Protein 2KZ0 (pdb70)

Nearest PDB structures (foldseek):
  2kz0-assembly1_A  TM=1.013E+00  e=9.748E-15  Ehrlichia chaffeensis str. Arkansas
  2mcq-assembly1_A  TM=6.211E-01  e=1.125E-04  Rickettsia prowazekii str. Madrid E
  5nfl-assembly1_A  TM=6.221E-01  e=3.020E-04  Sinorhizobium meliloti 2011
  1v9j-assembly1_A  TM=4.784E-01  e=1.674E-02  Mus musculus
  6xu8-assembly1_AH  TM=4.009E-01  e=5.854E-01  Drosophila melanogaster

Sequence (76 aa):
PGSMTVTQSQLELLIRNAFPEAEITVTSLVGDNNHYSIKVISSQFQGKSKLEQHRMIYKVLDGLNIHAIQIQTGCKPGSMTVTQSQLELLIRNAFPEAEITVTSLVGDNNHYSIKVISSQFQGKSKLEQHRMIYKVLDGLNIHAIQIQTGCKPGSMTVTQSQLELLIRNAFPEAEITVTSLVGDNNHYSIKVISSQFQGKSKLEQHRMIYKVLDGLNIHAIQIQTGCKPGSMTVTQSQLELLIRNAFPEAEITVTSLVGDNNHYSIKVISSQFQGKSKLEQHRMIYKVLDGLNIHAIQIQTGCKPGSMTVTQSQLELLIRNAFPEAEITVTSLVGDNNHYSIKVISSQFQGKSKLEQHRMIYKVLDGLNIHAIQIQTGCKPGSMTVTQSQLELLIRNAFPEAEITVTSLVGDNNHYSIKVISSQFQGKSKLEQHRMIYKVLDGLNIHAIQIQTGCKPGSMTVTQSQLELLIRNAFPEAEITVTSLVGDNNHYSIKVISSQFQGKSKLEQHRMIYKVLDGLNIHAIQIQTGCKPGSMTVTQSQLELLIRNAFPEAEITVTSLVGDNNHYSIKVISSQFQGKSKLEQHRMIYKVLDGLNIHAIQIQTGCKPGSMTVTQSQLELLIRNAFPEAEITVTSLVGDNNHYSIKVISSQFQGKSKLEQHRMIYKVLDGLNIHAIQIQTGCKPGSMTVTQSQLELLIRNAFPEAEITVTSLVGDNNHYSIKVISSQFQGKSKLEQHRMIYKVLDGLNIHAIQIQTGCKPGSMTVTQSQLELLIRNAFPEAEITVTSLVGDNNHYSIKVISSQFQGKSKLEQHRMIYKVLDGLNIHAIQIQTGCKPGSMTVTQSQLELLIRNAFPEAEITVTSLVGDNNHYSIKVISSQFQGKSKLEQHRMIYKVLDGLNIHAIQIQTGCKPGSMTVTQSQLELLIRNAFPEAEITVTSLVGDNNHYSIKVISSQFQGKSKLEQHRMIYKVLDGLNIHAIQIQTGCKPGSMTVTQSQLELLIRNAFPEAEITVTSLVGDNNHYSIKVISSQFQGKSKLEQHRMIYKVLDGLNIHAIQIQTGCKPGSMTVTQSQLELLIRNAFPEAEITVTSLVGDNNHYSIKVISSQFQGKSKLEQHRMIYKVLDGLNIHAIQIQTGCKPGSMTVTQSQLELLIRNAFPEAEITVTSLVGDNNHYSIKVISSQFQGKSKLEQHRMIYKVLDGLNIHAIQIQTGCKPGSMTVTQSQLELLIRNAFPEAEITVTSLVGDNNHYSIKVISSQFQGKSKLEQHRMIYKVLDGLNIHAIQIQTGCKPGSMTVTQSQLELLIRNAFPEAEITVTSLVGDNNHYSIKVISSQFQGKSKLEQHRMIYKVLDGLNIHAIQIQTGCKPGSMTVTQSQLELLIRNAFPEAEITVTSLVGDNNHYSIKVISSQFQGKSKLEQHRMIYKVLDGLNIHAIQIQTGCKPGSMTVTQSQLELLIRNAFPEAEITVTSLVGDNNHYSIKVISSQFQGKSKLEQHRMIYKVLDGLNIHAIQIQTGCK

Secondary structure (DSSP, 8-state):
---SS-TTHHHHHHHHHH-TTEEEEEE--SSTTSPPEEEEEEGGGTT--HHHHHHHHHHHTTTS---SSSEEE---

Foldseek 3Di:
DCPPDDDDCVLVVVCCVVPVPKDWDWADDDDDPDATATEIEDPVCPPDDPVVNVVVVCVSVVPPPPDNGNYHYDDD

CATH classification: 3.30.300.90

Organism: Ehrlichia chaffeensis (strain ATCC CRL-10679 / Arkansas) (NCBI:txid205920)

Radius of gyration: 13.02 Å; Cα contacts (8 Å, |Δi|>4): 83; chains: 1; bounding box: 31×34×25 Å

B-factor: mean 38.25, std 23.06, range [0.05, 75.41]

Solvent-accessible surface area: 6225 Å² total; per-residue (Å²): 174,70,82,156,126,82,121,56,50,145,76,57,108,109,22,80,111,61,63,106,121,2,86,14,59,72,40,75,79,163,37,132,143,87,162,75,11,13,82,3,78,7,64,82,10,94,64,86,62,113,114,67,5,87,184,80,13,82,137,80,64,114,76,124,129,33,158,73,137,78,16,75,16,24,84,204

Structure (mmCIF, N/CA/C/O backbone):
data_2KZ0
#
_entry.id   2KZ0
#
loop_
_atom_site.group_PDB
_atom_site.id
_atom_site.type_symbol
_atom_site.label_atom_id
_atom_site.label_alt_id
_atom_site.label_comp_id
_atom_site.label_asym_id
_atom_site.label_entity_id
_atom_site.label_seq_id
_atom_site.pdbx_PDB_ins_code
_atom_site.Cartn_x
_atom_site.Cartn_y
_atom_site.Cartn_z
_atom_site.occupancy
_atom_site.B_iso_or_equiv
_atom_site.auth_seq_id
_atom_site.auth_comp_id
_atom_site.auth_asym_id
_atom_site.auth_atom_id
_atom_site.pdbx_PDB_model_num
ATOM 1 N N . PRO A 1 1 ? -11.724 3.291 1.703 1.00 72.44 1 PRO A N 1
ATOM 2 C CA . PRO A 1 1 ? -10.629 4.154 1.209 1.00 63.23 1 PRO A CA 1
ATOM 3 C C . PRO A 1 1 ? -9.840 3.451 0.112 1.00 50.34 1 PRO A C 1
ATOM 4 O O . PRO A 1 1 ? -9.996 2.247 -0.101 1.00 54.34 1 PRO A O 1
ATOM 17 N N . GLY A 1 2 ? -9.004 4.205 -0.585 1.00 35.53 2 GLY A N 1
ATOM 18 C CA . GLY A 1 2 ? -8.159 3.630 -1.609 1.00 24.52 2 GLY A CA 1
ATOM 19 C C . GLY A 1 2 ? -8.748 3.796 -2.992 1.00 1.40 2 GLY A C 1
ATOM 20 O O . GLY A 1 2 ? -8.819 4.909 -3.517 1.00 22.44 2 GLY A O 1
ATOM 24 N N . SER A 1 3 ? -9.181 2.695 -3.579 1.00 10.13 3 SER A N 1
ATOM 25 C CA . SER A 1 3 ? -9.775 2.724 -4.901 1.00 12.40 3 SER A CA 1
ATOM 26 C C . SER A 1 3 ? -11.217 3.216 -4.834 1.00 50.22 3 SER A C 1
ATOM 27 O O . SER A 1 3 ? -12.135 2.445 -4.550 1.00 24.11 3 SER A O 1
ATOM 35 N N . MET A 1 4 ? -11.405 4.513 -5.057 1.00 64.30 4 MET A N 1
ATOM 36 C CA . MET A 1 4 ? -12.741 5.083 -5.137 1.00 73.21 4 MET A CA 1
ATOM 37 C C . MET A 1 4 ? -13.388 4.665 -6.449 1.00 42.35 4 MET A C 1
ATOM 38 O O . MET A 1 4 ? -14.600 4.470 -6.529 1.00 54.24 4 MET A O 1
ATOM 52 N N . THR A 1 5 ? -12.563 4.532 -7.477 1.00 5.32 5 THR A N 1
ATOM 53 C CA . THR A 1 5 ? -12.999 3.952 -8.730 1.00 22.53 5 THR A CA 1
ATOM 54 C C . THR A 1 5 ? -12.671 2.465 -8.715 1.00 65.22 5 THR A C 1
ATOM 55 O O . THR A 1 5 ? -11.503 2.077 -8.770 1.00 62.04 5 THR A O 1
ATOM 66 N N . VAL A 1 6 ? -13.697 1.638 -8.628 1.00 4.20 6 VAL A N 1
ATOM 67 C CA . VAL A 1 6 ? -13.502 0.209 -8.442 1.00 13.52 6 VAL A CA 1
ATOM 68 C C . VAL A 1 6 ? -13.335 -0.514 -9.770 1.00 40.55 6 VAL A C 1
ATOM 69 O O . VAL A 1 6 ? -13.978 -0.175 -10.766 1.00 4.41 6 VAL A O 1
ATOM 82 N N . THR A 1 7 ? -12.445 -1.492 -9.784 1.00 31.41 7 THR A N 1
ATOM 83 C CA . THR A 1 7 ? -12.270 -2.341 -10.946 1.00 35.31 7 THR A CA 1
ATOM 84 C C . THR A 1 7 ? -13.317 -3.453 -10.908 1.00 31.42 7 THR A C 1
ATOM 85 O O . THR A 1 7 ? -13.861 -3.743 -9.839 1.00 72.04 7 THR A O 1
ATOM 96 N N . GLN A 1 8 ? -13.608 -4.058 -12.065 1.00 3.23 8 GLN A N 1
ATOM 97 C CA . GLN A 1 8 ? -14.670 -5.063 -12.171 1.00 50.02 8 GLN A CA 1
ATOM 98 C C . GLN A 1 8 ? -16.006 -4.450 -11.747 1.00 1.14 8 GLN A C 1
ATOM 99 O O . GLN A 1 8 ? -16.915 -5.145 -11.287 1.00 72.35 8 GLN A O 1
ATOM 113 N N . SER A 1 9 ? -16.110 -3.140 -11.941 1.00 52.14 9 SER A N 1
ATOM 114 C CA . SER A 1 9 ? -17.275 -2.373 -11.533 1.00 2.52 9 SER A CA 1
ATOM 115 C C . SER A 1 9 ? -18.543 -2.874 -12.211 1.00 0.31 9 SER A C 1
ATOM 116 O O . SER A 1 9 ? -19.601 -2.934 -11.588 1.00 54.11 9 SER A O 1
ATOM 124 N N . GLN A 1 10 ? -18.435 -3.240 -13.483 1.00 65.43 10 GLN A N 1
ATOM 125 C CA . GLN A 1 10 ? -19.582 -3.757 -14.218 1.00 50.30 10 GLN A CA 1
ATOM 126 C C . GLN A 1 10 ? -20.036 -5.087 -13.634 1.00 24.22 10 GLN A C 1
ATOM 127 O O . GLN A 1 10 ? -21.226 -5.369 -13.589 1.00 13.03 10 GLN A O 1
ATOM 141 N N . LEU A 1 11 ? -19.085 -5.886 -13.170 1.00 1.21 11 LEU A N 1
ATOM 142 C CA . LEU A 1 11 ? -19.396 -7.178 -12.563 1.00 12.41 11 LEU A CA 1
ATOM 143 C C . LEU A 1 11 ? -20.135 -6.977 -11.246 1.00 54.11 11 LEU A C 1
ATOM 144 O O . LEU A 1 11 ? -21.171 -7.598 -11.001 1.00 71.13 11 LEU A O 1
ATOM 160 N N . GLU A 1 12 ? -19.588 -6.102 -10.408 1.00 14.13 12 GLU A N 1
ATOM 161 C CA . GLU A 1 12 ? -20.194 -5.765 -9.125 1.00 13.33 12 GLU A CA 1
ATOM 162 C C . GLU A 1 12 ? -21.598 -5.202 -9.352 1.00 23.45 12 GLU A C 1
ATOM 163 O O . GLU A 1 12 ? -22.587 -5.716 -8.826 1.00 35.24 12 GLU A O 1
ATOM 175 N N . LEU A 1 13 ? -21.669 -4.174 -10.187 1.00 24.43 13 LEU A N 1
ATOM 176 C CA . LEU A 1 13 ? -22.913 -3.468 -10.464 1.00 1.43 13 LEU A CA 1
ATOM 177 C C . LEU A 1 13 ? -23.966 -4.386 -11.081 1.00 31.21 13 LEU A C 1
ATOM 178 O O . LEU A 1 13 ? -25.134 -4.338 -10.696 1.00 4.34 13 LEU A O 1
ATOM 194 N N . LEU A 1 14 ? -23.550 -5.221 -12.030 1.00 72.01 14 LEU A N 1
ATOM 195 C CA . LEU A 1 14 ? -24.486 -6.077 -12.753 1.00 3.52 14 LEU A CA 1
ATOM 196 C C . LEU A 1 14 ? -25.205 -7.025 -11.808 1.00 71.02 14 LEU A C 1
ATOM 197 O O . LEU A 1 14 ? -26.432 -7.098 -11.808 1.00 70.32 14 LEU A O 1
ATOM 213 N N . ILE A 1 15 ? -24.442 -7.727 -10.984 1.00 13.25 15 ILE A N 1
ATOM 214 C CA . ILE A 1 15 ? -25.013 -8.706 -10.077 1.00 24.23 15 ILE A CA 1
ATOM 215 C C . ILE A 1 15 ? -25.762 -8.017 -8.942 1.00 61.32 15 ILE A C 1
ATOM 216 O O . ILE A 1 15 ? -26.803 -8.498 -8.499 1.00 75.31 15 ILE A O 1
ATOM 232 N N . ARG A 1 16 ? -25.247 -6.877 -8.500 1.00 32.24 16 ARG A N 1
ATOM 233 C CA . ARG A 1 16 ? -25.875 -6.120 -7.425 1.00 15.30 16 ARG A CA 1
ATOM 234 C C . ARG A 1 16 ? -27.257 -5.624 -7.846 1.00 74.23 16 ARG A C 1
ATOM 235 O O . ARG A 1 16 ? -28.194 -5.600 -7.046 1.00 15.23 16 ARG A O 1
ATOM 256 N N . ASN A 1 17 ? -27.377 -5.220 -9.103 1.00 21.01 17 ASN A N 1
ATOM 257 C CA . ASN A 1 17 ? -28.643 -4.716 -9.622 1.00 71.44 17 ASN A CA 1
ATOM 258 C C . ASN A 1 17 ? -29.553 -5.854 -10.063 1.00 24.13 17 ASN A C 1
ATOM 259 O O . ASN A 1 17 ? -30.775 -5.753 -9.963 1.00 64.41 17 ASN A O 1
ATOM 270 N N . ALA A 1 18 ? -28.957 -6.935 -10.555 1.00 24.13 18 ALA A N 1
ATOM 271 C CA . ALA A 1 18 ? -29.722 -8.108 -10.955 1.00 52.44 18 ALA A CA 1
ATOM 272 C C . ALA A 1 18 ? -30.318 -8.793 -9.732 1.00 63.32 18 ALA A C 1
ATOM 273 O O . ALA A 1 18 ? -31.500 -9.131 -9.712 1.00 53.11 18 ALA A O 1
ATOM 280 N N . PHE A 1 19 ? -29.492 -8.987 -8.714 1.00 32.44 19 PHE A N 1
ATOM 281 C CA . PHE A 1 19 ? -29.941 -9.571 -7.462 1.00 64.45 19 PHE A CA 1
ATOM 282 C C . PHE A 1 19 ? -29.591 -8.638 -6.310 1.00 11.13 19 PHE A C 1
ATOM 283 O O . PHE A 1 19 ? -28.442 -8.583 -5.872 1.00 74.13 19 PHE A O 1
ATOM 300 N N . PRO A 1 20 ? -30.578 -7.886 -5.807 1.00 74.32 20 PRO A N 1
ATOM 301 C CA . PRO A 1 20 ? -30.365 -6.911 -4.730 1.00 62.04 20 PRO A CA 1
ATOM 302 C C . PRO A 1 20 ? -29.881 -7.568 -3.441 1.00 53.13 20 PRO A C 1
ATOM 303 O O . PRO A 1 20 ? -29.206 -6.941 -2.629 1.00 3.14 20 PRO A O 1
ATOM 314 N N . GLU A 1 21 ? -30.224 -8.837 -3.269 1.00 43.25 21 GLU A N 1
ATOM 315 C CA . GLU A 1 21 ? -29.858 -9.582 -2.072 1.00 14.45 21 GLU A CA 1
ATOM 316 C C . GLU A 1 21 ? -28.591 -10.404 -2.306 1.00 61.52 21 GLU A C 1
ATOM 317 O O . GLU A 1 21 ? -28.282 -11.319 -1.542 1.00 44.12 21 GLU A O 1
ATOM 329 N N . ALA A 1 22 ? -27.862 -10.081 -3.367 1.00 13.31 22 ALA A N 1
ATOM 330 C CA . ALA A 1 22 ? -26.618 -10.771 -3.668 1.00 45.34 22 ALA A CA 1
ATOM 331 C C . ALA A 1 22 ? -25.414 -9.948 -3.227 1.00 74.40 22 ALA A C 1
ATOM 332 O O . ALA A 1 22 ? -25.330 -8.751 -3.505 1.00 53.45 22 ALA A O 1
ATOM 339 N N . GLU A 1 23 ? -24.498 -10.598 -2.529 1.00 31.23 23 GLU A N 1
ATOM 340 C CA . GLU A 1 23 ? -23.253 -9.970 -2.120 1.00 5.24 23 GLU A CA 1
ATOM 341 C C . GLU A 1 23 ? -22.146 -10.351 -3.097 1.00 11.04 23 GLU A C 1
ATOM 342 O O . GLU A 1 23 ? -21.778 -11.523 -3.211 1.00 5.32 23 GLU A O 1
ATOM 354 N N . ILE A 1 24 ? -21.633 -9.365 -3.811 1.00 13.41 24 ILE A N 1
ATOM 355 C CA . ILE A 1 24 ? -20.579 -9.604 -4.781 1.00 74.24 24 ILE A CA 1
ATOM 356 C C . ILE A 1 24 ? -19.218 -9.508 -4.102 1.00 61.32 24 ILE A C 1
ATOM 357 O O . ILE A 1 24 ? -18.804 -8.438 -3.659 1.00 75.31 24 ILE A O 1
ATOM 373 N N . THR A 1 25 ? -18.540 -10.636 -3.992 1.00 14.02 25 THR A N 1
ATOM 374 C CA . THR A 1 25 ? -17.202 -10.665 -3.438 1.00 54.43 25 THR A CA 1
ATOM 375 C C . THR A 1 25 ? -16.197 -10.980 -4.537 1.00 60.33 25 THR A C 1
ATOM 376 O O . THR A 1 25 ? -16.327 -11.985 -5.231 1.00 24.53 25 THR A O 1
ATOM 387 N N . VAL A 1 26 ? -15.211 -10.122 -4.718 1.00 74.44 26 VAL A N 1
ATOM 388 C CA . VAL A 1 26 ? -14.179 -10.369 -5.706 1.00 13.43 26 VAL A CA 1
ATOM 389 C C . VAL A 1 26 ? -13.108 -11.287 -5.132 1.00 70.34 26 VAL A C 1
ATOM 390 O O . VAL A 1 26 ? -12.492 -10.986 -4.107 1.00 52.34 26 VAL A O 1
ATOM 403 N N . THR A 1 27 ? -12.911 -12.424 -5.771 1.00 53.51 27 THR A N 1
ATOM 404 C CA . THR A 1 27 ? -11.952 -13.398 -5.298 1.00 3.34 27 THR A CA 1
ATOM 405 C C . THR A 1 27 ? -10.613 -13.176 -5.985 1.00 43.20 27 THR A C 1
ATOM 406 O O . THR A 1 27 ? -10.434 -13.506 -7.162 1.00 52.12 27 THR A O 1
ATOM 417 N N . SER A 1 28 ? -9.678 -12.616 -5.243 1.00 23.54 28 SER A N 1
ATOM 418 C CA . SER A 1 28 ? -8.386 -12.269 -5.789 1.00 22.03 28 SER A CA 1
ATOM 419 C C . SER A 1 28 ? -7.304 -13.198 -5.260 1.00 14.30 28 SER A C 1
ATOM 420 O O . SER A 1 28 ? -7.061 -13.265 -4.052 1.00 32.51 28 SER A O 1
ATOM 428 N N . LEU A 1 29 ? -6.675 -13.932 -6.163 1.00 60.25 29 LEU A N 1
ATOM 429 C CA . LEU A 1 29 ? -5.534 -14.748 -5.802 1.00 24.55 29 LEU A CA 1
ATOM 430 C C . LEU A 1 29 ? -4.347 -13.833 -5.559 1.00 12.10 29 LEU A C 1
ATOM 431 O O . LEU A 1 29 ? -4.127 -12.887 -6.317 1.00 65.12 29 LEU A O 1
ATOM 447 N N . VAL A 1 30 ? -3.607 -14.089 -4.495 1.00 4.40 30 VAL A N 1
ATOM 448 C CA . VAL A 1 30 ? -2.519 -13.205 -4.106 1.00 1.44 30 VAL A CA 1
ATOM 449 C C . VAL A 1 30 ? -1.317 -13.392 -5.027 1.00 64.14 30 VAL A C 1
ATOM 450 O O . VAL A 1 30 ? -0.434 -14.213 -4.767 1.00 15.34 30 VAL A O 1
ATOM 463 N N . GLY A 1 31 ? -1.323 -12.645 -6.120 1.00 42.32 31 GLY A N 1
ATOM 464 C CA . GLY A 1 31 ? -0.255 -12.710 -7.092 1.00 63.24 31 GLY A CA 1
ATOM 465 C C . GLY A 1 31 ? -0.762 -12.406 -8.486 1.00 24.53 31 GLY A C 1
ATOM 466 O O . GLY A 1 31 ? -1.619 -13.124 -9.004 1.00 24.33 31 GLY A O 1
ATOM 470 N N . ASP A 1 32 ? -0.245 -11.341 -9.090 1.00 54.21 32 ASP A N 1
ATOM 471 C CA . ASP A 1 32 ? -0.699 -10.912 -10.413 1.00 24.22 32 ASP A CA 1
ATOM 472 C C . ASP A 1 32 ? -0.180 -11.837 -11.507 1.00 21.34 32 ASP A C 1
ATOM 473 O O . ASP A 1 32 ? 0.776 -11.516 -12.216 1.00 50.54 32 ASP A O 1
ATOM 482 N N . ASN A 1 33 ? -0.803 -13.002 -11.606 1.00 11.01 33 ASN A N 1
ATOM 483 C CA . ASN A 1 33 ? -0.501 -13.971 -12.653 1.00 33.31 33 ASN A CA 1
ATOM 484 C C . ASN A 1 33 ? -1.775 -14.697 -13.052 1.00 73.15 33 ASN A C 1
ATOM 485 O O . ASN A 1 33 ? -2.060 -14.885 -14.233 1.00 35.41 33 ASN A O 1
ATOM 496 N N . ASN A 1 34 ? -2.549 -15.081 -12.046 1.00 61.41 34 ASN A N 1
ATOM 497 C CA . ASN A 1 34 ? -3.794 -15.804 -12.261 1.00 4.13 34 ASN A CA 1
ATOM 498 C C . ASN A 1 34 ? -4.955 -14.840 -12.421 1.00 1.44 34 ASN A C 1
ATOM 499 O O . ASN A 1 34 ? -4.890 -13.693 -11.974 1.00 40.12 34 ASN A O 1
ATOM 510 N N . HIS A 1 35 ? -6.015 -15.310 -13.062 1.00 11.54 35 HIS A N 1
ATOM 511 C CA . HIS A 1 35 ? -7.230 -14.525 -13.206 1.00 21.41 35 HIS A CA 1
ATOM 512 C C . HIS A 1 35 ? -7.990 -14.501 -11.893 1.00 54.15 35 HIS A C 1
ATOM 513 O O . HIS A 1 35 ? -7.860 -15.412 -11.071 1.00 54.44 35 HIS A O 1
ATOM 528 N N . TYR A 1 36 ? -8.788 -13.471 -11.700 1.00 43.33 36 TYR A N 1
ATOM 529 C CA . TYR A 1 36 ? -9.481 -13.285 -10.441 1.00 71.31 36 TYR A CA 1
ATOM 530 C C . TYR A 1 36 ? -10.946 -13.673 -10.584 1.00 40.50 36 TYR A C 1
ATOM 531 O O . TYR A 1 36 ? -11.604 -13.312 -11.562 1.00 24.43 36 TYR A O 1
ATOM 549 N N . SER A 1 37 ? -11.443 -14.417 -9.610 1.00 2.23 37 SER A N 1
ATOM 550 C CA . SER A 1 37 ? -12.775 -14.990 -9.687 1.00 21.11 37 SER A CA 1
ATOM 551 C C . SER A 1 37 ? -13.801 -14.054 -9.062 1.00 62.15 37 SER A C 1
ATOM 552 O O . SER A 1 37 ? -13.448 -13.106 -8.360 1.00 50.13 37 SER A O 1
ATOM 560 N N . ILE A 1 38 ? -15.068 -14.313 -9.327 1.00 34.53 38 ILE A N 1
ATOM 561 C CA . ILE A 1 38 ? -16.136 -13.554 -8.713 1.00 12.35 38 ILE A CA 1
ATOM 562 C C . ILE A 1 38 ? -17.004 -14.481 -7.871 1.00 21.51 38 ILE A C 1
ATOM 563 O O . ILE A 1 38 ? -17.459 -15.527 -8.339 1.00 24.12 38 ILE A O 1
ATOM 579 N N . LYS A 1 39 ? -17.192 -14.115 -6.615 1.00 62.41 39 LYS A N 1
ATOM 580 C CA . LYS A 1 39 ? -17.908 -14.952 -5.669 1.00 70.34 39 LYS A CA 1
ATOM 581 C C . LYS A 1 39 ? -19.267 -14.343 -5.354 1.00 25.51 39 LYS A C 1
ATOM 582 O O . LYS A 1 39 ? -19.354 -13.237 -4.815 1.00 73.43 39 LYS A O 1
ATOM 601 N N . VAL A 1 40 ? -20.321 -15.061 -5.703 1.00 63.22 40 VAL A N 1
ATOM 602 C CA . VAL A 1 40 ? -21.676 -14.566 -5.523 1.00 35.24 40 VAL A CA 1
ATOM 603 C C . VAL A 1 40 ? -22.306 -15.162 -4.271 1.00 33.00 40 VAL A C 1
ATOM 604 O O . VAL A 1 40 ? -22.681 -16.338 -4.247 1.00 4.22 40 VAL A O 1
ATOM 617 N N . ILE A 1 41 ? -22.401 -14.354 -3.228 1.00 54.23 41 ILE A N 1
ATOM 618 C CA . ILE A 1 41 ? -23.026 -14.784 -1.988 1.00 33.03 41 ILE A CA 1
ATOM 619 C C . ILE A 1 41 ? -24.466 -14.286 -1.945 1.00 40.43 41 ILE A C 1
ATOM 620 O O . ILE A 1 41 ? -24.729 -13.138 -1.599 1.00 0.12 41 ILE A O 1
ATOM 636 N N . SER A 1 42 ? -25.394 -15.143 -2.339 1.00 20.34 42 SER A N 1
ATOM 637 C CA . SER A 1 42 ? -26.791 -14.760 -2.403 1.00 24.41 42 SER A CA 1
ATOM 638 C C . SER A 1 42 ? -27.690 -15.887 -1.915 1.00 53.10 42 SER A C 1
ATOM 639 O O . SER A 1 42 ? -27.514 -17.052 -2.289 1.00 71.22 42 SER A O 1
ATOM 647 N N . SER A 1 43 ? -28.658 -15.527 -1.084 1.00 30.43 43 SER A N 1
ATOM 648 C CA . SER A 1 43 ? -29.627 -16.478 -0.563 1.00 73.12 43 SER A CA 1
ATOM 649 C C . SER A 1 43 ? -30.475 -17.082 -1.684 1.00 23.01 43 SER A C 1
ATOM 650 O O . SER A 1 43 ? -31.074 -18.139 -1.513 1.00 1.22 43 SER A O 1
ATOM 658 N N . GLN A 1 44 ? -30.497 -16.416 -2.839 1.00 22.21 44 GLN A N 1
ATOM 659 C CA . GLN A 1 44 ? -31.210 -16.927 -4.007 1.00 35.52 44 GLN A CA 1
ATOM 660 C C . GLN A 1 44 ? -30.584 -18.234 -4.494 1.00 53.44 44 GLN A C 1
ATOM 661 O O . GLN A 1 44 ? -31.235 -19.034 -5.161 1.00 5.22 44 GLN A O 1
ATOM 675 N N . PHE A 1 45 ? -29.315 -18.442 -4.157 1.00 2.34 45 PHE A N 1
ATOM 676 C CA . PHE A 1 45 ? -28.611 -19.654 -4.551 1.00 54.05 45 PHE A CA 1
ATOM 677 C C . PHE A 1 45 ? -28.530 -20.641 -3.395 1.00 52.21 45 PHE A C 1
ATOM 678 O O . PHE A 1 45 ? -28.039 -21.760 -3.556 1.00 54.32 45 PHE A O 1
ATOM 695 N N . GLN A 1 46 ? -29.012 -20.232 -2.233 1.00 72.45 46 GLN A N 1
ATOM 696 C CA . GLN A 1 46 ? -28.882 -21.046 -1.038 1.00 75.13 46 GLN A CA 1
ATOM 697 C C . GLN A 1 46 ? -30.010 -22.062 -0.960 1.00 33.34 46 GLN A C 1
ATOM 698 O O . GLN A 1 46 ? -31.166 -21.749 -1.237 1.00 13.13 46 GLN A O 1
ATOM 712 N N . GLY A 1 47 ? -29.660 -23.287 -0.603 1.00 61.23 47 GLY A N 1
ATOM 713 C CA . GLY A 1 47 ? -30.625 -24.364 -0.600 1.00 30.52 47 GLY A CA 1
ATOM 714 C C . GLY A 1 47 ? -30.518 -25.184 -1.865 1.00 5.25 47 GLY A C 1
ATOM 715 O O . GLY A 1 47 ? -30.834 -26.376 -1.880 1.00 33.03 47 GLY A O 1
ATOM 719 N N . LYS A 1 48 ? -30.074 -24.533 -2.930 1.00 74.22 48 LYS A N 1
ATOM 720 C CA . LYS A 1 48 ? -29.817 -25.197 -4.192 1.00 25.13 48 LYS A CA 1
ATOM 721 C C . LYS A 1 48 ? -28.564 -26.053 -4.098 1.00 55.24 48 LYS A C 1
ATOM 722 O O . LYS A 1 48 ? -27.571 -25.651 -3.492 1.00 42.13 48 LYS A O 1
ATOM 741 N N . SER A 1 49 ? -28.619 -27.234 -4.691 1.00 13.41 49 SER A N 1
ATOM 742 C CA . SER A 1 49 ? -27.465 -28.112 -4.750 1.00 51.51 49 SER A CA 1
ATOM 743 C C . SER A 1 49 ? -26.475 -27.581 -5.783 1.00 12.24 49 SER A C 1
ATOM 744 O O . SER A 1 49 ? -26.829 -26.713 -6.586 1.00 74.40 49 SER A O 1
ATOM 752 N N . LYS A 1 50 ? -25.249 -28.100 -5.779 1.00 4.42 50 LYS A N 1
ATOM 753 C CA . LYS A 1 50 ? -24.226 -27.616 -6.701 1.00 71.43 50 LYS A CA 1
ATOM 754 C C . LYS A 1 50 ? -24.684 -27.727 -8.143 1.00 23.45 50 LYS A C 1
ATOM 755 O O . LYS A 1 50 ? -24.365 -26.874 -8.965 1.00 32.41 50 LYS A O 1
ATOM 774 N N . LEU A 1 51 ? -25.438 -28.775 -8.442 1.00 35.35 51 LEU A N 1
ATOM 775 C CA . LEU A 1 51 ? -25.900 -29.002 -9.799 1.00 23.42 51 LEU A CA 1
ATOM 776 C C . LEU A 1 51 ? -26.831 -27.876 -10.227 1.00 5.20 51 LEU A C 1
ATOM 777 O O . LEU A 1 51 ? -26.704 -27.330 -11.326 1.00 63.51 51 LEU A O 1
ATOM 793 N N . GLU A 1 52 ? -27.750 -27.519 -9.334 1.00 71.20 52 GLU A N 1
ATOM 794 C CA . GLU A 1 52 ? -28.681 -26.427 -9.579 1.00 3.31 52 GLU A CA 1
ATOM 795 C C . GLU A 1 52 ? -27.920 -25.122 -9.761 1.00 30.12 52 GLU A C 1
ATOM 796 O O . GLU A 1 52 ? -28.190 -24.357 -10.685 1.00 1.51 52 GLU A O 1
ATOM 808 N N . GLN A 1 53 ? -26.957 -24.885 -8.876 1.00 12.11 53 GLN A N 1
ATOM 809 C CA . GLN A 1 53 ? -26.142 -23.679 -8.936 1.00 42.34 53 GLN A CA 1
ATOM 810 C C . GLN A 1 53 ? -25.356 -23.619 -10.243 1.00 43.01 53 GLN A C 1
ATOM 811 O O . GLN A 1 53 ? -25.296 -22.575 -10.885 1.00 50.30 53 GLN A O 1
ATOM 825 N N . HIS A 1 54 ? -24.775 -24.751 -10.644 1.00 11.40 54 HIS A N 1
ATOM 826 C CA . HIS A 1 54 ? -24.026 -24.826 -11.900 1.00 50.22 54 HIS A CA 1
ATOM 827 C C . HIS A 1 54 ? -24.921 -24.455 -13.074 1.00 75.33 54 HIS A C 1
ATOM 828 O O . HIS A 1 54 ? -24.533 -23.664 -13.934 1.00 22.05 54 HIS A O 1
ATOM 843 N N . ARG A 1 55 ? -26.127 -25.023 -13.097 1.00 60.31 55 ARG A N 1
ATOM 844 C CA . ARG A 1 55 ? -27.100 -24.698 -14.134 1.00 40.14 55 ARG A CA 1
ATOM 845 C C . ARG A 1 55 ? -27.452 -23.227 -14.117 1.00 43.34 55 ARG A C 1
ATOM 846 O O . ARG A 1 55 ? -27.577 -22.599 -15.165 1.00 3.25 55 ARG A O 1
ATOM 867 N N . MET A 1 56 ? -27.619 -22.678 -12.928 1.00 5.13 56 MET A N 1
ATOM 868 C CA . MET A 1 56 ? -27.987 -21.287 -12.803 1.00 13.24 56 MET A CA 1
ATOM 869 C C . MET A 1 56 ? -26.854 -20.391 -13.299 1.00 73.24 56 MET A C 1
ATOM 870 O O . MET A 1 56 ? -27.095 -19.328 -13.877 1.00 12.14 56 MET A O 1
ATOM 884 N N . ILE A 1 57 ? -25.617 -20.830 -13.076 1.00 55.45 57 ILE A N 1
ATOM 885 C CA . ILE A 1 57 ? -24.456 -20.145 -13.627 1.00 13.21 57 ILE A CA 1
ATOM 886 C C . ILE A 1 57 ? -24.517 -20.180 -15.153 1.00 34.43 57 ILE A C 1
ATOM 887 O O . ILE A 1 57 ? -24.253 -19.179 -15.817 1.00 62.10 57 ILE A O 1
ATOM 903 N N . TYR A 1 58 ? -24.886 -21.337 -15.697 1.00 15.22 58 TYR A N 1
ATOM 904 C CA . TYR A 1 58 ? -25.085 -21.481 -17.137 1.00 4.35 58 TYR A CA 1
ATOM 905 C C . TYR A 1 58 ? -26.199 -20.566 -17.630 1.00 73.40 58 TYR A C 1
ATOM 906 O O . TYR A 1 58 ? -26.170 -20.111 -18.767 1.00 43.54 58 TYR A O 1
ATOM 924 N N . LYS A 1 59 ? -27.187 -20.323 -16.780 1.00 73.42 59 LYS A N 1
ATOM 925 C CA . LYS A 1 59 ? -28.273 -19.406 -17.106 1.00 51.11 59 LYS A CA 1
ATOM 926 C C . LYS A 1 59 ? -27.755 -17.980 -17.249 1.00 44.10 59 LYS A C 1
ATOM 927 O O . LYS A 1 59 ? -27.921 -17.352 -18.294 1.00 22.41 59 LYS A O 1
ATOM 946 N N . VAL A 1 60 ? -27.117 -17.475 -16.199 1.00 40.42 60 VAL A N 1
ATOM 947 C CA . VAL A 1 60 ? -26.659 -16.091 -16.186 1.00 13.04 60 VAL A CA 1
ATOM 948 C C . VAL A 1 60 ? -25.490 -15.871 -17.161 1.00 62.12 60 VAL A C 1
ATOM 949 O O . VAL A 1 60 ? -25.437 -14.851 -17.851 1.00 21.20 60 VAL A O 1
ATOM 962 N N . LEU A 1 61 ? -24.586 -16.841 -17.245 1.00 32.20 61 LEU A N 1
ATOM 963 C CA . LEU A 1 61 ? -23.442 -16.753 -18.151 1.00 23.13 61 LEU A CA 1
ATOM 964 C C . LEU A 1 61 ? -23.674 -17.591 -19.408 1.00 43.05 61 LEU A C 1
ATOM 965 O O . LEU A 1 61 ? -22.740 -18.181 -19.948 1.00 70.44 61 LEU A O 1
ATOM 981 N N . ASP A 1 62 ? -24.914 -17.603 -19.891 1.00 51.31 62 ASP A N 1
ATOM 982 C CA . ASP A 1 62 ? -25.302 -18.429 -21.045 1.00 11.45 62 ASP A CA 1
ATOM 983 C C . ASP A 1 62 ? -24.550 -18.037 -22.319 1.00 35.13 62 ASP A C 1
ATOM 984 O O . ASP A 1 62 ? -24.536 -18.781 -23.300 1.00 45.22 62 ASP A O 1
ATOM 993 N N . GLY A 1 63 ? -23.910 -16.876 -22.292 1.00 4.15 63 GLY A N 1
ATOM 994 C CA . GLY A 1 63 ? -23.167 -16.407 -23.446 1.00 43.43 63 GLY A CA 1
ATOM 995 C C . GLY A 1 63 ? -21.884 -17.189 -23.678 1.00 33.13 63 GLY A C 1
ATOM 996 O O . GLY A 1 63 ? -21.300 -17.124 -24.760 1.00 43.24 63 GLY A O 1
ATOM 1000 N N . LEU A 1 64 ? -21.444 -17.928 -22.664 1.00 51.34 64 LEU A N 1
ATOM 1001 C CA . LEU A 1 64 ? -20.223 -18.722 -22.760 1.00 3.45 64 LEU A CA 1
ATOM 1002 C C . LEU A 1 64 ? -20.430 -20.097 -22.137 1.00 42.35 64 LEU A C 1
ATOM 1003 O O . LEU A 1 64 ? -21.195 -20.248 -21.185 1.00 0.34 64 LEU A O 1
ATOM 1019 N N . ASN A 1 65 ? -19.761 -21.101 -22.680 1.00 64.21 65 ASN A N 1
ATOM 1020 C CA . ASN A 1 65 ? -19.806 -22.439 -22.104 1.00 60.20 65 ASN A CA 1
ATOM 1021 C C . ASN A 1 65 ? -18.874 -22.521 -20.901 1.00 64.31 65 ASN A C 1
ATOM 1022 O O . ASN A 1 65 ? -17.670 -22.754 -21.041 1.00 34.35 65 ASN A O 1
ATOM 1033 N N . ILE A 1 66 ? -19.438 -22.304 -19.720 1.00 12.30 66 ILE A N 1
ATOM 1034 C CA . ILE A 1 66 ? -18.656 -22.241 -18.495 1.00 41.44 66 ILE A CA 1
ATOM 1035 C C . ILE A 1 66 ? -18.158 -23.623 -18.076 1.00 2.50 66 ILE A C 1
ATOM 1036 O O . ILE A 1 66 ? -18.892 -24.413 -17.484 1.00 31.11 66 ILE A O 1
ATOM 1052 N N . HIS A 1 67 ? -16.917 -23.921 -18.422 1.00 15.31 67 HIS A N 1
ATOM 1053 C CA . HIS A 1 67 ? -16.268 -25.148 -17.978 1.00 41.12 67 HIS A CA 1
ATOM 1054 C C . HIS A 1 67 ? -14.976 -24.801 -17.251 1.00 13.15 67 HIS A C 1
ATOM 1055 O O . HIS A 1 67 ? -14.083 -25.635 -17.100 1.00 11.25 67 HIS A O 1
ATOM 1070 N N . ALA A 1 68 ? -14.895 -23.556 -16.798 1.00 1.04 68 ALA A N 1
ATOM 1071 C CA . ALA A 1 68 ? -13.722 -23.058 -16.100 1.00 21.21 68 ALA A CA 1
ATOM 1072 C C . ALA A 1 68 ? -14.143 -22.279 -14.860 1.00 64.03 68 ALA A C 1
ATOM 1073 O O . ALA A 1 68 ? -15.216 -21.673 -14.838 1.00 11.40 68 ALA A O 1
ATOM 1080 N N . ILE A 1 69 ? -13.304 -22.304 -13.836 1.00 52.42 69 ILE A N 1
ATOM 1081 C CA . ILE A 1 69 ? -13.606 -21.626 -12.586 1.00 0.05 69 ILE A CA 1
ATOM 1082 C C . ILE A 1 69 ? -13.412 -20.118 -12.729 1.00 34.51 69 ILE A C 1
ATOM 1083 O O . ILE A 1 69 ? -12.285 -19.615 -12.717 1.00 0.24 69 ILE A O 1
ATOM 1099 N N . GLN A 1 70 ? -14.518 -19.411 -12.897 1.00 62.22 70 GLN A N 1
ATOM 1100 C CA . GLN A 1 70 ? -14.499 -17.958 -13.003 1.00 45.13 70 GLN A CA 1
ATOM 1101 C C . GLN A 1 70 ? -15.517 -17.357 -12.041 1.00 54.23 70 GLN A C 1
ATOM 1102 O O . GLN A 1 70 ? -15.256 -16.355 -11.372 1.00 20.23 70 GLN A O 1
ATOM 1116 N N . ILE A 1 71 ? -16.677 -17.986 -11.974 1.00 33.52 71 ILE A N 1
ATOM 1117 C CA . ILE A 1 71 ? -17.723 -17.576 -11.057 1.00 32.34 71 ILE A CA 1
ATOM 1118 C C . ILE A 1 71 ? -17.948 -18.649 -9.999 1.00 21.45 71 ILE A C 1
ATOM 1119 O O . ILE A 1 71 ? -18.231 -19.805 -10.317 1.00 21.34 71 ILE A O 1
ATOM 1135 N N . GLN A 1 72 ? -17.784 -18.267 -8.744 1.00 4.42 72 GLN A N 1
ATOM 1136 C CA . GLN A 1 72 ? -18.017 -19.173 -7.632 1.00 11.31 72 GLN A CA 1
ATOM 1137 C C . GLN A 1 72 ? -19.239 -18.737 -6.845 1.00 41.51 72 GLN A C 1
ATOM 1138 O O . GLN A 1 72 ? -19.340 -17.590 -6.415 1.00 30.42 72 GLN A O 1
ATOM 1152 N N . THR A 1 73 ? -20.169 -19.651 -6.678 1.00 51.10 73 THR A N 1
ATOM 1153 C CA . THR A 1 73 ? -21.400 -19.362 -5.976 1.00 71.51 73 THR A CA 1
ATOM 1154 C C . THR A 1 73 ? -21.324 -19.882 -4.542 1.00 31.34 73 THR A C 1
ATOM 1155 O O . THR A 1 73 ? -20.458 -20.697 -4.219 1.00 0.24 73 THR A O 1
ATOM 1166 N N . GLY A 1 74 ? -22.211 -19.388 -3.682 1.00 12.20 74 GLY A N 1
ATOM 1167 C CA . GLY A 1 74 ? -22.262 -19.854 -2.309 1.00 10.41 74 GLY A CA 1
ATOM 1168 C C . GLY A 1 74 ? -22.756 -21.284 -2.201 1.00 15.25 74 GLY A C 1
ATOM 1169 O O . GLY A 1 74 ? -23.949 -21.526 -2.012 1.00 44.31 74 GLY A O 1
ATOM 1173 N N . CYS A 1 75 ? -21.839 -22.228 -2.335 1.00 41.31 75 CYS A N 1
ATOM 1174 C CA . CYS A 1 75 ? -22.169 -23.640 -2.231 1.00 31.41 75 CYS A CA 1
ATOM 1175 C C . CYS A 1 75 ? -22.254 -24.040 -0.761 1.00 22.14 75 CYS A C 1
ATOM 1176 O O . CYS A 1 75 ? -21.277 -23.924 -0.021 1.00 42.21 75 CYS A O 1
ATOM 1184 N N . LYS A 1 76 ? -23.428 -24.490 -0.343 1.00 72.44 76 LYS A N 1
ATOM 1185 C CA . LYS A 1 76 ? -23.660 -24.850 1.047 1.00 24.13 76 LYS A CA 1
ATOM 1186 C C . LYS A 1 76 ? -23.749 -26.366 1.196 1.00 65.44 76 LYS A C 1
ATOM 1187 O O . LYS A 1 76 ? -24.829 -26.936 0.938 1.00 51.21 76 LYS A O 1
ATOM 1207 N N . PRO A 1 1 ? -20.889 10.087 -12.913 1.00 72.44 1 PRO A N 2
ATOM 1208 C CA . PRO A 1 1 ? -19.536 10.658 -12.738 1.00 63.23 1 PRO A CA 2
ATOM 1209 C C . PRO A 1 1 ? -18.583 9.603 -12.196 1.00 50.34 1 PRO A C 2
ATOM 1210 O O . PRO A 1 1 ? -19.021 8.550 -11.730 1.00 54.34 1 PRO A O 2
ATOM 1223 N N . GLY A 1 2 ? -17.289 9.876 -12.261 1.00 35.53 2 GLY A N 2
ATOM 1224 C CA . GLY A 1 2 ? -16.312 8.932 -11.763 1.00 24.52 2 GLY A CA 2
ATOM 1225 C C . GLY A 1 2 ? -14.946 9.555 -11.586 1.00 1.40 2 GLY A C 2
ATOM 1226 O O . GLY A 1 2 ? -14.231 9.785 -12.561 1.00 22.44 2 GLY A O 2
ATOM 1230 N N . SER A 1 3 ? -14.589 9.833 -10.344 1.00 10.13 3 SER A N 2
ATOM 1231 C CA . SER A 1 3 ? -13.276 10.365 -10.027 1.00 12.40 3 SER A CA 2
ATOM 1232 C C . SER A 1 3 ? -12.257 9.235 -9.995 1.00 50.22 3 SER A C 2
ATOM 1233 O O . SER A 1 3 ? -11.086 9.418 -10.335 1.00 24.11 3 SER A O 2
ATOM 1241 N N . MET A 1 4 ? -12.722 8.062 -9.587 1.00 64.30 4 MET A N 2
ATOM 1242 C CA . MET A 1 4 ? -11.871 6.885 -9.493 1.00 73.21 4 MET A CA 2
ATOM 1243 C C . MET A 1 4 ? -12.178 5.922 -10.628 1.00 42.35 4 MET A C 2
ATOM 1244 O O . MET A 1 4 ? -13.235 5.290 -10.650 1.00 54.24 4 MET A O 2
ATOM 1258 N N . THR A 1 5 ? -11.262 5.818 -11.575 1.00 5.32 5 THR A N 2
ATOM 1259 C CA . THR A 1 5 ? -11.450 4.923 -12.700 1.00 22.53 5 THR A CA 2
ATOM 1260 C C . THR A 1 5 ? -10.977 3.512 -12.359 1.00 65.22 5 THR A C 2
ATOM 1261 O O . THR A 1 5 ? -9.779 3.262 -12.202 1.00 62.04 5 THR A O 2
ATOM 1272 N N . VAL A 1 6 ? -11.928 2.601 -12.226 1.00 4.20 6 VAL A N 2
ATOM 1273 C CA . VAL A 1 6 ? -11.626 1.198 -11.999 1.00 13.52 6 VAL A CA 2
ATOM 1274 C C . VAL A 1 6 ? -12.295 0.357 -13.072 1.00 40.55 6 VAL A C 2
ATOM 1275 O O . VAL A 1 6 ? -13.283 0.782 -13.671 1.00 4.41 6 VAL A O 2
ATOM 1288 N N . THR A 1 7 ? -11.752 -0.820 -13.328 1.00 31.41 7 THR A N 2
ATOM 1289 C CA . THR A 1 7 ? -12.266 -1.676 -14.379 1.00 35.31 7 THR A CA 2
ATOM 1290 C C . THR A 1 7 ? -13.279 -2.679 -13.836 1.00 31.42 7 THR A C 2
ATOM 1291 O O . THR A 1 7 ? -13.311 -2.947 -12.634 1.00 72.04 7 THR A O 2
ATOM 1302 N N . GLN A 1 8 ? -14.113 -3.203 -14.733 1.00 3.23 8 GLN A N 2
ATOM 1303 C CA . GLN A 1 8 ? -15.065 -4.267 -14.408 1.00 50.02 8 GLN A CA 2
ATOM 1304 C C . GLN A 1 8 ? -16.155 -3.785 -13.455 1.00 1.14 8 GLN A C 2
ATOM 1305 O O . GLN A 1 8 ? -16.801 -4.587 -12.777 1.00 72.35 8 GLN A O 2
ATOM 1319 N N . SER A 1 9 ? -16.390 -2.481 -13.437 1.00 52.14 9 SER A N 2
ATOM 1320 C CA . SER A 1 9 ? -17.441 -1.915 -12.608 1.00 2.52 9 SER A CA 2
ATOM 1321 C C . SER A 1 9 ? -18.811 -2.380 -13.099 1.00 0.31 9 SER A C 2
ATOM 1322 O O . SER A 1 9 ? -19.734 -2.574 -12.310 1.00 54.11 9 SER A O 2
ATOM 1330 N N . GLN A 1 10 ? -18.925 -2.587 -14.409 1.00 65.43 10 GLN A N 2
ATOM 1331 C CA . GLN A 1 10 ? -20.160 -3.083 -14.998 1.00 50.30 10 GLN A CA 2
ATOM 1332 C C . GLN A 1 10 ? -20.347 -4.555 -14.654 1.00 24.22 10 GLN A C 2
ATOM 1333 O O . GLN A 1 10 ? -21.471 -5.045 -14.580 1.00 13.03 10 GLN A O 2
ATOM 1347 N N . LEU A 1 11 ? -19.236 -5.252 -14.429 1.00 1.21 11 LEU A N 2
ATOM 1348 C CA . LEU A 1 11 ? -19.273 -6.659 -14.052 1.00 12.41 11 LEU A CA 2
ATOM 1349 C C . LEU A 1 11 ? -19.783 -6.775 -12.621 1.00 54.11 11 LEU A C 2
ATOM 1350 O O . LEU A 1 11 ? -20.654 -7.593 -12.323 1.00 71.13 11 LEU A O 2
ATOM 1366 N N . GLU A 1 12 ? -19.234 -5.933 -11.748 1.00 14.13 12 GLU A N 2
ATOM 1367 C CA . GLU A 1 12 ? -19.669 -5.860 -10.359 1.00 13.33 12 GLU A CA 2
ATOM 1368 C C . GLU A 1 12 ? -21.162 -5.533 -10.312 1.00 23.45 12 GLU A C 2
ATOM 1369 O O . GLU A 1 12 ? -21.954 -6.262 -9.713 1.00 35.24 12 GLU A O 2
ATOM 1381 N N . LEU A 1 13 ? -21.533 -4.448 -10.989 1.00 24.43 13 LEU A N 2
ATOM 1382 C CA . LEU A 1 13 ? -22.920 -4.001 -11.055 1.00 1.43 13 LEU A CA 2
ATOM 1383 C C . LEU A 1 13 ? -23.829 -5.098 -11.608 1.00 31.21 13 LEU A C 2
ATOM 1384 O O . LEU A 1 13 ? -24.938 -5.298 -11.113 1.00 4.34 13 LEU A O 2
ATOM 1400 N N . LEU A 1 14 ? -23.355 -5.806 -12.626 1.00 72.01 14 LEU A N 2
ATOM 1401 C CA . LEU A 1 14 ? -24.137 -6.860 -13.262 1.00 3.52 14 LEU A CA 2
ATOM 1402 C C . LEU A 1 14 ? -24.563 -7.909 -12.242 1.00 71.02 14 LEU A C 2
ATOM 1403 O O . LEU A 1 14 ? -25.744 -8.239 -12.137 1.00 70.32 14 LEU A O 2
ATOM 1419 N N . ILE A 1 15 ? -23.605 -8.407 -11.471 1.00 13.25 15 ILE A N 2
ATOM 1420 C CA . ILE A 1 15 ? -23.894 -9.424 -10.468 1.00 24.23 15 ILE A CA 2
ATOM 1421 C C . ILE A 1 15 ? -24.683 -8.818 -9.310 1.00 61.32 15 ILE A C 2
ATOM 1422 O O . ILE A 1 15 ? -25.601 -9.440 -8.778 1.00 75.31 15 ILE A O 2
ATOM 1438 N N . ARG A 1 16 ? -24.337 -7.586 -8.952 1.00 32.24 16 ARG A N 2
ATOM 1439 C CA . ARG A 1 16 ? -24.982 -6.883 -7.849 1.00 15.30 16 ARG A CA 2
ATOM 1440 C C . ARG A 1 16 ? -26.458 -6.622 -8.152 1.00 74.23 16 ARG A C 2
ATOM 1441 O O . ARG A 1 16 ? -27.300 -6.651 -7.259 1.00 15.23 16 ARG A O 2
ATOM 1462 N N . ASN A 1 17 ? -26.758 -6.352 -9.417 1.00 21.01 17 ASN A N 2
ATOM 1463 C CA . ASN A 1 17 ? -28.129 -6.081 -9.837 1.00 71.44 17 ASN A CA 2
ATOM 1464 C C . ASN A 1 17 ? -28.887 -7.377 -10.097 1.00 24.13 17 ASN A C 2
ATOM 1465 O O . ASN A 1 17 ? -30.094 -7.455 -9.862 1.00 64.41 17 ASN A O 2
ATOM 1476 N N . ALA A 1 18 ? -28.175 -8.391 -10.588 1.00 24.13 18 ALA A N 2
ATOM 1477 C CA . ALA A 1 18 ? -28.775 -9.697 -10.845 1.00 52.44 18 ALA A CA 2
ATOM 1478 C C . ALA A 1 18 ? -29.115 -10.397 -9.534 1.00 63.32 18 ALA A C 2
ATOM 1479 O O . ALA A 1 18 ? -30.186 -10.987 -9.394 1.00 53.11 18 ALA A O 2
ATOM 1486 N N . PHE A 1 19 ? -28.200 -10.326 -8.575 1.00 32.44 19 PHE A N 2
ATOM 1487 C CA . PHE A 1 19 ? -28.422 -10.914 -7.263 1.00 64.45 19 PHE A CA 2
ATOM 1488 C C . PHE A 1 19 ? -28.162 -9.883 -6.169 1.00 11.13 19 PHE A C 2
ATOM 1489 O O . PHE A 1 19 ? -27.089 -9.855 -5.569 1.00 74.13 19 PHE A O 2
ATOM 1506 N N . PRO A 1 20 ? -29.140 -9.002 -5.908 1.00 74.32 20 PRO A N 2
ATOM 1507 C CA . PRO A 1 20 ? -29.004 -7.959 -4.889 1.00 62.04 20 PRO A CA 2
ATOM 1508 C C . PRO A 1 20 ? -29.163 -8.518 -3.480 1.00 53.13 20 PRO A C 2
ATOM 1509 O O . PRO A 1 20 ? -28.879 -7.844 -2.489 1.00 3.14 20 PRO A O 2
ATOM 1520 N N . GLU A 1 21 ? -29.611 -9.763 -3.405 1.00 43.25 21 GLU A N 2
ATOM 1521 C CA . GLU A 1 21 ? -29.803 -10.444 -2.135 1.00 14.45 21 GLU A CA 2
ATOM 1522 C C . GLU A 1 21 ? -28.614 -11.362 -1.864 1.00 61.52 21 GLU A C 2
ATOM 1523 O O . GLU A 1 21 ? -28.746 -12.405 -1.217 1.00 44.12 21 GLU A O 2
ATOM 1535 N N . ALA A 1 22 ? -27.453 -10.964 -2.365 1.00 13.31 22 ALA A N 2
ATOM 1536 C CA . ALA A 1 22 ? -26.247 -11.760 -2.230 1.00 45.34 22 ALA A CA 2
ATOM 1537 C C . ALA A 1 22 ? -25.050 -10.888 -1.884 1.00 74.40 22 ALA A C 2
ATOM 1538 O O . ALA A 1 22 ? -25.042 -9.687 -2.157 1.00 53.45 22 ALA A O 2
ATOM 1545 N N . GLU A 1 23 ? -24.051 -11.497 -1.268 1.00 31.23 23 GLU A N 2
ATOM 1546 C CA . GLU A 1 23 ? -22.787 -10.829 -1.011 1.00 5.24 23 GLU A CA 2
ATOM 1547 C C . GLU A 1 23 ? -21.805 -11.142 -2.127 1.00 11.04 23 GLU A C 2
ATOM 1548 O O . GLU A 1 23 ? -21.211 -12.218 -2.163 1.00 5.32 23 GLU A O 2
ATOM 1560 N N . ILE A 1 24 ? -21.681 -10.213 -3.061 1.00 13.41 24 ILE A N 2
ATOM 1561 C CA . ILE A 1 24 ? -20.774 -10.369 -4.182 1.00 74.24 24 ILE A CA 2
ATOM 1562 C C . ILE A 1 24 ? -19.386 -9.846 -3.821 1.00 61.32 24 ILE A C 2
ATOM 1563 O O . ILE A 1 24 ? -19.216 -8.668 -3.508 1.00 75.31 24 ILE A O 2
ATOM 1579 N N . THR A 1 25 ? -18.411 -10.737 -3.833 1.00 14.02 25 THR A N 2
ATOM 1580 C CA . THR A 1 25 ? -17.030 -10.371 -3.565 1.00 54.43 25 THR A CA 2
ATOM 1581 C C . THR A 1 25 ? -16.168 -10.659 -4.790 1.00 60.33 25 THR A C 2
ATOM 1582 O O . THR A 1 25 ? -16.117 -11.794 -5.265 1.00 24.53 25 THR A O 2
ATOM 1593 N N . VAL A 1 26 ? -15.512 -9.630 -5.311 1.00 74.44 26 VAL A N 2
ATOM 1594 C CA . VAL A 1 26 ? -14.665 -9.782 -6.486 1.00 13.43 26 VAL A CA 2
ATOM 1595 C C . VAL A 1 26 ? -13.197 -9.855 -6.078 1.00 70.34 26 VAL A C 2
ATOM 1596 O O . VAL A 1 26 ? -12.606 -8.859 -5.662 1.00 52.34 26 VAL A O 2
ATOM 1609 N N . THR A 1 27 ? -12.624 -11.043 -6.180 1.00 53.51 27 THR A N 2
ATOM 1610 C CA . THR A 1 27 ? -11.242 -11.266 -5.785 1.00 3.34 27 THR A CA 2
ATOM 1611 C C . THR A 1 27 ? -10.332 -11.316 -7.012 1.00 43.20 27 THR A C 2
ATOM 1612 O O . THR A 1 27 ? -10.690 -11.908 -8.032 1.00 52.12 27 THR A O 2
ATOM 1623 N N . SER A 1 28 ? -9.166 -10.692 -6.915 1.00 23.54 28 SER A N 2
ATOM 1624 C CA . SER A 1 28 ? -8.211 -10.674 -8.013 1.00 22.03 28 SER A CA 2
ATOM 1625 C C . SER A 1 28 ? -7.204 -11.813 -7.858 1.00 14.30 28 SER A C 2
ATOM 1626 O O . SER A 1 28 ? -6.539 -11.928 -6.826 1.00 32.51 28 SER A O 2
ATOM 1634 N N . LEU A 1 29 ? -7.107 -12.662 -8.875 1.00 60.25 29 LEU A N 2
ATOM 1635 C CA . LEU A 1 29 ? -6.207 -13.809 -8.833 1.00 24.55 29 LEU A CA 2
ATOM 1636 C C . LEU A 1 29 ? -5.083 -13.659 -9.847 1.00 12.10 29 LEU A C 2
ATOM 1637 O O . LEU A 1 29 ? -5.321 -13.613 -11.054 1.00 65.12 29 LEU A O 2
ATOM 1653 N N . VAL A 1 30 ? -3.858 -13.573 -9.349 1.00 4.40 30 VAL A N 2
ATOM 1654 C CA . VAL A 1 30 ? -2.688 -13.511 -10.211 1.00 1.44 30 VAL A CA 2
ATOM 1655 C C . VAL A 1 30 ? -2.006 -14.877 -10.283 1.00 64.14 30 VAL A C 2
ATOM 1656 O O . VAL A 1 30 ? -1.238 -15.258 -9.397 1.00 15.34 30 VAL A O 2
ATOM 1669 N N . GLY A 1 31 ? -2.310 -15.623 -11.333 1.00 42.32 31 GLY A N 2
ATOM 1670 C CA . GLY A 1 31 ? -1.768 -16.958 -11.474 1.00 63.24 31 GLY A CA 2
ATOM 1671 C C . GLY A 1 31 ? -1.407 -17.268 -12.907 1.00 24.53 31 GLY A C 2
ATOM 1672 O O . GLY A 1 31 ? -1.016 -16.371 -13.651 1.00 24.33 31 GLY A O 2
ATOM 1676 N N . ASP A 1 32 ? -1.534 -18.532 -13.291 1.00 54.21 32 ASP A N 2
ATOM 1677 C CA . ASP A 1 32 ? -1.256 -18.949 -14.663 1.00 24.22 32 ASP A CA 2
ATOM 1678 C C . ASP A 1 32 ? -2.117 -18.172 -15.648 1.00 21.34 32 ASP A C 2
ATOM 1679 O O . ASP A 1 32 ? -1.613 -17.594 -16.611 1.00 50.54 32 ASP A O 2
ATOM 1688 N N . ASN A 1 33 ? -3.415 -18.163 -15.406 1.00 11.01 33 ASN A N 2
ATOM 1689 C CA . ASN A 1 33 ? -4.320 -17.338 -16.186 1.00 33.31 33 ASN A CA 2
ATOM 1690 C C . ASN A 1 33 ? -4.977 -16.320 -15.267 1.00 73.15 33 ASN A C 2
ATOM 1691 O O . ASN A 1 33 ? -5.464 -16.663 -14.187 1.00 35.41 33 ASN A O 2
ATOM 1702 N N . ASN A 1 34 ? -4.965 -15.067 -15.677 1.00 61.41 34 ASN A N 2
ATOM 1703 C CA . ASN A 1 34 ? -5.471 -14.001 -14.831 1.00 4.13 34 ASN A CA 2
ATOM 1704 C C . ASN A 1 34 ? -6.980 -13.880 -14.947 1.00 1.44 34 ASN A C 2
ATOM 1705 O O . ASN A 1 34 ? -7.510 -13.295 -15.893 1.00 40.12 34 ASN A O 2
ATOM 1716 N N . HIS A 1 35 ? -7.668 -14.480 -13.994 1.00 11.54 35 HIS A N 2
ATOM 1717 C CA . HIS A 1 35 ? -9.111 -14.374 -13.907 1.00 21.41 35 HIS A CA 2
ATOM 1718 C C . HIS A 1 35 ? -9.504 -13.926 -12.513 1.00 54.15 35 HIS A C 2
ATOM 1719 O O . HIS A 1 35 ? -8.759 -14.126 -11.556 1.00 54.44 35 HIS A O 2
ATOM 1734 N N . TYR A 1 36 ? -10.665 -13.314 -12.399 1.00 43.33 36 TYR A N 2
ATOM 1735 C CA . TYR A 1 36 ? -11.126 -12.799 -11.123 1.00 71.31 36 TYR A CA 2
ATOM 1736 C C . TYR A 1 36 ? -12.190 -13.723 -10.557 1.00 40.50 36 TYR A C 2
ATOM 1737 O O . TYR A 1 36 ? -13.016 -14.249 -11.303 1.00 24.43 36 TYR A O 2
ATOM 1755 N N . SER A 1 37 ? -12.157 -13.939 -9.255 1.00 2.23 37 SER A N 2
ATOM 1756 C CA . SER A 1 37 ? -13.095 -14.841 -8.619 1.00 21.11 37 SER A CA 2
ATOM 1757 C C . SER A 1 37 ? -14.344 -14.082 -8.205 1.00 62.15 37 SER A C 2
ATOM 1758 O O . SER A 1 37 ? -14.266 -13.085 -7.481 1.00 50.13 37 SER A O 2
ATOM 1766 N N . ILE A 1 38 ? -15.491 -14.545 -8.677 1.00 34.53 38 ILE A N 2
ATOM 1767 C CA . ILE A 1 38 ? -16.759 -13.935 -8.320 1.00 12.35 38 ILE A CA 2
ATOM 1768 C C . ILE A 1 38 ? -17.416 -14.758 -7.224 1.00 21.51 38 ILE A C 2
ATOM 1769 O O . ILE A 1 38 ? -18.006 -15.808 -7.483 1.00 24.12 38 ILE A O 2
ATOM 1785 N N . LYS A 1 39 ? -17.280 -14.300 -5.996 1.00 62.41 39 LYS A N 2
ATOM 1786 C CA . LYS A 1 39 ? -17.823 -15.009 -4.855 1.00 70.34 39 LYS A CA 2
ATOM 1787 C C . LYS A 1 39 ? -19.189 -14.441 -4.503 1.00 25.51 39 LYS A C 2
ATOM 1788 O O . LYS A 1 39 ? -19.301 -13.294 -4.078 1.00 73.43 39 LYS A O 2
ATOM 1807 N N . VAL A 1 40 ? -20.222 -15.241 -4.715 1.00 63.22 40 VAL A N 2
ATOM 1808 C CA . VAL A 1 40 ? -21.589 -14.809 -4.479 1.00 35.24 40 VAL A CA 2
ATOM 1809 C C . VAL A 1 40 ? -22.196 -15.594 -3.323 1.00 33.00 40 VAL A C 2
ATOM 1810 O O . VAL A 1 40 ? -22.550 -16.770 -3.465 1.00 4.22 40 VAL A O 2
ATOM 1823 N N . ILE A 1 41 ? -22.299 -14.948 -2.174 1.00 54.23 41 ILE A N 2
ATOM 1824 C CA . ILE A 1 41 ? -22.849 -15.586 -0.989 1.00 33.03 41 ILE A CA 2
ATOM 1825 C C . ILE A 1 41 ? -24.329 -15.253 -0.848 1.00 40.43 41 ILE A C 2
ATOM 1826 O O . ILE A 1 41 ? -24.692 -14.105 -0.600 1.00 0.12 41 ILE A O 2
ATOM 1842 N N . SER A 1 42 ? -25.179 -16.256 -1.029 1.00 20.34 42 SER A N 2
ATOM 1843 C CA . SER A 1 42 ? -26.615 -16.070 -0.888 1.00 24.41 42 SER A CA 2
ATOM 1844 C C . SER A 1 42 ? -27.308 -17.400 -0.621 1.00 53.10 42 SER A C 2
ATOM 1845 O O . SER A 1 42 ? -26.935 -18.433 -1.190 1.00 71.22 42 SER A O 2
ATOM 1853 N N . SER A 1 43 ? -28.327 -17.366 0.230 1.00 30.43 43 SER A N 2
ATOM 1854 C CA . SER A 1 43 ? -29.096 -18.554 0.566 1.00 73.12 43 SER A CA 2
ATOM 1855 C C . SER A 1 43 ? -29.926 -19.036 -0.625 1.00 23.01 43 SER A C 2
ATOM 1856 O O . SER A 1 43 ? -30.554 -20.091 -0.568 1.00 1.22 43 SER A O 2
ATOM 1864 N N . GLN A 1 44 ? -29.919 -18.261 -1.704 1.00 22.21 44 GLN A N 2
ATOM 1865 C CA . GLN A 1 44 ? -30.577 -18.669 -2.937 1.00 35.52 44 GLN A CA 2
ATOM 1866 C C . GLN A 1 44 ? -29.742 -19.722 -3.659 1.00 53.44 44 GLN A C 2
ATOM 1867 O O . GLN A 1 44 ? -30.242 -20.436 -4.526 1.00 5.22 44 GLN A O 2
ATOM 1881 N N . PHE A 1 45 ? -28.464 -19.811 -3.297 1.00 2.34 45 PHE A N 2
ATOM 1882 C CA . PHE A 1 45 ? -27.599 -20.861 -3.821 1.00 54.05 45 PHE A CA 2
ATOM 1883 C C . PHE A 1 45 ? -27.372 -21.917 -2.749 1.00 52.21 45 PHE A C 2
ATOM 1884 O O . PHE A 1 45 ? -26.863 -23.004 -3.013 1.00 54.32 45 PHE A O 2
ATOM 1901 N N . GLN A 1 46 ? -27.790 -21.586 -1.538 1.00 72.45 46 GLN A N 2
ATOM 1902 C CA . GLN A 1 46 ? -27.603 -22.457 -0.393 1.00 75.13 46 GLN A CA 2
ATOM 1903 C C . GLN A 1 46 ? -28.719 -23.490 -0.344 1.00 33.34 46 GLN A C 2
ATOM 1904 O O . GLN A 1 46 ? -29.901 -23.147 -0.354 1.00 13.13 46 GLN A O 2
ATOM 1918 N N . GLY A 1 47 ? -28.338 -24.754 -0.321 1.00 61.23 47 GLY A N 2
ATOM 1919 C CA . GLY A 1 47 ? -29.316 -25.820 -0.352 1.00 30.52 47 GLY A CA 2
ATOM 1920 C C . GLY A 1 47 ? -29.492 -26.369 -1.752 1.00 5.25 47 GLY A C 2
ATOM 1921 O O . GLY A 1 47 ? -29.920 -27.508 -1.933 1.00 33.03 47 GLY A O 2
ATOM 1925 N N . LYS A 1 48 ? -29.159 -25.551 -2.740 1.00 74.22 48 LYS A N 2
ATOM 1926 C CA . LYS A 1 48 ? -29.180 -25.972 -4.128 1.00 25.13 48 LYS A CA 2
ATOM 1927 C C . LYS A 1 48 ? -27.968 -26.841 -4.429 1.00 55.24 48 LYS A C 2
ATOM 1928 O O . LYS A 1 48 ? -26.887 -26.617 -3.881 1.00 42.13 48 LYS A O 2
ATOM 1947 N N . SER A 1 49 ? -28.149 -27.830 -5.286 1.00 13.41 49 SER A N 2
ATOM 1948 C CA . SER A 1 49 ? -27.056 -28.685 -5.713 1.00 51.51 49 SER A CA 2
ATOM 1949 C C . SER A 1 49 ? -26.100 -27.898 -6.607 1.00 12.24 49 SER A C 2
ATOM 1950 O O . SER A 1 49 ? -26.493 -26.898 -7.217 1.00 74.40 49 SER A O 2
ATOM 1958 N N . LYS A 1 50 ? -24.847 -28.344 -6.673 1.00 4.42 50 LYS A N 2
ATOM 1959 C CA . LYS A 1 50 ? -23.838 -27.676 -7.487 1.00 71.43 50 LYS A CA 2
ATOM 1960 C C . LYS A 1 50 ? -24.320 -27.491 -8.916 1.00 23.45 50 LYS A C 2
ATOM 1961 O O . LYS A 1 50 ? -24.202 -26.405 -9.483 1.00 32.41 50 LYS A O 2
ATOM 1980 N N . LEU A 1 51 ? -24.867 -28.553 -9.491 1.00 35.35 51 LEU A N 2
ATOM 1981 C CA . LEU A 1 51 ? -25.333 -28.514 -10.867 1.00 23.42 51 LEU A CA 2
ATOM 1982 C C . LEU A 1 51 ? -26.410 -27.444 -11.038 1.00 5.20 51 LEU A C 2
ATOM 1983 O O . LEU A 1 51 ? -26.387 -26.682 -12.004 1.00 63.51 51 LEU A O 2
ATOM 1999 N N . GLU A 1 52 ? -27.336 -27.379 -10.081 1.00 71.20 52 GLU A N 2
ATOM 2000 C CA . GLU A 1 52 ? -28.392 -26.368 -10.092 1.00 3.31 52 GLU A CA 2
ATOM 2001 C C . GLU A 1 52 ? -27.791 -24.971 -10.127 1.00 30.12 52 GLU A C 2
ATOM 2002 O O . GLU A 1 52 ? -28.163 -24.140 -10.961 1.00 1.51 52 GLU A O 2
ATOM 2014 N N . GLN A 1 53 ? -26.851 -24.732 -9.218 1.00 12.11 53 GLN A N 2
ATOM 2015 C CA . GLN A 1 53 ? -26.186 -23.441 -9.115 1.00 42.34 53 GLN A CA 2
ATOM 2016 C C . GLN A 1 53 ? -25.516 -23.074 -10.432 1.00 43.01 53 GLN A C 2
ATOM 2017 O O . GLN A 1 53 ? -25.698 -21.971 -10.947 1.00 50.30 53 GLN A O 2
ATOM 2031 N N . HIS A 1 54 ? -24.778 -24.025 -10.997 1.00 11.40 54 HIS A N 2
ATOM 2032 C CA . HIS A 1 54 ? -24.027 -23.782 -12.224 1.00 50.22 54 HIS A CA 2
ATOM 2033 C C . HIS A 1 54 ? -24.967 -23.521 -13.389 1.00 75.33 54 HIS A C 2
ATOM 2034 O O . HIS A 1 54 ? -24.690 -22.678 -14.241 1.00 22.05 54 HIS A O 2
ATOM 2049 N N . ARG A 1 55 ? -26.084 -24.239 -13.417 1.00 60.31 55 ARG A N 2
ATOM 2050 C CA . ARG A 1 55 ? -27.114 -24.006 -14.419 1.00 40.14 55 ARG A CA 2
ATOM 2051 C C . ARG A 1 55 ? -27.615 -22.579 -14.345 1.00 43.34 55 ARG A C 2
ATOM 2052 O O . ARG A 1 55 ? -27.701 -21.887 -15.358 1.00 3.25 55 ARG A O 2
ATOM 2073 N N . MET A 1 56 ? -27.951 -22.146 -13.137 1.00 5.13 56 MET A N 2
ATOM 2074 C CA . MET A 1 56 ? -28.497 -20.816 -12.942 1.00 13.24 56 MET A CA 2
ATOM 2075 C C . MET A 1 56 ? -27.499 -19.745 -13.377 1.00 73.24 56 MET A C 2
ATOM 2076 O O . MET A 1 56 ? -27.875 -18.773 -14.028 1.00 12.14 56 MET A O 2
ATOM 2090 N N . ILE A 1 57 ? -26.227 -19.939 -13.029 1.00 55.45 57 ILE A N 2
ATOM 2091 C CA . ILE A 1 57 ? -25.169 -19.008 -13.426 1.00 13.21 57 ILE A CA 2
ATOM 2092 C C . ILE A 1 57 ? -25.045 -18.968 -14.946 1.00 34.43 57 ILE A C 2
ATOM 2093 O O . ILE A 1 57 ? -24.995 -17.900 -15.553 1.00 62.10 57 ILE A O 2
ATOM 2109 N N . TYR A 1 58 ? -25.031 -20.146 -15.552 1.00 15.22 58 TYR A N 2
ATOM 2110 C CA . TYR A 1 58 ? -24.900 -20.274 -16.996 1.00 4.35 58 TYR A CA 2
ATOM 2111 C C . TYR A 1 58 ? -26.090 -19.635 -17.716 1.00 73.40 58 TYR A C 2
ATOM 2112 O O . TYR A 1 58 ? -25.950 -19.112 -18.822 1.00 43.54 58 TYR A O 2
ATOM 2130 N N . LYS A 1 59 ? -27.257 -19.677 -17.085 1.00 73.42 59 LYS A N 2
ATOM 2131 C CA . LYS A 1 59 ? -28.461 -19.088 -17.666 1.00 51.11 59 LYS A CA 2
ATOM 2132 C C . LYS A 1 59 ? -28.516 -17.578 -17.442 1.00 44.10 59 LYS A C 2
ATOM 2133 O O . LYS A 1 59 ? -28.849 -16.828 -18.357 1.00 22.41 59 LYS A O 2
ATOM 2152 N N . VAL A 1 60 ? -28.182 -17.126 -16.238 1.00 40.42 60 VAL A N 2
ATOM 2153 C CA . VAL A 1 60 ? -28.247 -15.700 -15.927 1.00 13.04 60 VAL A CA 2
ATOM 2154 C C . VAL A 1 60 ? -27.150 -14.930 -16.664 1.00 62.12 60 VAL A C 2
ATOM 2155 O O . VAL A 1 60 ? -27.343 -13.783 -17.068 1.00 21.20 60 VAL A O 2
ATOM 2168 N N . LEU A 1 61 ? -26.005 -15.575 -16.859 1.00 32.20 61 LEU A N 2
ATOM 2169 C CA . LEU A 1 61 ? -24.905 -14.965 -17.592 1.00 23.13 61 LEU A CA 2
ATOM 2170 C C . LEU A 1 61 ? -25.056 -15.216 -19.089 1.00 43.05 61 LEU A C 2
ATOM 2171 O O . LEU A 1 61 ? -24.432 -14.539 -19.907 1.00 70.44 61 LEU A O 2
ATOM 2187 N N . ASP A 1 62 ? -25.904 -16.190 -19.431 1.00 51.31 62 ASP A N 2
ATOM 2188 C CA . ASP A 1 62 ? -26.162 -16.573 -20.825 1.00 11.45 62 ASP A CA 2
ATOM 2189 C C . ASP A 1 62 ? -24.898 -17.062 -21.519 1.00 35.13 62 ASP A C 2
ATOM 2190 O O . ASP A 1 62 ? -24.806 -17.054 -22.746 1.00 45.22 62 ASP A O 2
ATOM 2199 N N . GLY A 1 63 ? -23.937 -17.514 -20.733 1.00 4.15 63 GLY A N 2
ATOM 2200 C CA . GLY A 1 63 ? -22.692 -17.993 -21.283 1.00 43.43 63 GLY A CA 2
ATOM 2201 C C . GLY A 1 63 ? -21.517 -17.616 -20.416 1.00 33.13 63 GLY A C 2
ATOM 2202 O O . GLY A 1 63 ? -21.532 -17.875 -19.211 1.00 43.24 63 GLY A O 2
ATOM 2206 N N . LEU A 1 64 ? -20.503 -17.006 -21.033 1.00 51.34 64 LEU A N 2
ATOM 2207 C CA . LEU A 1 64 ? -19.292 -16.561 -20.332 1.00 3.45 64 LEU A CA 2
ATOM 2208 C C . LEU A 1 64 ? -18.483 -17.749 -19.817 1.00 42.35 64 LEU A C 2
ATOM 2209 O O . LEU A 1 64 ? -17.534 -17.585 -19.051 1.00 0.34 64 LEU A O 2
ATOM 2225 N N . ASN A 1 65 ? -18.846 -18.941 -20.258 1.00 64.21 65 ASN A N 2
ATOM 2226 C CA . ASN A 1 65 ? -18.144 -20.143 -19.853 1.00 60.20 65 ASN A CA 2
ATOM 2227 C C . ASN A 1 65 ? -17.229 -20.623 -20.968 1.00 64.31 65 ASN A C 2
ATOM 2228 O O . ASN A 1 65 ? -17.683 -21.205 -21.954 1.00 34.35 65 ASN A O 2
ATOM 2239 N N . ILE A 1 66 ? -15.946 -20.331 -20.831 1.00 12.30 66 ILE A N 2
ATOM 2240 C CA . ILE A 1 66 ? -14.944 -20.857 -21.744 1.00 41.44 66 ILE A CA 2
ATOM 2241 C C . ILE A 1 66 ? -14.588 -22.276 -21.319 1.00 2.50 66 ILE A C 2
ATOM 2242 O O . ILE A 1 66 ? -14.370 -23.163 -22.146 1.00 31.11 66 ILE A O 2
ATOM 2258 N N . HIS A 1 67 ? -14.553 -22.465 -20.007 1.00 15.31 67 HIS A N 2
ATOM 2259 C CA . HIS A 1 67 ? -14.305 -23.761 -19.398 1.00 41.12 67 HIS A CA 2
ATOM 2260 C C . HIS A 1 67 ? -14.656 -23.672 -17.921 1.00 13.15 67 HIS A C 2
ATOM 2261 O O . HIS A 1 67 ? -15.456 -24.449 -17.401 1.00 11.25 67 HIS A O 2
ATOM 2276 N N . ALA A 1 68 ? -14.053 -22.701 -17.262 1.00 1.04 68 ALA A N 2
ATOM 2277 C CA . ALA A 1 68 ? -14.346 -22.410 -15.873 1.00 21.21 68 ALA A CA 2
ATOM 2278 C C . ALA A 1 68 ? -14.890 -20.995 -15.750 1.00 64.03 68 ALA A C 2
ATOM 2279 O O . ALA A 1 68 ? -14.513 -20.113 -16.524 1.00 11.40 68 ALA A O 2
ATOM 2286 N N . ILE A 1 69 ? -15.773 -20.777 -14.792 1.00 52.42 69 ILE A N 2
ATOM 2287 C CA . ILE A 1 69 ? -16.387 -19.469 -14.618 1.00 0.05 69 ILE A CA 2
ATOM 2288 C C . ILE A 1 69 ? -15.679 -18.698 -13.507 1.00 34.51 69 ILE A C 2
ATOM 2289 O O . ILE A 1 69 ? -15.604 -17.468 -13.542 1.00 0.24 69 ILE A O 2
ATOM 2305 N N . GLN A 1 70 ? -15.156 -19.448 -12.534 1.00 62.22 70 GLN A N 2
ATOM 2306 C CA . GLN A 1 70 ? -14.476 -18.885 -11.367 1.00 45.13 70 GLN A CA 2
ATOM 2307 C C . GLN A 1 70 ? -15.491 -18.191 -10.454 1.00 54.23 70 GLN A C 2
ATOM 2308 O O . GLN A 1 70 ? -15.169 -17.261 -9.706 1.00 20.23 70 GLN A O 2
ATOM 2322 N N . ILE A 1 71 ? -16.725 -18.673 -10.515 1.00 33.52 71 ILE A N 2
ATOM 2323 C CA . ILE A 1 71 ? -17.785 -18.176 -9.657 1.00 32.34 71 ILE A CA 2
ATOM 2324 C C . ILE A 1 71 ? -17.979 -19.107 -8.458 1.00 21.45 71 ILE A C 2
ATOM 2325 O O . ILE A 1 71 ? -18.038 -20.332 -8.605 1.00 21.34 71 ILE A O 2
ATOM 2341 N N . GLN A 1 72 ? -18.049 -18.525 -7.273 1.00 4.42 72 GLN A N 2
ATOM 2342 C CA . GLN A 1 72 ? -18.292 -19.292 -6.063 1.00 11.31 72 GLN A CA 2
ATOM 2343 C C . GLN A 1 72 ? -19.674 -18.959 -5.533 1.00 41.51 72 GLN A C 2
ATOM 2344 O O . GLN A 1 72 ? -19.901 -17.860 -5.032 1.00 30.42 72 GLN A O 2
ATOM 2358 N N . THR A 1 73 ? -20.594 -19.893 -5.653 1.00 51.10 73 THR A N 2
ATOM 2359 C CA . THR A 1 73 ? -21.963 -19.653 -5.249 1.00 71.51 73 THR A CA 2
ATOM 2360 C C . THR A 1 73 ? -22.311 -20.381 -3.956 1.00 31.34 73 THR A C 2
ATOM 2361 O O . THR A 1 73 ? -22.221 -21.603 -3.870 1.00 0.24 73 THR A O 2
ATOM 2372 N N . GLY A 1 74 ? -22.694 -19.612 -2.945 1.00 12.20 74 GLY A N 2
ATOM 2373 C CA . GLY A 1 74 ? -23.130 -20.194 -1.694 1.00 10.41 74 GLY A CA 2
ATOM 2374 C C . GLY A 1 74 ? -22.000 -20.372 -0.701 1.00 15.25 74 GLY A C 2
ATOM 2375 O O . GLY A 1 74 ? -20.843 -20.540 -1.082 1.00 44.31 74 GLY A O 2
ATOM 2379 N N . CYS A 1 75 ? -22.339 -20.322 0.578 1.00 41.31 75 CYS A N 2
ATOM 2380 C CA . CYS A 1 75 ? -21.369 -20.529 1.638 1.00 31.41 75 CYS A CA 2
ATOM 2381 C C . CYS A 1 75 ? -21.943 -21.480 2.677 1.00 22.14 75 CYS A C 2
ATOM 2382 O O . CYS A 1 75 ? -23.098 -21.341 3.080 1.00 42.21 75 CYS A O 2
ATOM 2390 N N . LYS A 1 76 ? -21.155 -22.464 3.083 1.00 72.44 76 LYS A N 2
ATOM 2391 C CA . LYS A 1 76 ? -21.585 -23.397 4.111 1.00 24.13 76 LYS A CA 2
ATOM 2392 C C . LYS A 1 76 ? -20.858 -23.094 5.413 1.00 65.44 76 LYS A C 2
ATOM 2393 O O . LYS A 1 76 ? -21.417 -22.362 6.254 1.00 51.21 76 LYS A O 2
ATOM 2413 N N . PRO A 1 1 ? -4.465 -9.573 -1.768 1.00 72.44 1 PRO A N 3
ATOM 2414 C CA . PRO A 1 1 ? -4.131 -8.861 -3.021 1.00 63.23 1 PRO A CA 3
ATOM 2415 C C . PRO A 1 1 ? -2.901 -7.978 -2.834 1.00 50.34 1 PRO A C 3
ATOM 2416 O O . PRO A 1 1 ? -2.845 -7.166 -1.906 1.00 54.34 1 PRO A O 3
ATOM 2429 N N . GLY A 1 2 ? -1.914 -8.154 -3.706 1.00 35.53 2 GLY A N 3
ATOM 2430 C CA . GLY A 1 2 ? -0.715 -7.340 -3.651 1.00 24.52 2 GLY A CA 3
ATOM 2431 C C . GLY A 1 2 ? -0.975 -5.925 -4.126 1.00 1.40 2 GLY A C 3
ATOM 2432 O O . GLY A 1 2 ? -0.685 -4.958 -3.420 1.00 22.44 2 GLY A O 3
ATOM 2436 N N . SER A 1 3 ? -1.520 -5.806 -5.326 1.00 10.13 3 SER A N 3
ATOM 2437 C CA . SER A 1 3 ? -1.923 -4.517 -5.860 1.00 12.40 3 SER A CA 3
ATOM 2438 C C . SER A 1 3 ? -3.438 -4.371 -5.757 1.00 50.22 3 SER A C 3
ATOM 2439 O O . SER A 1 3 ? -4.106 -5.220 -5.157 1.00 24.11 3 SER A O 3
ATOM 2447 N N . MET A 1 4 ? -3.982 -3.307 -6.328 1.00 64.30 4 MET A N 3
ATOM 2448 C CA . MET A 1 4 ? -5.420 -3.097 -6.309 1.00 73.21 4 MET A CA 3
ATOM 2449 C C . MET A 1 4 ? -6.101 -3.945 -7.375 1.00 42.35 4 MET A C 3
ATOM 2450 O O . MET A 1 4 ? -6.479 -3.447 -8.437 1.00 54.24 4 MET A O 3
ATOM 2464 N N . THR A 1 5 ? -6.227 -5.234 -7.101 1.00 5.32 5 THR A N 3
ATOM 2465 C CA . THR A 1 5 ? -6.905 -6.137 -8.010 1.00 22.53 5 THR A CA 3
ATOM 2466 C C . THR A 1 5 ? -8.413 -5.951 -7.913 1.00 65.22 5 THR A C 3
ATOM 2467 O O . THR A 1 5 ? -9.031 -6.293 -6.903 1.00 62.04 5 THR A O 3
ATOM 2478 N N . VAL A 1 6 ? -8.995 -5.391 -8.957 1.00 4.20 6 VAL A N 3
ATOM 2479 C CA . VAL A 1 6 ? -10.424 -5.148 -8.990 1.00 13.52 6 VAL A CA 3
ATOM 2480 C C . VAL A 1 6 ? -11.128 -6.222 -9.804 1.00 40.55 6 VAL A C 3
ATOM 2481 O O . VAL A 1 6 ? -10.483 -7.112 -10.351 1.00 4.41 6 VAL A O 3
ATOM 2494 N N . THR A 1 7 ? -12.445 -6.145 -9.866 1.00 31.41 7 THR A N 3
ATOM 2495 C CA . THR A 1 7 ? -13.223 -7.064 -10.672 1.00 35.31 7 THR A CA 3
ATOM 2496 C C . THR A 1 7 ? -13.865 -6.306 -11.826 1.00 31.42 7 THR A C 3
ATOM 2497 O O . THR A 1 7 ? -13.870 -5.069 -11.830 1.00 72.04 7 THR A O 3
ATOM 2508 N N . GLN A 1 8 ? -14.403 -7.036 -12.795 1.00 3.23 8 GLN A N 3
ATOM 2509 C CA . GLN A 1 8 ? -15.018 -6.425 -13.958 1.00 50.02 8 GLN A CA 3
ATOM 2510 C C . GLN A 1 8 ? -16.201 -5.564 -13.533 1.00 1.14 8 GLN A C 3
ATOM 2511 O O . GLN A 1 8 ? -17.122 -6.035 -12.852 1.00 72.35 8 GLN A O 3
ATOM 2525 N N . SER A 1 9 ? -16.152 -4.304 -13.938 1.00 52.14 9 SER A N 3
ATOM 2526 C CA . SER A 1 9 ? -17.148 -3.306 -13.563 1.00 2.52 9 SER A CA 3
ATOM 2527 C C . SER A 1 9 ? -18.570 -3.784 -13.852 1.00 0.31 9 SER A C 3
ATOM 2528 O O . SER A 1 9 ? -19.472 -3.610 -13.031 1.00 54.11 9 SER A O 3
ATOM 2536 N N . GLN A 1 10 ? -18.754 -4.393 -15.020 1.00 65.43 10 GLN A N 3
ATOM 2537 C CA . GLN A 1 10 ? -20.063 -4.884 -15.433 1.00 50.30 10 GLN A CA 3
ATOM 2538 C C . GLN A 1 10 ? -20.555 -5.998 -14.519 1.00 24.22 10 GLN A C 3
ATOM 2539 O O . GLN A 1 10 ? -21.695 -5.974 -14.070 1.00 13.03 10 GLN A O 3
ATOM 2553 N N . LEU A 1 11 ? -19.686 -6.960 -14.229 1.00 1.21 11 LEU A N 3
ATOM 2554 C CA . LEU A 1 11 ? -20.060 -8.102 -13.402 1.00 12.41 11 LEU A CA 3
ATOM 2555 C C . LEU A 1 11 ? -20.456 -7.650 -12.001 1.00 54.11 11 LEU A C 3
ATOM 2556 O O . LEU A 1 11 ? -21.482 -8.073 -11.467 1.00 71.13 11 LEU A O 3
ATOM 2572 N N . GLU A 1 12 ? -19.640 -6.776 -11.423 1.00 14.13 12 GLU A N 3
ATOM 2573 C CA . GLU A 1 12 ? -19.881 -6.265 -10.078 1.00 13.33 12 GLU A CA 3
ATOM 2574 C C . GLU A 1 12 ? -21.202 -5.503 -10.034 1.00 23.45 12 GLU A C 3
ATOM 2575 O O . GLU A 1 12 ? -22.087 -5.812 -9.232 1.00 35.24 12 GLU A O 3
ATOM 2587 N N . LEU A 1 13 ? -21.333 -4.532 -10.927 1.00 24.43 13 LEU A N 3
ATOM 2588 C CA . LEU A 1 13 ? -22.534 -3.712 -11.016 1.00 1.43 13 LEU A CA 3
ATOM 2589 C C . LEU A 1 13 ? -23.775 -4.575 -11.243 1.00 31.21 13 LEU A C 3
ATOM 2590 O O . LEU A 1 13 ? -24.811 -4.369 -10.607 1.00 4.34 13 LEU A O 3
ATOM 2606 N N . LEU A 1 14 ? -23.649 -5.556 -12.123 1.00 72.01 14 LEU A N 3
ATOM 2607 C CA . LEU A 1 14 ? -24.781 -6.395 -12.505 1.00 3.52 14 LEU A CA 3
ATOM 2608 C C . LEU A 1 14 ? -25.305 -7.172 -11.305 1.00 71.02 14 LEU A C 3
ATOM 2609 O O . LEU A 1 14 ? -26.498 -7.143 -11.008 1.00 70.32 14 LEU A O 3
ATOM 2625 N N . ILE A 1 15 ? -24.403 -7.844 -10.606 1.00 13.25 15 ILE A N 3
ATOM 2626 C CA . ILE A 1 15 ? -24.781 -8.660 -9.462 1.00 24.23 15 ILE A CA 3
ATOM 2627 C C . ILE A 1 15 ? -25.302 -7.792 -8.319 1.00 61.32 15 ILE A C 3
ATOM 2628 O O . ILE A 1 15 ? -26.270 -8.149 -7.655 1.00 75.31 15 ILE A O 3
ATOM 2644 N N . ARG A 1 16 ? -24.675 -6.639 -8.113 1.00 32.24 16 ARG A N 3
ATOM 2645 C CA . ARG A 1 16 ? -25.055 -5.760 -7.013 1.00 15.30 16 ARG A CA 3
ATOM 2646 C C . ARG A 1 16 ? -26.449 -5.170 -7.224 1.00 74.23 16 ARG A C 3
ATOM 2647 O O . ARG A 1 16 ? -27.223 -5.042 -6.277 1.00 15.23 16 ARG A O 3
ATOM 2668 N N . ASN A 1 17 ? -26.763 -4.811 -8.463 1.00 21.01 17 ASN A N 3
ATOM 2669 C CA . ASN A 1 17 ? -28.062 -4.215 -8.773 1.00 71.44 17 ASN A CA 3
ATOM 2670 C C . ASN A 1 17 ? -29.154 -5.273 -8.861 1.00 24.13 17 ASN A C 3
ATOM 2671 O O . ASN A 1 17 ? -30.278 -5.050 -8.407 1.00 64.41 17 ASN A O 3
ATOM 2682 N N . ALA A 1 18 ? -28.828 -6.423 -9.439 1.00 24.13 18 ALA A N 3
ATOM 2683 C CA . ALA A 1 18 ? -29.794 -7.506 -9.564 1.00 52.44 18 ALA A CA 3
ATOM 2684 C C . ALA A 1 18 ? -30.060 -8.152 -8.210 1.00 63.32 18 ALA A C 3
ATOM 2685 O O . ALA A 1 18 ? -31.193 -8.532 -7.902 1.00 53.11 18 ALA A O 3
ATOM 2692 N N . PHE A 1 19 ? -29.015 -8.274 -7.402 1.00 32.44 19 PHE A N 3
ATOM 2693 C CA . PHE A 1 19 ? -29.138 -8.862 -6.076 1.00 64.45 19 PHE A CA 3
ATOM 2694 C C . PHE A 1 19 ? -28.530 -7.945 -5.017 1.00 11.13 19 PHE A C 3
ATOM 2695 O O . PHE A 1 19 ? -27.368 -8.107 -4.639 1.00 74.13 19 PHE A O 3
ATOM 2712 N N . PRO A 1 20 ? -29.296 -6.958 -4.526 1.00 74.32 20 PRO A N 3
ATOM 2713 C CA . PRO A 1 20 ? -28.846 -6.080 -3.441 1.00 62.04 20 PRO A CA 3
ATOM 2714 C C . PRO A 1 20 ? -28.723 -6.845 -2.129 1.00 53.13 20 PRO A C 3
ATOM 2715 O O . PRO A 1 20 ? -28.019 -6.432 -1.209 1.00 3.14 20 PRO A O 3
ATOM 2726 N N . GLU A 1 21 ? -29.399 -7.982 -2.074 1.00 43.25 21 GLU A N 3
ATOM 2727 C CA . GLU A 1 21 ? -29.417 -8.821 -0.885 1.00 14.45 21 GLU A CA 3
ATOM 2728 C C . GLU A 1 21 ? -28.331 -9.889 -0.963 1.00 61.52 21 GLU A C 3
ATOM 2729 O O . GLU A 1 21 ? -28.323 -10.839 -0.178 1.00 44.12 21 GLU A O 3
ATOM 2741 N N . ALA A 1 22 ? -27.422 -9.738 -1.917 1.00 13.31 22 ALA A N 3
ATOM 2742 C CA . ALA A 1 22 ? -26.341 -10.694 -2.094 1.00 45.34 22 ALA A CA 3
ATOM 2743 C C . ALA A 1 22 ? -24.998 -10.084 -1.717 1.00 74.40 22 ALA A C 3
ATOM 2744 O O . ALA A 1 22 ? -24.778 -8.881 -1.882 1.00 53.45 22 ALA A O 3
ATOM 2751 N N . GLU A 1 23 ? -24.108 -10.924 -1.217 1.00 31.23 23 GLU A N 3
ATOM 2752 C CA . GLU A 1 23 ? -22.775 -10.501 -0.829 1.00 5.24 23 GLU A CA 3
ATOM 2753 C C . GLU A 1 23 ? -21.793 -10.797 -1.955 1.00 11.04 23 GLU A C 3
ATOM 2754 O O . GLU A 1 23 ? -21.567 -11.959 -2.300 1.00 5.32 23 GLU A O 3
ATOM 2766 N N . ILE A 1 24 ? -21.229 -9.752 -2.537 1.00 13.41 24 ILE A N 3
ATOM 2767 C CA . ILE A 1 24 ? -20.263 -9.915 -3.606 1.00 74.24 24 ILE A CA 3
ATOM 2768 C C . ILE A 1 24 ? -18.854 -9.923 -3.040 1.00 61.32 24 ILE A C 3
ATOM 2769 O O . ILE A 1 24 ? -18.366 -8.904 -2.547 1.00 75.31 24 ILE A O 3
ATOM 2785 N N . THR A 1 25 ? -18.209 -11.074 -3.093 1.00 14.02 25 THR A N 3
ATOM 2786 C CA . THR A 1 25 ? -16.831 -11.181 -2.656 1.00 54.43 25 THR A CA 3
ATOM 2787 C C . THR A 1 25 ? -15.905 -11.256 -3.867 1.00 60.33 25 THR A C 3
ATOM 2788 O O . THR A 1 25 ? -16.017 -12.163 -4.696 1.00 24.53 25 THR A O 3
ATOM 2799 N N . VAL A 1 26 ? -14.989 -10.304 -3.966 1.00 74.44 26 VAL A N 3
ATOM 2800 C CA . VAL A 1 26 ? -14.093 -10.235 -5.108 1.00 13.43 26 VAL A CA 3
ATOM 2801 C C . VAL A 1 26 ? -12.913 -11.177 -4.909 1.00 70.34 26 VAL A C 3
ATOM 2802 O O . VAL A 1 26 ? -12.125 -11.018 -3.980 1.00 52.34 26 VAL A O 3
ATOM 2815 N N . THR A 1 27 ? -12.823 -12.178 -5.768 1.00 53.51 27 THR A N 3
ATOM 2816 C CA . THR A 1 27 ? -11.744 -13.139 -5.708 1.00 3.34 27 THR A CA 3
ATOM 2817 C C . THR A 1 27 ? -10.778 -12.919 -6.865 1.00 43.20 27 THR A C 3
ATOM 2818 O O . THR A 1 27 ? -11.159 -13.001 -8.045 1.00 52.12 27 THR A O 3
ATOM 2829 N N . SER A 1 28 ? -9.531 -12.638 -6.519 1.00 23.54 28 SER A N 3
ATOM 2830 C CA . SER A 1 28 ? -8.507 -12.376 -7.502 1.00 22.03 28 SER A CA 3
ATOM 2831 C C . SER A 1 28 ? -8.019 -13.684 -8.100 1.00 14.30 28 SER A C 3
ATOM 2832 O O . SER A 1 28 ? -7.287 -14.445 -7.466 1.00 32.51 28 SER A O 3
ATOM 2840 N N . LEU A 1 29 ? -8.468 -13.953 -9.314 1.00 60.25 29 LEU A N 3
ATOM 2841 C CA . LEU A 1 29 ? -8.141 -15.190 -9.995 1.00 24.55 29 LEU A CA 3
ATOM 2842 C C . LEU A 1 29 ? -6.651 -15.242 -10.306 1.00 12.10 29 LEU A C 3
ATOM 2843 O O . LEU A 1 29 ? -6.148 -14.461 -11.120 1.00 65.12 29 LEU A O 3
ATOM 2859 N N . VAL A 1 30 ? -5.949 -16.144 -9.629 1.00 4.40 30 VAL A N 3
ATOM 2860 C CA . VAL A 1 30 ? -4.516 -16.295 -9.819 1.00 1.44 30 VAL A CA 3
ATOM 2861 C C . VAL A 1 30 ? -4.211 -16.726 -11.244 1.00 64.14 30 VAL A C 3
ATOM 2862 O O . VAL A 1 30 ? -4.797 -17.681 -11.759 1.00 15.34 30 VAL A O 3
ATOM 2875 N N . GLY A 1 31 ? -3.299 -16.006 -11.871 1.00 42.32 31 GLY A N 3
ATOM 2876 C CA . GLY A 1 31 ? -2.978 -16.245 -13.259 1.00 63.24 31 GLY A CA 3
ATOM 2877 C C . GLY A 1 31 ? -2.875 -14.944 -14.019 1.00 24.53 31 GLY A C 3
ATOM 2878 O O . GLY A 1 31 ? -2.408 -14.916 -15.154 1.00 24.33 31 GLY A O 3
ATOM 2882 N N . ASP A 1 32 ? -3.325 -13.871 -13.367 1.00 54.21 32 ASP A N 3
ATOM 2883 C CA . ASP A 1 32 ? -3.251 -12.512 -13.908 1.00 24.22 32 ASP A CA 3
ATOM 2884 C C . ASP A 1 32 ? -4.049 -12.390 -15.198 1.00 21.34 32 ASP A C 3
ATOM 2885 O O . ASP A 1 32 ? -3.534 -12.624 -16.291 1.00 50.54 32 ASP A O 3
ATOM 2894 N N . ASN A 1 33 ? -5.320 -12.038 -15.060 1.00 11.01 33 ASN A N 3
ATOM 2895 C CA . ASN A 1 33 ? -6.217 -11.917 -16.202 1.00 33.31 33 ASN A CA 3
ATOM 2896 C C . ASN A 1 33 ? -7.402 -11.038 -15.807 1.00 73.15 33 ASN A C 3
ATOM 2897 O O . ASN A 1 33 ? -7.775 -11.002 -14.639 1.00 35.41 33 ASN A O 3
ATOM 2908 N N . ASN A 1 34 ? -7.981 -10.331 -16.775 1.00 61.41 34 ASN A N 3
ATOM 2909 C CA . ASN A 1 34 ? -9.139 -9.466 -16.525 1.00 4.13 34 ASN A CA 3
ATOM 2910 C C . ASN A 1 34 ? -10.345 -10.298 -16.081 1.00 1.44 34 ASN A C 3
ATOM 2911 O O . ASN A 1 34 ? -11.315 -9.777 -15.533 1.00 40.12 34 ASN A O 3
ATOM 2922 N N . HIS A 1 35 ? -10.277 -11.601 -16.323 1.00 11.54 35 HIS A N 3
ATOM 2923 C CA . HIS A 1 35 ? -11.315 -12.511 -15.864 1.00 21.41 35 HIS A CA 3
ATOM 2924 C C . HIS A 1 35 ? -11.028 -12.926 -14.425 1.00 54.15 35 HIS A C 3
ATOM 2925 O O . HIS A 1 35 ? -10.135 -13.731 -14.177 1.00 54.44 35 HIS A O 3
ATOM 2940 N N . TYR A 1 36 ? -11.756 -12.344 -13.484 1.00 43.33 36 TYR A N 3
ATOM 2941 C CA . TYR A 1 36 ? -11.597 -12.680 -12.072 1.00 71.31 36 TYR A CA 3
ATOM 2942 C C . TYR A 1 36 ? -12.812 -13.445 -11.568 1.00 40.50 36 TYR A C 3
ATOM 2943 O O . TYR A 1 36 ? -13.793 -13.613 -12.294 1.00 24.43 36 TYR A O 3
ATOM 2961 N N . SER A 1 37 ? -12.741 -13.911 -10.328 1.00 2.23 37 SER A N 3
ATOM 2962 C CA . SER A 1 37 ? -13.812 -14.711 -9.764 1.00 21.11 37 SER A CA 3
ATOM 2963 C C . SER A 1 37 ? -14.660 -13.887 -8.804 1.00 62.15 37 SER A C 3
ATOM 2964 O O . SER A 1 37 ? -14.155 -13.334 -7.829 1.00 50.13 37 SER A O 3
ATOM 2972 N N . ILE A 1 38 ? -15.944 -13.781 -9.089 1.00 34.53 38 ILE A N 3
ATOM 2973 C CA . ILE A 1 38 ? -16.864 -13.139 -8.168 1.00 12.35 38 ILE A CA 3
ATOM 2974 C C . ILE A 1 38 ? -17.646 -14.185 -7.389 1.00 21.51 38 ILE A C 3
ATOM 2975 O O . ILE A 1 38 ? -18.370 -15.001 -7.963 1.00 24.12 38 ILE A O 3
ATOM 2991 N N . LYS A 1 39 ? -17.472 -14.192 -6.080 1.00 62.41 39 LYS A N 3
ATOM 2992 C CA . LYS A 1 39 ? -18.223 -15.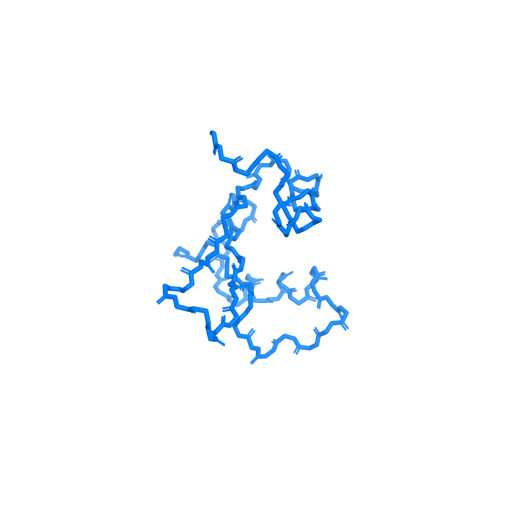099 -5.237 1.00 70.34 39 LYS A CA 3
ATOM 2993 C C . LYS A 1 39 ? -19.523 -14.443 -4.810 1.00 25.51 39 LYS A C 3
ATOM 2994 O O . LYS A 1 39 ? -19.529 -13.497 -4.020 1.00 73.43 39 LYS A O 3
ATOM 3013 N N . VAL A 1 40 ? -20.614 -14.939 -5.368 1.00 63.22 40 VAL A N 3
ATOM 3014 C CA . VAL A 1 40 ? -21.930 -14.401 -5.095 1.00 35.24 40 VAL A CA 3
ATOM 3015 C C . VAL A 1 40 ? -22.599 -15.202 -3.990 1.00 33.00 40 VAL A C 3
ATOM 3016 O O . VAL A 1 40 ? -23.043 -16.332 -4.203 1.00 4.22 40 VAL A O 3
ATOM 3029 N N . ILE A 1 41 ? -22.641 -14.627 -2.806 1.00 54.23 41 ILE A N 3
ATOM 3030 C CA . ILE A 1 41 ? -23.254 -15.286 -1.672 1.00 33.03 41 ILE A CA 3
ATOM 3031 C C . ILE A 1 41 ? -24.627 -14.698 -1.404 1.00 40.43 41 ILE A C 3
ATOM 3032 O O . ILE A 1 41 ? -24.813 -13.486 -1.442 1.00 0.12 41 ILE A O 3
ATOM 3048 N N . SER A 1 42 ? -25.583 -15.566 -1.152 1.00 20.34 42 SER A N 3
ATOM 3049 C CA . SER A 1 42 ? -26.954 -15.147 -0.936 1.00 24.41 42 SER A CA 3
ATOM 3050 C C . SER A 1 42 ? -27.740 -16.250 -0.253 1.00 53.10 42 SER A C 3
ATOM 3051 O O . SER A 1 42 ? -27.476 -17.436 -0.465 1.00 71.22 42 SER A O 3
ATOM 3059 N N . SER A 1 43 ? -28.699 -15.852 0.568 1.00 30.43 43 SER A N 3
ATOM 3060 C CA . SER A 1 43 ? -29.566 -16.788 1.264 1.00 73.12 43 SER A CA 3
ATOM 3061 C C . SER A 1 43 ? -30.405 -17.601 0.272 1.00 23.01 43 SER A C 3
ATOM 3062 O O . SER A 1 43 ? -30.913 -18.671 0.603 1.00 1.22 43 SER A O 3
ATOM 3070 N N . GLN A 1 44 ? -30.524 -17.096 -0.953 1.00 22.21 44 GLN A N 3
ATOM 3071 C CA . GLN A 1 44 ? -31.260 -17.792 -2.003 1.00 35.52 44 GLN A CA 3
ATOM 3072 C C . GLN A 1 44 ? -30.503 -19.037 -2.469 1.00 53.44 44 GLN A C 3
ATOM 3073 O O . GLN A 1 44 ? -31.076 -19.923 -3.105 1.00 5.22 44 GLN A O 3
ATOM 3087 N N . PHE A 1 45 ? -29.214 -19.104 -2.141 1.00 2.34 45 PHE A N 3
ATOM 3088 C CA . PHE A 1 45 ? -28.390 -20.256 -2.493 1.00 54.05 45 PHE A CA 3
ATOM 3089 C C . PHE A 1 45 ? -28.301 -21.227 -1.317 1.00 52.21 45 PHE A C 3
ATOM 3090 O O . PHE A 1 45 ? -27.544 -22.199 -1.350 1.00 54.32 45 PHE A O 3
ATOM 3107 N N . GLN A 1 46 ? -29.071 -20.950 -0.276 1.00 72.45 46 GLN A N 3
ATOM 3108 C CA . GLN A 1 46 ? -29.100 -21.799 0.904 1.00 75.13 46 GLN A CA 3
ATOM 3109 C C . GLN A 1 46 ? -30.087 -22.939 0.696 1.00 33.34 46 GLN A C 3
ATOM 3110 O O . GLN A 1 46 ? -31.209 -22.717 0.239 1.00 13.13 46 GLN A O 3
ATOM 3124 N N . GLY A 1 47 ? -29.655 -24.157 0.998 1.00 61.23 47 GLY A N 3
ATOM 3125 C CA . GLY A 1 47 ? -30.521 -25.313 0.857 1.00 30.52 47 GLY A CA 3
ATOM 3126 C C . GLY A 1 47 ? -30.606 -25.812 -0.571 1.00 5.25 47 GLY A C 3
ATOM 3127 O O . GLY A 1 47 ? -31.263 -26.814 -0.847 1.00 33.03 47 GLY A O 3
ATOM 3131 N N . LYS A 1 48 ? -29.945 -25.112 -1.480 1.00 74.22 48 LYS A N 3
ATOM 3132 C CA . LYS A 1 48 ? -29.951 -25.483 -2.888 1.00 25.13 48 LYS A CA 3
ATOM 3133 C C . LYS A 1 48 ? -28.791 -26.418 -3.199 1.00 55.24 48 LYS A C 3
ATOM 3134 O O . LYS A 1 48 ? -27.757 -26.385 -2.532 1.00 42.13 48 LYS A O 3
ATOM 3153 N N . SER A 1 49 ? -28.973 -27.244 -4.214 1.00 13.41 49 SER A N 3
ATOM 3154 C CA . SER A 1 49 ? -27.939 -28.159 -4.653 1.00 51.51 49 SER A CA 3
ATOM 3155 C C . SER A 1 49 ? -26.949 -27.448 -5.575 1.00 12.24 49 SER A C 3
ATOM 3156 O O . SER A 1 49 ? -27.331 -26.565 -6.349 1.00 74.40 49 SER A O 3
ATOM 3164 N N . LYS A 1 50 ? -25.675 -27.826 -5.476 1.00 4.42 50 LYS A N 3
ATOM 3165 C CA . LYS A 1 50 ? -24.618 -27.209 -6.275 1.00 71.43 50 LYS A CA 3
ATOM 3166 C C . LYS A 1 50 ? -24.893 -27.341 -7.769 1.00 23.45 50 LYS A C 3
ATOM 3167 O O . LYS A 1 50 ? -24.564 -26.444 -8.548 1.00 32.41 50 LYS A O 3
ATOM 3186 N N . LEU A 1 51 ? -25.499 -28.458 -8.158 1.00 35.35 51 LEU A N 3
ATOM 3187 C CA . LEU A 1 51 ? -25.796 -28.729 -9.561 1.00 23.42 51 LEU A CA 3
ATOM 3188 C C . LEU A 1 51 ? -26.617 -27.595 -10.170 1.00 5.20 51 LEU A C 3
ATOM 3189 O O . LEU A 1 51 ? -26.237 -27.017 -11.191 1.00 63.51 51 LEU A O 3
ATOM 3205 N N . GLU A 1 52 ? -27.731 -27.279 -9.521 1.00 71.20 52 GLU A N 3
ATOM 3206 C CA . GLU A 1 52 ? -28.632 -26.216 -9.967 1.00 3.31 52 GLU A CA 3
ATOM 3207 C C . GLU A 1 52 ? -27.899 -24.887 -10.104 1.00 30.12 52 GLU A C 3
ATOM 3208 O O . GLU A 1 52 ? -28.070 -24.173 -11.092 1.00 1.51 52 GLU A O 3
ATOM 3220 N N . GLN A 1 53 ? -27.072 -24.576 -9.119 1.00 12.11 53 GLN A N 3
ATOM 3221 C CA . GLN A 1 53 ? -26.332 -23.323 -9.103 1.00 42.34 53 GLN A CA 3
ATOM 3222 C C . GLN A 1 53 ? -25.397 -23.223 -10.304 1.00 43.01 53 GLN A C 3
ATOM 3223 O O . GLN A 1 53 ? -25.372 -22.208 -10.998 1.00 50.30 53 GLN A O 3
ATOM 3237 N N . HIS A 1 54 ? -24.646 -24.294 -10.562 1.00 11.40 54 HIS A N 3
ATOM 3238 C CA . HIS A 1 54 ? -23.724 -24.316 -11.698 1.00 50.22 54 HIS A CA 3
ATOM 3239 C C . HIS A 1 54 ? -24.502 -24.219 -13.001 1.00 75.33 54 HIS A C 3
ATOM 3240 O O . HIS A 1 54 ? -24.089 -23.523 -13.925 1.00 22.05 54 HIS A O 3
ATOM 3255 N N . ARG A 1 55 ? -25.633 -24.915 -13.057 1.00 60.31 55 ARG A N 3
ATOM 3256 C CA . ARG A 1 55 ? -26.522 -24.855 -14.213 1.00 40.14 55 ARG A CA 3
ATOM 3257 C C . ARG A 1 55 ? -26.951 -23.431 -14.492 1.00 43.34 55 ARG A C 3
ATOM 3258 O O . ARG A 1 55 ? -26.894 -22.964 -15.630 1.00 3.25 55 ARG A O 3
ATOM 3279 N N . MET A 1 56 ? -27.386 -22.748 -13.446 1.00 5.13 56 MET A N 3
ATOM 3280 C CA . MET A 1 56 ? -27.832 -21.376 -13.576 1.00 13.24 56 MET A CA 3
ATOM 3281 C C . MET A 1 56 ? -26.685 -20.491 -14.053 1.00 73.24 56 MET A C 3
ATOM 3282 O O . MET A 1 56 ? -26.883 -19.590 -14.870 1.00 12.14 56 MET A O 3
ATOM 3296 N N . ILE A 1 57 ? -25.485 -20.765 -13.548 1.00 55.45 57 ILE A N 3
ATOM 3297 C CA . ILE A 1 57 ? -24.285 -20.056 -13.975 1.00 13.21 57 ILE A CA 3
ATOM 3298 C C . ILE A 1 57 ? -24.060 -20.220 -15.480 1.00 34.43 57 ILE A C 3
ATOM 3299 O O . ILE A 1 57 ? -23.914 -19.233 -16.198 1.00 62.10 57 ILE A O 3
ATOM 3315 N N . TYR A 1 58 ? -24.059 -21.466 -15.952 1.00 15.22 58 TYR A N 3
ATOM 3316 C CA . TYR A 1 58 ? -23.867 -21.746 -17.377 1.00 4.35 58 TYR A CA 3
ATOM 3317 C C . TYR A 1 58 ? -24.945 -21.058 -18.210 1.00 73.40 58 TYR A C 3
ATOM 3318 O O . TYR A 1 58 ? -24.676 -20.537 -19.291 1.00 43.54 58 TYR A O 3
ATOM 3336 N N . LYS A 1 59 ? -26.161 -21.050 -17.683 1.00 73.42 59 LYS A N 3
ATOM 3337 C CA . LYS A 1 59 ? -27.305 -20.458 -18.364 1.00 51.11 59 LYS A CA 3
ATOM 3338 C C . LYS A 1 59 ? -27.131 -18.947 -18.543 1.00 44.10 59 LYS A C 3
ATOM 3339 O O . LYS A 1 59 ? -27.314 -18.416 -19.640 1.00 22.41 59 LYS A O 3
ATOM 3358 N N . VAL A 1 60 ? -26.775 -18.261 -17.464 1.00 40.42 60 VAL A N 3
ATOM 3359 C CA . VAL A 1 60 ? -26.692 -16.804 -17.476 1.00 13.04 60 VAL A CA 3
ATOM 3360 C C . VAL A 1 60 ? -25.367 -16.313 -18.065 1.00 62.12 60 VAL A C 3
ATOM 3361 O O . VAL A 1 60 ? -25.344 -15.375 -18.864 1.00 21.20 60 VAL A O 3
ATOM 3374 N N . LEU A 1 61 ? -24.270 -16.953 -17.681 1.00 32.20 61 LEU A N 3
ATOM 3375 C CA . LEU A 1 61 ? -22.943 -16.512 -18.102 1.00 23.13 61 LEU A CA 3
ATOM 3376 C C . LEU A 1 61 ? -22.617 -16.975 -19.518 1.00 43.05 61 LEU A C 3
ATOM 3377 O O . LEU A 1 61 ? -21.770 -16.373 -20.184 1.00 70.44 61 LEU A O 3
ATOM 3393 N N . ASP A 1 62 ? -23.277 -18.051 -19.958 1.00 51.31 62 ASP A N 3
ATOM 3394 C CA . ASP A 1 62 ? -23.122 -18.597 -21.318 1.00 11.45 62 ASP A CA 3
ATOM 3395 C C . ASP A 1 62 ? -21.813 -19.353 -21.484 1.00 35.13 62 ASP A C 3
ATOM 3396 O O . ASP A 1 62 ? -21.785 -20.469 -22.005 1.00 45.22 62 ASP A O 3
ATOM 3405 N N . GLY A 1 63 ? -20.747 -18.735 -21.036 1.00 4.15 63 GLY A N 3
ATOM 3406 C CA . GLY A 1 63 ? -19.429 -19.321 -21.147 1.00 43.43 63 GLY A CA 3
ATOM 3407 C C . GLY A 1 63 ? -19.250 -20.517 -20.234 1.00 33.13 63 GLY A C 3
ATOM 3408 O O . GLY A 1 63 ? -18.932 -20.363 -19.055 1.00 43.24 63 GLY A O 3
ATOM 3412 N N . LEU A 1 64 ? -19.457 -21.708 -20.782 1.00 51.34 64 LEU A N 3
ATOM 3413 C CA . LEU A 1 64 ? -19.296 -22.943 -20.027 1.00 3.45 64 LEU A CA 3
ATOM 3414 C C . LEU A 1 64 ? -17.847 -23.420 -20.060 1.00 42.35 64 LEU A C 3
ATOM 3415 O O . LEU A 1 64 ? -17.540 -24.557 -19.693 1.00 0.34 64 LEU A O 3
ATOM 3431 N N . ASN A 1 65 ? -16.960 -22.540 -20.507 1.00 64.21 65 ASN A N 3
ATOM 3432 C CA . ASN A 1 65 ? -15.536 -22.832 -20.532 1.00 60.20 65 ASN A CA 3
ATOM 3433 C C . ASN A 1 65 ? -14.974 -22.733 -19.123 1.00 64.31 65 ASN A C 3
ATOM 3434 O O . ASN A 1 65 ? -14.686 -21.640 -18.633 1.00 34.35 65 ASN A O 3
ATOM 3445 N N . ILE A 1 66 ? -14.818 -23.883 -18.481 1.00 12.30 66 ILE A N 3
ATOM 3446 C CA . ILE A 1 66 ? -14.484 -23.943 -17.062 1.00 41.44 66 ILE A CA 3
ATOM 3447 C C . ILE A 1 66 ? -12.992 -23.763 -16.802 1.00 2.50 66 ILE A C 3
ATOM 3448 O O . ILE A 1 66 ? -12.495 -24.125 -15.738 1.00 31.11 66 ILE A O 3
ATOM 3464 N N . HIS A 1 67 ? -12.279 -23.187 -17.762 1.00 15.31 67 HIS A N 3
ATOM 3465 C CA . HIS A 1 67 ? -10.868 -22.875 -17.569 1.00 41.12 67 HIS A CA 3
ATOM 3466 C C . HIS A 1 67 ? -10.730 -21.761 -16.536 1.00 13.15 67 HIS A C 3
ATOM 3467 O O . HIS A 1 67 ? -9.820 -21.769 -15.708 1.00 11.25 67 HIS A O 3
ATOM 3482 N N . ALA A 1 68 ? -11.644 -20.808 -16.596 1.00 1.04 68 ALA A N 3
ATOM 3483 C CA . ALA A 1 68 ? -11.627 -19.677 -15.687 1.00 21.21 68 ALA A CA 3
ATOM 3484 C C . ALA A 1 68 ? -12.999 -19.483 -15.058 1.00 64.03 68 ALA A C 3
ATOM 3485 O O . ALA A 1 68 ? -13.957 -19.117 -15.739 1.00 11.40 68 ALA A O 3
ATOM 3492 N N . ILE A 1 69 ? -13.096 -19.754 -13.767 1.00 52.42 69 ILE A N 3
A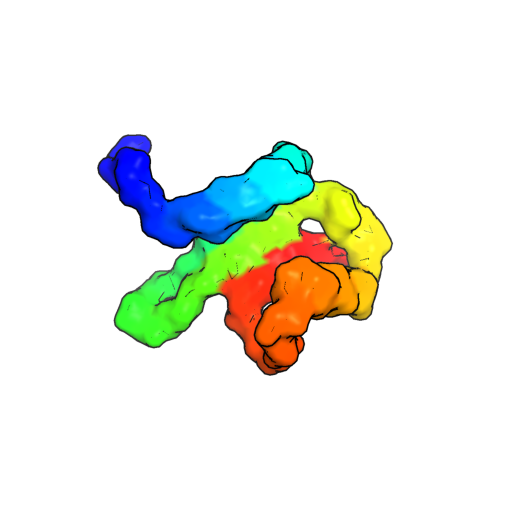TOM 3493 C CA . ILE A 1 69 ? -14.348 -19.584 -13.048 1.00 0.05 69 ILE A CA 3
ATOM 3494 C C . ILE A 1 69 ? -14.592 -18.108 -12.766 1.00 34.51 69 ILE A C 3
ATOM 3495 O O . ILE A 1 69 ? -13.927 -17.508 -11.922 1.00 0.24 69 ILE A O 3
ATOM 3511 N N . GLN A 1 70 ? -15.530 -17.523 -13.496 1.00 62.22 70 GLN A N 3
ATOM 3512 C CA . GLN A 1 70 ? -15.829 -16.105 -13.362 1.00 45.13 70 GLN A CA 3
ATOM 3513 C C . GLN A 1 70 ? -16.762 -15.844 -12.186 1.00 54.23 70 GLN A C 3
ATOM 3514 O O . GLN A 1 70 ? -16.695 -14.790 -11.559 1.00 20.23 70 GLN A O 3
ATOM 3528 N N . ILE A 1 71 ? -17.622 -16.804 -11.883 1.00 33.52 71 ILE A N 3
ATOM 3529 C CA . ILE A 1 71 ? -18.579 -16.648 -10.796 1.00 32.34 71 ILE A CA 3
ATOM 3530 C C . ILE A 1 71 ? -18.676 -17.920 -9.961 1.00 21.45 71 ILE A C 3
ATOM 3531 O O . ILE A 1 71 ? -18.782 -19.024 -10.494 1.00 21.34 71 ILE A O 3
ATOM 3547 N N . GLN A 1 72 ? -18.614 -17.749 -8.650 1.00 4.42 72 GLN A N 3
ATOM 3548 C CA . GLN A 1 72 ? -18.777 -18.853 -7.719 1.00 11.31 72 GLN A CA 3
ATOM 3549 C C . GLN A 1 72 ? -19.870 -18.513 -6.717 1.00 41.51 72 GLN A C 3
ATOM 3550 O O . GLN A 1 72 ? -19.812 -17.479 -6.060 1.00 30.42 72 GLN A O 3
ATOM 3564 N N . THR A 1 73 ? -20.864 -19.372 -6.606 1.00 51.10 73 THR A N 3
ATOM 3565 C CA . THR A 1 73 ? -21.989 -19.113 -5.728 1.00 71.51 73 THR A CA 3
ATOM 3566 C C . THR A 1 73 ? -21.729 -19.628 -4.316 1.00 31.34 73 THR A C 3
ATOM 3567 O O . THR A 1 73 ? -21.225 -20.739 -4.131 1.00 0.24 73 THR A O 3
ATOM 3578 N N . GLY A 1 74 ? -22.052 -18.807 -3.323 1.00 12.20 74 GLY A N 3
ATOM 3579 C CA . GLY A 1 74 ? -21.919 -19.226 -1.941 1.00 10.41 74 GLY A CA 3
ATOM 3580 C C . GLY A 1 74 ? -23.023 -20.182 -1.539 1.00 15.25 74 GLY A C 3
ATOM 3581 O O . GLY A 1 74 ? -24.069 -19.761 -1.040 1.00 44.31 74 GLY A O 3
ATOM 3585 N N . CYS A 1 75 ? -22.783 -21.464 -1.753 1.00 41.31 75 CYS A N 3
ATOM 3586 C CA . CYS A 1 75 ? -23.780 -22.493 -1.499 1.00 31.41 75 CYS A CA 3
ATOM 3587 C C . CYS A 1 75 ? -23.842 -22.858 -0.023 1.00 22.14 75 CYS A C 3
ATOM 3588 O O . CYS A 1 75 ? -22.811 -23.041 0.626 1.00 42.21 75 CYS A O 3
ATOM 3596 N N . LYS A 1 76 ? -25.054 -22.950 0.501 1.00 72.44 76 LYS A N 3
ATOM 3597 C CA . LYS A 1 76 ? -25.265 -23.441 1.854 1.00 24.13 76 LYS A CA 3
ATOM 3598 C C . LYS A 1 76 ? -26.053 -24.740 1.792 1.00 65.44 76 LYS A C 3
ATOM 3599 O O . LYS A 1 76 ? -27.260 -24.722 2.099 1.00 51.21 76 LYS A O 3
ATOM 3619 N N . PRO A 1 1 ? -9.266 2.960 2.498 1.00 72.44 1 PRO A N 4
ATOM 3620 C CA . PRO A 1 1 ? -9.771 3.096 1.119 1.00 63.23 1 PRO A CA 4
ATOM 3621 C C . PRO A 1 1 ? -10.571 4.385 0.957 1.00 50.34 1 PRO A C 4
ATOM 3622 O O . PRO A 1 1 ? -11.738 4.448 1.336 1.00 54.34 1 PRO A O 4
ATOM 3635 N N . GLY A 1 2 ? -9.932 5.413 0.414 1.00 35.53 2 GLY A N 4
ATOM 3636 C CA . GLY A 1 2 ? -10.609 6.682 0.211 1.00 24.52 2 GLY A CA 4
ATOM 3637 C C . GLY A 1 2 ? -11.444 6.689 -1.052 1.00 1.40 2 GLY A C 4
ATOM 3638 O O . GLY A 1 2 ? -12.608 7.086 -1.037 1.00 22.44 2 GLY A O 4
ATOM 3642 N N . SER A 1 3 ? -10.849 6.250 -2.146 1.00 10.13 3 SER A N 4
ATOM 3643 C CA . SER A 1 3 ? -11.540 6.197 -3.422 1.00 12.40 3 SER A CA 4
ATOM 3644 C C . SER A 1 3 ? -12.364 4.915 -3.528 1.00 50.22 3 SER A C 4
ATOM 3645 O O . SER A 1 3 ? -11.816 3.813 -3.465 1.00 24.11 3 SER A O 4
ATOM 3653 N N . MET A 1 4 ? -13.678 5.060 -3.671 1.00 64.30 4 MET A N 4
ATOM 3654 C CA . MET A 1 4 ? -14.565 3.905 -3.803 1.00 73.21 4 MET A CA 4
ATOM 3655 C C . MET A 1 4 ? -14.664 3.470 -5.261 1.00 42.35 4 MET A C 4
ATOM 3656 O O . MET A 1 4 ? -15.228 2.419 -5.573 1.00 54.24 4 MET A O 4
ATOM 3670 N N . THR A 1 5 ? -14.119 4.288 -6.148 1.00 5.32 5 THR A N 4
ATOM 3671 C CA . THR A 1 5 ? -14.130 4.004 -7.572 1.00 22.53 5 THR A CA 4
ATOM 3672 C C . THR A 1 5 ? -13.121 2.918 -7.931 1.00 65.22 5 THR A C 4
ATOM 3673 O O . THR A 1 5 ? -11.905 3.128 -7.875 1.00 62.04 5 THR A O 4
ATOM 3684 N N . VAL A 1 6 ? -13.640 1.757 -8.290 1.00 4.20 6 VAL A N 4
ATOM 3685 C CA . VAL A 1 6 ? -12.811 0.626 -8.672 1.00 13.52 6 VAL A CA 4
ATOM 3686 C C . VAL A 1 6 ? -13.117 0.213 -10.105 1.00 40.55 6 VAL A C 4
ATOM 3687 O O . VAL A 1 6 ? -13.944 0.836 -10.772 1.00 4.41 6 VAL A O 4
ATOM 3700 N N . THR A 1 7 ? -12.437 -0.808 -10.585 1.00 31.41 7 THR A N 4
ATOM 3701 C CA . THR A 1 7 ? -12.706 -1.336 -11.907 1.00 35.31 7 THR A CA 4
ATOM 3702 C C . THR A 1 7 ? -13.809 -2.391 -11.842 1.00 31.42 7 THR A C 4
ATOM 3703 O O . THR A 1 7 ? -14.067 -2.954 -10.778 1.00 72.04 7 THR A O 4
ATOM 3714 N N . GLN A 1 8 ? -14.458 -2.643 -12.981 1.00 3.23 8 GLN A N 4
ATOM 3715 C CA . GLN A 1 8 ? -15.521 -3.650 -13.078 1.00 50.02 8 GLN A CA 4
ATOM 3716 C C . GLN A 1 8 ? -16.730 -3.286 -12.208 1.00 1.14 8 GLN A C 4
ATOM 3717 O O . GLN A 1 8 ? -17.521 -4.153 -11.834 1.00 72.35 8 GLN A O 4
ATOM 3731 N N . SER A 1 9 ? -16.892 -1.994 -11.930 1.00 52.14 9 SER A N 4
ATOM 3732 C CA . SER A 1 9 ? -18.015 -1.507 -11.133 1.00 2.52 9 SER A CA 4
ATOM 3733 C C . SER A 1 9 ? -19.348 -1.838 -11.802 1.00 0.31 9 SER A C 4
ATOM 3734 O O . SER A 1 9 ? -20.348 -2.079 -11.127 1.00 54.11 9 SER A O 4
ATOM 3742 N N . GLN A 1 10 ? -19.352 -1.855 -13.131 1.00 65.43 10 GLN A N 4
ATOM 3743 C CA . GLN A 1 10 ? -20.548 -2.210 -13.884 1.00 50.30 10 GLN A CA 4
ATOM 3744 C C . GLN A 1 10 ? -20.901 -3.677 -13.659 1.00 24.22 10 GLN A C 4
ATOM 3745 O O . GLN A 1 10 ? -22.073 -4.047 -13.630 1.00 13.03 10 GLN A O 4
ATOM 3759 N N . LEU A 1 11 ? -19.876 -4.503 -13.474 1.00 1.21 11 LEU A N 4
ATOM 3760 C CA . LEU A 1 11 ? -20.068 -5.921 -13.213 1.00 12.41 11 LEU A CA 4
ATOM 3761 C C . LEU A 1 11 ? -20.630 -6.098 -11.806 1.00 54.11 11 LEU A C 4
ATOM 3762 O O . LEU A 1 11 ? -21.573 -6.863 -11.592 1.00 71.13 11 LEU A O 4
ATOM 3778 N N . GLU A 1 12 ? -20.054 -5.362 -10.861 1.00 14.13 12 GLU A N 4
ATOM 3779 C CA . GLU A 1 12 ? -20.569 -5.310 -9.494 1.00 13.33 12 GLU A CA 4
ATOM 3780 C C . GLU A 1 12 ? -22.046 -4.916 -9.499 1.00 23.45 12 GLU A C 4
ATOM 3781 O O . GLU A 1 12 ? -22.892 -5.594 -8.912 1.00 35.24 12 GLU A O 4
ATOM 3793 N N . LEU A 1 13 ? -22.346 -3.819 -10.186 1.00 24.43 13 LEU A N 4
ATOM 3794 C CA . LEU A 1 13 ? -23.708 -3.302 -10.281 1.00 1.43 13 LEU A CA 4
ATOM 3795 C C . LEU A 1 13 ? -24.646 -4.321 -10.931 1.00 31.21 13 LEU A C 4
ATOM 3796 O O . LEU A 1 13 ? -25.790 -4.490 -10.502 1.00 4.34 13 LEU A O 4
ATOM 3812 N N . LEU A 1 14 ? -24.155 -5.002 -11.958 1.00 72.01 14 LEU A N 4
ATOM 3813 C CA . LEU A 1 14 ? -24.948 -6.000 -12.668 1.00 3.52 14 LEU A CA 4
ATOM 3814 C C . LEU A 1 14 ? -25.346 -7.141 -11.736 1.00 71.02 14 LEU A C 4
ATOM 3815 O O . LEU A 1 14 ? -26.508 -7.550 -11.702 1.00 70.32 14 LEU A O 4
ATOM 3831 N N . ILE A 1 15 ? -24.386 -7.641 -10.966 1.00 13.25 15 ILE A N 4
ATOM 3832 C CA . ILE A 1 15 ? -24.660 -8.715 -10.019 1.00 24.23 15 ILE A CA 4
ATOM 3833 C C . ILE A 1 15 ? -25.596 -8.230 -8.910 1.00 61.32 15 ILE A C 4
ATOM 3834 O O . ILE A 1 15 ? -26.457 -8.974 -8.452 1.00 75.31 15 ILE A O 4
ATOM 3850 N N . ARG A 1 16 ? -25.443 -6.973 -8.503 1.00 32.24 16 ARG A N 4
ATOM 3851 C CA . ARG A 1 16 ? -26.323 -6.383 -7.492 1.00 15.30 16 ARG A CA 4
ATOM 3852 C C . ARG A 1 16 ? -27.743 -6.205 -8.020 1.00 74.23 16 ARG A C 4
ATOM 3853 O O . ARG A 1 16 ? -28.704 -6.225 -7.252 1.00 15.23 16 ARG A O 4
ATOM 3874 N N . ASN A 1 17 ? -27.871 -6.006 -9.324 1.00 21.01 17 ASN A N 4
ATOM 3875 C CA . ASN A 1 17 ? -29.185 -5.902 -9.951 1.00 71.44 17 ASN A CA 4
ATOM 3876 C C . ASN A 1 17 ? -29.839 -7.273 -10.053 1.00 24.13 17 ASN A C 4
ATOM 3877 O O . ASN A 1 17 ? -31.036 -7.420 -9.801 1.00 64.41 17 ASN A O 4
ATOM 3888 N N . ALA A 1 18 ? -29.048 -8.273 -10.421 1.00 24.13 18 ALA A N 4
ATOM 3889 C CA . ALA A 1 18 ? -29.546 -9.639 -10.543 1.00 52.44 18 ALA A CA 4
ATOM 3890 C C . ALA A 1 18 ? -29.814 -10.248 -9.169 1.00 63.32 18 ALA A C 4
ATOM 3891 O O . ALA A 1 18 ? -30.914 -10.730 -8.893 1.00 53.11 18 ALA A O 4
ATOM 3898 N N . PHE A 1 19 ? -28.808 -10.204 -8.307 1.00 32.44 19 PHE A N 4
ATOM 3899 C CA . PHE A 1 19 ? -28.916 -10.754 -6.965 1.00 64.45 19 PHE A CA 4
ATOM 3900 C C . PHE A 1 19 ? -28.711 -9.643 -5.934 1.00 11.13 19 PHE A C 4
ATOM 3901 O O . PHE A 1 19 ? -27.584 -9.365 -5.524 1.00 74.13 19 PHE A O 4
ATOM 3918 N N . PRO A 1 20 ? -29.799 -8.984 -5.513 1.00 74.32 20 PRO A N 4
ATOM 3919 C CA . PRO A 1 20 ? -29.732 -7.823 -4.621 1.00 62.04 20 PRO A CA 4
ATOM 3920 C C . PRO A 1 20 ? -29.455 -8.200 -3.167 1.00 53.13 20 PRO A C 4
ATOM 3921 O O . PRO A 1 20 ? -29.365 -7.334 -2.301 1.00 3.14 20 PRO A O 4
ATOM 3932 N N . GLU A 1 21 ? -29.335 -9.490 -2.897 1.00 43.25 21 GLU A N 4
ATOM 3933 C CA . GLU A 1 21 ? -29.022 -9.955 -1.552 1.00 14.45 21 GLU A CA 4
ATOM 3934 C C . GLU A 1 21 ? -27.691 -10.694 -1.542 1.00 61.52 21 GLU A C 4
ATOM 3935 O O . GLU A 1 21 ? -27.340 -11.359 -0.567 1.00 44.12 21 GLU A O 4
ATOM 3947 N N . ALA A 1 22 ? -26.944 -10.554 -2.625 1.00 13.31 22 ALA A N 4
ATOM 3948 C CA . ALA A 1 22 ? -25.683 -11.260 -2.770 1.00 45.34 22 ALA A CA 4
ATOM 3949 C C . ALA A 1 22 ? -24.503 -10.382 -2.384 1.00 74.40 22 ALA A C 4
ATOM 3950 O O . ALA A 1 22 ? -24.415 -9.219 -2.790 1.00 53.45 22 ALA A O 4
ATOM 3957 N N . GLU A 1 23 ? -23.606 -10.939 -1.593 1.00 31.23 23 GLU A N 4
ATOM 3958 C CA . GLU A 1 23 ? -22.360 -10.273 -1.277 1.00 5.24 23 GLU A CA 4
ATOM 3959 C C . GLU A 1 23 ? -21.347 -10.574 -2.365 1.00 11.04 23 GLU A C 4
ATOM 3960 O O . GLU A 1 23 ? -20.916 -11.717 -2.529 1.00 5.32 23 GLU A O 4
ATOM 3972 N N . ILE A 1 24 ? -20.995 -9.555 -3.123 1.00 13.41 24 ILE A N 4
ATOM 3973 C CA . ILE A 1 24 ? -20.081 -9.709 -4.240 1.00 74.24 24 ILE A CA 4
ATOM 3974 C C . ILE A 1 24 ? -18.650 -9.464 -3.787 1.00 61.32 24 ILE A C 4
ATOM 3975 O O . ILE A 1 24 ? -18.363 -8.474 -3.114 1.00 75.31 24 ILE A O 4
ATOM 3991 N N . THR A 1 25 ? -17.762 -10.378 -4.120 1.00 14.02 25 THR A N 4
ATOM 3992 C CA . THR A 1 25 ? -16.351 -10.164 -3.889 1.00 54.43 25 THR A CA 4
ATOM 3993 C C . THR A 1 25 ? -15.548 -10.586 -5.116 1.00 60.33 25 THR A C 4
ATOM 3994 O O . THR A 1 25 ? -15.388 -11.776 -5.391 1.00 24.53 25 THR A O 4
ATOM 4005 N N . VAL A 1 26 ? -15.067 -9.606 -5.863 1.00 74.44 26 VAL A N 4
ATOM 4006 C CA . VAL A 1 26 ? -14.238 -9.885 -7.020 1.00 13.43 26 VAL A CA 4
ATOM 4007 C C . VAL A 1 26 ? -12.772 -9.960 -6.606 1.00 70.34 26 VAL A C 4
ATOM 4008 O O . VAL A 1 26 ? -12.206 -9.010 -6.059 1.00 52.34 26 VAL A O 4
ATOM 4021 N N . THR A 1 27 ? -12.176 -11.114 -6.834 1.00 53.51 27 THR A N 4
ATOM 4022 C CA . THR A 1 27 ? -10.791 -11.342 -6.476 1.00 3.34 27 THR A CA 4
ATOM 4023 C C . THR A 1 27 ? -9.886 -11.098 -7.679 1.00 43.20 27 THR A C 4
ATOM 4024 O O . THR A 1 27 ? -9.844 -11.902 -8.615 1.00 52.12 27 THR A O 4
ATOM 4035 N N . SER A 1 28 ? -9.186 -9.976 -7.657 1.00 23.54 28 SER A N 4
ATOM 4036 C CA . SER A 1 28 ? -8.244 -9.635 -8.704 1.00 22.03 28 SER A CA 4
ATOM 4037 C C . SER A 1 28 ? -6.899 -10.306 -8.453 1.00 14.30 28 SER A C 4
ATOM 4038 O O . SER A 1 28 ? -6.159 -9.917 -7.549 1.00 32.51 28 SER A O 4
ATOM 4046 N N . LEU A 1 29 ? -6.604 -11.338 -9.235 1.00 60.25 29 LEU A N 4
ATOM 4047 C CA . LEU A 1 29 ? -5.340 -12.048 -9.110 1.00 24.55 29 LEU A CA 4
ATOM 4048 C C . LEU A 1 29 ? -4.187 -11.170 -9.578 1.00 12.10 29 LEU A C 4
ATOM 4049 O O . LEU A 1 29 ? -4.041 -10.905 -10.770 1.00 65.12 29 LEU A O 4
ATOM 4065 N N . VAL A 1 30 ? -3.390 -10.703 -8.627 1.00 4.40 30 VAL A N 4
ATOM 4066 C CA . VAL A 1 30 ? -2.235 -9.872 -8.929 1.00 1.44 30 VAL A CA 4
ATOM 4067 C C . VAL A 1 30 ? -1.183 -10.684 -9.683 1.00 64.14 30 VAL A C 4
ATOM 4068 O O . VAL A 1 30 ? -0.966 -11.862 -9.388 1.00 15.34 30 VAL A O 4
ATOM 4081 N N . GLY A 1 31 ? -0.553 -10.059 -10.666 1.00 42.32 31 GLY A N 4
ATOM 4082 C CA . GLY A 1 31 ? 0.425 -10.748 -11.482 1.00 63.24 31 GLY A CA 4
ATOM 4083 C C . GLY A 1 31 ? -0.060 -10.911 -12.904 1.00 24.53 31 GLY A C 4
ATOM 4084 O O . GLY A 1 31 ? 0.576 -10.437 -13.849 1.00 24.33 31 GLY A O 4
ATOM 4088 N N . ASP A 1 32 ? -1.198 -11.566 -13.059 1.00 54.21 32 ASP A N 4
ATOM 4089 C CA . ASP A 1 32 ? -1.808 -11.735 -14.366 1.00 24.22 32 ASP A CA 4
ATOM 4090 C C . ASP A 1 32 ? -3.322 -11.769 -14.231 1.00 21.34 32 ASP A C 4
ATOM 4091 O O . ASP A 1 32 ? -3.883 -12.666 -13.594 1.00 50.54 32 ASP A O 4
ATOM 4100 N N . ASN A 1 33 ? -3.979 -10.796 -14.841 1.00 11.01 33 ASN A N 4
ATOM 4101 C CA . ASN A 1 33 ? -5.413 -10.601 -14.661 1.00 33.31 33 ASN A CA 4
ATOM 4102 C C . ASN A 1 33 ? -6.216 -11.265 -15.775 1.00 73.15 33 ASN A C 4
ATOM 4103 O O . ASN A 1 33 ? -7.258 -10.750 -16.183 1.00 35.41 33 ASN A O 4
ATOM 4114 N N . ASN A 1 34 ? -5.753 -12.419 -16.248 1.00 61.41 34 ASN A N 4
ATOM 4115 C CA . ASN A 1 34 ? -6.485 -13.163 -17.275 1.00 4.13 34 ASN A CA 4
ATOM 4116 C C . ASN A 1 34 ? -7.791 -13.709 -16.712 1.00 1.44 34 ASN A C 4
ATOM 4117 O O . ASN A 1 34 ? -8.690 -14.099 -17.458 1.00 40.12 34 ASN A O 4
ATOM 4128 N N . HIS A 1 35 ? -7.889 -13.738 -15.388 1.00 11.54 35 HIS A N 4
ATOM 4129 C CA . HIS A 1 35 ? -9.088 -14.217 -14.723 1.00 21.41 35 HIS A CA 4
ATOM 4130 C C . HIS A 1 35 ? -9.284 -13.506 -13.388 1.00 54.15 35 HIS A C 4
ATOM 4131 O O . HIS A 1 35 ? -8.319 -13.207 -12.682 1.00 54.44 35 HIS A O 4
ATOM 4146 N N . TYR A 1 36 ? -10.534 -13.230 -13.065 1.00 43.33 36 TYR A N 4
ATOM 4147 C CA . TYR A 1 36 ? -10.898 -12.630 -11.792 1.00 71.31 36 TYR A CA 4
ATOM 4148 C C . TYR A 1 36 ? -11.845 -13.567 -11.066 1.00 40.50 36 TYR A C 4
ATOM 4149 O O . TYR A 1 36 ? -12.853 -13.983 -11.632 1.00 24.43 36 TYR A O 4
ATOM 4167 N N . SER A 1 37 ? -11.535 -13.906 -9.831 1.00 2.23 37 SER A N 4
ATOM 4168 C CA . SER A 1 37 ? -12.383 -14.821 -9.090 1.00 21.11 37 SER A CA 4
ATOM 4169 C C . SER A 1 37 ? -13.630 -14.090 -8.610 1.00 62.15 37 SER A C 4
ATOM 4170 O O . SER A 1 37 ? -13.544 -13.139 -7.836 1.00 50.13 37 SER A O 4
ATOM 4178 N N . ILE A 1 38 ? -14.787 -14.539 -9.062 1.00 34.53 38 ILE A N 4
ATOM 4179 C CA . ILE A 1 38 ? -16.035 -13.880 -8.715 1.00 12.35 38 ILE A CA 4
ATOM 4180 C C . ILE A 1 38 ? -16.729 -14.635 -7.593 1.00 21.51 38 ILE A C 4
ATOM 4181 O O . ILE A 1 38 ? -17.370 -15.659 -7.822 1.00 24.12 38 ILE A O 4
ATOM 4197 N N . LYS A 1 39 ? -16.580 -14.127 -6.382 1.00 62.41 39 LYS A N 4
ATOM 4198 C CA . LYS A 1 39 ? -17.146 -14.762 -5.208 1.00 70.34 39 LYS A CA 4
ATOM 4199 C C . LYS A 1 39 ? -18.527 -14.187 -4.916 1.00 25.51 39 LYS A C 4
ATOM 4200 O O . LYS A 1 39 ? -18.661 -13.020 -4.541 1.00 73.43 39 LYS A O 4
ATOM 4219 N N . VAL A 1 40 ? -19.548 -15.003 -5.113 1.00 63.22 40 VAL A N 4
ATOM 4220 C CA . VAL A 1 40 ? -20.920 -14.586 -4.891 1.00 35.24 40 VAL A CA 4
ATOM 4221 C C . VAL A 1 40 ? -21.508 -15.309 -3.683 1.00 33.00 40 VAL A C 4
ATOM 4222 O O . VAL A 1 40 ? -21.805 -16.506 -3.740 1.00 4.22 40 VAL A O 4
ATOM 4235 N N . ILE A 1 41 ? -21.648 -14.588 -2.583 1.00 54.23 41 ILE A N 4
ATOM 4236 C CA . ILE A 1 41 ? -22.240 -15.147 -1.378 1.00 33.03 41 ILE A CA 4
ATOM 4237 C C . ILE A 1 41 ? -23.681 -14.680 -1.245 1.00 40.43 41 ILE A C 4
ATOM 4238 O O . ILE A 1 41 ? -23.940 -13.525 -0.917 1.00 0.12 41 ILE A O 4
ATOM 4254 N N . SER A 1 42 ? -24.616 -15.572 -1.522 1.00 20.34 42 SER A N 4
ATOM 4255 C CA . SER A 1 42 ? -26.024 -15.223 -1.484 1.00 24.41 42 SER A CA 4
ATOM 4256 C C . SER A 1 42 ? -26.855 -16.386 -0.964 1.00 53.10 42 SER A C 4
ATOM 4257 O O . SER A 1 42 ? -26.524 -17.551 -1.200 1.00 71.22 42 SER A O 4
ATOM 4265 N N . SER A 1 43 ? -27.940 -16.062 -0.271 1.00 30.43 43 SER A N 4
ATOM 4266 C CA . SER A 1 43 ? -28.868 -17.068 0.223 1.00 73.12 43 SER A CA 4
ATOM 4267 C C . SER A 1 43 ? -29.546 -17.780 -0.947 1.00 23.01 43 SER A C 4
ATOM 4268 O O . SER A 1 43 ? -30.125 -18.855 -0.793 1.00 1.22 43 SER A O 4
ATOM 4276 N N . GLN A 1 44 ? -29.445 -17.172 -2.126 1.00 22.21 44 GLN A N 4
ATOM 4277 C CA . GLN A 1 44 ? -29.998 -17.741 -3.347 1.00 35.52 44 GLN A CA 4
ATOM 4278 C C . GLN A 1 44 ? -29.149 -18.918 -3.830 1.00 53.44 44 GLN A C 4
ATOM 4279 O O . GLN A 1 44 ? -29.486 -19.577 -4.814 1.00 5.22 44 GLN A O 4
ATOM 4293 N N . PHE A 1 45 ? -28.033 -19.157 -3.146 1.00 2.34 45 PHE A N 4
ATOM 4294 C CA . PHE A 1 45 ? -27.197 -20.319 -3.420 1.00 54.05 45 PHE A CA 4
ATOM 4295 C C . PHE A 1 45 ? -27.158 -21.243 -2.205 1.00 52.21 45 PHE A C 4
ATOM 4296 O O . PHE A 1 45 ? -26.387 -22.201 -2.162 1.00 54.32 45 PHE A O 4
ATOM 4313 N N . GLN A 1 46 ? -28.006 -20.953 -1.225 1.00 72.45 46 GLN A N 4
ATOM 4314 C CA . GLN A 1 46 ? -28.043 -21.721 0.014 1.00 75.13 46 GLN A CA 4
ATOM 4315 C C . GLN A 1 46 ? -29.395 -22.400 0.170 1.00 33.34 46 GLN A C 4
ATOM 4316 O O . GLN A 1 46 ? -30.434 -21.793 -0.094 1.00 13.13 46 GLN A O 4
ATOM 4330 N N . GLY A 1 47 ? -29.379 -23.662 0.584 1.00 61.23 47 GLY A N 4
ATOM 4331 C CA . GLY A 1 47 ? -30.612 -24.418 0.731 1.00 30.52 47 GLY A CA 4
ATOM 4332 C C . GLY A 1 47 ? -31.214 -24.814 -0.606 1.00 5.25 47 GLY A C 4
ATOM 4333 O O . GLY A 1 47 ? -32.246 -25.484 -0.661 1.00 33.03 47 GLY A O 4
ATOM 4337 N N . LYS A 1 48 ? -30.574 -24.385 -1.681 1.00 74.22 48 LYS A N 4
ATOM 4338 C CA . LYS A 1 48 ? -31.025 -24.680 -3.027 1.00 25.13 48 LYS A CA 4
ATOM 4339 C C . LYS A 1 48 ? -30.648 -26.097 -3.434 1.00 55.24 48 LYS A 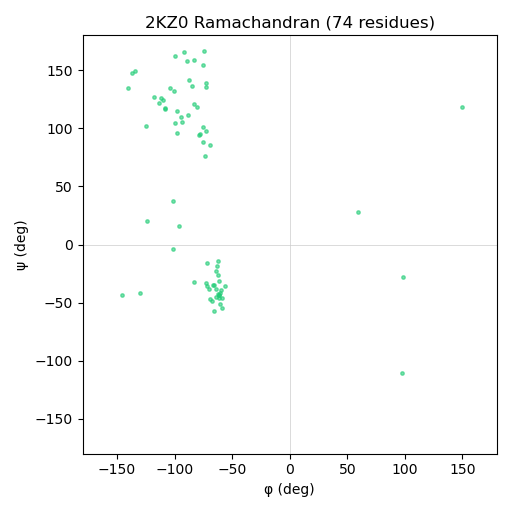C 4
ATOM 4340 O O . LYS A 1 48 ? -30.062 -26.848 -2.655 1.00 42.13 48 LYS A O 4
ATOM 4359 N N . SER A 1 49 ? -30.993 -26.460 -4.654 1.00 13.41 49 SER A N 4
ATOM 4360 C CA . SER A 1 49 ? -30.606 -27.743 -5.200 1.00 51.51 49 SER A CA 4
ATOM 4361 C C . SER A 1 49 ? -29.471 -27.550 -6.197 1.00 12.24 49 SER A C 4
ATOM 4362 O O . SER A 1 49 ? -29.431 -26.543 -6.907 1.00 74.40 49 SER A O 4
ATOM 4370 N N . LYS A 1 50 ? -28.549 -28.508 -6.234 1.00 4.42 50 LYS A N 4
ATOM 4371 C CA . LYS A 1 50 ? -27.394 -28.439 -7.125 1.00 71.43 50 LYS A CA 4
ATOM 4372 C C . LYS A 1 50 ? -27.806 -28.182 -8.565 1.00 23.45 50 LYS A C 4
ATOM 4373 O O . LYS A 1 50 ? -27.136 -27.445 -9.284 1.00 32.41 50 LYS A O 4
ATOM 4392 N N . LEU A 1 51 ? -28.904 -28.797 -8.983 1.00 35.35 51 LEU A N 4
ATOM 4393 C CA . LEU A 1 51 ? -29.393 -28.641 -10.346 1.00 23.42 51 LEU A CA 4
ATOM 4394 C C . LEU A 1 51 ? -29.593 -27.166 -10.683 1.00 5.20 51 LEU A C 4
ATOM 4395 O O . LEU A 1 51 ? -29.103 -26.689 -11.705 1.00 63.51 51 LEU A O 4
ATOM 4411 N N . GLU A 1 52 ? -30.283 -26.449 -9.799 1.00 71.20 52 GLU A N 4
ATOM 4412 C CA . GLU A 1 52 ? -30.532 -25.022 -9.983 1.00 3.31 52 GLU A CA 4
ATOM 4413 C C . GLU A 1 52 ? -29.219 -24.262 -10.116 1.00 30.12 52 GLU A C 4
ATOM 4414 O O . GLU A 1 52 ? -29.060 -23.426 -11.001 1.00 1.51 52 GLU A O 4
ATOM 4426 N N . GLN A 1 53 ? -28.278 -24.579 -9.236 1.00 12.11 53 GLN A N 4
ATOM 4427 C CA . GLN A 1 53 ? -26.986 -23.908 -9.209 1.00 42.34 53 GLN A CA 4
ATOM 4428 C C . GLN A 1 53 ? -26.230 -24.117 -10.517 1.00 43.01 53 GLN A C 4
ATOM 4429 O O . GLN A 1 53 ? -25.717 -23.161 -11.104 1.00 50.30 53 GLN A O 4
ATOM 4443 N N . HIS A 1 54 ? -26.180 -25.365 -10.980 1.00 11.40 54 HIS A N 4
ATOM 4444 C CA . HIS A 1 54 ? -25.521 -25.684 -12.244 1.00 50.22 54 HIS A CA 4
ATOM 4445 C C . HIS A 1 54 ? -26.181 -24.919 -13.378 1.00 75.33 54 HIS A C 4
ATOM 4446 O O . HIS A 1 54 ? -25.506 -24.307 -14.197 1.00 22.05 54 HIS A O 4
ATOM 4461 N N . ARG A 1 55 ? -27.510 -24.943 -13.395 1.00 60.31 55 ARG A N 4
ATOM 4462 C CA . ARG A 1 55 ? -28.295 -24.242 -14.406 1.00 40.14 55 ARG A CA 4
ATOM 4463 C C . ARG A 1 55 ? -27.975 -22.756 -14.428 1.00 43.34 55 ARG A C 4
ATOM 4464 O O . ARG A 1 55 ? -27.703 -22.186 -15.487 1.00 3.25 55 ARG A O 4
ATOM 4485 N N . MET A 1 56 ? -28.004 -22.136 -13.256 1.00 5.13 56 MET A N 4
ATOM 4486 C CA . MET A 1 56 ? -27.803 -20.701 -13.156 1.00 13.24 56 MET A CA 4
ATOM 4487 C C . MET A 1 56 ? -26.410 -20.301 -13.635 1.00 73.24 56 MET A C 4
ATOM 4488 O O . MET A 1 56 ? -26.267 -19.392 -14.455 1.00 12.14 56 MET A O 4
ATOM 4502 N N . ILE A 1 57 ? -25.387 -20.988 -13.134 1.00 55.45 57 ILE A N 4
ATOM 4503 C CA . ILE A 1 57 ? -24.010 -20.697 -13.531 1.00 13.21 57 ILE A CA 4
ATOM 4504 C C . ILE A 1 57 ? -23.811 -20.995 -15.014 1.00 34.43 57 ILE A C 4
ATOM 4505 O O . ILE A 1 57 ? -23.143 -20.250 -15.726 1.00 62.10 57 ILE A O 4
ATOM 4521 N N . TYR A 1 58 ? -24.422 -22.077 -15.476 1.00 15.22 58 TYR A N 4
ATOM 4522 C CA . TYR A 1 58 ? -24.327 -22.478 -16.874 1.00 4.35 58 TYR A CA 4
ATOM 4523 C C . TYR A 1 58 ? -24.995 -21.441 -17.775 1.00 73.40 58 TYR A C 4
ATOM 4524 O O . TYR A 1 58 ? -24.574 -21.226 -18.912 1.00 43.54 58 TYR A O 4
ATOM 4542 N N . LYS A 1 59 ? -26.037 -20.794 -17.258 1.00 73.42 59 LYS A N 4
ATOM 4543 C CA . LYS A 1 59 ? -26.773 -19.800 -18.027 1.00 51.11 59 LYS A CA 4
ATOM 4544 C C . LYS A 1 59 ? -26.029 -18.467 -18.065 1.00 44.10 59 LYS A C 4
ATOM 4545 O O . LYS A 1 59 ? -26.006 -17.794 -19.094 1.00 22.41 59 LYS A O 4
ATOM 4564 N N . VAL A 1 60 ? -25.425 -18.076 -16.951 1.00 40.42 60 VAL A N 4
ATOM 4565 C CA . VAL A 1 60 ? -24.676 -16.826 -16.917 1.00 13.04 60 VAL A CA 4
ATOM 4566 C C . VAL A 1 60 ? -23.350 -16.971 -17.667 1.00 62.12 60 VAL A C 4
ATOM 4567 O O . VAL A 1 60 ? -22.833 -16.005 -18.227 1.00 21.20 60 VAL A O 4
ATOM 4580 N N . LEU A 1 61 ? -22.828 -18.194 -17.706 1.00 32.20 61 LEU A N 4
ATOM 4581 C CA . LEU A 1 61 ? -21.625 -18.499 -18.476 1.00 23.13 61 LEU A CA 4
ATOM 4582 C C . LEU A 1 61 ? -21.992 -18.937 -19.893 1.00 43.05 61 LEU A C 4
ATOM 4583 O O . LEU A 1 61 ? -21.248 -19.671 -20.545 1.00 70.44 61 LEU A O 4
ATOM 4599 N N . ASP A 1 62 ? -23.137 -18.458 -20.369 1.00 51.31 62 ASP A N 4
ATOM 4600 C CA . ASP A 1 62 ? -23.611 -18.752 -21.722 1.00 11.45 62 ASP A CA 4
ATOM 4601 C C . ASP A 1 62 ? -22.639 -18.223 -22.767 1.00 35.13 62 ASP A C 4
ATOM 4602 O O . ASP A 1 62 ? -22.431 -18.833 -23.818 1.00 45.22 62 ASP A O 4
ATOM 4611 N N . GLY A 1 63 ? -22.031 -17.099 -22.455 1.00 4.15 63 GLY A N 4
ATOM 4612 C CA . GLY A 1 63 ? -21.065 -16.498 -23.349 1.00 43.43 63 GLY A CA 4
ATOM 4613 C C . GLY A 1 63 ? -19.647 -16.855 -22.961 1.00 33.13 63 GLY A C 4
ATOM 4614 O O . GLY A 1 63 ? -18.794 -15.977 -22.814 1.00 43.24 63 GLY A O 4
ATOM 4618 N N . LEU A 1 64 ? -19.400 -18.146 -22.776 1.00 51.34 64 LEU A N 4
ATOM 4619 C CA . LEU A 1 64 ? -18.085 -18.624 -22.375 1.00 3.45 64 LEU A CA 4
ATOM 4620 C C . LEU A 1 64 ? -17.096 -18.536 -23.532 1.00 42.35 64 LEU A C 4
ATOM 4621 O O . LEU A 1 64 ? -17.480 -18.589 -24.702 1.00 0.34 64 LEU A O 4
ATOM 4637 N N . ASN A 1 65 ? -15.828 -18.386 -23.196 1.00 64.21 65 ASN A N 4
ATOM 4638 C CA . ASN A 1 65 ? -14.774 -18.292 -24.193 1.00 60.20 65 ASN A CA 4
ATOM 4639 C C . ASN A 1 65 ? -13.649 -19.257 -23.839 1.00 64.31 65 ASN A C 4
ATOM 4640 O O . ASN A 1 65 ? -13.798 -20.084 -22.938 1.00 34.35 65 ASN A O 4
ATOM 4651 N N . ILE A 1 66 ? -12.527 -19.151 -24.535 1.00 12.30 66 ILE A N 4
ATOM 4652 C CA . ILE A 1 66 ? -11.411 -20.061 -24.315 1.00 41.44 66 ILE A CA 4
ATOM 4653 C C . ILE A 1 66 ? -10.548 -19.608 -23.126 1.00 2.50 66 ILE A C 4
ATOM 4654 O O . ILE A 1 66 ? -9.424 -19.126 -23.278 1.00 31.11 66 ILE A O 4
ATOM 4670 N N . HIS A 1 67 ? -11.111 -19.750 -21.935 1.00 15.31 67 HIS A N 4
ATOM 4671 C CA . HIS A 1 67 ? -10.416 -19.431 -20.692 1.00 41.12 67 HIS A CA 4
ATOM 4672 C C . HIS A 1 67 ? -10.908 -20.358 -19.585 1.00 13.15 67 HIS A C 4
ATOM 4673 O O . HIS A 1 67 ? -11.716 -21.253 -19.837 1.00 11.25 67 HIS A O 4
ATOM 4688 N N . ALA A 1 68 ? -10.418 -20.151 -18.367 1.00 1.04 68 ALA A N 4
ATOM 4689 C CA . ALA A 1 68 ? -10.801 -20.991 -17.239 1.00 21.21 68 ALA A CA 4
ATOM 4690 C C . ALA A 1 68 ? -11.985 -20.390 -16.488 1.00 64.03 68 ALA A C 4
ATOM 4691 O O . ALA A 1 68 ? -12.194 -19.173 -16.510 1.00 11.40 68 ALA A O 4
ATOM 4698 N N . ILE A 1 69 ? -12.758 -21.247 -15.829 1.00 52.42 69 ILE A N 4
ATOM 4699 C CA . ILE A 1 69 ? -13.890 -20.793 -15.031 1.00 0.05 69 ILE A CA 4
ATOM 4700 C C . ILE A 1 69 ? -13.401 -20.023 -13.811 1.00 34.51 69 ILE A C 4
ATOM 4701 O O . ILE A 1 69 ? -12.314 -20.283 -13.293 1.00 0.24 69 ILE A O 4
ATOM 4717 N N . GLN A 1 70 ? -14.203 -19.071 -13.359 1.00 62.22 70 GLN A N 4
ATOM 4718 C CA . GLN A 1 70 ? -13.776 -18.161 -12.307 1.00 45.13 70 GLN A CA 4
ATOM 4719 C C . GLN A 1 70 ? -14.935 -17.767 -11.393 1.00 54.23 70 GLN A C 4
ATOM 4720 O O . GLN A 1 70 ? -14.926 -16.694 -10.793 1.00 20.23 70 GLN A O 4
ATOM 4734 N N . ILE A 1 71 ? -15.917 -18.649 -11.259 1.00 33.52 71 ILE A N 4
ATOM 4735 C CA . ILE A 1 71 ? -17.062 -18.369 -10.405 1.00 32.34 71 ILE A CA 4
ATOM 4736 C C . ILE A 1 71 ? -16.941 -19.097 -9.061 1.00 21.45 71 ILE A C 4
ATOM 4737 O O . ILE A 1 71 ? -16.715 -20.308 -9.009 1.00 21.34 71 ILE A O 4
ATOM 4753 N N . GLN A 1 72 ? -17.070 -18.343 -7.980 1.00 4.42 72 GLN A N 4
ATOM 4754 C CA . GLN A 1 72 ? -17.008 -18.895 -6.633 1.00 11.31 72 GLN A CA 4
ATOM 4755 C C . GLN A 1 72 ? -18.312 -18.618 -5.900 1.00 41.51 72 GLN A C 4
ATOM 4756 O O . GLN A 1 72 ? -18.678 -17.467 -5.687 1.00 30.42 72 GLN A O 4
ATOM 4770 N N . THR A 1 73 ? -19.018 -19.667 -5.526 1.00 51.10 73 THR A N 4
ATOM 4771 C CA . THR A 1 73 ? -20.292 -19.512 -4.847 1.00 71.51 73 THR A CA 4
ATOM 4772 C C . THR A 1 73 ? -20.263 -20.150 -3.463 1.00 31.34 73 THR A C 4
ATOM 4773 O O . THR A 1 73 ? -19.551 -21.129 -3.234 1.00 0.24 73 THR A O 4
ATOM 4784 N N . GLY A 1 74 ? -21.015 -19.573 -2.533 1.00 12.20 74 GLY A N 4
ATOM 4785 C CA . GLY A 1 74 ? -21.120 -20.143 -1.202 1.00 10.41 74 GLY A CA 4
ATOM 4786 C C . GLY A 1 74 ? -22.359 -21.000 -1.062 1.00 15.25 74 GLY A C 4
ATOM 4787 O O . GLY A 1 74 ? -23.417 -20.510 -0.668 1.00 44.31 74 GLY A O 4
ATOM 4791 N N . CYS A 1 75 ? -22.231 -22.275 -1.393 1.00 41.31 75 CYS A N 4
ATOM 4792 C CA . CYS A 1 75 ? -23.367 -23.182 -1.409 1.00 31.41 75 CYS A CA 4
ATOM 4793 C C . CYS A 1 75 ? -23.452 -23.995 -0.124 1.00 22.14 75 CYS A C 4
ATOM 4794 O O . CYS A 1 75 ? -22.556 -24.793 0.178 1.00 42.21 75 CYS A O 4
ATOM 4802 N N . LYS A 1 76 ? -24.529 -23.775 0.624 1.00 72.44 76 LYS A N 4
ATOM 4803 C CA . LYS A 1 76 ? -24.855 -24.569 1.791 1.00 24.13 76 LYS A CA 4
ATOM 4804 C C . LYS A 1 76 ? -26.163 -24.075 2.394 1.00 65.44 76 LYS A C 4
ATOM 4805 O O . LYS A 1 76 ? -27.214 -24.692 2.121 1.00 51.21 76 LYS A O 4
ATOM 4825 N N . PRO A 1 1 ? 4.794 -2.488 -13.336 1.00 72.44 1 PRO A N 5
ATOM 4826 C CA . PRO A 1 1 ? 5.195 -1.264 -14.061 1.00 63.23 1 PRO A CA 5
ATOM 4827 C C . PRO A 1 1 ? 4.298 -1.036 -15.270 1.00 50.34 1 PRO A C 5
ATOM 4828 O O . PRO A 1 1 ? 4.148 -1.913 -16.122 1.00 54.34 1 PRO A O 5
ATOM 4841 N N . GLY A 1 2 ? 3.706 0.144 -15.332 1.00 35.53 2 GLY A N 5
ATOM 4842 C CA . GLY A 1 2 ? 2.801 0.476 -16.409 1.00 24.52 2 GLY A CA 5
ATOM 4843 C C . GLY A 1 2 ? 1.493 1.014 -15.873 1.00 1.40 2 GLY A C 5
ATOM 4844 O O . GLY A 1 2 ? 1.297 2.229 -15.798 1.00 22.44 2 GLY A O 5
ATOM 4848 N N . SER A 1 3 ? 0.605 0.108 -15.494 1.00 10.13 3 SER A N 5
ATOM 4849 C CA . SER A 1 3 ? -0.657 0.474 -14.873 1.00 12.40 3 SER A CA 5
ATOM 4850 C C . SER A 1 3 ? -1.320 -0.762 -14.282 1.00 50.22 3 SER A C 5
ATOM 4851 O O . SER A 1 3 ? -1.051 -1.886 -14.712 1.00 24.11 3 SER A O 5
ATOM 4859 N N . MET A 1 4 ? -2.159 -0.560 -13.282 1.00 64.30 4 MET A N 5
ATOM 4860 C CA . MET A 1 4 ? -2.892 -1.658 -12.679 1.00 73.21 4 MET A CA 5
ATOM 4861 C C . MET A 1 4 ? -4.179 -1.911 -13.452 1.00 42.35 4 MET A C 5
ATOM 4862 O O . MET A 1 4 ? -4.796 -0.976 -13.967 1.00 54.24 4 MET A O 5
ATOM 4876 N N . THR A 1 5 ? -4.557 -3.171 -13.558 1.00 5.32 5 THR A N 5
ATOM 4877 C CA . THR A 1 5 ? -5.807 -3.540 -14.193 1.00 22.53 5 THR A CA 5
ATOM 4878 C C . THR A 1 5 ? -6.973 -3.284 -13.247 1.00 65.22 5 THR A C 5
ATOM 4879 O O . THR A 1 5 ? -6.912 -3.637 -12.068 1.00 62.04 5 THR A O 5
ATOM 4890 N N . VAL A 1 6 ? -8.025 -2.665 -13.761 1.00 4.20 6 VAL A N 5
ATOM 4891 C CA . VAL A 1 6 ? -9.185 -2.349 -12.946 1.00 13.52 6 VAL A CA 5
ATOM 4892 C C . VAL A 1 6 ? -10.150 -3.527 -12.922 1.00 40.55 6 VAL A C 5
ATOM 4893 O O . VAL A 1 6 ? -10.120 -4.383 -13.811 1.00 4.41 6 VAL A O 5
ATOM 4906 N N . THR A 1 7 ? -10.983 -3.578 -11.894 1.00 31.41 7 THR A N 5
ATOM 4907 C CA . THR A 1 7 ? -11.954 -4.649 -11.751 1.00 35.31 7 THR A CA 5
ATOM 4908 C C . THR A 1 7 ? -13.150 -4.393 -12.667 1.00 31.42 7 THR A C 5
ATOM 4909 O O . THR A 1 7 ? -13.248 -3.335 -13.295 1.00 72.04 7 THR A O 5
ATOM 4920 N N . GLN A 1 8 ? -14.059 -5.351 -12.736 1.00 3.23 8 GLN A N 5
ATOM 4921 C CA . GLN A 1 8 ? -15.228 -5.239 -13.592 1.00 50.02 8 GLN A CA 5
ATOM 4922 C C . GLN A 1 8 ? -16.283 -4.373 -12.913 1.00 1.14 8 GLN A C 5
ATOM 4923 O O . GLN A 1 8 ? -17.353 -4.855 -12.561 1.00 72.35 8 GLN A O 5
ATOM 4937 N N . SER A 1 9 ? -15.972 -3.095 -12.740 1.00 52.14 9 SER A N 5
ATOM 4938 C CA . SER A 1 9 ? -16.830 -2.183 -11.992 1.00 2.52 9 SER A CA 5
ATOM 4939 C C . SER A 1 9 ? -18.271 -2.209 -12.504 1.00 0.31 9 SER A C 5
ATOM 4940 O O . SER A 1 9 ? -19.218 -2.184 -11.718 1.00 54.11 9 SER A O 5
ATOM 4948 N N . GLN A 1 10 ? -18.432 -2.294 -13.819 1.00 65.43 10 GLN A N 5
ATOM 4949 C CA . GLN A 1 10 ? -19.759 -2.351 -14.420 1.00 50.30 10 GLN A CA 5
ATOM 4950 C C . GLN A 1 10 ? -20.434 -3.695 -14.137 1.00 24.22 10 GLN A C 5
ATOM 4951 O O . GLN A 1 10 ? -21.653 -3.764 -13.962 1.00 13.03 10 GLN A O 5
ATOM 4965 N N . LEU A 1 11 ? -19.640 -4.760 -14.081 1.00 1.21 11 LEU A N 5
ATOM 4966 C CA . LEU A 1 11 ? -20.167 -6.091 -13.796 1.00 12.41 11 LEU A CA 5
ATOM 4967 C C . LEU A 1 11 ? -20.576 -6.198 -12.330 1.00 54.11 11 LEU A C 5
ATOM 4968 O O . LEU A 1 11 ? -21.680 -6.652 -12.022 1.00 71.13 11 LEU A O 5
ATOM 4984 N N . GLU A 1 12 ? -19.692 -5.773 -11.433 1.00 14.13 12 GLU A N 5
ATOM 4985 C CA . GLU A 1 12 ? -20.011 -5.734 -10.010 1.00 13.33 12 GLU A CA 5
ATOM 4986 C C . GLU A 1 12 ? -21.229 -4.849 -9.761 1.00 23.45 12 GLU A C 5
ATOM 4987 O O . GLU A 1 12 ? -22.067 -5.156 -8.909 1.00 35.24 12 GLU A O 5
ATOM 4999 N N . LEU A 1 13 ? -21.327 -3.752 -10.509 1.00 24.43 13 LEU A N 5
ATOM 5000 C CA . LEU A 1 13 ? -22.499 -2.889 -10.445 1.00 1.43 13 LEU A CA 5
ATOM 5001 C C . LEU A 1 13 ? -23.744 -3.666 -10.860 1.00 31.21 13 LEU A C 5
ATOM 5002 O O . LEU A 1 13 ? -24.770 -3.604 -10.189 1.00 4.34 13 LEU A O 5
ATOM 5018 N N . LEU A 1 14 ? -23.636 -4.413 -11.953 1.00 72.01 14 LEU A N 5
ATOM 5019 C CA . LEU A 1 14 ? -24.747 -5.217 -12.450 1.00 3.52 14 LEU A CA 5
ATOM 5020 C C . LEU A 1 14 ? -25.238 -6.166 -11.356 1.00 71.02 14 LEU A C 5
ATOM 5021 O O . LEU A 1 14 ? -26.437 -6.238 -11.077 1.00 70.32 14 LEU A O 5
ATOM 5037 N N . ILE A 1 15 ? -24.301 -6.867 -10.729 1.00 13.25 15 ILE A N 5
ATOM 5038 C CA . ILE A 1 15 ? -24.627 -7.801 -9.657 1.00 24.23 15 ILE A CA 5
ATOM 5039 C C . ILE A 1 15 ? -25.279 -7.071 -8.484 1.00 61.32 15 ILE A C 5
ATOM 5040 O O . ILE A 1 15 ? -26.299 -7.513 -7.959 1.00 75.31 15 ILE A O 5
ATOM 5056 N N . ARG A 1 16 ? -24.697 -5.942 -8.093 1.00 32.24 16 ARG A N 5
ATOM 5057 C CA . ARG A 1 16 ? -25.206 -5.160 -6.973 1.00 15.30 16 ARG A CA 5
ATOM 5058 C C . ARG A 1 16 ? -26.597 -4.606 -7.276 1.00 74.23 16 ARG A C 5
ATOM 5059 O O . ARG A 1 16 ? -27.468 -4.580 -6.409 1.00 15.23 16 ARG A O 5
ATOM 5080 N N . ASN A 1 17 ? -26.798 -4.166 -8.512 1.00 21.01 17 ASN A N 5
ATOM 5081 C CA . ASN A 1 17 ? -28.084 -3.614 -8.928 1.00 71.44 17 ASN A CA 5
ATOM 5082 C C . ASN A 1 17 ? -29.126 -4.722 -9.038 1.00 24.13 17 ASN A C 5
ATOM 5083 O O . ASN A 1 17 ? -30.319 -4.490 -8.832 1.00 64.41 17 ASN A O 5
ATOM 5094 N N . ALA A 1 18 ? -28.669 -5.928 -9.364 1.00 24.13 18 ALA A N 5
ATOM 5095 C CA . ALA A 1 18 ? -29.555 -7.080 -9.474 1.00 52.44 18 ALA A CA 5
ATOM 5096 C C . ALA A 1 18 ? -29.907 -7.633 -8.098 1.00 63.32 18 ALA A C 5
ATOM 5097 O O . ALA A 1 18 ? -31.075 -7.877 -7.797 1.00 53.11 18 ALA A O 5
ATOM 5104 N N . PHE A 1 19 ? -28.896 -7.832 -7.266 1.00 32.44 19 PHE A N 5
ATOM 5105 C CA . PHE A 1 19 ? -29.097 -8.365 -5.929 1.00 64.45 19 PHE A CA 5
ATOM 5106 C C . PHE A 1 19 ? -28.403 -7.488 -4.891 1.00 11.13 19 PHE A C 5
ATOM 5107 O O . PHE A 1 19 ? -27.219 -7.672 -4.605 1.00 74.13 19 PHE A O 5
ATOM 5124 N N . PRO A 1 20 ? -29.125 -6.514 -4.319 1.00 74.32 20 PRO A N 5
ATOM 5125 C CA . PRO A 1 20 ? -28.576 -5.631 -3.284 1.00 62.04 20 PRO A CA 5
ATOM 5126 C C . PRO A 1 20 ? -28.375 -6.361 -1.958 1.00 53.13 20 PRO A C 5
ATOM 5127 O O . PRO A 1 20 ? -27.691 -5.873 -1.059 1.00 3.14 20 PRO A O 5
ATOM 5138 N N . GLU A 1 21 ? -28.971 -7.541 -1.857 1.00 43.25 21 GLU A N 5
ATOM 5139 C CA . GLU A 1 21 ? -28.882 -8.353 -0.655 1.00 14.45 21 GLU A CA 5
ATOM 5140 C C . GLU A 1 21 ? -27.810 -9.429 -0.802 1.00 61.52 21 GLU A C 5
ATOM 5141 O O . GLU A 1 21 ? -27.668 -10.305 0.053 1.00 44.12 21 GLU A O 5
ATOM 5153 N N . ALA A 1 22 ? -27.061 -9.364 -1.893 1.00 13.31 22 ALA A N 5
ATOM 5154 C CA . ALA A 1 22 ? -26.060 -10.375 -2.182 1.00 45.34 22 ALA A CA 5
ATOM 5155 C C . ALA A 1 22 ? -24.669 -9.914 -1.780 1.00 74.40 22 ALA A C 5
ATOM 5156 O O . ALA A 1 22 ? -24.277 -8.776 -2.045 1.00 53.45 22 ALA A O 5
ATOM 5163 N N . GLU A 1 23 ? -23.937 -10.797 -1.120 1.00 31.23 23 GLU A N 5
ATOM 5164 C CA . GLU A 1 23 ? -22.549 -10.538 -0.791 1.00 5.24 23 GLU A CA 5
ATOM 5165 C C . GLU A 1 23 ? -21.667 -10.855 -1.990 1.00 11.04 23 GLU A C 5
ATOM 5166 O O . GLU A 1 23 ? -21.461 -12.025 -2.332 1.00 5.32 23 GLU A O 5
ATOM 5178 N N . ILE A 1 24 ? -21.182 -9.806 -2.641 1.00 13.41 24 ILE A N 5
ATOM 5179 C CA . ILE A 1 24 ? -20.309 -9.949 -3.793 1.00 74.24 24 ILE A CA 5
ATOM 5180 C C . ILE A 1 24 ? -18.854 -10.027 -3.344 1.00 61.32 24 ILE A C 5
ATOM 5181 O O . ILE A 1 24 ? -18.321 -9.080 -2.768 1.00 75.31 24 ILE A O 5
ATOM 5197 N N . THR A 1 25 ? -18.221 -11.159 -3.583 1.00 14.02 25 THR A N 5
ATOM 5198 C CA . THR A 1 25 ? -16.815 -11.315 -3.266 1.00 54.43 25 THR A CA 5
ATOM 5199 C C . THR A 1 25 ? -16.020 -11.645 -4.524 1.00 60.33 25 THR A C 5
ATOM 5200 O O . THR A 1 25 ? -16.083 -12.759 -5.040 1.00 24.53 25 THR A O 5
ATOM 5211 N N . VAL A 1 26 ? -15.285 -10.670 -5.028 1.00 74.44 26 VAL A N 5
ATOM 5212 C CA . VAL A 1 26 ? -14.473 -10.880 -6.213 1.00 13.43 26 VAL A CA 5
ATOM 5213 C C . VAL A 1 26 ? -13.126 -11.487 -5.828 1.00 70.34 26 VAL A C 5
ATOM 5214 O O . VAL A 1 26 ? -12.431 -10.986 -4.944 1.00 52.34 26 VAL A O 5
ATOM 5227 N N . THR A 1 27 ? -12.791 -12.601 -6.455 1.00 53.51 27 THR A N 5
ATOM 5228 C CA . THR A 1 27 ? -11.538 -13.277 -6.185 1.00 3.34 27 THR A CA 5
ATOM 5229 C C . THR A 1 27 ? -10.703 -13.368 -7.456 1.00 43.20 27 THR A C 5
ATOM 5230 O O . THR A 1 27 ? -11.125 -13.959 -8.452 1.00 52.12 27 THR A O 5
ATOM 5241 N N . SER A 1 28 ? -9.536 -12.749 -7.429 1.00 23.54 28 SER A N 5
ATOM 5242 C CA . SER A 1 28 ? -8.627 -12.791 -8.558 1.00 22.03 28 SER A CA 5
ATOM 5243 C C . SER A 1 28 ? -7.612 -13.916 -8.381 1.00 14.30 28 SER A C 5
ATOM 5244 O O . SER A 1 28 ? -6.645 -13.785 -7.628 1.00 32.51 28 SER A O 5
ATOM 5252 N N . LEU A 1 29 ? -7.849 -15.029 -9.060 1.00 60.25 29 LEU A N 5
ATOM 5253 C CA . LEU A 1 29 ? -6.972 -16.183 -8.948 1.00 24.55 29 LEU A CA 5
ATOM 5254 C C . LEU A 1 29 ? -5.718 -15.979 -9.784 1.00 12.10 29 LEU A C 5
ATOM 5255 O O . LEU A 1 29 ? -5.663 -16.363 -10.953 1.00 65.12 29 LEU A O 5
ATOM 5271 N N . VAL A 1 30 ? -4.731 -15.334 -9.184 1.00 4.40 30 VAL A N 5
ATOM 5272 C CA . VAL A 1 30 ? -3.462 -15.100 -9.841 1.00 1.44 30 VAL A CA 5
ATOM 5273 C C . VAL A 1 30 ? -2.552 -16.315 -9.681 1.00 64.14 30 VAL A C 5
ATOM 5274 O O . VAL A 1 30 ? -2.316 -16.796 -8.566 1.00 15.34 30 VAL A O 5
ATOM 5287 N N . GLY A 1 31 ? -2.087 -16.830 -10.804 1.00 42.32 31 GLY A N 5
ATOM 5288 C CA . GLY A 1 31 ? -1.205 -17.976 -10.802 1.00 63.24 31 GLY A CA 5
ATOM 5289 C C . GLY A 1 31 ? -0.370 -18.014 -12.055 1.00 24.53 31 GLY A C 5
ATOM 5290 O O . GLY A 1 31 ? 0.633 -17.307 -12.162 1.00 24.33 31 GLY A O 5
ATOM 5294 N N . ASP A 1 32 ? -0.789 -18.831 -13.006 1.00 54.21 32 ASP A N 5
ATOM 5295 C CA . ASP A 1 32 ? -0.162 -18.867 -14.320 1.00 24.22 32 ASP A CA 5
ATOM 5296 C C . ASP A 1 32 ? -1.016 -18.080 -15.301 1.00 21.34 32 ASP A C 5
ATOM 5297 O O . ASP A 1 32 ? -0.618 -17.023 -15.786 1.00 50.54 32 ASP A O 5
ATOM 5306 N N . ASN A 1 33 ? -2.203 -18.600 -15.577 1.00 11.01 33 ASN A N 5
ATOM 5307 C CA . ASN A 1 33 ? -3.169 -17.901 -16.409 1.00 33.31 33 ASN A CA 5
ATOM 5308 C C . ASN A 1 33 ? -4.200 -17.233 -15.508 1.00 73.15 33 ASN A C 5
ATOM 5309 O O . ASN A 1 33 ? -4.935 -17.910 -14.789 1.00 35.41 33 ASN A O 5
ATOM 5320 N N . ASN A 1 34 ? -4.234 -15.907 -15.531 1.00 61.41 34 ASN A N 5
ATOM 5321 C CA . ASN A 1 34 ? -5.097 -15.148 -14.631 1.00 4.13 34 ASN A CA 5
ATOM 5322 C C . ASN A 1 34 ? -6.569 -15.371 -14.944 1.00 1.44 34 ASN A C 5
ATOM 5323 O O . ASN A 1 34 ? -7.078 -14.922 -15.973 1.00 40.12 34 ASN A O 5
ATOM 5334 N N . HIS A 1 35 ? -7.247 -16.071 -14.049 1.00 11.54 35 HIS A N 5
ATOM 5335 C CA . HIS A 1 35 ? -8.678 -16.305 -14.169 1.00 21.41 35 HIS A CA 5
ATOM 5336 C C . HIS A 1 35 ? -9.372 -15.776 -12.927 1.00 54.15 35 HIS A C 5
ATOM 5337 O O . HIS A 1 35 ? -8.853 -15.911 -11.819 1.00 54.44 35 HIS A O 5
ATOM 5352 N N . TYR A 1 36 ? -10.528 -15.168 -13.108 1.00 43.33 36 TYR A N 5
ATOM 5353 C CA . TYR A 1 36 ? -11.194 -14.485 -12.014 1.00 71.31 36 TYR A CA 5
ATOM 5354 C C . TYR A 1 36 ? -12.475 -15.203 -11.628 1.00 40.50 36 TYR A C 5
ATOM 5355 O O . TYR A 1 36 ? -13.116 -15.845 -12.459 1.00 24.43 36 TYR A O 5
ATOM 5373 N N . SER A 1 37 ? -12.830 -15.108 -10.361 1.00 2.23 37 SER A N 5
ATOM 5374 C CA . SER A 1 37 ? -14.035 -15.737 -9.860 1.00 21.11 37 SER A CA 5
ATOM 5375 C C . SER A 1 37 ? -14.808 -14.773 -8.974 1.00 62.15 37 SER A C 5
ATOM 5376 O O . SER A 1 37 ? -14.300 -14.307 -7.953 1.00 50.13 37 SER A O 5
ATOM 5384 N N . ILE A 1 38 ? -16.030 -14.462 -9.364 1.00 34.53 38 ILE A N 5
ATOM 5385 C CA . ILE A 1 38 ? -16.869 -13.589 -8.566 1.00 12.35 38 ILE A CA 5
ATOM 5386 C C . ILE A 1 38 ? -17.853 -14.411 -7.744 1.00 21.51 38 ILE A C 5
ATOM 5387 O O . ILE A 1 38 ? -18.763 -15.041 -8.280 1.00 24.12 38 ILE A O 5
ATOM 5403 N N . LYS A 1 39 ? -17.630 -14.432 -6.441 1.00 62.41 39 LYS A N 5
ATOM 5404 C CA . LYS A 1 39 ? -18.455 -15.202 -5.528 1.00 70.34 39 LYS A CA 5
ATOM 5405 C C . LYS A 1 39 ? -19.665 -14.385 -5.107 1.00 25.51 39 LYS A C 5
ATOM 5406 O O . LYS A 1 39 ? -19.526 -13.325 -4.502 1.00 73.43 39 LYS A O 5
ATOM 5425 N N . VAL A 1 40 ? -20.846 -14.872 -5.440 1.00 63.22 40 VAL A N 5
ATOM 5426 C CA . VAL A 1 40 ? -22.075 -14.169 -5.124 1.00 35.24 40 VAL A CA 5
ATOM 5427 C C . VAL A 1 40 ? -22.914 -14.986 -4.153 1.00 33.00 40 VAL A C 5
ATOM 5428 O O . VAL A 1 40 ? -23.450 -16.035 -4.512 1.00 4.22 40 VAL A O 5
ATOM 5441 N N . ILE A 1 41 ? -23.003 -14.524 -2.916 1.00 54.23 41 ILE A N 5
ATOM 5442 C CA . ILE A 1 41 ? -23.830 -15.197 -1.928 1.00 33.03 41 ILE A CA 5
ATOM 5443 C C . ILE A 1 41 ? -25.134 -14.445 -1.733 1.00 40.43 41 ILE A C 5
ATOM 5444 O O . ILE A 1 41 ? -25.137 -13.236 -1.516 1.00 0.12 41 ILE A O 5
ATOM 5460 N N . SER A 1 42 ? -26.236 -15.166 -1.817 1.00 20.34 42 SER A N 5
ATOM 5461 C CA . SER A 1 42 ? -27.553 -14.565 -1.717 1.00 24.41 42 SER A CA 5
ATOM 5462 C C . SER A 1 42 ? -28.580 -15.612 -1.312 1.00 53.10 42 SER A C 5
ATOM 5463 O O . SER A 1 42 ? -28.479 -16.781 -1.704 1.00 71.22 42 SER A O 5
ATOM 5471 N N . SER A 1 43 ? -29.577 -15.183 -0.546 1.00 30.43 43 SER A N 5
ATOM 5472 C CA . SER A 1 43 ? -30.621 -16.071 -0.054 1.00 73.12 43 SER A CA 5
ATOM 5473 C C . SER A 1 43 ? -31.448 -16.645 -1.202 1.00 23.01 43 SER A C 5
ATOM 5474 O O . SER A 1 43 ? -32.229 -17.571 -1.014 1.00 1.22 43 SER A O 5
ATOM 5482 N N . GLN A 1 44 ? -31.264 -16.102 -2.396 1.00 22.21 44 GLN A N 5
ATOM 5483 C CA . GLN A 1 44 ? -31.963 -16.595 -3.572 1.00 35.52 44 GLN A CA 5
ATOM 5484 C C . GLN A 1 44 ? -31.452 -17.981 -3.957 1.00 53.44 44 GLN A C 5
ATOM 5485 O O . GLN A 1 44 ? -32.186 -18.789 -4.527 1.00 5.22 44 GLN A O 5
ATOM 5499 N N . PHE A 1 45 ? -30.202 -18.265 -3.613 1.00 2.34 45 PHE A N 5
ATOM 5500 C CA . PHE A 1 45 ? -29.566 -19.511 -4.021 1.00 54.05 45 PHE A CA 5
ATOM 5501 C C . PHE A 1 45 ? -29.807 -20.634 -3.020 1.00 52.21 45 PHE A C 5
ATOM 5502 O O . PHE A 1 45 ? -29.535 -21.799 -3.313 1.00 54.32 45 PHE A O 5
ATOM 5519 N N . GLN A 1 46 ? -30.346 -20.294 -1.854 1.00 72.45 46 GLN A N 5
ATOM 5520 C CA . GLN A 1 46 ? -30.593 -21.287 -0.812 1.00 75.13 46 GLN A CA 5
ATOM 5521 C C . GLN A 1 46 ? -31.631 -22.306 -1.285 1.00 33.34 46 GLN A C 5
ATOM 5522 O O . GLN A 1 46 ? -32.539 -21.970 -2.050 1.00 13.13 46 GLN A O 5
ATOM 5536 N N . GLY A 1 47 ? -31.451 -23.559 -0.890 1.00 61.23 47 GLY A N 5
ATOM 5537 C CA . GLY A 1 47 ? -32.412 -24.589 -1.232 1.00 30.52 47 GLY A CA 5
ATOM 5538 C C . GLY A 1 47 ? -32.041 -25.322 -2.501 1.00 5.25 47 GLY A C 5
ATOM 5539 O O . GLY A 1 47 ? -32.436 -26.469 -2.705 1.00 33.03 47 GLY A O 5
ATOM 5543 N N . LYS A 1 48 ? -31.270 -24.667 -3.354 1.00 74.22 48 LYS A N 5
ATOM 5544 C CA . LYS A 1 48 ? -30.860 -25.262 -4.614 1.00 25.13 48 LYS A CA 5
ATOM 5545 C C . LYS A 1 48 ? -29.516 -25.954 -4.456 1.00 55.24 48 LYS A C 5
ATOM 5546 O O . LYS A 1 48 ? -28.581 -25.399 -3.878 1.00 42.13 48 LYS A O 5
ATOM 5565 N N . SER A 1 49 ? -29.441 -27.167 -4.972 1.00 13.41 49 SER A N 5
ATOM 5566 C CA . SER A 1 49 ? -28.268 -28.015 -4.812 1.00 51.51 49 SER A CA 5
ATOM 5567 C C . SER A 1 49 ? -27.094 -27.501 -5.641 1.00 12.24 49 SER A C 5
ATOM 5568 O O . SER A 1 49 ? -27.274 -26.677 -6.543 1.00 74.40 49 SER A O 5
ATOM 5576 N N . LYS A 1 50 ? -25.898 -28.006 -5.341 1.00 4.42 50 LYS A N 5
ATOM 5577 C CA . LYS A 1 50 ? -24.688 -27.618 -6.062 1.00 71.43 50 LYS A CA 5
ATOM 5578 C C . LYS A 1 50 ? -24.851 -27.846 -7.555 1.00 23.45 50 LYS A C 5
ATOM 5579 O O . LYS A 1 50 ? -24.424 -27.027 -8.369 1.00 32.41 50 LYS A O 5
ATOM 5598 N N . LEU A 1 51 ? -25.475 -28.964 -7.906 1.00 35.35 51 LEU A N 5
ATOM 5599 C CA . LEU A 1 51 ? -25.721 -29.297 -9.303 1.00 23.42 51 LEU A CA 5
ATOM 5600 C C . LEU A 1 51 ? -26.474 -28.163 -9.989 1.00 5.20 51 LEU A C 5
ATOM 5601 O O . LEU A 1 51 ? -26.071 -27.686 -11.052 1.00 63.51 51 LEU A O 5
ATOM 5617 N N . GLU A 1 52 ? -27.557 -27.721 -9.354 1.00 71.20 52 GLU A N 5
ATOM 5618 C CA . GLU A 1 52 ? -28.373 -26.635 -9.882 1.00 3.31 52 GLU A CA 5
ATOM 5619 C C . GLU A 1 52 ? -27.576 -25.341 -9.942 1.00 30.12 52 GLU A C 5
ATOM 5620 O O . GLU A 1 52 ? -27.663 -24.600 -10.916 1.00 1.51 52 GLU A O 5
ATOM 5632 N N . GLN A 1 53 ? -26.790 -25.086 -8.901 1.00 12.11 53 GLN A N 5
ATOM 5633 C CA . GLN A 1 53 ? -25.975 -23.877 -8.830 1.00 42.34 53 GLN A CA 5
ATOM 5634 C C . GLN A 1 53 ? -25.046 -23.768 -10.036 1.00 43.01 53 GLN A C 5
ATOM 5635 O O . GLN A 1 53 ? -25.002 -22.735 -10.704 1.00 50.30 53 GLN A O 5
ATOM 5649 N N . HIS A 1 54 ? -24.355 -24.858 -10.353 1.00 11.40 54 HIS A N 5
ATOM 5650 C CA . HIS A 1 54 ? -23.400 -24.851 -11.459 1.00 50.22 54 HIS A CA 5
ATOM 5651 C C . HIS A 1 54 ? -24.139 -24.814 -12.787 1.00 75.33 54 HIS A C 5
ATOM 5652 O O . HIS A 1 54 ? -23.698 -24.168 -13.735 1.00 22.05 54 HIS A O 5
ATOM 5667 N N . ARG A 1 55 ? -25.270 -25.504 -12.842 1.00 60.31 55 ARG A N 5
ATOM 5668 C CA . ARG A 1 55 ? -26.124 -25.484 -14.020 1.00 40.14 55 ARG A CA 5
ATOM 5669 C C . ARG A 1 55 ? -26.606 -24.066 -14.307 1.00 43.34 55 ARG A C 5
ATOM 5670 O O . ARG A 1 55 ? -26.570 -23.607 -15.451 1.00 3.25 55 ARG A O 5
ATOM 5691 N N . MET A 1 56 ? -27.032 -23.369 -13.257 1.00 5.13 56 MET A N 5
ATOM 5692 C CA . MET A 1 56 ? -27.452 -21.984 -13.386 1.00 13.24 56 MET A CA 5
ATOM 5693 C C . MET A 1 56 ? -26.294 -21.123 -13.866 1.00 73.24 56 MET A C 5
ATOM 5694 O O . MET A 1 56 ? -26.471 -20.280 -14.740 1.00 12.14 56 MET A O 5
ATOM 5708 N N . ILE A 1 57 ? -25.107 -21.353 -13.309 1.00 55.45 57 ILE A N 5
ATOM 5709 C CA . ILE A 1 57 ? -23.907 -20.640 -13.746 1.00 13.21 57 ILE A CA 5
ATOM 5710 C C . ILE A 1 57 ? -23.699 -20.802 -15.250 1.00 34.43 57 ILE A C 5
ATOM 5711 O O . ILE A 1 57 ? -23.580 -19.816 -15.976 1.00 62.10 57 ILE A O 5
ATOM 5727 N N . TYR A 1 58 ? -23.686 -22.048 -15.712 1.00 15.22 58 TYR A N 5
ATOM 5728 C CA . TYR A 1 58 ? -23.441 -22.338 -17.119 1.00 4.35 58 TYR A CA 5
ATOM 5729 C C . TYR A 1 58 ? -24.521 -21.726 -18.007 1.00 73.40 58 TYR A C 5
ATOM 5730 O O . TYR A 1 58 ? -24.233 -21.262 -19.111 1.00 43.54 58 TYR A O 5
ATOM 5748 N N . LYS A 1 59 ? -25.761 -21.725 -17.531 1.00 73.42 59 LYS A N 5
ATOM 5749 C CA . LYS A 1 59 ? -26.860 -21.179 -18.318 1.00 51.11 59 LYS A CA 5
ATOM 5750 C C . LYS A 1 59 ? -26.882 -19.650 -18.292 1.00 44.10 59 LYS A C 5
ATOM 5751 O O . LYS A 1 59 ? -27.204 -19.022 -19.298 1.00 22.41 59 LYS A O 5
ATOM 5770 N N . VAL A 1 60 ? -26.537 -19.058 -17.154 1.00 40.42 60 VAL A N 5
ATOM 5771 C CA . VAL A 1 60 ? -26.501 -17.601 -17.034 1.00 13.04 60 VAL A CA 5
ATOM 5772 C C . VAL A 1 60 ? -25.298 -17.027 -17.777 1.00 62.12 60 VAL A C 5
ATOM 5773 O O . VAL A 1 60 ? -25.407 -16.005 -18.454 1.00 21.20 60 VAL A O 5
ATOM 5786 N N . LEU A 1 61 ? -24.154 -17.688 -17.653 1.00 32.20 61 LEU A N 5
ATOM 5787 C CA . LEU A 1 61 ? -22.950 -17.260 -18.356 1.00 23.13 61 LEU A CA 5
ATOM 5788 C C . LEU A 1 61 ? -23.103 -17.484 -19.853 1.00 43.05 61 LEU A C 5
ATOM 5789 O O . LEU A 1 61 ? -22.533 -16.749 -20.661 1.00 70.44 61 LEU A O 5
ATOM 5805 N N . ASP A 1 62 ? -23.890 -18.500 -20.201 1.00 51.31 62 ASP A N 5
ATOM 5806 C CA . ASP A 1 62 ? -24.164 -18.861 -21.590 1.00 11.45 62 ASP A CA 5
ATOM 5807 C C . ASP A 1 62 ? -22.867 -19.181 -22.330 1.00 35.13 62 ASP A C 5
ATOM 5808 O O . ASP A 1 62 ? -22.336 -18.364 -23.085 1.00 45.22 62 ASP A O 5
ATOM 5817 N N . GLY A 1 63 ? -22.341 -20.363 -22.066 1.00 4.15 63 GLY A N 5
ATOM 5818 C CA . GLY A 1 63 ? -21.119 -20.798 -22.688 1.00 43.43 63 GLY A CA 5
ATOM 5819 C C . GLY A 1 63 ? -20.515 -21.946 -21.920 1.00 33.13 63 GLY A C 5
ATOM 5820 O O . GLY A 1 63 ? -21.226 -22.672 -21.226 1.00 43.24 63 GLY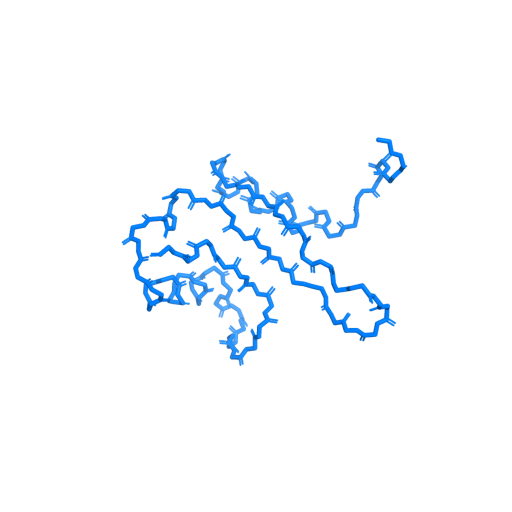 A O 5
ATOM 5824 N N . LEU A 1 64 ? -19.214 -22.109 -22.034 1.00 51.34 64 LEU A N 5
ATOM 5825 C CA . LEU A 1 64 ? -18.513 -23.162 -21.320 1.00 3.45 64 LEU A CA 5
ATOM 5826 C C . LEU A 1 64 ? -17.632 -22.565 -20.231 1.00 42.35 64 LEU A C 5
ATOM 5827 O O . LEU A 1 64 ? -18.016 -22.538 -19.062 1.00 0.34 64 LEU A O 5
ATOM 5843 N N . ASN A 1 65 ? -16.455 -22.075 -20.634 1.00 64.21 65 ASN A N 5
ATOM 5844 C CA . ASN A 1 65 ? -15.471 -21.518 -19.700 1.00 60.20 65 ASN A CA 5
ATOM 5845 C C . ASN A 1 65 ? -15.159 -22.510 -18.582 1.00 64.31 65 ASN A C 5
ATOM 5846 O O . ASN A 1 65 ? -14.750 -22.121 -17.493 1.00 34.35 65 ASN A O 5
ATOM 5857 N N . ILE A 1 66 ? -15.292 -23.798 -18.891 1.00 12.30 66 ILE A N 5
ATOM 5858 C CA . ILE A 1 66 ? -15.228 -24.857 -17.885 1.00 41.44 66 ILE A CA 5
ATOM 5859 C C . ILE A 1 66 ? -13.799 -25.078 -17.368 1.00 2.50 66 ILE A C 5
ATOM 5860 O O . ILE A 1 66 ? -13.569 -25.875 -16.459 1.00 31.11 66 ILE A O 5
ATOM 5876 N N . HIS A 1 67 ? -12.840 -24.356 -17.932 1.00 15.31 67 HIS A N 5
ATOM 5877 C CA . HIS A 1 67 ? -11.452 -24.458 -17.486 1.00 41.12 67 HIS A CA 5
ATOM 5878 C C . HIS A 1 67 ? -11.238 -23.596 -16.239 1.00 13.15 67 HIS A C 5
ATOM 5879 O O . HIS A 1 67 ? -10.151 -23.562 -15.665 1.00 11.25 67 HIS A O 5
ATOM 5894 N N . ALA A 1 68 ? -12.293 -22.905 -15.829 1.00 1.04 68 ALA A N 5
ATOM 5895 C CA . ALA A 1 68 ? -12.267 -22.083 -14.635 1.00 21.21 68 ALA A CA 5
ATOM 5896 C C . ALA A 1 68 ? -13.685 -21.882 -14.121 1.00 64.03 68 ALA A C 5
ATOM 5897 O O . ALA A 1 68 ? -14.642 -22.349 -14.734 1.00 11.40 68 ALA A O 5
ATOM 5904 N N . ILE A 1 69 ? -13.822 -21.200 -13.000 1.00 52.42 69 ILE A N 5
ATOM 5905 C CA . ILE A 1 69 ? -15.135 -20.882 -12.466 1.00 0.05 69 ILE A CA 5
ATOM 5906 C C . ILE A 1 69 ? -15.326 -19.373 -12.458 1.00 34.51 69 ILE A C 5
ATOM 5907 O O . ILE A 1 69 ? -14.789 -18.681 -11.601 1.00 0.24 69 ILE A O 5
ATOM 5923 N N . GLN A 1 70 ? -16.069 -18.869 -13.434 1.00 62.22 70 GLN A N 5
ATOM 5924 C CA . GLN A 1 70 ? -16.241 -17.431 -13.599 1.00 45.13 70 GLN A CA 5
ATOM 5925 C C . GLN A 1 70 ? -17.008 -16.831 -12.424 1.00 54.23 70 GLN A C 5
ATOM 5926 O O . GLN A 1 70 ? -16.603 -15.812 -11.861 1.00 20.23 70 GLN A O 5
ATOM 5940 N N . ILE A 1 71 ? -18.114 -17.460 -12.053 1.00 33.52 71 ILE A N 5
ATOM 5941 C CA . ILE A 1 71 ? -18.897 -17.000 -10.919 1.00 32.34 71 ILE A CA 5
ATOM 5942 C C . ILE A 1 71 ? -19.042 -18.127 -9.904 1.00 21.45 71 ILE A C 5
ATOM 5943 O O . ILE A 1 71 ? -19.206 -19.287 -10.279 1.00 21.34 71 ILE A O 5
ATOM 5959 N N . GLN A 1 72 ? -18.941 -17.792 -8.629 1.00 4.42 72 GLN A N 5
ATOM 5960 C CA . GLN A 1 72 ? -19.101 -18.782 -7.577 1.00 11.31 72 GLN A CA 5
ATOM 5961 C C . GLN A 1 72 ? -20.350 -18.467 -6.773 1.00 41.51 72 GLN A C 5
ATOM 5962 O O . GLN A 1 72 ? -20.383 -17.497 -6.020 1.00 30.42 72 GLN A O 5
ATOM 5976 N N . THR A 1 73 ? -21.375 -19.278 -6.937 1.00 51.10 73 THR A N 5
ATOM 5977 C CA . THR A 1 73 ? -22.635 -19.045 -6.261 1.00 71.51 73 THR A CA 5
ATOM 5978 C C . THR A 1 73 ? -22.984 -20.214 -5.360 1.00 31.34 73 THR A C 5
ATOM 5979 O O . THR A 1 73 ? -23.117 -21.345 -5.828 1.00 0.24 73 THR A O 5
ATOM 5990 N N . GLY A 1 74 ? -23.118 -19.939 -4.073 1.00 12.20 74 GLY A N 5
ATOM 5991 C CA . GLY A 1 74 ? -23.496 -20.970 -3.128 1.00 10.41 74 GLY A CA 5
ATOM 5992 C C . GLY A 1 74 ? -22.315 -21.795 -2.659 1.00 15.25 74 GLY A C 5
ATOM 5993 O O . GLY A 1 74 ? -21.762 -21.537 -1.590 1.00 44.31 74 GLY A O 5
ATOM 5997 N N . CYS A 1 75 ? -21.926 -22.785 -3.450 1.00 41.31 75 CYS A N 5
ATOM 5998 C CA . CYS A 1 75 ? -20.859 -23.695 -3.058 1.00 31.41 75 CYS A CA 5
ATOM 5999 C C . CYS A 1 75 ? -19.863 -23.920 -4.193 1.00 22.14 75 CYS A C 5
ATOM 6000 O O . CYS A 1 75 ? -20.139 -23.607 -5.351 1.00 42.21 75 CYS A O 5
ATOM 6008 N N . LYS A 1 76 ? -18.708 -24.467 -3.836 1.00 72.44 76 LYS A N 5
ATOM 6009 C CA . LYS A 1 76 ? -17.651 -24.767 -4.790 1.00 24.13 76 LYS A CA 5
ATOM 6010 C C . LYS A 1 76 ? -17.966 -26.050 -5.557 1.00 65.44 76 LYS A C 5
ATOM 6011 O O . LYS A 1 76 ? -17.738 -27.146 -5.007 1.00 51.21 76 LYS A O 5
ATOM 6031 N N . PRO A 1 1 ? -2.613 -5.217 -3.241 1.00 72.44 1 PRO A N 6
ATOM 6032 C CA . PRO A 1 1 ? -1.541 -4.388 -3.821 1.00 63.23 1 PRO A CA 6
ATOM 6033 C C . PRO A 1 1 ? -0.727 -5.195 -4.822 1.00 50.34 1 PRO A C 6
ATOM 6034 O O . PRO A 1 1 ? -0.930 -6.402 -4.961 1.00 54.34 1 PRO A O 6
ATOM 6047 N N . GLY A 1 2 ? 0.186 -4.526 -5.514 1.00 35.53 2 GLY A N 6
ATOM 6048 C CA . GLY A 1 2 ? 1.001 -5.190 -6.513 1.00 24.52 2 GLY A CA 6
ATOM 6049 C C . GLY A 1 2 ? 0.216 -5.484 -7.775 1.00 1.40 2 GLY A C 6
ATOM 6050 O O . GLY A 1 2 ? 0.283 -4.733 -8.746 1.00 22.44 2 GLY A O 6
ATOM 6054 N N . SER A 1 3 ? -0.541 -6.568 -7.752 1.00 10.13 3 SER A N 6
ATOM 6055 C CA . SER A 1 3 ? -1.376 -6.937 -8.876 1.00 12.40 3 SER A CA 6
ATOM 6056 C C . SER A 1 3 ? -2.702 -6.185 -8.811 1.00 50.22 3 SER A C 6
ATOM 6057 O O . SER A 1 3 ? -3.531 -6.433 -7.930 1.00 24.11 3 SER A O 6
ATOM 6065 N N . MET A 1 4 ? -2.882 -5.245 -9.728 1.00 64.30 4 MET A N 6
ATOM 6066 C CA . MET A 1 4 ? -4.069 -4.402 -9.745 1.00 73.21 4 MET A CA 6
ATOM 6067 C C . MET A 1 4 ? -5.301 -5.194 -10.168 1.00 42.35 4 MET A C 6
ATOM 6068 O O . MET A 1 4 ? -5.461 -5.541 -11.338 1.00 54.24 4 MET A O 6
ATOM 6082 N N . THR A 1 5 ? -6.160 -5.491 -9.206 1.00 5.32 5 THR A N 6
ATOM 6083 C CA . THR A 1 5 ? -7.400 -6.186 -9.487 1.00 22.53 5 THR A CA 6
ATOM 6084 C C . THR A 1 5 ? -8.544 -5.180 -9.582 1.00 65.22 5 THR A C 6
ATOM 6085 O O . THR A 1 5 ? -8.909 -4.547 -8.589 1.00 62.04 5 THR A O 6
ATOM 6096 N N . VAL A 1 6 ? -9.083 -5.015 -10.778 1.00 4.20 6 VAL A N 6
ATOM 6097 C CA . VAL A 1 6 ? -10.143 -4.046 -11.006 1.00 13.52 6 VAL A CA 6
ATOM 6098 C C . VAL A 1 6 ? -11.460 -4.751 -11.316 1.00 40.55 6 VAL A C 6
ATOM 6099 O O . VAL A 1 6 ? -11.487 -5.753 -12.032 1.00 4.41 6 VAL A O 6
ATOM 6112 N N . THR A 1 7 ? -12.545 -4.241 -10.754 1.00 31.41 7 THR A N 6
ATOM 6113 C CA . THR A 1 7 ? -13.863 -4.782 -11.016 1.00 35.31 7 THR A CA 6
ATOM 6114 C C . THR A 1 7 ? -14.456 -4.120 -12.260 1.00 31.42 7 THR A C 6
ATOM 6115 O O . THR A 1 7 ? -14.039 -3.025 -12.643 1.00 72.04 7 THR A O 6
ATOM 6126 N N . GLN A 1 8 ? -15.426 -4.774 -12.884 1.00 3.23 8 GLN A N 6
ATOM 6127 C CA . GLN A 1 8 ? -16.126 -4.188 -14.014 1.00 50.02 8 GLN A CA 6
ATOM 6128 C C . GLN A 1 8 ? -17.399 -3.522 -13.520 1.00 1.14 8 GLN A C 6
ATOM 6129 O O . GLN A 1 8 ? -18.197 -4.147 -12.819 1.00 72.35 8 GLN A O 6
ATOM 6143 N N . SER A 1 9 ? -17.589 -2.263 -13.893 1.00 52.14 9 SER A N 6
ATOM 6144 C CA . SER A 1 9 ? -18.700 -1.467 -13.393 1.00 2.52 9 SER A CA 6
ATOM 6145 C C . SER A 1 9 ? -20.042 -2.111 -13.736 1.00 0.31 9 SER A C 6
ATOM 6146 O O . SER A 1 9 ? -20.894 -2.277 -12.865 1.00 54.11 9 SER A O 6
ATOM 6154 N N . GLN A 1 10 ? -20.214 -2.501 -14.996 1.00 65.43 10 GLN A N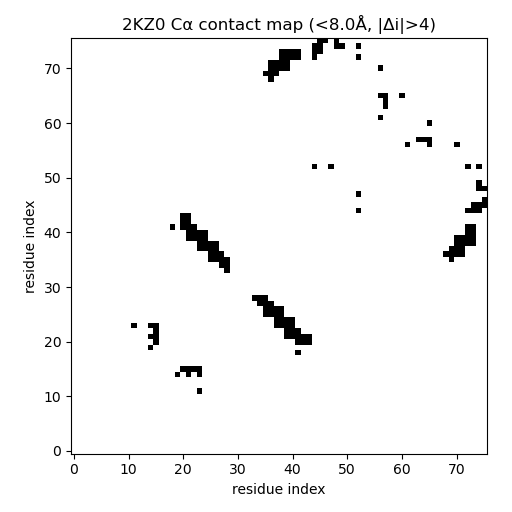 6
ATOM 6155 C CA . GLN A 1 10 ? -21.472 -3.087 -15.444 1.00 50.30 10 GLN A CA 6
ATOM 6156 C C . GLN A 1 10 ? -21.740 -4.417 -14.748 1.00 24.22 10 GLN A C 6
ATOM 6157 O O . GLN A 1 10 ? -22.849 -4.670 -14.293 1.00 13.03 10 GLN A O 6
ATOM 6171 N N . LEU A 1 11 ? -20.713 -5.257 -14.665 1.00 1.21 11 LEU A N 6
ATOM 6172 C CA . LEU A 1 11 ? -20.846 -6.572 -14.039 1.00 12.41 11 LEU A CA 6
ATOM 6173 C C . LEU A 1 11 ? -21.207 -6.433 -12.564 1.00 54.11 11 LEU A C 6
ATOM 6174 O O . LEU A 1 11 ? -22.137 -7.078 -12.079 1.00 71.13 11 LEU A O 6
ATOM 6190 N N . GLU A 1 12 ? -20.473 -5.572 -11.868 1.00 14.13 12 GLU A N 6
ATOM 6191 C CA . GLU A 1 12 ? -20.712 -5.316 -10.454 1.00 13.33 12 GLU A CA 6
ATOM 6192 C C . GLU A 1 12 ? -22.128 -4.803 -10.239 1.00 23.45 12 GLU A C 6
ATOM 6193 O O . GLU A 1 12 ? -22.895 -5.359 -9.451 1.00 35.24 12 GLU A O 6
ATOM 6205 N N . LEU A 1 13 ? -22.458 -3.742 -10.968 1.00 24.43 13 LEU A N 6
ATOM 6206 C CA . LEU A 1 13 ? -23.766 -3.108 -10.894 1.00 1.43 13 LEU A CA 6
ATOM 6207 C C . LEU A 1 13 ? -24.878 -4.108 -11.196 1.00 31.21 13 LEU A C 6
ATOM 6208 O O . LEU A 1 13 ? -25.927 -4.102 -10.546 1.00 4.34 13 LEU A O 6
ATOM 6224 N N . LEU A 1 14 ? -24.631 -4.980 -12.162 1.00 72.01 14 LEU A N 6
ATOM 6225 C CA . LEU A 1 14 ? -25.629 -5.952 -12.590 1.00 3.52 14 LEU A CA 6
ATOM 6226 C C . LEU A 1 14 ? -25.978 -6.903 -11.454 1.00 71.02 14 LEU A C 6
ATOM 6227 O O . LEU A 1 14 ? -27.151 -7.082 -11.121 1.00 70.32 14 LEU A O 6
ATOM 6243 N N . ILE A 1 15 ? -24.953 -7.481 -10.837 1.00 13.25 15 ILE A N 6
ATOM 6244 C CA . ILE A 1 15 ? -25.158 -8.456 -9.775 1.00 24.23 15 ILE A CA 6
ATOM 6245 C C . ILE A 1 15 ? -25.662 -7.779 -8.500 1.00 61.32 15 ILE A C 6
ATOM 6246 O O . ILE A 1 15 ? -26.471 -8.346 -7.772 1.00 75.31 15 ILE A O 6
ATOM 6262 N N . ARG A 1 16 ? -25.199 -6.560 -8.243 1.00 32.24 16 ARG A N 6
ATOM 6263 C CA . ARG A 1 16 ? -25.612 -5.827 -7.048 1.00 15.30 16 ARG A CA 6
ATOM 6264 C C . ARG A 1 16 ? -27.087 -5.433 -7.135 1.00 74.23 16 ARG A C 6
ATOM 6265 O O . ARG A 1 16 ? -27.796 -5.428 -6.130 1.00 15.23 16 ARG A O 6
ATOM 6286 N N . ASN A 1 17 ? -27.545 -5.106 -8.339 1.00 21.01 17 ASN A N 6
ATOM 6287 C CA . ASN A 1 17 ? -28.956 -4.792 -8.553 1.00 71.44 17 ASN A CA 6
ATOM 6288 C C . ASN A 1 17 ? -29.784 -6.067 -8.615 1.00 24.13 17 ASN A C 6
ATOM 6289 O O . ASN A 1 17 ? -30.953 -6.081 -8.223 1.00 64.41 17 ASN A O 6
ATOM 6300 N N . ALA A 1 18 ? -29.174 -7.140 -9.110 1.00 24.13 18 ALA A N 6
ATOM 6301 C CA . ALA A 1 18 ? -29.839 -8.435 -9.173 1.00 52.44 18 ALA A CA 6
ATOM 6302 C C . ALA A 1 18 ? -30.037 -9.007 -7.776 1.00 63.32 18 ALA A C 6
ATOM 6303 O O . ALA A 1 18 ? -31.119 -9.487 -7.438 1.00 53.11 18 ALA A O 6
ATOM 6310 N N . PHE A 1 19 ? -28.991 -8.947 -6.967 1.00 32.44 19 PHE A N 6
ATOM 6311 C CA . PHE A 1 19 ? -29.050 -9.432 -5.597 1.00 64.45 19 PHE A CA 6
ATOM 6312 C C . PHE A 1 19 ? -28.579 -8.342 -4.634 1.00 11.13 19 PHE A C 6
ATOM 6313 O O . PHE A 1 19 ? -27.391 -8.245 -4.323 1.00 74.13 19 PHE A O 6
ATOM 6330 N N . PRO A 1 20 ? -29.510 -7.493 -4.171 1.00 74.32 20 PRO A N 6
ATOM 6331 C CA . PRO A 1 20 ? -29.193 -6.340 -3.316 1.00 62.04 20 PRO A CA 6
ATOM 6332 C C . PRO A 1 20 ? -28.602 -6.732 -1.964 1.00 53.13 20 PRO A C 6
ATOM 6333 O O . PRO A 1 20 ? -27.621 -6.137 -1.511 1.00 3.14 20 PRO A O 6
ATOM 6344 N N . GLU A 1 21 ? -29.196 -7.723 -1.318 1.00 43.25 21 GLU A N 6
ATOM 6345 C CA . GLU A 1 21 ? -28.733 -8.159 -0.005 1.00 14.45 21 GLU A CA 6
ATOM 6346 C C . GLU A 1 21 ? -27.729 -9.301 -0.130 1.00 61.52 21 GLU A C 6
ATOM 6347 O O . GLU A 1 21 ? -27.576 -10.121 0.780 1.00 44.12 21 GLU A O 6
ATOM 6359 N N . ALA A 1 22 ? -27.034 -9.335 -1.253 1.00 13.31 22 ALA A N 6
ATOM 6360 C CA . ALA A 1 22 ? -26.005 -10.325 -1.487 1.00 45.34 22 ALA A CA 6
ATOM 6361 C C . ALA A 1 22 ? -24.675 -9.640 -1.751 1.00 74.40 22 ALA A C 6
ATOM 6362 O O . ALA A 1 22 ? -24.630 -8.560 -2.342 1.00 53.45 22 ALA A O 6
ATOM 6369 N N . GLU A 1 23 ? -23.594 -10.270 -1.325 1.00 31.23 23 GLU A N 6
ATOM 6370 C CA . GLU A 1 23 ? -22.284 -9.649 -1.408 1.00 5.24 23 GLU A CA 6
ATOM 6371 C C . GLU A 1 23 ? -21.496 -10.159 -2.601 1.00 11.04 23 GLU A C 6
ATOM 6372 O O . GLU A 1 23 ? -21.216 -11.355 -2.722 1.00 5.32 23 GLU A O 6
ATOM 6384 N N . ILE A 1 24 ? -21.139 -9.238 -3.481 1.00 13.41 24 ILE A N 6
ATOM 6385 C CA . ILE A 1 24 ? -20.334 -9.563 -4.643 1.00 74.24 24 ILE A CA 6
ATOM 6386 C C . ILE A 1 24 ? -18.863 -9.455 -4.275 1.00 61.32 24 ILE A C 6
ATOM 6387 O O . ILE A 1 24 ? -18.355 -8.364 -4.020 1.00 75.31 24 ILE A O 6
ATOM 6403 N N . THR A 1 25 ? -18.185 -10.586 -4.226 1.00 14.02 25 THR A N 6
ATOM 6404 C CA . THR A 1 25 ? -16.791 -10.603 -3.841 1.00 54.43 25 THR A CA 6
ATOM 6405 C C . THR A 1 25 ? -15.902 -10.925 -5.036 1.00 60.33 25 THR A C 6
ATOM 6406 O O . THR A 1 25 ? -15.952 -12.031 -5.580 1.00 24.53 25 THR A O 6
ATOM 6417 N N . VAL A 1 26 ? -15.087 -9.966 -5.437 1.00 74.44 26 VAL A N 6
ATOM 6418 C CA . VAL A 1 26 ? -14.134 -10.190 -6.503 1.00 13.43 26 VAL A CA 6
ATOM 6419 C C . VAL A 1 26 ? -12.908 -10.864 -5.919 1.00 70.34 26 VAL A C 6
ATOM 6420 O O . VAL A 1 26 ? -12.180 -10.277 -5.117 1.00 52.34 26 VAL A O 6
ATOM 6433 N N . THR A 1 27 ? -12.709 -12.109 -6.299 1.00 53.51 27 THR A N 6
ATOM 6434 C CA . THR A 1 27 ? -11.698 -12.939 -5.692 1.00 3.34 27 THR A CA 6
ATOM 6435 C C . THR A 1 27 ? -10.394 -12.873 -6.476 1.00 43.20 27 THR A C 6
ATOM 6436 O O . THR A 1 27 ? -10.278 -13.421 -7.580 1.00 52.12 27 THR A O 6
ATOM 6447 N N . SER A 1 28 ? -9.427 -12.174 -5.903 1.00 23.54 28 SER A N 6
ATOM 6448 C CA . SER A 1 28 ? -8.126 -12.026 -6.514 1.00 22.03 28 SER A CA 6
ATOM 6449 C C . SER A 1 28 ? -7.244 -13.203 -6.128 1.00 14.30 28 SER A C 6
ATOM 6450 O O . SER A 1 28 ? -6.886 -13.373 -4.960 1.00 32.51 28 SER A O 6
ATOM 6458 N N . LEU A 1 29 ? -6.948 -14.041 -7.106 1.00 60.25 29 LEU A N 6
ATOM 6459 C CA . LEU A 1 29 ? -6.051 -15.163 -6.905 1.00 24.55 29 LEU A CA 6
ATOM 6460 C C . LEU A 1 29 ? -4.622 -14.706 -7.145 1.00 12.10 29 LEU A C 6
ATOM 6461 O O . LEU A 1 29 ? -4.374 -13.515 -7.330 1.00 65.12 29 LEU A O 6
ATOM 6477 N N . VAL A 1 30 ? -3.683 -15.639 -7.145 1.00 4.40 30 VAL A N 6
ATOM 6478 C CA . VAL A 1 30 ? -2.321 -15.323 -7.536 1.00 1.44 30 VAL A CA 6
ATOM 6479 C C . VAL A 1 30 ? -2.329 -14.847 -8.987 1.00 64.14 30 VAL A C 6
ATOM 6480 O O . VAL A 1 30 ? -3.004 -15.442 -9.831 1.00 15.34 30 VAL A O 6
ATOM 6493 N N . GLY A 1 31 ? -1.603 -13.772 -9.269 1.00 42.32 31 GLY A N 6
ATOM 6494 C CA . GLY A 1 31 ? -1.667 -13.138 -10.574 1.00 63.24 31 GLY A CA 6
ATOM 6495 C C . GLY A 1 31 ? -0.966 -13.916 -11.672 1.00 24.53 31 GLY A C 6
ATOM 6496 O O . GLY A 1 31 ? -0.075 -13.391 -12.339 1.00 24.33 31 GLY A O 6
ATOM 6500 N N . ASP A 1 32 ? -1.354 -15.167 -11.851 1.00 54.21 32 ASP A N 6
ATOM 6501 C CA . ASP A 1 32 ? -0.876 -15.972 -12.968 1.00 24.22 32 ASP A CA 6
ATOM 6502 C C . ASP A 1 32 ? -2.034 -16.289 -13.895 1.00 21.34 32 ASP A C 6
ATOM 6503 O O . ASP A 1 32 ? -1.847 -16.808 -14.996 1.00 50.54 32 ASP A O 6
ATOM 6512 N N . ASN A 1 33 ? -3.234 -15.972 -13.435 1.00 11.01 33 ASN A N 6
ATOM 6513 C CA . ASN A 1 33 ? -4.430 -16.100 -14.250 1.00 33.31 33 ASN A CA 6
ATOM 6514 C C . ASN A 1 33 ? -4.881 -14.718 -14.700 1.00 73.15 33 ASN A C 6
ATOM 6515 O O . ASN A 1 33 ? -4.903 -13.779 -13.902 1.00 35.41 33 ASN A O 6
ATOM 6526 N N . ASN A 1 34 ? -5.219 -14.596 -15.974 1.00 61.41 34 ASN A N 6
ATOM 6527 C CA . ASN A 1 34 ? -5.644 -13.317 -16.538 1.00 4.13 34 ASN A CA 6
ATOM 6528 C C . ASN A 1 34 ? -6.981 -12.890 -15.951 1.00 1.44 34 ASN A C 6
ATOM 6529 O O . ASN A 1 34 ? -7.205 -11.714 -15.658 1.00 40.12 34 ASN A O 6
ATOM 6540 N N . HIS A 1 35 ? -7.864 -13.857 -15.772 1.00 11.54 35 HIS A N 6
ATOM 6541 C CA . HIS A 1 35 ? -9.179 -13.595 -15.220 1.00 21.41 35 HIS A CA 6
ATOM 6542 C C . HIS A 1 35 ? -9.201 -13.988 -13.751 1.00 54.15 35 HIS A C 6
ATOM 6543 O O . HIS A 1 35 ? -8.585 -14.979 -13.358 1.00 54.44 35 HIS A O 6
ATOM 6558 N N . TYR A 1 36 ? -9.918 -13.226 -12.945 1.00 43.33 36 TYR A N 6
ATOM 6559 C CA . TYR A 1 36 ? -9.994 -13.500 -11.519 1.00 71.31 36 TYR A CA 6
ATOM 6560 C C . TYR A 1 36 ? -11.324 -14.151 -11.183 1.00 40.50 36 TYR A C 6
ATOM 6561 O O . TYR A 1 36 ? -12.212 -14.240 -12.033 1.00 24.43 36 TYR A O 6
ATOM 6579 N N . SER A 1 37 ? -11.468 -14.596 -9.948 1.00 2.23 37 SER A N 6
ATOM 6580 C CA . SER A 1 37 ? -12.638 -15.356 -9.560 1.00 21.11 37 SER A CA 6
ATOM 6581 C C . SER A 1 37 ? -13.751 -14.442 -9.065 1.00 62.15 37 SER A C 6
ATOM 6582 O O . SER A 1 37 ? -13.498 -13.367 -8.524 1.00 50.13 37 SER A O 6
ATOM 6590 N N . ILE A 1 38 ? -14.981 -14.872 -9.267 1.00 34.53 38 ILE A N 6
ATOM 6591 C CA . ILE A 1 38 ? -16.131 -14.135 -8.786 1.00 12.35 38 ILE A CA 6
ATOM 6592 C C . ILE A 1 38 ? -16.871 -14.949 -7.731 1.00 21.51 38 ILE A C 6
ATOM 6593 O O . ILE A 1 38 ? -17.443 -15.999 -8.023 1.00 24.12 38 ILE A O 6
ATOM 6609 N N . LYS A 1 39 ? -16.829 -14.481 -6.497 1.00 62.41 39 LYS A N 6
ATOM 6610 C CA . LYS A 1 39 ? -17.498 -15.167 -5.410 1.00 70.34 39 LYS A CA 6
ATOM 6611 C C . LYS A 1 39 ? -18.779 -14.430 -5.052 1.00 25.51 39 LYS A C 6
ATOM 6612 O O . LYS A 1 39 ? -18.745 -13.318 -4.527 1.00 73.43 39 LYS A O 6
ATOM 6631 N N . VAL A 1 40 ? -19.902 -15.048 -5.360 1.00 63.22 40 VAL A N 6
ATOM 6632 C CA . VAL A 1 40 ? -21.192 -14.439 -5.112 1.00 35.24 40 VAL A CA 6
ATOM 6633 C C . VAL A 1 40 ? -21.786 -14.991 -3.825 1.00 33.00 40 VAL A C 6
ATOM 6634 O O . VAL A 1 40 ? -22.254 -16.131 -3.782 1.00 4.22 40 VAL A O 6
ATOM 6647 N N . ILE A 1 41 ? -21.740 -14.193 -2.772 1.00 54.23 41 ILE A N 6
ATOM 6648 C CA . ILE A 1 41 ? -22.282 -14.601 -1.491 1.00 33.03 41 ILE A CA 6
ATOM 6649 C C . ILE A 1 41 ? -23.761 -14.264 -1.435 1.00 40.43 41 ILE A C 6
ATOM 6650 O O . ILE A 1 41 ? -24.148 -13.114 -1.209 1.00 0.12 41 ILE A O 6
ATOM 6666 N N . SER A 1 42 ? -24.580 -15.268 -1.686 1.00 20.34 42 SER A N 6
ATOM 6667 C CA . SER A 1 42 ? -26.018 -15.091 -1.722 1.00 24.41 42 SER A CA 6
ATOM 6668 C C . SER A 1 42 ? -26.715 -16.300 -1.118 1.00 53.10 42 SER A C 6
ATOM 6669 O O . SER A 1 42 ? -26.327 -17.441 -1.376 1.00 71.22 42 SER A O 6
ATOM 6677 N N . SER A 1 43 ? -27.755 -16.052 -0.335 1.00 30.43 43 SER A N 6
ATOM 6678 C CA . SER A 1 43 ? -28.544 -17.128 0.252 1.00 73.12 43 SER A CA 6
ATOM 6679 C C . SER A 1 43 ? -29.291 -17.898 -0.839 1.00 23.01 43 SER A C 6
ATOM 6680 O O . SER A 1 43 ? -29.802 -18.994 -0.611 1.00 1.22 43 SER A O 6
ATOM 6688 N N . GLN A 1 44 ? -29.322 -17.322 -2.038 1.00 22.21 44 GLN A N 6
ATOM 6689 C CA . GLN A 1 44 ? -29.936 -17.966 -3.194 1.00 35.52 44 GLN A CA 6
ATOM 6690 C C . GLN A 1 44 ? -29.070 -19.120 -3.689 1.00 53.44 44 GLN A C 6
ATOM 6691 O O . GLN A 1 44 ? -29.490 -19.905 -4.537 1.00 5.22 44 GLN A O 6
ATOM 6705 N N . PHE A 1 45 ? -27.854 -19.209 -3.163 1.00 2.34 45 PHE A N 6
ATOM 6706 C CA . PHE A 1 45 ? -26.934 -20.267 -3.555 1.00 54.05 45 PHE A CA 6
ATOM 6707 C C . PHE A 1 45 ? -26.664 -21.216 -2.393 1.00 52.21 45 PHE A C 6
ATOM 6708 O O . PHE A 1 45 ? -25.742 -22.030 -2.444 1.00 54.32 45 PHE A O 6
ATOM 6725 N N . GLN A 1 46 ? -27.475 -21.122 -1.353 1.00 72.45 46 GLN A N 6
ATOM 6726 C CA . GLN A 1 46 ? -27.294 -21.956 -0.180 1.00 75.13 46 GLN A CA 6
ATOM 6727 C C . GLN A 1 46 ? -28.539 -22.788 0.098 1.00 33.34 46 GLN A C 6
ATOM 6728 O O . GLN A 1 46 ? -29.610 -22.247 0.379 1.00 13.13 46 GLN A O 6
ATOM 6742 N N . GLY A 1 47 ? -28.390 -24.105 0.011 1.00 61.23 47 GLY A N 6
ATOM 6743 C CA . GLY A 1 47 ? -29.485 -25.000 0.322 1.00 30.52 47 GLY A CA 6
ATOM 6744 C C . GLY A 1 47 ? -30.396 -25.245 -0.865 1.00 5.25 47 GLY A C 6
ATOM 6745 O O . GLY A 1 47 ? -31.550 -25.639 -0.698 1.00 33.03 47 GLY A O 6
ATOM 6749 N N . LYS A 1 48 ? -29.880 -25.024 -2.064 1.00 74.22 48 LYS A N 6
ATOM 6750 C CA . LYS A 1 48 ? -30.671 -25.187 -3.274 1.00 25.13 48 LYS A CA 6
ATOM 6751 C C . LYS A 1 48 ? -30.281 -26.478 -3.982 1.00 55.24 48 LYS A C 6
ATOM 6752 O O . LYS A 1 48 ? -29.527 -27.287 -3.440 1.00 42.13 48 LYS A O 6
ATOM 6771 N N . SER A 1 49 ? -30.789 -26.672 -5.189 1.00 13.41 49 SER A N 6
ATOM 6772 C CA . SER A 1 49 ? -30.499 -27.877 -5.953 1.00 51.51 49 SER A CA 6
ATOM 6773 C C . SER A 1 49 ? -29.196 -27.727 -6.733 1.00 12.24 49 SER A C 6
ATOM 6774 O O . SER A 1 49 ? -28.942 -26.679 -7.330 1.00 74.40 49 SER A O 6
ATOM 6782 N N . LYS A 1 50 ? -28.376 -28.776 -6.727 1.00 4.42 50 LYS A N 6
ATOM 6783 C CA . LYS A 1 50 ? -27.081 -28.749 -7.400 1.00 71.43 50 LYS A CA 6
ATOM 6784 C C . LYS A 1 50 ? -27.227 -28.412 -8.879 1.00 23.45 50 LYS A C 6
ATOM 6785 O O . LYS A 1 50 ? -26.523 -27.542 -9.392 1.00 32.41 50 LYS A O 6
ATOM 6804 N N . LEU A 1 51 ? -28.141 -29.099 -9.556 1.00 35.35 51 LEU A N 6
ATOM 6805 C CA . LEU A 1 51 ? -28.367 -28.874 -10.980 1.00 23.42 51 LEU A CA 6
ATOM 6806 C C . LEU A 1 51 ? -28.741 -27.422 -11.236 1.00 5.20 51 LEU A C 6
ATOM 6807 O O . LEU A 1 51 ? -28.245 -26.803 -12.178 1.00 63.51 51 LEU A O 6
ATOM 6823 N N . GLU A 1 52 ? -29.597 -26.881 -10.374 1.00 71.20 52 GLU A N 6
ATOM 6824 C CA . GLU A 1 52 ? -30.009 -25.511 -10.442 1.00 3.31 52 GLU A CA 6
ATOM 6825 C C . GLU A 1 52 ? -28.804 -24.578 -10.353 1.00 30.12 52 GLU A C 6
ATOM 6826 O O . GLU A 1 52 ? -28.633 -23.688 -11.183 1.00 1.51 52 GLU A O 6
ATOM 6838 N N . GLN A 1 53 ? -27.961 -24.810 -9.353 1.00 12.11 53 GLN A N 6
ATOM 6839 C CA . GLN A 1 53 ? -26.777 -23.986 -9.128 1.00 42.34 53 GLN A CA 6
ATOM 6840 C C . GLN A 1 53 ? -25.854 -24.018 -10.340 1.00 43.01 53 GLN A C 6
ATOM 6841 O O . GLN A 1 53 ? -25.401 -22.976 -10.826 1.00 50.30 53 GLN A O 6
ATOM 6855 N N . HIS A 1 54 ? -25.600 -25.221 -10.842 1.00 11.40 54 HIS A N 6
ATOM 6856 C CA . HIS A 1 54 ? -24.689 -25.404 -11.965 1.00 50.22 54 HIS A CA 6
ATOM 6857 C C . HIS A 1 54 ? -25.263 -24.749 -13.215 1.00 75.33 54 HIS A C 6
ATOM 6858 O O . HIS A 1 54 ? -24.542 -24.101 -13.972 1.00 22.05 54 HIS A O 6
ATOM 6873 N N . ARG A 1 55 ? -26.571 -24.893 -13.409 1.00 60.31 55 ARG A N 6
ATOM 6874 C CA . ARG A 1 55 ? -27.258 -24.227 -14.509 1.00 40.14 55 ARG A CA 6
ATOM 6875 C C . ARG A 1 55 ? -27.105 -22.720 -14.406 1.00 43.34 55 ARG A C 6
ATOM 6876 O O . ARG A 1 55 ? -26.819 -22.051 -15.398 1.00 3.25 55 ARG A O 6
ATOM 6897 N N . MET A 1 56 ? -27.297 -22.195 -13.200 1.00 5.13 56 MET A N 6
ATOM 6898 C CA . MET A 1 56 ? -27.180 -20.761 -12.963 1.00 13.24 56 MET A CA 6
ATOM 6899 C C . MET A 1 56 ? -25.796 -20.268 -13.366 1.00 73.24 56 MET A C 6
ATOM 6900 O O . MET A 1 56 ? -25.663 -19.242 -14.039 1.00 12.14 56 MET A O 6
ATOM 6914 N N . ILE A 1 57 ? -24.774 -21.016 -12.962 1.00 55.45 57 ILE A N 6
ATOM 6915 C CA . ILE A 1 57 ? -23.400 -20.688 -13.322 1.00 13.21 57 ILE A CA 6
ATOM 6916 C C . ILE A 1 57 ? -23.220 -20.663 -14.837 1.00 34.43 57 ILE A C 6
ATOM 6917 O O . ILE A 1 57 ? -22.701 -19.697 -15.387 1.00 62.10 57 ILE A O 6
ATOM 6933 N N . TYR A 1 58 ? -23.672 -21.714 -15.508 1.00 15.22 58 TYR A N 6
ATOM 6934 C CA . TYR A 1 58 ? -23.553 -21.800 -16.960 1.00 4.35 58 TYR A CA 6
ATOM 6935 C C . TYR A 1 58 ? -24.294 -20.656 -17.648 1.00 73.40 58 TYR A C 6
ATOM 6936 O O . TYR A 1 58 ? -23.893 -20.208 -18.716 1.00 43.54 58 TYR A O 6
ATOM 6954 N N . LYS A 1 59 ? -25.377 -20.193 -17.038 1.00 73.42 59 LYS A N 6
ATOM 6955 C CA . LYS A 1 59 ? -26.121 -19.065 -17.583 1.00 51.11 59 LYS A CA 6
ATOM 6956 C C . LYS A 1 59 ? -25.336 -17.757 -17.458 1.00 44.10 59 LYS A C 6
ATOM 6957 O O . LYS A 1 59 ? -25.168 -17.038 -18.444 1.00 22.41 59 LYS A O 6
ATOM 6976 N N . VAL A 1 60 ? -24.854 -17.456 -16.256 1.00 40.42 60 VAL A N 6
ATOM 6977 C CA . VAL A 1 60 ? -24.230 -16.158 -15.986 1.00 13.04 60 VAL A CA 6
ATOM 6978 C C . VAL A 1 60 ? -22.764 -16.106 -16.418 1.00 62.12 60 VAL A C 6
ATOM 6979 O O . VAL A 1 60 ? -22.254 -15.044 -16.775 1.00 21.20 60 VAL A O 6
ATOM 6992 N N . LEU A 1 61 ? -22.090 -17.244 -16.397 1.00 32.20 61 LEU A N 6
ATOM 6993 C CA . LEU A 1 61 ? -20.654 -17.280 -16.637 1.00 23.13 61 LEU A CA 6
ATOM 6994 C C . LEU A 1 61 ? -20.345 -17.741 -18.064 1.00 43.05 61 LEU A C 6
ATOM 6995 O O . LEU A 1 61 ? -19.213 -18.114 -18.382 1.00 70.44 61 LEU A O 6
ATOM 7011 N N . ASP A 1 62 ? -21.346 -17.700 -18.931 1.00 51.31 62 ASP A N 6
ATOM 7012 C CA . ASP A 1 62 ? -21.156 -18.124 -20.311 1.00 11.45 62 ASP A CA 6
ATOM 7013 C C . ASP A 1 62 ? -20.667 -16.963 -21.163 1.00 35.13 62 ASP A C 6
ATOM 7014 O O . ASP A 1 62 ? -21.445 -16.092 -21.557 1.00 45.22 62 ASP A O 6
ATOM 7023 N N . GLY A 1 63 ? -19.373 -16.941 -21.415 1.00 4.15 63 GLY A N 6
ATOM 7024 C CA . GLY A 1 63 ? -18.795 -15.951 -22.299 1.00 43.43 63 GLY A CA 6
ATOM 7025 C C . GLY A 1 63 ? -17.746 -16.578 -23.182 1.00 33.13 63 GLY A C 6
ATOM 7026 O O . GLY A 1 63 ? -16.627 -16.073 -23.287 1.00 43.24 63 GLY A O 6
ATOM 7030 N N . LEU A 1 64 ? -18.127 -17.686 -23.815 1.00 51.34 64 LEU A N 6
ATOM 7031 C CA . LEU A 1 64 ? -17.198 -18.540 -24.548 1.00 3.45 64 LEU A CA 6
ATOM 7032 C C . LEU A 1 64 ? -16.179 -19.126 -23.583 1.00 42.35 64 LEU A C 6
ATOM 7033 O O . LEU A 1 64 ? -15.012 -18.734 -23.559 1.00 0.34 64 LEU A O 6
ATOM 7049 N N . ASN A 1 65 ? -16.652 -20.052 -22.765 1.00 64.21 65 ASN A N 6
ATOM 7050 C CA . ASN A 1 65 ? -15.842 -20.645 -21.713 1.00 60.20 65 ASN A CA 6
ATOM 7051 C C . ASN A 1 65 ? -16.122 -22.138 -21.620 1.00 64.31 65 ASN A C 6
ATOM 7052 O O . ASN A 1 65 ? -17.275 -22.564 -21.689 1.00 34.35 65 ASN A O 6
ATOM 7063 N N . ILE A 1 66 ? -15.072 -22.933 -21.469 1.00 12.30 66 ILE A N 6
ATOM 7064 C CA . ILE A 1 66 ? -15.217 -24.381 -21.449 1.00 41.44 66 ILE A CA 6
ATOM 7065 C C . ILE A 1 66 ? -14.622 -24.978 -20.178 1.00 2.50 66 ILE A C 6
ATOM 7066 O O . ILE A 1 66 ? -13.404 -25.088 -20.047 1.00 31.11 66 ILE A O 6
ATOM 7082 N N . HIS A 1 67 ? -15.500 -25.327 -19.236 1.00 15.31 67 HIS A N 6
ATOM 7083 C CA . HIS A 1 67 ? -15.132 -26.067 -18.018 1.00 41.12 67 HIS A CA 6
ATOM 7084 C C . HIS A 1 67 ? -14.340 -25.227 -17.011 1.00 13.15 67 HIS A C 6
ATOM 7085 O O . HIS A 1 67 ? -14.091 -25.681 -15.894 1.00 11.25 67 HIS A O 6
ATOM 7100 N N . ALA A 1 68 ? -13.945 -24.018 -17.384 1.00 1.04 68 ALA A N 6
ATOM 7101 C CA . ALA A 1 68 ? -13.183 -23.167 -16.479 1.00 21.21 68 ALA A CA 6
ATOM 7102 C C . ALA A 1 68 ? -14.109 -22.472 -15.486 1.00 64.03 68 ALA A C 6
ATOM 7103 O O . ALA A 1 68 ? -14.690 -21.425 -15.778 1.00 11.40 68 ALA A O 6
ATOM 7110 N N . ILE A 1 69 ? -14.265 -23.082 -14.320 1.00 52.42 69 ILE A N 6
ATOM 7111 C CA . ILE A 1 69 ? -15.136 -22.543 -13.286 1.00 0.05 69 ILE A CA 6
ATOM 7112 C C . ILE A 1 69 ? -14.390 -21.518 -12.435 1.00 34.51 69 ILE A C 6
ATOM 7113 O O . ILE A 1 69 ? -13.658 -21.873 -11.512 1.00 0.24 69 ILE A O 6
ATOM 7129 N N . GLN A 1 70 ? -14.561 -20.248 -12.773 1.00 62.22 70 GLN A N 6
ATOM 7130 C CA . GLN A 1 70 ? -13.929 -19.163 -12.027 1.00 45.13 70 GLN A CA 6
ATOM 7131 C C . GLN A 1 70 ? -14.934 -18.515 -11.079 1.00 54.23 70 GLN A C 6
ATOM 7132 O O . GLN A 1 70 ? -14.713 -17.416 -10.571 1.00 20.23 70 GLN A O 6
ATOM 7146 N N . ILE A 1 71 ? -16.030 -19.211 -10.833 1.00 33.52 71 ILE A N 6
ATOM 7147 C CA . ILE A 1 71 ? -17.094 -18.688 -9.992 1.00 32.34 71 ILE A CA 6
ATOM 7148 C C . ILE A 1 71 ? -17.154 -19.443 -8.666 1.00 21.45 71 ILE A C 6
ATOM 7149 O O . ILE A 1 71 ? -16.955 -20.660 -8.624 1.00 21.34 71 ILE A O 6
ATOM 7165 N N . GLN A 1 72 ? -17.378 -18.717 -7.585 1.00 4.42 72 GLN A N 6
ATOM 7166 C CA . GLN A 1 72 ? -17.625 -19.330 -6.290 1.00 11.31 72 GLN A CA 6
ATOM 7167 C C . GLN A 1 72 ? -19.014 -18.942 -5.809 1.00 41.51 72 GLN A C 6
ATOM 7168 O O . GLN A 1 72 ? -19.257 -17.787 -5.464 1.00 30.42 72 GLN A O 6
ATOM 7182 N N . THR A 1 73 ? -19.927 -19.896 -5.816 1.00 51.10 73 THR A N 6
ATOM 7183 C CA . THR A 1 73 ? -21.296 -19.637 -5.401 1.00 71.51 73 THR A CA 6
ATOM 7184 C C . THR A 1 73 ? -21.683 -20.484 -4.196 1.00 31.34 73 THR A C 6
ATOM 7185 O O . THR A 1 73 ? -21.521 -21.706 -4.208 1.00 0.24 73 THR A O 6
ATOM 7196 N N . GLY A 1 74 ? -22.178 -19.828 -3.158 1.00 12.20 74 GLY A N 6
ATOM 7197 C CA . GLY A 1 74 ? -22.610 -20.532 -1.972 1.00 10.41 74 GLY A CA 6
ATOM 7198 C C . GLY A 1 74 ? -22.394 -19.712 -0.723 1.00 15.25 74 GLY A C 6
ATOM 7199 O O . GLY A 1 74 ? -22.651 -18.508 -0.712 1.00 44.31 74 GLY A O 6
ATOM 7203 N N . CYS A 1 75 ? -21.909 -20.360 0.323 1.00 41.31 75 CYS A N 6
ATOM 7204 C CA . CYS A 1 75 ? -21.650 -19.694 1.586 1.00 31.41 75 CYS A CA 6
ATOM 7205 C C . CYS A 1 75 ? -20.221 -19.961 2.031 1.00 22.14 75 CYS A C 6
ATOM 7206 O O . CYS A 1 75 ? -19.738 -21.090 1.941 1.00 42.21 75 CYS A O 6
ATOM 7214 N N . LYS A 1 76 ? -19.547 -18.921 2.494 1.00 72.44 76 LYS A N 6
ATOM 7215 C CA . LYS A 1 76 ? -18.192 -19.057 2.999 1.00 24.13 76 LYS A CA 6
ATOM 7216 C C . LYS A 1 76 ? -18.217 -19.125 4.520 1.00 65.44 76 LYS A C 6
ATOM 7217 O O . LYS A 1 76 ? -18.049 -20.231 5.069 1.00 51.21 76 LYS A O 6
ATOM 7237 N N . PRO A 1 1 ? 0.532 10.132 -5.746 1.00 72.44 1 PRO A N 7
ATOM 7238 C CA . PRO A 1 1 ? -0.383 10.021 -6.899 1.00 63.23 1 PRO A CA 7
ATOM 7239 C C . PRO A 1 1 ? -1.636 9.255 -6.510 1.00 50.34 1 PRO A C 7
ATOM 7240 O O . PRO A 1 1 ? -1.678 8.614 -5.460 1.00 54.34 1 PRO A O 7
ATOM 7253 N N . GLY A 1 2 ? -2.654 9.324 -7.352 1.00 35.53 2 GLY A N 7
ATOM 7254 C CA . GLY A 1 2 ? -3.874 8.593 -7.089 1.00 24.52 2 GLY A CA 7
ATOM 7255 C C . GLY A 1 2 ? -3.743 7.135 -7.467 1.00 1.40 2 GLY A C 7
ATOM 7256 O O . GLY A 1 2 ? -3.498 6.813 -8.632 1.00 22.44 2 GLY A O 7
ATOM 7260 N N . SER A 1 3 ? -3.871 6.257 -6.484 1.00 10.13 3 SER A N 7
ATOM 7261 C CA . SER A 1 3 ? -3.795 4.827 -6.725 1.00 12.40 3 SER A CA 7
ATOM 7262 C C . SER A 1 3 ? -5.052 4.349 -7.441 1.00 50.22 3 SER A C 7
ATOM 7263 O O . SER A 1 3 ? -6.067 4.052 -6.810 1.00 24.11 3 SER A O 7
ATOM 7271 N N . MET A 1 4 ? -4.987 4.312 -8.765 1.00 64.30 4 MET A N 7
ATOM 7272 C CA . MET A 1 4 ? -6.119 3.898 -9.576 1.00 73.21 4 MET A CA 7
ATOM 7273 C C . MET A 1 4 ? -6.264 2.377 -9.586 1.00 42.35 4 MET A C 7
ATOM 7274 O O . MET A 1 4 ? -5.846 1.698 -10.525 1.00 54.24 4 MET A O 7
ATOM 7288 N N . THR A 1 5 ? -6.823 1.847 -8.512 1.00 5.32 5 THR A N 7
ATOM 7289 C CA . THR A 1 5 ? -7.124 0.434 -8.426 1.00 22.53 5 THR A CA 7
ATOM 7290 C C . THR A 1 5 ? -8.519 0.156 -8.979 1.00 65.22 5 THR A C 7
ATOM 7291 O O . THR A 1 5 ? -9.525 0.555 -8.391 1.00 62.04 5 THR A O 7
ATOM 7302 N N . VAL A 1 6 ? -8.572 -0.502 -10.128 1.00 4.20 6 VAL A N 7
ATOM 7303 C CA . VAL A 1 6 ? -9.839 -0.770 -10.792 1.00 13.52 6 VAL A CA 7
ATOM 7304 C C . VAL A 1 6 ? -10.433 -2.097 -10.338 1.00 40.55 6 VAL A C 7
ATOM 7305 O O . VAL A 1 6 ? -9.715 -2.997 -9.895 1.00 4.41 6 VAL A O 7
ATOM 7318 N N . THR A 1 7 ? -11.745 -2.194 -10.418 1.00 31.41 7 THR A N 7
ATOM 7319 C CA . THR A 1 7 ? -12.445 -3.420 -10.089 1.00 35.31 7 THR A CA 7
ATOM 7320 C C . THR A 1 7 ? -13.084 -4.004 -11.342 1.00 31.42 7 THR A C 7
ATOM 7321 O O . THR A 1 7 ? -13.125 -3.347 -12.385 1.00 72.04 7 THR A O 7
ATOM 7332 N N . GLN A 1 8 ? -13.578 -5.230 -11.249 1.00 3.23 8 GLN A N 7
ATOM 7333 C CA . GLN A 1 8 ? -14.354 -5.806 -12.334 1.00 50.02 8 GLN A CA 7
ATOM 7334 C C . GLN A 1 8 ? -15.770 -5.252 -12.255 1.00 1.14 8 GLN A C 7
ATOM 7335 O O . GLN A 1 8 ? -16.706 -5.941 -11.844 1.00 72.35 8 GLN A O 7
ATOM 7349 N N . SER A 1 9 ? -15.900 -3.983 -12.622 1.00 52.14 9 SER A N 7
ATOM 7350 C CA . SER A 1 9 ? -17.112 -3.224 -12.377 1.00 2.52 9 SER A CA 7
ATOM 7351 C C . SER A 1 9 ? -18.306 -3.808 -13.118 1.00 0.31 9 SER A C 7
ATOM 7352 O O . SER A 1 9 ? -19.396 -3.895 -12.556 1.00 54.11 9 SER A O 7
ATOM 7360 N N . GLN A 1 10 ? -18.102 -4.222 -14.365 1.00 65.43 10 GLN A N 7
ATOM 7361 C CA . GLN A 1 10 ? -19.197 -4.775 -15.155 1.00 50.30 10 GLN A CA 7
ATOM 7362 C C . GLN A 1 10 ? -19.743 -6.027 -14.482 1.00 24.22 10 GLN A C 7
ATOM 7363 O O . GLN A 1 10 ? -20.952 -6.209 -14.374 1.00 13.03 10 GLN A O 7
ATOM 7377 N N . LEU A 1 11 ? -18.835 -6.871 -14.000 1.00 1.21 11 LEU A N 7
ATOM 7378 C CA . LEU A 1 11 ? -19.205 -8.109 -13.327 1.00 12.41 11 LEU A CA 7
ATOM 7379 C C . LEU A 1 11 ? -19.905 -7.809 -12.004 1.00 54.11 11 LEU A C 7
ATOM 7380 O O . LEU A 1 11 ? -20.945 -8.391 -11.692 1.00 71.13 11 LEU A O 7
ATOM 7396 N N . GLU A 1 12 ? -19.327 -6.890 -11.239 1.00 14.13 12 GLU A N 7
ATOM 7397 C CA . GLU A 1 12 ? -19.878 -6.490 -9.954 1.00 13.33 12 GLU A CA 7
ATOM 7398 C C . GLU A 1 12 ? -21.278 -5.917 -10.120 1.00 23.45 12 GLU A C 7
ATOM 7399 O O . GLU A 1 12 ? -22.230 -6.377 -9.488 1.00 35.24 12 GLU A O 7
ATOM 7411 N N . LEU A 1 13 ? -21.388 -4.919 -10.985 1.00 24.43 13 LEU A N 7
ATOM 7412 C CA . LEU A 1 13 ? -22.657 -4.269 -11.268 1.00 1.43 13 LEU A CA 7
ATOM 7413 C C . LEU A 1 13 ? -23.670 -5.273 -11.804 1.00 31.21 13 LEU A C 7
ATOM 7414 O O . LEU A 1 13 ? -24.849 -5.229 -11.445 1.00 4.34 13 LEU A O 7
ATOM 7430 N N . LEU A 1 14 ? -23.202 -6.196 -12.633 1.00 72.01 14 LEU A N 7
ATOM 7431 C CA . LEU A 1 14 ? -24.086 -7.180 -13.244 1.00 3.52 14 LEU A CA 7
ATOM 7432 C C . LEU A 1 14 ? -24.712 -8.075 -12.181 1.00 71.02 14 LEU A C 7
ATOM 7433 O O . LEU A 1 14 ? -25.930 -8.240 -12.137 1.00 70.32 14 LEU A O 7
ATOM 7449 N N . ILE A 1 15 ? -23.875 -8.629 -11.314 1.00 13.25 15 ILE A N 7
ATOM 7450 C CA . ILE A 1 15 ? -24.343 -9.532 -10.270 1.00 24.23 15 ILE A CA 7
ATOM 7451 C C . ILE A 1 15 ? -25.168 -8.786 -9.222 1.00 61.32 15 ILE A C 7
ATOM 7452 O O . ILE A 1 15 ? -26.194 -9.286 -8.761 1.00 75.31 15 ILE A O 7
ATOM 7468 N N . ARG A 1 16 ? -24.732 -7.583 -8.868 1.00 32.24 16 ARG A N 7
ATOM 7469 C CA . ARG A 1 16 ? -25.400 -6.803 -7.831 1.00 15.30 16 ARG A CA 7
ATOM 7470 C C . ARG A 1 16 ? -26.782 -6.337 -8.291 1.00 74.23 16 ARG A C 7
ATOM 7471 O O . ARG A 1 16 ? -27.712 -6.252 -7.489 1.00 15.23 16 ARG A O 7
ATOM 7492 N N . ASN A 1 17 ? -26.919 -6.039 -9.578 1.00 21.01 17 ASN A N 7
ATOM 7493 C CA . ASN A 1 17 ? -28.210 -5.625 -10.118 1.00 71.44 17 ASN A CA 7
ATOM 7494 C C . ASN A 1 17 ? -29.113 -6.829 -10.345 1.00 24.13 17 ASN A C 7
ATOM 7495 O O . ASN A 1 17 ? -30.313 -6.770 -10.077 1.00 64.41 17 ASN A O 7
ATOM 7506 N N . ALA A 1 18 ? -28.532 -7.921 -10.838 1.00 24.13 18 ALA A N 7
ATOM 7507 C CA . ALA A 1 18 ? -29.290 -9.143 -11.079 1.00 52.44 18 ALA A CA 7
ATOM 7508 C C . ALA A 1 18 ? -29.777 -9.743 -9.766 1.00 63.32 18 ALA A C 7
ATOM 7509 O O . ALA A 1 18 ? -30.935 -10.143 -9.647 1.00 53.11 18 ALA A O 7
ATOM 7516 N N . PHE A 1 19 ? -28.891 -9.802 -8.781 1.00 32.44 19 PHE A N 7
ATOM 7517 C CA . PHE A 1 19 ? -29.245 -10.319 -7.471 1.00 64.45 19 PHE A CA 7
ATOM 7518 C C . PHE A 1 19 ? -28.918 -9.295 -6.390 1.00 11.13 19 PHE A C 7
ATOM 7519 O O . PHE A 1 19 ? -27.802 -9.260 -5.873 1.00 74.13 19 PHE A O 7
ATOM 7536 N N . PRO A 1 20 ? -29.890 -8.441 -6.032 1.00 74.32 20 PRO A N 7
ATOM 7537 C CA . PRO A 1 20 ? -29.714 -7.442 -4.972 1.00 62.04 20 PRO A CA 7
ATOM 7538 C C . PRO A 1 20 ? -29.622 -8.094 -3.595 1.00 53.13 20 PRO A C 7
ATOM 7539 O O . PRO A 1 20 ? -29.295 -7.447 -2.598 1.00 3.14 20 PRO A O 7
ATOM 7550 N N . GLU A 1 21 ? -29.913 -9.388 -3.564 1.00 43.25 21 GLU A N 7
ATOM 7551 C CA . GLU A 1 21 ? -29.847 -10.180 -2.346 1.00 14.45 21 GLU A CA 7
ATOM 7552 C C . GLU A 1 21 ? -28.481 -10.843 -2.223 1.00 61.52 21 GLU A C 7
ATOM 7553 O O . GLU A 1 21 ? -28.244 -11.638 -1.310 1.00 44.12 21 GLU A O 7
ATOM 7565 N N . ALA A 1 22 ? -27.593 -10.538 -3.155 1.00 13.31 22 ALA A N 7
ATOM 7566 C CA . ALA A 1 22 ? -26.298 -11.186 -3.203 1.00 45.34 22 ALA A CA 7
ATOM 7567 C C . ALA A 1 22 ? -25.168 -10.199 -2.963 1.00 74.40 22 ALA A C 7
ATOM 7568 O O . ALA A 1 22 ? -25.102 -9.145 -3.598 1.00 53.45 22 ALA A O 7
ATOM 7575 N N . GLU A 1 23 ? -24.286 -10.552 -2.045 1.00 31.23 23 GLU A N 7
ATOM 7576 C CA . GLU A 1 23 ? -23.103 -9.759 -1.772 1.00 5.24 23 GLU A CA 7
ATOM 7577 C C . GLU A 1 23 ? -22.019 -10.093 -2.782 1.00 11.04 23 GLU A C 7
ATOM 7578 O O . GLU A 1 23 ? -21.697 -11.265 -2.989 1.00 5.32 23 GLU A O 7
ATOM 7590 N N . ILE A 1 24 ? -21.456 -9.072 -3.401 1.00 13.41 24 ILE A N 7
ATOM 7591 C CA . ILE A 1 24 ? -20.373 -9.273 -4.345 1.00 74.24 24 ILE A CA 7
ATOM 7592 C C . ILE A 1 24 ? -19.054 -9.288 -3.595 1.00 61.32 24 ILE A C 7
ATOM 7593 O O . ILE A 1 24 ? -18.614 -8.263 -3.075 1.00 75.31 24 ILE A O 7
ATOM 7609 N N . THR A 1 25 ? -18.437 -10.452 -3.534 1.00 14.02 25 THR A N 7
ATOM 7610 C CA . THR A 1 25 ? -17.177 -10.609 -2.838 1.00 54.43 25 THR A CA 7
ATOM 7611 C C . THR A 1 25 ? -16.057 -10.836 -3.842 1.00 60.33 25 THR A C 7
ATOM 7612 O O . THR A 1 25 ? -15.991 -11.878 -4.496 1.00 24.53 25 THR A O 7
ATOM 7623 N N . VAL A 1 26 ? -15.188 -9.851 -3.978 1.00 74.44 26 VAL A N 7
ATOM 7624 C CA . VAL A 1 26 ? -14.122 -9.915 -4.958 1.00 13.43 26 VAL A CA 7
ATOM 7625 C C . VAL A 1 26 ? -12.877 -10.568 -4.372 1.00 70.34 26 VAL A C 7
ATOM 7626 O O . VAL A 1 26 ? -12.272 -10.067 -3.423 1.00 52.34 26 VAL A O 7
ATOM 7639 N N . THR A 1 27 ? -12.524 -11.715 -4.913 1.00 53.51 27 THR A N 7
ATOM 7640 C CA . THR A 1 27 ? -11.324 -12.409 -4.501 1.00 3.34 27 THR A CA 7
ATOM 7641 C C . THR A 1 27 ? -10.172 -12.028 -5.419 1.00 43.20 27 THR A C 7
ATOM 7642 O O . THR A 1 27 ? -10.113 -12.455 -6.578 1.00 52.12 27 THR A O 7
ATOM 7653 N N . SER A 1 28 ? -9.276 -11.203 -4.908 1.00 23.54 28 SER A N 7
ATOM 7654 C CA . SER A 1 28 ? -8.168 -10.708 -5.697 1.00 22.03 28 SER A CA 7
ATOM 7655 C C . SER A 1 28 ? -6.934 -11.580 -5.512 1.00 14.30 28 SER A C 7
ATOM 7656 O O . SER A 1 28 ? -6.390 -11.687 -4.414 1.00 32.51 28 SER A O 7
ATOM 7664 N N . LEU A 1 29 ? -6.519 -12.229 -6.589 1.00 60.25 29 LEU A N 7
ATOM 7665 C CA . LEU A 1 29 ? -5.303 -13.018 -6.576 1.00 24.55 29 LEU A CA 7
ATOM 7666 C C . LEU A 1 29 ? -4.118 -12.118 -6.889 1.00 12.10 29 LEU A C 7
ATOM 7667 O O . LEU A 1 29 ? -3.862 -11.783 -8.046 1.00 65.12 29 LEU A O 7
ATOM 7683 N N . VAL A 1 30 ? -3.422 -11.696 -5.846 1.00 4.40 30 VAL A N 7
ATOM 7684 C CA . VAL A 1 30 ? -2.293 -10.795 -5.999 1.00 1.44 30 VAL A CA 7
ATOM 7685 C C . VAL A 1 30 ? -1.088 -11.545 -6.542 1.00 64.14 30 VAL A C 7
ATOM 7686 O O . VAL A 1 30 ? -0.648 -12.537 -5.961 1.00 15.34 30 VAL A O 7
ATOM 7699 N N . GLY A 1 31 ? -0.578 -11.076 -7.666 1.00 42.32 31 GLY A N 7
ATOM 7700 C CA . GLY A 1 31 ? 0.572 -11.698 -8.286 1.00 63.24 31 GLY A CA 7
ATOM 7701 C C . GLY A 1 31 ? 0.628 -11.389 -9.761 1.00 24.53 31 GLY A C 7
ATOM 7702 O O . GLY A 1 31 ? 1.533 -10.700 -10.232 1.00 24.33 31 GLY A O 7
ATOM 7706 N N . ASP A 1 32 ? -0.356 -11.888 -10.490 1.00 54.21 32 ASP A N 7
ATOM 7707 C CA . ASP A 1 32 ? -0.485 -11.589 -11.905 1.00 24.22 32 ASP A CA 7
ATOM 7708 C C . ASP A 1 32 ? -1.905 -11.174 -12.228 1.00 21.34 32 ASP A C 7
ATOM 7709 O O . ASP A 1 32 ? -2.865 -11.806 -11.780 1.00 50.54 32 ASP A O 7
ATOM 7718 N N . ASN A 1 33 ? -2.029 -10.111 -13.009 1.00 11.01 33 ASN A N 7
ATOM 7719 C CA . ASN A 1 33 ? -3.330 -9.570 -13.384 1.00 33.31 33 ASN A CA 7
ATOM 7720 C C . ASN A 1 33 ? -3.974 -10.428 -14.465 1.00 73.15 33 ASN A C 7
ATOM 7721 O O . ASN A 1 33 ? -4.083 -10.020 -15.621 1.00 35.41 33 ASN A O 7
ATOM 7732 N N . ASN A 1 34 ? -4.372 -11.632 -14.088 1.00 61.41 34 ASN A N 7
ATOM 7733 C CA . ASN A 1 34 ? -5.010 -12.552 -15.016 1.00 4.13 34 ASN A CA 7
ATOM 7734 C C . ASN A 1 34 ? -6.526 -12.436 -14.910 1.00 1.44 34 ASN A C 7
ATOM 7735 O O . ASN A 1 34 ? -7.173 -11.806 -15.749 1.00 40.12 34 ASN A O 7
ATOM 7746 N N . HIS A 1 35 ? -7.083 -13.032 -13.864 1.00 11.54 35 HIS A N 7
ATOM 7747 C CA . HIS A 1 35 ? -8.516 -12.977 -13.601 1.00 21.41 35 HIS A CA 7
ATOM 7748 C C . HIS A 1 35 ? -8.757 -12.974 -12.101 1.00 54.15 35 HIS A C 7
ATOM 7749 O O . HIS A 1 35 ? -8.016 -13.604 -11.349 1.00 54.44 35 HIS A O 7
ATOM 7764 N N . TYR A 1 36 ? -9.783 -12.264 -11.665 1.00 43.33 36 TYR A N 7
ATOM 7765 C CA . TYR A 1 36 ? -10.109 -12.201 -10.253 1.00 71.31 36 TYR A CA 7
ATOM 7766 C C . TYR A 1 36 ? -11.446 -12.876 -10.008 1.00 40.50 36 TYR A C 7
ATOM 7767 O O . TYR A 1 36 ? -12.341 -12.817 -10.851 1.00 24.43 36 TYR A O 7
ATOM 7785 N N . SER A 1 37 ? -11.575 -13.516 -8.861 1.00 2.23 37 SER A N 7
ATOM 7786 C CA . SER A 1 37 ? -12.716 -14.373 -8.587 1.00 21.11 37 SER A CA 7
ATOM 7787 C C . SER A 1 37 ? -13.887 -13.573 -8.024 1.00 62.15 37 SER A C 7
ATOM 7788 O O . SER A 1 37 ? -13.719 -12.773 -7.100 1.00 50.13 37 SER A O 7
ATOM 7796 N N . ILE A 1 38 ? -15.068 -13.782 -8.590 1.00 34.53 38 ILE A N 7
ATOM 7797 C CA . ILE A 1 38 ? -16.278 -13.142 -8.099 1.00 12.35 38 ILE A CA 7
ATOM 7798 C C . ILE A 1 38 ? -17.067 -14.125 -7.243 1.00 21.51 38 ILE A C 7
ATOM 7799 O O . ILE A 1 38 ? -17.724 -15.032 -7.759 1.00 24.12 38 ILE A O 7
ATOM 7815 N N . LYS A 1 39 ? -16.978 -13.959 -5.934 1.00 62.41 39 LYS A N 7
ATOM 7816 C CA . LYS A 1 39 ? -17.672 -14.834 -5.013 1.00 70.34 39 LYS A CA 7
ATOM 7817 C C . LYS A 1 39 ? -19.008 -14.217 -4.624 1.00 25.51 39 LYS A C 7
ATOM 7818 O O . LYS A 1 39 ? -19.064 -13.165 -3.990 1.00 73.43 39 LYS A O 7
ATOM 7837 N N . VAL A 1 40 ? -20.077 -14.875 -5.034 1.00 63.22 40 VAL A N 7
ATOM 7838 C CA . VAL A 1 40 ? -21.426 -14.403 -4.784 1.00 35.24 40 VAL A CA 7
ATOM 7839 C C . VAL A 1 40 ? -21.958 -14.977 -3.476 1.00 33.00 40 VAL A C 7
ATOM 7840 O O . VAL A 1 40 ? -22.142 -16.189 -3.347 1.00 4.22 40 VAL A O 7
ATOM 7853 N N . ILE A 1 41 ? -22.187 -14.105 -2.506 1.00 54.23 41 ILE A N 7
ATOM 7854 C CA . ILE A 1 41 ? -22.714 -14.518 -1.216 1.00 33.03 41 ILE A CA 7
ATOM 7855 C C . ILE A 1 41 ? -24.204 -14.211 -1.130 1.00 40.43 41 ILE A C 7
ATOM 7856 O O . ILE A 1 41 ? -24.606 -13.055 -0.992 1.00 0.12 41 ILE A O 7
ATOM 7872 N N . SER A 1 42 ? -25.021 -15.245 -1.244 1.00 20.34 42 SER A N 7
ATOM 7873 C CA . SER A 1 42 ? -26.460 -15.091 -1.131 1.00 24.41 42 SER A CA 7
ATOM 7874 C C . SER A 1 42 ? -27.079 -16.370 -0.583 1.00 53.10 42 SER A C 7
ATOM 7875 O O . SER A 1 42 ? -26.798 -17.467 -1.072 1.00 71.22 42 SER A O 7
ATOM 7883 N N . SER A 1 43 ? -27.930 -16.219 0.422 1.00 30.43 43 SER A N 7
ATOM 7884 C CA . SER A 1 43 ? -28.541 -17.354 1.102 1.00 73.12 43 SER A CA 7
ATOM 7885 C C . SER A 1 43 ? -29.519 -18.114 0.203 1.00 23.01 43 SER A C 7
ATOM 7886 O O . SER A 1 43 ? -30.044 -19.153 0.594 1.00 1.22 43 SER A O 7
ATOM 7894 N N . GLN A 1 44 ? -29.755 -17.610 -1.002 1.00 22.21 44 GLN A N 7
ATOM 7895 C CA . GLN A 1 44 ? -30.631 -18.298 -1.942 1.00 35.52 44 GLN A CA 7
ATOM 7896 C C . GLN A 1 44 ? -29.852 -19.359 -2.719 1.00 53.44 44 GLN A C 7
ATOM 7897 O O . GLN A 1 44 ? -30.425 -20.130 -3.482 1.00 5.22 44 GLN A O 7
ATOM 7911 N N . PHE A 1 45 ? -28.535 -19.387 -2.516 1.00 2.34 45 PHE A N 7
ATOM 7912 C CA . PHE A 1 45 ? -27.702 -20.445 -3.073 1.00 54.05 45 PHE A CA 7
ATOM 7913 C C . PHE A 1 45 ? -27.503 -21.549 -2.042 1.00 52.21 45 PHE A C 7
ATOM 7914 O O . PHE A 1 45 ? -27.017 -22.636 -2.358 1.00 54.32 45 PHE A O 7
ATOM 7931 N N . GLN A 1 46 ? -27.906 -21.266 -0.810 1.00 72.45 46 GLN A N 7
ATOM 7932 C CA . GLN A 1 46 ? -27.746 -22.208 0.287 1.00 75.13 46 GLN A CA 7
ATOM 7933 C C . GLN A 1 46 ? -28.753 -23.346 0.158 1.00 33.34 46 GLN A C 7
ATOM 7934 O O . GLN A 1 46 ? -29.958 -23.109 0.083 1.00 13.13 46 GLN A O 7
ATOM 7948 N N . GLY A 1 47 ? -28.255 -24.573 0.123 1.00 61.23 47 GLY A N 7
ATOM 7949 C CA . GLY A 1 47 ? -29.130 -25.723 0.018 1.00 30.52 47 GLY A CA 7
ATOM 7950 C C . GLY A 1 47 ? -29.236 -26.222 -1.407 1.00 5.25 47 GLY A C 7
ATOM 7951 O O . GLY A 1 47 ? -29.900 -27.221 -1.680 1.00 33.03 47 GLY A O 7
ATOM 7955 N N . LYS A 1 48 ? -28.582 -25.518 -2.320 1.00 74.22 48 LYS A N 7
ATOM 7956 C CA . LYS A 1 48 ? -28.559 -25.917 -3.720 1.00 25.13 48 LYS A CA 7
ATOM 7957 C C . LYS A 1 48 ? -27.513 -26.998 -3.939 1.00 55.24 48 LYS A C 7
ATOM 7958 O O . LYS A 1 48 ? -26.769 -27.351 -3.021 1.00 42.13 48 LYS A O 7
ATOM 7977 N N . SER A 1 49 ? -27.462 -27.525 -5.150 1.00 13.41 49 SER A N 7
ATOM 7978 C CA . SER A 1 49 ? -26.482 -28.537 -5.502 1.00 51.51 49 SER A CA 7
ATOM 7979 C C . SER A 1 49 ? -25.744 -28.129 -6.772 1.00 12.24 49 SER A C 7
ATOM 7980 O O . SER A 1 49 ? -26.225 -27.269 -7.512 1.00 74.40 49 SER A O 7
ATOM 7988 N N . LYS A 1 50 ? -24.590 -28.753 -7.014 1.00 4.42 50 LYS A N 7
ATOM 7989 C CA . LYS A 1 50 ? -23.696 -28.381 -8.116 1.00 71.43 50 LYS A CA 7
ATOM 7990 C C . LYS A 1 50 ? -24.436 -28.173 -9.428 1.00 23.45 50 LYS A C 7
ATOM 7991 O O . LYS A 1 50 ? -24.394 -27.085 -9.998 1.00 32.41 50 LYS A O 7
ATOM 8010 N N . LEU A 1 51 ? -25.106 -29.216 -9.901 1.00 35.35 51 LEU A N 7
ATOM 8011 C CA . LEU A 1 51 ? -25.769 -29.183 -11.202 1.00 23.42 51 LEU A CA 7
ATOM 8012 C C . LEU A 1 51 ? -26.753 -28.024 -11.289 1.00 5.20 51 LEU A C 7
ATOM 8013 O O . LEU A 1 51 ? -26.791 -27.297 -12.285 1.00 63.51 51 LEU A O 7
ATOM 8029 N N . GLU A 1 52 ? -27.518 -27.835 -10.224 1.00 71.20 52 GLU A N 7
ATOM 8030 C CA . GLU A 1 52 ? -28.510 -26.805 -10.159 1.00 3.31 52 GLU A CA 7
ATOM 8031 C C . GLU A 1 52 ? -27.858 -25.425 -10.095 1.00 30.12 52 GLU A C 7
ATOM 8032 O O . GLU A 1 52 ? -28.263 -24.508 -10.808 1.00 1.51 52 GLU A O 7
ATOM 8044 N N . GLN A 1 53 ? -26.834 -25.292 -9.259 1.00 12.11 53 GLN A N 7
ATOM 8045 C CA . GLN A 1 53 ? -26.099 -24.041 -9.140 1.00 42.34 53 GLN A CA 7
ATOM 8046 C C . GLN A 1 53 ? -25.471 -23.664 -10.473 1.00 43.01 53 GLN A C 7
ATOM 8047 O O . GLN A 1 53 ? -25.600 -22.529 -10.931 1.00 50.30 53 GLN A O 7
ATOM 8061 N N . HIS A 1 54 ? -24.814 -24.636 -11.105 1.00 11.40 54 HIS A N 7
ATOM 8062 C CA . HIS A 1 54 ? -24.136 -24.396 -12.372 1.00 50.22 54 HIS A CA 7
ATOM 8063 C C . HIS A 1 54 ? -25.140 -23.947 -13.426 1.00 75.33 54 HIS A C 7
ATOM 8064 O O . HIS A 1 54 ? -24.912 -22.960 -14.122 1.00 22.05 54 HIS A O 7
ATOM 8079 N N . ARG A 1 55 ? -26.259 -24.662 -13.529 1.00 60.31 55 ARG A N 7
ATOM 8080 C CA . ARG A 1 55 ? -27.284 -24.328 -14.496 1.00 40.14 55 ARG A CA 7
ATOM 8081 C C . ARG A 1 55 ? -27.837 -22.922 -14.272 1.00 43.34 55 ARG A C 7
ATOM 8082 O O . ARG A 1 55 ? -28.009 -22.163 -15.226 1.00 3.25 55 ARG A O 7
ATOM 8103 N N . MET A 1 56 ? -28.110 -22.570 -13.018 1.00 5.13 56 MET A N 7
ATOM 8104 C CA . MET A 1 56 ? -28.605 -21.232 -12.704 1.00 13.24 56 MET A CA 7
ATOM 8105 C C . MET A 1 56 ? -27.608 -20.181 -13.167 1.00 73.24 56 MET A C 7
ATOM 8106 O O . MET A 1 56 ? -27.990 -19.178 -13.766 1.00 12.14 56 MET A O 7
ATOM 8120 N N . ILE A 1 57 ? -26.327 -20.434 -12.906 1.00 55.45 57 ILE A N 7
ATOM 8121 C CA . ILE A 1 57 ? -25.257 -19.557 -13.369 1.00 13.21 57 ILE A CA 7
ATOM 8122 C C . ILE A 1 57 ? -25.326 -19.375 -14.885 1.00 34.43 57 ILE A C 7
ATOM 8123 O O . ILE A 1 57 ? -25.330 -18.250 -15.383 1.00 62.10 57 ILE A O 7
ATOM 8139 N N . TYR A 1 58 ? -25.411 -20.485 -15.610 1.00 15.22 58 TYR A N 7
ATOM 8140 C CA . TYR A 1 58 ? -25.438 -20.449 -17.069 1.00 4.35 58 TYR A CA 7
ATOM 8141 C C . TYR A 1 58 ? -26.682 -19.742 -17.600 1.00 73.40 58 TYR A C 7
ATOM 8142 O O . TYR A 1 58 ? -26.644 -19.129 -18.664 1.00 43.54 58 TYR A O 7
ATOM 8160 N N . LYS A 1 59 ? -27.785 -19.839 -16.869 1.00 73.42 59 LYS A N 7
ATOM 8161 C CA . LYS A 1 59 ? -29.037 -19.228 -17.304 1.00 51.11 59 LYS A CA 7
ATOM 8162 C C . LYS A 1 59 ? -29.090 -17.733 -16.984 1.00 44.10 59 LYS A C 7
ATOM 8163 O O . LYS A 1 59 ? -29.738 -16.969 -17.700 1.00 22.41 59 LYS A O 7
ATOM 8182 N N . VAL A 1 60 ? -28.425 -17.309 -15.912 1.00 40.42 60 VAL A N 7
ATOM 8183 C CA . VAL A 1 60 ? -28.417 -15.889 -15.555 1.00 13.04 60 VAL A CA 7
ATOM 8184 C C . VAL A 1 60 ? -27.267 -15.152 -16.252 1.00 62.12 60 VAL A C 7
ATOM 8185 O O . VAL A 1 60 ? -27.403 -13.993 -16.645 1.00 21.20 60 VAL A O 7
ATOM 8198 N N . LEU A 1 61 ? -26.148 -15.841 -16.431 1.00 32.20 61 LEU A N 7
ATOM 8199 C CA . LEU A 1 61 ? -24.985 -15.262 -17.094 1.00 23.13 61 LEU A CA 7
ATOM 8200 C C . LEU A 1 61 ? -24.963 -15.696 -18.557 1.00 43.05 61 LEU A C 7
ATOM 8201 O O . LEU A 1 61 ? -23.902 -15.858 -19.163 1.00 70.44 61 LEU A O 7
ATOM 8217 N N . ASP A 1 62 ? -26.150 -15.873 -19.120 1.00 51.31 62 ASP A N 7
ATOM 8218 C CA . ASP A 1 62 ? -26.286 -16.332 -20.495 1.00 11.45 62 ASP A CA 7
ATOM 8219 C C . ASP A 1 62 ? -25.945 -15.211 -21.472 1.00 35.13 62 ASP A C 7
ATOM 8220 O O . ASP A 1 62 ? -26.814 -14.438 -21.885 1.00 45.22 62 ASP A O 7
ATOM 8229 N N . GLY A 1 63 ? -24.664 -15.099 -21.793 1.00 4.15 63 GLY A N 7
ATOM 8230 C CA . GLY A 1 63 ? -24.209 -14.112 -22.750 1.00 43.43 63 GLY A CA 7
ATOM 8231 C C . GLY A 1 63 ? -23.046 -14.626 -23.571 1.00 33.13 63 GLY A C 7
ATOM 8232 O O . GLY A 1 63 ? -22.168 -13.854 -23.966 1.00 43.24 63 GLY A O 7
ATOM 8236 N N . LEU A 1 64 ? -23.038 -15.939 -23.807 1.00 51.34 64 LEU A N 7
ATOM 8237 C CA . LEU A 1 64 ? -21.988 -16.598 -24.589 1.00 3.45 64 LEU A CA 7
ATOM 8238 C C . LEU A 1 64 ? -20.603 -16.422 -23.961 1.00 42.35 64 LEU A C 7
ATOM 8239 O O . LEU A 1 64 ? -19.593 -16.436 -24.662 1.00 0.34 64 LEU A O 7
ATOM 8255 N N . ASN A 1 65 ? -20.561 -16.263 -22.644 1.00 64.21 65 ASN A N 7
ATOM 8256 C CA . ASN A 1 65 ? -19.295 -16.187 -21.922 1.00 60.20 65 ASN A CA 7
ATOM 8257 C C . ASN A 1 65 ? -19.021 -17.512 -21.222 1.00 64.31 65 ASN A C 7
ATOM 8258 O O . ASN A 1 65 ? -19.337 -17.684 -20.043 1.00 34.35 65 ASN A O 7
ATOM 8269 N N . ILE A 1 66 ? -18.447 -18.454 -21.955 1.00 12.30 66 ILE A N 7
ATOM 8270 C CA . ILE A 1 66 ? -18.251 -19.804 -21.449 1.00 41.44 66 ILE A CA 7
ATOM 8271 C C . ILE A 1 66 ? -16.998 -19.891 -20.584 1.00 2.50 66 ILE A C 7
ATOM 8272 O O . ILE A 1 66 ? -15.878 -19.920 -21.096 1.00 31.11 66 ILE A O 7
ATOM 8288 N N . HIS A 1 67 ? -17.207 -19.895 -19.265 1.00 15.31 67 HIS A N 7
ATOM 8289 C CA . HIS A 1 67 ? -16.125 -20.030 -18.279 1.00 41.12 67 HIS A CA 7
ATOM 8290 C C . HIS A 1 67 ? -15.189 -18.821 -18.300 1.00 13.15 67 HIS A C 7
ATOM 8291 O O . HIS A 1 67 ? -14.148 -18.819 -17.642 1.00 11.25 67 HIS A O 7
ATOM 8306 N N . ALA A 1 68 ? -15.576 -17.785 -19.035 1.00 1.04 68 ALA A N 7
ATOM 8307 C CA . ALA A 1 68 ? -14.770 -16.577 -19.139 1.00 21.21 68 ALA A CA 7
ATOM 8308 C C . ALA A 1 68 ? -14.849 -15.764 -17.854 1.00 64.03 68 ALA A C 7
ATOM 8309 O O . ALA A 1 68 ? -13.910 -15.052 -17.494 1.00 11.40 68 ALA A O 7
ATOM 8316 N N . ILE A 1 69 ? -15.972 -15.889 -17.163 1.00 52.42 69 ILE A N 7
ATOM 8317 C CA . ILE A 1 69 ? -16.194 -15.173 -15.918 1.00 0.05 69 ILE A CA 7
ATOM 8318 C C . ILE A 1 69 ? -15.961 -16.099 -14.734 1.00 34.51 69 ILE A C 7
ATOM 8319 O O . ILE A 1 69 ? -16.449 -17.231 -14.716 1.00 0.24 69 ILE A O 7
ATOM 8335 N N . GLN A 1 70 ? -15.186 -15.634 -13.766 1.00 62.22 70 GLN A N 7
ATOM 8336 C CA . GLN A 1 70 ? -14.927 -16.406 -12.560 1.00 45.13 70 GLN A CA 7
ATOM 8337 C C . GLN A 1 70 ? -16.096 -16.281 -11.590 1.00 54.23 70 GLN A C 7
ATOM 8338 O O . GLN A 1 70 ? -16.120 -15.400 -10.732 1.00 20.23 70 GLN A O 7
ATOM 8352 N N . ILE A 1 71 ? -17.075 -17.158 -11.756 1.00 33.52 71 ILE A N 7
ATOM 8353 C CA . ILE A 1 71 ? -18.263 -17.159 -10.913 1.00 32.34 71 ILE A CA 7
ATOM 8354 C C . ILE A 1 71 ? -18.120 -18.196 -9.801 1.00 21.45 71 ILE A C 7
ATOM 8355 O O . ILE A 1 71 ? -17.957 -19.388 -10.061 1.00 21.34 71 ILE A O 7
ATOM 8371 N N . GLN A 1 72 ? -18.155 -17.730 -8.561 1.00 4.42 72 GLN A N 7
ATOM 8372 C CA . GLN A 1 72 ? -18.057 -18.611 -7.407 1.00 11.31 72 GLN A CA 7
ATOM 8373 C C . GLN A 1 72 ? -19.211 -18.350 -6.454 1.00 41.51 72 GLN A C 7
ATOM 8374 O O . GLN A 1 72 ? -19.364 -17.246 -5.944 1.00 30.42 72 GLN A O 7
ATOM 8388 N N . THR A 1 73 ? -20.029 -19.357 -6.222 1.00 51.10 73 THR A N 7
ATOM 8389 C CA . THR A 1 73 ? -21.155 -19.212 -5.322 1.00 71.51 73 THR A CA 7
ATOM 8390 C C . THR A 1 73 ? -20.771 -19.624 -3.906 1.00 31.34 73 THR A C 7
ATOM 8391 O O . THR A 1 73 ? -20.291 -20.736 -3.685 1.00 0.24 73 THR A O 7
ATOM 8402 N N . GLY A 1 74 ? -20.975 -18.719 -2.958 1.00 12.20 74 GLY A N 7
ATOM 8403 C CA . GLY A 1 74 ? -20.618 -18.987 -1.581 1.00 10.41 74 GLY A CA 7
ATOM 8404 C C . GLY A 1 74 ? -21.726 -19.687 -0.821 1.00 15.25 74 GLY A C 7
ATOM 8405 O O . GLY A 1 74 ? -22.897 -19.598 -1.196 1.00 44.31 74 GLY A O 7
ATOM 8409 N N . CYS A 1 75 ? -21.357 -20.380 0.244 1.00 41.31 75 CYS A N 7
ATOM 8410 C CA . CYS A 1 75 ? -22.312 -21.115 1.059 1.00 31.41 75 CYS A CA 7
ATOM 8411 C C . CYS A 1 75 ? -22.066 -20.853 2.544 1.00 22.14 75 CYS A C 7
ATOM 8412 O O . CYS A 1 75 ? -21.013 -20.331 2.925 1.00 42.21 75 CYS A O 7
ATOM 8420 N N . LYS A 1 76 ? -23.039 -21.199 3.374 1.00 72.44 76 LYS A N 7
ATOM 8421 C CA . LYS A 1 76 ? -22.917 -21.029 4.814 1.00 24.13 76 LYS A CA 7
ATOM 8422 C C . LYS A 1 76 ? -22.654 -22.370 5.489 1.00 65.44 76 LYS A C 7
ATOM 8423 O O . LYS A 1 76 ? -23.627 -23.124 5.715 1.00 51.21 76 LYS A O 7
ATOM 8443 N N . PRO A 1 1 ? -15.645 -12.773 -24.051 1.00 72.44 1 PRO A N 8
ATOM 8444 C CA . PRO A 1 1 ? -15.645 -14.233 -23.851 1.00 63.23 1 PRO A CA 8
ATOM 8445 C C . PRO A 1 1 ? -14.277 -14.812 -24.183 1.00 50.34 1 PRO A C 8
ATOM 8446 O O . PRO A 1 1 ? -13.348 -14.071 -24.502 1.00 54.34 1 PRO A O 8
ATOM 8459 N N . GLY A 1 2 ? -14.160 -16.128 -24.115 1.00 35.53 2 GLY A N 8
ATOM 8460 C CA . GLY A 1 2 ? -12.885 -16.775 -24.328 1.00 24.52 2 GLY A CA 8
ATOM 8461 C C . GLY A 1 2 ? -12.290 -17.259 -23.026 1.00 1.40 2 GLY A C 8
ATOM 8462 O O . GLY A 1 2 ? -13.018 -17.626 -22.105 1.00 22.44 2 GLY A O 8
ATOM 8466 N N . SER A 1 3 ? -10.970 -17.241 -22.936 1.00 10.13 3 SER A N 8
ATOM 8467 C CA . SER A 1 3 ? -10.286 -17.644 -21.718 1.00 12.40 3 SER A CA 8
ATOM 8468 C C . SER A 1 3 ? -10.167 -16.461 -20.762 1.00 50.22 3 SER A C 8
ATOM 8469 O O . SER A 1 3 ? -9.718 -16.613 -19.626 1.00 24.11 3 SER A O 8
ATOM 8477 N N . MET A 1 4 ? -10.580 -15.289 -21.227 1.00 64.30 4 MET A N 8
ATOM 8478 C CA . MET A 1 4 ? -10.498 -14.075 -20.428 1.00 73.21 4 MET A CA 8
ATOM 8479 C C . MET A 1 4 ? -11.729 -13.923 -19.550 1.00 42.35 4 MET A C 8
ATOM 8480 O O . MET A 1 4 ? -12.842 -13.731 -20.045 1.00 54.24 4 MET A O 8
ATOM 8494 N N . THR A 1 5 ? -11.524 -14.018 -18.249 1.00 5.32 5 THR A N 8
ATOM 8495 C CA . THR A 1 5 ? -12.592 -13.813 -17.290 1.00 22.53 5 THR A CA 8
ATOM 8496 C C . THR A 1 5 ? -12.145 -12.813 -16.228 1.00 65.22 5 THR A C 8
ATOM 8497 O O . THR A 1 5 ? -11.298 -13.118 -15.392 1.00 62.04 5 THR A O 8
ATOM 8508 N N . VAL A 1 6 ? -12.724 -11.624 -16.263 1.00 4.20 6 VAL A N 8
ATOM 8509 C CA . VAL A 1 6 ? -12.304 -10.546 -15.382 1.00 13.52 6 VAL A CA 8
ATOM 8510 C C . VAL A 1 6 ? -13.522 -9.772 -14.881 1.00 40.55 6 VAL A C 8
ATOM 8511 O O . VAL A 1 6 ? -14.588 -9.826 -15.498 1.00 4.41 6 VAL A O 8
ATOM 8524 N N . THR A 1 7 ? -13.368 -9.074 -13.764 1.00 31.41 7 THR A N 8
ATOM 8525 C CA . THR A 1 7 ? -14.463 -8.318 -13.187 1.00 35.31 7 THR A CA 8
ATOM 8526 C C . THR A 1 7 ? -14.493 -6.897 -13.747 1.00 31.42 7 THR A C 8
ATOM 8527 O O . THR A 1 7 ? -13.490 -6.393 -14.264 1.00 72.04 7 THR A O 8
ATOM 8538 N N . GLN A 1 8 ? -15.649 -6.264 -13.640 1.00 3.23 8 GLN A N 8
ATOM 8539 C CA . GLN A 1 8 ? -15.850 -4.904 -14.114 1.00 50.02 8 GLN A CA 8
ATOM 8540 C C . GLN A 1 8 ? -16.798 -4.176 -13.176 1.00 1.14 8 GLN A C 8
ATOM 8541 O O . GLN A 1 8 ? -17.696 -4.792 -12.607 1.00 72.35 8 GLN A O 8
ATOM 8555 N N . SER A 1 9 ? -16.607 -2.876 -13.023 1.00 52.14 9 SER A N 8
ATOM 8556 C CA . SER A 1 9 ? -17.460 -2.077 -12.157 1.00 2.52 9 SER A CA 8
ATOM 8557 C C . SER A 1 9 ? -18.909 -2.123 -12.640 1.00 0.31 9 SER A C 8
ATOM 8558 O O . SER A 1 9 ? -19.842 -2.126 -11.835 1.00 54.11 9 SER A O 8
ATOM 8566 N N . GLN A 1 10 ? -19.088 -2.175 -13.956 1.00 65.43 10 GLN A N 8
ATOM 8567 C CA . GLN A 1 10 ? -20.416 -2.310 -14.542 1.00 50.30 10 GLN A CA 8
ATOM 8568 C C . GLN A 1 10 ? -20.983 -3.699 -14.264 1.00 24.22 10 GLN A C 8
ATOM 8569 O O . GLN A 1 10 ? -22.176 -3.855 -14.018 1.00 13.03 10 GLN A O 8
ATOM 8583 N N . LEU A 1 11 ? -20.114 -4.702 -14.298 1.00 1.21 11 LEU A N 8
ATOM 8584 C CA . LEU A 1 11 ? -20.519 -6.081 -14.040 1.00 12.41 11 LEU A CA 8
ATOM 8585 C C . LEU A 1 11 ? -20.931 -6.242 -12.580 1.00 54.11 11 LEU A C 8
ATOM 8586 O O . LEU A 1 11 ? -21.971 -6.825 -12.278 1.00 71.13 11 LEU A O 8
ATOM 8602 N N . GLU A 1 12 ? -20.110 -5.711 -11.686 1.00 14.13 12 GLU A N 8
ATOM 8603 C CA . GLU A 1 12 ? -20.403 -5.731 -10.260 1.00 13.33 12 GLU A CA 8
ATOM 8604 C C . GLU A 1 12 ? -21.699 -4.988 -9.962 1.00 23.45 12 GLU A C 8
ATOM 8605 O O . GLU A 1 12 ? -22.525 -5.457 -9.179 1.00 35.24 12 GLU A O 8
ATOM 8617 N N . LEU A 1 13 ? -21.877 -3.834 -10.599 1.00 24.43 13 LEU A N 8
ATOM 8618 C CA . LEU A 1 13 ? -23.115 -3.080 -10.478 1.00 1.43 13 LEU A CA 8
ATOM 8619 C C . LEU A 1 13 ? -24.285 -3.931 -10.953 1.00 31.21 13 LEU A C 8
ATOM 8620 O O . LEU A 1 13 ? -25.309 -4.011 -10.283 1.00 4.34 13 LEU A O 8
ATOM 8636 N N . LEU A 1 14 ? -24.107 -4.593 -12.092 1.00 72.01 14 LEU A N 8
ATOM 8637 C CA . LEU A 1 14 ? -25.146 -5.446 -12.659 1.00 3.52 14 LEU A CA 8
ATOM 8638 C C . LEU A 1 14 ? -25.549 -6.535 -11.666 1.00 71.02 14 LEU A C 8
ATOM 8639 O O . LEU A 1 14 ? -26.735 -6.750 -11.421 1.00 70.32 14 LEU A O 8
ATOM 8655 N N . ILE A 1 15 ? -24.553 -7.199 -11.085 1.00 13.25 15 ILE A N 8
ATOM 8656 C CA . ILE A 1 15 ? -24.793 -8.258 -10.109 1.00 24.23 15 ILE A CA 8
ATOM 8657 C C . ILE A 1 15 ? -25.566 -7.726 -8.902 1.00 61.32 15 ILE A C 8
ATOM 8658 O O . ILE A 1 15 ? -26.572 -8.305 -8.498 1.00 75.31 15 ILE A O 8
ATOM 8674 N N . ARG A 1 16 ? -25.109 -6.607 -8.349 1.00 32.24 16 ARG A N 8
ATOM 8675 C CA . ARG A 1 16 ? -25.712 -6.052 -7.141 1.00 15.30 16 ARG A CA 8
ATOM 8676 C C . ARG A 1 16 ? -27.080 -5.435 -7.429 1.00 74.23 16 ARG A C 8
ATOM 8677 O O . ARG A 1 16 ? -27.938 -5.371 -6.549 1.00 15.23 16 ARG A O 8
ATOM 8698 N N . ASN A 1 17 ? -27.283 -4.970 -8.656 1.00 21.01 17 ASN A N 8
ATOM 8699 C CA . ASN A 1 17 ? -28.567 -4.388 -9.036 1.00 71.44 17 ASN A CA 8
ATOM 8700 C C . ASN A 1 17 ? -29.583 -5.483 -9.331 1.00 24.13 17 ASN A C 8
ATOM 8701 O O . ASN A 1 17 ? -30.759 -5.353 -8.995 1.00 64.41 17 ASN A O 8
ATOM 8712 N N . ALA A 1 18 ? -29.126 -6.561 -9.956 1.00 24.13 18 ALA A N 8
ATOM 8713 C CA . ALA A 1 18 ? -29.993 -7.693 -10.250 1.00 52.44 18 ALA A CA 8
ATOM 8714 C C . ALA A 1 18 ? -30.293 -8.477 -8.980 1.00 63.32 18 ALA A C 8
ATOM 8715 O O . ALA A 1 18 ? -31.419 -8.930 -8.763 1.00 53.11 18 ALA A O 8
ATOM 8722 N N . PHE A 1 19 ? -29.281 -8.634 -8.140 1.00 32.44 19 PHE A N 8
ATOM 8723 C CA . PHE A 1 19 ? -29.439 -9.341 -6.879 1.00 64.45 19 PHE A CA 8
ATOM 8724 C C . PHE A 1 19 ? -28.888 -8.514 -5.724 1.00 11.13 19 PHE A C 8
ATOM 8725 O O . PHE A 1 19 ? -27.715 -8.628 -5.370 1.00 74.13 19 PHE A O 8
ATOM 8742 N N . PRO A 1 20 ? -29.731 -7.656 -5.125 1.00 74.32 20 PRO A N 8
ATOM 8743 C CA . PRO A 1 20 ? -29.349 -6.860 -3.955 1.00 62.04 20 PRO A CA 8
ATOM 8744 C C . PRO A 1 20 ? -29.324 -7.714 -2.695 1.00 53.13 20 PRO A C 8
ATOM 8745 O O . PRO A 1 20 ? -28.963 -7.252 -1.609 1.00 3.14 20 PRO A O 8
ATOM 8756 N N . GLU A 1 21 ? -29.718 -8.969 -2.868 1.00 43.25 21 GLU A N 8
ATOM 8757 C CA . GLU A 1 21 ? -29.756 -9.940 -1.789 1.00 14.45 21 GLU A CA 8
ATOM 8758 C C . GLU A 1 21 ? -28.514 -10.823 -1.852 1.00 61.52 21 GLU A C 8
ATOM 8759 O O . GLU A 1 21 ? -28.457 -11.884 -1.229 1.00 44.12 21 GLU A O 8
ATOM 8771 N N . ALA A 1 22 ? -27.529 -10.383 -2.624 1.00 13.31 22 ALA A N 8
ATOM 8772 C CA . ALA A 1 22 ? -26.317 -11.156 -2.833 1.00 45.34 22 ALA A CA 8
ATOM 8773 C C . ALA A 1 22 ? -25.078 -10.294 -2.647 1.00 74.40 22 ALA A C 8
ATOM 8774 O O . ALA A 1 22 ? -25.045 -9.139 -3.076 1.00 53.45 22 ALA A O 8
ATOM 8781 N N . GLU A 1 23 ? -24.067 -10.853 -2.000 1.00 31.23 23 GLU A N 8
ATOM 8782 C CA . GLU A 1 23 ? -22.813 -10.149 -1.807 1.00 5.24 23 GLU A CA 8
ATOM 8783 C C . GLU A 1 23 ? -21.791 -10.597 -2.848 1.00 11.04 23 GLU A C 8
ATOM 8784 O O . GLU A 1 23 ? -21.690 -11.783 -3.165 1.00 5.32 23 GLU A O 8
ATOM 8796 N N . ILE A 1 24 ? -21.048 -9.633 -3.376 1.00 13.41 24 ILE A N 8
ATOM 8797 C CA . ILE A 1 24 ? -20.098 -9.882 -4.452 1.00 74.24 24 ILE A CA 8
ATOM 8798 C C . ILE A 1 24 ? -18.664 -9.795 -3.941 1.00 61.32 24 ILE A C 8
ATOM 8799 O O . ILE A 1 24 ? -18.230 -8.739 -3.480 1.00 75.31 24 ILE A O 8
ATOM 8815 N N . THR A 1 25 ? -17.929 -10.892 -4.023 1.00 14.02 25 THR A N 8
ATOM 8816 C CA . THR A 1 25 ? -16.520 -10.873 -3.677 1.00 54.43 25 THR A CA 8
ATOM 8817 C C . THR A 1 25 ? -15.682 -11.333 -4.866 1.00 60.33 25 THR A C 8
ATOM 8818 O O . THR A 1 25 ? -15.884 -12.429 -5.394 1.00 24.53 25 THR A O 8
ATOM 8829 N N . VAL A 1 26 ? -14.749 -10.494 -5.292 1.00 74.44 26 VAL A N 8
ATOM 8830 C CA . VAL A 1 26 ? -13.884 -10.831 -6.410 1.00 13.43 26 VAL A CA 8
ATOM 8831 C C . VAL A 1 26 ? -12.712 -11.690 -5.943 1.00 70.34 26 VAL A C 8
ATOM 8832 O O . VAL A 1 26 ? -11.820 -11.230 -5.230 1.00 52.34 26 VAL A O 8
ATOM 8845 N N . THR A 1 27 ? -12.731 -12.950 -6.344 1.00 53.51 27 THR A N 8
ATOM 8846 C CA . THR A 1 27 ? -11.747 -13.913 -5.888 1.00 3.34 27 THR A CA 8
ATOM 8847 C C . THR A 1 27 ? -10.585 -14.016 -6.868 1.00 43.20 27 THR A C 8
ATOM 8848 O O . THR A 1 27 ? -10.781 -14.225 -8.069 1.00 52.12 27 THR A O 8
ATOM 8859 N N . SER A 1 28 ? -9.379 -13.862 -6.347 1.00 23.54 28 SER A N 8
ATOM 8860 C CA . SER A 1 28 ? -8.175 -13.918 -7.153 1.00 22.03 28 SER A CA 8
ATOM 8861 C C . SER A 1 28 ? -7.705 -15.359 -7.334 1.00 14.30 28 SER A C 8
ATOM 8862 O O . SER A 1 28 ? -7.266 -16.003 -6.382 1.00 32.51 28 SER A O 8
ATOM 8870 N N . LEU A 1 29 ? -7.829 -15.869 -8.555 1.00 60.25 29 LEU A N 8
ATOM 8871 C CA . LEU A 1 29 ? -7.337 -17.203 -8.874 1.00 24.55 29 LEU A CA 8
ATOM 8872 C C . LEU A 1 29 ? -5.823 -17.182 -9.037 1.00 12.10 29 LEU A C 8
ATOM 8873 O O . LEU A 1 29 ? -5.110 -17.976 -8.427 1.00 65.12 29 LEU A O 8
ATOM 8889 N N . VAL A 1 30 ? -5.345 -16.273 -9.872 1.00 4.40 30 VAL A N 8
ATOM 8890 C CA . VAL A 1 30 ? -3.914 -16.095 -10.062 1.00 1.44 30 VAL A CA 8
ATOM 8891 C C . VAL A 1 30 ? -3.510 -14.662 -9.716 1.00 64.14 30 VAL A C 8
ATOM 8892 O O . VAL A 1 30 ? -2.355 -14.387 -9.390 1.00 15.34 30 VAL A O 8
ATOM 8905 N N . GLY A 1 31 ? -4.478 -13.757 -9.767 1.00 42.32 31 GLY A N 8
ATOM 8906 C CA . GLY A 1 31 ? -4.206 -12.363 -9.493 1.00 63.24 31 GLY A CA 8
ATOM 8907 C C . GLY A 1 31 ? -4.232 -11.535 -10.757 1.00 24.53 31 GLY A C 8
ATOM 8908 O O . GLY A 1 31 ? -4.646 -10.378 -10.745 1.00 24.33 31 GLY A O 8
ATOM 8912 N N . ASP A 1 32 ? -3.797 -12.142 -11.852 1.00 54.21 32 ASP A N 8
ATOM 8913 C CA . ASP A 1 32 ? -3.797 -11.482 -13.150 1.00 24.22 32 ASP A CA 8
ATOM 8914 C C . ASP A 1 32 ? -5.219 -11.352 -13.689 1.00 21.34 32 ASP A C 8
ATOM 8915 O O . ASP A 1 32 ? -6.093 -12.151 -13.346 1.00 50.54 32 ASP A O 8
ATOM 8924 N N . ASN A 1 33 ? -5.437 -10.350 -14.539 1.00 11.01 33 ASN A N 8
ATOM 8925 C CA . ASN A 1 33 ? -6.772 -10.029 -15.050 1.00 33.31 33 ASN A CA 8
ATOM 8926 C C . ASN A 1 33 ? -7.329 -11.123 -15.960 1.00 73.15 33 ASN A C 8
ATOM 8927 O O . ASN A 1 33 ? -8.526 -11.145 -16.240 1.00 35.41 33 ASN A O 8
ATOM 8938 N N . ASN A 1 34 ? -6.468 -12.021 -16.427 1.00 61.41 34 ASN A N 8
ATOM 8939 C CA . ASN A 1 34 ? -6.881 -13.039 -17.390 1.00 4.13 34 ASN A CA 8
ATOM 8940 C C . ASN A 1 34 ? -7.977 -13.957 -16.853 1.00 1.44 34 ASN A C 8
ATOM 8941 O O . ASN A 1 34 ? -8.837 -14.391 -17.618 1.00 40.12 34 ASN A O 8
ATOM 8952 N N . HIS A 1 35 ? -7.970 -14.257 -15.555 1.00 11.54 35 HIS A N 8
ATOM 8953 C CA . HIS A 1 35 ? -9.027 -15.100 -14.995 1.00 21.41 35 HIS A CA 8
ATOM 8954 C C . HIS A 1 35 ? -9.202 -14.906 -13.487 1.00 54.15 35 HIS A C 8
ATOM 8955 O O . HIS A 1 35 ? -8.248 -15.003 -12.710 1.00 54.44 35 HIS A O 8
ATOM 8970 N N . TYR A 1 36 ? -10.440 -14.618 -13.099 1.00 43.33 36 TYR A N 8
ATOM 8971 C CA . TYR A 1 36 ? -10.833 -14.511 -11.698 1.00 71.31 36 TYR A CA 8
ATOM 8972 C C . TYR A 1 36 ? -12.061 -15.375 -11.441 1.00 40.50 36 TYR A C 8
ATOM 8973 O O . TYR A 1 36 ? -12.631 -15.951 -12.367 1.00 24.43 36 TYR A O 8
ATOM 8991 N N . SER A 1 37 ? -12.461 -15.470 -10.184 1.00 2.23 37 SER A N 8
ATOM 8992 C CA . SER A 1 37 ? -13.721 -16.103 -9.834 1.00 21.11 37 SER A CA 8
ATOM 8993 C C . SER A 1 37 ? -14.605 -15.118 -9.081 1.00 62.15 37 SER A C 8
ATOM 8994 O O . SER A 1 37 ? -14.128 -14.365 -8.231 1.00 50.13 37 SER A O 8
ATOM 9002 N N . ILE A 1 38 ? -15.885 -15.111 -9.403 1.00 34.53 38 ILE A N 8
ATOM 9003 C CA . ILE A 1 38 ? -16.817 -14.213 -8.750 1.00 12.35 38 ILE A CA 8
ATOM 9004 C C . ILE A 1 38 ? -17.583 -14.957 -7.668 1.00 21.51 38 ILE A C 8
ATOM 9005 O O . ILE A 1 38 ? -18.314 -15.905 -7.954 1.00 24.12 38 ILE A O 8
ATOM 9021 N N . LYS A 1 39 ? -17.383 -14.550 -6.424 1.00 62.41 39 LYS A N 8
ATOM 9022 C CA . LYS A 1 39 ? -18.091 -15.156 -5.312 1.00 70.34 39 LYS A CA 8
ATOM 9023 C C . LYS A 1 39 ? -19.405 -14.427 -5.080 1.00 25.51 39 LYS A C 8
ATOM 9024 O O . LYS A 1 39 ? -19.427 -13.204 -4.924 1.00 73.43 39 LYS A O 8
ATOM 9043 N N . VAL A 1 40 ? -20.489 -15.181 -5.067 1.00 63.22 40 VAL A N 8
ATOM 9044 C CA . VAL A 1 40 ? -21.807 -14.626 -4.847 1.00 35.24 40 VAL A CA 8
ATOM 9045 C C . VAL A 1 40 ? -22.446 -15.274 -3.625 1.00 33.00 40 VAL A C 8
ATOM 9046 O O . VAL A 1 40 ? -22.825 -16.451 -3.655 1.00 4.22 40 VAL A O 8
ATOM 9059 N N . ILE A 1 41 ? -22.533 -14.519 -2.543 1.00 54.23 41 ILE A N 8
ATOM 9060 C CA . ILE A 1 41 ? -23.148 -15.012 -1.321 1.00 33.03 41 ILE A CA 8
ATOM 9061 C C . ILE A 1 41 ? -24.592 -14.546 -1.233 1.00 40.43 41 ILE A C 8
ATOM 9062 O O . ILE A 1 41 ? -24.862 -13.354 -1.104 1.00 0.12 41 ILE A O 8
ATOM 9078 N N . SER A 1 42 ? -25.513 -15.489 -1.319 1.00 20.34 42 SER A N 8
ATOM 9079 C CA . SER A 1 42 ? -26.924 -15.177 -1.234 1.00 24.41 42 SER A CA 8
ATOM 9080 C C . SER A 1 42 ? -27.706 -16.401 -0.790 1.00 53.10 42 SER A C 8
ATOM 9081 O O . SER A 1 42 ? -27.348 -17.532 -1.129 1.00 71.22 42 SER A O 8
ATOM 9089 N N . SER A 1 43 ? -28.775 -16.171 -0.041 1.00 30.43 43 SER A N 8
ATOM 9090 C CA . SER A 1 43 ? -29.648 -17.249 0.394 1.00 73.12 43 SER A CA 8
ATOM 9091 C C . SER A 1 43 ? -30.418 -17.834 -0.787 1.00 23.01 43 SER A C 8
ATOM 9092 O O . SER A 1 43 ? -31.067 -18.866 -0.661 1.00 1.22 43 SER A O 8
ATOM 9100 N N . GLN A 1 44 ? -30.322 -17.181 -1.941 1.00 22.21 44 GLN A N 8
ATOM 9101 C CA . GLN A 1 44 ? -30.927 -17.697 -3.159 1.00 35.52 44 GLN A CA 8
ATOM 9102 C C . GLN A 1 44 ? -30.050 -18.795 -3.762 1.00 53.44 44 GLN A C 8
ATOM 9103 O O . GLN A 1 44 ? -30.455 -19.491 -4.690 1.00 5.22 44 GLN A O 8
ATOM 9117 N N . PHE A 1 45 ? -28.839 -18.936 -3.229 1.00 2.34 45 PHE A N 8
ATOM 9118 C CA . PHE A 1 45 ? -27.959 -20.034 -3.612 1.00 54.05 45 PHE A CA 8
ATOM 9119 C C . PHE A 1 45 ? -27.855 -21.042 -2.476 1.00 52.21 45 PHE A C 8
ATOM 9120 O O . PHE A 1 45 ? -27.339 -22.146 -2.655 1.00 54.32 45 PHE A O 8
ATOM 9137 N N . GLN A 1 46 ? -28.367 -20.656 -1.314 1.00 72.45 46 GLN A N 8
ATOM 9138 C CA . GLN A 1 46 ? -28.321 -21.504 -0.132 1.00 75.13 46 GLN A CA 8
ATOM 9139 C C . GLN A 1 46 ? -29.494 -22.473 -0.132 1.00 33.34 46 GLN A C 8
ATOM 9140 O O . GLN A 1 46 ? -30.591 -22.133 -0.574 1.00 13.13 46 GLN A O 8
ATOM 9154 N N . GLY A 1 47 ? -29.254 -23.688 0.339 1.00 61.23 47 GLY A N 8
ATOM 9155 C CA . GLY A 1 47 ? -30.298 -24.692 0.356 1.00 30.52 47 GLY A CA 8
ATOM 9156 C C . GLY A 1 47 ? -30.340 -25.493 -0.927 1.00 5.25 47 GLY A C 8
ATOM 9157 O O . GLY A 1 47 ? -30.760 -26.651 -0.939 1.00 33.03 47 GLY A O 8
ATOM 9161 N N . LYS A 1 48 ? -29.909 -24.872 -2.015 1.00 74.22 48 LYS A N 8
ATOM 9162 C CA . LYS A 1 48 ? -29.854 -25.535 -3.306 1.00 25.13 48 LYS A CA 8
ATOM 9163 C C . LYS A 1 48 ? -28.523 -26.258 -3.472 1.00 55.24 48 LYS A C 8
ATOM 9164 O O . LYS A 1 48 ? -27.575 -26.006 -2.726 1.00 42.13 48 LYS A O 8
ATOM 9183 N N . SER A 1 49 ? -28.456 -27.148 -4.445 1.00 13.41 49 SER A N 8
ATOM 9184 C CA . SER A 1 49 ? -27.265 -27.949 -4.660 1.00 51.51 49 SER A CA 8
ATOM 9185 C C . SER A 1 49 ? -26.377 -27.356 -5.749 1.00 12.24 49 SER A C 8
ATOM 9186 O O . SER A 1 49 ? -26.816 -26.519 -6.545 1.00 74.40 49 SER A O 8
ATOM 9194 N N . LYS A 1 50 ? -25.125 -27.805 -5.771 1.00 4.42 50 LYS A N 8
ATOM 9195 C CA . LYS A 1 50 ? -24.125 -27.306 -6.711 1.00 71.43 50 LYS A CA 8
ATOM 9196 C C . LYS A 1 50 ? -24.573 -27.438 -8.158 1.00 23.45 50 LYS A C 8
ATOM 9197 O O . LYS A 1 50 ? -24.286 -26.564 -8.973 1.00 32.41 50 LYS A O 8
ATOM 9216 N N . LEU A 1 51 ? -25.263 -28.526 -8.481 1.00 35.35 51 LEU A N 8
ATOM 9217 C CA . LEU A 1 51 ? -25.712 -28.750 -9.848 1.00 23.42 51 LEU A CA 8
ATOM 9218 C C . LEU A 1 51 ? -26.598 -27.600 -10.308 1.00 5.20 51 LEU A C 8
ATOM 9219 O O . LEU A 1 51 ? -26.393 -27.035 -11.384 1.00 63.51 51 LEU A O 8
ATOM 9235 N N . GLU A 1 52 ? -27.555 -27.243 -9.462 1.00 71.20 52 GLU A N 8
ATOM 9236 C CA . GLU A 1 52 ? -28.474 -26.151 -9.743 1.00 3.31 52 GLU A CA 8
ATOM 9237 C C . GLU A 1 52 ? -27.704 -24.845 -9.920 1.00 30.12 52 GLU A C 8
ATOM 9238 O O . GLU A 1 52 ? -27.940 -24.093 -10.868 1.00 1.51 52 GLU A O 8
ATOM 9250 N N . GLN A 1 53 ? -26.769 -24.601 -9.006 1.00 12.11 53 GLN A N 8
ATOM 9251 C CA . GLN A 1 53 ? -25.951 -23.393 -9.042 1.00 42.34 53 GLN A CA 8
ATOM 9252 C C . GLN A 1 53 ? -25.160 -23.316 -10.345 1.00 43.01 53 GLN A C 8
ATOM 9253 O O . GLN A 1 53 ? -25.147 -22.279 -11.014 1.00 50.30 53 GLN A O 8
ATOM 9267 N N . HIS A 1 54 ? -24.528 -24.427 -10.711 1.00 11.40 54 HIS A N 8
ATOM 9268 C CA . HIS A 1 54 ? -23.703 -24.484 -11.916 1.00 50.22 54 HIS A CA 8
ATOM 9269 C C . HIS A 1 54 ? -24.536 -24.190 -13.157 1.00 75.33 54 HIS A C 8
ATOM 9270 O O . HIS A 1 54 ? -24.140 -23.385 -13.995 1.00 22.05 54 HIS A O 8
ATOM 9285 N N . ARG A 1 55 ? -25.692 -24.840 -13.258 1.00 60.31 55 ARG A N 8
ATOM 9286 C CA . ARG A 1 55 ? -26.588 -24.647 -14.396 1.00 40.14 55 ARG A CA 8
ATOM 9287 C C . ARG A 1 55 ? -27.015 -23.190 -14.525 1.00 43.34 55 ARG A C 8
ATOM 9288 O O . ARG A 1 55 ? -26.878 -22.588 -15.594 1.00 3.25 55 ARG A O 8
ATOM 9309 N N . MET A 1 56 ? -27.524 -22.626 -13.432 1.00 5.13 56 MET A N 8
ATOM 9310 C CA . MET A 1 56 ? -28.002 -21.247 -13.437 1.00 13.24 56 MET A CA 8
ATOM 9311 C C . MET A 1 56 ? -26.901 -20.289 -13.871 1.00 73.24 56 MET A C 8
ATOM 9312 O O . MET A 1 56 ? -27.104 -19.465 -14.763 1.00 12.14 56 MET A O 8
ATOM 9326 N N . ILE A 1 57 ? -25.727 -20.416 -13.261 1.00 55.45 57 ILE A N 8
ATOM 9327 C CA . ILE A 1 57 ? -24.594 -19.553 -13.586 1.00 13.21 57 ILE A CA 8
ATOM 9328 C C . ILE A 1 57 ? -24.170 -19.733 -15.043 1.00 34.43 57 ILE A C 8
ATOM 9329 O O . ILE A 1 57 ? -23.880 -18.759 -15.742 1.00 62.10 57 ILE A O 8
ATOM 9345 N N . TYR A 1 58 ? -24.165 -20.979 -15.498 1.00 15.22 58 TYR A N 8
ATOM 9346 C CA . TYR A 1 58 ? -23.753 -21.313 -16.857 1.00 4.35 58 TYR A CA 8
ATOM 9347 C C . TYR A 1 58 ? -24.713 -20.713 -17.885 1.00 73.40 58 TYR A C 8
ATOM 9348 O O . TYR A 1 58 ? -24.302 -20.327 -18.980 1.00 43.54 58 TYR A O 8
ATOM 9366 N N . LYS A 1 59 ? -25.992 -20.636 -17.531 1.00 73.42 59 LYS A N 8
ATOM 9367 C CA . LYS A 1 59 ? -26.985 -20.055 -18.427 1.00 51.11 59 LYS A CA 8
ATOM 9368 C C . LYS A 1 59 ? -26.924 -18.527 -18.406 1.00 44.10 59 LYS A C 8
ATOM 9369 O O . LYS A 1 59 ? -27.030 -17.878 -19.449 1.00 22.41 59 LYS A O 8
ATOM 9388 N N . VAL A 1 60 ? -26.765 -17.951 -17.218 1.00 40.42 60 VAL A N 8
ATOM 9389 C CA . VAL A 1 60 ? -26.700 -16.496 -17.076 1.00 13.04 60 VAL A CA 8
ATOM 9390 C C . VAL A 1 60 ? -25.448 -15.945 -17.752 1.00 62.12 60 VAL A C 8
ATOM 9391 O O . VAL A 1 60 ? -25.506 -14.954 -18.483 1.00 21.20 60 VAL A O 8
ATOM 9404 N N . LEU A 1 61 ? -24.325 -16.608 -17.527 1.00 32.20 61 LEU A N 8
ATOM 9405 C CA . LEU A 1 61 ? -23.060 -16.193 -18.118 1.00 23.13 61 LEU A CA 8
ATOM 9406 C C . LEU A 1 61 ? -22.814 -16.950 -19.420 1.00 43.05 61 LEU A C 8
ATOM 9407 O O . LEU A 1 61 ? -21.675 -17.272 -19.758 1.00 70.44 61 LEU A O 8
ATOM 9423 N N . ASP A 1 62 ? -23.896 -17.215 -20.147 1.00 51.31 62 ASP A N 8
ATOM 9424 C CA . ASP A 1 62 ? -23.827 -17.944 -21.409 1.00 11.45 62 ASP A CA 8
ATOM 9425 C C . ASP A 1 62 ? -22.918 -17.246 -22.409 1.00 35.13 62 ASP A C 8
ATOM 9426 O O . ASP A 1 62 ? -23.091 -16.062 -22.717 1.00 45.22 62 ASP A O 8
ATOM 9435 N N . GLY A 1 63 ? -21.956 -17.993 -22.910 1.00 4.15 63 GLY A N 8
ATOM 9436 C CA . GLY A 1 63 ? -21.031 -17.492 -23.878 1.00 43.43 63 GLY A CA 8
ATOM 9437 C C . GLY A 1 63 ? -19.933 -18.496 -24.101 1.00 33.13 63 GLY A C 8
ATOM 9438 O O . GLY A 1 63 ? -19.933 -19.566 -23.487 1.00 43.24 63 GLY A O 8
ATOM 9442 N N . LEU A 1 64 ? -19.016 -18.172 -24.984 1.00 51.34 64 LEU A N 8
ATOM 9443 C CA . LEU A 1 64 ? -17.864 -19.021 -25.235 1.00 3.45 64 LEU A CA 8
ATOM 9444 C C . LEU A 1 64 ? -16.862 -18.899 -24.091 1.00 42.35 64 LEU A C 8
ATOM 9445 O O . LEU A 1 64 ? -15.881 -18.164 -24.186 1.00 0.34 64 LEU A O 8
ATOM 9461 N N . ASN A 1 65 ? -17.152 -19.577 -22.994 1.00 64.21 65 ASN A N 8
ATOM 9462 C CA . ASN A 1 65 ? -16.268 -19.596 -21.837 1.00 60.20 65 ASN A CA 8
ATOM 9463 C C . ASN A 1 65 ? -16.490 -20.877 -21.050 1.00 64.31 65 ASN A C 8
ATOM 9464 O O . ASN A 1 65 ? -17.378 -20.955 -20.201 1.00 34.35 65 ASN A O 8
ATOM 9475 N N . ILE A 1 66 ? -15.707 -21.892 -21.364 1.00 12.30 66 ILE A N 8
ATOM 9476 C CA . ILE A 1 66 ? -15.820 -23.169 -20.684 1.00 41.44 66 ILE A CA 8
ATOM 9477 C C . ILE A 1 66 ? -14.746 -23.285 -19.612 1.00 2.50 66 ILE A C 8
ATOM 9478 O O . ILE A 1 66 ? -13.582 -23.553 -19.905 1.00 31.11 66 ILE A O 8
ATOM 9494 N N . HIS A 1 67 ? -15.141 -23.045 -18.372 1.00 15.31 67 HIS A N 8
ATOM 9495 C CA . HIS A 1 67 ? -14.230 -23.160 -17.244 1.00 41.12 67 HIS A CA 8
ATOM 9496 C C . HIS A 1 67 ? -14.874 -23.939 -16.114 1.00 13.15 67 HIS A C 8
ATOM 9497 O O . HIS A 1 67 ? -16.092 -23.898 -15.936 1.00 11.25 67 HIS A O 8
ATOM 9512 N N . ALA A 1 68 ? -14.054 -24.653 -15.358 1.00 1.04 68 ALA A N 8
ATOM 9513 C CA . ALA A 1 68 ? -14.546 -25.466 -14.260 1.00 21.21 68 ALA A CA 8
ATOM 9514 C C . ALA A 1 68 ? -14.904 -24.604 -13.055 1.00 64.03 68 ALA A C 8
ATOM 9515 O O . ALA A 1 68 ? -15.866 -24.891 -12.339 1.00 11.40 68 ALA A O 8
ATOM 9522 N N . ILE A 1 69 ? -14.137 -23.542 -12.841 1.00 52.42 69 ILE A N 8
ATOM 9523 C CA . ILE A 1 69 ? -14.364 -22.659 -11.708 1.00 0.05 69 ILE A CA 8
ATOM 9524 C C . ILE A 1 69 ? -14.128 -21.193 -12.079 1.00 34.51 69 ILE A C 8
ATOM 9525 O O . ILE A 1 69 ? -12.996 -20.752 -12.279 1.00 0.24 69 ILE A O 8
ATOM 9541 N N . GLN A 1 70 ? -15.220 -20.460 -12.228 1.00 62.22 70 GLN A N 8
ATOM 9542 C CA . GLN A 1 70 ? -15.167 -19.011 -12.404 1.00 45.13 70 GLN A CA 8
ATOM 9543 C C . GLN A 1 70 ? -16.237 -18.340 -11.549 1.00 54.23 70 GLN A C 8
ATOM 9544 O O . GLN A 1 70 ? -16.374 -17.114 -11.532 1.00 20.23 70 GLN A O 8
ATOM 9558 N N . ILE A 1 71 ? -16.970 -19.163 -10.817 1.00 33.52 71 ILE A N 8
ATOM 9559 C CA . ILE A 1 71 ? -18.032 -18.700 -9.942 1.00 32.34 71 ILE A CA 8
ATOM 9560 C C . ILE A 1 71 ? -17.912 -19.395 -8.590 1.00 21.45 71 ILE A C 8
ATOM 9561 O O . ILE A 1 71 ? -17.632 -20.595 -8.523 1.00 21.34 71 ILE A O 8
ATOM 9577 N N . GLN A 1 72 ? -18.077 -18.641 -7.519 1.00 4.42 72 GLN A N 8
ATOM 9578 C CA . GLN A 1 72 ? -18.110 -19.221 -6.189 1.00 11.31 72 GLN A CA 8
ATOM 9579 C C . GLN A 1 72 ? -19.420 -18.856 -5.516 1.00 41.51 72 GLN A C 8
ATOM 9580 O O . GLN A 1 72 ? -19.642 -17.709 -5.146 1.00 30.42 72 GLN A O 8
ATOM 9594 N N . THR A 1 73 ? -20.291 -19.829 -5.371 1.00 51.10 73 THR A N 8
ATOM 9595 C CA . THR A 1 73 ? -21.599 -19.585 -4.805 1.00 71.51 73 THR A CA 8
ATOM 9596 C C . THR A 1 73 ? -21.698 -20.150 -3.398 1.00 31.34 73 THR A C 8
ATOM 9597 O O . THR A 1 73 ? -21.183 -21.234 -3.119 1.00 0.24 73 THR A O 8
ATOM 9608 N N . GLY A 1 74 ? -22.337 -19.396 -2.514 1.00 12.20 74 GLY A N 8
ATOM 9609 C CA . GLY A 1 74 ? -22.517 -19.841 -1.147 1.00 10.41 74 GLY A CA 8
ATOM 9610 C C . GLY A 1 74 ? -23.438 -21.038 -1.048 1.00 15.25 74 GLY A C 8
ATOM 9611 O O . GLY A 1 74 ? -24.653 -20.890 -0.923 1.00 44.31 74 GLY A O 8
ATOM 9615 N N . CYS A 1 75 ? -22.860 -22.226 -1.120 1.00 41.31 75 CYS A N 8
ATOM 9616 C CA . CYS A 1 75 ? -23.627 -23.453 -1.028 1.00 31.41 75 CYS A CA 8
ATOM 9617 C C . CYS A 1 75 ? -23.839 -23.815 0.435 1.00 22.14 75 CYS A C 8
ATOM 9618 O O . CYS A 1 75 ? -22.884 -24.079 1.166 1.00 42.21 75 CYS A O 8
ATOM 9626 N N . LYS A 1 76 ? -25.087 -23.807 0.861 1.00 72.44 76 LYS A N 8
ATOM 9627 C CA . LYS A 1 76 ? -25.423 -24.144 2.231 1.00 24.13 76 LYS A CA 8
ATOM 9628 C C . LYS A 1 76 ? -26.143 -25.483 2.262 1.00 65.44 76 LYS A C 8
ATOM 9629 O O . LYS A 1 76 ? -27.384 -25.495 2.159 1.00 51.21 76 LYS A O 8
ATOM 9649 N N . PRO A 1 1 ? -18.207 -0.348 5.323 1.00 72.44 1 PRO A N 9
ATOM 9650 C CA . PRO A 1 1 ? -17.052 -0.242 4.407 1.00 63.23 1 PRO A CA 9
ATOM 9651 C C . PRO A 1 1 ? -17.529 -0.102 2.968 1.00 50.34 1 PRO A C 9
ATOM 9652 O O . PRO A 1 1 ? -18.066 -1.046 2.389 1.00 54.34 1 PRO A O 9
ATOM 9665 N N . GLY A 1 2 ? -17.337 1.075 2.397 1.00 35.53 2 GLY A N 9
ATOM 9666 C CA . GLY A 1 2 ? -17.813 1.329 1.054 1.00 24.52 2 GLY A CA 9
ATOM 9667 C C . GLY A 1 2 ? -17.009 2.404 0.359 1.00 1.40 2 GLY A C 9
ATOM 9668 O O . GLY A 1 2 ? -15.830 2.588 0.664 1.00 22.44 2 GLY A O 9
ATOM 9672 N N . SER A 1 3 ? -17.651 3.097 -0.586 1.00 10.13 3 SER A N 9
ATOM 9673 C CA . SER A 1 3 ? -17.039 4.192 -1.354 1.00 12.40 3 SER A CA 9
ATOM 9674 C C . SER A 1 3 ? -15.742 3.753 -2.045 1.00 50.22 3 SER A C 9
ATOM 9675 O O . SER A 1 3 ? -14.942 4.582 -2.482 1.00 24.11 3 SER A O 9
ATOM 9683 N N . MET A 1 4 ? -15.572 2.445 -2.183 1.00 64.30 4 MET A N 9
ATOM 9684 C CA . MET A 1 4 ? -14.382 1.881 -2.799 1.00 73.21 4 MET A CA 9
ATOM 9685 C C . MET A 1 4 ? -14.502 1.925 -4.317 1.00 42.35 4 MET A C 9
ATOM 9686 O O . MET A 1 4 ? -15.547 2.299 -4.854 1.00 54.24 4 MET A O 9
ATOM 9700 N N . THR A 1 5 ? -13.437 1.551 -5.006 1.00 5.32 5 THR A N 9
ATOM 9701 C CA . THR A 1 5 ? -13.447 1.530 -6.453 1.00 22.53 5 THR A CA 9
ATOM 9702 C C . THR A 1 5 ? -12.688 0.310 -6.969 1.00 65.22 5 THR A C 9
ATOM 9703 O O . THR A 1 5 ? -11.541 0.065 -6.594 1.00 62.04 5 THR A O 9
ATOM 9714 N N . VAL A 1 6 ? -13.347 -0.479 -7.803 1.00 4.20 6 VAL A N 9
ATOM 9715 C CA . VAL A 1 6 ? -12.760 -1.712 -8.306 1.00 13.52 6 VAL A CA 9
ATOM 9716 C C . VAL A 1 6 ? -12.970 -1.843 -9.806 1.00 40.55 6 VAL A C 9
ATOM 9717 O O . VAL A 1 6 ? -13.907 -1.270 -10.367 1.00 4.41 6 VAL A O 9
ATOM 9730 N N . THR A 1 7 ? -12.085 -2.584 -10.448 1.00 31.41 7 THR A N 9
ATOM 9731 C CA . THR A 1 7 ? -12.216 -2.886 -11.861 1.00 35.31 7 THR A CA 9
ATOM 9732 C C . THR A 1 7 ? -13.207 -4.029 -12.065 1.00 31.42 7 THR A C 9
ATOM 9733 O O . THR A 1 7 ? -13.498 -4.766 -11.120 1.00 72.04 7 THR A O 9
ATOM 9744 N N . GLN A 1 8 ? -13.715 -4.171 -13.293 1.00 3.23 8 GLN A N 9
ATOM 9745 C CA . GLN A 1 8 ? -14.744 -5.168 -13.609 1.00 50.02 8 GLN A CA 9
ATOM 9746 C C . GLN A 1 8 ? -16.019 -4.861 -12.816 1.00 1.14 8 GLN A C 9
ATOM 9747 O O . GLN A 1 8 ? -16.851 -5.736 -12.536 1.00 72.35 8 GLN A O 9
ATOM 9761 N N . SER A 1 9 ? -16.178 -3.582 -12.503 1.00 52.14 9 SER A N 9
ATOM 9762 C CA . SER A 1 9 ? -17.305 -3.098 -11.727 1.00 2.52 9 SER A CA 9
ATOM 9763 C C . SER A 1 9 ? -18.618 -3.289 -12.477 1.00 0.31 9 SER A C 9
ATOM 9764 O O . SER A 1 9 ? -19.682 -3.326 -11.871 1.00 54.11 9 SER A O 9
ATOM 9772 N N . GLN A 1 10 ? -18.545 -3.396 -13.800 1.00 65.43 10 GLN A N 9
ATOM 9773 C CA . GLN A 1 10 ? -19.734 -3.656 -14.600 1.00 50.30 10 GLN A CA 9
ATOM 9774 C C . GLN A 1 10 ? -20.267 -5.055 -14.319 1.00 24.22 10 GLN A C 9
ATOM 9775 O O . GLN A 1 10 ? -21.474 -5.256 -14.199 1.00 13.03 10 GLN A O 9
ATOM 9789 N N . LEU A 1 11 ? -19.358 -6.018 -14.205 1.00 1.21 11 LEU A N 9
ATOM 9790 C CA . LEU A 1 11 ? -19.735 -7.382 -13.866 1.00 12.41 11 LEU A CA 9
ATOM 9791 C C . LEU A 1 11 ? -20.213 -7.417 -12.417 1.00 54.11 11 LEU A C 9
ATOM 9792 O O . LEU A 1 11 ? -21.193 -8.088 -12.088 1.00 71.13 11 LEU A O 9
ATOM 9808 N N . GLU A 1 12 ? -19.518 -6.672 -11.563 1.00 14.13 12 GLU A N 9
ATOM 9809 C CA . GLU A 1 12 ? -19.930 -6.505 -10.170 1.00 13.33 12 GLU A CA 9
ATOM 9810 C C . GLU A 1 12 ? -21.362 -5.956 -10.110 1.00 23.45 12 GLU A C 9
ATOM 9811 O O . GLU A 1 12 ? -22.249 -6.556 -9.498 1.00 35.24 12 GLU A O 9
ATOM 9823 N N . LEU A 1 13 ? -21.579 -4.833 -10.785 1.00 24.43 13 LEU A N 9
ATOM 9824 C CA . LEU A 1 13 ? -22.885 -4.184 -10.846 1.00 1.43 13 LEU A CA 9
ATOM 9825 C C . LEU A 1 13 ? -23.949 -5.118 -11.423 1.00 31.21 13 LEU A C 9
ATOM 9826 O O . LEU A 1 13 ? -25.108 -5.085 -11.004 1.00 4.34 13 LEU A O 9
ATOM 9842 N N . LEU A 1 14 ? -23.553 -5.944 -12.383 1.00 72.01 14 LEU A N 9
ATOM 9843 C CA . LEU A 1 14 ? -24.471 -6.896 -12.998 1.00 3.52 14 LEU A CA 9
ATOM 9844 C C . LEU A 1 14 ? -25.015 -7.855 -11.942 1.00 71.02 14 LEU A C 9
ATOM 9845 O O . LEU A 1 14 ? -26.226 -8.063 -11.851 1.00 70.32 14 LEU A O 9
ATOM 9861 N N . ILE A 1 15 ? -24.121 -8.416 -11.133 1.00 13.25 15 ILE A N 9
ATOM 9862 C CA . ILE A 1 15 ? -24.517 -9.329 -10.066 1.00 24.23 15 ILE A CA 9
ATOM 9863 C C . ILE A 1 15 ? -25.276 -8.578 -8.973 1.00 61.32 15 ILE A C 9
ATOM 9864 O O . ILE A 1 15 ? -26.211 -9.109 -8.376 1.00 75.31 15 ILE A O 9
ATOM 9880 N N . ARG A 1 16 ? -24.886 -7.332 -8.742 1.00 32.24 16 ARG A N 9
ATOM 9881 C CA . ARG A 1 16 ? -25.538 -6.483 -7.746 1.00 15.30 16 ARG A CA 9
ATOM 9882 C C . ARG A 1 16 ? -27.004 -6.268 -8.110 1.00 74.23 16 ARG A C 9
ATOM 9883 O O . ARG A 1 16 ? -27.878 -6.245 -7.241 1.00 15.23 16 ARG A O 9
ATOM 9904 N N . ASN A 1 17 ? -27.268 -6.121 -9.402 1.00 21.01 17 ASN A N 9
ATOM 9905 C CA . ASN A 1 17 ? -28.632 -5.947 -9.890 1.00 71.44 17 ASN A CA 9
ATOM 9906 C C . ASN A 1 17 ? -29.334 -7.288 -10.061 1.00 24.13 17 ASN A C 9
ATOM 9907 O O . ASN A 1 17 ? -30.562 -7.368 -10.001 1.00 64.41 17 ASN A O 9
ATOM 9918 N N . ALA A 1 18 ? -28.555 -8.336 -10.288 1.00 24.13 18 ALA A N 9
ATOM 9919 C CA . ALA A 1 18 ? -29.103 -9.679 -10.410 1.00 52.44 18 ALA A CA 9
ATOM 9920 C C . ALA A 1 18 ? -29.559 -10.191 -9.052 1.00 63.32 18 ALA A C 9
ATOM 9921 O O . ALA A 1 18 ? -30.695 -10.639 -8.895 1.00 53.11 18 ALA A O 9
ATOM 9928 N N . PHE A 1 19 ? -28.674 -10.106 -8.070 1.00 32.44 19 PHE A N 9
ATOM 9929 C CA . PHE A 1 19 ? -28.993 -10.516 -6.712 1.00 64.45 19 PHE A CA 9
ATOM 9930 C C . PHE A 1 19 ? -28.459 -9.494 -5.716 1.00 11.13 19 PHE A C 9
ATOM 9931 O O . PHE A 1 19 ? -27.302 -9.565 -5.301 1.00 74.13 19 PHE A O 9
ATOM 9948 N N . PRO A 1 20 ? -29.292 -8.517 -5.331 1.00 74.32 20 PRO A N 9
ATOM 9949 C CA . PRO A 1 20 ? -28.908 -7.478 -4.368 1.00 62.04 20 PRO A CA 9
ATOM 9950 C C . PRO A 1 20 ? -28.688 -8.047 -2.968 1.00 53.13 20 PRO A C 9
ATOM 9951 O O . PRO A 1 20 ? -28.047 -7.424 -2.119 1.00 3.14 20 PRO A O 9
ATOM 9962 N N . GLU A 1 21 ? -29.218 -9.241 -2.741 1.00 43.25 21 GLU A N 9
ATOM 9963 C CA . GLU A 1 21 ? -29.098 -9.911 -1.454 1.00 14.45 21 GLU A CA 9
ATOM 9964 C C . GLU A 1 21 ? -27.952 -10.920 -1.485 1.00 61.52 21 GLU A C 9
ATOM 9965 O O . GLU A 1 21 ? -27.916 -11.876 -0.707 1.00 44.12 21 GLU A O 9
ATOM 9977 N N . ALA A 1 22 ? -27.017 -10.701 -2.397 1.00 13.31 22 ALA A N 9
ATOM 9978 C CA . ALA A 1 22 ? -25.849 -11.556 -2.515 1.00 45.34 22 ALA A CA 9
ATOM 9979 C C . ALA A 1 22 ? -24.589 -10.802 -2.114 1.00 74.40 22 ALA A C 9
ATOM 9980 O O . ALA A 1 22 ? -24.389 -9.655 -2.519 1.00 53.45 22 ALA A O 9
ATOM 9987 N N . GLU A 1 23 ? -23.755 -11.437 -1.305 1.00 31.23 23 GLU A N 9
ATOM 9988 C CA . GLU A 1 23 ? -22.489 -10.850 -0.904 1.00 5.24 23 GLU A CA 9
ATOM 9989 C C . GLU A 1 23 ? -21.480 -11.004 -2.034 1.00 11.04 23 GLU A C 9
ATOM 9990 O O . GLU A 1 23 ? -20.918 -12.081 -2.238 1.00 5.32 23 GLU A O 9
ATOM 10002 N N . ILE A 1 24 ? -21.274 -9.933 -2.777 1.00 13.41 24 ILE A N 9
ATOM 10003 C CA . ILE A 1 24 ? -20.368 -9.951 -3.909 1.00 74.24 24 ILE A CA 9
ATOM 10004 C C . ILE A 1 24 ? -18.949 -9.624 -3.456 1.00 61.32 24 ILE A C 9
ATOM 10005 O O . ILE A 1 24 ? -18.656 -8.497 -3.051 1.00 75.31 24 ILE A O 9
ATOM 10021 N N . THR A 1 25 ? -18.079 -10.616 -3.510 1.00 14.02 25 THR A N 9
ATOM 10022 C CA . THR A 1 25 ? -16.705 -10.444 -3.090 1.00 54.43 25 THR A CA 9
ATOM 10023 C C . THR A 1 25 ? -15.764 -10.463 -4.294 1.00 60.33 25 THR A C 9
ATOM 10024 O O . THR A 1 25 ? -15.585 -11.499 -4.939 1.00 24.53 25 THR A O 9
ATOM 10035 N N . VAL A 1 26 ? -15.166 -9.318 -4.589 1.00 74.44 26 VAL A N 9
ATOM 10036 C CA . VAL A 1 26 ? -14.236 -9.207 -5.705 1.00 13.43 26 VAL A CA 9
ATOM 10037 C C . VAL A 1 26 ? -12.849 -9.674 -5.281 1.00 70.34 26 VAL A C 9
ATOM 10038 O O . VAL A 1 26 ? -12.317 -9.233 -4.266 1.00 52.34 26 VAL A O 9
ATOM 10051 N N . THR A 1 27 ? -12.284 -10.598 -6.038 1.00 53.51 27 THR A N 9
ATOM 10052 C CA . THR A 1 27 ? -11.014 -11.194 -5.675 1.00 3.34 27 THR A CA 9
ATOM 10053 C C . THR A 1 27 ? -10.001 -11.067 -6.807 1.00 43.20 27 THR A C 9
ATOM 10054 O O . THR A 1 27 ? -10.198 -11.609 -7.893 1.00 52.12 27 THR A O 9
ATOM 10065 N N . SER A 1 28 ? -8.928 -10.339 -6.555 1.00 23.54 28 SER A N 9
ATOM 10066 C CA . SER A 1 28 ? -7.873 -10.175 -7.535 1.00 22.03 28 SER A CA 9
ATOM 10067 C C . SER A 1 28 ? -6.874 -11.326 -7.461 1.00 14.30 28 SER A C 9
ATOM 10068 O O . SER A 1 28 ? -6.141 -11.472 -6.479 1.00 32.51 28 SER A O 9
ATOM 10076 N N . LEU A 1 29 ? -6.860 -12.156 -8.492 1.00 60.25 29 LEU A N 9
ATOM 10077 C CA . LEU A 1 29 ? -5.931 -13.270 -8.547 1.00 24.55 29 LEU A CA 9
ATOM 10078 C C . LEU A 1 29 ? -4.835 -12.983 -9.564 1.00 12.10 29 LEU A C 9
ATOM 10079 O O . LEU A 1 29 ? -5.093 -12.864 -10.765 1.00 65.12 29 LEU A O 9
ATOM 10095 N N . VAL A 1 30 ? -3.615 -12.850 -9.071 1.00 4.40 30 VAL A N 9
ATOM 10096 C CA . VAL A 1 30 ? -2.479 -12.559 -9.924 1.00 1.44 30 VAL A CA 9
ATOM 10097 C C . VAL A 1 30 ? -1.830 -13.859 -10.385 1.00 64.14 30 VAL A C 9
ATOM 10098 O O . VAL A 1 30 ? -1.009 -14.444 -9.675 1.00 15.34 30 VAL A O 9
ATOM 10111 N N . GLY A 1 31 ? -2.241 -14.335 -11.551 1.00 42.32 31 GLY A N 9
ATOM 10112 C CA . GLY A 1 31 ? -1.687 -15.561 -12.089 1.00 63.24 31 GLY A CA 9
ATOM 10113 C C . GLY A 1 31 ? -1.002 -15.333 -13.418 1.00 24.53 31 GLY A C 9
ATOM 10114 O O . GLY A 1 31 ? -0.012 -14.609 -13.495 1.00 24.33 31 GLY A O 9
ATOM 10118 N N . ASP A 1 32 ? -1.536 -15.941 -14.469 1.00 54.21 32 ASP A N 9
ATOM 10119 C CA . ASP A 1 32 ? -1.007 -15.747 -15.816 1.00 24.22 32 ASP A CA 9
ATOM 10120 C C . ASP A 1 32 ? -1.604 -14.483 -16.422 1.00 21.34 32 ASP A C 9
ATOM 10121 O O . ASP A 1 32 ? -1.172 -14.006 -17.470 1.00 50.54 32 ASP A O 9
ATOM 10130 N N . ASN A 1 33 ? -2.611 -13.960 -15.739 1.00 11.01 33 ASN A N 9
ATOM 10131 C CA . ASN A 1 33 ? -3.316 -12.758 -16.154 1.00 33.31 33 ASN A CA 9
ATOM 10132 C C . ASN A 1 33 ? -3.940 -12.107 -14.930 1.00 73.15 33 ASN A C 9
ATOM 10133 O O . ASN A 1 33 ? -4.463 -12.805 -14.058 1.00 35.41 33 ASN A O 9
ATOM 10144 N N . ASN A 1 34 ? -3.852 -10.786 -14.840 1.00 61.41 34 ASN A N 9
ATOM 10145 C CA . ASN A 1 34 ? -4.457 -10.063 -13.732 1.00 4.13 34 ASN A CA 9
ATOM 10146 C C . ASN A 1 34 ? -5.968 -10.053 -13.897 1.00 1.44 34 ASN A C 9
ATOM 10147 O O . ASN A 1 34 ? -6.529 -9.209 -14.599 1.00 40.12 34 ASN A O 9
ATOM 10158 N N . HIS A 1 35 ? -6.617 -11.019 -13.273 1.00 11.54 35 HIS A N 9
ATOM 10159 C CA . HIS A 1 35 ? -8.045 -11.204 -13.440 1.00 21.41 35 HIS A CA 9
ATOM 10160 C C . HIS A 1 35 ? -8.737 -11.135 -12.087 1.00 54.15 35 HIS A C 9
ATOM 10161 O O . HIS A 1 35 ? -8.104 -11.316 -11.048 1.00 54.44 35 HIS A O 9
ATOM 10176 N N . TYR A 1 36 ? -10.028 -10.854 -12.099 1.00 43.33 36 TYR A N 9
ATOM 10177 C CA . TYR A 1 36 ? -10.797 -10.778 -10.870 1.00 71.31 36 TYR A CA 9
ATOM 10178 C C . TYR A 1 36 ? -11.862 -11.864 -10.835 1.00 40.50 36 TYR A C 9
ATOM 10179 O O . TYR A 1 36 ? -12.592 -12.062 -11.806 1.00 24.43 36 TYR A O 9
ATOM 10197 N N . SER A 1 37 ? -11.913 -12.580 -9.726 1.00 2.23 37 SER A N 9
ATOM 10198 C CA . SER A 1 37 ? -12.913 -13.610 -9.513 1.00 21.11 37 SER A CA 9
ATOM 10199 C C . SER A 1 37 ? -13.996 -13.063 -8.598 1.00 62.15 37 SER A C 9
ATOM 10200 O O . SER A 1 37 ? -13.714 -12.259 -7.704 1.00 50.13 37 SER A O 9
ATOM 10208 N N . ILE A 1 38 ? -15.226 -13.475 -8.824 1.00 34.53 38 ILE A N 9
ATOM 10209 C CA . ILE A 1 38 ? -16.341 -12.966 -8.050 1.00 12.35 38 ILE A CA 9
ATOM 10210 C C . ILE A 1 38 ? -16.931 -14.063 -7.176 1.00 21.51 38 ILE A C 9
ATOM 10211 O O . ILE A 1 38 ? -17.553 -15.002 -7.673 1.00 24.12 38 ILE A O 9
ATOM 10227 N N . LYS A 1 39 ? -16.718 -13.952 -5.875 1.00 62.41 39 LYS A N 9
ATOM 10228 C CA . LYS A 1 39 ? -17.320 -14.879 -4.935 1.00 70.34 39 LYS A CA 9
ATOM 10229 C C . LYS A 1 39 ? -18.680 -14.357 -4.499 1.00 25.51 39 LYS A C 9
ATOM 10230 O O . LYS A 1 39 ? -18.778 -13.286 -3.897 1.00 73.43 39 LYS A O 9
ATOM 10249 N N . VAL A 1 40 ? -19.721 -15.107 -4.823 1.00 63.22 40 VAL A N 9
ATOM 10250 C CA . VAL A 1 40 ? -21.083 -14.707 -4.520 1.00 35.24 40 VAL A CA 9
ATOM 10251 C C . VAL A 1 40 ? -21.634 -15.539 -3.366 1.00 33.00 40 VAL A C 9
ATOM 10252 O O . VAL A 1 40 ? -21.968 -16.716 -3.533 1.00 4.22 40 VAL A O 9
ATOM 10265 N N . ILE A 1 41 ? -21.706 -14.931 -2.194 1.00 54.23 41 ILE A N 9
ATOM 10266 C CA . ILE A 1 41 ? -22.228 -15.603 -1.016 1.00 33.03 41 ILE A CA 9
ATOM 10267 C C . ILE A 1 41 ? -23.650 -15.133 -0.738 1.00 40.43 41 ILE A C 9
ATOM 10268 O O . ILE A 1 41 ? -23.869 -13.976 -0.405 1.00 0.12 41 ILE A O 9
ATOM 10284 N N . SER A 1 42 ? -24.621 -16.016 -0.897 1.00 20.34 42 SER A N 9
ATOM 10285 C CA . SER A 1 42 ? -26.004 -15.636 -0.673 1.00 24.41 42 SER A CA 9
ATOM 10286 C C . SER A 1 42 ? -26.839 -16.831 -0.239 1.00 53.10 42 SER A C 9
ATOM 10287 O O . SER A 1 42 ? -26.589 -17.965 -0.653 1.00 71.22 42 SER A O 9
ATOM 10295 N N . SER A 1 43 ? -27.838 -16.561 0.591 1.00 30.43 43 SER A N 9
ATOM 10296 C CA . SER A 1 43 ? -28.760 -17.581 1.057 1.00 73.12 43 SER A CA 9
ATOM 10297 C C . SER A 1 43 ? -29.572 -18.147 -0.106 1.00 23.01 43 SER A C 9
ATOM 10298 O O . SER A 1 43 ? -30.134 -19.240 -0.012 1.00 1.22 43 SER A O 9
ATOM 10306 N N . GLN A 1 44 ? -29.603 -17.404 -1.207 1.00 22.21 44 GLN A N 9
ATOM 10307 C CA . GLN A 1 44 ? -30.297 -17.840 -2.412 1.00 35.52 44 GLN A CA 9
ATOM 10308 C C . GLN A 1 44 ? -29.555 -18.994 -3.079 1.00 53.44 44 GLN A C 9
ATOM 10309 O O . GLN A 1 44 ? -30.109 -19.693 -3.925 1.00 5.22 44 GLN A O 9
ATOM 10323 N N . PHE A 1 45 ? -28.298 -19.187 -2.698 1.00 2.34 45 PHE A N 9
ATOM 10324 C CA . PHE A 1 45 ? -27.502 -20.288 -3.223 1.00 54.05 45 PHE A CA 9
ATOM 10325 C C . PHE A 1 45 ? -27.233 -21.318 -2.134 1.00 52.21 45 PHE A C 9
ATOM 10326 O O . PHE A 1 45 ? -26.733 -22.409 -2.406 1.00 54.32 45 PHE A O 9
ATOM 10343 N N . GLN A 1 46 ? -27.586 -20.974 -0.905 1.00 72.45 46 GLN A N 9
ATOM 10344 C CA . GLN A 1 46 ? -27.301 -21.829 0.238 1.00 75.13 46 GLN A CA 9
ATOM 10345 C C . GLN A 1 46 ? -28.423 -22.841 0.450 1.00 33.34 46 GLN A C 9
ATOM 10346 O O . GLN A 1 46 ? -29.592 -22.469 0.548 1.00 13.13 46 GLN A O 9
ATOM 10360 N N . GLY A 1 47 ? -28.058 -24.120 0.492 1.00 61.23 47 GLY A N 9
ATOM 10361 C CA . GLY A 1 47 ? -29.034 -25.171 0.717 1.00 30.52 47 GLY A CA 9
ATOM 10362 C C . GLY A 1 47 ? -29.814 -25.516 -0.536 1.00 5.25 47 GLY A C 9
ATOM 10363 O O . GLY A 1 47 ? -30.902 -26.092 -0.464 1.00 33.03 47 GLY A O 9
ATOM 10367 N N . LYS A 1 48 ? -29.262 -25.156 -1.686 1.00 74.22 48 LYS A N 9
ATOM 10368 C CA . LYS A 1 48 ? -29.915 -25.418 -2.957 1.00 25.13 48 LYS A CA 9
ATOM 10369 C C . LYS A 1 48 ? -29.232 -26.572 -3.669 1.00 55.24 48 LYS A C 9
ATOM 10370 O O . LYS A 1 48 ? -28.067 -26.876 -3.398 1.00 42.13 48 LYS A O 9
ATOM 10389 N N . SER A 1 49 ? -29.957 -27.216 -4.569 1.00 13.41 49 SER A N 9
ATOM 10390 C CA . SER A 1 49 ? -29.391 -28.269 -5.393 1.00 51.51 49 SER A CA 9
ATOM 10391 C C . SER A 1 49 ? -28.245 -27.723 -6.238 1.00 12.24 49 SER A C 9
ATOM 10392 O O . SER A 1 49 ? -28.376 -26.670 -6.868 1.00 74.40 49 SER A O 9
ATOM 10400 N N . LYS A 1 50 ? -27.128 -28.441 -6.251 1.00 4.42 50 LYS A N 9
ATOM 10401 C CA . LYS A 1 50 ? -25.950 -28.018 -6.996 1.00 71.43 50 LYS A CA 9
ATOM 10402 C C . LYS A 1 50 ? -26.249 -27.931 -8.480 1.00 23.45 50 LYS A C 9
ATOM 10403 O O . LYS A 1 50 ? -25.811 -26.998 -9.155 1.00 32.41 50 LYS A O 9
ATOM 10422 N N . LEU A 1 51 ? -27.010 -28.894 -8.982 1.00 35.35 51 LEU A N 9
ATOM 10423 C CA . LEU A 1 51 ? -27.414 -28.892 -10.379 1.00 23.42 51 LEU A CA 9
ATOM 10424 C C . LEU A 1 51 ? -28.090 -27.573 -10.728 1.00 5.20 51 LEU A C 9
ATOM 10425 O O . LEU A 1 51 ? -27.751 -26.938 -11.724 1.00 63.51 51 LEU A O 9
ATOM 10441 N N . GLU A 1 52 ? -29.010 -27.147 -9.867 1.00 71.20 52 GLU A N 9
ATOM 10442 C CA . GLU A 1 52 ? -29.762 -25.916 -10.079 1.00 3.31 52 GLU A CA 9
ATOM 10443 C C . GLU A 1 52 ? -28.841 -24.704 -10.074 1.00 30.12 52 GLU A C 9
ATOM 10444 O O . GLU A 1 52 ? -28.975 -23.812 -10.917 1.00 1.51 52 GLU A O 9
ATOM 10456 N N . GLN A 1 53 ? -27.902 -24.682 -9.131 1.00 12.11 53 GLN A N 9
ATOM 10457 C CA . GLN A 1 53 ? -26.936 -23.594 -9.035 1.00 42.34 53 GLN A CA 9
ATOM 10458 C C . GLN A 1 53 ? -26.157 -23.469 -10.337 1.00 43.01 53 GLN A C 9
ATOM 10459 O O . GLN A 1 53 ? -26.037 -22.384 -10.906 1.00 50.30 53 GLN A O 9
ATOM 10473 N N . HIS A 1 54 ? -25.673 -24.606 -10.827 1.00 11.40 54 HIS A N 9
ATOM 10474 C CA . HIS A 1 54 ? -24.841 -24.633 -12.024 1.00 50.22 54 HIS A CA 9
ATOM 10475 C C . HIS A 1 54 ? -25.665 -24.272 -13.250 1.00 75.33 54 HIS A C 9
ATOM 10476 O O . HIS A 1 54 ? -25.193 -23.550 -14.122 1.00 22.05 54 HIS A O 9
ATOM 10491 N N . ARG A 1 55 ? -26.902 -24.769 -13.301 1.00 60.31 55 ARG A N 9
ATOM 10492 C CA . ARG A 1 55 ? -27.830 -24.421 -14.375 1.00 40.14 55 ARG A CA 9
ATOM 10493 C C . ARG A 1 55 ? -27.969 -22.914 -14.495 1.00 43.34 55 ARG A C 9
ATOM 10494 O O . ARG A 1 55 ? -27.765 -22.339 -15.566 1.00 3.25 55 ARG A O 9
ATOM 10515 N N . MET A 1 56 ? -28.302 -22.282 -13.381 1.00 5.13 56 MET A N 9
ATOM 10516 C CA . MET A 1 56 ? -28.550 -20.852 -13.366 1.00 13.24 56 MET A CA 9
ATOM 10517 C C . MET A 1 56 ? -27.295 -20.072 -13.747 1.00 73.24 56 MET A C 9
ATOM 10518 O O . MET A 1 56 ? -27.354 -19.158 -14.574 1.00 12.14 56 MET A O 9
ATOM 10532 N N . ILE A 1 57 ? -26.157 -20.444 -13.157 1.00 55.45 57 ILE A N 9
ATOM 10533 C CA . ILE A 1 57 ? -24.901 -19.750 -13.430 1.00 13.21 57 ILE A CA 9
ATOM 10534 C C . ILE A 1 57 ? -24.484 -19.924 -14.891 1.00 34.43 57 ILE A C 9
ATOM 10535 O O . ILE A 1 57 ? -24.073 -18.965 -15.541 1.00 62.10 57 ILE A O 9
ATOM 10551 N N . TYR A 1 58 ? -24.619 -21.136 -15.418 1.00 15.22 58 TYR A N 9
ATOM 10552 C CA . TYR A 1 58 ? -24.277 -21.396 -16.813 1.00 4.35 58 TYR A CA 9
ATOM 10553 C C . TYR A 1 58 ? -25.220 -20.657 -17.755 1.00 73.40 58 TYR A C 9
ATOM 10554 O O . TYR A 1 58 ? -24.819 -20.232 -18.836 1.00 43.54 58 TYR A O 9
ATOM 10572 N N . LYS A 1 59 ? -26.473 -20.504 -17.340 1.00 73.42 59 LYS A N 9
ATOM 10573 C CA . LYS A 1 59 ? -27.468 -19.833 -18.164 1.00 51.11 59 LYS A CA 9
ATOM 10574 C C . LYS A 1 59 ? -27.217 -18.322 -18.197 1.00 44.10 59 LYS A C 9
ATOM 10575 O O . LYS A 1 59 ? -27.381 -17.684 -19.237 1.00 22.41 59 LYS A O 9
ATOM 10594 N N . VAL A 1 60 ? -26.815 -17.752 -17.063 1.00 40.42 60 VAL A N 9
ATOM 10595 C CA . VAL A 1 60 ? -26.554 -16.314 -16.995 1.00 13.04 60 VAL A CA 9
ATOM 10596 C C . VAL A 1 60 ? -25.167 -15.973 -17.559 1.00 62.12 60 VAL A C 9
ATOM 10597 O O . VAL A 1 60 ? -24.974 -14.908 -18.149 1.00 21.20 60 VAL A O 9
ATOM 10610 N N . LEU A 1 61 ? -24.216 -16.893 -17.410 1.00 32.20 61 LEU A N 9
ATOM 10611 C CA . LEU A 1 61 ? -22.881 -16.711 -17.978 1.00 23.13 61 LEU A CA 9
ATOM 10612 C C . LEU A 1 61 ? -22.838 -17.185 -19.426 1.00 43.05 61 LEU A C 9
ATOM 10613 O O . LEU A 1 61 ? -21.773 -17.237 -20.042 1.00 70.44 61 LEU A O 9
ATOM 10629 N N . ASP A 1 62 ? -24.002 -17.533 -19.959 1.00 51.31 62 ASP A N 9
ATOM 10630 C CA . ASP A 1 62 ? -24.124 -17.924 -21.358 1.00 11.45 62 ASP A CA 9
ATOM 10631 C C . ASP A 1 62 ? -23.833 -16.728 -22.258 1.00 35.13 62 ASP A C 9
ATOM 10632 O O . ASP A 1 62 ? -24.525 -15.710 -22.198 1.00 45.22 62 ASP A O 9
ATOM 10641 N N . GLY A 1 63 ? -22.801 -16.854 -23.075 1.00 4.15 63 GLY A N 9
ATOM 10642 C CA . GLY A 1 63 ? -22.338 -15.742 -23.879 1.00 43.43 63 GLY A CA 9
ATOM 10643 C C . GLY A 1 63 ? -20.905 -15.399 -23.540 1.00 33.13 63 GLY A C 9
ATOM 10644 O O . GLY A 1 63 ? -20.579 -14.250 -23.238 1.00 43.24 63 GLY A O 9
ATOM 10648 N N . LEU A 1 64 ? -20.051 -16.412 -23.578 1.00 51.34 64 LEU A N 9
ATOM 10649 C CA . LEU A 1 64 ? -18.661 -16.260 -23.174 1.00 3.45 64 LEU A CA 9
ATOM 10650 C C . LEU A 1 64 ? -17.780 -15.926 -24.369 1.00 42.35 64 LEU A C 9
ATOM 10651 O O . LEU A 1 64 ? -18.138 -16.208 -25.514 1.00 0.34 64 LEU A O 9
ATOM 10667 N N . ASN A 1 65 ? -16.640 -15.306 -24.096 1.00 64.21 65 ASN A N 9
ATOM 10668 C CA . ASN A 1 65 ? -15.676 -14.975 -25.135 1.00 60.20 65 ASN A CA 9
ATOM 10669 C C . ASN A 1 65 ? -14.265 -15.231 -24.629 1.00 64.31 65 ASN A C 9
ATOM 10670 O O . ASN A 1 65 ? -13.522 -16.022 -25.205 1.00 34.35 65 ASN A O 9
ATOM 10681 N N . ILE A 1 66 ? -13.914 -14.572 -23.535 1.00 12.30 66 ILE A N 9
ATOM 10682 C CA . ILE A 1 66 ? -12.587 -14.707 -22.954 1.00 41.44 66 ILE A CA 9
ATOM 10683 C C . ILE A 1 66 ? -12.583 -15.819 -21.910 1.00 2.50 66 ILE A C 9
ATOM 10684 O O . ILE A 1 66 ? -11.852 -16.805 -22.029 1.00 31.11 66 ILE A O 9
ATOM 10700 N N . HIS A 1 67 ? -13.421 -15.659 -20.899 1.00 15.31 67 HIS A N 9
ATOM 10701 C CA . HIS A 1 67 ? -13.480 -16.599 -19.790 1.00 41.12 67 HIS A CA 9
ATOM 10702 C C . HIS A 1 67 ? -14.839 -16.477 -19.110 1.00 13.15 67 HIS A C 9
ATOM 10703 O O . HIS A 1 67 ? -15.335 -15.368 -18.916 1.00 11.25 67 HIS A O 9
ATOM 10718 N N . ALA A 1 68 ? -15.444 -17.605 -18.769 1.00 1.04 68 ALA A N 9
ATOM 10719 C CA . ALA A 1 68 ? -16.780 -17.599 -18.184 1.00 21.21 68 ALA A CA 9
ATOM 10720 C C . ALA A 1 68 ? -16.748 -17.944 -16.700 1.00 64.03 68 ALA A C 9
ATOM 10721 O O . ALA A 1 68 ? -17.363 -17.261 -15.880 1.00 11.40 68 ALA A O 9
ATOM 10728 N N . ILE A 1 69 ? -16.021 -18.997 -16.354 1.00 52.42 69 ILE A N 9
ATOM 10729 C CA . ILE A 1 69 ? -16.015 -19.493 -14.982 1.00 0.05 69 ILE A CA 9
ATOM 10730 C C . ILE A 1 69 ? -15.104 -18.670 -14.066 1.00 34.51 69 ILE A C 9
ATOM 10731 O O . ILE A 1 69 ? -13.974 -19.054 -13.771 1.00 0.24 69 ILE A O 9
ATOM 10747 N N . GLN A 1 70 ? -15.601 -17.516 -13.650 1.00 62.22 70 GLN A N 9
ATOM 10748 C CA . GLN A 1 70 ? -14.928 -16.703 -12.640 1.00 45.13 70 GLN A CA 9
ATOM 10749 C C . GLN A 1 70 ? -15.927 -16.303 -11.564 1.00 54.23 70 GLN A C 9
ATOM 10750 O O . GLN A 1 70 ? -15.702 -15.372 -10.792 1.00 20.23 70 GLN A O 9
ATOM 10764 N N . ILE A 1 71 ? -17.035 -17.025 -11.521 1.00 33.52 71 ILE A N 9
ATOM 10765 C CA . ILE A 1 71 ? -18.056 -16.797 -10.519 1.00 32.34 71 ILE A CA 9
ATOM 10766 C C . ILE A 1 71 ? -18.103 -17.973 -9.549 1.00 21.45 71 ILE A C 9
ATOM 10767 O O . ILE A 1 71 ? -18.344 -19.114 -9.942 1.00 21.34 71 ILE A O 9
ATOM 10783 N N . GLN A 1 72 ? -17.848 -17.688 -8.285 1.00 4.42 72 GLN A N 9
ATOM 10784 C CA . GLN A 1 72 ? -17.813 -18.719 -7.264 1.00 11.31 72 GLN A CA 9
ATOM 10785 C C . GLN A 1 72 ? -18.960 -18.526 -6.283 1.00 41.51 72 GLN A C 9
ATOM 10786 O O . GLN A 1 72 ? -18.957 -17.593 -5.485 1.00 30.42 72 GLN A O 9
ATOM 10800 N N . THR A 1 73 ? -19.941 -19.405 -6.349 1.00 51.10 73 THR A N 9
ATOM 10801 C CA . THR A 1 73 ? -21.104 -19.314 -5.487 1.00 71.51 73 THR A CA 9
ATOM 10802 C C . THR A 1 73 ? -20.878 -20.061 -4.177 1.00 31.34 73 THR A C 9
ATOM 10803 O O . THR A 1 73 ? -20.297 -21.148 -4.166 1.00 0.24 73 THR A O 9
ATOM 10814 N N . GLY A 1 74 ? -21.322 -19.463 -3.076 1.00 12.20 74 GLY A N 9
ATOM 10815 C CA . GLY A 1 74 ? -21.213 -20.103 -1.778 1.00 10.41 74 GLY A CA 9
ATOM 10816 C C . GLY A 1 74 ? -22.172 -21.269 -1.637 1.00 15.25 74 GLY A C 9
ATOM 10817 O O . GLY A 1 74 ? -23.274 -21.117 -1.107 1.00 44.31 74 GLY A O 9
ATOM 10821 N N . CYS A 1 75 ? -21.751 -22.425 -2.122 1.00 41.31 75 CYS A N 9
ATOM 10822 C CA . CYS A 1 75 ? -22.586 -23.616 -2.119 1.00 31.41 75 CYS A CA 9
ATOM 10823 C C . CYS A 1 75 ? -22.561 -24.320 -0.766 1.00 22.14 75 CYS A C 9
ATOM 10824 O O . CYS A 1 75 ? -21.511 -24.436 -0.126 1.00 42.21 75 CYS A O 9
ATOM 10832 N N . LYS A 1 76 ? -23.728 -24.783 -0.342 1.00 72.44 76 LYS A N 9
ATOM 10833 C CA . LYS A 1 76 ? -23.862 -25.565 0.876 1.00 24.13 76 LYS A CA 9
ATOM 10834 C C . LYS A 1 76 ? -24.655 -26.828 0.575 1.00 65.44 76 LYS A C 9
ATOM 10835 O O . LYS A 1 76 ? -25.849 -26.708 0.225 1.00 51.21 76 LYS A O 9
ATOM 10855 N N . PRO A 1 1 ? -2.994 -0.805 -0.231 1.00 72.44 1 PRO A N 10
ATOM 10856 C CA . PRO A 1 1 ? -2.729 -1.628 -1.429 1.00 63.23 1 PRO A CA 10
ATOM 10857 C C . PRO A 1 1 ? -2.756 -0.774 -2.689 1.00 50.34 1 PRO A C 10
ATOM 10858 O O . PRO A 1 1 ? -3.791 -0.207 -3.045 1.00 54.34 1 PRO A O 10
ATOM 10871 N N . GLY A 1 2 ? -1.615 -0.678 -3.356 1.00 35.53 2 GLY A N 10
ATOM 10872 C CA . GLY A 1 2 ? -1.524 0.108 -4.568 1.00 24.52 2 GLY A CA 10
ATOM 10873 C C . GLY A 1 2 ? -2.053 -0.643 -5.771 1.00 1.40 2 GLY A C 10
ATOM 10874 O O . GLY A 1 2 ? -1.326 -1.412 -6.402 1.00 22.44 2 GLY A O 10
ATOM 10878 N N . SER A 1 3 ? -3.323 -0.433 -6.076 1.00 10.13 3 SER A N 10
ATOM 10879 C CA . SER A 1 3 ? -3.952 -1.074 -7.214 1.00 12.40 3 SER A CA 10
ATOM 10880 C C . SER A 1 3 ? -4.328 -0.021 -8.252 1.00 50.22 3 SER A C 10
ATOM 10881 O O . SER A 1 3 ? -5.039 0.939 -7.945 1.00 24.11 3 SER A O 10
ATOM 10889 N N . MET A 1 4 ? -3.821 -0.185 -9.466 1.00 64.30 4 MET A N 10
ATOM 10890 C CA . MET A 1 4 ? -4.108 0.750 -10.544 1.00 73.21 4 MET A CA 10
ATOM 10891 C C . MET A 1 4 ? -5.184 0.187 -11.463 1.00 42.35 4 MET A C 10
ATOM 10892 O O . MET A 1 4 ? -6.111 0.895 -11.860 1.00 54.24 4 MET A O 10
ATOM 10906 N N . THR A 1 5 ? -5.062 -1.091 -11.793 1.00 5.32 5 THR A N 10
ATOM 10907 C CA . THR A 1 5 ? -6.039 -1.753 -12.639 1.00 22.53 5 THR A CA 10
ATOM 10908 C C . THR A 1 5 ? -7.325 -2.007 -11.862 1.00 65.22 5 THR A C 10
ATOM 10909 O O . THR A 1 5 ? -7.293 -2.478 -10.726 1.00 62.04 5 THR A O 10
ATOM 10920 N N . VAL A 1 6 ? -8.453 -1.693 -12.476 1.00 4.20 6 VAL A N 10
ATOM 10921 C CA . VAL A 1 6 ? -9.740 -1.871 -11.832 1.00 13.52 6 VAL A CA 10
ATOM 10922 C C . VAL A 1 6 ? -10.269 -3.286 -12.051 1.00 40.55 6 VAL A C 10
ATOM 10923 O O . VAL A 1 6 ? -9.830 -3.998 -12.956 1.00 4.41 6 VAL A O 10
ATOM 10936 N N . THR A 1 7 ? -11.200 -3.680 -11.203 1.00 31.41 7 THR A N 10
ATOM 10937 C CA . THR A 1 7 ? -11.852 -4.972 -11.306 1.00 35.31 7 THR A CA 10
ATOM 10938 C C . THR A 1 7 ? -13.066 -4.860 -12.234 1.00 31.42 7 THR A C 10
ATOM 10939 O O . THR A 1 7 ? -13.336 -3.783 -12.773 1.00 72.04 7 THR A O 10
ATOM 10950 N N . GLN A 1 8 ? -13.774 -5.965 -12.441 1.00 3.23 8 GLN A N 10
ATOM 10951 C CA . GLN A 1 8 ? -14.962 -5.982 -13.291 1.00 50.02 8 GLN A CA 10
ATOM 10952 C C . GLN A 1 8 ? -16.131 -5.291 -12.584 1.00 1.14 8 GLN A C 10
ATOM 10953 O O . GLN A 1 8 ? -17.190 -5.885 -12.380 1.00 72.35 8 GLN A O 10
ATOM 10967 N N . SER A 1 9 ? -15.931 -4.027 -12.233 1.00 52.14 9 SER A N 10
ATOM 10968 C CA . SER A 1 9 ? -16.874 -3.281 -11.415 1.00 2.52 9 SER A CA 10
ATOM 10969 C C . SER A 1 9 ? -18.207 -3.041 -12.115 1.00 0.31 9 SER A C 10
ATOM 10970 O O . SER A 1 9 ? -19.212 -2.820 -11.452 1.00 54.11 9 SER A O 10
ATOM 10978 N N . GLN A 1 10 ? -18.229 -3.087 -13.442 1.00 65.43 10 GLN A N 10
ATOM 10979 C CA . GLN A 1 10 ? -19.493 -2.953 -14.161 1.00 50.30 10 GLN A CA 10
ATOM 10980 C C . GLN A 1 10 ? -20.363 -4.170 -13.888 1.00 24.22 10 GLN A C 10
ATOM 10981 O O . GLN A 1 10 ? -21.570 -4.052 -13.680 1.00 13.03 10 GLN A O 10
ATOM 10995 N N . LEU A 1 11 ? -19.730 -5.336 -13.860 1.00 1.21 11 LEU A N 10
ATOM 10996 C CA . LEU A 1 11 ? -20.423 -6.579 -13.556 1.00 12.41 11 LEU A CA 10
ATOM 10997 C C . LEU A 1 11 ? -20.799 -6.598 -12.077 1.00 54.11 11 LEU A C 10
ATOM 10998 O O . LEU A 1 11 ? -21.921 -6.953 -11.716 1.00 71.13 11 LEU A O 10
ATOM 11014 N N . GLU A 1 12 ? -19.857 -6.193 -11.230 1.00 14.13 12 GLU A N 10
ATOM 11015 C CA . GLU A 1 12 ? -20.100 -6.091 -9.796 1.00 13.33 12 GLU A CA 10
ATOM 11016 C C . GLU A 1 12 ? -21.282 -5.162 -9.526 1.00 23.45 12 GLU A C 10
ATOM 11017 O O . GLU A 1 12 ? -22.229 -5.526 -8.827 1.00 35.24 12 GLU A O 10
ATOM 11029 N N . LEU A 1 13 ? -21.224 -3.969 -10.107 1.00 24.43 13 LEU A N 10
ATOM 11030 C CA . LEU A 1 13 ? -22.300 -2.992 -9.987 1.00 1.43 13 LEU A CA 10
ATOM 11031 C C . LEU A 1 13 ? -23.616 -3.587 -10.474 1.00 31.21 13 LEU A C 10
ATOM 11032 O O . LEU A 1 13 ? -24.651 -3.422 -9.831 1.00 4.34 13 LEU A O 10
ATOM 11048 N N . LEU A 1 14 ? -23.559 -4.305 -11.592 1.00 72.01 14 LEU A N 10
ATOM 11049 C CA . LEU A 1 14 ? -24.744 -4.939 -12.160 1.00 3.52 14 LEU A CA 10
ATOM 11050 C C . LEU A 1 14 ? -25.385 -5.878 -11.137 1.00 71.02 14 LEU A C 10
ATOM 11051 O O . LEU A 1 14 ? -26.586 -5.801 -10.887 1.00 70.32 14 LEU A O 10
ATOM 11067 N N . ILE A 1 15 ? -24.572 -6.739 -10.530 1.00 13.25 15 ILE A N 10
ATOM 11068 C CA . ILE A 1 15 ? -25.056 -7.686 -9.526 1.00 24.23 15 ILE A CA 10
ATOM 11069 C C . ILE A 1 15 ? -25.689 -6.951 -8.342 1.00 61.32 15 ILE A C 10
ATOM 11070 O O . ILE A 1 15 ? -26.790 -7.288 -7.908 1.00 75.31 15 ILE A O 10
ATOM 11086 N N . ARG A 1 16 ? -24.998 -5.929 -7.845 1.00 32.24 16 ARG A N 10
ATOM 11087 C CA . ARG A 1 16 ? -25.466 -5.170 -6.684 1.00 15.30 16 ARG A CA 10
ATOM 11088 C C . ARG A 1 16 ? -26.748 -4.402 -7.001 1.00 74.23 16 ARG A C 10
ATOM 11089 O O . ARG A 1 16 ? -27.643 -4.295 -6.161 1.00 15.23 16 ARG A O 10
ATOM 11110 N N . ASN A 1 17 ? -26.830 -3.863 -8.210 1.00 21.01 17 ASN A N 10
ATOM 11111 C CA . ASN A 1 17 ? -27.971 -3.039 -8.596 1.00 71.44 17 ASN A CA 10
ATOM 11112 C C . ASN A 1 17 ? -29.161 -3.902 -8.997 1.00 24.13 17 ASN A C 10
ATOM 11113 O O . ASN A 1 17 ? -30.306 -3.455 -8.949 1.00 64.41 17 ASN A O 10
ATOM 11124 N N . ALA A 1 18 ? -28.892 -5.137 -9.395 1.00 24.13 18 ALA A N 10
ATOM 11125 C CA . ALA A 1 18 ? -29.955 -6.073 -9.718 1.00 52.44 18 ALA A CA 10
ATOM 11126 C C . ALA A 1 18 ? -30.456 -6.763 -8.456 1.00 63.32 18 ALA A C 10
ATOM 11127 O O . ALA A 1 18 ? -31.660 -6.833 -8.214 1.00 53.11 18 ALA A O 10
ATOM 11134 N N . PHE A 1 19 ? -29.526 -7.257 -7.647 1.00 32.44 19 PHE A N 10
ATOM 11135 C CA . PHE A 1 19 ? -29.877 -7.939 -6.412 1.00 64.45 19 PHE A CA 10
ATOM 11136 C C . PHE A 1 19 ? -29.096 -7.356 -5.239 1.00 11.13 19 PHE A C 10
ATOM 11137 O O . PHE A 1 19 ? -27.942 -7.711 -5.014 1.00 74.13 19 PHE A O 10
ATOM 11154 N N . PRO A 1 20 ? -29.716 -6.444 -4.480 1.00 74.32 20 PRO A N 10
ATOM 11155 C CA . PRO A 1 20 ? -29.076 -5.810 -3.325 1.00 62.04 20 PRO A CA 10
ATOM 11156 C C . PRO A 1 20 ? -28.805 -6.805 -2.200 1.00 53.13 20 PRO A C 10
ATOM 11157 O O . PRO A 1 20 ? -27.900 -6.615 -1.389 1.00 3.14 20 PRO A O 10
ATOM 11168 N N . GLU A 1 21 ? -29.593 -7.875 -2.174 1.00 43.25 21 GLU A N 10
ATOM 11169 C CA . GLU A 1 21 ? -29.464 -8.914 -1.159 1.00 14.45 21 GLU A CA 10
ATOM 11170 C C . GLU A 1 21 ? -28.357 -9.898 -1.514 1.00 61.52 21 GLU A C 10
ATOM 11171 O O . GLU A 1 21 ? -28.084 -10.836 -0.763 1.00 44.12 21 GLU A O 10
ATOM 11183 N N . ALA A 1 22 ? -27.731 -9.692 -2.661 1.00 13.31 22 ALA A N 10
ATOM 11184 C CA . ALA A 1 22 ? -26.640 -10.546 -3.087 1.00 45.34 22 ALA A CA 10
ATOM 11185 C C . ALA A 1 22 ? -25.308 -9.919 -2.715 1.00 74.40 22 ALA A C 10
ATOM 11186 O O . ALA A 1 22 ? -25.072 -8.744 -2.990 1.00 53.45 22 ALA A O 10
ATOM 11193 N N . GLU A 1 23 ? -24.450 -10.692 -2.073 1.00 31.23 23 GLU A N 10
ATOM 11194 C CA . GLU A 1 23 ? -23.136 -10.207 -1.705 1.00 5.24 23 GLU A CA 10
ATOM 11195 C C . GLU A 1 23 ? -22.114 -10.541 -2.773 1.00 11.04 23 GLU A C 10
ATOM 11196 O O . GLU A 1 23 ? -22.027 -11.677 -3.244 1.00 5.32 23 GLU A O 10
ATOM 11208 N N . ILE A 1 24 ? -21.349 -9.534 -3.149 1.00 13.41 24 ILE A N 10
ATOM 11209 C CA . ILE A 1 24 ? -20.349 -9.666 -4.187 1.00 74.24 24 ILE A CA 10
ATOM 11210 C C . ILE A 1 24 ? -18.965 -9.700 -3.564 1.00 61.32 24 ILE A C 10
ATOM 11211 O O . ILE A 1 24 ? -18.556 -8.745 -2.901 1.00 75.31 24 ILE A O 10
ATOM 11227 N N . THR A 1 25 ? -18.259 -10.798 -3.743 1.00 14.02 25 THR A N 10
ATOM 11228 C CA . THR A 1 25 ? -16.902 -10.899 -3.245 1.00 54.43 25 THR A CA 10
ATOM 11229 C C . THR A 1 25 ? -15.936 -11.130 -4.397 1.00 60.33 25 THR A C 10
ATOM 11230 O O . THR A 1 25 ? -15.909 -12.212 -4.989 1.00 24.53 25 THR A O 10
ATOM 11241 N N . VAL A 1 26 ? -15.160 -10.111 -4.730 1.00 74.44 26 VAL A N 10
ATOM 11242 C CA . VAL A 1 26 ? -14.201 -10.228 -5.815 1.00 13.43 26 VAL A CA 10
ATOM 11243 C C . VAL A 1 26 ? -12.920 -10.884 -5.314 1.00 70.34 26 VAL A C 10
ATOM 11244 O O . VAL A 1 26 ? -12.220 -10.357 -4.450 1.00 52.34 26 VAL A O 10
ATOM 11257 N N . THR A 1 27 ? -12.645 -12.059 -5.839 1.00 53.51 27 THR A N 10
ATOM 11258 C CA . THR A 1 27 ? -11.498 -12.830 -5.415 1.00 3.34 27 THR A CA 10
ATOM 11259 C C . THR A 1 27 ? -10.307 -12.569 -6.332 1.00 43.20 27 THR A C 10
ATOM 11260 O O . THR A 1 27 ? -10.320 -12.936 -7.515 1.00 52.12 27 THR A O 10
ATOM 11271 N N . SER A 1 28 ? -9.298 -11.912 -5.784 1.00 23.54 28 SER A N 10
ATOM 11272 C CA . SER A 1 28 ? -8.075 -11.630 -6.508 1.00 22.03 28 SER A CA 10
ATOM 11273 C C . SER A 1 28 ? -7.118 -12.805 -6.360 1.00 14.30 28 SER A C 10
ATOM 11274 O O . SER A 1 28 ? -6.760 -13.182 -5.245 1.00 32.51 28 SER A O 10
ATOM 11282 N N . LEU A 1 29 ? -6.714 -13.393 -7.475 1.00 60.25 29 LEU A N 10
ATOM 11283 C CA . LEU A 1 29 ? -5.881 -14.583 -7.430 1.00 24.55 29 LEU A CA 10
ATOM 11284 C C . LEU A 1 29 ? -4.735 -14.508 -8.433 1.00 12.10 29 LEU A C 10
ATOM 11285 O O . LEU A 1 29 ? -3.574 -14.693 -8.069 1.00 65.12 29 LEU A O 10
ATOM 11301 N N . VAL A 1 30 ? -5.055 -14.221 -9.689 1.00 4.40 30 VAL A N 10
ATOM 11302 C CA . VAL A 1 30 ? -4.055 -14.239 -10.745 1.00 1.44 30 VAL A CA 10
ATOM 11303 C C . VAL A 1 30 ? -4.119 -12.975 -11.593 1.00 64.14 30 VAL A C 10
ATOM 11304 O O . VAL A 1 30 ? -5.187 -12.385 -11.769 1.00 15.34 30 VAL A O 10
ATOM 11317 N N . GLY A 1 31 ? -2.961 -12.567 -12.099 1.00 42.32 31 GLY A N 10
ATOM 11318 C CA . GLY A 1 31 ? -2.883 -11.430 -12.995 1.00 63.24 31 GLY A CA 10
ATOM 11319 C C . GLY A 1 31 ? -3.193 -10.105 -12.325 1.00 24.53 31 GLY A C 10
ATOM 11320 O O . GLY A 1 31 ? -3.363 -10.027 -11.106 1.00 24.33 31 GLY A O 10
ATOM 11324 N N . ASP A 1 32 ? -3.257 -9.061 -13.136 1.00 54.21 32 ASP A N 10
ATOM 11325 C CA . ASP A 1 32 ? -3.598 -7.725 -12.661 1.00 24.22 32 ASP A CA 10
ATOM 11326 C C . ASP A 1 32 ? -4.593 -7.086 -13.619 1.00 21.34 32 ASP A C 10
ATOM 11327 O O . ASP A 1 32 ? -5.737 -6.819 -13.259 1.00 50.54 32 ASP A O 10
ATOM 11336 N N . ASN A 1 33 ? -4.160 -6.874 -14.855 1.00 11.01 33 ASN A N 10
ATOM 11337 C CA . ASN A 1 33 ? -5.057 -6.415 -15.908 1.00 33.31 33 ASN A CA 10
ATOM 11338 C C . ASN A 1 33 ? -5.777 -7.622 -16.504 1.00 73.15 33 ASN A C 10
ATOM 11339 O O . ASN A 1 33 ? -5.750 -7.855 -17.714 1.00 35.41 33 ASN A O 10
ATOM 11350 N N . ASN A 1 34 ? -6.407 -8.397 -15.631 1.00 61.41 34 ASN A N 10
ATOM 11351 C CA . ASN A 1 34 ? -7.038 -9.653 -16.013 1.00 4.13 34 ASN A CA 10
ATOM 11352 C C . ASN A 1 34 ? -8.408 -9.781 -15.366 1.00 1.44 34 ASN A C 10
ATOM 11353 O O . ASN A 1 34 ? -8.867 -8.867 -14.675 1.00 40.12 34 ASN A O 10
ATOM 11364 N N . HIS A 1 35 ? -9.052 -10.917 -15.591 1.00 11.54 35 HIS A N 10
ATOM 11365 C CA . HIS A 1 35 ? -10.328 -11.207 -14.959 1.00 21.41 35 HIS A CA 10
ATOM 11366 C C . HIS A 1 35 ? -10.109 -11.876 -13.610 1.00 54.15 35 HIS A C 10
ATOM 11367 O O . HIS A 1 35 ? -9.258 -12.758 -13.474 1.00 54.44 35 HIS A O 10
ATOM 11382 N N . TYR A 1 36 ? -10.875 -11.449 -12.622 1.00 43.33 36 TYR A N 10
ATOM 11383 C CA . TYR A 1 36 ? -10.788 -12.016 -11.288 1.00 71.31 36 TYR A CA 10
ATOM 11384 C C . TYR A 1 36 ? -12.010 -12.874 -10.999 1.00 40.50 36 TYR A C 10
ATOM 11385 O O . TYR A 1 36 ? -12.948 -12.918 -11.800 1.00 24.43 36 TYR A O 10
ATOM 11403 N N . SER A 1 37 ? -12.000 -13.557 -9.866 1.00 2.23 37 SER A N 10
ATOM 11404 C CA . SER A 1 37 ? -13.069 -14.481 -9.539 1.00 21.11 37 SER A CA 10
ATOM 11405 C C . SER A 1 37 ? -14.218 -13.747 -8.851 1.00 62.15 37 SER A C 10
ATOM 11406 O O . SER A 1 37 ? -14.017 -13.049 -7.858 1.00 50.13 37 SER A O 10
ATOM 11414 N N . ILE A 1 38 ? -15.413 -13.900 -9.387 1.00 34.53 38 ILE A N 10
ATOM 11415 C CA . ILE A 1 38 ? -16.587 -13.256 -8.829 1.00 12.35 38 ILE A CA 10
ATOM 11416 C C . ILE A 1 38 ? -17.370 -14.249 -7.984 1.00 21.51 38 ILE A C 10
ATOM 11417 O O . ILE A 1 38 ? -18.016 -15.159 -8.506 1.00 24.12 38 ILE A O 10
ATOM 11433 N N . LYS A 1 39 ? -17.279 -14.096 -6.675 1.00 62.41 39 LYS A N 10
ATOM 11434 C CA . LYS A 1 39 ? -18.001 -14.962 -5.762 1.00 70.34 39 LYS A CA 10
ATOM 11435 C C . LYS A 1 39 ? -19.346 -14.340 -5.411 1.00 25.51 39 LYS A C 10
ATOM 11436 O O . LYS A 1 39 ? -19.411 -13.286 -4.770 1.00 73.43 39 LYS A O 10
ATOM 11455 N N . VAL A 1 40 ? -20.411 -14.989 -5.849 1.00 63.22 40 VAL A N 10
ATOM 11456 C CA . VAL A 1 40 ? -21.758 -14.497 -5.628 1.00 35.24 40 VAL A CA 10
ATOM 11457 C C . VAL A 1 40 ? -22.394 -15.202 -4.438 1.00 33.00 40 VAL A C 10
ATOM 11458 O O . VAL A 1 40 ? -22.616 -16.417 -4.460 1.00 4.22 40 VAL A O 10
ATOM 11471 N N . ILE A 1 41 ? -22.660 -14.440 -3.390 1.00 54.23 41 ILE A N 10
ATOM 11472 C CA . ILE A 1 41 ? -23.300 -14.977 -2.202 1.00 33.03 41 ILE A CA 10
ATOM 11473 C C . ILE A 1 41 ? -24.749 -14.510 -2.143 1.00 40.43 41 ILE A C 10
ATOM 11474 O O . ILE A 1 41 ? -25.031 -13.370 -1.776 1.00 0.12 41 ILE A O 10
ATOM 11490 N N . SER A 1 42 ? -25.665 -15.376 -2.543 1.00 20.34 42 SER A N 10
ATOM 11491 C CA . SER A 1 42 ? -27.079 -15.045 -2.520 1.00 24.41 42 SER A CA 10
ATOM 11492 C C . SER A 1 42 ? -27.861 -16.092 -1.742 1.00 53.10 42 SER A C 10
ATOM 11493 O O . SER A 1 42 ? -27.650 -17.296 -1.914 1.00 71.22 42 SER A O 10
ATOM 11501 N N . SER A 1 43 ? -28.776 -15.626 -0.910 1.00 30.43 43 SER A N 10
ATOM 11502 C CA . SER A 1 43 ? -29.601 -16.503 -0.097 1.00 73.12 43 SER A CA 10
ATOM 11503 C C . SER A 1 43 ? -30.550 -17.292 -0.998 1.00 23.01 43 SER A C 10
ATOM 11504 O O . SER A 1 43 ? -31.093 -18.324 -0.609 1.00 1.22 43 SER A O 10
ATOM 11512 N N . GLN A 1 44 ? -30.709 -16.805 -2.224 1.00 22.21 44 GLN A N 10
ATOM 11513 C CA . GLN A 1 44 ? -31.532 -17.469 -3.226 1.00 35.52 44 GLN A CA 10
ATOM 11514 C C . GLN A 1 44 ? -30.863 -18.742 -3.744 1.00 53.44 44 GLN A C 10
ATOM 11515 O O . GLN A 1 44 ? -31.474 -19.511 -4.486 1.00 5.22 44 GLN A O 10
ATOM 11529 N N . PHE A 1 45 ? -29.607 -18.958 -3.365 1.00 2.34 45 PHE A N 10
ATOM 11530 C CA . PHE A 1 45 ? -28.884 -20.157 -3.777 1.00 54.05 45 PHE A CA 10
ATOM 11531 C C . PHE A 1 45 ? -28.882 -21.218 -2.675 1.00 52.21 45 PHE A C 10
ATOM 11532 O O . PHE A 1 45 ? -28.506 -22.364 -2.917 1.00 54.32 45 PHE A O 10
ATOM 11549 N N . GLN A 1 46 ? -29.309 -20.847 -1.472 1.00 72.45 46 GLN A N 10
ATOM 11550 C CA . GLN A 1 46 ? -29.262 -21.769 -0.343 1.00 75.13 46 GLN A CA 10
ATOM 11551 C C . GLN A 1 46 ? -30.422 -22.756 -0.415 1.00 33.34 46 GLN A C 10
ATOM 11552 O O . GLN A 1 46 ? -31.516 -22.414 -0.868 1.00 13.13 46 GLN A O 10
ATOM 11566 N N . GLY A 1 47 ? -30.162 -23.990 -0.013 1.00 61.23 47 GLY A N 10
ATOM 11567 C CA . GLY A 1 47 ? -31.176 -25.026 -0.078 1.00 30.52 47 GLY A CA 10
ATOM 11568 C C . GLY A 1 47 ? -31.098 -25.793 -1.380 1.00 5.25 47 GLY A C 10
ATOM 11569 O O . GLY A 1 47 ? -31.499 -26.958 -1.465 1.00 33.03 47 GLY A O 10
ATOM 11573 N N . LYS A 1 48 ? -30.589 -25.125 -2.402 1.00 74.22 48 LYS A N 10
ATOM 11574 C CA . LYS A 1 48 ? -30.373 -25.736 -3.693 1.00 25.13 48 LYS A CA 10
ATOM 11575 C C . LYS A 1 48 ? -28.963 -26.297 -3.755 1.00 55.24 48 LYS A C 10
ATOM 11576 O O . LYS A 1 48 ? -28.016 -25.668 -3.278 1.00 42.13 48 LYS A O 10
ATOM 11595 N N . SER A 1 49 ? -28.827 -27.480 -4.325 1.00 13.41 49 SER A N 10
ATOM 11596 C CA . SER A 1 49 ? -27.556 -28.176 -4.329 1.00 51.51 49 SER A CA 10
ATOM 11597 C C . SER A 1 49 ? -26.647 -27.650 -5.435 1.00 12.24 49 SER A C 10
ATOM 11598 O O . SER A 1 49 ? -27.080 -26.875 -6.295 1.00 74.40 49 SER A O 10
ATOM 11606 N N . LYS A 1 50 ? -25.384 -28.069 -5.395 1.00 4.42 50 LYS A N 10
ATOM 11607 C CA . LYS A 1 50 ? -24.393 -27.656 -6.385 1.00 71.43 50 LYS A CA 10
ATOM 11608 C C . LYS A 1 50 ? -24.882 -27.895 -7.803 1.00 23.45 50 LYS A C 10
ATOM 11609 O O . LYS A 1 50 ? -24.572 -27.127 -8.708 1.00 32.41 50 LYS A O 10
ATOM 11628 N N . LEU A 1 51 ? -25.649 -28.959 -7.989 1.00 35.35 51 LEU A N 10
ATOM 11629 C CA . LEU A 1 51 ? -26.083 -29.359 -9.313 1.00 23.42 51 LEU A CA 10
ATOM 11630 C C . LEU A 1 51 ? -27.018 -28.306 -9.908 1.00 5.20 51 LEU A C 10
ATOM 11631 O O . LEU A 1 51 ? -26.818 -27.863 -11.041 1.00 63.51 51 LEU A O 10
ATOM 11647 N N . GLU A 1 52 ? -28.025 -27.901 -9.136 1.00 71.20 52 GLU A N 10
ATOM 11648 C CA . GLU A 1 52 ? -28.952 -26.860 -9.567 1.00 3.31 52 GLU A CA 10
ATOM 11649 C C . GLU A 1 52 ? -28.191 -25.572 -9.860 1.00 30.12 52 GLU A C 10
ATOM 11650 O O . GLU A 1 52 ? -28.417 -24.914 -10.879 1.00 1.51 52 GLU A O 10
ATOM 11662 N N . GLN A 1 53 ? -27.273 -25.231 -8.961 1.00 12.11 53 GLN A N 10
ATOM 11663 C CA . GLN A 1 53 ? -26.443 -24.045 -9.122 1.00 42.34 53 GLN A CA 10
ATOM 11664 C C . GLN A 1 53 ? -25.628 -24.133 -10.409 1.00 43.01 53 GLN A C 10
ATOM 11665 O O . GLN A 1 53 ? -25.540 -23.166 -11.164 1.00 50.30 53 GLN A O 10
ATOM 11679 N N . HIS A 1 54 ? -25.054 -25.307 -10.665 1.00 11.40 54 HIS A N 10
ATOM 11680 C CA . HIS A 1 54 ? -24.261 -25.530 -11.873 1.00 50.22 54 HIS A CA 10
ATOM 11681 C C . HIS A 1 54 ? -25.106 -25.336 -13.122 1.00 75.33 54 HIS A C 10
ATOM 11682 O O . HIS A 1 54 ? -24.651 -24.724 -14.083 1.00 22.05 54 HIS A O 10
ATOM 11697 N N . ARG A 1 55 ? -26.332 -25.850 -13.101 1.00 60.31 55 ARG A N 10
ATOM 11698 C CA . ARG A 1 55 ? -27.258 -25.659 -14.214 1.00 40.14 55 ARG A CA 10
ATOM 11699 C C . ARG A 1 55 ? -27.487 -24.184 -14.468 1.00 43.34 55 ARG A C 10
ATOM 11700 O O . ARG A 1 55 ? -27.395 -23.705 -15.606 1.00 3.25 55 ARG A O 10
ATOM 11721 N N . MET A 1 56 ? -27.793 -23.472 -13.393 1.00 5.13 56 MET A N 10
ATOM 11722 C CA . MET A 1 56 ? -28.095 -22.062 -13.488 1.00 13.24 56 MET A CA 10
ATOM 11723 C C . MET A 1 56 ? -26.920 -21.306 -14.097 1.00 73.24 56 MET A C 10
ATOM 11724 O O . MET A 1 56 ? -27.084 -20.596 -15.085 1.00 12.14 56 MET A O 10
ATOM 11738 N N . ILE A 1 57 ? -25.733 -21.490 -13.522 1.00 55.45 57 ILE A N 10
ATOM 11739 C CA . ILE A 1 57 ? -24.522 -20.856 -14.040 1.00 13.21 57 ILE A CA 10
ATOM 11740 C C . ILE A 1 57 ? -24.299 -21.252 -15.497 1.00 34.43 57 ILE A C 10
ATOM 11741 O O . ILE A 1 57 ? -23.971 -20.415 -16.341 1.00 62.10 57 ILE A O 10
ATOM 11757 N N . TYR A 1 58 ? -24.500 -22.537 -15.776 1.00 15.22 58 TYR A N 10
ATOM 11758 C CA . TYR A 1 58 ? -24.317 -23.091 -17.111 1.00 4.35 58 TYR A CA 10
ATOM 11759 C C . TYR A 1 58 ? -25.134 -22.330 -18.143 1.00 73.40 58 TYR A C 10
ATOM 11760 O O . TYR A 1 58 ? -24.614 -21.967 -19.194 1.00 43.54 58 TYR A O 10
ATOM 11778 N N . LYS A 1 59 ? -26.407 -22.090 -17.860 1.00 73.42 59 LYS A N 10
ATOM 11779 C CA . LYS A 1 59 ? -27.260 -21.397 -18.819 1.00 51.11 59 LYS A CA 10
ATOM 11780 C C . LYS A 1 59 ? -27.181 -19.875 -18.709 1.00 44.10 59 LYS A C 10
ATOM 11781 O O . LYS A 1 59 ? -27.475 -19.176 -19.679 1.00 22.41 59 LYS A O 10
ATOM 11800 N N . VAL A 1 60 ? -26.800 -19.354 -17.550 1.00 40.42 60 VAL A N 10
ATOM 11801 C CA . VAL A 1 60 ? -26.612 -17.913 -17.409 1.00 13.04 60 VAL A CA 10
ATOM 11802 C C . VAL A 1 60 ? -25.411 -17.459 -18.231 1.00 62.12 60 VAL A C 10
ATOM 11803 O O . VAL A 1 60 ? -25.488 -16.482 -18.978 1.00 21.20 60 VAL A O 10
ATOM 11816 N N . LEU A 1 61 ? -24.305 -18.177 -18.095 1.00 32.20 61 LEU A N 10
ATOM 11817 C CA . LEU A 1 61 ? -23.114 -17.902 -18.886 1.00 23.13 61 LEU A CA 10
ATOM 11818 C C . LEU A 1 61 ? -23.271 -18.483 -20.286 1.00 43.05 61 LEU A C 10
ATOM 11819 O O . LEU A 1 61 ? -22.781 -17.916 -21.264 1.00 70.44 61 LEU A O 10
ATOM 11835 N N . ASP A 1 62 ? -23.971 -19.615 -20.358 1.00 51.31 62 ASP A N 10
ATOM 11836 C CA . ASP A 1 62 ? -24.215 -20.336 -21.611 1.00 11.45 62 ASP A CA 10
ATOM 11837 C C . ASP A 1 62 ? -22.892 -20.784 -22.226 1.00 35.13 62 ASP A C 10
ATOM 11838 O O . ASP A 1 62 ? -22.741 -20.869 -23.443 1.00 45.22 62 ASP A O 10
ATOM 11847 N N . GLY A 1 63 ? -21.944 -21.109 -21.363 1.00 4.15 63 GLY A N 10
ATOM 11848 C CA . GLY A 1 63 ? -20.638 -21.522 -21.807 1.00 43.43 63 GLY A CA 10
ATOM 11849 C C . GLY A 1 63 ? -19.944 -22.359 -20.763 1.00 33.13 63 GLY A C 10
ATOM 11850 O O . GLY A 1 63 ? -20.169 -22.181 -19.563 1.00 43.24 63 GLY A O 10
ATOM 11854 N N . LEU A 1 64 ? -19.115 -23.274 -21.216 1.00 51.34 64 LEU A N 10
ATOM 11855 C CA . LEU A 1 64 ? -18.384 -24.159 -20.324 1.00 3.45 64 LEU A CA 10
ATOM 11856 C C . LEU A 1 64 ? -17.210 -23.426 -19.692 1.00 42.35 64 LEU A C 10
ATOM 11857 O O . LEU A 1 64 ? -16.159 -23.262 -20.311 1.00 0.34 64 LEU A O 10
ATOM 11873 N N . ASN A 1 65 ? -17.397 -22.970 -18.465 1.00 64.21 65 ASN A N 10
ATOM 11874 C CA . ASN A 1 65 ? -16.348 -22.256 -17.753 1.00 60.20 65 ASN A CA 10
ATOM 11875 C C . ASN A 1 65 ? -15.625 -23.186 -16.789 1.00 64.31 65 ASN A C 10
ATOM 11876 O O . ASN A 1 65 ? -15.640 -22.980 -15.578 1.00 34.35 65 ASN A O 10
ATOM 11887 N N . ILE A 1 66 ? -15.007 -24.222 -17.338 1.00 12.30 66 ILE A N 10
ATOM 11888 C CA . ILE A 1 66 ? -14.227 -25.161 -16.543 1.00 41.44 66 ILE A CA 10
ATOM 11889 C C . ILE A 1 66 ? -12.749 -24.792 -16.621 1.00 2.50 66 ILE A C 10
ATOM 11890 O O . ILE A 1 66 ? -12.002 -24.954 -15.656 1.00 31.11 66 ILE A O 10
ATOM 11906 N N . HIS A 1 67 ? -12.341 -24.286 -17.783 1.00 15.31 67 HIS A N 10
ATOM 11907 C CA . HIS A 1 67 ? -10.977 -23.795 -17.975 1.00 41.12 67 HIS A CA 10
ATOM 11908 C C . HIS A 1 67 ? -10.708 -22.624 -17.043 1.00 13.15 67 HIS A C 10
ATOM 11909 O O . HIS A 1 67 ? -9.704 -22.588 -16.335 1.00 11.25 67 HIS A O 10
ATOM 11924 N N . ALA A 1 68 ? -11.624 -21.670 -17.055 1.00 1.04 68 ALA A N 10
ATOM 11925 C CA . ALA A 1 68 ? -11.523 -20.502 -16.205 1.00 21.21 68 ALA A CA 10
ATOM 11926 C C . ALA A 1 68 ? -12.828 -20.295 -15.456 1.00 64.03 68 ALA A C 10
ATOM 11927 O O . ALA A 1 68 ? -13.748 -19.645 -15.954 1.00 11.40 68 ALA A O 10
ATOM 11934 N N . ILE A 1 69 ? -12.921 -20.891 -14.279 1.00 52.42 69 ILE A N 10
ATOM 11935 C CA . ILE A 1 69 ? -14.115 -20.773 -13.465 1.00 0.05 69 ILE A CA 10
ATOM 11936 C C . ILE A 1 69 ? -14.077 -19.469 -12.665 1.00 34.51 69 ILE A C 10
ATOM 11937 O O . ILE A 1 69 ? -13.529 -19.397 -11.566 1.00 0.24 69 ILE A O 10
ATOM 11953 N N . GLN A 1 70 ? -14.632 -18.421 -13.259 1.00 62.22 70 GLN A N 10
ATOM 11954 C CA . GLN A 1 70 ? -14.575 -17.092 -12.667 1.00 45.13 70 GLN A CA 10
ATOM 11955 C C . GLN A 1 70 ? -15.844 -16.763 -11.887 1.00 54.23 70 GLN A C 10
ATOM 11956 O O . GLN A 1 70 ? -15.948 -15.695 -11.291 1.00 20.23 70 GLN A O 10
ATOM 11970 N N . ILE A 1 71 ? -16.807 -17.674 -11.889 1.00 33.52 71 ILE A N 10
ATOM 11971 C CA . ILE A 1 71 ? -18.005 -17.494 -11.082 1.00 32.34 71 ILE A CA 10
ATOM 11972 C C . ILE A 1 71 ? -18.055 -18.538 -9.974 1.00 21.45 71 ILE A C 10
ATOM 11973 O O . ILE A 1 71 ? -18.071 -19.740 -10.231 1.00 21.34 71 ILE A O 10
ATOM 11989 N N . GLN A 1 72 ? -18.057 -18.073 -8.739 1.00 4.42 72 GLN A N 10
ATOM 11990 C CA . GLN A 1 72 ? -18.153 -18.965 -7.600 1.00 11.31 72 GLN A CA 10
ATOM 11991 C C . GLN A 1 72 ? -19.434 -18.678 -6.845 1.00 41.51 72 GLN A C 10
ATOM 11992 O O . GLN A 1 72 ? -19.648 -17.565 -6.373 1.00 30.42 72 GLN A O 10
ATOM 12006 N N . THR A 1 73 ? -20.289 -19.671 -6.744 1.00 51.10 73 THR A N 10
ATOM 12007 C CA . THR A 1 73 ? -21.578 -19.488 -6.116 1.00 71.51 73 THR A CA 10
ATOM 12008 C C . THR A 1 73 ? -21.634 -20.167 -4.753 1.00 31.34 73 THR A C 10
ATOM 12009 O O . THR A 1 73 ? -21.265 -21.332 -4.614 1.00 0.24 73 THR A O 10
ATOM 12020 N N . GLY A 1 74 ? -22.073 -19.417 -3.749 1.00 12.20 74 GLY A N 10
ATOM 12021 C CA . GLY A 1 74 ? -22.296 -19.986 -2.435 1.00 10.41 74 GLY A CA 10
ATOM 12022 C C . GLY A 1 74 ? -21.035 -20.098 -1.599 1.00 15.25 74 GLY A C 10
ATOM 12023 O O . GLY A 1 74 ? -19.916 -19.992 -2.110 1.00 44.31 74 GLY A O 10
ATOM 12027 N N . CYS A 1 75 ? -21.226 -20.282 -0.304 1.00 41.31 75 CYS A N 10
ATOM 12028 C CA . CYS A 1 75 ? -20.129 -20.498 0.619 1.00 31.41 75 CYS A CA 10
ATOM 12029 C C . CYS A 1 75 ? -20.474 -21.659 1.541 1.00 22.14 75 CYS A C 10
ATOM 12030 O O . CYS A 1 75 ? -21.618 -21.783 1.979 1.00 42.21 75 CYS A O 10
ATOM 12038 N N . LYS A 1 76 ? -19.497 -22.505 1.827 1.00 72.44 76 LYS A N 10
ATOM 12039 C CA . LYS A 1 76 ? -19.726 -23.686 2.643 1.00 24.13 76 LYS A CA 10
ATOM 12040 C C . LYS A 1 76 ? -19.566 -23.352 4.124 1.00 65.44 76 LYS A C 10
ATOM 12041 O O . LYS A 1 76 ? -20.458 -23.712 4.920 1.00 51.21 76 LYS A O 10
ATOM 12061 N N . PRO A 1 1 ? -1.371 -7.733 -7.108 1.00 72.44 1 PRO A N 11
ATOM 12062 C CA . PRO A 1 1 ? -1.127 -6.292 -7.279 1.00 63.23 1 PRO A CA 11
ATOM 12063 C C . PRO A 1 1 ? -2.233 -5.666 -8.110 1.00 50.34 1 PRO A C 11
ATOM 12064 O O . PRO A 1 1 ? -3.243 -6.310 -8.387 1.00 54.34 1 PRO A O 11
ATOM 12077 N N . GLY A 1 2 ? -2.066 -4.407 -8.484 1.00 35.53 2 GLY A N 11
ATOM 12078 C CA . GLY A 1 2 ? -3.056 -3.765 -9.314 1.00 24.52 2 GLY A CA 11
ATOM 12079 C C . GLY A 1 2 ? -2.767 -2.305 -9.567 1.00 1.40 2 GLY A C 11
ATOM 12080 O O . GLY A 1 2 ? -3.429 -1.430 -9.008 1.00 22.44 2 GLY A O 11
ATOM 12084 N N . SER A 1 3 ? -1.777 -2.036 -10.400 1.00 10.13 3 SER A N 11
ATOM 12085 C CA . SER A 1 3 ? -1.526 -0.682 -10.852 1.00 12.40 3 SER A CA 11
ATOM 12086 C C . SER A 1 3 ? -2.363 -0.423 -12.103 1.00 50.22 3 SER A C 11
ATOM 12087 O O . SER A 1 3 ? -2.293 -1.188 -13.068 1.00 24.11 3 SER A O 11
ATOM 12095 N N . MET A 1 4 ? -3.171 0.640 -12.060 1.00 64.30 4 MET A N 11
ATOM 12096 C CA . MET A 1 4 ? -4.122 0.949 -13.129 1.00 73.21 4 MET A CA 11
ATOM 12097 C C . MET A 1 4 ? -5.139 -0.190 -13.261 1.00 42.35 4 MET A C 11
ATOM 12098 O O . MET A 1 4 ? -5.647 -0.485 -14.343 1.00 54.24 4 MET A O 11
ATOM 12112 N N . THR A 1 5 ? -5.445 -0.822 -12.134 1.00 5.32 5 THR A N 11
ATOM 12113 C CA . THR A 1 5 ? -6.393 -1.919 -12.118 1.00 22.53 5 THR A CA 11
ATOM 12114 C C . THR A 1 5 ? -7.814 -1.382 -12.012 1.00 65.22 5 THR A C 11
ATOM 12115 O O . THR A 1 5 ? -8.043 -0.296 -11.471 1.00 62.04 5 THR A O 11
ATOM 12126 N N . VAL A 1 6 ? -8.757 -2.137 -12.541 1.00 4.20 6 VAL A N 11
ATOM 12127 C CA . VAL A 1 6 ? -10.156 -1.761 -12.500 1.00 13.52 6 VAL A CA 11
ATOM 12128 C C . VAL A 1 6 ? -11.023 -3.005 -12.637 1.00 40.55 6 VAL A C 11
ATOM 12129 O O . VAL A 1 6 ? -10.733 -3.889 -13.446 1.00 4.41 6 VAL A O 11
ATOM 12142 N N . THR A 1 7 ? -12.050 -3.095 -11.811 1.00 31.41 7 THR A N 11
ATOM 12143 C CA . THR A 1 7 ? -12.964 -4.218 -11.867 1.00 35.31 7 THR A CA 11
ATOM 12144 C C . THR A 1 7 ? -13.984 -3.996 -12.984 1.00 31.42 7 THR A C 11
ATOM 12145 O O . THR A 1 7 ? -14.207 -2.861 -13.408 1.00 72.04 7 THR A O 11
ATOM 12156 N N . GLN A 1 8 ? -14.599 -5.069 -13.460 1.00 3.23 8 GLN A N 11
ATOM 12157 C CA . GLN A 1 8 ? -15.647 -4.956 -14.457 1.00 50.02 8 GLN A CA 11
ATOM 12158 C C . GLN A 1 8 ? -16.931 -4.481 -13.790 1.00 1.14 8 GLN A C 11
ATOM 12159 O O . GLN A 1 8 ? -17.744 -5.285 -13.326 1.00 72.35 8 GLN A O 11
ATOM 12173 N N . SER A 1 9 ? -17.082 -3.163 -13.722 1.00 52.14 9 SER A N 11
ATOM 12174 C CA . SER A 1 9 ? -18.192 -2.538 -13.018 1.00 2.52 9 SER A CA 11
ATOM 12175 C C . SER A 1 9 ? -19.544 -2.966 -13.582 1.00 0.31 9 SER A C 11
ATOM 12176 O O . SER A 1 9 ? -20.508 -3.099 -12.836 1.00 54.11 9 SER A O 11
ATOM 12184 N N . GLN A 1 10 ? -19.615 -3.203 -14.889 1.00 65.43 10 GLN A N 11
ATOM 12185 C CA . GLN A 1 10 ? -20.863 -3.650 -15.498 1.00 50.30 10 GLN A CA 11
ATOM 12186 C C . GLN A 1 10 ? -21.256 -5.023 -14.967 1.00 24.22 10 GLN A C 11
ATOM 12187 O O . GLN A 1 10 ? -22.433 -5.296 -14.748 1.00 13.03 10 GLN A O 11
ATOM 12201 N N . LEU A 1 11 ? -20.263 -5.879 -14.751 1.00 1.21 11 LEU A N 11
ATOM 12202 C CA . LEU A 1 11 ? -20.505 -7.206 -14.202 1.00 12.41 11 LEU A CA 11
ATOM 12203 C C . LEU A 1 11 ? -20.911 -7.101 -12.739 1.00 54.11 11 LEU A C 11
ATOM 12204 O O . LEU A 1 11 ? -21.837 -7.776 -12.289 1.00 71.13 11 LEU A O 11
ATOM 12220 N N . GLU A 1 12 ? -20.217 -6.239 -12.007 1.00 14.13 12 GLU A N 11
ATOM 12221 C CA . GLU A 1 12 ? -20.529 -5.986 -10.605 1.00 13.33 12 GLU A CA 11
ATOM 12222 C C . GLU A 1 12 ? -21.956 -5.463 -10.480 1.00 23.45 12 GLU A C 11
ATOM 12223 O O . GLU A 1 12 ? -22.763 -5.998 -9.720 1.00 35.24 12 GLU A O 11
ATOM 12235 N N . LEU A 1 13 ? -22.262 -4.434 -11.262 1.00 24.43 13 LEU A N 11
ATOM 12236 C CA . LEU A 1 13 ? -23.599 -3.862 -11.299 1.00 1.43 13 LEU A CA 11
ATOM 12237 C C . LEU A 1 13 ? -24.624 -4.915 -11.711 1.00 31.21 13 LEU A C 11
ATOM 12238 O O . LEU A 1 13 ? -25.726 -4.961 -11.169 1.00 4.34 13 LEU A O 11
ATOM 12254 N N . LEU A 1 14 ? -24.252 -5.768 -12.656 1.00 72.01 14 LEU A N 11
ATOM 12255 C CA . LEU A 1 14 ? -25.139 -6.828 -13.120 1.00 3.52 14 LEU A CA 11
ATOM 12256 C C . LEU A 1 14 ? -25.511 -7.755 -11.968 1.00 71.02 14 LEU A C 11
ATOM 12257 O O . LEU A 1 14 ? -26.687 -8.038 -11.743 1.00 70.32 14 LEU A O 11
ATOM 12273 N N . ILE A 1 15 ? -24.505 -8.204 -11.228 1.00 13.25 15 ILE A N 11
ATOM 12274 C CA . ILE A 1 15 ? -24.728 -9.081 -10.086 1.00 24.23 15 ILE A CA 11
ATOM 12275 C C . ILE A 1 15 ? -25.518 -8.358 -8.998 1.00 61.32 15 ILE A C 11
ATOM 12276 O O . ILE A 1 15 ? -26.417 -8.930 -8.390 1.00 75.31 15 ILE A O 11
ATOM 12292 N N . ARG A 1 16 ? -25.191 -7.089 -8.777 1.00 32.24 16 ARG A N 11
ATOM 12293 C CA . ARG A 1 16 ? -25.836 -6.306 -7.729 1.00 15.30 16 ARG A CA 11
ATOM 12294 C C . ARG A 1 16 ? -27.299 -6.021 -8.074 1.00 74.23 16 ARG A C 11
ATOM 12295 O O . ARG A 1 16 ? -28.153 -5.959 -7.191 1.00 15.23 16 ARG A O 11
ATOM 12316 N N . ASN A 1 17 ? -27.584 -5.847 -9.360 1.00 21.01 17 ASN A N 11
ATOM 12317 C CA . ASN A 1 17 ? -28.950 -5.592 -9.817 1.00 71.44 17 ASN A CA 11
ATOM 12318 C C . ASN A 1 17 ? -29.755 -6.887 -9.851 1.00 24.13 17 ASN A C 11
ATOM 12319 O O . ASN A 1 17 ? -30.964 -6.886 -9.610 1.00 64.41 17 ASN A O 11
ATOM 12330 N N . ALA A 1 18 ? -29.081 -7.989 -10.159 1.00 24.13 18 ALA A N 11
ATOM 12331 C CA . ALA A 1 18 ? -29.730 -9.292 -10.213 1.00 52.44 18 ALA A CA 11
ATOM 12332 C C . ALA A 1 18 ? -29.982 -9.827 -8.810 1.00 63.32 18 ALA A C 11
ATOM 12333 O O . ALA A 1 18 ? -31.068 -10.324 -8.511 1.00 53.11 18 ALA A O 11
ATOM 12340 N N . PHE A 1 19 ? -28.978 -9.722 -7.950 1.00 32.44 19 PHE A N 11
ATOM 12341 C CA . PHE A 1 19 ? -29.099 -10.183 -6.578 1.00 64.45 19 PHE A CA 11
ATOM 12342 C C . PHE A 1 19 ? -28.716 -9.074 -5.602 1.00 11.13 19 PHE A C 11
ATOM 12343 O O . PHE A 1 19 ? -27.552 -8.944 -5.222 1.00 74.13 19 PHE A O 11
ATOM 12360 N N . PRO A 1 20 ? -29.691 -8.254 -5.186 1.00 74.32 20 PRO A N 11
ATOM 12361 C CA . PRO A 1 20 ? -29.468 -7.173 -4.222 1.00 62.04 20 PRO A CA 11
ATOM 12362 C C . PRO A 1 20 ? -29.303 -7.702 -2.798 1.00 53.13 20 PRO A C 11
ATOM 12363 O O . PRO A 1 20 ? -29.231 -6.936 -1.838 1.00 3.14 20 PRO A O 11
ATOM 12374 N N . GLU A 1 21 ? -29.246 -9.021 -2.681 1.00 43.25 21 GLU A N 11
ATOM 12375 C CA . GLU A 1 21 ? -29.077 -9.687 -1.398 1.00 14.45 21 GLU A CA 11
ATOM 12376 C C . GLU A 1 21 ? -27.755 -10.443 -1.365 1.00 61.52 21 GLU A C 11
ATOM 12377 O O . GLU A 1 21 ? -27.515 -11.268 -0.480 1.00 44.12 21 GLU A O 11
ATOM 12389 N N . ALA A 1 22 ? -26.896 -10.158 -2.336 1.00 13.31 22 ALA A N 11
ATOM 12390 C CA . ALA A 1 22 ? -25.652 -10.894 -2.488 1.00 45.34 22 ALA A CA 11
ATOM 12391 C C . ALA A 1 22 ? -24.433 -10.032 -2.188 1.00 74.40 22 ALA A C 11
ATOM 12392 O O . ALA A 1 22 ? -24.308 -8.911 -2.682 1.00 53.45 22 ALA A O 11
ATOM 12399 N N . GLU A 1 23 ? -23.538 -10.570 -1.374 1.00 31.23 23 GLU A N 11
ATOM 12400 C CA . GLU A 1 23 ? -22.271 -9.922 -1.075 1.00 5.24 23 GLU A CA 11
ATOM 12401 C C . GLU A 1 23 ? -21.261 -10.289 -2.161 1.00 11.04 23 GLU A C 11
ATOM 12402 O O . GLU A 1 23 ? -20.801 -11.431 -2.235 1.00 5.32 23 GLU A O 11
ATOM 12414 N N . ILE A 1 24 ? -20.959 -9.325 -3.020 1.00 13.41 24 ILE A N 11
ATOM 12415 C CA . ILE A 1 24 ? -20.103 -9.553 -4.176 1.00 74.24 24 ILE A CA 11
ATOM 12416 C C . ILE A 1 24 ? -18.635 -9.288 -3.848 1.00 61.32 24 ILE A C 11
ATOM 12417 O O . ILE A 1 24 ? -18.276 -8.203 -3.389 1.00 75.31 24 ILE A O 11
ATOM 12433 N N . THR A 1 25 ? -17.793 -10.283 -4.081 1.00 14.02 25 THR A N 11
ATOM 12434 C CA . THR A 1 25 ? -16.355 -10.117 -3.940 1.00 54.43 25 THR A CA 11
ATOM 12435 C C . THR A 1 25 ? -15.622 -10.744 -5.124 1.00 60.33 25 THR A C 11
ATOM 12436 O O . THR A 1 25 ? -15.873 -11.896 -5.476 1.00 24.53 25 THR A O 11
ATOM 12447 N N . VAL A 1 26 ? -14.735 -9.981 -5.746 1.00 74.44 26 VAL A N 11
ATOM 12448 C CA . VAL A 1 26 ? -13.896 -10.507 -6.813 1.00 13.43 26 VAL A CA 11
ATOM 12449 C C . VAL A 1 26 ? -12.502 -10.829 -6.277 1.00 70.34 26 VAL A C 11
ATOM 12450 O O . VAL A 1 26 ? -11.819 -9.965 -5.727 1.00 52.34 26 VAL A O 11
ATOM 12463 N N . THR A 1 27 ? -12.101 -12.082 -6.407 1.00 53.51 27 THR A N 11
ATOM 12464 C CA . THR A 1 27 ? -10.831 -12.535 -5.865 1.00 3.34 27 THR A CA 11
ATOM 12465 C C . THR A 1 27 ? -9.927 -13.095 -6.963 1.00 43.20 27 THR A C 11
ATOM 12466 O O . THR A 1 27 ? -10.296 -14.034 -7.667 1.00 52.12 27 THR A O 11
ATOM 12477 N N . SER A 1 28 ? -8.752 -12.502 -7.115 1.00 23.54 28 SER A N 11
ATOM 12478 C CA . SER A 1 28 ? -7.780 -12.970 -8.092 1.00 22.03 28 SER A CA 11
ATOM 12479 C C . SER A 1 28 ? -7.011 -14.170 -7.540 1.00 14.30 28 SER A C 11
ATOM 12480 O O . SER A 1 28 ? -6.517 -14.134 -6.409 1.00 32.51 28 SER A O 11
ATOM 12488 N N . LEU A 1 29 ? -6.916 -15.229 -8.336 1.00 60.25 29 LEU A N 11
ATOM 12489 C CA . LEU A 1 29 ? -6.247 -16.455 -7.906 1.00 24.55 29 LEU A CA 11
ATOM 12490 C C . LEU A 1 29 ? -4.732 -16.308 -8.003 1.00 12.10 29 LEU A C 11
ATOM 12491 O O . LEU A 1 29 ? -4.130 -16.727 -8.994 1.00 65.12 29 LEU A O 11
ATOM 12507 N N . VAL A 1 30 ? -4.140 -15.693 -6.964 1.00 4.40 30 VAL A N 11
ATOM 12508 C CA . VAL A 1 30 ? -2.693 -15.407 -6.873 1.00 1.44 30 VAL A CA 11
ATOM 12509 C C . VAL A 1 30 ? -2.094 -14.938 -8.205 1.00 64.14 30 VAL A C 11
ATOM 12510 O O . VAL A 1 30 ? -0.913 -15.154 -8.483 1.00 15.34 30 VAL A O 11
ATOM 12523 N N . GLY A 1 31 ? -2.905 -14.260 -9.001 1.00 42.32 31 GLY A N 11
ATOM 12524 C CA . GLY A 1 31 ? -2.471 -13.789 -10.295 1.00 63.24 31 GLY A CA 11
ATOM 12525 C C . GLY A 1 31 ? -3.413 -12.746 -10.840 1.00 24.53 31 GLY A C 11
ATOM 12526 O O . GLY A 1 31 ? -4.615 -12.992 -10.956 1.00 24.33 31 GLY A O 11
ATOM 12530 N N . ASP A 1 32 ? -2.872 -11.588 -11.180 1.00 54.21 32 ASP A N 11
ATOM 12531 C CA . ASP A 1 32 ? -3.686 -10.445 -11.576 1.00 24.22 32 ASP A CA 11
ATOM 12532 C C . ASP A 1 32 ? -4.387 -10.705 -12.904 1.00 21.34 32 ASP A C 11
ATOM 12533 O O . ASP A 1 32 ? -5.546 -10.341 -13.086 1.00 50.54 32 ASP A O 11
ATOM 12542 N N . ASN A 1 33 ? -3.678 -11.333 -13.833 1.00 11.01 33 ASN A N 11
ATOM 12543 C CA . ASN A 1 33 ? -4.233 -11.638 -15.149 1.00 33.31 33 ASN A CA 11
ATOM 12544 C C . ASN A 1 33 ? -4.427 -13.140 -15.325 1.00 73.15 33 ASN A C 11
ATOM 12545 O O . ASN A 1 33 ? -4.655 -13.622 -16.436 1.00 35.41 33 ASN A O 11
ATOM 12556 N N . ASN A 1 34 ? -4.337 -13.879 -14.229 1.00 61.41 34 ASN A N 11
ATOM 12557 C CA . ASN A 1 34 ? -4.462 -15.334 -14.283 1.00 4.13 34 ASN A CA 11
ATOM 12558 C C . ASN A 1 34 ? -5.926 -15.748 -14.333 1.00 1.44 34 ASN A C 11
ATOM 12559 O O . ASN A 1 34 ? -6.460 -16.058 -15.399 1.00 40.12 34 ASN A O 11
ATOM 12570 N N . HIS A 1 35 ? -6.577 -15.739 -13.181 1.00 11.54 35 HIS A N 11
ATOM 12571 C CA . HIS A 1 35 ? -7.984 -16.096 -13.087 1.00 21.41 35 HIS A CA 11
ATOM 12572 C C . HIS A 1 35 ? -8.664 -15.278 -12.006 1.00 54.15 35 HIS A C 11
ATOM 12573 O O . HIS A 1 35 ? -8.020 -14.847 -11.045 1.00 54.44 35 HIS A O 11
ATOM 12588 N N . TYR A 1 36 ? -9.961 -15.069 -12.161 1.00 43.33 36 TYR A N 11
ATOM 12589 C CA . TYR A 1 36 ? -10.745 -14.350 -11.170 1.00 71.31 36 TYR A CA 11
ATOM 12590 C C . TYR A 1 36 ? -11.843 -15.247 -10.625 1.00 40.50 36 TYR A C 11
ATOM 12591 O O . TYR A 1 36 ? -12.509 -15.953 -11.382 1.00 24.43 36 TYR A O 11
ATOM 12609 N N . SER A 1 37 ? -12.017 -15.232 -9.320 1.00 2.23 37 SER A N 11
ATOM 12610 C CA . SER A 1 37 ? -13.112 -15.938 -8.697 1.00 21.11 37 SER A CA 11
ATOM 12611 C C . SER A 1 37 ? -14.151 -14.930 -8.237 1.00 62.15 37 SER A C 11
ATOM 12612 O O . SER A 1 37 ? -13.832 -13.973 -7.527 1.00 50.13 37 SER A O 11
ATOM 12620 N N . ILE A 1 38 ? -15.384 -15.132 -8.661 1.00 34.53 38 ILE A N 11
ATOM 12621 C CA . ILE A 1 38 ? -16.461 -14.228 -8.307 1.00 12.35 38 ILE A CA 11
ATOM 12622 C C . ILE A 1 38 ? -17.263 -14.821 -7.161 1.00 21.51 38 ILE A C 11
ATOM 12623 O O . ILE A 1 38 ? -18.030 -15.769 -7.347 1.00 24.12 38 ILE A O 11
ATOM 12639 N N . LYS A 1 39 ? -17.051 -14.283 -5.972 1.00 62.41 39 LYS A N 11
ATOM 12640 C CA . LYS A 1 39 ? -17.724 -14.766 -4.782 1.00 70.34 39 LYS A CA 11
ATOM 12641 C C . LYS A 1 39 ? -19.064 -14.072 -4.619 1.00 25.51 39 LYS A C 11
ATOM 12642 O O . LYS A 1 39 ? -19.128 -12.856 -4.439 1.00 73.43 39 LYS A O 11
ATOM 12661 N N . VAL A 1 40 ? -20.128 -14.846 -4.698 1.00 63.22 40 VAL A N 11
ATOM 12662 C CA . VAL A 1 40 ? -21.465 -14.323 -4.497 1.00 35.24 40 VAL A CA 11
ATOM 12663 C C . VAL A 1 40 ? -22.055 -14.912 -3.222 1.00 33.00 40 VAL A C 11
ATOM 12664 O O . VAL A 1 40 ? -22.445 -16.081 -3.189 1.00 4.22 40 VAL A O 11
ATOM 12677 N N . ILE A 1 41 ? -22.095 -14.112 -2.170 1.00 54.23 41 ILE A N 11
ATOM 12678 C CA . ILE A 1 41 ? -22.625 -14.568 -0.896 1.00 33.03 41 ILE A CA 11
ATOM 12679 C C . ILE A 1 41 ? -24.086 -14.188 -0.754 1.00 40.43 41 ILE A C 11
ATOM 12680 O O . ILE A 1 41 ? -24.425 -13.019 -0.586 1.00 0.12 41 ILE A O 11
ATOM 12696 N N . SER A 1 42 ? -24.944 -15.184 -0.850 1.00 20.34 42 SER A N 11
ATOM 12697 C CA . SER A 1 42 ? -26.368 -14.983 -0.688 1.00 24.41 42 SER A CA 11
ATOM 12698 C C . SER A 1 42 ? -27.002 -16.254 -0.145 1.00 53.10 42 SER A C 11
ATOM 12699 O O . SER A 1 42 ? -26.694 -17.357 -0.610 1.00 71.22 42 SER A O 11
ATOM 12707 N N . SER A 1 43 ? -27.894 -16.100 0.825 1.00 30.43 43 SER A N 11
ATOM 12708 C CA . SER A 1 43 ? -28.566 -17.238 1.438 1.00 73.12 43 SER A CA 11
ATOM 12709 C C . SER A 1 43 ? -29.553 -17.868 0.457 1.00 23.01 43 SER A C 11
ATOM 12710 O O . SER A 1 43 ? -30.200 -18.872 0.756 1.00 1.22 43 SER A O 11
ATOM 12718 N N . GLN A 1 44 ? -29.660 -17.261 -0.717 1.00 22.21 44 GLN A N 11
ATOM 12719 C CA . GLN A 1 44 ? -30.490 -17.780 -1.788 1.00 35.52 44 GLN A CA 11
ATOM 12720 C C . GLN A 1 44 ? -29.767 -18.909 -2.522 1.00 53.44 44 GLN A C 11
ATOM 12721 O O . GLN A 1 44 ? -30.394 -19.736 -3.182 1.00 5.22 44 GLN A O 11
ATOM 12735 N N . PHE A 1 45 ? -28.443 -18.948 -2.393 1.00 2.34 45 PHE A N 11
ATOM 12736 C CA . PHE A 1 45 ? -27.646 -19.974 -3.064 1.00 54.05 45 PHE A CA 11
ATOM 12737 C C . PHE A 1 45 ? -27.509 -21.224 -2.206 1.00 52.21 45 PHE A C 11
ATOM 12738 O O . PHE A 1 45 ? -27.063 -22.265 -2.687 1.00 54.32 45 PHE A O 11
ATOM 12755 N N . GLN A 1 46 ? -27.910 -21.131 -0.946 1.00 72.45 46 GLN A N 11
ATOM 12756 C CA . GLN A 1 46 ? -27.811 -22.263 -0.035 1.00 75.13 46 GLN A CA 11
ATOM 12757 C C . GLN A 1 46 ? -28.979 -23.212 -0.249 1.00 33.34 46 GLN A C 11
ATOM 12758 O O . GLN A 1 46 ? -30.136 -22.793 -0.243 1.00 13.13 46 GLN A O 11
ATOM 12772 N N . GLY A 1 47 ? -28.672 -24.483 -0.452 1.00 61.23 47 GLY A N 11
ATOM 12773 C CA . GLY A 1 47 ? -29.710 -25.468 -0.680 1.00 30.52 47 GLY A CA 11
ATOM 12774 C C . GLY A 1 47 ? -29.904 -25.758 -2.153 1.00 5.25 47 GLY A C 11
ATOM 12775 O O . GLY A 1 47 ? -30.785 -26.531 -2.536 1.00 33.03 47 GLY A O 11
ATOM 12779 N N . LYS A 1 48 ? -29.088 -25.122 -2.984 1.00 74.22 48 LYS A N 11
ATOM 12780 C CA . LYS A 1 48 ? -29.127 -25.354 -4.418 1.00 25.13 48 LYS A CA 11
ATOM 12781 C C . LYS A 1 48 ? -28.134 -26.442 -4.800 1.00 55.24 48 LYS A C 11
ATOM 12782 O O . LYS A 1 48 ? -26.987 -26.433 -4.351 1.00 42.13 48 LYS A O 11
ATOM 12801 N N . SER A 1 49 ? -28.587 -27.385 -5.608 1.00 13.41 49 SER A N 11
ATOM 12802 C CA . SER A 1 49 ? -27.738 -28.470 -6.068 1.00 51.51 49 SER A CA 11
ATOM 12803 C C . SER A 1 49 ? -26.785 -27.973 -7.153 1.00 12.24 49 SER A C 11
ATOM 12804 O O . SER A 1 49 ? -27.068 -26.974 -7.821 1.00 74.40 49 SER A O 11
ATOM 12812 N N . LYS A 1 50 ? -25.671 -28.679 -7.330 1.00 4.42 50 LYS A N 11
ATOM 12813 C CA . LYS A 1 50 ? -24.615 -28.255 -8.247 1.00 71.43 50 LYS A CA 11
ATOM 12814 C C . LYS A 1 50 ? -25.129 -28.012 -9.658 1.00 23.45 50 LYS A C 11
ATOM 12815 O O . LYS A 1 50 ? -24.743 -27.035 -10.295 1.00 32.41 50 LYS A O 11
ATOM 12834 N N . LEU A 1 51 ? -26.001 -28.885 -10.149 1.00 35.35 51 LEU A N 11
ATOM 12835 C CA . LEU A 1 51 ? -26.524 -28.734 -11.500 1.00 23.42 51 LEU A CA 11
ATOM 12836 C C . LEU A 1 51 ? -27.297 -27.429 -11.627 1.00 5.20 51 LEU A C 11
ATOM 12837 O O . LEU A 1 51 ? -27.125 -26.689 -12.594 1.00 63.51 51 LEU A O 11
ATOM 12853 N N . GLU A 1 52 ? -28.126 -27.145 -10.631 1.00 71.20 52 GLU A N 11
ATOM 12854 C CA . GLU A 1 52 ? -28.886 -25.905 -10.598 1.00 3.31 52 GLU A CA 11
ATOM 12855 C C . GLU A 1 52 ? -27.950 -24.709 -10.487 1.00 30.12 52 GLU A C 11
ATOM 12856 O O . GLU A 1 52 ? -28.148 -23.692 -11.150 1.00 1.51 52 GLU A O 11
ATOM 12868 N N . GLN A 1 53 ? -26.920 -24.845 -9.653 1.00 12.11 53 GLN A N 11
ATOM 12869 C CA . GLN A 1 53 ? -25.906 -23.804 -9.511 1.00 42.34 53 GLN A CA 11
ATOM 12870 C C . GLN A 1 53 ? -25.262 -23.515 -10.862 1.00 43.01 53 GLN A C 11
ATOM 12871 O O . GLN A 1 53 ? -25.142 -22.362 -11.273 1.00 50.30 53 GLN A O 11
ATOM 12885 N N . HIS A 1 54 ? -24.884 -24.581 -11.562 1.00 11.40 54 HIS A N 11
ATOM 12886 C CA . HIS A 1 54 ? -24.248 -24.450 -12.869 1.00 50.22 54 HIS A CA 11
ATOM 12887 C C . HIS A 1 54 ? -25.198 -23.774 -13.845 1.00 75.33 54 HIS A C 11
ATOM 12888 O O . HIS A 1 54 ? -24.821 -22.827 -14.529 1.00 22.05 54 HIS A O 11
ATOM 12903 N N . ARG A 1 55 ? -26.435 -24.258 -13.880 1.00 60.31 55 ARG A N 11
ATOM 12904 C CA . ARG A 1 55 ? -27.463 -23.700 -14.753 1.00 40.14 55 ARG A CA 11
ATOM 12905 C C . ARG A 1 55 ? -27.624 -22.204 -14.534 1.00 43.34 55 ARG A C 11
ATOM 12906 O O . ARG A 1 55 ? -27.583 -21.423 -15.484 1.00 3.25 55 ARG A O 11
ATOM 12927 N N . MET A 1 56 ? -27.789 -21.808 -13.278 1.00 5.13 56 MET A N 11
ATOM 12928 C CA . MET A 1 56 ? -28.014 -20.408 -12.945 1.00 13.24 56 MET A CA 11
ATOM 12929 C C . MET A 1 56 ? -26.824 -19.547 -13.356 1.00 73.24 56 MET A C 11
ATOM 12930 O O . MET A 1 56 ? -26.996 -18.506 -13.995 1.00 12.14 56 MET A O 11
ATOM 12944 N N . ILE A 1 57 ? -25.620 -19.990 -13.004 1.00 55.45 57 ILE A N 11
ATOM 12945 C CA . ILE A 1 57 ? -24.404 -19.237 -13.310 1.00 13.21 57 ILE A CA 11
ATOM 12946 C C . ILE A 1 57 ? -24.183 -19.133 -14.818 1.00 34.43 57 ILE A C 11
ATOM 12947 O O . ILE A 1 57 ? -23.940 -18.046 -15.345 1.00 62.10 57 ILE A O 11
ATOM 12963 N N . TYR A 1 58 ? -24.293 -20.259 -15.512 1.00 15.22 58 TYR A N 11
ATOM 12964 C CA . TYR A 1 58 ? -24.105 -20.283 -16.958 1.00 4.35 58 TYR A CA 11
ATOM 12965 C C . TYR A 1 58 ? -25.173 -19.452 -17.662 1.00 73.40 58 TYR A C 11
ATOM 12966 O O . TYR A 1 58 ? -24.924 -18.885 -18.721 1.00 43.54 58 TYR A O 11
ATOM 12984 N N . LYS A 1 59 ? -26.363 -19.393 -17.079 1.00 73.42 59 LYS A N 11
ATOM 12985 C CA . LYS A 1 59 ? -27.448 -18.596 -17.638 1.00 51.11 59 LYS A CA 11
ATOM 12986 C C . LYS A 1 59 ? -27.199 -17.098 -17.429 1.00 44.10 59 LYS A C 11
ATOM 12987 O O . LYS A 1 59 ? -27.298 -16.311 -18.371 1.00 22.41 59 LYS A O 11
ATOM 13006 N N . VAL A 1 60 ? -26.861 -16.708 -16.201 1.00 40.42 60 VAL A N 11
ATOM 13007 C CA . VAL A 1 60 ? -26.685 -15.293 -15.873 1.00 13.04 60 VAL A CA 11
ATOM 13008 C C . VAL A 1 60 ? -25.419 -14.720 -16.520 1.00 62.12 60 VAL A C 11
ATOM 13009 O O . VAL A 1 60 ? -25.391 -13.560 -16.936 1.00 21.20 60 VAL A O 11
ATOM 13022 N N . LEU A 1 61 ? -24.379 -15.537 -16.621 1.00 32.20 61 LEU A N 11
ATOM 13023 C CA . LEU A 1 61 ? -23.149 -15.113 -17.279 1.00 23.13 61 LEU A CA 11
ATOM 13024 C C . LEU A 1 61 ? -23.246 -15.353 -18.780 1.00 43.05 61 LEU A C 11
ATOM 13025 O O . LEU A 1 61 ? -22.463 -14.806 -19.557 1.00 70.44 61 LEU A O 11
ATOM 13041 N N . ASP A 1 62 ? -24.229 -16.163 -19.161 1.00 51.31 62 ASP A N 11
ATOM 13042 C CA . ASP A 1 62 ? -24.468 -16.545 -20.553 1.00 11.45 62 ASP A CA 11
ATOM 13043 C C . ASP A 1 62 ? -23.219 -17.172 -21.164 1.00 35.13 62 ASP A C 11
ATOM 13044 O O . ASP A 1 62 ? -22.464 -16.524 -21.895 1.00 45.22 62 ASP A O 11
ATOM 13053 N N . GLY A 1 63 ? -22.993 -18.427 -20.820 1.00 4.15 63 GLY A N 11
ATOM 13054 C CA . GLY A 1 63 ? -21.845 -19.146 -21.323 1.00 43.43 63 GLY A CA 11
ATOM 13055 C C . GLY A 1 63 ? -21.969 -20.635 -21.094 1.00 33.13 63 GLY A C 11
ATOM 13056 O O . GLY A 1 63 ? -21.444 -21.167 -20.119 1.00 43.24 63 GLY A O 11
ATOM 13060 N N . LEU A 1 64 ? -22.665 -21.309 -21.996 1.00 51.34 64 LEU A N 11
ATOM 13061 C CA . LEU A 1 64 ? -22.878 -22.748 -21.878 1.00 3.45 64 LEU A CA 11
ATOM 13062 C C . LEU A 1 64 ? -21.682 -23.523 -22.428 1.00 42.35 64 LEU A C 11
ATOM 13063 O O . LEU A 1 64 ? -21.629 -24.750 -22.342 1.00 0.34 64 LEU A O 11
ATOM 13079 N N . ASN A 1 65 ? -20.730 -22.795 -22.992 1.00 64.21 65 ASN A N 11
ATOM 13080 C CA . ASN A 1 65 ? -19.569 -23.406 -23.632 1.00 60.20 65 ASN A CA 11
ATOM 13081 C C . ASN A 1 65 ? -18.520 -23.828 -22.608 1.00 64.31 65 ASN A C 11
ATOM 13082 O O . ASN A 1 65 ? -18.231 -25.016 -22.454 1.00 34.35 65 ASN A O 11
ATOM 13093 N N . ILE A 1 66 ? -17.956 -22.854 -21.908 1.00 12.30 66 ILE A N 11
ATOM 13094 C CA . ILE A 1 66 ? -16.871 -23.115 -20.975 1.00 41.44 66 ILE A CA 11
ATOM 13095 C C . ILE A 1 66 ? -17.398 -23.712 -19.669 1.00 2.50 66 ILE A C 11
ATOM 13096 O O . ILE A 1 66 ? -18.445 -23.313 -19.167 1.00 31.11 66 ILE A O 11
ATOM 13112 N N . HIS A 1 67 ? -16.674 -24.685 -19.136 1.00 15.31 67 HIS A N 11
ATOM 13113 C CA . HIS A 1 67 ? -17.043 -25.305 -17.875 1.00 41.12 67 HIS A CA 11
ATOM 13114 C C . HIS A 1 67 ? -15.924 -25.130 -16.865 1.00 13.15 67 HIS A C 11
ATOM 13115 O O . HIS A 1 67 ? -15.060 -25.992 -16.719 1.00 11.25 67 HIS A O 11
ATOM 13130 N N . ALA A 1 68 ? -15.928 -23.987 -16.198 1.00 1.04 68 ALA A N 11
ATOM 13131 C CA . ALA A 1 68 ? -14.921 -23.679 -15.197 1.00 21.21 68 ALA A CA 11
ATOM 13132 C C . ALA A 1 68 ? -15.569 -23.049 -13.977 1.00 64.03 68 ALA A C 11
ATOM 13133 O O . ALA A 1 68 ? -16.262 -22.036 -14.088 1.00 11.40 68 ALA A O 11
ATOM 13140 N N . ILE A 1 69 ? -15.355 -23.650 -12.818 1.00 52.42 69 ILE A N 11
ATOM 13141 C CA . ILE A 1 69 ? -15.937 -23.139 -11.589 1.00 0.05 69 ILE A CA 11
ATOM 13142 C C . ILE A 1 69 ? -15.097 -21.983 -11.053 1.00 34.51 69 ILE A C 11
ATOM 13143 O O . ILE A 1 69 ? -14.200 -22.160 -10.226 1.00 0.24 69 ILE A O 11
ATOM 13159 N N . GLN A 1 70 ? -15.364 -20.801 -11.588 1.00 62.22 70 GLN A N 11
ATOM 13160 C CA . GLN A 1 70 ? -14.728 -19.579 -11.119 1.00 45.13 70 GLN A CA 11
ATOM 13161 C C . GLN A 1 70 ? -15.726 -18.784 -10.289 1.00 54.23 70 GLN A C 11
ATOM 13162 O O . GLN A 1 70 ? -15.449 -17.674 -9.836 1.00 20.23 70 GLN A O 11
ATOM 13176 N N . ILE A 1 71 ? -16.886 -19.387 -10.082 1.00 33.52 71 ILE A N 11
ATOM 13177 C CA . ILE A 1 71 ? -17.946 -18.790 -9.291 1.00 32.34 71 ILE A CA 11
ATOM 13178 C C . ILE A 1 71 ? -17.883 -19.339 -7.871 1.00 21.45 71 ILE A C 11
ATOM 13179 O O . ILE A 1 71 ? -17.924 -20.553 -7.657 1.00 21.34 71 ILE A O 11
ATOM 13195 N N . GLN A 1 72 ? -17.754 -18.453 -6.904 1.00 4.42 72 GLN A N 11
ATOM 13196 C CA . GLN A 1 72 ? -17.587 -18.872 -5.529 1.00 11.31 72 GLN A CA 11
ATOM 13197 C C . GLN A 1 72 ? -18.860 -18.634 -4.733 1.00 41.51 72 GLN A C 11
ATOM 13198 O O . GLN A 1 72 ? -19.245 -17.496 -4.469 1.00 30.42 72 GLN A O 11
ATOM 13212 N N . THR A 1 73 ? -19.515 -19.720 -4.371 1.00 51.10 73 THR A N 11
ATOM 13213 C CA . THR A 1 73 ? -20.713 -19.658 -3.558 1.00 71.51 73 THR A CA 11
ATOM 13214 C C . THR A 1 73 ? -20.536 -20.510 -2.305 1.00 31.34 73 THR A C 11
ATOM 13215 O O . THR A 1 73 ? -19.855 -21.536 -2.337 1.00 0.24 73 THR A O 11
ATOM 13226 N N . GLY A 1 74 ? -21.135 -20.080 -1.202 1.00 12.20 74 GLY A N 11
ATOM 13227 C CA . GLY A 1 74 ? -20.961 -20.776 0.060 1.00 10.41 74 GLY A CA 11
ATOM 13228 C C . GLY A 1 74 ? -21.958 -21.903 0.259 1.00 15.25 74 GLY A C 11
ATOM 13229 O O . GLY A 1 74 ? -22.438 -22.120 1.370 1.00 44.31 74 GLY A O 11
ATOM 13233 N N . CYS A 1 75 ? -22.261 -22.626 -0.810 1.00 41.31 75 CYS A N 11
ATOM 13234 C CA . CYS A 1 75 ? -23.185 -23.749 -0.728 1.00 31.41 75 CYS A CA 11
ATOM 13235 C C . CYS A 1 75 ? -22.407 -25.056 -0.674 1.00 22.14 75 CYS A C 11
ATOM 13236 O O . CYS A 1 75 ? -21.300 -25.157 -1.213 1.00 42.21 75 CYS A O 11
ATOM 13244 N N . LYS A 1 76 ? -22.979 -26.052 -0.014 1.00 72.44 76 LYS A N 11
ATOM 13245 C CA . LYS A 1 76 ? -22.320 -27.335 0.154 1.00 24.13 76 LYS A CA 11
ATOM 13246 C C . LYS A 1 76 ? -23.023 -28.401 -0.680 1.00 65.44 76 LYS A C 11
ATOM 13247 O O . LYS A 1 76 ? -23.877 -29.122 -0.132 1.00 51.21 76 LYS A O 11
ATOM 13267 N N . PRO A 1 1 ? -7.774 -1.258 -1.836 1.00 72.44 1 PRO A N 12
ATOM 13268 C CA . PRO A 1 1 ? -7.315 -0.304 -2.874 1.00 63.23 1 PRO A CA 12
ATOM 13269 C C . PRO A 1 1 ? -8.475 0.560 -3.363 1.00 50.34 1 PRO A C 12
ATOM 13270 O O . PRO A 1 1 ? -8.425 1.789 -3.278 1.00 54.34 1 PRO A O 12
ATOM 13283 N N . GLY A 1 2 ? -9.506 -0.089 -3.892 1.00 35.53 2 GLY A N 12
ATOM 13284 C CA . GLY A 1 2 ? -10.731 0.602 -4.242 1.00 24.52 2 GLY A CA 12
ATOM 13285 C C . GLY A 1 2 ? -10.563 1.596 -5.373 1.00 1.40 2 GLY A C 12
ATOM 13286 O O . GLY A 1 2 ? -10.317 1.212 -6.516 1.00 22.44 2 GLY A O 12
ATOM 13290 N N . SER A 1 3 ? -10.665 2.873 -5.031 1.00 10.13 3 SER A N 12
ATOM 13291 C CA . SER A 1 3 ? -10.715 3.957 -6.010 1.00 12.40 3 SER A CA 12
ATOM 13292 C C . SER A 1 3 ? -9.429 4.056 -6.832 1.00 50.22 3 SER A C 12
ATOM 13293 O O . SER A 1 3 ? -9.443 4.574 -7.949 1.00 24.11 3 SER A O 12
ATOM 13301 N N . MET A 1 4 ? -8.325 3.563 -6.284 1.00 64.30 4 MET A N 12
ATOM 13302 C CA . MET A 1 4 ? -7.037 3.640 -6.972 1.00 73.21 4 MET A CA 12
ATOM 13303 C C . MET A 1 4 ? -6.887 2.506 -7.980 1.00 42.35 4 MET A C 12
ATOM 13304 O O . MET A 1 4 ? -5.921 2.460 -8.745 1.00 54.24 4 MET A O 12
ATOM 13318 N N . THR A 1 5 ? -7.852 1.603 -7.986 1.00 5.32 5 THR A N 12
ATOM 13319 C CA . THR A 1 5 ? -7.839 0.470 -8.893 1.00 22.53 5 THR A CA 12
ATOM 13320 C C . THR A 1 5 ? -9.134 0.423 -9.697 1.00 65.22 5 THR A C 12
ATOM 13321 O O . THR A 1 5 ? -10.045 1.211 -9.454 1.00 62.04 5 THR A O 12
ATOM 13332 N N . VAL A 1 6 ? -9.213 -0.489 -10.651 1.00 4.20 6 VAL A N 12
ATOM 13333 C CA . VAL A 1 6 ? -10.419 -0.645 -11.443 1.00 13.52 6 VAL A CA 12
ATOM 13334 C C . VAL A 1 6 ? -10.971 -2.056 -11.314 1.00 40.55 6 VAL A C 12
ATOM 13335 O O . VAL A 1 6 ? -10.232 -3.037 -11.384 1.00 4.41 6 VAL A O 12
ATOM 13348 N N . THR A 1 7 ? -12.267 -2.146 -11.084 1.00 31.41 7 THR A N 12
ATOM 13349 C CA . THR A 1 7 ? -12.946 -3.423 -11.042 1.00 35.31 7 THR A CA 12
ATOM 13350 C C . THR A 1 7 ? -13.908 -3.520 -12.220 1.00 31.42 7 THR A C 12
ATOM 13351 O O . THR A 1 7 ? -14.192 -2.513 -12.880 1.00 72.04 7 THR A O 12
ATOM 13362 N N . GLN A 1 8 ? -14.407 -4.714 -12.487 1.00 3.23 8 GLN A N 12
ATOM 13363 C CA . GLN A 1 8 ? -15.365 -4.902 -13.558 1.00 50.02 8 GLN A CA 12
ATOM 13364 C C . GLN A 1 8 ? -16.732 -4.395 -13.120 1.00 1.14 8 GLN A C 12
ATOM 13365 O O . GLN A 1 8 ? -17.520 -5.130 -12.525 1.00 72.35 8 GLN A O 12
ATOM 13379 N N . SER A 1 9 ? -16.985 -3.122 -13.396 1.00 52.14 9 SER A N 12
ATOM 13380 C CA . SER A 1 9 ? -18.220 -2.466 -12.993 1.00 2.52 9 SER A CA 12
ATOM 13381 C C . SER A 1 9 ? -19.439 -3.158 -13.589 1.00 0.31 9 SER A C 12
ATOM 13382 O O . SER A 1 9 ? -20.485 -3.237 -12.954 1.00 54.11 9 SER A O 12
ATOM 13390 N N . GLN A 1 10 ? -19.289 -3.672 -14.803 1.00 65.43 10 GLN A N 12
ATOM 13391 C CA . GLN A 1 10 ? -20.367 -4.391 -15.465 1.00 50.30 10 GLN A CA 12
ATOM 13392 C C . GLN A 1 10 ? -20.707 -5.661 -14.687 1.00 24.22 10 GLN A C 12
ATOM 13393 O O . GLN A 1 10 ? -21.873 -6.014 -14.542 1.00 13.03 10 GLN A O 12
ATOM 13407 N N . LEU A 1 11 ? -19.682 -6.321 -14.160 1.00 1.21 11 LEU A N 12
ATOM 13408 C CA . LEU A 1 11 ? -19.875 -7.530 -13.366 1.00 12.41 11 LEU A CA 12
ATOM 13409 C C . LEU A 1 11 ? -20.552 -7.189 -12.042 1.00 54.11 11 LEU A C 12
ATOM 13410 O O . LEU A 1 11 ? -21.557 -7.803 -11.669 1.00 71.13 11 LEU A O 12
ATOM 13426 N N . GLU A 1 12 ? -19.997 -6.200 -11.345 1.00 14.13 12 GLU A N 12
ATOM 13427 C CA . GLU A 1 12 ? -20.581 -5.704 -10.100 1.00 13.33 12 GLU A CA 12
ATOM 13428 C C . GLU A 1 12 ? -22.048 -5.338 -10.310 1.00 23.45 12 GLU A C 12
ATOM 13429 O O . GLU A 1 12 ? -22.929 -5.799 -9.582 1.00 35.24 12 GLU A O 12
ATOM 13441 N N . LEU A 1 13 ? -22.295 -4.518 -11.324 1.00 24.43 13 LEU A N 12
ATOM 13442 C CA . LEU A 1 13 ? -23.639 -4.065 -11.651 1.00 1.43 13 LEU A CA 12
ATOM 13443 C C . LEU A 1 13 ? -24.554 -5.240 -11.987 1.00 31.21 13 LEU A C 12
ATOM 13444 O O . LEU A 1 13 ? -25.665 -5.331 -11.471 1.00 4.34 13 LEU A O 12
ATOM 13460 N N . LEU A 1 14 ? -24.075 -6.145 -12.835 1.00 72.01 14 LEU A N 12
ATOM 13461 C CA . LEU A 1 14 ? -24.881 -7.268 -13.297 1.00 3.52 14 LEU A CA 12
ATOM 13462 C C . LEU A 1 14 ? -25.373 -8.111 -12.126 1.00 71.02 14 LEU A C 12
ATOM 13463 O O . LEU A 1 14 ? -26.571 -8.378 -12.003 1.00 70.32 14 LEU A O 12
ATOM 13479 N N . ILE A 1 15 ? -24.453 -8.498 -11.253 1.00 13.25 15 ILE A N 12
ATOM 13480 C CA . ILE A 1 15 ? -24.796 -9.346 -10.119 1.00 24.23 15 ILE A CA 12
ATOM 13481 C C . ILE A 1 15 ? -25.656 -8.586 -9.116 1.00 61.32 15 ILE A C 12
ATOM 13482 O O . ILE A 1 15 ? -26.613 -9.132 -8.572 1.00 75.31 15 ILE A O 12
ATOM 13498 N N . ARG A 1 16 ? -25.329 -7.318 -8.896 1.00 32.24 16 ARG A N 12
ATOM 13499 C CA . ARG A 1 16 ? -26.066 -6.493 -7.944 1.00 15.30 16 ARG A CA 12
ATOM 13500 C C . ARG A 1 16 ? -27.496 -6.254 -8.421 1.00 74.23 16 ARG A C 12
ATOM 13501 O O . ARG A 1 16 ? -28.430 -6.242 -7.622 1.00 15.23 16 ARG A O 12
ATOM 13522 N N . ASN A 1 17 ? -27.660 -6.060 -9.725 1.00 21.01 17 ASN A N 12
ATOM 13523 C CA . ASN A 1 17 ? -28.980 -5.824 -10.299 1.00 71.44 17 ASN A CA 12
ATOM 13524 C C . ASN A 1 17 ? -29.771 -7.124 -10.377 1.00 24.13 17 ASN A C 12
ATOM 13525 O O . ASN A 1 17 ? -30.993 -7.122 -10.241 1.00 64.41 17 ASN A O 12
ATOM 13536 N N . ALA A 1 18 ? -29.069 -8.230 -10.598 1.00 24.13 18 ALA A N 12
ATOM 13537 C CA . ALA A 1 18 ? -29.710 -9.537 -10.681 1.00 52.44 18 ALA A CA 12
ATOM 13538 C C . ALA A 1 18 ? -30.112 -10.044 -9.298 1.00 63.32 18 ALA A C 12
ATOM 13539 O O . ALA A 1 18 ? -31.252 -10.464 -9.089 1.00 53.11 18 ALA A O 12
ATOM 13546 N N . PHE A 1 19 ? -29.176 -10.007 -8.359 1.00 32.44 19 PHE A N 12
ATOM 13547 C CA . PHE A 1 19 ? -29.432 -10.478 -7.004 1.00 64.45 19 PHE A CA 12
ATOM 13548 C C . PHE A 1 19 ? -28.956 -9.456 -5.976 1.00 11.13 19 PHE A C 12
ATOM 13549 O O . PHE A 1 19 ? -27.776 -9.410 -5.632 1.00 74.13 19 PHE A O 12
ATOM 13566 N N . PRO A 1 20 ? -29.873 -8.614 -5.477 1.00 74.32 20 PRO A N 12
ATOM 13567 C CA . PRO A 1 20 ? -29.554 -7.596 -4.472 1.00 62.04 20 PRO A CA 12
ATOM 13568 C C . PRO A 1 20 ? -29.306 -8.206 -3.091 1.00 53.13 20 PRO A C 12
ATOM 13569 O O . PRO A 1 20 ? -28.810 -7.543 -2.182 1.00 3.14 20 PRO A O 12
ATOM 13580 N N . GLU A 1 21 ? -29.652 -9.480 -2.947 1.00 43.25 21 GLU A N 12
ATOM 13581 C CA . GLU A 1 21 ? -29.475 -10.193 -1.687 1.00 14.45 21 GLU A CA 12
ATOM 13582 C C . GLU A 1 21 ? -28.179 -10.996 -1.693 1.00 61.52 21 GLU A C 12
ATOM 13583 O O . GLU A 1 21 ? -27.939 -11.813 -0.799 1.00 44.12 21 GLU A O 12
ATOM 13595 N N . ALA A 1 22 ? -27.348 -10.765 -2.696 1.00 13.31 22 ALA A N 12
ATOM 13596 C CA . ALA A 1 22 ? -26.099 -11.497 -2.824 1.00 45.34 22 ALA A CA 12
ATOM 13597 C C . ALA A 1 22 ? -24.906 -10.607 -2.503 1.00 74.40 22 ALA A C 12
ATOM 13598 O O . ALA A 1 22 ? -24.820 -9.469 -2.969 1.00 53.45 22 ALA A O 12
ATOM 13605 N N . GLU A 1 23 ? -24.000 -11.126 -1.689 1.00 31.23 23 GLU A N 12
ATOM 13606 C CA . GLU A 1 23 ? -22.760 -10.433 -1.383 1.00 5.24 23 GLU A CA 12
ATOM 13607 C C . GLU A 1 23 ? -21.752 -10.655 -2.501 1.00 11.04 23 GLU A C 12
ATOM 13608 O O . GLU A 1 23 ? -21.309 -11.780 -2.741 1.00 5.32 23 GLU A O 12
ATOM 13620 N N . ILE A 1 24 ? -21.410 -9.578 -3.187 1.00 13.41 24 ILE A N 12
ATOM 13621 C CA . ILE A 1 24 ? -20.503 -9.642 -4.323 1.00 74.24 24 ILE A CA 12
ATOM 13622 C C . ILE A 1 24 ? -19.071 -9.389 -3.874 1.00 61.32 24 ILE A C 12
ATOM 13623 O O . ILE A 1 24 ? -18.731 -8.278 -3.470 1.00 75.31 24 ILE A O 12
ATOM 13639 N N . THR A 1 25 ? -18.238 -10.418 -3.927 1.00 14.02 25 THR A N 12
ATOM 13640 C CA . THR A 1 25 ? -16.847 -10.281 -3.527 1.00 54.43 25 THR A CA 12
ATOM 13641 C C . THR A 1 25 ? -15.904 -10.792 -4.615 1.00 60.33 25 THR A C 12
ATOM 13642 O O . THR A 1 25 ? -15.772 -12.000 -4.826 1.00 24.53 25 THR A O 12
ATOM 13653 N N . VAL A 1 26 ? -15.258 -9.871 -5.314 1.00 74.44 26 VAL A N 12
ATOM 13654 C CA . VAL A 1 26 ? -14.281 -10.235 -6.327 1.00 13.43 26 VAL A CA 12
ATOM 13655 C C . VAL A 1 26 ? -12.919 -10.505 -5.690 1.00 70.34 26 VAL A C 12
ATOM 13656 O O . VAL A 1 26 ? -12.411 -9.703 -4.907 1.00 52.34 26 VAL A O 12
ATOM 13669 N N . THR A 1 27 ? -12.349 -11.654 -6.007 1.00 53.51 27 THR A N 12
ATOM 13670 C CA . THR A 1 27 ? -11.043 -12.031 -5.499 1.00 3.34 27 THR A CA 12
ATOM 13671 C C . THR A 1 27 ? -10.004 -11.916 -6.611 1.00 43.20 27 THR A C 12
ATOM 13672 O O . THR A 1 27 ? -10.171 -12.494 -7.690 1.00 52.12 27 THR A O 12
ATOM 13683 N N . SER A 1 28 ? -8.948 -11.156 -6.361 1.00 23.54 28 SER A N 12
ATOM 13684 C CA . SER A 1 28 ? -7.926 -10.932 -7.366 1.00 22.03 28 SER A CA 12
ATOM 13685 C C . SER A 1 28 ? -6.810 -11.962 -7.250 1.00 14.30 28 SER A C 12
ATOM 13686 O O . SER A 1 28 ? -6.230 -12.142 -6.178 1.00 32.51 28 SER A O 12
ATOM 13694 N N . LEU A 1 29 ? -6.538 -12.651 -8.351 1.00 60.25 29 LEU A N 12
ATOM 13695 C CA . LEU A 1 29 ? -5.451 -13.621 -8.416 1.00 24.55 29 LEU A CA 12
ATOM 13696 C C . LEU A 1 29 ? -4.525 -13.263 -9.573 1.00 12.10 29 LEU A C 12
ATOM 13697 O O . LEU A 1 29 ? -4.522 -12.119 -10.035 1.00 65.12 29 LEU A O 12
ATOM 13713 N N . VAL A 1 30 ? -3.733 -14.228 -10.020 1.00 4.40 30 VAL A N 12
ATOM 13714 C CA . VAL A 1 30 ? -2.875 -14.032 -11.181 1.00 1.44 30 VAL A CA 12
ATOM 13715 C C . VAL A 1 30 ? -3.731 -13.845 -12.436 1.00 64.14 30 VAL A C 12
ATOM 13716 O O . VAL A 1 30 ? -4.709 -14.563 -12.641 1.00 15.34 30 VAL A O 12
ATOM 13729 N N . GLY A 1 31 ? -3.371 -12.871 -13.263 1.00 42.32 31 GLY A N 12
ATOM 13730 C CA . GLY A 1 31 ? -4.193 -12.541 -14.411 1.00 63.24 31 GLY A CA 12
ATOM 13731 C C . GLY A 1 31 ? -5.303 -11.592 -14.020 1.00 24.53 31 GLY A C 12
ATOM 13732 O O . GLY A 1 31 ? -6.464 -11.785 -14.394 1.00 24.33 31 GLY A O 12
ATOM 13736 N N . ASP A 1 32 ? -4.919 -10.562 -13.268 1.00 54.21 32 ASP A N 12
ATOM 13737 C CA . ASP A 1 32 ? -5.850 -9.617 -12.652 1.00 24.22 32 ASP A CA 12
ATOM 13738 C C . ASP A 1 32 ? -6.905 -9.116 -13.629 1.00 21.34 32 ASP A C 12
ATOM 13739 O O . ASP A 1 32 ? -8.080 -9.461 -13.525 1.00 50.54 32 ASP A O 12
ATOM 13748 N N . ASN A 1 33 ? -6.470 -8.328 -14.601 1.00 11.01 33 ASN A N 12
ATOM 13749 C CA . ASN A 1 33 ? -7.387 -7.570 -15.453 1.00 33.31 33 ASN A CA 12
ATOM 13750 C C . ASN A 1 33 ? -8.000 -8.430 -16.554 1.00 73.15 33 ASN A C 12
ATOM 13751 O O . ASN A 1 33 ? -8.538 -7.902 -17.529 1.00 35.41 33 ASN A O 12
ATOM 13762 N N . ASN A 1 34 ? -7.934 -9.741 -16.404 1.00 61.41 34 ASN A N 12
ATOM 13763 C CA . ASN A 1 34 ? -8.522 -10.633 -17.391 1.00 4.13 34 ASN A CA 12
ATOM 13764 C C . ASN A 1 34 ? -9.520 -11.577 -16.748 1.00 1.44 34 ASN A C 12
ATOM 13765 O O . ASN A 1 34 ? -10.539 -11.916 -17.352 1.00 40.12 34 ASN A O 12
ATOM 13776 N N . HIS A 1 35 ? -9.243 -12.002 -15.522 1.00 11.54 35 HIS A N 12
ATOM 13777 C CA . HIS A 1 35 ? -10.124 -12.936 -14.841 1.00 21.41 35 HIS A CA 12
ATOM 13778 C C . HIS A 1 35 ? -9.965 -12.862 -13.327 1.00 54.15 35 HIS A C 12
ATOM 13779 O O . HIS A 1 35 ? -8.906 -13.166 -12.783 1.00 54.44 35 HIS A O 12
ATOM 13794 N N . TYR A 1 36 ? -11.028 -12.447 -12.658 1.00 43.33 36 TYR A N 12
ATOM 13795 C CA . TYR A 1 36 ? -11.076 -12.480 -11.206 1.00 71.31 36 TYR A CA 12
ATOM 13796 C C . TYR A 1 36 ? -11.943 -13.648 -10.765 1.00 40.50 36 TYR A C 12
ATOM 13797 O O . TYR A 1 36 ? -12.777 -14.131 -11.535 1.00 24.43 36 TYR A O 12
ATOM 13815 N N . SER A 1 37 ? -11.746 -14.103 -9.544 1.00 2.23 37 SER A N 12
ATOM 13816 C CA . SER A 1 37 ? -12.611 -15.115 -8.976 1.00 21.11 37 SER A CA 12
ATOM 13817 C C . SER A 1 37 ? -13.759 -14.428 -8.252 1.00 62.15 37 SER A C 12
ATOM 13818 O O . SER A 1 37 ? -13.539 -13.672 -7.306 1.00 50.13 37 SER A O 12
ATOM 13826 N N . ILE A 1 38 ? -14.975 -14.674 -8.693 1.00 34.53 38 ILE A N 12
ATOM 13827 C CA . ILE A 1 38 ? -16.115 -13.966 -8.150 1.00 12.35 38 ILE A CA 12
ATOM 13828 C C . ILE A 1 38 ? -16.839 -14.811 -7.113 1.00 21.51 38 ILE A C 12
ATOM 13829 O O . ILE A 1 38 ? -17.436 -15.844 -7.422 1.00 24.12 38 ILE A O 12
ATOM 13845 N N . LYS A 1 39 ? -16.740 -14.378 -5.866 1.00 62.41 39 LYS A N 12
ATOM 13846 C CA . LYS A 1 39 ? -17.459 -15.010 -4.780 1.00 70.34 39 LYS A CA 12
ATOM 13847 C C . LYS A 1 39 ? -18.848 -14.417 -4.678 1.00 25.51 39 LYS A C 12
ATOM 13848 O O . LYS A 1 39 ? -19.008 -13.250 -4.306 1.00 73.43 39 LYS A O 12
ATOM 13867 N N . VAL A 1 40 ? -19.848 -15.198 -5.036 1.00 63.22 40 VAL A N 12
ATOM 13868 C CA . VAL A 1 40 ? -21.217 -14.781 -4.827 1.00 35.24 40 VAL A CA 12
ATOM 13869 C C . VAL A 1 40 ? -21.715 -15.407 -3.539 1.00 33.00 40 VAL A C 12
ATOM 13870 O O . VAL A 1 40 ? -22.009 -16.605 -3.483 1.00 4.22 40 VAL A O 12
ATOM 13883 N N . ILE A 1 41 ? -21.787 -14.597 -2.500 1.00 54.23 41 ILE A N 12
ATOM 13884 C CA . ILE A 1 41 ? -22.161 -15.085 -1.188 1.00 33.03 41 ILE A CA 12
ATOM 13885 C C . ILE A 1 41 ? -23.641 -14.834 -0.951 1.00 40.43 41 ILE A C 12
ATOM 13886 O O . ILE A 1 41 ? -24.057 -13.702 -0.713 1.00 0.12 41 ILE A O 12
ATOM 13902 N N . SER A 1 42 ? -24.436 -15.884 -1.057 1.00 20.34 42 SER A N 12
ATOM 13903 C CA . SER A 1 42 ? -25.865 -15.769 -0.845 1.00 24.41 42 SER A CA 12
ATOM 13904 C C . SER A 1 42 ? -26.427 -17.064 -0.280 1.00 53.10 42 SER A C 12
ATOM 13905 O O . SER A 1 42 ? -26.104 -18.156 -0.755 1.00 71.22 42 SER A O 12
ATOM 13913 N N . SER A 1 43 ? -27.275 -16.927 0.732 1.00 30.43 43 SER A N 12
ATOM 13914 C CA . SER A 1 43 ? -27.947 -18.066 1.347 1.00 73.12 43 SER A CA 12
ATOM 13915 C C . SER A 1 43 ? -28.824 -18.788 0.321 1.00 23.01 43 SER A C 12
ATOM 13916 O O . SER A 1 43 ? -29.210 -19.940 0.512 1.00 1.22 43 SER A O 12
ATOM 13924 N N . GLN A 1 44 ? -29.096 -18.107 -0.786 1.00 22.21 44 GLN A N 12
ATOM 13925 C CA . GLN A 1 44 ? -29.935 -18.647 -1.844 1.00 35.52 44 GLN A CA 12
ATOM 13926 C C . GLN A 1 44 ? -29.199 -19.718 -2.648 1.00 53.44 44 GLN A C 12
ATOM 13927 O O . GLN A 1 44 ? -29.818 -20.466 -3.404 1.00 5.22 44 GLN A O 12
ATOM 13941 N N . PHE A 1 45 ? -27.877 -19.794 -2.487 1.00 2.34 45 PHE A N 12
ATOM 13942 C CA . PHE A 1 45 ? -27.091 -20.817 -3.174 1.00 54.05 45 PHE A CA 12
ATOM 13943 C C . PHE A 1 45 ? -26.923 -22.055 -2.301 1.00 52.21 45 PHE A C 12
ATOM 13944 O O . PHE A 1 45 ? -26.489 -23.106 -2.772 1.00 54.32 45 PHE A O 12
ATOM 13961 N N . GLN A 1 46 ? -27.289 -21.939 -1.035 1.00 72.45 46 GLN A N 12
ATOM 13962 C CA . GLN A 1 46 ? -27.089 -23.023 -0.093 1.00 75.13 46 GLN A CA 12
ATOM 13963 C C . GLN A 1 46 ? -28.347 -23.872 0.016 1.00 33.34 46 GLN A C 12
ATOM 13964 O O . GLN A 1 46 ? -29.437 -23.361 0.277 1.00 13.13 46 GLN A O 12
ATOM 13978 N N . GLY A 1 47 ? -28.190 -25.170 -0.199 1.00 61.23 47 GLY A N 12
ATOM 13979 C CA . GLY A 1 47 ? -29.326 -26.068 -0.186 1.00 30.52 47 GLY A CA 12
ATOM 13980 C C . GLY A 1 47 ? -29.816 -26.360 -1.585 1.00 5.25 47 GLY A C 12
ATOM 13981 O O . GLY A 1 47 ? -30.458 -27.381 -1.831 1.00 33.03 47 GLY A O 12
ATOM 13985 N N . LYS A 1 48 ? -29.498 -25.459 -2.503 1.00 74.22 48 LYS A N 12
ATOM 13986 C CA . LYS A 1 48 ? -29.856 -25.623 -3.901 1.00 25.13 48 LYS A CA 12
ATOM 13987 C C . LYS A 1 48 ? -29.025 -26.738 -4.518 1.00 55.24 48 LYS A C 12
ATOM 13988 O O . LYS A 1 48 ? -27.903 -26.996 -4.080 1.00 42.13 48 LYS A O 12
ATOM 14007 N N . SER A 1 49 ? -29.567 -27.398 -5.527 1.00 13.41 49 SER A N 12
ATOM 14008 C CA . SER A 1 49 ? -28.831 -28.432 -6.232 1.00 51.51 49 SER A CA 12
ATOM 14009 C C . SER A 1 49 ? -27.652 -27.822 -6.977 1.00 12.24 49 SER A C 12
ATOM 14010 O O . SER A 1 49 ? -27.704 -26.663 -7.397 1.00 74.40 49 SER A O 12
ATOM 14018 N N . LYS A 1 50 ? -26.582 -28.589 -7.129 1.00 4.42 50 LYS A N 12
ATOM 14019 C CA . LYS A 1 50 ? -25.440 -28.133 -7.900 1.00 71.43 50 LYS A CA 12
ATOM 14020 C C . LYS A 1 50 ? -25.834 -27.940 -9.355 1.00 23.45 50 LYS A C 12
ATOM 14021 O O . LYS A 1 50 ? -25.307 -27.060 -10.029 1.00 32.41 50 LYS A O 12
ATOM 14040 N N . LEU A 1 51 ? -26.786 -28.742 -9.824 1.00 35.35 51 LEU A N 12
ATOM 14041 C CA . LEU A 1 51 ? -27.305 -28.592 -11.176 1.00 23.42 51 LEU A CA 12
ATOM 14042 C C . LEU A 1 51 ? -27.966 -27.226 -11.322 1.00 5.20 51 LEU A C 12
ATOM 14043 O O . LEU A 1 51 ? -27.754 -26.522 -12.313 1.00 63.51 51 LEU A O 12
ATOM 14059 N N . GLU A 1 52 ? -28.753 -26.853 -10.315 1.00 71.20 52 GLU A N 12
ATOM 14060 C CA . GLU A 1 52 ? -29.390 -25.543 -10.286 1.00 3.31 52 GLU A CA 12
ATOM 14061 C C . GLU A 1 52 ? -28.329 -24.454 -10.268 1.00 30.12 52 GLU A C 12
ATOM 14062 O O . GLU A 1 52 ? -28.372 -23.521 -11.063 1.00 1.51 52 GLU A O 12
ATOM 14074 N N . GLN A 1 53 ? -27.364 -24.610 -9.369 1.00 12.11 53 GLN A N 12
ATOM 14075 C CA . GLN A 1 53 ? -26.251 -23.676 -9.243 1.00 42.34 53 GLN A CA 12
ATOM 14076 C C . GLN A 1 53 ? -25.528 -23.491 -10.577 1.00 43.01 53 GLN A C 12
ATOM 14077 O O . GLN A 1 53 ? -25.266 -22.365 -10.999 1.00 50.30 53 GLN A O 12
ATOM 14091 N N . HIS A 1 54 ? -25.229 -24.598 -11.250 1.00 11.40 54 HIS A N 12
ATOM 14092 C CA . HIS A 1 54 ? -24.520 -24.547 -12.526 1.00 50.22 54 HIS A CA 12
ATOM 14093 C C . HIS A 1 54 ? -25.352 -23.835 -13.585 1.00 75.33 54 HIS A C 12
ATOM 14094 O O . HIS A 1 54 ? -24.830 -23.017 -14.339 1.00 22.05 54 HIS A O 12
ATOM 14109 N N . ARG A 1 55 ? -26.644 -24.144 -13.629 1.00 60.31 55 ARG A N 12
ATOM 14110 C CA . ARG A 1 55 ? -27.555 -23.513 -14.580 1.00 40.14 55 ARG A CA 12
ATOM 14111 C C . ARG A 1 55 ? -27.731 -22.035 -14.279 1.00 43.34 55 ARG A C 12
ATOM 14112 O O . ARG A 1 55 ? -27.750 -21.208 -15.191 1.00 3.25 55 ARG A O 12
ATOM 14133 N N . MET A 1 56 ? -27.861 -21.705 -13.003 1.00 5.13 56 MET A N 12
ATOM 14134 C CA . MET A 1 56 ? -28.036 -20.323 -12.601 1.00 13.24 56 MET A CA 12
ATOM 14135 C C . MET A 1 56 ? -26.842 -19.493 -13.041 1.00 73.24 56 MET A C 12
ATOM 14136 O O . MET A 1 56 ? -27.004 -18.458 -13.683 1.00 12.14 56 MET A O 12
ATOM 14150 N N . ILE A 1 57 ? -25.641 -19.969 -12.722 1.00 55.45 57 ILE A N 12
ATOM 14151 C CA . ILE A 1 57 ? -24.419 -19.281 -13.122 1.00 13.21 57 ILE A CA 12
ATOM 14152 C C . ILE A 1 57 ? -24.306 -19.243 -14.646 1.00 34.43 57 ILE A C 12
ATOM 14153 O O . ILE A 1 57 ? -23.887 -18.244 -15.229 1.00 62.10 57 ILE A O 12
ATOM 14169 N N . TYR A 1 58 ? -24.716 -20.334 -15.276 1.00 15.22 58 TYR A N 12
ATOM 14170 C CA . TYR A 1 58 ? -24.705 -20.449 -16.728 1.00 4.35 58 TYR A CA 12
ATOM 14171 C C . TYR A 1 58 ? -25.563 -19.352 -17.356 1.00 73.40 58 TYR A C 12
ATOM 14172 O O . TYR A 1 58 ? -25.206 -18.785 -18.390 1.00 43.54 58 TYR A O 12
ATOM 14190 N N . LYS A 1 59 ? -26.690 -19.043 -16.722 1.00 73.42 59 LYS A N 12
ATOM 14191 C CA . LYS A 1 59 ? -27.592 -18.026 -17.241 1.00 51.11 59 LYS A CA 12
ATOM 14192 C C . LYS A 1 59 ? -27.200 -16.618 -16.785 1.00 44.10 59 LYS A C 12
ATOM 14193 O O . LYS A 1 59 ? -27.283 -15.673 -17.568 1.00 22.41 59 LYS A O 12
ATOM 14212 N N . VAL A 1 60 ? -26.770 -16.463 -15.533 1.00 40.42 60 VAL A N 12
ATOM 14213 C CA . VAL A 1 60 ? -26.414 -15.135 -15.029 1.00 13.04 60 VAL A CA 12
ATOM 14214 C C . VAL A 1 60 ? -25.171 -14.590 -15.733 1.00 62.12 60 VAL A C 12
ATOM 14215 O O . VAL A 1 60 ? -25.077 -13.392 -15.991 1.00 21.20 60 VAL A O 12
ATOM 14228 N N . LEU A 1 61 ? -24.231 -15.471 -16.056 1.00 32.20 61 LEU A N 12
ATOM 14229 C CA . LEU A 1 61 ? -23.073 -15.084 -16.849 1.00 23.13 61 LEU A CA 12
ATOM 14230 C C . LEU A 1 61 ? -23.470 -15.015 -18.319 1.00 43.05 61 LEU A C 12
ATOM 14231 O O . LEU A 1 61 ? -22.890 -14.258 -19.102 1.00 70.44 61 LEU A O 12
ATOM 14247 N N . ASP A 1 62 ? -24.481 -15.813 -18.662 1.00 51.31 62 ASP A N 12
ATOM 14248 C CA . ASP A 1 62 ? -25.037 -15.881 -20.013 1.00 11.45 62 ASP A CA 12
ATOM 14249 C C . ASP A 1 62 ? -23.943 -16.158 -21.035 1.00 35.13 62 ASP A C 12
ATOM 14250 O O . ASP A 1 62 ? -23.518 -15.271 -21.779 1.00 45.22 62 ASP A O 12
ATOM 14259 N N . GLY A 1 63 ? -23.469 -17.390 -21.033 1.00 4.15 63 GLY A N 12
ATOM 14260 C CA . GLY A 1 63 ? -22.423 -17.792 -21.936 1.00 43.43 63 GLY A CA 12
ATOM 14261 C C . GLY A 1 63 ? -22.071 -19.244 -21.729 1.00 33.13 63 GLY A C 12
ATOM 14262 O O . GLY A 1 63 ? -22.830 -19.982 -21.105 1.00 43.24 63 GLY A O 12
ATOM 14266 N N . LEU A 1 64 ? -20.917 -19.649 -22.223 1.00 51.34 64 LEU A N 12
ATOM 14267 C CA . LEU A 1 64 ? -20.486 -21.034 -22.109 1.00 3.45 64 LEU A CA 12
ATOM 14268 C C . LEU A 1 64 ? -19.679 -21.252 -20.834 1.00 42.35 64 LEU A C 12
ATOM 14269 O O . LEU A 1 64 ? -18.481 -20.972 -20.786 1.00 0.34 64 LEU A O 12
ATOM 14285 N N . ASN A 1 65 ? -20.356 -21.725 -19.798 1.00 64.21 65 ASN A N 12
ATOM 14286 C CA . ASN A 1 65 ? -19.703 -22.055 -18.536 1.00 60.20 65 ASN A CA 12
ATOM 14287 C C . ASN A 1 65 ? -19.120 -23.461 -18.614 1.00 64.31 65 ASN A C 12
ATOM 14288 O O . ASN A 1 65 ? -19.854 -24.445 -18.686 1.00 34.35 65 ASN A O 12
ATOM 14299 N N . ILE A 1 66 ? -17.799 -23.538 -18.617 1.00 12.30 66 ILE A N 12
ATOM 14300 C CA . ILE A 1 66 ? -17.105 -24.800 -18.839 1.00 41.44 66 ILE A CA 12
ATOM 14301 C C . ILE A 1 66 ? -16.637 -25.449 -17.535 1.00 2.50 66 ILE A C 12
ATOM 14302 O O . ILE A 1 66 ? -16.703 -26.666 -17.387 1.00 31.11 66 ILE A O 12
ATOM 14318 N N . HIS A 1 67 ? -16.158 -24.639 -16.599 1.00 15.31 67 HIS A N 12
ATOM 14319 C CA . HIS A 1 67 ? -15.639 -25.139 -15.327 1.00 41.12 67 HIS A CA 12
ATOM 14320 C C . HIS A 1 67 ? -15.860 -24.106 -14.231 1.00 13.15 67 HIS A C 12
ATOM 14321 O O . HIS A 1 67 ? -15.852 -22.904 -14.499 1.00 11.25 67 HIS A O 12
ATOM 14336 N N . ALA A 1 68 ? -16.047 -24.573 -13.001 1.00 1.04 68 ALA A N 12
ATOM 14337 C CA . ALA A 1 68 ? -16.229 -23.678 -11.861 1.00 21.21 68 ALA A CA 12
ATOM 14338 C C . ALA A 1 68 ? -14.893 -23.089 -11.411 1.00 64.03 68 ALA A C 12
ATOM 14339 O O . ALA A 1 68 ? -14.391 -23.393 -10.326 1.00 11.40 68 ALA A O 12
ATOM 14346 N N . ILE A 1 69 ? -14.309 -22.269 -12.270 1.00 52.42 69 ILE A N 12
ATOM 14347 C CA . ILE A 1 69 ? -13.033 -21.630 -11.979 1.00 0.05 69 ILE A CA 12
ATOM 14348 C C . ILE A 1 69 ? -13.239 -20.155 -11.648 1.00 34.51 69 ILE A C 12
ATOM 14349 O O . ILE A 1 69 ? -12.684 -19.638 -10.678 1.00 0.24 69 ILE A O 12
ATOM 14365 N N . GLN A 1 70 ? -14.051 -19.490 -12.460 1.00 62.22 70 GLN A N 12
ATOM 14366 C CA . GLN A 1 70 ? -14.310 -18.065 -12.295 1.00 45.13 70 GLN A CA 12
ATOM 14367 C C . GLN A 1 70 ? -15.315 -17.821 -11.176 1.00 54.23 70 GLN A C 12
ATOM 14368 O O . GLN A 1 70 ? -15.210 -16.846 -10.433 1.00 20.23 70 GLN A O 12
ATOM 14382 N N . ILE A 1 71 ? -16.276 -18.723 -11.049 1.00 33.52 71 ILE A N 12
ATOM 14383 C CA . ILE A 1 71 ? -17.361 -18.554 -10.097 1.00 32.34 71 ILE A CA 12
ATOM 14384 C C . ILE A 1 71 ? -17.085 -19.321 -8.802 1.00 21.45 71 ILE A C 12
ATOM 14385 O O . ILE A 1 71 ? -16.722 -20.496 -8.827 1.00 21.34 71 ILE A O 12
ATOM 14401 N N . GLN A 1 72 ? -17.228 -18.634 -7.678 1.00 4.42 72 GLN A N 12
ATOM 14402 C CA . GLN A 1 72 ? -17.122 -19.266 -6.375 1.00 11.31 72 GLN A CA 12
ATOM 14403 C C . GLN A 1 72 ? -18.372 -18.969 -5.563 1.00 41.51 72 GLN A C 12
ATOM 14404 O O . GLN A 1 72 ? -18.672 -17.812 -5.266 1.00 30.42 72 GLN A O 12
ATOM 14418 N N . THR A 1 73 ? -19.113 -20.008 -5.232 1.00 51.10 73 THR A N 12
ATOM 14419 C CA . THR A 1 73 ? -20.345 -19.850 -4.490 1.00 71.51 73 THR A CA 12
ATOM 14420 C C . THR A 1 73 ? -20.243 -20.484 -3.109 1.00 31.34 73 THR A C 12
ATOM 14421 O O . THR A 1 73 ? -19.859 -21.647 -2.972 1.00 0.24 73 THR A O 12
ATOM 14432 N N . GLY A 1 74 ? -20.573 -19.704 -2.090 1.00 12.20 74 GLY A N 12
ATOM 14433 C CA . GLY A 1 74 ? -20.482 -20.186 -0.730 1.00 10.41 74 GLY A CA 12
ATOM 14434 C C . GLY A 1 74 ? -19.174 -19.792 -0.079 1.00 15.25 74 GLY A C 12
ATOM 14435 O O . GLY A 1 74 ? -18.100 -20.062 -0.615 1.00 44.31 74 GLY A O 12
ATOM 14439 N N . CYS A 1 75 ? -19.256 -19.136 1.067 1.00 41.31 75 CYS A N 12
ATOM 14440 C CA . CYS A 1 75 ? -18.063 -18.717 1.780 1.00 31.41 75 CYS A CA 12
ATOM 14441 C C . CYS A 1 75 ? -17.521 -19.862 2.626 1.00 22.14 75 CYS A C 12
ATOM 14442 O O . CYS A 1 75 ? -18.176 -20.325 3.565 1.00 42.21 75 CYS A O 12
ATOM 14450 N N . LYS A 1 76 ? -16.325 -20.313 2.281 1.00 72.44 76 LYS A N 12
ATOM 14451 C CA . LYS A 1 76 ? -15.668 -21.403 2.985 1.00 24.13 76 LYS A CA 12
ATOM 14452 C C . LYS A 1 76 ? -14.214 -21.497 2.542 1.00 65.44 76 LYS A C 12
ATOM 14453 O O . LYS A 1 76 ? -13.826 -22.522 1.935 1.00 51.21 76 LYS A O 12
ATOM 14473 N N . PRO A 1 1 ? -16.363 5.454 -30.869 1.00 72.44 1 PRO A N 13
ATOM 14474 C CA . PRO A 1 1 ? -15.526 4.738 -29.885 1.00 63.23 1 PRO A CA 13
ATOM 14475 C C . PRO A 1 1 ? -14.970 3.453 -30.487 1.00 50.34 1 PRO A C 13
ATOM 14476 O O . PRO A 1 1 ? -15.632 2.803 -31.299 1.00 54.34 1 PRO A O 13
ATOM 14489 N N . GLY A 1 2 ? -13.760 3.090 -30.088 1.00 35.53 2 GLY A N 13
ATOM 14490 C CA . GLY A 1 2 ? -13.119 1.910 -30.637 1.00 24.52 2 GLY A CA 13
ATOM 14491 C C . GLY A 1 2 ? -13.245 0.706 -29.726 1.00 1.40 2 GLY A C 13
ATOM 14492 O O . GLY A 1 2 ? -14.273 0.525 -29.064 1.00 22.44 2 GLY A O 13
ATOM 14496 N N . SER A 1 3 ? -12.207 -0.121 -29.690 1.00 10.13 3 SER A N 13
ATOM 14497 C CA . SER A 1 3 ? -12.202 -1.309 -28.850 1.00 12.40 3 SER A CA 13
ATOM 14498 C C . SER A 1 3 ? -11.924 -0.931 -27.397 1.00 50.22 3 SER A C 13
ATOM 14499 O O . SER A 1 3 ? -10.770 -0.826 -26.975 1.00 24.11 3 SER A O 13
ATOM 14507 N N . MET A 1 4 ? -12.988 -0.698 -26.646 1.00 64.30 4 MET A N 13
ATOM 14508 C CA . MET A 1 4 ? -12.867 -0.318 -25.248 1.00 73.21 4 MET A CA 13
ATOM 14509 C C . MET A 1 4 ? -12.981 -1.542 -24.349 1.00 42.35 4 MET A C 13
ATOM 14510 O O . MET A 1 4 ? -13.814 -2.417 -24.578 1.00 54.24 4 MET A O 13
ATOM 14524 N N . THR A 1 5 ? -12.129 -1.604 -23.341 1.00 5.32 5 THR A N 13
ATOM 14525 C CA . THR A 1 5 ? -12.158 -2.694 -22.382 1.00 22.53 5 THR A CA 13
ATOM 14526 C C . THR A 1 5 ? -13.183 -2.419 -21.287 1.00 65.22 5 THR A C 13
ATOM 14527 O O . THR A 1 5 ? -13.489 -1.261 -20.991 1.00 62.04 5 THR A O 13
ATOM 14538 N N . VAL A 1 6 ? -13.722 -3.480 -20.701 1.00 4.20 6 VAL A N 13
ATOM 14539 C CA . VAL A 1 6 ? -14.762 -3.346 -19.688 1.00 13.52 6 VAL A CA 13
ATOM 14540 C C . VAL A 1 6 ? -14.166 -3.327 -18.284 1.00 40.55 6 VAL A C 13
ATOM 14541 O O . VAL A 1 6 ? -13.109 -3.911 -18.031 1.00 4.41 6 VAL A O 13
ATOM 14554 N N . THR A 1 7 ? -14.850 -2.644 -17.381 1.00 31.41 7 THR A N 13
ATOM 14555 C CA . THR A 1 7 ? -14.403 -2.521 -16.006 1.00 35.31 7 THR A CA 13
ATOM 14556 C C . THR A 1 7 ? -15.093 -3.551 -15.122 1.00 31.42 7 THR A C 13
ATOM 14557 O O . THR A 1 7 ? -16.077 -4.173 -15.529 1.00 72.04 7 THR A O 13
ATOM 14568 N N . GLN A 1 8 ? -14.586 -3.718 -13.906 1.00 3.23 8 GLN A N 13
ATOM 14569 C CA . GLN A 1 8 ? -15.184 -4.651 -12.960 1.00 50.02 8 GLN A CA 13
ATOM 14570 C C . GLN A 1 8 ? -16.513 -4.107 -12.443 1.00 1.14 8 GLN A C 13
ATOM 14571 O O . GLN A 1 8 ? -17.337 -4.853 -11.913 1.00 72.35 8 GLN A O 13
ATOM 14585 N N . SER A 1 9 ? -16.717 -2.802 -12.615 1.00 52.14 9 SER A N 13
ATOM 14586 C CA . SER A 1 9 ? -17.964 -2.156 -12.221 1.00 2.52 9 SER A CA 13
ATOM 14587 C C . SER A 1 9 ? -19.141 -2.744 -12.995 1.00 0.31 9 SER A C 13
ATOM 14588 O O . SER A 1 9 ? -20.225 -2.939 -12.447 1.00 54.11 9 SER A O 13
ATOM 14596 N N . GLN A 1 10 ? -18.906 -3.038 -14.269 1.00 65.43 10 GLN A N 13
ATOM 14597 C CA . GLN A 1 10 ? -19.921 -3.632 -15.128 1.00 50.30 10 GLN A CA 13
ATOM 14598 C C . GLN A 1 10 ? -20.325 -5.000 -14.590 1.00 24.22 10 GLN A C 13
ATOM 14599 O O . GLN A 1 10 ? -21.509 -5.338 -14.532 1.00 13.03 10 GLN A O 13
ATOM 14613 N N . LEU A 1 11 ? -19.324 -5.771 -14.181 1.00 1.21 11 LEU A N 13
ATOM 14614 C CA . LEU A 1 11 ? -19.551 -7.104 -13.645 1.00 12.41 11 LEU A CA 13
ATOM 14615 C C . LEU A 1 11 ? -20.329 -7.030 -12.336 1.00 54.11 11 LEU A C 13
ATOM 14616 O O . LEU A 1 11 ? -21.300 -7.764 -12.144 1.00 71.13 11 LEU A O 13
ATOM 14632 N N . GLU A 1 12 ? -19.904 -6.139 -11.441 1.00 14.13 12 GLU A N 13
ATOM 14633 C CA . GLU A 1 12 ? -20.594 -5.953 -10.168 1.00 13.33 12 GLU A CA 13
ATOM 14634 C C . GLU A 1 12 ? -22.051 -5.579 -10.387 1.00 23.45 12 GLU A C 13
ATOM 14635 O O . GLU A 1 12 ? -22.947 -6.205 -9.828 1.00 35.24 12 GLU A O 13
ATOM 14647 N N . LEU A 1 13 ? -22.284 -4.568 -11.216 1.00 24.43 13 LEU A N 13
ATOM 14648 C CA . LEU A 1 13 ? -23.638 -4.120 -11.512 1.00 1.43 13 LEU A CA 13
ATOM 14649 C C . LEU A 1 13 ? -24.486 -5.268 -12.048 1.00 31.21 13 LEU A C 13
ATOM 14650 O O . LEU A 1 13 ? -25.585 -5.507 -11.557 1.00 4.34 13 LEU A O 13
ATOM 14666 N N . LEU A 1 14 ? -23.950 -6.001 -13.014 1.00 72.01 14 LEU A N 13
ATOM 14667 C CA . LEU A 1 14 ? -24.669 -7.109 -13.639 1.00 3.52 14 LEU A CA 13
ATOM 14668 C C . LEU A 1 14 ? -25.157 -8.110 -12.591 1.00 71.02 14 LEU A C 13
ATOM 14669 O O . LEU A 1 14 ? -26.342 -8.461 -12.549 1.00 70.32 14 LEU A O 13
ATOM 14685 N N . ILE A 1 15 ? -24.241 -8.542 -11.735 1.00 13.25 15 ILE A N 13
ATOM 14686 C CA . ILE A 1 15 ? -24.553 -9.527 -10.705 1.00 24.23 15 ILE A CA 13
ATOM 14687 C C . ILE A 1 15 ? -25.498 -8.936 -9.659 1.00 61.32 15 ILE A C 13
ATOM 14688 O O . ILE A 1 15 ? -26.432 -9.598 -9.205 1.00 75.31 15 ILE A O 13
ATOM 14704 N N . ARG A 1 16 ? -25.266 -7.678 -9.307 1.00 32.24 16 ARG A N 13
ATOM 14705 C CA . ARG A 1 16 ? -26.036 -7.013 -8.263 1.00 15.30 16 ARG A CA 13
ATOM 14706 C C . ARG A 1 16 ? -27.453 -6.691 -8.740 1.00 74.23 16 ARG A C 13
ATOM 14707 O O . ARG A 1 16 ? -28.364 -6.524 -7.928 1.00 15.23 16 ARG A O 13
ATOM 14728 N N . ASN A 1 17 ? -27.633 -6.577 -10.054 1.00 21.01 17 ASN A N 13
ATOM 14729 C CA . ASN A 1 17 ? -28.966 -6.375 -10.617 1.00 71.44 17 ASN A CA 13
ATOM 14730 C C . ASN A 1 17 ? -29.689 -7.708 -10.721 1.00 24.13 17 ASN A C 13
ATOM 14731 O O . ASN A 1 17 ? -30.865 -7.817 -10.374 1.00 64.41 17 ASN A O 13
ATOM 14742 N N . ALA A 1 18 ? -28.976 -8.723 -11.209 1.00 24.13 18 ALA A N 13
ATOM 14743 C CA . ALA A 1 18 ? -29.552 -10.052 -11.361 1.00 52.44 18 ALA A CA 13
ATOM 14744 C C . ALA A 1 18 ? -29.918 -10.643 -10.005 1.00 63.32 18 ALA A C 13
ATOM 14745 O O . ALA A 1 18 ? -31.018 -11.168 -9.818 1.00 53.11 18 ALA A O 13
ATOM 14752 N N . PHE A 1 19 ? -28.998 -10.549 -9.058 1.00 32.44 19 PHE A N 13
ATOM 14753 C CA . PHE A 1 19 ? -29.246 -11.014 -7.706 1.00 64.45 19 PHE A CA 13
ATOM 14754 C C . PHE A 1 19 ? -28.958 -9.904 -6.701 1.00 11.13 19 PHE A C 13
ATOM 14755 O O . PHE A 1 19 ? -27.812 -9.698 -6.298 1.00 74.13 19 PHE A O 13
ATOM 14772 N N . PRO A 1 20 ? -29.997 -9.160 -6.295 1.00 74.32 20 PRO A N 13
ATOM 14773 C CA . PRO A 1 20 ? -29.871 -8.094 -5.296 1.00 62.04 20 PRO A CA 13
ATOM 14774 C C . PRO A 1 20 ? -29.527 -8.651 -3.922 1.00 53.13 20 PRO A C 13
ATOM 14775 O O . PRO A 1 20 ? -29.092 -7.927 -3.027 1.00 3.14 20 PRO A O 13
ATOM 14786 N N . GLU A 1 21 ? -29.710 -9.954 -3.777 1.00 43.25 21 GLU A N 13
ATOM 14787 C CA . GLU A 1 21 ? -29.473 -10.638 -2.517 1.00 14.45 21 GLU A CA 13
ATOM 14788 C C . GLU A 1 21 ? -28.023 -11.092 -2.409 1.00 61.52 21 GLU A C 13
ATOM 14789 O O . GLU A 1 21 ? -27.569 -11.506 -1.343 1.00 44.12 21 GLU A O 13
ATOM 14801 N N . ALA A 1 22 ? -27.300 -11.018 -3.518 1.00 13.31 22 ALA A N 13
ATOM 14802 C CA . ALA A 1 22 ? -25.971 -11.600 -3.588 1.00 45.34 22 ALA A CA 13
ATOM 14803 C C . ALA A 1 22 ? -24.876 -10.578 -3.316 1.00 74.40 22 ALA A C 13
ATOM 14804 O O . ALA A 1 22 ? -24.844 -9.503 -3.917 1.00 53.45 22 ALA A O 13
ATOM 14811 N N . GLU A 1 23 ? -23.977 -10.931 -2.408 1.00 31.23 23 GLU A N 13
ATOM 14812 C CA . GLU A 1 23 ? -22.792 -10.132 -2.146 1.00 5.24 23 GLU A CA 13
ATOM 14813 C C . GLU A 1 23 ? -21.674 -10.572 -3.073 1.00 11.04 23 GLU A C 13
ATOM 14814 O O . GLU A 1 23 ? -21.326 -11.753 -3.120 1.00 5.32 23 GLU A O 13
ATOM 14826 N N . ILE A 1 24 ? -21.128 -9.627 -3.816 1.00 13.41 24 ILE A N 13
ATOM 14827 C CA . ILE A 1 24 ? -20.097 -9.930 -4.795 1.00 74.24 24 ILE A CA 13
ATOM 14828 C C . ILE A 1 24 ? -18.714 -9.740 -4.187 1.00 61.32 24 ILE A C 13
ATOM 14829 O O . ILE A 1 24 ? -18.301 -8.616 -3.903 1.00 75.31 24 ILE A O 13
ATOM 14845 N N . THR A 1 25 ? -18.000 -10.833 -3.986 1.00 14.02 25 THR A N 13
ATOM 14846 C CA . THR A 1 25 ? -16.660 -10.764 -3.434 1.00 54.43 25 THR A CA 13
ATOM 14847 C C . THR A 1 25 ? -15.623 -11.114 -4.496 1.00 60.33 25 THR A C 13
ATOM 14848 O O . THR A 1 25 ? -15.470 -12.278 -4.870 1.00 24.53 25 THR A O 13
ATOM 14859 N N . VAL A 1 26 ? -14.921 -10.100 -4.987 1.00 74.44 26 VAL A N 13
ATOM 14860 C CA . VAL A 1 26 ? -13.917 -10.294 -6.023 1.00 13.43 26 VAL A CA 13
ATOM 14861 C C . VAL A 1 26 ? -12.582 -10.686 -5.404 1.00 70.34 26 VAL A C 13
ATOM 14862 O O . VAL A 1 26 ? -11.902 -9.863 -4.788 1.00 52.34 26 VAL A O 13
ATOM 14875 N N . THR A 1 27 ? -12.226 -11.948 -5.551 1.00 53.51 27 THR A N 13
ATOM 14876 C CA . THR A 1 27 ? -10.969 -12.457 -5.031 1.00 3.34 27 THR A CA 13
ATOM 14877 C C . THR A 1 27 ? -9.906 -12.475 -6.125 1.00 43.20 27 THR A C 13
ATOM 14878 O O . THR A 1 27 ? -10.104 -13.074 -7.184 1.00 52.12 27 THR A O 13
ATOM 14889 N N . SER A 1 28 ? -8.795 -11.802 -5.872 1.00 23.54 28 SER A N 13
ATOM 14890 C CA . SER A 1 28 ? -7.702 -11.742 -6.828 1.00 22.03 28 SER A CA 13
ATOM 14891 C C . SER A 1 28 ? -6.884 -13.029 -6.771 1.00 14.30 28 SER A C 13
ATOM 14892 O O . SER A 1 28 ? -6.568 -13.530 -5.688 1.00 32.51 28 SER A O 13
ATOM 14900 N N . LEU A 1 29 ? -6.562 -13.578 -7.934 1.00 60.25 29 LEU A N 13
ATOM 14901 C CA . LEU A 1 29 ? -5.807 -14.816 -7.995 1.00 24.55 29 LEU A CA 13
ATOM 14902 C C . LEU A 1 29 ? -4.352 -14.529 -8.327 1.00 12.10 29 LEU A C 13
ATOM 14903 O O . LEU A 1 29 ? -4.046 -13.875 -9.324 1.00 65.12 29 LEU A O 13
ATOM 14919 N N . VAL A 1 30 ? -3.461 -15.021 -7.475 1.00 4.40 30 VAL A N 13
ATOM 14920 C CA . VAL A 1 30 ? -2.033 -14.766 -7.610 1.00 1.44 30 VAL A CA 13
ATOM 14921 C C . VAL A 1 30 ? -1.450 -15.404 -8.871 1.00 64.14 30 VAL A C 13
ATOM 14922 O O . VAL A 1 30 ? -2.090 -16.239 -9.520 1.00 15.34 30 VAL A O 13
ATOM 14935 N N . GLY A 1 31 ? -0.230 -15.012 -9.208 1.00 42.32 31 GLY A N 13
ATOM 14936 C CA . GLY A 1 31 ? 0.421 -15.538 -10.387 1.00 63.24 31 GLY A CA 13
ATOM 14937 C C . GLY A 1 31 ? 0.812 -14.445 -11.355 1.00 24.53 31 GLY A C 13
ATOM 14938 O O . GLY A 1 31 ? 1.360 -13.418 -10.950 1.00 24.33 31 GLY A O 13
ATOM 14942 N N . ASP A 1 32 ? 0.523 -14.652 -12.631 1.00 54.21 32 ASP A N 13
ATOM 14943 C CA . ASP A 1 32 ? 0.864 -13.669 -13.653 1.00 24.22 32 ASP A CA 13
ATOM 14944 C C . ASP A 1 32 ? -0.299 -13.481 -14.618 1.00 21.34 32 ASP A C 13
ATOM 14945 O O . ASP A 1 32 ? -0.228 -12.694 -15.562 1.00 50.54 32 ASP A O 13
ATOM 14954 N N . ASN A 1 33 ? -1.377 -14.206 -14.373 1.00 11.01 33 ASN A N 13
ATOM 14955 C CA . ASN A 1 33 ? -2.550 -14.142 -15.231 1.00 33.31 33 ASN A CA 13
ATOM 14956 C C . ASN A 1 33 ? -3.608 -13.254 -14.598 1.00 73.15 33 ASN A C 13
ATOM 14957 O O . ASN A 1 33 ? -3.737 -13.211 -13.373 1.00 35.41 33 ASN A O 13
ATOM 14968 N N . ASN A 1 34 ? -4.370 -12.551 -15.423 1.00 61.41 34 ASN A N 13
ATOM 14969 C CA . ASN A 1 34 ? -5.479 -11.754 -14.924 1.00 4.13 34 ASN A CA 13
ATOM 14970 C C . ASN A 1 34 ? -6.660 -12.663 -14.643 1.00 1.44 34 ASN A C 13
ATOM 14971 O O . ASN A 1 34 ? -7.563 -12.817 -15.467 1.00 40.12 34 ASN A O 13
ATOM 14982 N N . HIS A 1 35 ? -6.610 -13.323 -13.502 1.00 11.54 35 HIS A N 13
ATOM 14983 C CA . HIS A 1 35 ? -7.663 -14.236 -13.106 1.00 21.41 35 HIS A CA 13
ATOM 14984 C C . HIS A 1 35 ? -8.234 -13.822 -11.765 1.00 54.15 35 HIS A C 13
ATOM 14985 O O . HIS A 1 35 ? -7.498 -13.459 -10.849 1.00 54.44 35 HIS A O 13
ATOM 15000 N N . TYR A 1 36 ? -9.545 -13.848 -11.666 1.00 43.33 36 TYR A N 13
ATOM 15001 C CA . TYR A 1 36 ? -10.216 -13.536 -10.424 1.00 71.31 36 TYR A CA 13
ATOM 15002 C C . TYR A 1 36 ? -11.264 -14.588 -10.120 1.00 40.50 36 TYR A C 13
ATOM 15003 O O . TYR A 1 36 ? -11.699 -15.322 -11.008 1.00 24.43 36 TYR A O 13
ATOM 15021 N N . SER A 1 37 ? -11.637 -14.674 -8.862 1.00 2.23 37 SER A N 13
ATOM 15022 C CA . SER A 1 37 ? -12.747 -15.504 -8.447 1.00 21.11 37 SER A CA 13
ATOM 15023 C C . SER A 1 37 ? -13.817 -14.625 -7.821 1.00 62.15 37 SER A C 13
ATOM 15024 O O . SER A 1 37 ? -13.566 -13.944 -6.825 1.00 50.13 37 SER A O 13
ATOM 15032 N N . ILE A 1 38 ? -15.004 -14.620 -8.403 1.00 34.53 38 ILE A N 13
ATOM 15033 C CA . ILE A 1 38 ? -16.085 -13.808 -7.875 1.00 12.35 38 ILE A CA 13
ATOM 15034 C C . ILE A 1 38 ? -17.016 -14.665 -7.038 1.00 21.51 38 ILE A C 13
ATOM 15035 O O . ILE A 1 38 ? -17.768 -15.494 -7.552 1.00 24.12 38 ILE A O 13
ATOM 15051 N N . LYS A 1 39 ? -16.913 -14.493 -5.732 1.00 62.41 39 LYS A N 13
ATOM 15052 C CA . LYS A 1 39 ? -17.690 -15.276 -4.796 1.00 70.34 39 LYS A CA 13
ATOM 15053 C C . LYS A 1 39 ? -19.051 -14.635 -4.580 1.00 25.51 39 LYS A C 13
ATOM 15054 O O . LYS A 1 39 ? -19.153 -13.530 -4.043 1.00 73.43 39 LYS A O 13
ATOM 15073 N N . VAL A 1 40 ? -20.079 -15.329 -5.031 1.00 63.22 40 VAL A N 13
ATOM 15074 C CA . VAL A 1 40 ? -21.443 -14.859 -4.925 1.00 35.24 40 VAL A CA 13
ATOM 15075 C C . VAL A 1 40 ? -22.079 -15.374 -3.636 1.00 33.00 40 VAL A C 13
ATOM 15076 O O . VAL A 1 40 ? -22.370 -16.565 -3.507 1.00 4.22 40 VAL A O 13
ATOM 15089 N N . ILE A 1 41 ? -22.258 -14.482 -2.676 1.00 54.23 41 ILE A N 13
ATOM 15090 C CA . ILE A 1 41 ? -22.876 -14.841 -1.407 1.00 33.03 41 ILE A CA 13
ATOM 15091 C C . ILE A 1 41 ? -24.369 -14.539 -1.441 1.00 40.43 41 ILE A C 13
ATOM 15092 O O . ILE A 1 41 ? -24.771 -13.380 -1.358 1.00 0.12 41 ILE A O 13
ATOM 15108 N N . SER A 1 42 ? -25.184 -15.576 -1.587 1.00 20.34 42 SER A N 13
ATOM 15109 C CA . SER A 1 42 ? -26.626 -15.412 -1.634 1.00 24.41 42 SER A CA 13
ATOM 15110 C C . SER A 1 42 ? -27.328 -16.708 -1.250 1.00 53.10 42 SER A C 13
ATOM 15111 O O . SER A 1 42 ? -27.021 -17.778 -1.786 1.00 71.22 42 SER A O 13
ATOM 15119 N N . SER A 1 43 ? -28.290 -16.601 -0.340 1.00 30.43 43 SER A N 13
ATOM 15120 C CA . SER A 1 43 ? -29.046 -17.753 0.130 1.00 73.12 43 SER A CA 13
ATOM 15121 C C . SER A 1 43 ? -29.901 -18.330 -1.002 1.00 23.01 43 SER A C 13
ATOM 15122 O O . SER A 1 43 ? -30.414 -19.447 -0.908 1.00 1.22 43 SER A O 13
ATOM 15130 N N . GLN A 1 44 ? -30.038 -17.567 -2.081 1.00 22.21 44 GLN A N 13
ATOM 15131 C CA . GLN A 1 44 ? -30.738 -18.030 -3.271 1.00 35.52 44 GLN A CA 13
ATOM 15132 C C . GLN A 1 44 ? -30.023 -19.231 -3.886 1.00 53.44 44 GLN A C 13
ATOM 15133 O O . GLN A 1 44 ? -30.648 -20.064 -4.539 1.00 5.22 44 GLN A O 13
ATOM 15147 N N . PHE A 1 45 ? -28.716 -19.331 -3.658 1.00 2.34 45 PHE A N 13
ATOM 15148 C CA . PHE A 1 45 ? -27.939 -20.452 -4.178 1.00 54.05 45 PHE A CA 13
ATOM 15149 C C . PHE A 1 45 ? -27.933 -21.613 -3.188 1.00 52.21 45 PHE A C 13
ATOM 15150 O O . PHE A 1 45 ? -27.507 -22.723 -3.513 1.00 54.32 45 PHE A O 13
ATOM 15167 N N . GLN A 1 46 ? -28.429 -21.351 -1.990 1.00 72.45 46 GLN A N 13
ATOM 15168 C CA . GLN A 1 46 ? -28.480 -22.358 -0.940 1.00 75.13 46 GLN A CA 13
ATOM 15169 C C . GLN A 1 46 ? -29.751 -23.187 -1.098 1.00 33.34 46 GLN A C 13
ATOM 15170 O O . GLN A 1 46 ? -30.819 -22.647 -1.394 1.00 13.13 46 GLN A O 13
ATOM 15184 N N . GLY A 1 47 ? -29.622 -24.494 -0.930 1.00 61.23 47 GLY A N 13
ATOM 15185 C CA . GLY A 1 47 ? -30.761 -25.381 -1.045 1.00 30.52 47 GLY A CA 13
ATOM 15186 C C . GLY A 1 47 ? -30.842 -26.045 -2.404 1.00 5.25 47 GLY A C 13
ATOM 15187 O O . GLY A 1 47 ? -31.635 -26.966 -2.610 1.00 33.03 47 GLY A O 13
ATOM 15191 N N . LYS A 1 48 ? -30.011 -25.594 -3.327 1.00 74.22 48 LYS A N 13
ATOM 15192 C CA . LYS A 1 48 ? -29.991 -26.148 -4.675 1.00 25.13 48 LYS A CA 13
ATOM 15193 C C . LYS A 1 48 ? -28.788 -27.063 -4.849 1.00 55.24 48 LYS A C 13
ATOM 15194 O O . LYS A 1 48 ? -27.750 -26.856 -4.219 1.00 42.13 48 LYS A O 13
ATOM 15213 N N . SER A 1 49 ? -28.930 -28.076 -5.692 1.00 13.41 49 SER A N 13
ATOM 15214 C CA . SER A 1 49 ? -27.843 -29.006 -5.948 1.00 51.51 49 SER A CA 13
ATOM 15215 C C . SER A 1 49 ? -26.913 -28.448 -7.022 1.00 12.24 49 SER A C 13
ATOM 15216 O O . SER A 1 49 ? -27.233 -27.440 -7.658 1.00 74.40 49 SER A O 13
ATOM 15224 N N . LYS A 1 50 ? -25.774 -29.110 -7.226 1.00 4.42 50 LYS A N 13
ATOM 15225 C CA . LYS A 1 50 ? -24.722 -28.609 -8.114 1.00 71.43 50 LYS A CA 13
ATOM 15226 C C . LYS A 1 50 ? -25.245 -28.242 -9.498 1.00 23.45 50 LYS A C 13
ATOM 15227 O O . LYS A 1 50 ? -24.920 -27.175 -10.018 1.00 32.41 50 LYS A O 13
ATOM 15246 N N . LEU A 1 51 ? -26.056 -29.109 -10.090 1.00 35.35 51 LEU A N 13
ATOM 15247 C CA . LEU A 1 51 ? -26.555 -28.876 -11.441 1.00 23.42 51 LEU A CA 13
ATOM 15248 C C . LEU A 1 51 ? -27.387 -27.596 -11.492 1.00 5.20 51 LEU A C 13
ATOM 15249 O O . LEU A 1 51 ? -27.191 -26.748 -12.369 1.00 63.51 51 LEU A O 13
ATOM 15265 N N . GLU A 1 52 ? -28.298 -27.458 -10.534 1.00 71.20 52 GLU A N 13
ATOM 15266 C CA . GLU A 1 52 ? -29.127 -26.263 -10.412 1.00 3.31 52 GLU A CA 13
ATOM 15267 C C . GLU A 1 52 ? -28.257 -25.021 -10.235 1.00 30.12 52 GLU A C 13
ATOM 15268 O O . GLU A 1 52 ? -28.469 -24.002 -10.893 1.00 1.51 52 GLU A O 13
ATOM 15280 N N . GLN A 1 53 ? -27.268 -25.124 -9.350 1.00 12.11 53 GLN A N 13
ATOM 15281 C CA . GLN A 1 53 ? -26.372 -24.007 -9.060 1.00 42.34 53 GLN A CA 13
ATOM 15282 C C . GLN A 1 53 ? -25.629 -23.569 -10.316 1.00 43.01 53 GLN A C 13
ATOM 15283 O O . GLN A 1 53 ? -25.573 -22.381 -10.634 1.00 50.30 53 GLN A O 13
ATOM 15297 N N . HIS A 1 54 ? -25.079 -24.540 -11.041 1.00 11.40 54 HIS A N 13
ATOM 15298 C CA . HIS A 1 54 ? -24.315 -24.247 -12.247 1.00 50.22 54 HIS A CA 13
ATOM 15299 C C . HIS A 1 54 ? -25.209 -23.594 -13.294 1.00 75.33 54 HIS A C 13
ATOM 15300 O O . HIS A 1 54 ? -24.803 -22.640 -13.957 1.00 22.05 54 HIS A O 13
ATOM 15315 N N . ARG A 1 55 ? -26.434 -24.098 -13.427 1.00 60.31 55 ARG A N 13
ATOM 15316 C CA . ARG A 1 55 ? -27.391 -23.532 -14.371 1.00 40.14 55 ARG A CA 13
ATOM 15317 C C . ARG A 1 55 ? -27.773 -22.109 -13.991 1.00 43.34 55 ARG A C 13
ATOM 15318 O O . ARG A 1 55 ? -27.944 -21.259 -14.863 1.00 3.25 55 ARG A O 13
ATOM 15339 N N . MET A 1 56 ? -27.892 -21.844 -12.696 1.00 5.13 56 MET A N 13
ATOM 15340 C CA . MET A 1 56 ? -28.184 -20.495 -12.233 1.00 13.24 56 MET A CA 13
ATOM 15341 C C . MET A 1 56 ? -27.021 -19.565 -12.560 1.00 73.24 56 MET A C 13
ATOM 15342 O O . MET A 1 56 ? -27.222 -18.400 -12.914 1.00 12.14 56 MET A O 13
ATOM 15356 N N . ILE A 1 57 ? -25.804 -20.093 -12.451 1.00 55.45 57 ILE A N 13
ATOM 15357 C CA . ILE A 1 57 ? -24.608 -19.361 -12.850 1.00 13.21 57 ILE A CA 13
ATOM 15358 C C . ILE A 1 57 ? -24.660 -19.038 -14.345 1.00 34.43 57 ILE A C 13
ATOM 15359 O O . ILE A 1 57 ? -24.325 -17.929 -14.766 1.00 62.10 57 ILE A O 13
ATOM 15375 N N . TYR A 1 58 ? -25.108 -20.005 -15.140 1.00 15.22 58 TYR A N 13
ATOM 15376 C CA . TYR A 1 58 ? -25.258 -19.797 -16.578 1.00 4.35 58 TYR A CA 13
ATOM 15377 C C . TYR A 1 58 ? -26.318 -18.739 -16.860 1.00 73.40 58 TYR A C 13
ATOM 15378 O O . TYR A 1 58 ? -26.194 -17.970 -17.809 1.00 43.54 58 TYR A O 13
ATOM 15396 N N . LYS A 1 59 ? -27.358 -18.708 -16.033 1.00 73.42 59 LYS A N 13
ATOM 15397 C CA . LYS A 1 59 ? -28.421 -17.716 -16.169 1.00 51.11 59 LYS A CA 13
ATOM 15398 C C . LYS A 1 59 ? -27.905 -16.304 -15.914 1.00 44.10 59 LYS A C 13
ATOM 15399 O O . LYS A 1 59 ? -28.118 -15.400 -16.720 1.00 22.41 59 LYS A O 13
ATOM 15418 N N . VAL A 1 60 ? -27.231 -16.120 -14.787 1.00 40.42 60 VAL A N 13
ATOM 15419 C CA . VAL A 1 60 ? -26.801 -14.793 -14.363 1.00 13.04 60 VAL A CA 13
ATOM 15420 C C . VAL A 1 60 ? -25.637 -14.266 -15.209 1.00 62.12 60 VAL A C 13
ATOM 15421 O O . VAL A 1 60 ? -25.569 -13.073 -15.513 1.00 21.20 60 VAL A O 13
ATOM 15434 N N . LEU A 1 61 ? -24.734 -15.153 -15.604 1.00 32.20 61 LEU A N 13
ATOM 15435 C CA . LEU A 1 61 ? -23.547 -14.746 -16.345 1.00 23.13 61 LEU A CA 13
ATOM 15436 C C . LEU A 1 61 ? -23.823 -14.756 -17.848 1.00 43.05 61 LEU A C 13
ATOM 15437 O O . LEU A 1 61 ? -23.223 -13.987 -18.603 1.00 70.44 61 LEU A O 13
ATOM 15453 N N . ASP A 1 62 ? -24.768 -15.596 -18.262 1.00 51.31 62 ASP A N 13
ATOM 15454 C CA . ASP A 1 62 ? -25.020 -15.855 -19.680 1.00 11.45 62 ASP A CA 13
ATOM 15455 C C . ASP A 1 62 ? -23.748 -16.353 -20.342 1.00 35.13 62 ASP A C 13
ATOM 15456 O O . ASP A 1 62 ? -23.113 -15.644 -21.126 1.00 45.22 62 ASP A O 13
ATOM 15465 N N . GLY A 1 63 ? -23.361 -17.568 -19.994 1.00 4.15 63 GLY A N 13
ATOM 15466 C CA . GLY A 1 63 ? -22.121 -18.116 -20.491 1.00 43.43 63 GLY A CA 13
ATOM 15467 C C . GLY A 1 63 ? -22.334 -19.163 -21.562 1.00 33.13 63 GLY A C 13
ATOM 15468 O O . GLY A 1 63 ? -23.381 -19.205 -22.212 1.00 43.24 63 GLY A O 13
ATOM 15472 N N . LEU A 1 64 ? -21.339 -20.016 -21.730 1.00 51.34 64 LEU A N 13
ATOM 15473 C CA . LEU A 1 64 ? -21.362 -21.053 -22.748 1.00 3.45 64 LEU A CA 13
ATOM 15474 C C . LEU A 1 64 ? -20.557 -22.249 -22.262 1.00 42.35 64 LEU A C 13
ATOM 15475 O O . LEU A 1 64 ? -20.259 -22.347 -21.070 1.00 0.34 64 LEU A O 13
ATOM 15491 N N . ASN A 1 65 ? -20.211 -23.149 -23.173 1.00 64.21 65 ASN A N 13
ATOM 15492 C CA . ASN A 1 65 ? -19.405 -24.319 -22.836 1.00 60.20 65 ASN A CA 13
ATOM 15493 C C . ASN A 1 65 ? -17.964 -23.923 -22.510 1.00 64.31 65 ASN A C 13
ATOM 15494 O O . ASN A 1 65 ? -17.074 -23.969 -23.359 1.00 34.35 65 ASN A O 13
ATOM 15505 N N . ILE A 1 66 ? -17.748 -23.512 -21.270 1.00 12.30 66 ILE A N 13
ATOM 15506 C CA . ILE A 1 66 ? -16.434 -23.095 -20.812 1.00 41.44 66 ILE A CA 13
ATOM 15507 C C . ILE A 1 66 ? -15.804 -24.169 -19.930 1.00 2.50 66 ILE A C 13
ATOM 15508 O O . ILE A 1 66 ? -16.412 -25.206 -19.671 1.00 31.11 66 ILE A O 13
ATOM 15524 N N . HIS A 1 67 ? -14.577 -23.922 -19.489 1.00 15.31 67 HIS A N 13
ATOM 15525 C CA . HIS A 1 67 ? -13.884 -24.850 -18.605 1.00 41.12 67 HIS A CA 13
ATOM 15526 C C . HIS A 1 67 ? -13.205 -24.098 -17.457 1.00 13.15 67 HIS A C 13
ATOM 15527 O O . HIS A 1 67 ? -12.734 -24.705 -16.496 1.00 11.25 67 HIS A O 13
ATOM 15542 N N . ALA A 1 68 ? -13.168 -22.777 -17.556 1.00 1.04 68 ALA A N 13
ATOM 15543 C CA . ALA A 1 68 ? -12.494 -21.958 -16.556 1.00 21.21 68 ALA A CA 13
ATOM 15544 C C . ALA A 1 68 ? -13.405 -21.696 -15.362 1.00 64.03 68 ALA A C 13
ATOM 15545 O O . ALA A 1 68 ? -14.628 -21.645 -15.500 1.00 11.40 68 ALA A O 13
ATOM 15552 N N . ILE A 1 69 ? -12.805 -21.540 -14.191 1.00 52.42 69 ILE A N 13
ATOM 15553 C CA . ILE A 1 69 ? -13.559 -21.260 -12.977 1.00 0.05 69 ILE A CA 13
ATOM 15554 C C . ILE A 1 69 ? -13.309 -19.825 -12.521 1.00 34.51 69 ILE A C 13
ATOM 15555 O O . ILE A 1 69 ? -12.309 -19.533 -11.862 1.00 0.24 69 ILE A O 13
ATOM 15571 N N . GLN A 1 70 ? -14.199 -18.926 -12.912 1.00 62.22 70 GLN A N 13
ATOM 15572 C CA . GLN A 1 70 ? -14.079 -17.525 -12.529 1.00 45.13 70 GLN A CA 13
ATOM 15573 C C . GLN A 1 70 ? -15.108 -17.160 -11.463 1.00 54.23 70 GLN A C 13
ATOM 15574 O O . GLN A 1 70 ? -15.009 -16.117 -10.818 1.00 20.23 70 GLN A O 13
ATOM 15588 N N . ILE A 1 71 ? -16.090 -18.029 -11.271 1.00 33.52 71 ILE A N 13
ATOM 15589 C CA . ILE A 1 71 ? -17.180 -17.750 -10.350 1.00 32.34 71 ILE A CA 13
ATOM 15590 C C . ILE A 1 71 ? -17.245 -18.795 -9.240 1.00 21.45 71 ILE A C 13
ATOM 15591 O O . ILE A 1 71 ? -17.057 -19.987 -9.478 1.00 21.34 71 ILE A O 13
ATOM 15607 N N . GLN A 1 72 ? -17.494 -18.326 -8.026 1.00 4.42 72 GLN A N 13
ATOM 15608 C CA . GLN A 1 72 ? -17.635 -19.196 -6.871 1.00 11.31 72 GLN A CA 13
ATOM 15609 C C . GLN A 1 72 ? -18.871 -18.771 -6.087 1.00 41.51 72 GLN A C 13
ATOM 15610 O O . GLN A 1 72 ? -19.225 -17.599 -6.088 1.00 30.42 72 GLN A O 13
ATOM 15624 N N . THR A 1 73 ? -19.534 -19.707 -5.433 1.00 51.10 73 THR A N 13
ATOM 15625 C CA . THR A 1 73 ? -20.744 -19.379 -4.696 1.00 71.51 73 THR A CA 13
ATOM 15626 C C . THR A 1 73 ? -20.607 -19.719 -3.215 1.00 31.34 73 THR A C 13
ATOM 15627 O O . THR A 1 73 ? -20.000 -20.727 -2.846 1.00 0.24 73 THR A O 13
ATOM 15638 N N . GLY A 1 74 ? -21.160 -18.860 -2.372 1.00 12.20 74 GLY A N 13
ATOM 15639 C CA . GLY A 1 74 ? -21.155 -19.108 -0.946 1.00 10.41 74 GLY A CA 13
ATOM 15640 C C . GLY A 1 74 ? -22.340 -19.948 -0.533 1.00 15.25 74 GLY A C 13
ATOM 15641 O O . GLY A 1 74 ? -23.364 -19.425 -0.094 1.00 44.31 74 GLY A O 13
ATOM 15645 N N . CYS A 1 75 ? -22.207 -21.253 -0.698 1.00 41.31 75 CYS A N 13
ATOM 15646 C CA . CYS A 1 75 ? -23.298 -22.168 -0.423 1.00 31.41 75 CYS A CA 13
ATOM 15647 C C . CYS A 1 75 ? -22.944 -23.112 0.720 1.00 22.14 75 CYS A C 13
ATOM 15648 O O . CYS A 1 75 ? -21.833 -23.644 0.770 1.00 42.21 75 CYS A O 13
ATOM 15656 N N . LYS A 1 76 ? -23.906 -23.311 1.623 1.00 72.44 76 LYS A N 13
ATOM 15657 C CA . LYS A 1 76 ? -23.751 -24.188 2.788 1.00 24.13 76 LYS A CA 13
ATOM 15658 C C . LYS A 1 76 ? -22.661 -23.658 3.717 1.00 65.44 76 LYS A C 13
ATOM 15659 O O . LYS A 1 76 ? -22.989 -22.859 4.618 1.00 51.21 76 LYS A O 13
ATOM 15679 N N . PRO A 1 1 ? 4.084 -1.262 -0.871 1.00 72.44 1 PRO A N 14
ATOM 15680 C CA . PRO A 1 1 ? 2.745 -1.226 -1.497 1.00 63.23 1 PRO A CA 14
ATOM 15681 C C . PRO A 1 1 ? 2.475 -2.519 -2.252 1.00 50.34 1 PRO A C 14
ATOM 15682 O O . PRO A 1 1 ? 3.407 -3.231 -2.635 1.00 54.34 1 PRO A O 14
ATOM 15695 N N . GLY A 1 2 ? 1.203 -2.828 -2.452 1.00 35.53 2 GLY A N 14
ATOM 15696 C CA . GLY A 1 2 ? 0.837 -3.991 -3.228 1.00 24.52 2 GLY A CA 14
ATOM 15697 C C . GLY A 1 2 ? 0.691 -3.655 -4.695 1.00 1.40 2 GLY A C 14
ATOM 15698 O O . GLY A 1 2 ? 1.681 -3.498 -5.407 1.00 22.44 2 GLY A O 14
ATOM 15702 N N . SER A 1 3 ? -0.542 -3.520 -5.145 1.00 10.13 3 SER A N 14
ATOM 15703 C CA . SER A 1 3 ? -0.807 -3.183 -6.533 1.00 12.40 3 SER A CA 14
ATOM 15704 C C . SER A 1 3 ? -1.883 -2.110 -6.621 1.00 50.22 3 SER A C 14
ATOM 15705 O O . SER A 1 3 ? -2.803 -2.077 -5.801 1.00 24.11 3 SER A O 14
ATOM 15713 N N . MET A 1 4 ? -1.769 -1.231 -7.607 1.00 64.30 4 MET A N 14
ATOM 15714 C CA . MET A 1 4 ? -2.795 -0.226 -7.847 1.00 73.21 4 MET A CA 14
ATOM 15715 C C . MET A 1 4 ? -3.966 -0.865 -8.589 1.00 42.35 4 MET A C 14
ATOM 15716 O O . MET A 1 4 ? -4.183 -0.620 -9.778 1.00 54.24 4 MET A O 14
ATOM 15730 N N . THR A 1 5 ? -4.691 -1.721 -7.885 1.00 5.32 5 THR A N 14
ATOM 15731 C CA . THR A 1 5 ? -5.774 -2.475 -8.482 1.00 22.53 5 THR A CA 14
ATOM 15732 C C . THR A 1 5 ? -7.084 -1.699 -8.460 1.00 65.22 5 THR A C 14
ATOM 15733 O O . THR A 1 5 ? -7.671 -1.464 -7.402 1.00 62.04 5 THR A O 14
ATOM 15744 N N . VAL A 1 6 ? -7.524 -1.282 -9.637 1.00 4.20 6 VAL A N 14
ATOM 15745 C CA . VAL A 1 6 ? -8.830 -0.667 -9.790 1.00 13.52 6 VAL A CA 14
ATOM 15746 C C . VAL A 1 6 ? -9.848 -1.756 -10.096 1.00 40.55 6 VAL A C 14
ATOM 15747 O O . VAL A 1 6 ? -9.600 -2.617 -10.936 1.00 4.41 6 VAL A O 14
ATOM 15760 N N . THR A 1 7 ? -10.975 -1.736 -9.406 1.00 31.41 7 THR A N 14
ATOM 15761 C CA . THR A 1 7 ? -11.987 -2.757 -9.601 1.00 35.31 7 THR A CA 14
ATOM 15762 C C . THR A 1 7 ? -12.933 -2.346 -10.729 1.00 31.42 7 THR A C 14
ATOM 15763 O O . THR A 1 7 ? -13.036 -1.163 -11.057 1.00 72.04 7 THR A O 14
ATOM 15774 N N . GLN A 1 8 ? -13.618 -3.314 -11.318 1.00 3.23 8 GLN A N 14
ATOM 15775 C CA . GLN A 1 8 ? -14.558 -3.034 -12.389 1.00 50.02 8 GLN A CA 14
ATOM 15776 C C . GLN A 1 8 ? -15.939 -2.763 -11.809 1.00 1.14 8 GLN A C 14
ATOM 15777 O O . GLN A 1 8 ? -16.719 -3.687 -11.570 1.00 72.35 8 GLN A O 14
ATOM 15791 N N . SER A 1 9 ? -16.224 -1.491 -11.579 1.00 52.14 9 SER A N 14
ATOM 15792 C CA . SER A 1 9 ? -17.477 -1.081 -10.967 1.00 2.52 9 SER A CA 14
ATOM 15793 C C . SER A 1 9 ? -18.658 -1.407 -11.875 1.00 0.31 9 SER A C 14
ATOM 15794 O O . SER A 1 9 ? -19.775 -1.601 -11.409 1.00 54.11 9 SER A O 14
ATOM 15802 N N . GLN A 1 10 ? -18.397 -1.468 -13.172 1.00 65.43 10 GLN A N 14
ATOM 15803 C CA . GLN A 1 10 ? -19.403 -1.874 -14.143 1.00 50.30 10 GLN A CA 14
ATOM 15804 C C . GLN A 1 10 ? -19.773 -3.338 -13.940 1.00 24.22 10 GLN A C 14
ATOM 15805 O O . GLN A 1 10 ? -20.945 -3.711 -14.012 1.00 13.03 10 GLN A O 14
ATOM 15819 N N . LEU A 1 11 ? -18.765 -4.161 -13.672 1.00 1.21 11 LEU A N 14
ATOM 15820 C CA . LEU A 1 11 ? -18.980 -5.581 -13.423 1.00 12.41 11 LEU A CA 14
ATOM 15821 C C . LEU A 1 11 ? -19.736 -5.757 -12.109 1.00 54.11 11 LEU A C 14
ATOM 15822 O O . LEU A 1 11 ? -20.660 -6.566 -12.009 1.00 71.13 11 LEU A O 14
ATOM 15838 N N . GLU A 1 12 ? -19.346 -4.975 -11.108 1.00 14.13 12 GLU A N 14
ATOM 15839 C CA . GLU A 1 12 ? -20.034 -4.970 -9.827 1.00 13.33 12 GLU A CA 14
ATOM 15840 C C . GLU A 1 12 ? -21.476 -4.508 -10.001 1.00 23.45 12 GLU A C 14
ATOM 15841 O O . GLU A 1 12 ? -22.392 -5.068 -9.405 1.00 35.24 12 GLU A O 14
ATOM 15853 N N . LEU A 1 13 ? -21.665 -3.489 -10.833 1.00 24.43 13 LEU A N 14
ATOM 15854 C CA . LEU A 1 13 ? -22.992 -2.975 -11.148 1.00 1.43 13 LEU A CA 14
ATOM 15855 C C . LEU A 1 13 ? -23.838 -4.061 -11.805 1.00 31.21 13 LEU A C 14
ATOM 15856 O O . LEU A 1 13 ? -25.027 -4.196 -11.514 1.00 4.34 13 LEU A O 14
ATOM 15872 N N . LEU A 1 14 ? -23.214 -4.841 -12.675 1.00 72.01 14 LEU A N 14
ATOM 15873 C CA . LEU A 1 14 ? -23.888 -5.949 -13.338 1.00 3.52 14 LEU A CA 14
ATOM 15874 C C . LEU A 1 14 ? -24.392 -6.959 -12.308 1.00 71.02 14 LEU A C 14
ATOM 15875 O O . LEU A 1 14 ? -25.566 -7.333 -12.312 1.00 70.32 14 LEU A O 14
ATOM 15891 N N . ILE A 1 15 ? -23.502 -7.376 -11.411 1.00 13.25 15 ILE A N 14
ATOM 15892 C CA . ILE A 1 15 ? -23.861 -8.329 -10.364 1.00 24.23 15 ILE A CA 14
ATOM 15893 C C . ILE A 1 15 ? -24.883 -7.718 -9.407 1.00 61.32 15 ILE A C 14
ATOM 15894 O O . ILE A 1 15 ? -25.785 -8.399 -8.928 1.00 75.31 15 ILE A O 14
ATOM 15910 N N . ARG A 1 16 ? -24.752 -6.423 -9.160 1.00 32.24 16 ARG A N 14
ATOM 15911 C CA . ARG A 1 16 ? -25.643 -5.714 -8.248 1.00 15.30 16 ARG A CA 14
ATOM 15912 C C . ARG A 1 16 ? -27.050 -5.625 -8.835 1.00 74.23 16 ARG A C 14
ATOM 15913 O O . ARG A 1 16 ? -28.039 -5.646 -8.109 1.00 15.23 16 ARG A O 14
ATOM 15934 N N . ASN A 1 17 ? -27.136 -5.524 -10.151 1.00 21.01 17 ASN A N 14
ATOM 15935 C CA . ASN A 1 17 ? -28.433 -5.487 -10.817 1.00 71.44 17 ASN A CA 14
ATOM 15936 C C . ASN A 1 17 ? -29.000 -6.890 -10.980 1.00 24.13 17 ASN A C 14
ATOM 15937 O O . ASN A 1 17 ? -30.215 -7.077 -11.000 1.00 64.41 17 ASN A O 14
ATOM 15948 N N . ALA A 1 18 ? -28.116 -7.873 -11.101 1.00 24.13 18 ALA A N 14
ATOM 15949 C CA . ALA A 1 18 ? -28.536 -9.267 -11.203 1.00 52.44 18 ALA A CA 14
ATOM 15950 C C . ALA A 1 18 ? -28.990 -9.803 -9.845 1.00 63.32 18 ALA A C 14
ATOM 15951 O O . ALA A 1 18 ? -30.111 -10.302 -9.703 1.00 53.11 18 ALA A O 14
ATOM 15958 N N . PHE A 1 19 ? -28.115 -9.695 -8.851 1.00 32.44 19 PHE A N 14
ATOM 15959 C CA . PHE A 1 19 ? -28.411 -10.156 -7.498 1.00 64.45 19 PHE A CA 14
ATOM 15960 C C . PHE A 1 19 ? -28.030 -9.075 -6.485 1.00 11.13 19 PHE A C 14
ATOM 15961 O O . PHE A 1 19 ? -26.937 -9.099 -5.920 1.00 74.13 19 PHE A O 14
ATOM 15978 N N . PRO A 1 20 ? -28.929 -8.107 -6.253 1.00 74.32 20 PRO A N 14
ATOM 15979 C CA . PRO A 1 20 ? -28.639 -6.935 -5.415 1.00 62.04 20 PRO A CA 14
ATOM 15980 C C . PRO A 1 20 ? -28.431 -7.278 -3.942 1.00 53.13 20 PRO A C 14
ATOM 15981 O O . PRO A 1 20 ? -27.507 -6.775 -3.303 1.00 3.14 20 PRO A O 14
ATOM 15992 N N . GLU A 1 21 ? -29.285 -8.143 -3.410 1.00 43.25 21 GLU A N 14
ATOM 15993 C CA . GLU A 1 21 ? -29.283 -8.443 -1.983 1.00 14.45 21 GLU A CA 14
ATOM 15994 C C . GLU A 1 21 ? -28.294 -9.552 -1.639 1.00 61.52 21 GLU A C 14
ATOM 15995 O O . GLU A 1 21 ? -28.114 -9.891 -0.469 1.00 44.12 21 GLU A O 14
ATOM 16007 N N . ALA A 1 22 ? -27.642 -10.098 -2.654 1.00 13.31 22 ALA A N 14
ATOM 16008 C CA . ALA A 1 22 ? -26.689 -11.176 -2.453 1.00 45.34 22 ALA A CA 14
ATOM 16009 C C . ALA A 1 22 ? -25.327 -10.623 -2.055 1.00 74.40 22 ALA A C 14
ATOM 16010 O O . ALA A 1 22 ? -25.057 -9.435 -2.231 1.00 53.45 22 ALA A O 14
ATOM 16017 N N . GLU A 1 23 ? -24.481 -11.485 -1.511 1.00 31.23 23 GLU A N 14
ATOM 16018 C CA . GLU A 1 23 ? -23.125 -11.097 -1.154 1.00 5.24 23 GLU A CA 14
ATOM 16019 C C . GLU A 1 23 ? -22.276 -10.983 -2.412 1.00 11.04 23 GLU A C 14
ATOM 16020 O O . GLU A 1 23 ? -21.890 -11.995 -3.006 1.00 5.32 23 GLU A O 14
ATOM 16032 N N . ILE A 1 24 ? -22.024 -9.752 -2.829 1.00 13.41 24 ILE A N 14
ATOM 16033 C CA . ILE A 1 24 ? -21.212 -9.490 -4.001 1.00 74.24 24 ILE A CA 14
ATOM 16034 C C . ILE A 1 24 ? -19.757 -9.309 -3.598 1.00 61.32 24 ILE A C 14
ATOM 16035 O O . ILE A 1 24 ? -19.398 -8.323 -2.951 1.00 75.31 24 ILE A O 14
ATOM 16051 N N . THR A 1 25 ? -18.925 -10.260 -3.970 1.00 14.02 25 THR A N 14
ATOM 16052 C CA . THR A 1 25 ? -17.517 -10.199 -3.642 1.00 54.43 25 THR A CA 14
ATOM 16053 C C . THR A 1 25 ? -16.667 -10.497 -4.871 1.00 60.33 25 THR A C 14
ATOM 16054 O O . THR A 1 25 ? -16.833 -11.528 -5.518 1.00 24.53 25 THR A O 14
ATOM 16065 N N . VAL A 1 26 ? -15.786 -9.576 -5.213 1.00 74.44 26 VAL A N 14
ATOM 16066 C CA . VAL A 1 26 ? -14.842 -9.809 -6.289 1.00 13.43 26 VAL A CA 14
ATOM 16067 C C . VAL A 1 26 ? -13.543 -10.365 -5.723 1.00 70.34 26 VAL A C 14
ATOM 16068 O O . VAL A 1 26 ? -12.899 -9.742 -4.875 1.00 52.34 26 VAL A O 14
ATOM 16081 N N . THR A 1 27 ? -13.171 -11.548 -6.170 1.00 53.51 27 THR A N 14
ATOM 16082 C CA . THR A 1 27 ? -11.989 -12.207 -5.660 1.00 3.34 27 THR A CA 14
ATOM 16083 C C . THR A 1 27 ? -10.790 -11.878 -6.535 1.00 43.20 27 THR A C 14
ATOM 16084 O O . THR A 1 27 ? -10.658 -12.386 -7.651 1.00 52.12 27 THR A O 14
ATOM 16095 N N . SER A 1 28 ? -9.927 -11.013 -6.025 1.00 23.54 28 SER A N 14
ATOM 16096 C CA . SER A 1 28 ? -8.754 -10.590 -6.759 1.00 22.03 28 SER A CA 14
ATOM 16097 C C . SER A 1 28 ? -7.592 -11.522 -6.461 1.00 14.30 28 SER A C 14
ATOM 16098 O O . SER A 1 28 ? -7.043 -11.520 -5.356 1.00 32.51 28 SER A O 14
ATOM 16106 N N . LEU A 1 29 ? -7.239 -12.329 -7.446 1.00 60.25 29 LEU A N 14
ATOM 16107 C CA . LEU A 1 29 ? -6.167 -13.299 -7.303 1.00 24.55 29 LEU A CA 14
ATOM 16108 C C . LEU A 1 29 ? -5.185 -13.144 -8.452 1.00 12.10 29 LEU A C 14
ATOM 16109 O O . LEU A 1 29 ? -5.257 -12.171 -9.208 1.00 65.12 29 LEU A O 14
ATOM 16125 N N . VAL A 1 30 ? -4.265 -14.087 -8.575 1.00 4.40 30 VAL A N 14
ATOM 16126 C CA . VAL A 1 30 ? -3.345 -14.102 -9.696 1.00 1.44 30 VAL A CA 14
ATOM 16127 C C . VAL A 1 30 ? -4.080 -14.505 -10.980 1.00 64.14 30 VAL A C 14
ATOM 16128 O O . VAL A 1 30 ? -4.318 -15.685 -11.253 1.00 15.34 30 VAL A O 14
ATOM 16141 N N . GLY A 1 31 ? -4.481 -13.498 -11.736 1.00 42.32 31 GLY A N 14
ATOM 16142 C CA . GLY A 1 31 ? -5.200 -13.718 -12.971 1.00 63.24 31 GLY A CA 14
ATOM 16143 C C . GLY A 1 31 ? -4.707 -12.795 -14.059 1.00 24.53 31 GLY A C 14
ATOM 16144 O O . GLY A 1 31 ? -5.502 -12.228 -14.814 1.00 24.33 31 GLY A O 14
ATOM 16148 N N . ASP A 1 32 ? -3.384 -12.623 -14.104 1.00 54.21 32 ASP A N 14
ATOM 16149 C CA . ASP A 1 32 ? -2.723 -11.758 -15.086 1.00 24.22 32 ASP A CA 14
ATOM 16150 C C . ASP A 1 32 ? -3.209 -10.320 -14.956 1.00 21.34 32 ASP A C 14
ATOM 16151 O O . ASP A 1 32 ? -3.063 -9.516 -15.877 1.00 50.54 32 ASP A O 14
ATOM 16160 N N . ASN A 1 33 ? -3.771 -10.009 -13.787 1.00 11.01 33 ASN A N 14
ATOM 16161 C CA . ASN A 1 33 ? -4.328 -8.689 -13.494 1.00 33.31 33 ASN A CA 14
ATOM 16162 C C . ASN A 1 33 ? -5.480 -8.354 -14.433 1.00 73.15 33 ASN A C 14
ATOM 16163 O O . ASN A 1 33 ? -5.875 -7.197 -14.557 1.00 35.41 33 ASN A O 14
ATOM 16174 N N . ASN A 1 34 ? -6.040 -9.376 -15.067 1.00 61.41 34 ASN A N 14
ATOM 16175 C CA . ASN A 1 34 ? -7.133 -9.181 -16.008 1.00 4.13 34 ASN A CA 14
ATOM 16176 C C . ASN A 1 34 ? -8.381 -9.921 -15.553 1.00 1.44 34 ASN A C 14
ATOM 16177 O O . ASN A 1 34 ? -9.447 -9.323 -15.395 1.00 40.12 34 ASN A O 14
ATOM 16188 N N . HIS A 1 35 ? -8.244 -11.222 -15.329 1.00 11.54 35 HIS A N 14
ATOM 16189 C CA . HIS A 1 35 ? -9.379 -12.045 -14.941 1.00 21.41 35 HIS A CA 14
ATOM 16190 C C . HIS A 1 35 ? -9.397 -12.292 -13.440 1.00 54.15 35 HIS A C 14
ATOM 16191 O O . HIS A 1 35 ? -8.431 -12.799 -12.869 1.00 54.44 35 HIS A O 14
ATOM 16206 N N . TYR A 1 36 ? -10.501 -11.918 -12.812 1.00 43.33 36 TYR A N 14
ATOM 16207 C CA . TYR A 1 36 ? -10.677 -12.112 -11.381 1.00 71.31 36 TYR A CA 14
ATOM 16208 C C . TYR A 1 36 ? -11.832 -13.078 -11.139 1.00 40.50 36 TYR A C 14
ATOM 16209 O O . TYR A 1 36 ? -12.639 -13.321 -12.037 1.00 24.43 36 TYR A O 14
ATOM 16227 N N . SER A 1 37 ? -11.914 -13.617 -9.935 1.00 2.23 37 SER A N 14
ATOM 16228 C CA . SER A 1 37 ? -12.968 -14.557 -9.599 1.00 21.11 37 SER A CA 14
ATOM 16229 C C . SER A 1 37 ? -14.221 -13.820 -9.128 1.00 62.15 37 SER A C 14
ATOM 16230 O O . SER A 1 37 ? -14.138 -12.833 -8.394 1.00 50.13 37 SER A O 14
ATOM 16238 N N . ILE A 1 38 ? -15.375 -14.296 -9.564 1.00 34.53 38 ILE A N 14
ATOM 16239 C CA . ILE A 1 38 ? -16.644 -13.716 -9.154 1.00 12.35 38 ILE A CA 14
ATOM 16240 C C . ILE A 1 38 ? -17.259 -14.566 -8.052 1.00 21.51 38 ILE A C 14
ATOM 16241 O O . ILE A 1 38 ? -17.622 -15.724 -8.275 1.00 24.12 38 ILE A O 14
ATOM 16257 N N . LYS A 1 39 ? -17.358 -13.999 -6.862 1.00 62.41 39 LYS A N 14
ATOM 16258 C CA . LYS A 1 39 ? -17.888 -14.719 -5.720 1.00 70.34 39 LYS A CA 14
ATOM 16259 C C . LYS A 1 39 ? -19.241 -14.147 -5.312 1.00 25.51 39 LYS A C 14
ATOM 16260 O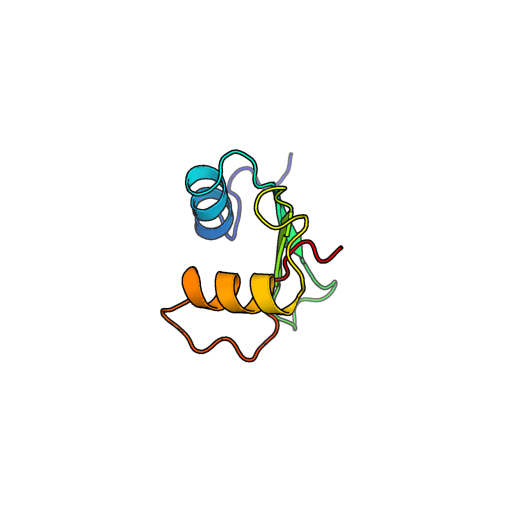 O . LYS A 1 39 ? -19.348 -12.981 -4.926 1.00 73.43 39 LYS A O 14
ATOM 16279 N N . VAL A 1 40 ? -20.273 -14.970 -5.416 1.00 63.22 40 VAL A N 14
ATOM 16280 C CA . VAL A 1 40 ? -21.621 -14.548 -5.071 1.00 35.24 40 VAL A CA 14
ATOM 16281 C C . VAL A 1 40 ? -22.184 -15.443 -3.977 1.00 33.00 40 VAL A C 14
ATOM 16282 O O . VAL A 1 40 ? -22.504 -16.609 -4.212 1.00 4.22 40 VAL A O 14
ATOM 16295 N N . ILE A 1 41 ? -22.286 -14.903 -2.776 1.00 54.23 41 ILE A N 14
ATOM 16296 C CA . ILE A 1 41 ? -22.810 -15.667 -1.656 1.00 33.03 41 ILE A CA 14
ATOM 16297 C C . ILE A 1 41 ? -24.294 -15.378 -1.471 1.00 40.43 41 ILE A C 14
ATOM 16298 O O . ILE A 1 41 ? -24.683 -14.291 -1.046 1.00 0.12 41 ILE A O 14
ATOM 16314 N N . SER A 1 42 ? -25.115 -16.350 -1.823 1.00 20.34 42 SER A N 14
ATOM 16315 C CA . SER A 1 42 ? -26.557 -16.221 -1.709 1.00 24.41 42 SER A CA 14
ATOM 16316 C C . SER A 1 42 ? -27.160 -17.543 -1.261 1.00 53.10 42 SER A C 14
ATOM 16317 O O . SER A 1 42 ? -26.641 -18.612 -1.593 1.00 71.22 42 SER A O 14
ATOM 16325 N N . SER A 1 43 ? -28.247 -17.469 -0.506 1.00 30.43 43 SER A N 14
ATOM 16326 C CA . SER A 1 43 ? -28.950 -18.656 -0.050 1.00 73.12 43 SER A CA 14
ATOM 16327 C C . SER A 1 43 ? -29.528 -19.438 -1.232 1.00 23.01 43 SER A C 14
ATOM 16328 O O . SER A 1 43 ? -29.913 -20.596 -1.091 1.00 1.22 43 SER A O 14
ATOM 16336 N N . GLN A 1 44 ? -29.573 -18.801 -2.402 1.00 22.21 44 GLN A N 14
ATOM 16337 C CA . GLN A 1 44 ? -30.036 -19.459 -3.621 1.00 35.52 44 GLN A CA 14
ATOM 16338 C C . GLN A 1 44 ? -29.000 -20.466 -4.120 1.00 53.44 44 GLN A C 14
ATOM 16339 O O . GLN A 1 44 ? -29.295 -21.309 -4.965 1.00 5.22 44 GLN A O 14
ATOM 16353 N N . PHE A 1 45 ? -27.780 -20.361 -3.600 1.00 2.34 45 PHE A N 14
ATOM 16354 C CA . PHE A 1 45 ? -26.707 -21.280 -3.967 1.00 54.05 45 PHE A CA 14
ATOM 16355 C C . PHE A 1 45 ? -26.427 -22.272 -2.841 1.00 52.21 45 PHE A C 14
ATOM 16356 O O . PHE A 1 45 ? -25.703 -23.250 -3.030 1.00 54.32 45 PHE A O 14
ATOM 16373 N N . GLN A 1 46 ? -27.007 -22.025 -1.678 1.00 72.45 46 GLN A N 14
ATOM 16374 C CA . GLN A 1 46 ? -26.707 -22.822 -0.500 1.00 75.13 46 GLN A CA 14
ATOM 16375 C C . GLN A 1 46 ? -27.615 -24.043 -0.434 1.00 33.34 46 GLN A C 14
ATOM 16376 O O . GLN A 1 46 ? -28.829 -23.942 -0.632 1.00 13.13 46 GLN A O 14
ATOM 16390 N N . GLY A 1 47 ? -27.018 -25.197 -0.174 1.00 61.23 47 GLY A N 14
ATOM 16391 C CA . GLY A 1 47 ? -27.778 -26.427 -0.066 1.00 30.52 47 GLY A CA 14
ATOM 16392 C C . GLY A 1 47 ? -28.230 -26.955 -1.412 1.00 5.25 47 GLY A C 14
ATOM 16393 O O . GLY A 1 47 ? -29.078 -27.846 -1.489 1.00 33.03 47 GLY A O 14
ATOM 16397 N N . LYS A 1 48 ? -27.670 -26.408 -2.480 1.00 74.22 48 LYS A N 14
ATOM 16398 C CA . LYS A 1 48 ? -28.041 -26.822 -3.822 1.00 25.13 48 LYS A CA 14
ATOM 16399 C C . LYS A 1 48 ? -27.094 -27.903 -4.308 1.00 55.24 48 LYS A C 14
ATOM 16400 O O . LYS A 1 48 ? -25.900 -27.870 -4.011 1.00 42.13 48 LYS A O 14
ATOM 16419 N N . SER A 1 49 ? -27.625 -28.860 -5.043 1.00 13.41 49 SER A N 14
ATOM 16420 C CA . SER A 1 49 ? -26.809 -29.910 -5.619 1.00 51.51 49 SER A CA 14
ATOM 16421 C C . SER A 1 49 ? -26.118 -29.389 -6.878 1.00 12.24 49 SER A C 14
ATOM 16422 O O . SER A 1 49 ? -26.413 -28.282 -7.338 1.00 74.40 49 SER A O 14
ATOM 16430 N N . LYS A 1 50 ? -25.188 -30.173 -7.419 1.00 4.42 50 LYS A N 14
ATOM 16431 C CA . LYS A 1 50 ? -24.438 -29.771 -8.604 1.00 71.43 50 LYS A CA 14
ATOM 16432 C C . LYS A 1 50 ? -25.362 -29.366 -9.748 1.00 23.45 50 LYS A C 14
ATOM 16433 O O . LYS A 1 50 ? -25.117 -28.362 -10.413 1.00 32.41 50 LYS A O 14
ATOM 16452 N N . LEU A 1 51 ? -26.425 -30.132 -9.959 1.00 35.35 51 LEU A N 14
ATOM 16453 C CA . LEU A 1 51 ? -27.384 -29.835 -11.022 1.00 23.42 51 LEU A CA 14
ATOM 16454 C C . LEU A 1 51 ? -27.931 -28.418 -10.877 1.00 5.20 51 LEU A C 14
ATOM 16455 O O . LEU A 1 51 ? -27.816 -27.602 -11.795 1.00 63.51 51 LEU A O 14
ATOM 16471 N N . GLU A 1 52 ? -28.499 -28.131 -9.711 1.00 71.20 52 GLU A N 14
ATOM 16472 C CA . GLU A 1 52 ? -29.072 -26.821 -9.425 1.00 3.31 52 GLU A CA 14
ATOM 16473 C C . GLU A 1 52 ? -28.035 -25.712 -9.580 1.00 30.12 52 GLU A C 14
ATOM 16474 O O . GLU A 1 52 ? -28.326 -24.663 -10.159 1.00 1.51 52 GLU A O 14
ATOM 16486 N N . GLN A 1 53 ? -26.830 -25.946 -9.065 1.00 12.11 53 GLN A N 14
ATOM 16487 C CA . GLN A 1 53 ? -25.768 -24.944 -9.127 1.00 42.34 53 GLN A CA 14
ATOM 16488 C C . GLN A 1 53 ? -25.343 -24.681 -10.569 1.00 43.01 53 GLN A C 14
ATOM 16489 O O . GLN A 1 53 ? -25.174 -23.526 -10.972 1.00 50.30 53 GLN A O 14
ATOM 16503 N N . HIS A 1 54 ? -25.191 -25.747 -11.355 1.00 11.40 54 HIS A N 14
ATOM 16504 C CA . HIS A 1 54 ? -24.817 -25.609 -12.763 1.00 50.22 54 HIS A CA 14
ATOM 16505 C C . HIS A 1 54 ? -25.876 -24.807 -13.502 1.00 75.33 54 HIS A C 14
ATOM 16506 O O . HIS A 1 54 ? -25.556 -23.944 -14.318 1.00 22.05 54 HIS A O 14
ATOM 16521 N N . ARG A 1 55 ? -27.136 -25.092 -13.191 1.00 60.31 55 ARG A N 14
ATOM 16522 C CA . ARG A 1 55 ? -28.261 -24.370 -13.772 1.00 40.14 55 ARG A CA 14
ATOM 16523 C C . ARG A 1 55 ? -28.198 -22.894 -13.430 1.00 43.34 55 ARG A C 14
ATOM 16524 O O . ARG A 1 55 ? -28.386 -22.041 -14.294 1.00 3.25 55 ARG A O 14
ATOM 16545 N N . MET A 1 56 ? -27.937 -22.601 -12.168 1.00 5.13 56 MET A N 14
ATOM 16546 C CA . MET A 1 56 ? -27.909 -21.225 -11.711 1.00 13.24 56 MET A CA 14
ATOM 16547 C C . MET A 1 56 ? -26.817 -20.435 -12.426 1.00 73.24 56 MET A C 14
ATOM 16548 O O . MET A 1 56 ? -27.040 -19.307 -12.877 1.00 12.14 56 MET A O 14
ATOM 16562 N N . ILE A 1 57 ? -25.636 -21.036 -12.539 1.00 55.45 57 ILE A N 14
ATOM 16563 C CA . ILE A 1 57 ? -24.519 -20.393 -13.227 1.00 13.21 57 ILE A CA 14
ATOM 16564 C C . ILE A 1 57 ? -24.806 -20.282 -14.723 1.00 34.43 57 ILE A C 14
ATOM 16565 O O . ILE A 1 57 ? -24.486 -19.276 -15.354 1.00 62.10 57 ILE A O 14
ATOM 16581 N N . TYR A 1 58 ? -25.433 -21.312 -15.277 1.00 15.22 58 TYR A N 14
ATOM 16582 C CA . TYR A 1 58 ? -25.852 -21.305 -16.676 1.00 4.35 58 TYR A CA 14
ATOM 16583 C C . TYR A 1 58 ? -26.863 -20.189 -16.921 1.00 73.40 58 TYR A C 14
ATOM 16584 O O . TYR A 1 58 ? -26.924 -19.615 -18.004 1.00 43.54 58 TYR A O 14
ATOM 16602 N N . LYS A 1 59 ? -27.653 -19.892 -15.899 1.00 73.42 59 LYS A N 14
ATOM 16603 C CA . LYS A 1 59 ? -28.671 -18.860 -15.990 1.00 51.11 59 LYS A CA 14
ATOM 16604 C C . LYS A 1 59 ? -28.044 -17.470 -15.940 1.00 44.10 59 LYS A C 14
ATOM 16605 O O . LYS A 1 59 ? -28.383 -16.603 -16.749 1.00 22.41 59 LYS A O 14
ATOM 16624 N N . VAL A 1 60 ? -27.131 -17.258 -14.994 1.00 40.42 60 VAL A N 14
ATOM 16625 C CA . VAL A 1 60 ? -26.495 -15.950 -14.836 1.00 13.04 60 VAL A CA 14
ATOM 16626 C C . VAL A 1 60 ? -25.513 -15.667 -15.979 1.00 62.12 60 VAL A C 14
ATOM 16627 O O . VAL A 1 60 ? -25.442 -14.546 -16.482 1.00 21.20 60 VAL A O 14
ATOM 16640 N N . LEU A 1 61 ? -24.785 -16.691 -16.414 1.00 32.20 61 LEU A N 14
ATOM 16641 C CA . LEU A 1 61 ? -23.824 -16.545 -17.505 1.00 23.13 61 LEU A CA 14
ATOM 16642 C C . LEU A 1 61 ? -24.433 -17.029 -18.817 1.00 43.05 61 LEU A C 14
ATOM 16643 O O . LEU A 1 61 ? -23.742 -17.586 -19.673 1.00 70.44 61 LEU A O 14
ATOM 16659 N N . ASP A 1 62 ? -25.730 -16.779 -18.969 1.00 51.31 62 ASP A N 14
ATOM 16660 C CA . ASP A 1 62 ? -26.489 -17.224 -20.137 1.00 11.45 62 ASP A CA 14
ATOM 16661 C C . ASP A 1 62 ? -25.899 -16.680 -21.435 1.00 35.13 62 ASP A C 14
ATOM 16662 O O . ASP A 1 62 ? -25.466 -15.526 -21.504 1.00 45.22 62 ASP A O 14
ATOM 16671 N N . GLY A 1 63 ? -25.889 -17.525 -22.458 1.00 4.15 63 GLY A N 14
ATOM 16672 C CA . GLY A 1 63 ? -25.352 -17.148 -23.748 1.00 43.43 63 GLY A CA 14
ATOM 16673 C C . GLY A 1 63 ? -24.735 -18.338 -24.450 1.00 33.13 63 GLY A C 14
ATOM 16674 O O . GLY A 1 63 ? -24.930 -18.543 -25.648 1.00 43.24 63 GLY A O 14
ATOM 16678 N N . LEU A 1 64 ? -23.993 -19.124 -23.686 1.00 51.34 64 LEU A N 14
ATOM 16679 C CA . LEU A 1 64 ? -23.359 -20.338 -24.184 1.00 3.45 64 LEU A CA 14
ATOM 16680 C C . LEU A 1 64 ? -23.471 -21.431 -23.137 1.00 42.35 64 LEU A C 14
ATOM 16681 O O . LEU A 1 64 ? -23.952 -21.182 -22.028 1.00 0.34 64 LEU A O 14
ATOM 16697 N N . ASN A 1 65 ? -23.026 -22.632 -23.475 1.00 64.21 65 ASN A N 14
ATOM 16698 C CA . ASN A 1 65 ? -22.926 -23.696 -22.486 1.00 60.20 65 ASN A CA 14
ATOM 16699 C C . ASN A 1 65 ? -21.664 -23.453 -21.672 1.00 64.31 65 ASN A C 14
ATOM 16700 O O . ASN A 1 65 ? -20.620 -24.064 -21.907 1.00 34.35 65 ASN A O 14
ATOM 16711 N N . ILE A 1 66 ? -21.775 -22.517 -20.745 1.00 12.30 66 ILE A N 14
ATOM 16712 C CA . ILE A 1 66 ? -20.625 -21.935 -20.074 1.00 41.44 66 ILE A CA 14
ATOM 16713 C C . ILE A 1 66 ? -19.870 -22.931 -19.195 1.00 2.50 66 ILE A C 14
ATOM 16714 O O . ILE A 1 66 ? -20.394 -23.443 -18.203 1.00 31.11 66 ILE A O 14
ATOM 16730 N N . HIS A 1 67 ? -18.636 -23.213 -19.586 1.00 15.31 67 HIS A N 14
ATOM 16731 C CA . HIS A 1 67 ? -17.696 -23.874 -18.703 1.00 41.12 67 HIS A CA 14
ATOM 16732 C C . HIS A 1 67 ? -17.189 -22.831 -17.716 1.00 13.15 67 HIS A C 14
ATOM 16733 O O . HIS A 1 67 ? -16.217 -22.123 -17.984 1.00 11.25 67 HIS A O 14
ATOM 16748 N N . ALA A 1 68 ? -17.888 -22.712 -16.603 1.00 1.04 68 ALA A N 14
ATOM 16749 C CA . ALA A 1 68 ? -17.640 -21.648 -15.646 1.00 21.21 68 ALA A CA 14
ATOM 16750 C C . ALA A 1 68 ? -16.304 -21.817 -14.933 1.00 64.03 68 ALA A C 14
ATOM 16751 O O . ALA A 1 68 ? -16.058 -22.831 -14.278 1.00 11.40 68 ALA A O 14
ATOM 16758 N N . ILE A 1 69 ? -15.444 -20.822 -15.091 1.00 52.42 69 ILE A N 14
ATOM 16759 C CA . ILE A 1 69 ? -14.179 -20.761 -14.380 1.00 0.05 69 ILE A CA 14
ATOM 16760 C C . ILE A 1 69 ? -14.116 -19.445 -13.618 1.00 34.51 69 ILE A C 14
ATOM 16761 O O . ILE A 1 69 ? -14.668 -18.444 -14.078 1.00 0.24 69 ILE A O 14
ATOM 16777 N N . GLN A 1 70 ? -13.469 -19.461 -12.450 1.00 62.22 70 GLN A N 14
ATOM 16778 C CA . GLN A 1 70 ? -13.366 -18.279 -11.592 1.00 45.13 70 GLN A CA 14
ATOM 16779 C C . GLN A 1 70 ? -14.727 -17.911 -11.009 1.00 54.23 70 GLN A C 14
ATOM 16780 O O . GLN A 1 70 ? -14.953 -16.780 -10.585 1.00 20.23 70 GLN A O 14
ATOM 16794 N N . ILE A 1 71 ? -15.622 -18.885 -10.981 1.00 33.52 71 ILE A N 14
ATOM 16795 C CA . ILE A 1 71 ? -16.922 -18.716 -10.356 1.00 32.34 71 ILE A CA 14
ATOM 16796 C C . ILE A 1 71 ? -16.877 -19.286 -8.945 1.00 21.45 71 ILE A C 14
ATOM 16797 O O . ILE A 1 71 ? -16.459 -20.429 -8.745 1.00 21.34 71 ILE A O 14
ATOM 16813 N N . GLN A 1 72 ? -17.256 -18.486 -7.966 1.00 4.42 72 GLN A N 14
ATOM 16814 C CA . GLN A 1 72 ? -17.313 -18.964 -6.597 1.00 11.31 72 GLN A CA 14
ATOM 16815 C C . GLN A 1 72 ? -18.708 -18.747 -6.037 1.00 41.51 72 GLN A C 14
ATOM 16816 O O . GLN A 1 72 ? -19.111 -17.619 -5.748 1.00 30.42 72 GLN A O 14
ATOM 16830 N N . THR A 1 73 ? -19.435 -19.845 -5.882 1.00 51.10 73 THR A N 14
ATOM 16831 C CA . THR A 1 73 ? -20.821 -19.808 -5.447 1.00 71.51 73 THR A CA 14
ATOM 16832 C C . THR A 1 73 ? -21.216 -21.128 -4.797 1.00 31.34 73 THR A C 14
ATOM 16833 O O . THR A 1 73 ? -20.734 -22.190 -5.194 1.00 0.24 73 THR A O 14
ATOM 16844 N N . GLY A 1 74 ? -22.070 -21.047 -3.787 1.00 12.20 74 GLY A N 14
ATOM 16845 C CA . GLY A 1 74 ? -22.660 -22.239 -3.208 1.00 10.41 74 GLY A CA 14
ATOM 16846 C C . GLY A 1 74 ? -21.664 -23.132 -2.496 1.00 15.25 74 GLY A C 14
ATOM 16847 O O . GLY A 1 74 ? -20.851 -22.664 -1.694 1.00 44.31 74 GLY A O 14
ATOM 16851 N N . CYS A 1 75 ? -21.724 -24.422 -2.802 1.00 41.31 75 CYS A N 14
ATOM 16852 C CA . CYS A 1 75 ? -20.933 -25.413 -2.091 1.00 31.41 75 CYS A CA 14
ATOM 16853 C C . CYS A 1 75 ? -20.091 -26.240 -3.054 1.00 22.14 75 CYS A C 14
ATOM 16854 O O . CYS A 1 75 ? -20.616 -26.953 -3.914 1.00 42.21 75 CYS A O 14
ATOM 16862 N N . LYS A 1 76 ? -18.782 -26.133 -2.900 1.00 72.44 76 LYS A N 14
ATOM 16863 C CA . LYS A 1 76 ? -17.852 -26.910 -3.694 1.00 24.13 76 LYS A CA 14
ATOM 16864 C C . LYS A 1 76 ? -17.012 -27.788 -2.776 1.00 65.44 76 LYS A C 14
ATOM 16865 O O . LYS A 1 76 ? -16.250 -27.234 -1.956 1.00 51.21 76 LYS A O 14
ATOM 16885 N N . PRO A 1 1 ? 5.717 -1.837 -2.972 1.00 72.44 1 PRO A N 15
ATOM 16886 C CA . PRO A 1 1 ? 5.473 -2.269 -4.362 1.00 63.23 1 PRO A CA 15
ATOM 16887 C C . PRO A 1 1 ? 4.060 -1.900 -4.788 1.00 50.34 1 PRO A C 15
ATOM 16888 O O . PRO A 1 1 ? 3.233 -1.529 -3.957 1.00 54.34 1 PRO A O 15
ATOM 16901 N N . GLY A 1 2 ? 3.785 -2.002 -6.079 1.00 35.53 2 GLY A N 15
ATOM 16902 C CA . GLY A 1 2 ? 2.482 -1.631 -6.587 1.00 24.52 2 GLY A CA 15
ATOM 16903 C C . GLY A 1 2 ? 1.731 -2.806 -7.172 1.00 1.40 2 GLY A C 15
ATOM 16904 O O . GLY A 1 2 ? 2.337 -3.771 -7.648 1.00 22.44 2 GLY A O 15
ATOM 16908 N N . SER A 1 3 ? 0.409 -2.732 -7.129 1.00 10.13 3 SER A N 15
ATOM 16909 C CA . SER A 1 3 ? -0.437 -3.762 -7.698 1.00 12.40 3 SER A CA 15
ATOM 16910 C C . SER A 1 3 ? -1.590 -3.116 -8.449 1.00 50.22 3 SER A C 15
ATOM 16911 O O . SER A 1 3 ? -2.218 -2.182 -7.947 1.00 24.11 3 SER A O 15
ATOM 16919 N N . MET A 1 4 ? -1.851 -3.589 -9.659 1.00 64.30 4 MET A N 15
ATOM 16920 C CA . MET A 1 4 ? -2.971 -3.087 -10.442 1.00 73.21 4 MET A CA 15
ATOM 16921 C C . MET A 1 4 ? -4.119 -4.082 -10.425 1.00 42.35 4 MET A C 15
ATOM 16922 O O . MET A 1 4 ? -4.390 -4.750 -11.423 1.00 54.24 4 MET A O 15
ATOM 16936 N N . THR A 1 5 ? -4.769 -4.200 -9.283 1.00 5.32 5 THR A N 15
ATOM 16937 C CA . THR A 1 5 ? -5.904 -5.088 -9.151 1.00 22.53 5 THR A CA 15
ATOM 16938 C C . THR A 1 5 ? -7.133 -4.453 -9.794 1.00 65.22 5 THR A C 15
ATOM 16939 O O . THR A 1 5 ? -7.647 -3.440 -9.312 1.00 62.04 5 THR A O 15
ATOM 16950 N N . VAL A 1 6 ? -7.579 -5.025 -10.900 1.00 4.20 6 VAL A N 15
ATOM 16951 C CA . VAL A 1 6 ? -8.720 -4.484 -11.617 1.00 13.52 6 VAL A CA 15
ATOM 16952 C C . VAL A 1 6 ? -10.007 -5.190 -11.196 1.00 40.55 6 VAL A C 15
ATOM 16953 O O . VAL A 1 6 ? -10.054 -6.416 -11.091 1.00 4.41 6 VAL A O 15
ATOM 16966 N N . THR A 1 7 ? -11.035 -4.405 -10.921 1.00 31.41 7 THR A N 15
ATOM 16967 C CA . THR A 1 7 ? -12.326 -4.945 -10.540 1.00 35.31 7 THR A CA 15
ATOM 16968 C C . THR A 1 7 ? -13.223 -5.051 -11.771 1.00 31.42 7 THR A C 15
ATOM 16969 O O . THR A 1 7 ? -12.822 -4.652 -12.867 1.00 72.04 7 THR A O 15
ATOM 16980 N N . GLN A 1 8 ? -14.423 -5.589 -11.610 1.00 3.23 8 GLN A N 15
ATOM 16981 C CA . GLN A 1 8 ? -15.315 -5.801 -12.739 1.00 50.02 8 GLN A CA 15
ATOM 16982 C C . GLN A 1 8 ? -16.608 -5.011 -12.551 1.00 1.14 8 GLN A C 15
ATOM 16983 O O . GLN A 1 8 ? -17.625 -5.558 -12.137 1.00 72.35 8 GLN A O 15
ATOM 16997 N N . SER A 1 9 ? -16.558 -3.725 -12.878 1.00 52.14 9 SER A N 15
ATOM 16998 C CA . SER A 1 9 ? -17.652 -2.796 -12.599 1.00 2.52 9 SER A CA 15
ATOM 16999 C C . SER A 1 9 ? -19.003 -3.300 -13.116 1.00 0.31 9 SER A C 15
ATOM 17000 O O . SER A 1 9 ? -19.974 -3.376 -12.363 1.00 54.11 9 SER A O 15
ATOM 17008 N N . GLN A 1 10 ? -19.063 -3.658 -14.393 1.00 65.43 10 GLN A N 15
ATOM 17009 C CA . GLN A 1 10 ? -20.318 -4.101 -14.987 1.00 50.30 10 GLN A CA 15
ATOM 17010 C C . GLN A 1 10 ? -20.720 -5.476 -14.459 1.00 24.22 10 GLN A C 15
ATOM 17011 O O . GLN A 1 10 ? -21.901 -5.821 -14.448 1.00 13.03 10 GLN A O 15
ATOM 17025 N N . LEU A 1 11 ? -19.738 -6.254 -14.019 1.00 1.21 11 LEU A N 15
ATOM 17026 C CA . LEU A 1 11 ? -20.006 -7.566 -13.448 1.00 12.41 11 LEU A CA 15
ATOM 17027 C C . LEU A 1 11 ? -20.644 -7.392 -12.072 1.00 54.11 11 LEU A C 15
ATOM 17028 O O . LEU A 1 11 ? -21.692 -7.974 -11.789 1.00 71.13 11 LEU A O 15
ATOM 17044 N N . GLU A 1 12 ? -20.007 -6.577 -11.230 1.00 14.13 12 GLU A N 15
ATOM 17045 C CA . GLU A 1 12 ? -20.571 -6.207 -9.935 1.00 13.33 12 GLU A CA 15
ATOM 17046 C C . GLU A 1 12 ? -21.996 -5.698 -10.102 1.00 23.45 12 GLU A C 15
ATOM 17047 O O . GLU A 1 12 ? -22.906 -6.110 -9.380 1.00 35.24 12 GLU A O 15
ATOM 17059 N N . LEU A 1 13 ? -22.179 -4.806 -11.070 1.00 24.43 13 LEU A N 15
ATOM 17060 C CA . LEU A 1 13 ? -23.492 -4.264 -11.391 1.00 1.43 13 LEU A CA 15
ATOM 17061 C C . LEU A 1 13 ? -24.462 -5.386 -11.769 1.00 31.21 13 LEU A C 15
ATOM 17062 O O . LEU A 1 13 ? -25.587 -5.441 -11.265 1.00 4.34 13 LEU A O 15
ATOM 17078 N N . LEU A 1 14 ? -24.012 -6.281 -12.641 1.00 72.01 14 LEU A N 15
ATOM 17079 C CA . LEU A 1 14 ? -24.836 -7.393 -13.102 1.00 3.52 14 LEU A CA 15
ATOM 17080 C C . LEU A 1 14 ? -25.286 -8.258 -11.929 1.00 71.02 14 LEU A C 15
ATOM 17081 O O . LEU A 1 14 ? -26.469 -8.569 -11.796 1.00 70.32 14 LEU A O 15
ATOM 17097 N N . ILE A 1 15 ? -24.342 -8.624 -11.070 1.00 13.25 15 ILE A N 15
ATOM 17098 C CA . ILE A 1 15 ? -24.643 -9.460 -9.913 1.00 24.23 15 ILE A CA 15
ATOM 17099 C C . ILE A 1 15 ? -25.581 -8.737 -8.950 1.00 61.32 15 ILE A C 15
ATOM 17100 O O . ILE A 1 15 ? -26.517 -9.331 -8.425 1.00 75.31 15 ILE A O 15
ATOM 17116 N N . ARG A 1 16 ? -25.338 -7.448 -8.744 1.00 32.24 16 ARG A N 15
ATOM 17117 C CA . ARG A 1 16 ? -26.165 -6.647 -7.846 1.00 15.30 16 ARG A CA 15
ATOM 17118 C C . ARG A 1 16 ? -27.588 -6.504 -8.390 1.00 74.23 16 ARG A C 15
ATOM 17119 O O . ARG A 1 16 ? -28.549 -6.381 -7.626 1.00 15.23 16 ARG A O 15
ATOM 17140 N N . ASN A 1 17 ? -27.720 -6.504 -9.709 1.00 21.01 17 ASN A N 15
ATOM 17141 C CA . ASN A 1 17 ? -29.034 -6.410 -10.340 1.00 71.44 17 ASN A CA 15
ATOM 17142 C C . ASN A 1 17 ? -29.731 -7.761 -10.352 1.00 24.13 17 ASN A C 15
ATOM 17143 O O . ASN A 1 17 ? -30.956 -7.837 -10.257 1.00 64.41 17 ASN A O 15
ATOM 17154 N N . ALA A 1 18 ? -28.950 -8.826 -10.473 1.00 24.13 18 ALA A N 15
ATOM 17155 C CA . ALA A 1 18 ? -29.490 -10.179 -10.435 1.00 52.44 18 ALA A CA 15
ATOM 17156 C C . ALA A 1 18 ? -29.896 -10.550 -9.014 1.00 63.32 18 ALA A C 15
ATOM 17157 O O . ALA A 1 18 ? -30.994 -11.063 -8.777 1.00 53.11 18 ALA A O 15
ATOM 17164 N N . PHE A 1 19 ? -29.002 -10.280 -8.074 1.00 32.44 19 PHE A N 15
ATOM 17165 C CA . PHE A 1 19 ? -29.253 -10.539 -6.665 1.00 64.45 19 PHE A CA 15
ATOM 17166 C C . PHE A 1 19 ? -28.889 -9.308 -5.840 1.00 11.13 19 PHE A C 15
ATOM 17167 O O . PHE A 1 19 ? -27.718 -9.065 -5.555 1.00 74.13 19 PHE A O 15
ATOM 17184 N N . PRO A 1 20 ? -29.889 -8.500 -5.464 1.00 74.32 20 PRO A N 15
ATOM 17185 C CA . PRO A 1 20 ? -29.667 -7.275 -4.687 1.00 62.04 20 PRO A CA 15
ATOM 17186 C C . PRO A 1 20 ? -29.162 -7.572 -3.280 1.00 53.13 20 PRO A C 15
ATOM 17187 O O . PRO A 1 20 ? -28.457 -6.763 -2.675 1.00 3.14 20 PRO A O 15
ATOM 17198 N N . GLU A 1 21 ? -29.510 -8.750 -2.783 1.00 43.25 21 GLU A N 15
ATOM 17199 C CA . GLU A 1 21 ? -29.130 -9.177 -1.443 1.00 14.45 21 GLU A CA 15
ATOM 17200 C C . GLU A 1 21 ? -27.875 -10.047 -1.498 1.00 61.52 21 GLU A C 15
ATOM 17201 O O . GLU A 1 21 ? -27.734 -11.006 -0.733 1.00 44.12 21 GLU A O 15
ATOM 17213 N N . ALA A 1 22 ? -26.974 -9.723 -2.416 1.00 13.31 22 ALA A N 15
ATOM 17214 C CA . ALA A 1 22 ? -25.763 -10.506 -2.608 1.00 45.34 22 ALA A CA 15
ATOM 17215 C C . ALA A 1 22 ? -24.512 -9.717 -2.252 1.00 74.40 22 ALA A C 15
ATOM 17216 O O . ALA A 1 22 ? -24.411 -8.523 -2.541 1.00 53.45 22 ALA A O 15
ATOM 17223 N N . GLU A 1 23 ? -23.574 -10.393 -1.609 1.00 31.23 23 GLU A N 15
ATOM 17224 C CA . GLU A 1 23 ? -22.249 -9.848 -1.356 1.00 5.24 23 GLU A CA 15
ATOM 17225 C C . GLU A 1 23 ? -21.314 -10.233 -2.496 1.00 11.04 23 GLU A C 15
ATOM 17226 O O . GLU A 1 23 ? -21.109 -11.421 -2.758 1.00 5.32 23 GLU A O 15
ATOM 17238 N N . ILE A 1 24 ? -20.763 -9.245 -3.184 1.00 13.41 24 ILE A N 15
ATOM 17239 C CA . ILE A 1 24 ? -19.854 -9.511 -4.289 1.00 74.24 24 ILE A CA 15
ATOM 17240 C C . ILE A 1 24 ? -18.407 -9.350 -3.829 1.00 61.32 24 ILE A C 15
ATOM 17241 O O . ILE A 1 24 ? -17.959 -8.241 -3.530 1.00 75.31 24 ILE A O 15
ATOM 17257 N N . THR A 1 25 ? -17.683 -10.454 -3.759 1.00 14.02 25 THR A N 15
ATOM 17258 C CA . THR A 1 25 ? -16.296 -10.420 -3.335 1.00 54.43 25 THR A CA 15
ATOM 17259 C C . THR A 1 25 ? -15.364 -10.847 -4.470 1.00 60.33 25 THR A C 15
ATOM 17260 O O . THR A 1 25 ? -15.317 -12.019 -4.847 1.00 24.53 25 THR A O 15
ATOM 17271 N N . VAL A 1 26 ? -14.647 -9.881 -5.023 1.00 74.44 26 VAL A N 15
ATOM 17272 C CA . VAL A 1 26 ? -13.660 -10.155 -6.057 1.00 13.43 26 VAL A CA 15
ATOM 17273 C C . VAL A 1 26 ? -12.342 -10.567 -5.411 1.00 70.34 26 VAL A C 15
ATOM 17274 O O . VAL A 1 26 ? -11.648 -9.739 -4.818 1.00 52.34 26 VAL A O 15
ATOM 17287 N N . THR A 1 27 ? -12.008 -11.841 -5.512 1.00 53.51 27 THR A N 15
ATOM 17288 C CA . THR A 1 27 ? -10.830 -12.363 -4.840 1.00 3.34 27 THR A CA 15
ATOM 17289 C C . THR A 1 27 ? -9.724 -12.711 -5.837 1.00 43.20 27 THR A C 15
ATOM 17290 O O . THR A 1 27 ? -9.985 -13.186 -6.948 1.00 52.12 27 THR A O 15
ATOM 17301 N N . SER A 1 28 ? -8.490 -12.449 -5.430 1.00 23.54 28 SER A N 15
ATOM 17302 C CA . SER A 1 28 ? -7.326 -12.754 -6.242 1.00 22.03 28 SER A CA 15
ATOM 17303 C C . SER A 1 28 ? -6.779 -14.129 -5.866 1.00 14.30 28 SER A C 15
ATOM 17304 O O . SER A 1 28 ? -6.595 -14.427 -4.686 1.00 32.51 28 SER A O 15
ATOM 17312 N N . LEU A 1 29 ? -6.534 -14.964 -6.867 1.00 60.25 29 LEU A N 15
ATOM 17313 C CA . LEU A 1 29 ? -6.035 -16.315 -6.628 1.00 24.55 29 LEU A CA 15
ATOM 17314 C C . LEU A 1 29 ? -4.595 -16.286 -6.129 1.00 12.10 29 LEU A C 15
ATOM 17315 O O . LEU A 1 29 ? -4.216 -17.083 -5.271 1.00 65.12 29 LEU A O 15
ATOM 17331 N N . VAL A 1 30 ? -3.812 -15.349 -6.662 1.00 4.40 30 VAL A N 15
ATOM 17332 C CA . VAL A 1 30 ? -2.383 -15.259 -6.368 1.00 1.44 30 VAL A CA 15
ATOM 17333 C C . VAL A 1 30 ? -1.679 -16.532 -6.831 1.00 64.14 30 VAL A C 15
ATOM 17334 O O . VAL A 1 30 ? -1.557 -17.506 -6.089 1.00 15.34 30 VAL A O 15
ATOM 17347 N N . GLY A 1 31 ? -1.230 -16.511 -8.074 1.00 42.32 31 GLY A N 15
ATOM 17348 C CA . GLY A 1 31 ? -0.715 -17.704 -8.709 1.00 63.24 31 GLY A CA 15
ATOM 17349 C C . GLY A 1 31 ? -1.369 -17.901 -10.056 1.00 24.53 31 GLY A C 15
ATOM 17350 O O . GLY A 1 31 ? -0.719 -18.267 -11.034 1.00 24.33 31 GLY A O 15
ATOM 17354 N N . ASP A 1 32 ? -2.670 -17.653 -10.093 1.00 54.21 32 ASP A N 15
ATOM 17355 C CA . ASP A 1 32 ? -3.418 -17.583 -11.339 1.00 24.22 32 ASP A CA 15
ATOM 17356 C C . ASP A 1 32 ? -3.980 -16.179 -11.483 1.00 21.34 32 ASP A C 15
ATOM 17357 O O . ASP A 1 32 ? -4.946 -15.819 -10.814 1.00 50.54 32 ASP A O 15
ATOM 17366 N N . ASN A 1 33 ? -3.346 -15.372 -12.318 1.00 11.01 33 ASN A N 15
ATOM 17367 C CA . ASN A 1 33 ? -3.706 -13.962 -12.430 1.00 33.31 33 ASN A CA 15
ATOM 17368 C C . ASN A 1 33 ? -4.321 -13.640 -13.787 1.00 73.15 33 ASN A C 15
ATOM 17369 O O . ASN A 1 33 ? -4.405 -12.476 -14.181 1.00 35.41 33 ASN A O 15
ATOM 17380 N N . ASN A 1 34 ? -4.763 -14.671 -14.496 1.00 61.41 34 ASN A N 15
ATOM 17381 C CA . ASN A 1 34 ? -5.440 -14.485 -15.777 1.00 4.13 34 ASN A CA 15
ATOM 17382 C C . ASN A 1 34 ? -6.797 -13.826 -15.568 1.00 1.44 34 ASN A C 15
ATOM 17383 O O . ASN A 1 34 ? -7.292 -13.097 -16.429 1.00 40.12 34 ASN A O 15
ATOM 17394 N N . HIS A 1 35 ? -7.391 -14.092 -14.413 1.00 11.54 35 HIS A N 15
ATOM 17395 C CA . HIS A 1 35 ? -8.682 -13.524 -14.049 1.00 21.41 35 HIS A CA 15
ATOM 17396 C C . HIS A 1 35 ? -8.862 -13.607 -12.544 1.00 54.15 35 HIS A C 15
ATOM 17397 O O . HIS A 1 35 ? -8.134 -14.336 -11.872 1.00 54.44 35 HIS A O 15
ATOM 17412 N N . TYR A 1 36 ? -9.811 -12.854 -12.020 1.00 43.33 36 TYR A N 15
ATOM 17413 C CA . TYR A 1 36 ? -10.105 -12.884 -10.596 1.00 71.31 36 TYR A CA 15
ATOM 17414 C C . TYR A 1 36 ? -11.406 -13.639 -10.365 1.00 40.50 36 TYR A C 15
ATOM 17415 O O . TYR A 1 36 ? -12.261 -13.688 -11.253 1.00 24.43 36 TYR A O 15
ATOM 17433 N N . SER A 1 37 ? -11.555 -14.226 -9.190 1.00 2.23 37 SER A N 15
ATOM 17434 C CA . SER A 1 37 ? -12.731 -15.027 -8.895 1.00 21.11 37 SER A CA 15
ATOM 17435 C C . SER A 1 37 ? -13.817 -14.173 -8.251 1.00 62.15 37 SER A C 15
ATOM 17436 O O . SER A 1 37 ? -13.548 -13.394 -7.333 1.00 50.13 37 SER A O 15
ATOM 17444 N N . ILE A 1 38 ? -15.040 -14.327 -8.732 1.00 34.53 38 ILE A N 15
ATOM 17445 C CA . ILE A 1 38 ? -16.160 -13.566 -8.215 1.00 12.35 38 ILE A CA 15
ATOM 17446 C C . ILE A 1 38 ? -16.953 -14.415 -7.232 1.00 21.51 38 ILE A C 15
ATOM 17447 O O . ILE A 1 38 ? -17.636 -15.363 -7.624 1.00 24.12 38 ILE A O 15
ATOM 17463 N N . LYS A 1 39 ? -16.829 -14.092 -5.955 1.00 62.41 39 LYS A N 15
ATOM 17464 C CA . LYS A 1 39 ? -17.558 -14.800 -4.919 1.00 70.34 39 LYS A CA 15
ATOM 17465 C C . LYS A 1 39 ? -18.875 -14.096 -4.632 1.00 25.51 39 LYS A C 15
ATOM 17466 O O . LYS A 1 39 ? -18.893 -12.917 -4.280 1.00 73.43 39 LYS A O 15
ATOM 17485 N N . VAL A 1 40 ? -19.967 -14.820 -4.800 1.00 63.22 40 VAL A N 15
ATOM 17486 C CA . VAL A 1 40 ? -21.291 -14.271 -4.575 1.00 35.24 40 VAL A CA 15
ATOM 17487 C C . VAL A 1 40 ? -21.927 -14.898 -3.343 1.00 33.00 40 VAL A C 15
ATOM 17488 O O . VAL A 1 40 ? -22.240 -16.091 -3.327 1.00 4.22 40 VAL A O 15
ATOM 17501 N N . ILE A 1 41 ? -22.096 -14.097 -2.302 1.00 54.23 41 ILE A N 15
ATOM 17502 C CA . ILE A 1 41 ? -22.761 -14.548 -1.092 1.00 33.03 41 ILE A CA 15
ATOM 17503 C C . ILE A 1 41 ? -24.160 -13.948 -1.023 1.00 40.43 41 ILE A C 15
ATOM 17504 O O . ILE A 1 41 ? -24.326 -12.791 -0.649 1.00 0.12 41 ILE A O 15
ATOM 17520 N N . SER A 1 42 ? -25.158 -14.719 -1.419 1.00 20.34 42 SER A N 15
ATOM 17521 C CA . SER A 1 42 ? -26.523 -14.227 -1.428 1.00 24.41 42 SER A CA 15
ATOM 17522 C C . SER A 1 42 ? -27.470 -15.219 -0.769 1.00 53.10 42 SER A C 15
ATOM 17523 O O . SER A 1 42 ? -27.343 -16.436 -0.944 1.00 71.22 42 SER A O 15
ATOM 17531 N N . SER A 1 43 ? -28.437 -14.683 -0.034 1.00 30.43 43 SER A N 15
ATOM 17532 C CA . SER A 1 43 ? -29.448 -15.491 0.635 1.00 73.12 43 SER A CA 15
ATOM 17533 C C . SER A 1 43 ? -30.352 -16.190 -0.380 1.00 23.01 43 SER A C 15
ATOM 17534 O O . SER A 1 43 ? -31.205 -16.990 -0.017 1.00 1.22 43 SER A O 15
ATOM 17542 N N . GLN A 1 44 ? -30.154 -15.880 -1.654 1.00 22.21 44 GLN A N 15
ATOM 17543 C CA . GLN A 1 44 ? -30.914 -16.505 -2.723 1.00 35.52 44 GLN A CA 15
ATOM 17544 C C . GLN A 1 44 ? -30.292 -17.834 -3.139 1.00 53.44 44 GLN A C 15
ATOM 17545 O O . GLN A 1 44 ? -30.862 -18.561 -3.949 1.00 5.22 44 GLN A O 15
ATOM 17559 N N . PHE A 1 45 ? -29.120 -18.149 -2.585 1.00 2.34 45 PHE A N 15
ATOM 17560 C CA . PHE A 1 45 ? -28.426 -19.386 -2.935 1.00 54.05 45 PHE A CA 15
ATOM 17561 C C . PHE A 1 45 ? -28.579 -20.452 -1.854 1.00 52.21 45 PHE A C 15
ATOM 17562 O O . PHE A 1 45 ? -27.944 -21.505 -1.925 1.00 54.32 45 PHE A O 15
ATOM 17579 N N . GLN A 1 46 ? -29.428 -20.195 -0.870 1.00 72.45 46 GLN A N 15
ATOM 17580 C CA . GLN A 1 46 ? -29.603 -21.134 0.230 1.00 75.13 46 GLN A CA 15
ATOM 17581 C C . GLN A 1 46 ? -30.363 -22.381 -0.226 1.00 33.34 46 GLN A C 15
ATOM 17582 O O . GLN A 1 46 ? -31.474 -22.302 -0.760 1.00 13.13 46 GLN A O 15
ATOM 17596 N N . GLY A 1 47 ? -29.741 -23.532 -0.023 1.00 61.23 47 GLY A N 15
ATOM 17597 C CA . GLY A 1 47 ? -30.348 -24.793 -0.392 1.00 30.52 47 GLY A CA 15
ATOM 17598 C C . GLY A 1 47 ? -30.213 -25.109 -1.868 1.00 5.25 47 GLY A C 15
ATOM 17599 O O . GLY A 1 47 ? -30.820 -26.059 -2.363 1.00 33.03 47 GLY A O 15
ATOM 17603 N N . LYS A 1 48 ? -29.417 -24.323 -2.578 1.00 74.22 48 LYS A N 15
ATOM 17604 C CA . LYS A 1 48 ? -29.230 -24.542 -4.004 1.00 25.13 48 LYS A CA 15
ATOM 17605 C C . LYS A 1 48 ? -28.205 -25.633 -4.258 1.00 55.24 48 LYS A C 15
ATOM 17606 O O . LYS A 1 48 ? -27.109 -25.628 -3.697 1.00 42.13 48 LYS A O 15
ATOM 17625 N N . SER A 1 49 ? -28.584 -26.559 -5.111 1.00 13.41 49 SER A N 15
ATOM 17626 C CA . SER A 1 49 ? -27.741 -27.686 -5.463 1.00 51.51 49 SER A CA 15
ATOM 17627 C C . SER A 1 49 ? -26.789 -27.289 -6.582 1.00 12.24 49 SER A C 15
ATOM 17628 O O . SER A 1 49 ? -27.010 -26.279 -7.250 1.00 74.40 49 SER A O 15
ATOM 17636 N N . LYS A 1 50 ? -25.743 -28.083 -6.793 1.00 4.42 50 LYS A N 15
ATOM 17637 C CA . LYS A 1 50 ? -24.759 -27.773 -7.823 1.00 71.43 50 LYS A CA 15
ATOM 17638 C C . LYS A 1 50 ? -25.407 -27.693 -9.189 1.00 23.45 50 LYS A C 15
ATOM 17639 O O . LYS A 1 50 ? -25.070 -26.825 -9.986 1.00 32.41 50 LYS A O 15
ATOM 17658 N N . LEU A 1 51 ? -26.342 -28.595 -9.454 1.00 35.35 51 LEU A N 15
ATOM 17659 C CA . LEU A 1 51 ? -27.006 -28.639 -10.745 1.00 23.42 51 LEU A CA 15
ATOM 17660 C C . LEU A 1 51 ? -27.730 -27.321 -11.000 1.00 5.20 51 LEU A C 15
ATOM 17661 O O . LEU A 1 51 ? -27.584 -26.705 -12.064 1.00 63.51 51 LEU A O 15
ATOM 17677 N N . GLU A 1 52 ? -28.498 -26.896 -10.003 1.00 71.20 52 GLU A N 15
ATOM 17678 C CA . GLU A 1 52 ? -29.198 -25.641 -10.035 1.00 3.31 52 GLU A CA 15
ATOM 17679 C C . GLU A 1 52 ? -28.219 -24.481 -10.191 1.00 30.12 52 GLU A C 15
ATOM 17680 O O . GLU A 1 52 ? -28.397 -23.621 -11.052 1.00 1.51 52 GLU A O 15
ATOM 17692 N N . GLN A 1 53 ? -27.180 -24.476 -9.354 1.00 12.11 53 GLN A N 15
ATOM 17693 C CA . GLN A 1 53 ? -26.151 -23.441 -9.404 1.00 42.34 53 GLN A CA 15
ATOM 17694 C C . GLN A 1 53 ? -25.547 -23.349 -10.796 1.00 43.01 53 GLN A C 15
ATOM 17695 O O . GLN A 1 53 ? -25.437 -22.265 -11.361 1.00 50.30 53 GLN A O 15
ATOM 17709 N N . HIS A 1 54 ? -25.189 -24.499 -11.359 1.00 11.40 54 HIS A N 15
ATOM 17710 C CA . HIS A 1 54 ? -24.575 -24.538 -12.681 1.00 50.22 54 HIS A CA 15
ATOM 17711 C C . HIS A 1 54 ? -25.511 -23.947 -13.725 1.00 75.33 54 HIS A C 15
ATOM 17712 O O . HIS A 1 54 ? -25.088 -23.139 -14.549 1.00 22.05 54 HIS A O 15
ATOM 17727 N N . ARG A 1 55 ? -26.783 -24.342 -13.684 1.00 60.31 55 ARG A N 15
ATOM 17728 C CA . ARG A 1 55 ? -27.767 -23.811 -14.604 1.00 40.14 55 ARG A CA 15
ATOM 17729 C C . ARG A 1 55 ? -27.930 -22.300 -14.444 1.00 43.34 55 ARG A C 15
ATOM 17730 O O . ARG A 1 55 ? -28.011 -21.576 -15.435 1.00 3.25 55 ARG A O 15
ATOM 17751 N N . MET A 1 56 ? -27.974 -21.828 -13.203 1.00 5.13 56 MET A N 15
ATOM 17752 C CA . MET A 1 56 ? -28.124 -20.399 -12.934 1.00 13.24 56 MET A CA 15
ATOM 17753 C C . MET A 1 56 ? -26.931 -19.610 -13.466 1.00 73.24 56 MET A C 15
ATOM 17754 O O . MET A 1 56 ? -27.103 -18.584 -14.126 1.00 12.14 56 MET A O 15
ATOM 17768 N N . ILE A 1 57 ? -25.727 -20.095 -13.182 1.00 55.45 57 ILE A N 15
ATOM 17769 C CA . ILE A 1 57 ? -24.506 -19.470 -13.681 1.00 13.21 57 ILE A CA 15
ATOM 17770 C C . ILE A 1 57 ? -24.508 -19.449 -15.212 1.00 34.43 57 ILE A C 15
ATOM 17771 O O . ILE A 1 57 ? -24.242 -18.421 -15.836 1.00 62.10 57 ILE A O 15
ATOM 17787 N N . TYR A 1 58 ? -24.837 -20.594 -15.801 1.00 15.22 58 TYR A N 15
ATOM 17788 C CA . TYR A 1 58 ? -24.914 -20.733 -17.252 1.00 4.35 58 TYR A CA 15
ATOM 17789 C C . TYR A 1 58 ? -25.973 -19.795 -17.836 1.00 73.40 58 TYR A C 15
ATOM 17790 O O . TYR A 1 58 ? -25.828 -19.295 -18.953 1.00 43.54 58 TYR A O 15
ATOM 17808 N N . LYS A 1 59 ? -27.027 -19.558 -17.068 1.00 73.42 59 LYS A N 15
ATOM 17809 C CA . LYS A 1 59 ? -28.126 -18.709 -17.507 1.00 51.11 59 LYS A CA 15
ATOM 17810 C C . LYS A 1 59 ? -27.738 -17.232 -17.460 1.00 44.10 59 LYS A C 15
ATOM 17811 O O . LYS A 1 59 ? -27.910 -16.510 -18.441 1.00 22.41 59 LYS A O 15
ATOM 17830 N N . VAL A 1 60 ? -27.205 -16.790 -16.321 1.00 40.42 60 VAL A N 15
ATOM 17831 C CA . VAL A 1 60 ? -26.870 -15.380 -16.133 1.00 13.04 60 VAL A CA 15
ATOM 17832 C C . VAL A 1 60 ? -25.689 -14.966 -17.014 1.00 62.12 60 VAL A C 15
ATOM 17833 O O . VAL A 1 60 ? -25.642 -13.841 -17.512 1.00 21.20 60 VAL A O 15
ATOM 17846 N N . LEU A 1 61 ? -24.747 -15.881 -17.218 1.00 32.20 61 LEU A N 15
ATOM 17847 C CA . LEU A 1 61 ? -23.589 -15.592 -18.051 1.00 23.13 61 LEU A CA 15
ATOM 17848 C C . LEU A 1 61 ? -23.973 -15.709 -19.524 1.00 43.05 61 LEU A C 15
ATOM 17849 O O . LEU A 1 61 ? -23.558 -14.894 -20.349 1.00 70.44 61 LEU A O 15
ATOM 17865 N N . ASP A 1 62 ? -24.802 -16.705 -19.822 1.00 51.31 62 ASP A N 15
ATOM 17866 C CA . ASP A 1 62 ? -25.239 -17.002 -21.189 1.00 11.45 62 ASP A CA 15
ATOM 17867 C C . ASP A 1 62 ? -24.050 -17.101 -22.144 1.00 35.13 62 ASP A C 15
ATOM 17868 O O . ASP A 1 62 ? -23.768 -16.188 -22.922 1.00 45.22 62 ASP A O 15
ATOM 17877 N N . GLY A 1 63 ? -23.337 -18.211 -22.051 1.00 4.15 63 GLY A N 15
ATOM 17878 C CA . GLY A 1 63 ? -22.196 -18.444 -22.896 1.00 43.43 63 GLY A CA 15
ATOM 17879 C C . GLY A 1 63 ? -21.488 -19.707 -22.483 1.00 33.13 63 GLY A C 15
ATOM 17880 O O . GLY A 1 63 ? -22.055 -20.524 -21.760 1.00 43.24 63 GLY A O 15
ATOM 17884 N N . LEU A 1 64 ? -20.257 -19.860 -22.915 1.00 51.34 64 LEU A N 15
ATOM 17885 C CA . LEU A 1 64 ? -19.478 -21.044 -22.587 1.00 3.45 64 LEU A CA 15
ATOM 17886 C C . LEU A 1 64 ? -18.576 -20.765 -21.395 1.00 42.35 64 LEU A C 15
ATOM 17887 O O . LEU A 1 64 ? -17.670 -19.934 -21.467 1.00 0.34 64 LEU A O 15
ATOM 17903 N N . ASN A 1 65 ? -18.838 -21.452 -20.298 1.00 64.21 65 ASN A N 15
ATOM 17904 C CA . ASN A 1 65 ? -18.078 -21.244 -19.076 1.00 60.20 65 ASN A CA 15
ATOM 17905 C C . ASN A 1 65 ? -16.918 -22.230 -19.013 1.00 64.31 65 ASN A C 15
ATOM 17906 O O . ASN A 1 65 ? -17.128 -23.444 -18.945 1.00 34.35 65 ASN A O 15
ATOM 17917 N N . ILE A 1 66 ? -15.703 -21.702 -19.062 1.00 12.30 66 ILE A N 15
ATOM 17918 C CA . ILE A 1 66 ? -14.502 -22.517 -18.943 1.00 41.44 66 ILE A CA 15
ATOM 17919 C C . ILE A 1 66 ? -14.462 -23.175 -17.568 1.00 2.50 66 ILE A C 15
ATOM 17920 O O . ILE A 1 66 ? -14.804 -22.548 -16.567 1.00 31.11 66 ILE A O 15
ATOM 17936 N N . HIS A 1 67 ? -14.063 -24.436 -17.518 1.00 15.31 67 HIS A N 15
ATOM 17937 C CA . HIS A 1 67 ? -14.004 -25.159 -16.254 1.00 41.12 67 HIS A CA 15
ATOM 17938 C C . HIS A 1 67 ? -12.844 -24.656 -15.401 1.00 13.15 67 HIS A C 15
ATOM 17939 O O . HIS A 1 67 ? -11.746 -25.216 -15.426 1.00 11.25 67 HIS A O 15
ATOM 17954 N N . ALA A 1 68 ? -13.104 -23.579 -14.673 1.00 1.04 68 ALA A N 15
ATOM 17955 C CA . ALA A 1 68 ? -12.125 -22.962 -13.790 1.00 21.21 68 ALA A CA 15
ATOM 17956 C C . ALA A 1 68 ? -12.851 -22.131 -12.736 1.00 64.03 68 ALA A C 15
ATOM 17957 O O . ALA A 1 68 ? -14.083 -22.148 -12.673 1.00 11.40 68 ALA A O 15
ATOM 17964 N N . ILE A 1 69 ? -12.108 -21.392 -11.928 1.00 52.42 69 ILE A N 15
ATOM 17965 C CA . ILE A 1 69 ? -12.709 -20.658 -10.825 1.00 0.05 69 ILE A CA 15
ATOM 17966 C C . ILE A 1 69 ? -13.016 -19.211 -11.220 1.00 34.51 69 ILE A C 15
ATOM 17967 O O . ILE A 1 69 ? -12.276 -18.284 -10.881 1.00 0.24 69 ILE A O 15
ATOM 17983 N N . GLN A 1 70 ? -14.095 -19.028 -11.973 1.00 62.22 70 GLN A N 15
ATOM 17984 C CA . GLN A 1 70 ? -14.585 -17.690 -12.298 1.00 45.13 70 GLN A CA 15
ATOM 17985 C C . GLN A 1 70 ? -15.653 -17.283 -11.298 1.00 54.23 70 GLN A C 15
ATOM 17986 O O . GLN A 1 70 ? -15.656 -16.171 -10.773 1.00 20.23 70 GLN A O 15
ATOM 18000 N N . ILE A 1 71 ? -16.554 -18.215 -11.034 1.00 33.52 71 ILE A N 15
ATOM 18001 C CA . ILE A 1 71 ? -17.700 -17.976 -10.178 1.00 32.34 71 ILE A CA 15
ATOM 18002 C C . ILE A 1 71 ? -17.600 -18.827 -8.915 1.00 21.45 71 ILE A C 15
ATOM 18003 O O . ILE A 1 71 ? -17.417 -20.043 -8.986 1.00 21.34 71 ILE A O 15
ATOM 18019 N N . GLN A 1 72 ? -17.690 -18.183 -7.765 1.00 4.42 72 GLN A N 15
ATOM 18020 C CA . GLN A 1 72 ? -17.668 -18.891 -6.495 1.00 11.31 72 GLN A CA 15
ATOM 18021 C C . GLN A 1 72 ? -18.864 -18.506 -5.647 1.00 41.51 72 GLN A C 15
ATOM 18022 O O . GLN A 1 72 ? -19.058 -17.339 -5.322 1.00 30.42 72 GLN A O 15
ATOM 18036 N N . THR A 1 73 ? -19.674 -19.484 -5.303 1.00 51.10 73 THR A N 15
ATOM 18037 C CA . THR A 1 73 ? -20.799 -19.252 -4.425 1.00 71.51 73 THR A CA 15
ATOM 18038 C C . THR A 1 73 ? -20.611 -20.035 -3.133 1.00 31.34 73 THR A C 15
ATOM 18039 O O . THR A 1 73 ? -20.488 -21.260 -3.152 1.00 0.24 73 THR A O 15
ATOM 18050 N N . GLY A 1 74 ? -20.565 -19.324 -2.017 1.00 12.20 74 GLY A N 15
ATOM 18051 C CA . GLY A 1 74 ? -20.313 -19.964 -0.743 1.00 10.41 74 GLY A CA 15
ATOM 18052 C C . GLY A 1 74 ? -19.004 -19.504 -0.136 1.00 15.25 74 GLY A C 15
ATOM 18053 O O . GLY A 1 74 ? -18.243 -18.771 -0.773 1.00 44.31 74 GLY A O 15
ATOM 18057 N N . CYS A 1 75 ? -18.737 -19.928 1.087 1.00 41.31 75 CYS A N 15
ATOM 18058 C CA . CYS A 1 75 ? -17.533 -19.512 1.789 1.00 31.41 75 CYS A CA 15
ATOM 18059 C C . CYS A 1 75 ? -16.822 -20.709 2.406 1.00 22.14 75 CYS A C 15
ATOM 18060 O O . CYS A 1 75 ? -17.398 -21.795 2.514 1.00 42.21 75 CYS A O 15
ATOM 18068 N N . LYS A 1 76 ? -15.570 -20.515 2.791 1.00 72.44 76 LYS A N 15
ATOM 18069 C CA . LYS A 1 76 ? -14.796 -21.564 3.433 1.00 24.13 76 LYS A CA 15
ATOM 18070 C C . LYS A 1 76 ? -14.808 -21.375 4.943 1.00 65.44 76 LYS A C 15
ATOM 18071 O O . LYS A 1 76 ? -15.537 -22.116 5.632 1.00 51.21 76 LYS A O 15
ATOM 18091 N N . PRO A 1 1 ? -11.012 -8.013 1.789 1.00 72.44 1 PRO A N 16
ATOM 18092 C CA . PRO A 1 1 ? -10.379 -7.008 2.669 1.00 63.23 1 PRO A CA 16
ATOM 18093 C C . PRO A 1 1 ? -9.169 -6.385 1.983 1.00 50.34 1 PRO A C 16
ATOM 18094 O O . PRO A 1 1 ? -8.295 -7.100 1.493 1.00 54.34 1 PRO A O 16
ATOM 18107 N N . GLY A 1 2 ? -9.117 -5.057 1.958 1.00 35.53 2 GLY A N 16
ATOM 18108 C CA . GLY A 1 2 ? -8.037 -4.368 1.269 1.00 24.52 2 GLY A CA 16
ATOM 18109 C C . GLY A 1 2 ? -8.088 -4.605 -0.228 1.00 1.40 2 GLY A C 16
ATOM 18110 O O . GLY A 1 2 ? -7.425 -5.504 -0.747 1.00 22.44 2 GLY A O 16
ATOM 18114 N N . SER A 1 3 ? -8.871 -3.802 -0.926 1.00 10.13 3 SER A N 16
ATOM 18115 C CA . SER A 1 3 ? -9.100 -4.024 -2.339 1.00 12.40 3 SER A CA 16
ATOM 18116 C C . SER A 1 3 ? -8.133 -3.215 -3.202 1.00 50.22 3 SER A C 16
ATOM 18117 O O . SER A 1 3 ? -8.430 -2.085 -3.602 1.00 24.11 3 SER A O 16
ATOM 18125 N N . MET A 1 4 ? -6.955 -3.780 -3.451 1.00 64.30 4 MET A N 16
ATOM 18126 C CA . MET A 1 4 ? -6.027 -3.204 -4.417 1.00 73.21 4 MET A CA 16
ATOM 18127 C C . MET A 1 4 ? -6.482 -3.570 -5.822 1.00 42.35 4 MET A C 16
ATOM 18128 O O . MET A 1 4 ? -6.179 -2.879 -6.797 1.00 54.24 4 MET A O 16
ATOM 18142 N N . THR A 1 5 ? -7.215 -4.672 -5.903 1.00 5.32 5 THR A N 16
ATOM 18143 C CA . THR A 1 5 ? -7.766 -5.154 -7.154 1.00 22.53 5 THR A CA 16
ATOM 18144 C C . THR A 1 5 ? -8.786 -4.161 -7.711 1.00 65.22 5 THR A C 16
ATOM 18145 O O . THR A 1 5 ? -9.617 -3.631 -6.970 1.00 62.04 5 THR A O 16
ATOM 18156 N N . VAL A 1 6 ? -8.707 -3.896 -9.007 1.00 4.20 6 VAL A N 16
ATOM 18157 C CA . VAL A 1 6 ? -9.681 -3.039 -9.663 1.00 13.52 6 VAL A CA 16
ATOM 18158 C C . VAL A 1 6 ? -10.877 -3.879 -10.107 1.00 40.55 6 VAL A C 16
ATOM 18159 O O . VAL A 1 6 ? -10.712 -5.005 -10.582 1.00 4.41 6 VAL A O 16
ATOM 18172 N N . THR A 1 7 ? -12.076 -3.352 -9.921 1.00 31.41 7 THR A N 16
ATOM 18173 C CA . THR A 1 7 ? -13.283 -4.096 -10.226 1.00 35.31 7 THR A CA 16
ATOM 18174 C C . THR A 1 7 ? -13.843 -3.718 -11.591 1.00 31.42 7 THR A C 16
ATOM 18175 O O . THR A 1 7 ? -13.540 -2.654 -12.131 1.00 72.04 7 THR A O 16
ATOM 18186 N N . GLN A 1 8 ? -14.655 -4.607 -12.143 1.00 3.23 8 GLN A N 16
ATOM 18187 C CA . GLN A 1 8 ? -15.387 -4.317 -13.361 1.00 50.02 8 GLN A CA 16
ATOM 18188 C C . GLN A 1 8 ? -16.811 -3.936 -12.997 1.00 1.14 8 GLN A C 16
ATOM 18189 O O . GLN A 1 8 ? -17.652 -4.801 -12.711 1.00 72.35 8 GLN A O 16
ATOM 18203 N N . SER A 1 9 ? -17.055 -2.635 -12.986 1.00 52.14 9 SER A N 16
ATOM 18204 C CA . SER A 1 9 ? -18.302 -2.079 -12.487 1.00 2.52 9 SER A CA 16
ATOM 18205 C C . SER A 1 9 ? -19.510 -2.688 -13.191 1.00 0.31 9 SER A C 16
ATOM 18206 O O . SER A 1 9 ? -20.519 -2.963 -12.551 1.00 54.11 9 SER A O 16
ATOM 18214 N N . GLN A 1 10 ? -19.396 -2.929 -14.494 1.00 65.43 10 GLN A N 16
ATOM 18215 C CA . GLN A 1 10 ? -20.521 -3.451 -15.267 1.00 50.30 10 GLN A CA 16
ATOM 18216 C C . GLN A 1 10 ? -20.993 -4.794 -14.718 1.00 24.22 10 GLN A C 16
ATOM 18217 O O . GLN A 1 10 ? -22.172 -4.963 -14.414 1.00 13.03 10 GLN A O 16
ATOM 18231 N N . LEU A 1 11 ? -20.075 -5.751 -14.591 1.00 1.21 11 LEU A N 16
ATOM 18232 C CA . LEU A 1 11 ? -20.444 -7.085 -14.129 1.00 12.41 11 LEU A CA 16
ATOM 18233 C C . LEU A 1 11 ? -20.792 -7.083 -12.642 1.00 54.11 11 LEU A C 16
ATOM 18234 O O . LEU A 1 11 ? -21.663 -7.835 -12.210 1.00 71.13 11 LEU A O 16
ATOM 18250 N N . GLU A 1 12 ? -20.124 -6.233 -11.862 1.00 14.13 12 GLU A N 16
ATOM 18251 C CA . GLU A 1 12 ? -20.436 -6.121 -10.442 1.00 13.33 12 GLU A CA 16
ATOM 18252 C C . GLU A 1 12 ? -21.851 -5.571 -10.264 1.00 23.45 12 GLU A C 16
ATOM 18253 O O . GLU A 1 12 ? -22.674 -6.147 -9.544 1.00 35.24 12 GLU A O 16
ATOM 18265 N N . LEU A 1 13 ? -22.129 -4.477 -10.963 1.00 24.43 13 LEU A N 16
ATOM 18266 C CA . LEU A 1 13 ? -23.445 -3.857 -10.958 1.00 1.43 13 LEU A CA 16
ATOM 18267 C C . LEU A 1 13 ? -24.501 -4.827 -11.479 1.00 31.21 13 LEU A C 16
ATOM 18268 O O . LEU A 1 13 ? -25.632 -4.846 -10.990 1.00 4.34 13 LEU A O 16
ATOM 18284 N N . LEU A 1 14 ? -24.123 -5.632 -12.463 1.00 72.01 14 LEU A N 16
ATOM 18285 C CA . LEU A 1 14 ? -25.022 -6.625 -13.035 1.00 3.52 14 LEU A CA 16
ATOM 18286 C C . LEU A 1 14 ? -25.482 -7.604 -11.956 1.00 71.02 14 LEU A C 16
ATOM 18287 O O . LEU A 1 14 ? -26.679 -7.828 -11.787 1.00 70.32 14 LEU A O 16
ATOM 18303 N N . ILE A 1 15 ? -24.529 -8.161 -11.215 1.00 13.25 15 ILE A N 16
ATOM 18304 C CA . ILE A 1 15 ? -24.842 -9.114 -10.156 1.00 24.23 15 ILE A CA 16
ATOM 18305 C C . ILE A 1 15 ? -25.685 -8.450 -9.070 1.00 61.32 15 ILE A C 16
ATOM 18306 O O . ILE A 1 15 ? -26.685 -9.005 -8.616 1.00 75.31 15 ILE A O 16
ATOM 18322 N N . ARG A 1 16 ? -25.284 -7.244 -8.687 1.00 32.24 16 ARG A N 16
ATOM 18323 C CA . ARG A 1 16 ? -25.951 -6.507 -7.619 1.00 15.30 16 ARG A CA 16
ATOM 18324 C C . ARG A 1 16 ? -27.393 -6.159 -7.995 1.00 74.23 16 ARG A C 16
ATOM 18325 O O . ARG A 1 16 ? -28.290 -6.192 -7.153 1.00 15.23 16 ARG A O 16
ATOM 18346 N N . ASN A 1 17 ? -27.610 -5.825 -9.261 1.00 21.01 17 ASN A N 16
ATOM 18347 C CA . ASN A 1 17 ? -28.942 -5.459 -9.732 1.00 71.44 17 ASN A CA 16
ATOM 18348 C C . ASN A 1 17 ? -29.783 -6.693 -10.010 1.00 24.13 17 ASN A C 16
ATOM 18349 O O . ASN A 1 17 ? -30.997 -6.685 -9.797 1.00 64.41 17 ASN A O 16
ATOM 18360 N N . ALA A 1 18 ? -29.144 -7.750 -10.485 1.00 24.13 18 ALA A N 16
ATOM 18361 C CA . ALA A 1 18 ? -29.837 -9.002 -10.728 1.00 52.44 18 ALA A CA 16
ATOM 18362 C C . ALA A 1 18 ? -30.277 -9.627 -9.413 1.00 63.32 18 ALA A C 16
ATOM 18363 O O . ALA A 1 18 ? -31.405 -10.101 -9.288 1.00 53.11 18 ALA A O 16
ATOM 18370 N N . PHE A 1 19 ? -29.385 -9.615 -8.430 1.00 32.44 19 PHE A N 16
ATOM 18371 C CA . PHE A 1 19 ? -29.688 -10.171 -7.122 1.00 64.45 19 PHE A CA 16
ATOM 18372 C C . PHE A 1 19 ? -29.329 -9.178 -6.023 1.00 11.13 19 PHE A C 16
ATOM 18373 O O . PHE A 1 19 ? -28.155 -8.981 -5.711 1.00 74.13 19 PHE A O 16
ATOM 18390 N N . PRO A 1 20 ? -30.336 -8.528 -5.421 1.00 74.32 20 PRO A N 16
ATOM 18391 C CA . PRO A 1 20 ? -30.122 -7.572 -4.329 1.00 62.04 20 PRO A CA 16
ATOM 18392 C C . PRO A 1 20 ? -29.650 -8.262 -3.050 1.00 53.13 20 PRO A C 16
ATOM 18393 O O . PRO A 1 20 ? -29.178 -7.617 -2.117 1.00 3.14 20 PRO A O 16
ATOM 18404 N N . GLU A 1 21 ? -29.774 -9.582 -3.029 1.00 43.25 21 GLU A N 16
ATOM 18405 C CA . GLU A 1 21 ? -29.359 -10.376 -1.881 1.00 14.45 21 GLU A CA 16
ATOM 18406 C C . GLU A 1 21 ? -27.979 -10.980 -2.129 1.00 61.52 21 GLU A C 16
ATOM 18407 O O . GLU A 1 21 ? -27.560 -11.915 -1.445 1.00 44.12 21 GLU A O 16
ATOM 18419 N N . ALA A 1 22 ? -27.276 -10.437 -3.114 1.00 13.31 22 ALA A N 16
ATOM 18420 C CA . ALA A 1 22 ? -25.979 -10.965 -3.504 1.00 45.34 22 ALA A CA 16
ATOM 18421 C C . ALA A 1 22 ? -24.841 -10.093 -2.997 1.00 74.40 22 ALA A C 16
ATOM 18422 O O . ALA A 1 22 ? -24.842 -8.877 -3.177 1.00 53.45 22 ALA A O 16
ATOM 18429 N N . GLU A 1 23 ? -23.881 -10.735 -2.354 1.00 31.23 23 GLU A N 16
ATOM 18430 C CA . GLU A 1 23 ? -22.648 -10.085 -1.954 1.00 5.24 23 GLU A CA 16
ATOM 18431 C C . GLU A 1 23 ? -21.556 -10.434 -2.954 1.00 11.04 23 GLU A C 16
ATOM 18432 O O . GLU A 1 23 ? -21.214 -11.606 -3.124 1.00 5.32 23 GLU A O 16
ATOM 18444 N N . ILE A 1 24 ? -21.032 -9.425 -3.630 1.00 13.41 24 ILE A N 16
ATOM 18445 C CA . ILE A 1 24 ? -20.011 -9.642 -4.640 1.00 74.24 24 ILE A CA 16
ATOM 18446 C C . ILE A 1 24 ? -18.627 -9.427 -4.036 1.00 61.32 24 ILE A C 16
ATOM 18447 O O . ILE A 1 24 ? -18.257 -8.304 -3.691 1.00 75.31 24 ILE A O 16
ATOM 18463 N N . THR A 1 25 ? -17.869 -10.499 -3.894 1.00 14.02 25 THR A N 16
ATOM 18464 C CA . THR A 1 25 ? -16.510 -10.394 -3.397 1.00 54.43 25 THR A CA 16
ATOM 18465 C C . THR A 1 25 ? -15.515 -10.849 -4.461 1.00 60.33 25 THR A C 16
ATOM 18466 O O . THR A 1 25 ? -15.425 -12.037 -4.773 1.00 24.53 25 THR A O 16
ATOM 18477 N N . VAL A 1 26 ? -14.787 -9.897 -5.031 1.00 74.44 26 VAL A N 16
ATOM 18478 C CA . VAL A 1 26 ? -13.778 -10.210 -6.030 1.00 13.43 26 VAL A CA 16
ATOM 18479 C C . VAL A 1 26 ? -12.464 -10.594 -5.358 1.00 70.34 26 VAL A C 16
ATOM 18480 O O . VAL A 1 26 ? -11.945 -9.869 -4.509 1.00 52.34 26 VAL A O 16
ATOM 18493 N N . THR A 1 27 ? -11.946 -11.753 -5.724 1.00 53.51 27 THR A N 16
ATOM 18494 C CA . THR A 1 27 ? -10.731 -12.267 -5.121 1.00 3.34 27 THR A CA 16
ATOM 18495 C C . THR A 1 27 ? -9.656 -12.506 -6.174 1.00 43.20 27 THR A C 16
ATOM 18496 O O . THR A 1 27 ? -9.867 -13.241 -7.140 1.00 52.12 27 THR A O 16
ATOM 18507 N N . SER A 1 28 ? -8.512 -11.866 -5.989 1.00 23.54 28 SER A N 16
ATOM 18508 C CA . SER A 1 28 ? -7.372 -12.073 -6.861 1.00 22.03 28 SER A CA 16
ATOM 18509 C C . SER A 1 28 ? -6.675 -13.375 -6.476 1.00 14.30 28 SER A C 16
ATOM 18510 O O . SER A 1 28 ? -6.264 -13.548 -5.324 1.00 32.51 28 SER A O 16
ATOM 18518 N N . LEU A 1 29 ? -6.564 -14.294 -7.429 1.00 60.25 29 LEU A N 16
ATOM 18519 C CA . LEU A 1 29 ? -5.963 -15.600 -7.170 1.00 24.55 29 LEU A CA 16
ATOM 18520 C C . LEU A 1 29 ? -4.483 -15.461 -6.857 1.00 12.10 29 LEU A C 16
ATOM 18521 O O . LEU A 1 29 ? -3.672 -15.208 -7.745 1.00 65.12 29 LEU A O 16
ATOM 18537 N N . VAL A 1 30 ? -4.146 -15.614 -5.585 1.00 4.40 30 VAL A N 16
ATOM 18538 C CA . VAL A 1 30 ? -2.765 -15.519 -5.141 1.00 1.44 30 VAL A CA 16
ATOM 18539 C C . VAL A 1 30 ? -1.891 -16.547 -5.862 1.00 64.14 30 VAL A C 16
ATOM 18540 O O . VAL A 1 30 ? -2.276 -17.707 -6.022 1.00 15.34 30 VAL A O 16
ATOM 18553 N N . GLY A 1 31 ? -0.740 -16.101 -6.333 1.00 42.32 31 GLY A N 16
ATOM 18554 C CA . GLY A 1 31 ? 0.161 -16.981 -7.043 1.00 63.24 31 GLY A CA 16
ATOM 18555 C C . GLY A 1 31 ? 0.348 -16.555 -8.481 1.00 24.53 31 GLY A C 16
ATOM 18556 O O . GLY A 1 31 ? 1.417 -16.073 -8.861 1.00 24.33 31 GLY A O 16
ATOM 18560 N N . ASP A 1 32 ? -0.699 -16.715 -9.276 1.00 54.21 32 ASP A N 16
ATOM 18561 C CA . ASP A 1 32 ? -0.646 -16.369 -10.696 1.00 24.22 32 ASP A CA 16
ATOM 18562 C C . ASP A 1 32 ? -1.576 -15.210 -11.017 1.00 21.34 32 ASP A C 16
ATOM 18563 O O . ASP A 1 32 ? -1.221 -14.313 -11.784 1.00 50.54 32 ASP A O 16
ATOM 18572 N N . ASN A 1 33 ? -2.761 -15.237 -10.412 1.00 11.01 33 ASN A N 16
ATOM 18573 C CA . ASN A 1 33 ? -3.851 -14.330 -10.768 1.00 33.31 33 ASN A CA 16
ATOM 18574 C C . ASN A 1 33 ? -4.216 -14.532 -12.236 1.00 73.15 33 ASN A C 16
ATOM 18575 O O . ASN A 1 33 ? -4.410 -13.576 -12.991 1.00 35.41 33 ASN A O 16
ATOM 18586 N N . ASN A 1 34 ? -4.295 -15.801 -12.636 1.00 61.41 34 ASN A N 16
ATOM 18587 C CA . ASN A 1 34 ? -4.641 -16.159 -14.008 1.00 4.13 34 ASN A CA 16
ATOM 18588 C C . ASN A 1 34 ? -6.076 -15.745 -14.326 1.00 1.44 34 ASN A C 16
ATOM 18589 O O . ASN A 1 34 ? -6.427 -15.495 -15.479 1.00 40.12 34 ASN A O 16
ATOM 18600 N N . HIS A 1 35 ? -6.888 -15.666 -13.281 1.00 11.54 35 HIS A N 16
ATOM 18601 C CA . HIS A 1 35 ? -8.279 -15.254 -13.391 1.00 21.41 35 HIS A CA 16
ATOM 18602 C C . HIS A 1 35 ? -8.659 -14.493 -12.132 1.00 54.15 35 HIS A C 16
ATOM 18603 O O . HIS A 1 35 ? -7.879 -14.438 -11.183 1.00 54.44 35 HIS A O 16
ATOM 18618 N N . TYR A 1 36 ? -9.844 -13.908 -12.120 1.00 43.33 36 TYR A N 16
ATOM 18619 C CA . TYR A 1 36 ? -10.357 -13.257 -10.926 1.00 71.31 36 TYR A CA 16
ATOM 18620 C C . TYR A 1 36 ? -11.548 -14.041 -10.404 1.00 40.50 36 TYR A C 16
ATOM 18621 O O . TYR A 1 36 ? -12.487 -14.314 -11.149 1.00 24.43 36 TYR A O 16
ATOM 18639 N N . SER A 1 37 ? -11.504 -14.406 -9.135 1.00 2.23 37 SER A N 16
ATOM 18640 C CA . SER A 1 37 ? -12.553 -15.215 -8.543 1.00 21.11 37 SER A CA 16
ATOM 18641 C C . SER A 1 37 ? -13.676 -14.326 -8.035 1.00 62.15 37 SER A C 16
ATOM 18642 O O . SER A 1 37 ? -13.461 -13.450 -7.196 1.00 50.13 37 SER A O 16
ATOM 18650 N N . ILE A 1 38 ? -14.869 -14.545 -8.557 1.00 34.53 38 ILE A N 16
ATOM 18651 C CA . ILE A 1 38 ? -16.033 -13.810 -8.113 1.00 12.35 38 ILE A CA 16
ATOM 18652 C C . ILE A 1 38 ? -16.847 -14.652 -7.135 1.00 21.51 38 ILE A C 16
ATOM 18653 O O . ILE A 1 38 ? -17.502 -15.630 -7.512 1.00 24.12 38 ILE A O 16
ATOM 18669 N N . LYS A 1 39 ? -16.756 -14.295 -5.864 1.00 62.41 39 LYS A N 16
ATOM 18670 C CA . LYS A 1 39 ? -17.499 -14.977 -4.821 1.00 70.34 39 LYS A CA 16
ATOM 18671 C C . LYS A 1 39 ? -18.883 -14.363 -4.710 1.00 25.51 39 LYS A C 16
ATOM 18672 O O . LYS A 1 39 ? -19.021 -13.214 -4.280 1.00 73.43 39 LYS A O 16
ATOM 18691 N N . VAL A 1 40 ? -19.892 -15.105 -5.125 1.00 63.22 40 VAL A N 16
ATOM 18692 C CA . VAL A 1 40 ? -21.257 -14.618 -5.067 1.00 35.24 40 VAL A CA 16
ATOM 18693 C C . VAL A 1 40 ? -21.971 -15.219 -3.868 1.00 33.00 40 VAL A C 16
ATOM 18694 O O . VAL A 1 40 ? -22.350 -16.393 -3.873 1.00 4.22 40 VAL A O 16
ATOM 18707 N N . ILE A 1 41 ? -22.139 -14.410 -2.837 1.00 54.23 41 ILE A N 16
ATOM 18708 C CA . ILE A 1 41 ? -22.819 -14.850 -1.634 1.00 33.03 41 ILE A CA 16
ATOM 18709 C C . ILE A 1 41 ? -24.281 -14.439 -1.688 1.00 40.43 41 ILE A C 16
ATOM 18710 O O . ILE A 1 41 ? -24.615 -13.262 -1.552 1.00 0.12 41 ILE A O 16
ATOM 18726 N N . SER A 1 42 ? -25.145 -15.407 -1.936 1.00 20.34 42 SER A N 16
ATOM 18727 C CA . SER A 1 42 ? -26.571 -15.153 -2.028 1.00 24.41 42 SER A CA 16
ATOM 18728 C C . SER A 1 42 ? -27.344 -16.262 -1.335 1.00 53.10 42 SER A C 16
ATOM 18729 O O . SER A 1 42 ? -27.078 -17.444 -1.560 1.00 71.22 42 SER A O 16
ATOM 18737 N N . SER A 1 43 ? -28.315 -15.875 -0.516 1.00 30.43 43 SER A N 16
ATOM 18738 C CA . SER A 1 43 ? -29.117 -16.826 0.248 1.00 73.12 43 SER A CA 16
ATOM 18739 C C . SER A 1 43 ? -29.897 -17.753 -0.689 1.00 23.01 43 SER A C 16
ATOM 18740 O O . SER A 1 43 ? -30.324 -18.834 -0.294 1.00 1.22 43 SER A O 16
ATOM 18748 N N . GLN A 1 44 ? -30.064 -17.320 -1.935 1.00 22.21 44 GLN A N 16
ATOM 18749 C CA . GLN A 1 44 ? -30.774 -18.105 -2.939 1.00 35.52 44 GLN A CA 16
ATOM 18750 C C . GLN A 1 44 ? -30.039 -19.411 -3.241 1.00 53.44 44 GLN A C 16
ATOM 18751 O O . GLN A 1 44 ? -30.650 -20.381 -3.683 1.00 5.22 44 GLN A O 16
ATOM 18765 N N . PHE A 1 45 ? -28.735 -19.436 -2.988 1.00 2.34 45 PHE A N 16
ATOM 18766 C CA . PHE A 1 45 ? -27.925 -20.616 -3.270 1.00 54.05 45 PHE A CA 16
ATOM 18767 C C . PHE A 1 45 ? -27.917 -21.574 -2.081 1.00 52.21 45 PHE A C 16
ATOM 18768 O O . PHE A 1 45 ? -27.364 -22.673 -2.165 1.00 54.32 45 PHE A O 16
ATOM 18785 N N . GLN A 1 46 ? -28.533 -21.155 -0.981 1.00 72.45 46 GLN A N 16
ATOM 18786 C CA . GLN A 1 46 ? -28.524 -21.943 0.248 1.00 75.13 46 GLN A CA 16
ATOM 18787 C C . GLN A 1 46 ? -29.270 -23.257 0.060 1.00 33.34 46 GLN A C 16
ATOM 18788 O O . GLN A 1 46 ? -30.470 -23.268 -0.212 1.00 13.13 46 GLN A O 16
ATOM 18802 N N . GLY A 1 47 ? -28.545 -24.360 0.187 1.00 61.23 47 GLY A N 16
ATOM 18803 C CA . GLY A 1 47 ? -29.166 -25.670 0.151 1.00 30.52 47 GLY A CA 16
ATOM 18804 C C . GLY A 1 47 ? -29.621 -26.079 -1.235 1.00 5.25 47 GLY A C 16
ATOM 18805 O O . GLY A 1 47 ? -30.447 -26.979 -1.379 1.00 33.03 47 GLY A O 16
ATOM 18809 N N . LYS A 1 48 ? -29.099 -25.421 -2.259 1.00 74.22 48 LYS A N 16
ATOM 18810 C CA . LYS A 1 48 ? -29.437 -25.782 -3.626 1.00 25.13 48 LYS A CA 16
ATOM 18811 C C . LYS A 1 48 ? -28.466 -26.830 -4.152 1.00 55.24 48 LYS A C 16
ATOM 18812 O O . LYS A 1 48 ? -27.272 -26.793 -3.844 1.00 42.13 48 LYS A O 16
ATOM 18831 N N . SER A 1 49 ? -28.995 -27.767 -4.931 1.00 13.41 49 SER A N 16
ATOM 18832 C CA . SER A 1 49 ? -28.207 -28.849 -5.502 1.00 51.51 49 SER A CA 16
ATOM 18833 C C . SER A 1 49 ? -27.154 -28.311 -6.473 1.00 12.24 49 SER A C 16
ATOM 18834 O O . SER A 1 49 ? -27.208 -27.149 -6.884 1.00 74.40 49 SER A O 16
ATOM 18842 N N . LYS A 1 50 ? -26.217 -29.168 -6.863 1.00 4.42 50 LYS A N 16
ATOM 18843 C CA . LYS A 1 50 ? -25.158 -28.774 -7.782 1.00 71.43 50 LYS A CA 16
ATOM 18844 C C . LYS A 1 50 ? -25.735 -28.466 -9.159 1.00 23.45 50 LYS A C 16
ATOM 18845 O O . LYS A 1 50 ? -25.214 -27.622 -9.890 1.00 32.41 50 LYS A O 16
ATOM 18864 N N . LEU A 1 51 ? -26.815 -29.152 -9.511 1.00 35.35 51 LEU A N 16
ATOM 18865 C CA . LEU A 1 51 ? -27.489 -28.912 -10.782 1.00 23.42 51 LEU A CA 16
ATOM 18866 C C . LEU A 1 51 ? -28.038 -27.487 -10.827 1.00 5.20 51 LEU A C 16
ATOM 18867 O O . LEU A 1 51 ? -27.964 -26.803 -11.852 1.00 63.51 51 LEU A O 16
ATOM 18883 N N . GLU A 1 52 ? -28.564 -27.049 -9.690 1.00 71.20 52 GLU A N 16
ATOM 18884 C CA . GLU A 1 52 ? -29.066 -25.692 -9.536 1.00 3.31 52 GLU A CA 16
ATOM 18885 C C . GLU A 1 52 ? -27.944 -24.693 -9.789 1.00 30.12 52 GLU A C 16
ATOM 18886 O O . GLU A 1 52 ? -28.126 -23.707 -10.502 1.00 1.51 52 GLU A O 16
ATOM 18898 N N . GLN A 1 53 ? -26.781 -24.976 -9.209 1.00 12.11 53 GLN A N 16
ATOM 18899 C CA . GLN A 1 53 ? -25.598 -24.149 -9.406 1.00 42.34 53 GLN A CA 16
ATOM 18900 C C . GLN A 1 53 ? -25.254 -24.068 -10.888 1.00 43.01 53 GLN A C 16
ATOM 18901 O O . GLN A 1 53 ? -24.955 -22.994 -11.404 1.00 50.30 53 GLN A O 16
ATOM 18915 N N . HIS A 1 54 ? -25.303 -25.215 -11.568 1.00 11.40 54 HIS A N 16
ATOM 18916 C CA . HIS A 1 54 ? -25.039 -25.266 -13.005 1.00 50.22 54 HIS A CA 16
ATOM 18917 C C . HIS A 1 54 ? -25.961 -24.312 -13.755 1.00 75.33 54 HIS A C 16
ATOM 18918 O O . HIS A 1 54 ? -25.493 -23.489 -14.540 1.00 22.05 54 HIS A O 16
ATOM 18933 N N . ARG A 1 55 ? -27.265 -24.419 -13.499 1.00 60.31 55 ARG A N 16
ATOM 18934 C CA . ARG A 1 55 ? -28.244 -23.526 -14.127 1.00 40.14 55 ARG A CA 16
ATOM 18935 C C . ARG A 1 55 ? -27.916 -22.063 -13.842 1.00 43.34 55 ARG A C 16
ATOM 18936 O O . ARG A 1 55 ? -27.789 -21.253 -14.765 1.00 3.25 55 ARG A O 16
ATOM 18957 N N . MET A 1 56 ? -27.768 -21.740 -12.561 1.00 5.13 56 MET A N 16
ATOM 18958 C CA . MET A 1 56 ? -27.544 -20.363 -12.126 1.00 13.24 56 MET A CA 16
ATOM 18959 C C . MET A 1 56 ? -26.311 -19.765 -12.789 1.00 73.24 56 MET A C 16
ATOM 18960 O O . MET A 1 56 ? -26.386 -18.707 -13.413 1.00 12.14 56 MET A O 16
ATOM 18974 N N . ILE A 1 57 ? -25.184 -20.452 -12.669 1.00 55.45 57 ILE A N 16
ATOM 18975 C CA . ILE A 1 57 ? -23.930 -19.961 -13.227 1.00 13.21 57 ILE A CA 16
ATOM 18976 C C . ILE A 1 57 ? -24.025 -19.817 -14.745 1.00 34.43 57 ILE A C 16
ATOM 18977 O O . ILE A 1 57 ? -23.632 -18.794 -15.304 1.00 62.10 57 ILE A O 16
ATOM 18993 N N . TYR A 1 58 ? -24.575 -20.837 -15.392 1.00 15.22 58 TYR A N 16
ATOM 18994 C CA . TYR A 1 58 ? -24.670 -20.872 -16.845 1.00 4.35 58 TYR A CA 16
ATOM 18995 C C . TYR A 1 58 ? -25.583 -19.763 -17.369 1.00 73.40 58 TYR A C 16
ATOM 18996 O O . TYR A 1 58 ? -25.382 -19.248 -18.469 1.00 43.54 58 TYR A O 16
ATOM 19014 N N . LYS A 1 59 ? -26.592 -19.404 -16.584 1.00 73.42 59 LYS A N 16
ATOM 19015 C CA . LYS A 1 59 ? -27.533 -18.364 -16.985 1.00 51.11 59 LYS A CA 16
ATOM 19016 C C . LYS A 1 59 ? -27.000 -16.965 -16.657 1.00 44.10 59 LYS A C 16
ATOM 19017 O O . LYS A 1 59 ? -27.102 -16.050 -17.478 1.00 22.41 59 LYS A O 16
ATOM 19036 N N . VAL A 1 60 ? -26.441 -16.792 -15.465 1.00 40.42 60 VAL A N 16
ATOM 19037 C CA . VAL A 1 60 ? -25.960 -15.480 -15.040 1.00 13.04 60 VAL A CA 16
ATOM 19038 C C . VAL A 1 60 ? -24.683 -15.094 -15.786 1.00 62.12 60 VAL A C 16
ATOM 19039 O O . VAL A 1 60 ? -24.588 -14.004 -16.351 1.00 21.20 60 VAL A O 16
ATOM 19052 N N . LEU A 1 61 ? -23.722 -16.004 -15.818 1.00 32.20 61 LEU A N 16
ATOM 19053 C CA . LEU A 1 61 ? -22.445 -15.750 -16.480 1.00 23.13 61 LEU A CA 16
ATOM 19054 C C . LEU A 1 61 ? -22.530 -16.119 -17.955 1.00 43.05 61 LEU A C 16
ATOM 19055 O O . LEU A 1 61 ? -21.519 -16.399 -18.603 1.00 70.44 61 LEU A O 16
ATOM 19071 N N . ASP A 1 62 ? -23.747 -16.100 -18.480 1.00 51.31 62 ASP A N 16
ATOM 19072 C CA . ASP A 1 62 ? -23.992 -16.414 -19.878 1.00 11.45 62 ASP A CA 16
ATOM 19073 C C . ASP A 1 62 ? -23.405 -15.352 -20.797 1.00 35.13 62 ASP A C 16
ATOM 19074 O O . ASP A 1 62 ? -23.955 -14.259 -20.951 1.00 45.22 62 ASP A O 16
ATOM 19083 N N . GLY A 1 63 ? -22.262 -15.679 -21.364 1.00 4.15 63 GLY A N 16
ATOM 19084 C CA . GLY A 1 63 ? -21.646 -14.853 -22.377 1.00 43.43 63 GLY A CA 16
ATOM 19085 C C . GLY A 1 63 ? -20.808 -15.706 -23.297 1.00 33.13 63 GLY A C 16
ATOM 19086 O O . GLY A 1 63 ? -19.618 -15.459 -23.476 1.00 43.24 63 GLY A O 16
ATOM 19090 N N . LEU A 1 64 ? -21.448 -16.739 -23.852 1.00 51.34 64 LEU A N 16
ATOM 19091 C CA . LEU A 1 64 ? -20.769 -17.775 -24.634 1.00 3.45 64 LEU A CA 16
ATOM 19092 C C . LEU A 1 64 ? -19.855 -18.607 -23.740 1.00 42.35 64 LEU A C 16
ATOM 19093 O O . LEU A 1 64 ? -18.996 -19.349 -24.215 1.00 0.34 64 LEU A O 16
ATOM 19109 N N . ASN A 1 65 ? -20.059 -18.483 -22.434 1.00 64.21 65 ASN A N 16
ATOM 19110 C CA . ASN A 1 65 ? -19.299 -19.250 -21.457 1.00 60.20 65 ASN A CA 16
ATOM 19111 C C . ASN A 1 65 ? -20.076 -20.490 -21.064 1.00 64.31 65 ASN A C 16
ATOM 19112 O O . ASN A 1 65 ? -20.972 -20.430 -20.226 1.00 34.35 65 ASN A O 16
ATOM 19123 N N . ILE A 1 66 ? -19.741 -21.605 -21.698 1.00 12.30 66 ILE A N 16
ATOM 19124 C CA . ILE A 1 66 ? -20.412 -22.873 -21.432 1.00 41.44 66 ILE A CA 16
ATOM 19125 C C . ILE A 1 66 ? -20.161 -23.322 -19.996 1.00 2.50 66 ILE A C 16
ATOM 19126 O O . ILE A 1 66 ? -21.025 -23.922 -19.356 1.00 31.11 66 ILE A O 16
ATOM 19142 N N . HIS A 1 67 ? -18.974 -23.017 -19.491 1.00 15.31 67 HIS A N 16
ATOM 19143 C CA . HIS A 1 67 ? -18.610 -23.382 -18.132 1.00 41.12 67 HIS A CA 16
ATOM 19144 C C . HIS A 1 67 ? -17.618 -22.377 -17.561 1.00 13.15 67 HIS A C 16
ATOM 19145 O O . HIS A 1 67 ? -16.433 -22.409 -17.890 1.00 11.25 67 HIS A O 16
ATOM 19160 N N . ALA A 1 68 ? -18.112 -21.478 -16.723 1.00 1.04 68 ALA A N 16
ATOM 19161 C CA . ALA A 1 68 ? -17.265 -20.488 -16.074 1.00 21.21 68 ALA A CA 16
ATOM 19162 C C . ALA A 1 68 ? -16.507 -21.121 -14.913 1.00 64.03 68 ALA A C 16
ATOM 19163 O O . ALA A 1 68 ? -17.078 -21.886 -14.133 1.00 11.40 68 ALA A O 16
ATOM 19170 N N . ILE A 1 69 ? -15.220 -20.817 -14.810 1.00 52.42 69 ILE A N 16
ATOM 19171 C CA . ILE A 1 69 ? -14.371 -21.417 -13.784 1.00 0.05 69 ILE A CA 16
ATOM 19172 C C . ILE A 1 69 ? -13.876 -20.378 -12.778 1.00 34.51 69 ILE A C 16
ATOM 19173 O O . ILE A 1 69 ? -13.128 -20.702 -11.855 1.00 0.24 69 ILE A O 16
ATOM 19189 N N . GLN A 1 70 ? -14.300 -19.137 -12.959 1.00 62.22 70 GLN A N 16
ATOM 19190 C CA . GLN A 1 70 ? -13.855 -18.042 -12.106 1.00 45.13 70 GLN A CA 16
ATOM 19191 C C . GLN A 1 70 ? -14.941 -17.659 -11.102 1.00 54.23 70 GLN A C 16
ATOM 19192 O O . GLN A 1 70 ? -14.790 -16.709 -10.336 1.00 20.23 70 GLN A O 16
ATOM 19206 N N . ILE A 1 71 ? -16.028 -18.410 -11.107 1.00 33.52 71 ILE A N 16
ATOM 19207 C CA . ILE A 1 71 ? -17.179 -18.096 -10.274 1.00 32.34 71 ILE A CA 16
ATOM 19208 C C . ILE A 1 71 ? -17.281 -19.046 -9.081 1.00 21.45 71 ILE A C 16
ATOM 19209 O O . ILE A 1 71 ? -17.017 -20.243 -9.202 1.00 21.34 71 ILE A O 16
ATOM 19225 N N . GLN A 1 72 ? -17.631 -18.501 -7.924 1.00 4.42 72 GLN A N 16
ATOM 19226 C CA . GLN A 1 72 ? -17.920 -19.315 -6.754 1.00 11.31 72 GLN A CA 16
ATOM 19227 C C . GLN A 1 72 ? -19.277 -18.932 -6.185 1.00 41.51 72 GLN A C 16
ATOM 19228 O O . GLN A 1 72 ? -19.439 -17.845 -5.629 1.00 30.42 72 GLN A O 16
ATOM 19242 N N . THR A 1 73 ? -20.247 -19.810 -6.349 1.00 51.10 73 THR A N 16
ATOM 19243 C CA . THR A 1 73 ? -21.580 -19.573 -5.832 1.00 71.51 73 THR A CA 16
ATOM 19244 C C . THR A 1 73 ? -21.929 -20.589 -4.752 1.00 31.34 73 THR A C 16
ATOM 19245 O O . THR A 1 73 ? -21.701 -21.791 -4.920 1.00 0.24 73 THR A O 16
ATOM 19256 N N . GLY A 1 74 ? -22.461 -20.106 -3.638 1.00 12.20 74 GLY A N 16
ATOM 19257 C CA . GLY A 1 74 ? -22.855 -20.995 -2.572 1.00 10.41 74 GLY A CA 16
ATOM 19258 C C . GLY A 1 74 ? -23.083 -20.271 -1.268 1.00 15.25 74 GLY A C 16
ATOM 19259 O O . GLY A 1 74 ? -23.072 -19.040 -1.219 1.00 44.31 74 GLY A O 16
ATOM 19263 N N . CYS A 1 75 ? -23.317 -21.037 -0.215 1.00 41.31 75 CYS A N 16
ATOM 19264 C CA . CYS A 1 75 ? -23.497 -20.485 1.116 1.00 31.41 75 CYS A CA 16
ATOM 19265 C C . CYS A 1 75 ? -22.687 -21.283 2.121 1.00 22.14 75 CYS A C 16
ATOM 19266 O O . CYS A 1 75 ? -22.267 -22.409 1.840 1.00 42.21 75 CYS A O 16
ATOM 19274 N N . LYS A 1 76 ? -22.465 -20.702 3.283 1.00 72.44 76 LYS A N 16
ATOM 19275 C CA . LYS A 1 76 ? -21.755 -21.373 4.353 1.00 24.13 76 LYS A CA 16
ATOM 19276 C C . LYS A 1 76 ? -22.570 -21.285 5.634 1.00 65.44 76 LYS A C 16
ATOM 19277 O O . LYS A 1 76 ? -22.342 -20.350 6.430 1.00 51.21 76 LYS A O 16
ATOM 19297 N N . PRO A 1 1 ? 5.679 1.517 -2.637 1.00 72.44 1 PRO A N 17
ATOM 19298 C CA . PRO A 1 1 ? 4.843 0.813 -3.634 1.00 63.23 1 PRO A CA 17
ATOM 19299 C C . PRO A 1 1 ? 3.636 0.171 -2.965 1.00 50.34 1 PRO A C 17
ATOM 19300 O O . PRO A 1 1 ? 3.751 -0.418 -1.890 1.00 54.34 1 PRO A O 17
ATOM 19313 N N . GLY A 1 2 ? 2.483 0.292 -3.601 1.00 35.53 2 GLY A N 17
ATOM 19314 C CA . GLY A 1 2 ? 1.279 -0.306 -3.069 1.00 24.52 2 GLY A CA 17
ATOM 19315 C C . GLY A 1 2 ? 0.815 -1.478 -3.905 1.00 1.40 2 GLY A C 17
ATOM 19316 O O . GLY A 1 2 ? 1.614 -2.337 -4.283 1.00 22.44 2 GLY A O 17
ATOM 19320 N N . SER A 1 3 ? -0.472 -1.510 -4.206 1.00 10.13 3 SER A N 17
ATOM 19321 C CA . SER A 1 3 ? -1.038 -2.579 -5.005 1.00 12.40 3 SER A CA 17
ATOM 19322 C C . SER A 1 3 ? -1.558 -2.031 -6.330 1.00 50.22 3 SER A C 17
ATOM 19323 O O . SER A 1 3 ? -1.802 -0.829 -6.464 1.00 24.11 3 SER A O 17
ATOM 19331 N N . MET A 1 4 ? -1.710 -2.914 -7.305 1.00 64.30 4 MET A N 17
ATOM 19332 C CA . MET A 1 4 ? -2.251 -2.542 -8.605 1.00 73.21 4 MET A CA 17
ATOM 19333 C C . MET A 1 4 ? -3.373 -3.497 -8.990 1.00 42.35 4 MET A C 17
ATOM 19334 O O . MET A 1 4 ? -3.880 -3.466 -10.111 1.00 54.24 4 MET A O 17
ATOM 19348 N N . THR A 1 5 ? -3.751 -4.347 -8.047 1.00 5.32 5 THR A N 17
ATOM 19349 C CA . THR A 1 5 ? -4.812 -5.314 -8.266 1.00 22.53 5 THR A CA 17
ATOM 19350 C C . THR A 1 5 ? -6.163 -4.611 -8.314 1.00 65.22 5 THR A C 17
ATOM 19351 O O . THR A 1 5 ? -6.618 -4.052 -7.312 1.00 62.04 5 THR A O 17
ATOM 19362 N N . VAL A 1 6 ? -6.793 -4.634 -9.477 1.00 4.20 6 VAL A N 17
ATOM 19363 C CA . VAL A 1 6 ? -8.064 -3.956 -9.668 1.00 13.52 6 VAL A CA 17
ATOM 19364 C C . VAL A 1 6 ? -9.230 -4.879 -9.334 1.00 40.55 6 VAL A C 17
ATOM 19365 O O . VAL A 1 6 ? -9.059 -6.095 -9.214 1.00 4.41 6 VAL A O 17
ATOM 19378 N N . THR A 1 7 ? -10.407 -4.296 -9.174 1.00 31.41 7 THR A N 17
ATOM 19379 C CA . THR A 1 7 ? -11.599 -5.061 -8.866 1.00 35.31 7 THR A CA 17
ATOM 19380 C C . THR A 1 7 ? -12.556 -5.038 -10.058 1.00 31.42 7 THR A C 17
ATOM 19381 O O . THR A 1 7 ? -12.491 -4.138 -10.897 1.00 72.04 7 THR A O 17
ATOM 19392 N N . GLN A 1 8 ? -13.454 -6.013 -10.121 1.00 3.23 8 GLN A N 17
ATOM 19393 C CA . GLN A 1 8 ? -14.445 -6.069 -11.184 1.00 50.02 8 GLN A CA 17
ATOM 19394 C C . GLN A 1 8 ? -15.668 -5.246 -10.795 1.00 1.14 8 GLN A C 17
ATOM 19395 O O . GLN A 1 8 ? -16.710 -5.795 -10.444 1.00 72.35 8 GLN A O 17
ATOM 19409 N N . SER A 1 9 ? -15.526 -3.928 -10.843 1.00 52.14 9 SER A N 17
ATOM 19410 C CA . SER A 1 9 ? -16.569 -3.022 -10.382 1.00 2.52 9 SER A CA 17
ATOM 19411 C C . SER A 1 9 ? -17.805 -3.104 -11.274 1.00 0.31 9 SER A C 17
ATOM 19412 O O . SER A 1 9 ? -18.933 -3.079 -10.787 1.00 54.11 9 SER A O 17
ATOM 19420 N N . GLN A 1 10 ? -17.591 -3.223 -12.579 1.00 65.43 10 GLN A N 17
ATOM 19421 C CA . GLN A 1 10 ? -18.701 -3.295 -13.521 1.00 50.30 10 GLN A CA 17
ATOM 19422 C C . GLN A 1 10 ? -19.459 -4.606 -13.346 1.00 24.22 10 GLN A C 17
ATOM 19423 O O . GLN A 1 10 ? -20.682 -4.649 -13.455 1.00 13.03 10 GLN A O 17
ATOM 19437 N N . LEU A 1 11 ? -18.718 -5.672 -13.071 1.00 1.21 11 LEU A N 17
ATOM 19438 C CA . LEU A 1 11 ? -19.313 -6.981 -12.833 1.00 12.41 11 LEU A CA 17
ATOM 19439 C C . LEU A 1 11 ? -20.021 -7.001 -11.482 1.00 54.11 11 LEU A C 17
ATOM 19440 O O . LEU A 1 11 ? -21.073 -7.622 -11.330 1.00 71.13 11 LEU A O 17
ATOM 19456 N N . GLU A 1 12 ? -19.433 -6.319 -10.506 1.00 14.13 12 GLU A N 17
ATOM 19457 C CA . GLU A 1 12 ? -20.044 -6.159 -9.200 1.00 13.33 12 GLU A CA 17
ATOM 19458 C C . GLU A 1 12 ? -21.374 -5.440 -9.351 1.00 23.45 12 GLU A C 17
ATOM 19459 O O . GLU A 1 12 ? -22.402 -5.897 -8.855 1.00 35.24 12 GLU A O 17
ATOM 19471 N N . LEU A 1 13 ? -21.337 -4.325 -10.069 1.00 24.43 13 LEU A N 17
ATOM 19472 C CA . LEU A 1 13 ? -22.534 -3.568 -10.394 1.00 1.43 13 LEU A CA 17
ATOM 19473 C C . LEU A 1 13 ? -23.537 -4.455 -11.123 1.00 31.21 13 LEU A C 17
ATOM 19474 O O . LEU A 1 13 ? -24.735 -4.407 -10.847 1.00 4.34 13 LEU A O 17
ATOM 19490 N N . LEU A 1 14 ? -23.037 -5.287 -12.026 1.00 72.01 14 LEU A N 17
ATOM 19491 C CA . LEU A 1 14 ? -23.889 -6.188 -12.793 1.00 3.52 14 LEU A CA 17
ATOM 19492 C C . LEU A 1 14 ? -24.670 -7.117 -11.865 1.00 71.02 14 LEU A C 17
ATOM 19493 O O . LEU A 1 14 ? -25.899 -7.210 -11.947 1.00 70.32 14 LEU A O 17
ATOM 19509 N N . ILE A 1 15 ? -23.954 -7.768 -10.956 1.00 13.25 15 ILE A N 17
ATOM 19510 C CA . ILE A 1 15 ? -24.567 -8.718 -10.035 1.00 24.23 15 ILE A CA 17
ATOM 19511 C C . ILE A 1 15 ? -25.442 -7.997 -9.011 1.00 61.32 15 ILE A C 17
ATOM 19512 O O . ILE A 1 15 ? -26.559 -8.419 -8.737 1.00 75.31 15 ILE A O 17
ATOM 19528 N N . ARG A 1 16 ? -24.934 -6.896 -8.472 1.00 32.24 16 ARG A N 17
ATOM 19529 C CA . ARG A 1 16 ? -25.649 -6.131 -7.454 1.00 15.30 16 ARG A CA 17
ATOM 19530 C C . ARG A 1 16 ? -26.932 -5.515 -8.021 1.00 74.23 16 ARG A C 17
ATOM 19531 O O . ARG A 1 16 ? -27.920 -5.353 -7.306 1.00 15.23 16 ARG A O 17
ATOM 19552 N N . ASN A 1 17 ? -26.921 -5.164 -9.301 1.00 21.01 17 ASN A N 17
ATOM 19553 C CA . ASN A 1 17 ? -28.114 -4.614 -9.939 1.00 71.44 17 ASN A CA 17
ATOM 19554 C C . ASN A 1 17 ? -29.073 -5.729 -10.332 1.00 24.13 17 ASN A C 17
ATOM 19555 O O . ASN A 1 17 ? -30.290 -5.566 -10.261 1.00 64.41 17 ASN A O 17
ATOM 19566 N N . ALA A 1 18 ? -28.518 -6.865 -10.748 1.00 24.13 18 ALA A N 17
ATOM 19567 C CA . ALA A 1 18 ? -29.331 -8.024 -11.101 1.00 52.44 18 ALA A CA 17
ATOM 19568 C C . ALA A 1 18 ? -29.975 -8.630 -9.857 1.00 63.32 18 ALA A C 17
ATOM 19569 O O . ALA A 1 18 ? -31.169 -8.939 -9.848 1.00 53.11 18 ALA A O 17
ATOM 19576 N N . PHE A 1 19 ? -29.179 -8.787 -8.811 1.00 32.44 19 PHE A N 17
ATOM 19577 C CA . PHE A 1 19 ? -29.654 -9.329 -7.548 1.00 64.45 19 PHE A CA 17
ATOM 19578 C C . PHE A 1 19 ? -29.242 -8.413 -6.399 1.00 11.13 19 PHE A C 17
ATOM 19579 O O . PHE A 1 19 ? -28.106 -8.469 -5.930 1.00 74.13 19 PHE A O 17
ATOM 19596 N N . PRO A 1 20 ? -30.155 -7.543 -5.939 1.00 74.32 20 PRO A N 17
ATOM 19597 C CA . PRO A 1 20 ? -29.883 -6.623 -4.830 1.00 62.04 20 PRO A CA 17
ATOM 19598 C C . PRO A 1 20 ? -29.793 -7.360 -3.497 1.00 53.13 20 PRO A C 17
ATOM 19599 O O . PRO A 1 20 ? -29.378 -6.801 -2.482 1.00 3.14 20 PRO A O 17
ATOM 19610 N N . GLU A 1 21 ? -30.178 -8.626 -3.520 1.00 43.25 21 GLU A N 17
ATOM 19611 C CA . GLU A 1 21 ? -30.191 -9.455 -2.329 1.00 14.45 21 GLU A CA 17
ATOM 19612 C C . GLU A 1 21 ? -29.005 -10.418 -2.329 1.00 61.52 21 GLU A C 17
ATOM 19613 O O . GLU A 1 21 ? -28.994 -11.416 -1.604 1.00 44.12 21 GLU A O 17
ATOM 19625 N N . ALA A 1 22 ? -27.999 -10.110 -3.139 1.00 13.31 22 ALA A N 17
ATOM 19626 C CA . ALA A 1 22 ? -26.801 -10.930 -3.218 1.00 45.34 22 ALA A CA 17
ATOM 19627 C C . ALA A 1 22 ? -25.554 -10.063 -3.117 1.00 74.40 22 ALA A C 17
ATOM 19628 O O . ALA A 1 22 ? -25.503 -8.966 -3.676 1.00 53.45 22 ALA A O 17
ATOM 19635 N N . GLU A 1 23 ? -24.559 -10.550 -2.393 1.00 31.23 23 GLU A N 17
ATOM 19636 C CA . GLU A 1 23 ? -23.317 -9.817 -2.219 1.00 5.24 23 GLU A CA 17
ATOM 19637 C C . GLU A 1 23 ? -22.237 -10.307 -3.169 1.00 11.04 23 GLU A C 17
ATOM 19638 O O . GLU A 1 23 ? -22.172 -11.490 -3.505 1.00 5.32 23 GLU A O 17
ATOM 19650 N N . ILE A 1 24 ? -21.389 -9.382 -3.589 1.00 13.41 24 ILE A N 17
ATOM 19651 C CA . ILE A 1 24 ? -20.336 -9.670 -4.547 1.00 74.24 24 ILE A CA 17
ATOM 19652 C C . ILE A 1 24 ? -18.986 -9.764 -3.849 1.00 61.32 24 ILE A C 17
ATOM 19653 O O . ILE A 1 24 ? -18.459 -8.764 -3.351 1.00 75.31 24 ILE A O 17
ATOM 19669 N N . THR A 1 25 ? -18.438 -10.964 -3.801 1.00 14.02 25 THR A N 17
ATOM 19670 C CA . THR A 1 25 ? -17.128 -11.173 -3.215 1.00 54.43 25 THR A CA 17
ATOM 19671 C C . THR A 1 25 ? -16.098 -11.429 -4.312 1.00 60.33 25 THR A C 17
ATOM 19672 O O . THR A 1 25 ? -16.067 -12.504 -4.908 1.00 24.53 25 THR A O 17
ATOM 19683 N N . VAL A 1 26 ? -15.265 -10.438 -4.583 1.00 74.44 26 VAL A N 17
ATOM 19684 C CA . VAL A 1 26 ? -14.289 -10.548 -5.655 1.00 13.43 26 VAL A CA 17
ATOM 19685 C C . VAL A 1 26 ? -13.011 -11.215 -5.160 1.00 70.34 26 VAL A C 17
ATOM 19686 O O . VAL A 1 26 ? -12.290 -10.670 -4.322 1.00 52.34 26 VAL A O 17
ATOM 19699 N N . THR A 1 27 ? -12.753 -12.401 -5.677 1.00 53.51 27 THR A N 17
ATOM 19700 C CA . THR A 1 27 ? -11.577 -13.164 -5.309 1.00 3.34 27 THR A CA 17
ATOM 19701 C C . THR A 1 27 ? -10.479 -12.977 -6.355 1.00 43.20 27 THR A C 17
ATOM 19702 O O . THR A 1 27 ? -10.674 -13.274 -7.536 1.00 52.12 27 THR A O 17
ATOM 19713 N N . SER A 1 28 ? -9.340 -12.458 -5.923 1.00 23.54 28 SER A N 17
ATOM 19714 C CA . SER A 1 28 ? -8.207 -12.249 -6.809 1.00 22.03 28 SER A CA 17
ATOM 19715 C C . SER A 1 28 ? -7.317 -13.488 -6.839 1.00 14.30 28 SER A C 17
ATOM 19716 O O . SER A 1 28 ? -6.684 -13.838 -5.843 1.00 32.51 28 SER A O 17
ATOM 19724 N N . LEU A 1 29 ? -7.285 -14.166 -7.978 1.00 60.25 29 LEU A N 17
ATOM 19725 C CA . LEU A 1 29 ? -6.475 -15.367 -8.124 1.00 24.55 29 LEU A CA 17
ATOM 19726 C C . LEU A 1 29 ? -5.071 -14.994 -8.579 1.00 12.10 29 LEU A C 17
ATOM 19727 O O . LEU A 1 29 ? -4.734 -15.118 -9.758 1.00 65.12 29 LEU A O 17
ATOM 19743 N N . VAL A 1 30 ? -4.263 -14.518 -7.644 1.00 4.40 30 VAL A N 17
ATOM 19744 C CA . VAL A 1 30 ? -2.914 -14.076 -7.957 1.00 1.44 30 VAL A CA 17
ATOM 19745 C C . VAL A 1 30 ? -1.965 -15.267 -8.024 1.00 64.14 30 VAL A C 17
ATOM 19746 O O . VAL A 1 30 ? -1.395 -15.688 -7.015 1.00 15.34 30 VAL A O 17
ATOM 19759 N N . GLY A 1 31 ? -1.839 -15.827 -9.214 1.00 42.32 31 GLY A N 17
ATOM 19760 C CA . GLY A 1 31 ? -0.946 -16.946 -9.420 1.00 63.24 31 GLY A CA 17
ATOM 19761 C C . GLY A 1 31 ? -0.344 -16.932 -10.807 1.00 24.53 31 GLY A C 17
ATOM 19762 O O . GLY A 1 31 ? -0.760 -17.700 -11.677 1.00 24.33 31 GLY A O 17
ATOM 19766 N N . ASP A 1 32 ? 0.614 -16.028 -11.010 1.00 54.21 32 ASP A N 17
ATOM 19767 C CA . ASP A 1 32 ? 1.317 -15.874 -12.290 1.00 24.22 32 ASP A CA 17
ATOM 19768 C C . ASP A 1 32 ? 0.413 -15.265 -13.358 1.00 21.34 32 ASP A C 17
ATOM 19769 O O . ASP A 1 32 ? 0.791 -15.179 -14.527 1.00 50.54 32 ASP A O 17
ATOM 19778 N N . ASN A 1 33 ? -0.771 -14.826 -12.949 1.00 11.01 33 ASN A N 17
ATOM 19779 C CA . ASN A 1 33 ? -1.729 -14.220 -13.863 1.00 33.31 33 ASN A CA 17
ATOM 19780 C C . ASN A 1 33 ? -2.722 -13.369 -13.084 1.00 73.15 33 ASN A C 17
ATOM 19781 O O . ASN A 1 33 ? -2.827 -13.491 -11.862 1.00 35.41 33 ASN A O 17
ATOM 19792 N N . ASN A 1 34 ? -3.433 -12.502 -13.791 1.00 61.41 34 ASN A N 17
ATOM 19793 C CA . ASN A 1 34 ? -4.469 -11.682 -13.176 1.00 4.13 34 ASN A CA 17
ATOM 19794 C C . ASN A 1 34 ? -5.852 -12.217 -13.518 1.00 1.44 34 ASN A C 17
ATOM 19795 O O . ASN A 1 34 ? -6.480 -11.781 -14.487 1.00 40.12 34 ASN A O 17
ATOM 19806 N N . HIS A 1 35 ? -6.311 -13.189 -12.747 1.00 11.54 35 HIS A N 17
ATOM 19807 C CA . HIS A 1 35 ? -7.655 -13.716 -12.921 1.00 21.41 35 HIS A CA 17
ATOM 19808 C C . HIS A 1 35 ? -8.505 -13.345 -11.719 1.00 54.15 35 HIS A C 17
ATOM 19809 O O . HIS A 1 35 ? -8.106 -13.563 -10.576 1.00 54.44 35 HIS A O 17
ATOM 19824 N N . TYR A 1 36 ? -9.665 -12.771 -11.973 1.00 43.33 36 TYR A N 17
ATOM 19825 C CA . TYR A 1 36 ? -10.564 -12.393 -10.897 1.00 71.31 36 TYR A CA 17
ATOM 19826 C C . TYR A 1 36 ? -11.865 -13.174 -11.001 1.00 40.50 36 TYR A C 17
ATOM 19827 O O . TYR A 1 36 ? -12.495 -13.208 -12.055 1.00 24.43 36 TYR A O 17
ATOM 19845 N N . SER A 1 37 ? -12.245 -13.815 -9.910 1.00 2.23 37 SER A N 17
ATOM 19846 C CA . SER A 1 37 ? -13.479 -14.580 -9.869 1.00 21.11 37 SER A CA 17
ATOM 19847 C C . SER A 1 37 ? -14.402 -14.016 -8.798 1.00 62.15 37 SER A C 17
ATOM 19848 O O . SER A 1 37 ? -13.974 -13.741 -7.677 1.00 50.13 37 SER A O 17
ATOM 19856 N N . ILE A 1 38 ? -15.661 -13.833 -9.148 1.00 34.53 38 ILE A N 17
ATOM 19857 C CA . ILE A 1 38 ? -16.620 -13.244 -8.235 1.00 12.35 38 ILE A CA 17
ATOM 19858 C C . ILE A 1 38 ? -17.476 -14.312 -7.573 1.00 21.51 38 ILE A C 17
ATOM 19859 O O . ILE A 1 38 ? -18.174 -15.067 -8.244 1.00 24.12 38 ILE A O 17
ATOM 19875 N N . LYS A 1 39 ? -17.402 -14.375 -6.255 1.00 62.41 39 LYS A N 17
ATOM 19876 C CA . LYS A 1 39 ? -18.265 -15.247 -5.486 1.00 70.34 39 LYS A CA 17
ATOM 19877 C C . LYS A 1 39 ? -19.531 -14.505 -5.085 1.00 25.51 39 LYS A C 17
ATOM 19878 O O . LYS A 1 39 ? -19.477 -13.469 -4.417 1.00 73.43 39 LYS A O 17
ATOM 19897 N N . VAL A 1 40 ? -20.661 -15.034 -5.511 1.00 63.22 40 VAL A N 17
ATOM 19898 C CA . VAL A 1 40 ? -21.948 -14.450 -5.197 1.00 35.24 40 VAL A CA 17
ATOM 19899 C C . VAL A 1 40 ? -22.479 -15.043 -3.898 1.00 33.00 40 VAL A C 17
ATOM 19900 O O . VAL A 1 40 ? -22.843 -16.220 -3.837 1.00 4.22 40 VAL A O 17
ATOM 19913 N N . ILE A 1 41 ? -22.487 -14.229 -2.858 1.00 54.23 41 ILE A N 17
ATOM 19914 C CA . ILE A 1 41 ? -22.888 -14.682 -1.536 1.00 33.03 41 ILE A CA 17
ATOM 19915 C C . ILE A 1 41 ? -24.308 -14.235 -1.219 1.00 40.43 41 ILE A C 17
ATOM 19916 O O . ILE A 1 41 ? -24.604 -13.040 -1.179 1.00 0.12 41 ILE A O 17
ATOM 19932 N N . SER A 1 42 ? -25.184 -15.205 -1.019 1.00 20.34 42 SER A N 17
ATOM 19933 C CA . SER A 1 42 ? -26.566 -14.939 -0.664 1.00 24.41 42 SER A CA 17
ATOM 19934 C C . SER A 1 42 ? -27.187 -16.189 -0.054 1.00 53.10 42 SER A C 17
ATOM 19935 O O . SER A 1 42 ? -26.869 -17.309 -0.466 1.00 71.22 42 SER A O 17
ATOM 19943 N N . SER A 1 43 ? -28.073 -15.998 0.917 1.00 30.43 43 SER A N 17
ATOM 19944 C CA . SER A 1 43 ? -28.743 -17.112 1.575 1.00 73.12 43 SER A CA 17
ATOM 19945 C C . SER A 1 43 ? -29.666 -17.848 0.604 1.00 23.01 43 SER A C 17
ATOM 19946 O O . SER A 1 43 ? -30.145 -18.938 0.898 1.00 1.22 43 SER A O 17
ATOM 19954 N N . GLN A 1 44 ? -29.896 -17.248 -0.557 1.00 22.21 44 GLN A N 17
ATOM 19955 C CA . GLN A 1 44 ? -30.733 -17.857 -1.582 1.00 35.52 44 GLN A CA 17
ATOM 19956 C C . GLN A 1 44 ? -29.948 -18.911 -2.359 1.00 53.44 44 GLN A C 17
ATOM 19957 O O . GLN A 1 44 ? -30.521 -19.709 -3.097 1.00 5.22 44 GLN A O 17
ATOM 19971 N N . PHE A 1 45 ? -28.629 -18.913 -2.184 1.00 2.34 45 PHE A N 17
ATOM 19972 C CA . PHE A 1 45 ? -27.790 -19.956 -2.760 1.00 54.05 45 PHE A CA 17
ATOM 19973 C C . PHE A 1 45 ? -27.533 -21.049 -1.727 1.00 52.21 45 PHE A C 17
ATOM 19974 O O . PHE A 1 45 ? -27.024 -22.123 -2.049 1.00 54.32 45 PHE A O 17
ATOM 19991 N N . GLN A 1 46 ? -27.903 -20.772 -0.484 1.00 72.45 46 GLN A N 17
ATOM 19992 C CA . GLN A 1 46 ? -27.760 -21.739 0.592 1.00 75.13 46 GLN A CA 17
ATOM 19993 C C . GLN A 1 46 ? -28.850 -22.795 0.473 1.00 33.34 46 GLN A C 17
ATOM 19994 O O . GLN A 1 46 ? -30.024 -22.469 0.302 1.00 13.13 46 GLN A O 17
ATOM 20008 N N . GLY A 1 47 ? -28.458 -24.054 0.542 1.00 61.23 47 GLY A N 17
ATOM 20009 C CA . GLY A 1 47 ? -29.414 -25.135 0.415 1.00 30.52 47 GLY A CA 17
ATOM 20010 C C . GLY A 1 47 ? -29.440 -25.700 -0.988 1.00 5.25 47 GLY A C 17
ATOM 20011 O O . GLY A 1 47 ? -29.841 -26.844 -1.194 1.00 33.03 47 GLY A O 17
ATOM 20015 N N . LYS A 1 48 ? -29.027 -24.890 -1.955 1.00 74.22 48 LYS A N 17
ATOM 20016 C CA . LYS A 1 48 ? -28.879 -25.342 -3.324 1.00 25.13 48 LYS A CA 17
ATOM 20017 C C . LYS A 1 48 ? -27.812 -26.423 -3.422 1.00 55.24 48 LYS A C 17
ATOM 20018 O O . LYS A 1 48 ? -26.829 -26.411 -2.680 1.00 42.13 48 LYS A O 17
ATOM 20037 N N . SER A 1 49 ? -28.018 -27.364 -4.322 1.00 13.41 49 SER A N 17
ATOM 20038 C CA . SER A 1 49 ? -26.994 -28.340 -4.636 1.00 51.51 49 SER A CA 17
ATOM 20039 C C . SER A 1 49 ? -25.986 -27.716 -5.596 1.00 12.24 49 SER A C 17
ATOM 20040 O O . SER A 1 49 ? -26.312 -26.758 -6.303 1.00 74.40 49 SER A O 17
ATOM 20048 N N . LYS A 1 50 ? -24.767 -28.248 -5.620 1.00 4.42 50 LYS A N 17
ATOM 20049 C CA . LYS A 1 50 ? -23.732 -27.746 -6.517 1.00 71.43 50 LYS A CA 17
ATOM 20050 C C . LYS A 1 50 ? -24.215 -27.782 -7.960 1.00 23.45 50 LYS A C 17
ATOM 20051 O O . LYS A 1 50 ? -24.000 -26.840 -8.722 1.00 32.41 50 LYS A O 17
ATOM 20070 N N . LEU A 1 51 ? -24.888 -28.866 -8.316 1.00 35.35 51 LEU A N 17
ATOM 20071 C CA . LEU A 1 51 ? -25.388 -29.051 -9.669 1.00 23.42 51 LEU A CA 17
ATOM 20072 C C . LEU A 1 51 ? -26.413 -27.961 -10.006 1.00 5.20 51 LEU A C 17
ATOM 20073 O O . LEU A 1 51 ? -26.380 -27.395 -11.100 1.00 63.51 51 LEU A O 17
ATOM 20089 N N . GLU A 1 52 ? -27.298 -27.657 -9.052 1.00 71.20 52 GLU A N 17
ATOM 20090 C CA . GLU A 1 52 ? -28.290 -26.595 -9.226 1.00 3.31 52 GLU A CA 17
ATOM 20091 C C . GLU A 1 52 ? -27.610 -25.279 -9.565 1.00 30.12 52 GLU A C 17
ATOM 20092 O O . GLU A 1 52 ? -27.943 -24.633 -10.560 1.00 1.51 52 GLU A O 17
ATOM 20104 N N . GLN A 1 53 ? -26.644 -24.899 -8.733 1.00 12.11 53 GLN A N 17
ATOM 20105 C CA . GLN A 1 53 ? -25.932 -23.641 -8.904 1.00 42.34 53 GLN A CA 17
ATOM 20106 C C . GLN A 1 53 ? -25.229 -23.600 -10.256 1.00 43.01 53 GLN A C 17
ATOM 20107 O O . GLN A 1 53 ? -25.252 -22.586 -10.948 1.00 50.30 53 GLN A O 17
ATOM 20121 N N . HIS A 1 54 ? -24.629 -24.718 -10.641 1.00 11.40 54 HIS A N 17
ATOM 20122 C CA . HIS A 1 54 ? -23.924 -24.792 -11.911 1.00 50.22 54 HIS A CA 17
ATOM 20123 C C . HIS A 1 54 ? -24.879 -24.619 -13.082 1.00 75.33 54 HIS A C 17
ATOM 20124 O O . HIS A 1 54 ? -24.551 -23.940 -14.048 1.00 22.05 54 HIS A O 17
ATOM 20139 N N . ARG A 1 55 ? -26.061 -25.217 -12.987 1.00 60.31 55 ARG A N 17
ATOM 20140 C CA . ARG A 1 55 ? -27.064 -25.087 -14.040 1.00 40.14 55 ARG A CA 17
ATOM 20141 C C . ARG A 1 55 ? -27.576 -23.660 -14.141 1.00 43.34 55 ARG A C 17
ATOM 20142 O O . ARG A 1 55 ? -27.611 -23.087 -15.231 1.00 3.25 55 ARG A O 17
ATOM 20163 N N . MET A 1 56 ? -27.967 -23.085 -13.008 1.00 5.13 56 MET A N 17
ATOM 20164 C CA . MET A 1 56 ? -28.541 -21.747 -13.008 1.00 13.24 56 MET A CA 17
ATOM 20165 C C . MET A 1 56 ? -27.527 -20.724 -13.519 1.00 73.24 56 MET A C 17
ATOM 20166 O O . MET A 1 56 ? -27.874 -19.822 -14.282 1.00 12.14 56 MET A O 17
ATOM 20180 N N . ILE A 1 57 ? -26.268 -20.886 -13.134 1.00 55.45 57 ILE A N 17
ATOM 20181 C CA . ILE A 1 57 ? -25.212 -19.999 -13.605 1.00 13.21 57 ILE A CA 17
ATOM 20182 C C . ILE A 1 57 ? -24.945 -20.228 -15.095 1.00 34.43 57 ILE A C 17
ATOM 20183 O O . ILE A 1 57 ? -24.813 -19.279 -15.866 1.00 62.10 57 ILE A O 17
ATOM 20199 N N . TYR A 1 58 ? -24.902 -21.497 -15.487 1.00 15.22 58 TYR A N 17
ATOM 20200 C CA . TYR A 1 58 ? -24.671 -21.888 -16.875 1.00 4.35 58 TYR A CA 17
ATOM 20201 C C . TYR A 1 58 ? -25.730 -21.274 -17.792 1.00 73.40 58 TYR A C 17
ATOM 20202 O O . TYR A 1 58 ? -25.438 -20.854 -18.916 1.00 43.54 58 TYR A O 17
ATOM 20220 N N . LYS A 1 59 ? -26.957 -21.206 -17.294 1.00 73.42 59 LYS A N 17
ATOM 20221 C CA . LYS A 1 59 ? -28.075 -20.693 -18.074 1.00 51.11 59 LYS A CA 17
ATOM 20222 C C . LYS A 1 59 ? -28.084 -19.165 -18.094 1.00 44.10 59 LYS A C 17
ATOM 20223 O O . LYS A 1 59 ? -28.164 -18.551 -19.161 1.00 22.41 59 LYS A O 17
ATOM 20242 N N . VAL A 1 60 ? -27.987 -18.556 -16.915 1.00 40.42 60 VAL A N 17
ATOM 20243 C CA . VAL A 1 60 ? -28.083 -17.101 -16.787 1.00 13.04 60 VAL A CA 17
ATOM 20244 C C . VAL A 1 60 ? -26.905 -16.392 -17.452 1.00 62.12 60 VAL A C 17
ATOM 20245 O O . VAL A 1 60 ? -27.076 -15.346 -18.079 1.00 21.20 60 VAL A O 17
ATOM 20258 N N . LEU A 1 61 ? -25.716 -16.967 -17.332 1.00 32.20 61 LEU A N 17
ATOM 20259 C CA . LEU A 1 61 ? -24.517 -16.359 -17.905 1.00 23.13 61 LEU A CA 17
ATOM 20260 C C . LEU A 1 61 ? -24.442 -16.599 -19.410 1.00 43.05 61 LEU A C 17
ATOM 20261 O O . LEU A 1 61 ? -23.511 -16.135 -20.071 1.00 70.44 61 LEU A O 17
ATOM 20277 N N . ASP A 1 62 ? -25.419 -17.346 -19.931 1.00 51.31 62 ASP A N 17
ATOM 20278 C CA . ASP A 1 62 ? -25.591 -17.542 -21.375 1.00 11.45 62 ASP A CA 17
ATOM 20279 C C . ASP A 1 62 ? -24.339 -18.154 -22.009 1.00 35.13 62 ASP A C 17
ATOM 20280 O O . ASP A 1 62 ? -24.048 -17.942 -23.185 1.00 45.22 62 ASP A O 17
ATOM 20289 N N . GLY A 1 63 ? -23.615 -18.941 -21.226 1.00 4.15 63 GLY A N 17
ATOM 20290 C CA . GLY A 1 63 ? -22.402 -19.552 -21.713 1.00 43.43 63 GLY A CA 17
ATOM 20291 C C . GLY A 1 63 ? -22.626 -20.996 -22.093 1.00 33.13 63 GLY A C 17
ATOM 20292 O O . GLY A 1 63 ? -22.893 -21.833 -21.235 1.00 43.24 63 GLY A O 17
ATOM 20296 N N . LEU A 1 64 ? -22.542 -21.284 -23.376 1.00 51.34 64 LEU A N 17
ATOM 20297 C CA . LEU A 1 64 ? -22.744 -22.643 -23.860 1.00 3.45 64 LEU A CA 17
ATOM 20298 C C . LEU A 1 64 ? -21.396 -23.303 -24.129 1.00 42.35 64 LEU A C 17
ATOM 20299 O O . LEU A 1 64 ? -20.659 -22.881 -25.020 1.00 0.34 64 LEU A O 17
ATOM 20315 N N . ASN A 1 65 ? -21.092 -24.332 -23.340 1.00 64.21 65 ASN A N 17
ATOM 20316 C CA . ASN A 1 65 ? -19.838 -25.080 -23.450 1.00 60.20 65 ASN A CA 17
ATOM 20317 C C . ASN A 1 65 ? -18.627 -24.154 -23.337 1.00 64.31 65 ASN A C 17
ATOM 20318 O O . ASN A 1 65 ? -18.015 -23.766 -24.337 1.00 34.35 65 ASN A O 17
ATOM 20329 N N . ILE A 1 66 ? -18.312 -23.778 -22.106 1.00 12.30 66 ILE A N 17
ATOM 20330 C CA . ILE A 1 66 ? -17.188 -22.898 -21.830 1.00 41.44 66 ILE A CA 17
ATOM 20331 C C . ILE A 1 66 ? -16.817 -22.973 -20.350 1.00 2.50 66 ILE A C 17
ATOM 20332 O O . ILE A 1 66 ? -17.691 -23.049 -19.483 1.00 31.11 66 ILE A O 17
ATOM 20348 N N . HIS A 1 67 ? -15.523 -22.989 -20.064 1.00 15.31 67 HIS A N 17
ATOM 20349 C CA . HIS A 1 67 ? -15.050 -22.984 -18.686 1.00 41.12 67 HIS A CA 17
ATOM 20350 C C . HIS A 1 67 ? -14.963 -21.560 -18.165 1.00 13.15 67 HIS A C 17
ATOM 20351 O O . HIS A 1 67 ? -13.878 -20.993 -18.033 1.00 11.25 67 HIS A O 17
ATOM 20366 N N . ALA A 1 68 ? -16.118 -20.978 -17.893 1.00 1.04 68 ALA A N 17
ATOM 20367 C CA . ALA A 1 68 ? -16.184 -19.614 -17.405 1.00 21.21 68 ALA A CA 17
ATOM 20368 C C . ALA A 1 68 ? -16.153 -19.582 -15.885 1.00 64.03 68 ALA A C 17
ATOM 20369 O O . ALA A 1 68 ? -17.182 -19.413 -15.235 1.00 11.40 68 ALA A O 17
ATOM 20376 N N . ILE A 1 69 ? -14.966 -19.756 -15.323 1.00 52.42 69 ILE A N 17
ATOM 20377 C CA . ILE A 1 69 ? -14.781 -19.738 -13.872 1.00 0.05 69 ILE A CA 17
ATOM 20378 C C . ILE A 1 69 ? -14.704 -18.302 -13.353 1.00 34.51 69 ILE A C 17
ATOM 20379 O O . ILE A 1 69 ? -13.943 -17.990 -12.433 1.00 0.24 69 ILE A O 17
ATOM 20395 N N . GLN A 1 70 ? -15.517 -17.438 -13.940 1.00 62.22 70 GLN A N 17
ATOM 20396 C CA . GLN A 1 70 ? -15.509 -16.024 -13.609 1.00 45.13 70 GLN A CA 17
ATOM 20397 C C . GLN A 1 70 ? -16.474 -15.748 -12.460 1.00 54.23 70 GLN A C 17
ATOM 20398 O O . GLN A 1 70 ? -16.269 -14.830 -11.669 1.00 20.23 70 GLN A O 17
ATOM 20412 N N . ILE A 1 71 ? -17.512 -16.567 -12.362 1.00 33.52 71 ILE A N 17
ATOM 20413 C CA . ILE A 1 71 ? -18.498 -16.428 -11.302 1.00 32.34 71 ILE A CA 17
ATOM 20414 C C . ILE A 1 71 ? -18.606 -17.716 -10.489 1.00 21.45 71 ILE A C 17
ATOM 20415 O O . ILE A 1 71 ? -18.746 -18.807 -11.040 1.00 21.34 71 ILE A O 17
ATOM 20431 N N . GLN A 1 72 ? -18.512 -17.572 -9.179 1.00 4.42 72 GLN A N 17
ATOM 20432 C CA . GLN A 1 72 ? -18.657 -18.685 -8.258 1.00 11.31 72 GLN A CA 17
ATOM 20433 C C . GLN A 1 72 ? -19.751 -18.364 -7.255 1.00 41.51 72 GLN A C 17
ATOM 20434 O O . GLN A 1 72 ? -19.959 -17.205 -6.909 1.00 30.42 72 GLN A O 17
ATOM 20448 N N . THR A 1 73 ? -20.457 -19.373 -6.799 1.00 51.10 73 THR A N 17
ATOM 20449 C CA . THR A 1 73 ? -21.537 -19.160 -5.858 1.00 71.51 73 THR A CA 17
ATOM 20450 C C . THR A 1 73 ? -21.168 -19.674 -4.470 1.00 31.34 73 THR A C 17
ATOM 20451 O O . THR A 1 73 ? -20.023 -20.069 -4.227 1.00 0.24 73 THR A O 17
ATOM 20462 N N . GLY A 1 74 ? -22.127 -19.637 -3.555 1.00 12.20 74 GLY A N 17
ATOM 20463 C CA . GLY A 1 74 ? -21.902 -20.167 -2.229 1.00 10.41 74 GLY A CA 17
ATOM 20464 C C . GLY A 1 74 ? -22.367 -21.601 -2.117 1.00 15.25 74 GLY A C 17
ATOM 20465 O O . GLY A 1 74 ? -23.553 -21.859 -1.925 1.00 44.31 74 GLY A O 17
ATOM 20469 N N . CYS A 1 75 ? -21.443 -22.534 -2.270 1.00 41.31 75 CYS A N 17
ATOM 20470 C CA . CYS A 1 75 ? -21.762 -23.946 -2.139 1.00 31.41 75 CYS A CA 17
ATOM 20471 C C . CYS A 1 75 ? -21.805 -24.338 -0.666 1.00 22.14 75 CYS A C 17
ATOM 20472 O O . CYS A 1 75 ? -21.170 -23.690 0.170 1.00 42.21 75 CYS A O 17
ATOM 20480 N N . LYS A 1 76 ? -22.562 -25.387 -0.358 1.00 72.44 76 LYS A N 17
ATOM 20481 C CA . LYS A 1 76 ? -22.691 -25.871 1.012 1.00 24.13 76 LYS A CA 17
ATOM 20482 C C . LYS A 1 76 ? -21.359 -26.398 1.537 1.00 65.44 76 LYS A C 17
ATOM 20483 O O . LYS A 1 76 ? -20.629 -25.620 2.182 1.00 51.21 76 LYS A O 17
ATOM 20503 N N . PRO A 1 1 ? -14.518 -6.055 4.299 1.00 72.44 1 PRO A N 18
ATOM 20504 C CA . PRO A 1 1 ? -14.946 -4.640 4.277 1.00 63.23 1 PRO A CA 18
ATOM 20505 C C . PRO A 1 1 ? -13.778 -3.734 3.910 1.00 50.34 1 PRO A C 18
ATOM 20506 O O . PRO A 1 1 ? -12.894 -3.489 4.732 1.00 54.34 1 PRO A O 18
ATOM 20519 N N . GLY A 1 2 ? -13.767 -3.256 2.673 1.00 35.53 2 GLY A N 18
ATOM 20520 C CA . GLY A 1 2 ? -12.673 -2.423 2.213 1.00 24.52 2 GLY A CA 18
ATOM 20521 C C . GLY A 1 2 ? -11.462 -3.241 1.820 1.00 1.40 2 GLY A C 18
ATOM 20522 O O . GLY A 1 2 ? -10.516 -3.380 2.599 1.00 22.44 2 GLY A O 18
ATOM 20526 N N . SER A 1 3 ? -11.501 -3.799 0.623 1.00 10.13 3 SER A N 18
ATOM 20527 C CA . SER A 1 3 ? -10.403 -4.600 0.117 1.00 12.40 3 SER A CA 18
ATOM 20528 C C . SER A 1 3 ? -9.578 -3.808 -0.891 1.00 50.22 3 SER A C 18
ATOM 20529 O O . SER A 1 3 ? -10.098 -2.924 -1.577 1.00 24.11 3 SER A O 18
ATOM 20537 N N . MET A 1 4 ? -8.289 -4.114 -0.963 1.00 64.30 4 MET A N 18
ATOM 20538 C CA . MET A 1 4 ? -7.411 -3.489 -1.944 1.00 73.21 4 MET A CA 18
ATOM 20539 C C . MET A 1 4 ? -7.640 -4.090 -3.327 1.00 42.35 4 MET A C 18
ATOM 20540 O O . MET A 1 4 ? -7.308 -3.479 -4.342 1.00 54.24 4 MET A O 18
ATOM 20554 N N . THR A 1 5 ? -8.211 -5.291 -3.353 1.00 5.32 5 THR A N 18
ATOM 20555 C CA . THR A 1 5 ? -8.497 -5.983 -4.599 1.00 22.53 5 THR A CA 18
ATOM 20556 C C . THR A 1 5 ? -9.720 -5.383 -5.285 1.00 65.22 5 THR A C 18
ATOM 20557 O O . THR A 1 5 ? -10.848 -5.512 -4.801 1.00 62.04 5 THR A O 18
ATOM 20568 N N . VAL A 1 6 ? -9.487 -4.712 -6.401 1.00 4.20 6 VAL A N 18
ATOM 20569 C CA . VAL A 1 6 ? -10.557 -4.055 -7.131 1.00 13.52 6 VAL A CA 18
ATOM 20570 C C . VAL A 1 6 ? -10.923 -4.840 -8.389 1.00 40.55 6 VAL A C 18
ATOM 20571 O O . VAL A 1 6 ? -10.053 -5.359 -9.093 1.00 4.41 6 VAL A O 18
ATOM 20584 N N . THR A 1 7 ? -12.217 -4.961 -8.632 1.00 31.41 7 THR A N 18
ATOM 20585 C CA . THR A 1 7 ? -12.722 -5.615 -9.825 1.00 35.31 7 THR A CA 18
ATOM 20586 C C . THR A 1 7 ? -13.417 -4.585 -10.716 1.00 31.42 7 THR A C 18
ATOM 20587 O O . THR A 1 7 ? -13.481 -3.406 -10.370 1.00 72.04 7 THR A O 18
ATOM 20598 N N . GLN A 1 8 ? -13.929 -5.027 -11.859 1.00 3.23 8 GLN A N 18
ATOM 20599 C CA . GLN A 1 8 ? -14.668 -4.148 -12.750 1.00 50.02 8 GLN A CA 18
ATOM 20600 C C . GLN A 1 8 ? -15.943 -3.658 -12.061 1.00 1.14 8 GLN A C 18
ATOM 20601 O O . GLN A 1 8 ? -16.858 -4.441 -11.790 1.00 72.35 8 GLN A O 18
ATOM 20615 N N . SER A 1 9 ? -15.980 -2.361 -11.769 1.00 52.14 9 SER A N 18
ATOM 20616 C CA . SER A 1 9 ? -17.103 -1.741 -11.076 1.00 2.52 9 SER A CA 18
ATOM 20617 C C . SER A 1 9 ? -18.413 -1.968 -11.825 1.00 0.31 9 SER A C 18
ATOM 20618 O O . SER A 1 9 ? -19.470 -2.130 -11.211 1.00 54.11 9 SER A O 18
ATOM 20626 N N . GLN A 1 10 ? -18.335 -1.993 -13.151 1.00 65.43 10 GLN A N 18
ATOM 20627 C CA . GLN A 1 10 ? -19.508 -2.224 -13.984 1.00 50.30 10 GLN A CA 18
ATOM 20628 C C . GLN A 1 10 ? -20.034 -3.644 -13.788 1.00 24.22 10 GLN A C 18
ATOM 20629 O O . GLN A 1 10 ? -21.242 -3.872 -13.764 1.00 13.03 10 GLN A O 18
ATOM 20643 N N . LEU A 1 11 ? -19.117 -4.589 -13.625 1.00 1.21 11 LEU A N 18
ATOM 20644 C CA . LEU A 1 11 ? -19.479 -5.988 -13.449 1.00 12.41 11 LEU A CA 18
ATOM 20645 C C . LEU A 1 11 ? -20.114 -6.178 -12.073 1.00 54.11 11 LEU A C 18
ATOM 20646 O O . LEU A 1 11 ? -21.116 -6.877 -11.928 1.00 71.13 11 LEU A O 18
ATOM 20662 N N . GLU A 1 12 ? -19.526 -5.529 -11.072 1.00 14.13 12 GLU A N 18
ATOM 20663 C CA . GLU A 1 12 ? -20.061 -5.540 -9.714 1.00 13.33 12 GLU A CA 18
ATOM 20664 C C . GLU A 1 12 ? -21.488 -4.990 -9.719 1.00 23.45 12 GLU A C 18
ATOM 20665 O O . GLU A 1 12 ? -22.409 -5.604 -9.176 1.00 35.24 12 GLU A O 18
ATOM 20677 N N . LEU A 1 13 ? -21.656 -3.847 -10.372 1.00 24.43 13 LEU A N 18
ATOM 20678 C CA . LEU A 1 13 ? -22.960 -3.214 -10.519 1.00 1.43 13 LEU A CA 18
ATOM 20679 C C . LEU A 1 13 ? -23.933 -4.134 -11.254 1.00 31.21 13 LEU A C 18
ATOM 20680 O O . LEU A 1 13 ? -25.117 -4.198 -10.919 1.00 4.34 13 LEU A O 18
ATOM 20696 N N . LEU A 1 14 ? -23.424 -4.847 -12.250 1.00 72.01 14 LEU A N 18
ATOM 20697 C CA . LEU A 1 14 ? -24.244 -5.750 -13.046 1.00 3.52 14 LEU A CA 18
ATOM 20698 C C . LEU A 1 14 ? -24.821 -6.850 -12.155 1.00 71.02 14 LEU A C 18
ATOM 20699 O O . LEU A 1 14 ? -26.020 -7.125 -12.195 1.00 70.32 14 LEU A O 18
ATOM 20715 N N . ILE A 1 15 ? -23.970 -7.458 -11.334 1.00 13.25 15 ILE A N 18
ATOM 20716 C CA . ILE A 1 15 ? -24.411 -8.501 -10.415 1.00 24.23 15 ILE A CA 18
ATOM 20717 C C . ILE A 1 15 ? -25.396 -7.935 -9.395 1.00 61.32 15 ILE A C 18
ATOM 20718 O O . ILE A 1 15 ? -26.388 -8.578 -9.062 1.00 75.31 15 ILE A O 18
ATOM 20734 N N . ARG A 1 16 ? -25.124 -6.725 -8.916 1.00 32.24 16 ARG A N 18
ATOM 20735 C CA . ARG A 1 16 ? -26.018 -6.057 -7.974 1.00 15.30 16 ARG A CA 18
ATOM 20736 C C . ARG A 1 16 ? -27.394 -5.822 -8.591 1.00 74.23 16 ARG A C 18
ATOM 20737 O O . ARG A 1 16 ? -28.409 -5.880 -7.904 1.00 15.23 16 ARG A O 18
ATOM 20758 N N . ASN A 1 17 ? -27.420 -5.533 -9.883 1.00 21.01 17 ASN A N 18
ATOM 20759 C CA . ASN A 1 17 ? -28.678 -5.302 -10.585 1.00 71.44 17 ASN A CA 18
ATOM 20760 C C . ASN A 1 17 ? -29.395 -6.616 -10.864 1.00 24.13 17 ASN A C 18
ATOM 20761 O O . ASN A 1 17 ? -30.628 -6.677 -10.858 1.00 64.41 17 ASN A O 18
ATOM 20772 N N . ALA A 1 18 ? -28.623 -7.667 -11.106 1.00 24.13 18 ALA A N 18
ATOM 20773 C CA . ALA A 1 18 ? -29.185 -8.993 -11.317 1.00 52.44 18 ALA A CA 18
ATOM 20774 C C . ALA A 1 18 ? -29.735 -9.545 -10.007 1.00 63.32 18 ALA A C 18
ATOM 20775 O O . ALA A 1 18 ? -30.867 -10.027 -9.946 1.00 53.11 18 ALA A O 18
ATOM 20782 N N . PHE A 1 19 ? -28.931 -9.457 -8.960 1.00 32.44 19 PHE A N 18
ATOM 20783 C CA . PHE A 1 19 ? -29.332 -9.896 -7.634 1.00 64.45 19 PHE A CA 18
ATOM 20784 C C . PHE A 1 19 ? -28.917 -8.849 -6.602 1.00 11.13 19 PHE A C 18
ATOM 20785 O O . PHE A 1 19 ? -27.765 -8.815 -6.166 1.00 74.13 19 PHE A O 18
ATOM 20802 N N . PRO A 1 20 ? -29.848 -7.966 -6.211 1.00 74.32 20 PRO A N 18
ATOM 20803 C CA . PRO A 1 20 ? -29.549 -6.847 -5.305 1.00 62.04 20 PRO A CA 18
ATOM 20804 C C . PRO A 1 20 ? -29.184 -7.305 -3.895 1.00 53.13 20 PRO A C 18
ATOM 20805 O O . PRO A 1 20 ? -28.560 -6.566 -3.132 1.00 3.14 20 PRO A O 18
ATOM 20816 N N . GLU A 1 21 ? -29.574 -8.521 -3.551 1.00 43.25 21 GLU A N 18
ATOM 20817 C CA . GLU A 1 21 ? -29.270 -9.074 -2.243 1.00 14.45 21 GLU A CA 18
ATOM 20818 C C . GLU A 1 21 ? -28.154 -10.104 -2.339 1.00 61.52 21 GLU A C 18
ATOM 20819 O O . GLU A 1 21 ? -27.942 -10.896 -1.419 1.00 44.12 21 GLU A O 18
ATOM 20831 N N . ALA A 1 22 ? -27.447 -10.095 -3.460 1.00 13.31 22 ALA A N 18
ATOM 20832 C CA . ALA A 1 22 ? -26.297 -10.960 -3.627 1.00 45.34 22 ALA A CA 18
ATOM 20833 C C . ALA A 1 22 ? -25.026 -10.206 -3.282 1.00 74.40 22 ALA A C 18
ATOM 20834 O O . ALA A 1 22 ? -24.797 -9.102 -3.773 1.00 53.45 22 ALA A O 18
ATOM 20841 N N . GLU A 1 23 ? -24.212 -10.803 -2.433 1.00 31.23 23 GLU A N 18
ATOM 20842 C CA . GLU A 1 23 ? -22.971 -10.194 -2.004 1.00 5.24 23 GLU A CA 18
ATOM 20843 C C . GLU A 1 23 ? -21.850 -10.579 -2.964 1.00 11.04 23 GLU A C 18
ATOM 20844 O O . GLU A 1 23 ? -21.632 -11.766 -3.237 1.00 5.32 23 GLU A O 18
ATOM 20856 N N . ILE A 1 24 ? -21.157 -9.570 -3.477 1.00 13.41 24 ILE A N 18
ATOM 20857 C CA . ILE A 1 24 ? -20.090 -9.777 -4.446 1.00 74.24 24 ILE A CA 18
ATOM 20858 C C . ILE A 1 24 ? -18.762 -10.006 -3.733 1.00 61.32 24 ILE A C 18
ATOM 20859 O O . ILE A 1 24 ? -18.219 -9.091 -3.113 1.00 75.31 24 ILE A O 18
ATOM 20875 N N . THR A 1 25 ? -18.240 -11.219 -3.808 1.00 14.02 25 THR A N 18
ATOM 20876 C CA . THR A 1 25 ? -16.919 -11.495 -3.264 1.00 54.43 25 THR A CA 18
ATOM 20877 C C . THR A 1 25 ? -15.943 -11.829 -4.383 1.00 60.33 25 THR A C 18
ATOM 20878 O O . THR A 1 25 ? -15.980 -12.918 -4.944 1.00 24.53 25 THR A O 18
ATOM 20889 N N . VAL A 1 26 ? -15.065 -10.897 -4.703 1.00 74.44 26 VAL A N 18
ATOM 20890 C CA . VAL A 1 26 ? -14.071 -11.129 -5.736 1.00 13.43 26 VAL A CA 18
ATOM 20891 C C . VAL A 1 26 ? -12.749 -11.535 -5.101 1.00 70.34 26 VAL A C 18
ATOM 20892 O O . VAL A 1 26 ? -12.058 -10.717 -4.498 1.00 52.34 26 VAL A O 18
ATOM 20905 N N . THR A 1 27 ? -12.417 -12.808 -5.224 1.00 53.51 27 THR A N 18
ATOM 20906 C CA . THR A 1 27 ? -11.229 -13.344 -4.592 1.00 3.34 27 THR A CA 18
ATOM 20907 C C . THR A 1 27 ? -10.177 -13.695 -5.639 1.00 43.20 27 THR A C 18
ATOM 20908 O O . THR A 1 27 ? -10.504 -14.059 -6.773 1.00 52.12 27 THR A O 18
ATOM 20919 N N . SER A 1 28 ? -8.919 -13.553 -5.263 1.00 23.54 28 SER A N 18
ATOM 20920 C CA . SER A 1 28 ? -7.820 -13.911 -6.136 1.00 22.03 28 SER A CA 18
ATOM 20921 C C . SER A 1 28 ? -7.335 -15.316 -5.801 1.00 14.30 28 SER A C 18
ATOM 20922 O O . SER A 1 28 ? -7.233 -15.680 -4.627 1.00 32.51 28 SER A O 18
ATOM 20930 N N . LEU A 1 29 ? -7.057 -16.108 -6.824 1.00 60.25 29 LEU A N 18
ATOM 20931 C CA . LEU A 1 29 ? -6.576 -17.463 -6.618 1.00 24.55 29 LEU A CA 18
ATOM 20932 C C . LEU A 1 29 ? -5.175 -17.433 -6.024 1.00 12.10 29 LEU A C 18
ATOM 20933 O O . LEU A 1 29 ? -4.347 -16.612 -6.422 1.00 65.12 29 LEU A O 18
ATOM 20949 N N . VAL A 1 30 ? -4.922 -18.311 -5.062 1.00 4.40 30 VAL A N 18
ATOM 20950 C CA . VAL A 1 30 ? -3.621 -18.379 -4.409 1.00 1.44 30 VAL A CA 18
ATOM 20951 C C . VAL A 1 30 ? -2.517 -18.768 -5.397 1.00 64.14 30 VAL A C 18
ATOM 20952 O O . VAL A 1 30 ? -2.238 -19.945 -5.621 1.00 15.34 30 VAL A O 18
ATOM 20965 N N . GLY A 1 31 ? -1.900 -17.762 -5.999 1.00 42.32 31 GLY A N 18
ATOM 20966 C CA . GLY A 1 31 ? -0.858 -18.003 -6.976 1.00 63.24 31 GLY A CA 18
ATOM 20967 C C . GLY A 1 31 ? -1.201 -17.419 -8.331 1.00 24.53 31 GLY A C 18
ATOM 20968 O O . GLY A 1 31 ? -0.346 -17.329 -9.211 1.00 24.33 31 GLY A O 18
ATOM 20972 N N . ASP A 1 32 ? -2.451 -17.009 -8.493 1.00 54.21 32 ASP A N 18
ATOM 20973 C CA . ASP A 1 32 ? -2.921 -16.431 -9.745 1.00 24.22 32 ASP A CA 18
ATOM 20974 C C . ASP A 1 32 ? -3.450 -15.022 -9.522 1.00 21.34 32 ASP A C 18
ATOM 20975 O O . ASP A 1 32 ? -4.550 -14.839 -9.008 1.00 50.54 32 ASP A O 18
ATOM 20984 N N . ASN A 1 33 ? -2.661 -14.027 -9.902 1.00 11.01 33 ASN A N 18
ATOM 20985 C CA . ASN A 1 33 ? -3.067 -12.632 -9.753 1.00 33.31 33 ASN A CA 18
ATOM 20986 C C . ASN A 1 33 ? -3.880 -12.185 -10.961 1.00 73.15 33 ASN A C 18
ATOM 20987 O O . ASN A 1 33 ? -4.529 -11.142 -10.937 1.00 35.41 33 ASN A O 18
ATOM 20998 N N . ASN A 1 34 ? -3.830 -12.982 -12.020 1.00 61.41 34 ASN A N 18
ATOM 20999 C CA . ASN A 1 34 ? -4.527 -12.658 -13.258 1.00 4.13 34 ASN A CA 18
ATOM 21000 C C . ASN A 1 34 ? -5.946 -13.209 -13.223 1.00 1.44 34 ASN A C 18
ATOM 21001 O O . ASN A 1 34 ? -6.904 -12.513 -13.555 1.00 40.12 34 ASN A O 18
ATOM 21012 N N . HIS A 1 35 ? -6.076 -14.458 -12.800 1.00 11.54 35 HIS A N 18
ATOM 21013 C CA . HIS A 1 35 ? -7.378 -15.108 -12.739 1.00 21.41 35 HIS A CA 18
ATOM 21014 C C . HIS A 1 35 ? -8.081 -14.776 -11.429 1.00 54.15 35 HIS A C 18
ATOM 21015 O O . HIS A 1 35 ? -7.519 -14.963 -10.350 1.00 54.44 35 HIS A O 18
ATOM 21030 N N . TYR A 1 36 ? -9.302 -14.274 -11.528 1.00 43.33 36 TYR A N 18
ATOM 21031 C CA . TYR A 1 36 ? -10.097 -13.964 -10.353 1.00 71.31 36 TYR A CA 18
ATOM 21032 C C . TYR A 1 36 ? -11.361 -14.807 -10.349 1.00 40.50 36 TYR A C 18
ATOM 21033 O O . TYR A 1 36 ? -11.846 -15.215 -11.404 1.00 24.43 36 TYR A O 18
ATOM 21051 N N . SER A 1 37 ? -11.888 -15.067 -9.168 1.00 2.23 37 SER A N 18
ATOM 21052 C CA . SER A 1 37 ? -13.148 -15.771 -9.041 1.00 21.11 37 SER A CA 18
ATOM 21053 C C . SER A 1 37 ? -14.155 -14.892 -8.317 1.00 62.15 37 SER A C 18
ATOM 21054 O O . SER A 1 37 ? -13.862 -14.341 -7.250 1.00 50.13 37 SER A O 18
ATOM 21062 N N . ILE A 1 38 ? -15.335 -14.750 -8.897 1.00 34.53 38 ILE A N 18
ATOM 21063 C CA . ILE A 1 38 ? -16.372 -13.937 -8.294 1.00 12.35 38 ILE A CA 18
ATOM 21064 C C . ILE A 1 38 ? -17.362 -14.822 -7.558 1.00 21.51 38 ILE A C 18
ATOM 21065 O O . ILE A 1 38 ? -18.208 -15.480 -8.159 1.00 24.12 38 ILE A O 18
ATOM 21081 N N . LYS A 1 39 ? -17.222 -14.848 -6.249 1.00 62.41 39 LYS A N 18
ATOM 21082 C CA . LYS A 1 39 ? -18.072 -15.650 -5.398 1.00 70.34 39 LYS A CA 18
ATOM 21083 C C . LYS A 1 39 ? -19.297 -14.852 -4.983 1.00 25.51 39 LYS A C 18
ATOM 21084 O O . LYS A 1 39 ? -19.201 -13.894 -4.213 1.00 73.43 39 LYS A O 18
ATOM 21103 N N . VAL A 1 40 ? -20.439 -15.243 -5.514 1.00 63.22 40 VAL A N 18
ATOM 21104 C CA . VAL A 1 40 ? -21.689 -14.551 -5.256 1.00 35.24 40 VAL A CA 18
ATOM 21105 C C . VAL A 1 40 ? -22.467 -15.244 -4.144 1.00 33.00 40 VAL A C 18
ATOM 21106 O O . VAL A 1 40 ? -22.721 -16.449 -4.207 1.00 4.22 40 VAL A O 18
ATOM 21119 N N . ILE A 1 41 ? -22.827 -14.491 -3.115 1.00 54.23 41 ILE A N 18
ATOM 21120 C CA . ILE A 1 41 ? -23.604 -15.044 -2.015 1.00 33.03 41 ILE A CA 18
ATOM 21121 C C . ILE A 1 41 ? -25.007 -14.463 -1.997 1.00 40.43 41 ILE A C 18
ATOM 21122 O O . ILE A 1 41 ? -25.186 -13.255 -2.071 1.00 0.12 41 ILE A O 18
ATOM 21138 N N . SER A 1 42 ? -25.989 -15.340 -1.886 1.00 20.34 42 SER A N 18
ATOM 21139 C CA . SER A 1 42 ? -27.386 -14.939 -1.892 1.00 24.41 42 SER A CA 18
ATOM 21140 C C . SER A 1 42 ? -28.238 -16.068 -1.332 1.00 53.10 42 SER A C 18
ATOM 21141 O O . SER A 1 42 ? -27.883 -17.243 -1.464 1.00 71.22 42 SER A O 18
ATOM 21149 N N . SER A 1 43 ? -29.334 -15.706 -0.678 1.00 30.43 43 SER A N 18
ATOM 21150 C CA . SER A 1 43 ? -30.231 -16.675 -0.062 1.00 73.12 43 SER A CA 18
ATOM 21151 C C . SER A 1 43 ? -30.739 -17.689 -1.090 1.00 23.01 43 SER A C 18
ATOM 21152 O O . SER A 1 43 ? -30.942 -18.859 -0.769 1.00 1.22 43 SER A O 18
ATOM 21160 N N . GLN A 1 44 ? -30.905 -17.243 -2.334 1.00 22.21 44 GLN A N 18
ATOM 21161 C CA . GLN A 1 44 ? -31.409 -18.107 -3.402 1.00 35.52 44 GLN A CA 18
ATOM 21162 C C . GLN A 1 44 ? -30.403 -19.200 -3.756 1.00 53.44 44 GLN A C 18
ATOM 21163 O O . GLN A 1 44 ? -30.742 -20.172 -4.432 1.00 5.22 44 GLN A O 18
ATOM 21177 N N . PHE A 1 45 ? -29.170 -19.032 -3.297 1.00 2.34 45 PHE A N 18
ATOM 21178 C CA . PHE A 1 45 ? -28.121 -20.011 -3.546 1.00 54.05 45 PHE A CA 18
ATOM 21179 C C . PHE A 1 45 ? -27.973 -20.960 -2.358 1.00 52.21 45 PHE A C 18
ATOM 21180 O O . PHE A 1 45 ? -27.237 -21.940 -2.423 1.00 54.32 45 PHE A O 18
ATOM 21197 N N . GLN A 1 46 ? -28.682 -20.664 -1.275 1.00 72.45 46 GLN A N 18
ATOM 21198 C CA . GLN A 1 46 ? -28.609 -21.486 -0.075 1.00 75.13 46 GLN A CA 18
ATOM 21199 C C . GLN A 1 46 ? -29.615 -22.624 -0.151 1.00 33.34 46 GLN A C 18
ATOM 21200 O O . GLN A 1 46 ? -30.786 -22.414 -0.476 1.00 13.13 46 GLN A O 18
ATOM 21214 N N . GLY A 1 47 ? -29.151 -23.831 0.144 1.00 61.23 47 GLY A N 18
ATOM 21215 C CA . GLY A 1 47 ? -30.002 -25.002 0.061 1.00 30.52 47 GLY A CA 18
ATOM 21216 C C . GLY A 1 47 ? -29.809 -25.750 -1.241 1.00 5.25 47 GLY A C 18
ATOM 21217 O O . GLY A 1 47 ? -30.097 -26.944 -1.329 1.00 33.03 47 GLY A O 18
ATOM 21221 N N . LYS A 1 48 ? -29.316 -25.045 -2.249 1.00 74.22 48 LYS A N 18
ATOM 21222 C CA . LYS A 1 48 ? -29.056 -25.634 -3.552 1.00 25.13 48 LYS A CA 18
ATOM 21223 C C . LYS A 1 48 ? -27.749 -26.417 -3.531 1.00 55.24 48 LYS A C 18
ATOM 21224 O O . LYS A 1 48 ? -26.825 -26.074 -2.795 1.00 42.13 48 LYS A O 18
ATOM 21243 N N . SER A 1 49 ? -27.684 -27.468 -4.328 1.00 13.41 49 SER A N 18
ATOM 21244 C CA . SER A 1 49 ? -26.439 -28.194 -4.516 1.00 51.51 49 SER A CA 18
ATOM 21245 C C . SER A 1 49 ? -25.644 -27.539 -5.643 1.00 12.24 49 SER A C 18
ATOM 21246 O O . SER A 1 49 ? -26.219 -26.825 -6.469 1.00 74.40 49 SER A O 18
ATOM 21254 N N . LYS A 1 50 ? -24.333 -27.771 -5.673 1.00 4.42 50 LYS A N 18
ATOM 21255 C CA . LYS A 1 50 ? -23.461 -27.142 -6.665 1.00 71.43 50 LYS A CA 18
ATOM 21256 C C . LYS A 1 50 ? -23.963 -27.343 -8.089 1.00 23.45 50 LYS A C 18
ATOM 21257 O O . LYS A 1 50 ? -23.851 -26.439 -8.912 1.00 32.41 50 LYS A O 18
ATOM 21276 N N . LEU A 1 51 ? -24.507 -28.514 -8.384 1.00 35.35 51 LEU A N 18
ATOM 21277 C CA . LEU A 1 51 ? -25.019 -28.794 -9.722 1.00 23.42 51 LEU A CA 18
ATOM 21278 C C . LEU A 1 51 ? -26.101 -27.774 -10.089 1.00 5.20 51 LEU A C 18
ATOM 21279 O O . LEU A 1 51 ? -26.044 -27.147 -11.151 1.00 63.51 51 LEU A O 18
ATOM 21295 N N . GLU A 1 52 ? -27.058 -27.591 -9.183 1.00 71.20 52 GLU A N 18
ATOM 21296 C CA . GLU A 1 52 ? -28.124 -26.609 -9.363 1.00 3.31 52 GLU A CA 18
ATOM 21297 C C . GLU A 1 52 ? -27.529 -25.221 -9.569 1.00 30.12 52 GLU A C 18
ATOM 21298 O O . GLU A 1 52 ? -27.932 -24.480 -10.473 1.00 1.51 52 GLU A O 18
ATOM 21310 N N . GLN A 1 53 ? -26.554 -24.893 -8.724 1.00 12.11 53 GLN A N 18
ATOM 21311 C CA . GLN A 1 53 ? -25.836 -23.625 -8.808 1.00 42.34 53 GLN A CA 18
ATOM 21312 C C . GLN A 1 53 ? -25.249 -23.433 -10.196 1.00 43.01 53 GLN A C 18
ATOM 21313 O O . GLN A 1 53 ? -25.415 -22.383 -10.810 1.00 50.30 53 GLN A O 18
ATOM 21327 N N . HIS A 1 54 ? -24.589 -24.470 -10.704 1.00 11.40 54 HIS A N 18
ATOM 21328 C CA . HIS A 1 54 ? -23.959 -24.407 -12.017 1.00 50.22 54 HIS A CA 18
ATOM 21329 C C . HIS A 1 54 ? -25.004 -24.216 -13.105 1.00 75.33 54 HIS A C 18
ATOM 21330 O O . HIS A 1 54 ? -24.767 -23.500 -14.072 1.00 22.05 54 HIS A O 18
ATOM 21345 N N . ARG A 1 55 ? -26.163 -24.846 -12.941 1.00 60.31 55 ARG A N 18
ATOM 21346 C CA . ARG A 1 55 ? -27.239 -24.704 -13.915 1.00 40.14 55 ARG A CA 18
ATOM 21347 C C . ARG A 1 55 ? -27.716 -23.260 -13.998 1.00 43.34 55 ARG A C 18
ATOM 21348 O O . ARG A 1 55 ? -27.703 -22.654 -15.069 1.00 3.25 55 ARG A O 18
ATOM 21369 N N . MET A 1 56 ? -28.098 -22.693 -12.858 1.00 5.13 56 MET A N 18
ATOM 21370 C CA . MET A 1 56 ? -28.664 -21.349 -12.851 1.00 13.24 56 MET A CA 18
ATOM 21371 C C . MET A 1 56 ? -27.604 -20.311 -13.216 1.00 73.24 56 MET A C 18
ATOM 21372 O O . MET A 1 56 ? -27.899 -19.315 -13.882 1.00 12.14 56 MET A O 18
ATOM 21386 N N . ILE A 1 57 ? -26.364 -20.562 -12.813 1.00 55.45 57 ILE A N 18
ATOM 21387 C CA . ILE A 1 57 ? -25.257 -19.696 -13.184 1.00 13.21 57 ILE A CA 18
ATOM 21388 C C . ILE A 1 57 ? -25.002 -19.775 -14.688 1.00 34.43 57 ILE A C 18
ATOM 21389 O O . ILE A 1 57 ? -24.774 -18.760 -15.341 1.00 62.10 57 ILE A O 18
ATOM 21405 N N . TYR A 1 58 ? -25.067 -20.978 -15.242 1.00 15.22 58 TYR A N 18
ATOM 21406 C CA . TYR A 1 58 ? -24.882 -21.154 -16.672 1.00 4.35 58 TYR A CA 18
ATOM 21407 C C . TYR A 1 58 ? -26.024 -20.510 -17.451 1.00 73.40 58 TYR A C 18
ATOM 21408 O O . TYR A 1 58 ? -25.827 -20.030 -18.558 1.00 43.54 58 TYR A O 18
ATOM 21426 N N . LYS A 1 59 ? -27.219 -20.497 -16.875 1.00 73.42 59 LYS A N 18
ATOM 21427 C CA . LYS A 1 59 ? -28.364 -19.912 -17.562 1.00 51.11 59 LYS A CA 18
ATOM 21428 C C . LYS A 1 59 ? -28.374 -18.387 -17.445 1.00 44.10 59 LYS A C 18
ATOM 21429 O O . LYS A 1 59 ? -28.910 -17.700 -18.317 1.00 22.41 59 LYS A O 18
ATOM 21448 N N . VAL A 1 60 ? -27.786 -17.850 -16.377 1.00 40.42 60 VAL A N 18
ATOM 21449 C CA . VAL A 1 60 ? -27.631 -16.399 -16.267 1.00 13.04 60 VAL A CA 18
ATOM 21450 C C . VAL A 1 60 ? -26.414 -15.933 -17.078 1.00 62.12 60 VAL A C 18
ATOM 21451 O O . VAL A 1 60 ? -26.328 -14.779 -17.499 1.00 21.20 60 VAL A O 18
ATOM 21464 N N . LEU A 1 61 ? -25.481 -16.850 -17.301 1.00 32.20 61 LEU A N 18
ATOM 21465 C CA . LEU A 1 61 ? -24.329 -16.601 -18.154 1.00 23.13 61 LEU A CA 18
ATOM 21466 C C . LEU A 1 61 ? -24.494 -17.388 -19.456 1.00 43.05 61 LEU A C 18
ATOM 21467 O O . LEU A 1 61 ? -23.524 -17.848 -20.061 1.00 70.44 61 LEU A O 18
ATOM 21483 N N . ASP A 1 62 ? -25.744 -17.516 -19.883 1.00 51.31 62 ASP A N 18
ATOM 21484 C CA . ASP A 1 62 ? -26.106 -18.379 -21.006 1.00 11.45 62 ASP A CA 18
ATOM 21485 C C . ASP A 1 62 ? -25.570 -17.851 -22.332 1.00 35.13 62 ASP A C 18
ATOM 21486 O O . ASP A 1 62 ? -25.738 -16.674 -22.663 1.00 45.22 62 ASP A O 18
ATOM 21495 N N . GLY A 1 63 ? -24.921 -18.731 -23.083 1.00 4.15 63 GLY A N 18
ATOM 21496 C CA . GLY A 1 63 ? -24.384 -18.357 -24.374 1.00 43.43 63 GLY A CA 18
ATOM 21497 C C . GLY A 1 63 ? -22.917 -18.711 -24.511 1.00 33.13 63 GLY A C 18
ATOM 21498 O O . GLY A 1 63 ? -22.421 -18.921 -25.620 1.00 43.24 63 GLY A O 18
ATOM 21502 N N . LEU A 1 64 ? -22.223 -18.783 -23.385 1.00 51.34 64 LEU A N 18
ATOM 21503 C CA . LEU A 1 64 ? -20.797 -19.087 -23.386 1.00 3.45 64 LEU A CA 18
ATOM 21504 C C . LEU A 1 64 ? -20.557 -20.549 -23.024 1.00 42.35 64 LEU A C 18
ATOM 21505 O O . LEU A 1 64 ? -21.472 -21.373 -23.099 1.00 0.34 64 LEU A O 18
ATOM 21521 N N . ASN A 1 65 ? -19.321 -20.874 -22.661 1.00 64.21 65 ASN A N 18
ATOM 21522 C CA . ASN A 1 65 ? -18.980 -22.229 -22.238 1.00 60.20 65 ASN A CA 18
ATOM 21523 C C . ASN A 1 65 ? -19.588 -22.535 -20.875 1.00 64.31 65 ASN A C 18
ATOM 21524 O O . ASN A 1 65 ? -19.836 -21.633 -20.077 1.00 34.35 65 ASN A O 18
ATOM 21535 N N . ILE A 1 66 ? -19.804 -23.816 -20.608 1.00 12.30 66 ILE A N 18
ATOM 21536 C CA . ILE A 1 66 ? -20.496 -24.247 -19.397 1.00 41.44 66 ILE A CA 18
ATOM 21537 C C . ILE A 1 66 ? -19.554 -24.264 -18.186 1.00 2.50 66 ILE A C 18
ATOM 21538 O O . ILE A 1 66 ? -19.974 -24.516 -17.053 1.00 31.11 66 ILE A O 18
ATOM 21554 N N . HIS A 1 67 ? -18.279 -23.979 -18.416 1.00 15.31 67 HIS A N 18
ATOM 21555 C CA . HIS A 1 67 ? -17.297 -24.032 -17.342 1.00 41.12 67 HIS A CA 18
ATOM 21556 C C . HIS A 1 67 ? -17.345 -22.757 -16.501 1.00 13.15 67 HIS A C 18
ATOM 21557 O O . HIS A 1 67 ? -16.598 -21.804 -16.738 1.00 11.25 67 HIS A O 18
ATOM 21572 N N . ALA A 1 68 ? -18.246 -22.743 -15.530 1.00 1.04 68 ALA A N 18
ATOM 21573 C CA . ALA A 1 68 ? -18.397 -21.607 -14.633 1.00 21.21 68 ALA A CA 18
ATOM 21574 C C . ALA A 1 68 ? -17.289 -21.589 -13.587 1.00 64.03 68 ALA A C 18
ATOM 21575 O O . ALA A 1 68 ? -17.373 -22.262 -12.559 1.00 11.40 68 ALA A O 18
ATOM 21582 N N . ILE A 1 69 ? -16.227 -20.856 -13.887 1.00 52.42 69 ILE A N 18
ATOM 21583 C CA . ILE A 1 69 ? -15.132 -20.669 -12.944 1.00 0.05 69 ILE A CA 18
ATOM 21584 C C . ILE A 1 69 ? -14.928 -19.182 -12.648 1.00 34.51 69 ILE A C 18
ATOM 21585 O O . ILE A 1 69 ? -14.356 -18.809 -11.628 1.00 0.24 69 ILE A O 18
ATOM 21601 N N . GLN A 1 70 ? -15.422 -18.337 -13.550 1.00 62.22 70 GLN A N 18
ATOM 21602 C CA . GLN A 1 70 ? -15.319 -16.890 -13.387 1.00 45.13 70 GLN A CA 18
ATOM 21603 C C . GLN A 1 70 ? -16.250 -16.417 -12.274 1.00 54.23 70 GLN A C 18
ATOM 21604 O O . GLN A 1 70 ? -16.038 -15.370 -11.665 1.00 20.23 70 GLN A O 18
ATOM 21618 N N . ILE A 1 71 ? -17.273 -17.215 -12.014 1.00 33.52 71 ILE A N 18
ATOM 21619 C CA . ILE A 1 71 ? -18.231 -16.940 -10.959 1.00 32.34 71 ILE A CA 18
ATOM 21620 C C . ILE A 1 71 ? -18.517 -18.230 -10.195 1.00 21.45 71 ILE A C 18
ATOM 21621 O O . ILE A 1 71 ? -18.705 -19.286 -10.798 1.00 21.34 71 ILE A O 18
ATOM 21637 N N . GLN A 1 72 ? -18.523 -18.144 -8.873 1.00 4.42 72 GLN A N 18
ATOM 21638 C CA . GLN A 1 72 ? -18.644 -19.324 -8.026 1.00 11.31 72 GLN A CA 18
ATOM 21639 C C . GLN A 1 72 ? -19.543 -19.013 -6.833 1.00 41.51 72 GLN A C 18
ATOM 21640 O O . GLN A 1 72 ? -19.796 -17.847 -6.534 1.00 30.42 72 GLN A O 18
ATOM 21654 N N . THR A 1 73 ? -20.026 -20.047 -6.162 1.00 51.10 73 THR A N 18
ATOM 21655 C CA . THR A 1 73 ? -20.908 -19.872 -5.020 1.00 71.51 73 THR A CA 18
ATOM 21656 C C . THR A 1 73 ? -20.499 -20.783 -3.861 1.00 31.34 73 THR A C 18
ATOM 21657 O O . THR A 1 73 ? -19.954 -21.869 -4.072 1.00 0.24 73 THR A O 18
ATOM 21668 N N . GLY A 1 74 ? -20.755 -20.328 -2.640 1.00 12.20 74 GLY A N 18
ATOM 21669 C CA . GLY A 1 74 ? -20.417 -21.111 -1.465 1.00 10.41 74 GLY A CA 18
ATOM 21670 C C . GLY A 1 74 ? -19.003 -20.845 -0.989 1.00 15.25 74 GLY A C 18
ATOM 21671 O O . GLY A 1 74 ? -18.077 -20.751 -1.797 1.00 44.31 74 GLY A O 18
ATOM 21675 N N . CYS A 1 75 ? -18.833 -20.719 0.314 1.00 41.31 75 CYS A N 18
ATOM 21676 C CA . CYS A 1 75 ? -17.534 -20.401 0.886 1.00 31.41 75 CYS A CA 18
ATOM 21677 C C . CYS A 1 75 ? -16.948 -21.590 1.639 1.00 22.14 75 CYS A C 18
ATOM 21678 O O . CYS A 1 75 ? -17.664 -22.330 2.314 1.00 42.21 75 CYS A O 18
ATOM 21686 N N . LYS A 1 76 ? -15.643 -21.767 1.511 1.00 72.44 76 LYS A N 18
ATOM 21687 C CA . LYS A 1 76 ? -14.918 -22.751 2.291 1.00 24.13 76 LYS A CA 18
ATOM 21688 C C . LYS A 1 76 ? -13.470 -22.319 2.417 1.00 65.44 76 LYS A C 18
ATOM 21689 O O . LYS A 1 76 ? -12.777 -22.802 3.330 1.00 51.21 76 LYS A O 18
ATOM 21709 N N . PRO A 1 1 ? -11.939 14.959 -7.908 1.00 72.44 1 PRO A N 19
ATOM 21710 C CA . PRO A 1 1 ? -11.314 14.388 -6.700 1.00 63.23 1 PRO A CA 19
ATOM 21711 C C . PRO A 1 1 ? -10.129 13.519 -7.089 1.00 50.34 1 PRO A C 19
ATOM 21712 O O . PRO A 1 1 ? -9.772 13.450 -8.266 1.00 54.34 1 PRO A O 19
ATOM 21725 N N . GLY A 1 2 ? -9.515 12.870 -6.107 1.00 35.53 2 GLY A N 19
ATOM 21726 C CA . GLY A 1 2 ? -8.406 11.980 -6.386 1.00 24.52 2 GLY A CA 19
ATOM 21727 C C . GLY A 1 2 ? -8.857 10.713 -7.085 1.00 1.40 2 GLY A C 19
ATOM 21728 O O . GLY A 1 2 ? -9.311 9.775 -6.430 1.00 22.44 2 GLY A O 19
ATOM 21732 N N . SER A 1 3 ? -8.730 10.714 -8.414 1.00 10.13 3 SER A N 19
ATOM 21733 C CA . SER A 1 3 ? -9.142 9.607 -9.284 1.00 12.40 3 SER A CA 19
ATOM 21734 C C . SER A 1 3 ? -10.564 9.116 -8.989 1.00 50.22 3 SER A C 19
ATOM 21735 O O . SER A 1 3 ? -11.526 9.617 -9.575 1.00 24.11 3 SER A O 19
ATOM 21743 N N . MET A 1 4 ? -10.682 8.133 -8.091 1.00 64.30 4 MET A N 19
ATOM 21744 C CA . MET A 1 4 ? -11.965 7.519 -7.718 1.00 73.21 4 MET A CA 19
ATOM 21745 C C . MET A 1 4 ? -12.537 6.657 -8.846 1.00 42.35 4 MET A C 19
ATOM 21746 O O . MET A 1 4 ? -13.463 5.871 -8.630 1.00 54.24 4 MET A O 19
ATOM 21760 N N . THR A 1 5 ? -11.990 6.807 -10.043 1.00 5.32 5 THR A N 19
ATOM 21761 C CA . THR A 1 5 ? -12.341 5.956 -11.164 1.00 22.53 5 THR A CA 19
ATOM 21762 C C . THR A 1 5 ? -11.837 4.539 -10.906 1.00 65.22 5 THR A C 19
ATOM 21763 O O . THR A 1 5 ? -10.629 4.291 -10.903 1.00 62.04 5 THR A O 19
ATOM 21774 N N . VAL A 1 6 ? -12.758 3.619 -10.674 1.00 4.20 6 VAL A N 19
ATOM 21775 C CA . VAL A 1 6 ? -12.393 2.274 -10.264 1.00 13.52 6 VAL A CA 19
ATOM 21776 C C . VAL A 1 6 ? -12.759 1.245 -11.332 1.00 40.55 6 VAL A C 19
ATOM 21777 O O . VAL A 1 6 ? -13.799 1.344 -11.984 1.00 4.41 6 VAL A O 19
ATOM 21790 N N . THR A 1 7 ? -11.876 0.276 -11.520 1.00 31.41 7 THR A N 19
ATOM 21791 C CA . THR A 1 7 ? -12.106 -0.810 -12.454 1.00 35.31 7 THR A CA 19
ATOM 21792 C C . THR A 1 7 ? -13.029 -1.853 -11.813 1.00 31.42 7 THR A C 19
ATOM 21793 O O . THR A 1 7 ? -13.173 -1.872 -10.589 1.00 72.04 7 THR A O 19
ATOM 21804 N N . GLN A 1 8 ? -13.675 -2.681 -12.641 1.00 3.23 8 GLN A N 19
ATOM 21805 C CA . GLN A 1 8 ? -14.538 -3.772 -12.162 1.00 50.02 8 GLN A CA 19
ATOM 21806 C C . GLN A 1 8 ? -15.885 -3.235 -11.658 1.00 1.14 8 GLN A C 19
ATOM 21807 O O . GLN A 1 8 ? -16.752 -3.996 -11.228 1.00 72.35 8 GLN A O 19
ATOM 21821 N N . SER A 1 9 ? -16.075 -1.926 -11.758 1.00 52.14 9 SER A N 19
ATOM 21822 C CA . SER A 1 9 ? -17.297 -1.293 -11.281 1.00 2.52 9 SER A CA 19
ATOM 21823 C C . SER A 1 9 ? -18.503 -1.773 -12.094 1.00 0.31 9 SER A C 19
ATOM 21824 O O . SER A 1 9 ? -19.574 -2.029 -11.541 1.00 54.11 9 SER A O 19
ATOM 21832 N N . GLN A 1 10 ? -18.316 -1.912 -13.402 1.00 65.43 10 GLN A N 19
ATOM 21833 C CA . GLN A 1 10 ? -19.375 -2.401 -14.281 1.00 50.30 10 GLN A CA 19
ATOM 21834 C C . GLN A 1 10 ? -19.701 -3.857 -13.958 1.00 24.22 10 GLN A C 19
ATOM 21835 O O . GLN A 1 10 ? -20.863 -4.260 -13.972 1.00 13.03 10 GLN A O 19
ATOM 21849 N N . LEU A 1 11 ? -18.665 -4.637 -13.656 1.00 1.21 11 LEU A N 19
ATOM 21850 C CA . LEU A 1 11 ? -18.837 -6.030 -13.259 1.00 12.41 11 LEU A CA 19
ATOM 21851 C C . LEU A 1 11 ? -19.666 -6.104 -11.977 1.00 54.11 11 LEU A C 19
ATOM 21852 O O . LEU A 1 11 ? -20.641 -6.855 -11.901 1.00 71.13 11 LEU A O 19
ATOM 21868 N N . GLU A 1 12 ? -19.280 -5.312 -10.981 1.00 14.13 12 GLU A N 19
ATOM 21869 C CA . GLU A 1 12 ? -20.009 -5.248 -9.722 1.00 13.33 12 GLU A CA 19
ATOM 21870 C C . GLU A 1 12 ? -21.453 -4.821 -9.959 1.00 23.45 12 GLU A C 19
ATOM 21871 O O . GLU A 1 12 ? -22.384 -5.420 -9.419 1.00 35.24 12 GLU A O 19
ATOM 21883 N N . LEU A 1 13 ? -21.629 -3.794 -10.781 1.00 24.43 13 LEU A N 19
ATOM 21884 C CA . LEU A 1 13 ? -22.959 -3.331 -11.155 1.00 1.43 13 LEU A CA 19
ATOM 21885 C C . LEU A 1 13 ? -23.758 -4.472 -11.774 1.00 31.21 13 LEU A C 19
ATOM 21886 O O . LEU A 1 13 ? -24.890 -4.725 -11.381 1.00 4.34 13 LEU A O 19
ATOM 21902 N N . LEU A 1 14 ? -23.143 -5.175 -12.711 1.00 72.01 14 LEU A N 19
ATOM 21903 C CA . LEU A 1 14 ? -23.808 -6.255 -13.430 1.00 3.52 14 LEU A CA 19
ATOM 21904 C C . LEU A 1 14 ? -24.287 -7.338 -12.466 1.00 71.02 14 LEU A C 19
ATOM 21905 O O . LEU A 1 14 ? -25.456 -7.725 -12.485 1.00 70.32 14 LEU A O 19
ATOM 21921 N N . ILE A 1 15 ? -23.384 -7.800 -11.610 1.00 13.25 15 ILE A N 19
ATOM 21922 C CA . ILE A 1 15 ? -23.697 -8.865 -10.666 1.00 24.23 15 ILE A CA 19
ATOM 21923 C C . ILE A 1 15 ? -24.774 -8.424 -9.677 1.00 61.32 15 ILE A C 19
ATOM 21924 O O . ILE A 1 15 ? -25.712 -9.169 -9.397 1.00 75.31 15 ILE A O 19
ATOM 21940 N N . ARG A 1 16 ? -24.654 -7.201 -9.177 1.00 32.24 16 ARG A N 19
ATOM 21941 C CA . ARG A 1 16 ? -25.592 -6.690 -8.182 1.00 15.30 16 ARG A CA 19
ATOM 21942 C C . ARG A 1 16 ? -26.949 -6.389 -8.821 1.00 74.23 16 ARG A C 19
ATOM 21943 O O . ARG A 1 16 ? -27.984 -6.456 -8.162 1.00 15.23 16 ARG A O 19
ATOM 21964 N N . ASN A 1 17 ? -26.944 -6.042 -10.099 1.00 21.01 17 ASN A N 19
ATOM 21965 C CA . ASN A 1 17 ? -28.192 -5.765 -10.804 1.00 71.44 17 ASN A CA 19
ATOM 21966 C C . ASN A 1 17 ? -28.876 -7.069 -11.194 1.00 24.13 17 ASN A C 19
ATOM 21967 O O . ASN A 1 17 ? -30.099 -7.126 -11.307 1.00 64.41 17 ASN A O 19
ATOM 21978 N N . ALA A 1 18 ? -28.081 -8.112 -11.398 1.00 24.13 18 ALA A N 19
ATOM 21979 C CA . ALA A 1 18 ? -28.618 -9.436 -11.674 1.00 52.44 18 ALA A CA 19
ATOM 21980 C C . ALA A 1 18 ? -29.124 -10.093 -10.391 1.00 63.32 18 ALA A C 19
ATOM 21981 O O . ALA A 1 18 ? -30.222 -10.649 -10.359 1.00 53.11 18 ALA A O 19
ATOM 21988 N N . PHE A 1 19 ? -28.317 -10.027 -9.338 1.00 32.44 19 PHE A N 19
ATOM 21989 C CA . PHE A 1 19 ? -28.685 -10.603 -8.049 1.00 64.45 19 PHE A CA 19
ATOM 21990 C C . PHE A 1 19 ? -28.845 -9.502 -7.005 1.00 11.13 19 PHE A C 19
ATOM 21991 O O . PHE A 1 19 ? -27.861 -9.020 -6.443 1.00 74.13 19 PHE A O 19
ATOM 22008 N N . PRO A 1 20 ? -30.090 -9.076 -6.743 1.00 74.32 20 PRO A N 19
ATOM 22009 C CA . PRO A 1 20 ? -30.370 -7.994 -5.795 1.00 62.04 20 PRO A CA 19
ATOM 22010 C C . PRO A 1 20 ? -30.258 -8.424 -4.332 1.00 53.13 20 PRO A C 19
ATOM 22011 O O . PRO A 1 20 ? -30.291 -7.584 -3.430 1.00 3.14 20 PRO A O 19
ATOM 22022 N N . GLU A 1 21 ? -30.150 -9.726 -4.087 1.00 43.25 21 GLU A N 19
ATOM 22023 C CA . GLU A 1 21 ? -29.948 -10.224 -2.730 1.00 14.45 21 GLU A CA 19
ATOM 22024 C C . GLU A 1 21 ? -28.562 -10.845 -2.591 1.00 61.52 21 GLU A C 19
ATOM 22025 O O . GLU A 1 21 ? -28.350 -11.758 -1.788 1.00 44.12 21 GLU A O 19
ATOM 22037 N N . ALA A 1 22 ? -27.613 -10.328 -3.355 1.00 13.31 22 ALA A N 19
ATOM 22038 C CA . ALA A 1 22 ? -26.271 -10.881 -3.369 1.00 45.34 22 ALA A CA 19
ATOM 22039 C C . ALA A 1 22 ? -25.250 -9.921 -2.788 1.00 74.40 22 ALA A C 19
ATOM 22040 O O . ALA A 1 22 ? -25.306 -8.715 -3.028 1.00 53.45 22 ALA A O 19
ATOM 22047 N N . GLU A 1 23 ? -24.328 -10.464 -2.013 1.00 31.23 23 GLU A N 19
ATOM 22048 C CA . GLU A 1 23 ? -23.142 -9.734 -1.610 1.00 5.24 23 GLU A CA 19
ATOM 22049 C C . GLU A 1 23 ? -21.982 -10.182 -2.486 1.00 11.04 23 GLU A C 19
ATOM 22050 O O . GLU A 1 23 ? -21.646 -11.369 -2.530 1.00 5.32 23 GLU A O 19
ATOM 22062 N N . ILE A 1 24 ? -21.403 -9.240 -3.210 1.00 13.41 24 ILE A N 19
ATOM 22063 C CA . ILE A 1 24 ? -20.356 -9.546 -4.167 1.00 74.24 24 ILE A CA 19
ATOM 22064 C C . ILE A 1 24 ? -18.986 -9.513 -3.502 1.00 61.32 24 ILE A C 19
ATOM 22065 O O . ILE A 1 24 ? -18.492 -8.450 -3.123 1.00 75.31 24 ILE A O 19
ATOM 22081 N N . THR A 1 25 ? -18.374 -10.673 -3.364 1.00 14.02 25 THR A N 19
ATOM 22082 C CA . THR A 1 25 ? -17.034 -10.768 -2.820 1.00 54.43 25 THR A CA 19
ATOM 22083 C C . THR A 1 25 ? -16.059 -11.158 -3.922 1.00 60.33 25 THR A C 19
ATOM 22084 O O . THR A 1 25 ? -16.044 -12.299 -4.374 1.00 24.53 25 THR A O 19
ATOM 22095 N N . VAL A 1 26 ? -15.268 -10.209 -4.379 1.00 74.44 26 VAL A N 19
ATOM 22096 C CA . VAL A 1 26 ? -14.314 -10.482 -5.436 1.00 13.43 26 VAL A CA 19
ATOM 22097 C C . VAL A 1 26 ? -13.007 -11.004 -4.856 1.00 70.34 26 VAL A C 19
ATOM 22098 O O . VAL A 1 26 ? -12.442 -10.422 -3.931 1.00 52.34 26 VAL A O 19
ATOM 22111 N N . THR A 1 27 ? -12.554 -12.129 -5.379 1.00 53.51 27 THR A N 19
ATOM 22112 C CA . THR A 1 27 ? -11.320 -12.735 -4.922 1.00 3.34 27 THR A CA 19
ATOM 22113 C C . THR A 1 27 ? -10.251 -12.644 -6.007 1.00 43.20 27 THR A C 19
ATOM 22114 O O . THR A 1 27 ? -10.423 -13.141 -7.130 1.00 52.12 27 THR A O 19
ATOM 22125 N N . SER A 1 28 ? -9.169 -11.965 -5.671 1.00 23.54 28 SER A N 19
ATOM 22126 C CA . SER A 1 28 ? -8.069 -11.762 -6.592 1.00 22.03 28 SER A CA 19
ATOM 22127 C C . SER A 1 28 ? -7.004 -12.833 -6.392 1.00 14.30 28 SER A C 19
ATOM 22128 O O . SER A 1 28 ? -6.541 -13.063 -5.271 1.00 32.51 28 SER A O 19
ATOM 22136 N N . LEU A 1 29 ? -6.632 -13.496 -7.475 1.00 60.25 29 LEU A N 19
ATOM 22137 C CA . LEU A 1 29 ? -5.603 -14.520 -7.423 1.00 24.55 29 LEU A CA 19
ATOM 22138 C C . LEU A 1 29 ? -4.232 -13.890 -7.626 1.00 12.10 29 LEU A C 19
ATOM 22139 O O . LEU A 1 29 ? -4.113 -12.845 -8.269 1.00 65.12 29 LEU A O 19
ATOM 22155 N N . VAL A 1 30 ? -3.206 -14.528 -7.071 1.00 4.40 30 VAL A N 19
ATOM 22156 C CA . VAL A 1 30 ? -1.841 -14.024 -7.163 1.00 1.44 30 VAL A CA 19
ATOM 22157 C C . VAL A 1 30 ? -1.425 -13.816 -8.620 1.00 64.14 30 VAL A C 19
ATOM 22158 O O . VAL A 1 30 ? -1.653 -14.675 -9.479 1.00 15.34 30 VAL A O 19
ATOM 22171 N N . GLY A 1 31 ? -0.838 -12.661 -8.892 1.00 42.32 31 GLY A N 19
ATOM 22172 C CA . GLY A 1 31 ? -0.410 -12.345 -10.235 1.00 63.24 31 GLY A CA 19
ATOM 22173 C C . GLY A 1 31 ? -1.076 -11.095 -10.770 1.00 24.53 31 GLY A C 19
ATOM 22174 O O . GLY A 1 31 ? -0.397 -10.198 -11.271 1.00 24.33 31 GLY A O 19
ATOM 22178 N N . ASP A 1 32 ? -2.405 -11.047 -10.665 1.00 54.21 32 ASP A N 19
ATOM 22179 C CA . ASP A 1 32 ? -3.216 -9.915 -11.150 1.00 24.22 32 ASP A CA 19
ATOM 22180 C C . ASP A 1 32 ? -3.251 -9.832 -12.676 1.00 21.34 32 ASP A C 19
ATOM 22181 O O . ASP A 1 32 ? -4.123 -9.176 -13.242 1.00 50.54 32 ASP A O 19
ATOM 22190 N N . ASN A 1 33 ? -2.305 -10.490 -13.338 1.00 11.01 33 ASN A N 19
ATOM 22191 C CA . ASN A 1 33 ? -2.266 -10.512 -14.796 1.00 33.31 33 ASN A CA 19
ATOM 22192 C C . ASN A 1 33 ? -3.446 -11.302 -15.337 1.00 73.15 33 ASN A C 19
ATOM 22193 O O . ASN A 1 33 ? -3.963 -11.015 -16.416 1.00 35.41 33 ASN A O 19
ATOM 22204 N N . ASN A 1 34 ? -3.871 -12.292 -14.566 1.00 61.41 34 ASN A N 19
ATOM 22205 C CA . ASN A 1 34 ? -5.036 -13.088 -14.913 1.00 4.13 34 ASN A CA 19
ATOM 22206 C C . ASN A 1 34 ? -6.303 -12.361 -14.489 1.00 1.44 34 ASN A C 19
ATOM 22207 O O . ASN A 1 34 ? -6.242 -11.244 -13.971 1.00 40.12 34 ASN A O 19
ATOM 22218 N N . HIS A 1 35 ? -7.449 -12.983 -14.703 1.00 11.54 35 HIS A N 19
ATOM 22219 C CA . HIS A 1 35 ? -8.715 -12.379 -14.311 1.00 21.41 35 HIS A CA 19
ATOM 22220 C C . HIS A 1 35 ? -9.037 -12.709 -12.857 1.00 54.15 35 HIS A C 19
ATOM 22221 O O . HIS A 1 35 ? -8.347 -13.512 -12.228 1.00 54.44 35 HIS A O 19
ATOM 22236 N N . TYR A 1 36 ? -10.083 -12.089 -12.333 1.00 43.33 36 TYR A N 19
ATOM 22237 C CA . TYR A 1 36 ? -10.457 -12.264 -10.938 1.00 71.31 36 TYR A CA 19
ATOM 22238 C C . TYR A 1 36 ? -11.665 -13.183 -10.832 1.00 40.50 36 TYR A C 19
ATOM 22239 O O . TYR A 1 36 ? -12.356 -13.415 -11.819 1.00 24.43 36 TYR A O 19
ATOM 22257 N N . SER A 1 37 ? -11.920 -13.707 -9.645 1.00 2.23 37 SER A N 19
ATOM 22258 C CA . SER A 1 37 ? -13.054 -14.586 -9.441 1.00 21.11 37 SER A CA 19
ATOM 22259 C C . SER A 1 37 ? -14.124 -13.883 -8.614 1.00 62.15 37 SER A C 19
ATOM 22260 O O . SER A 1 37 ? -13.815 -13.085 -7.726 1.00 50.13 37 SER A O 19
ATOM 22268 N N . ILE A 1 38 ? -15.377 -14.174 -8.915 1.00 34.53 38 ILE A N 19
ATOM 22269 C CA . ILE A 1 38 ? -16.487 -13.537 -8.232 1.00 12.35 38 ILE A CA 19
ATOM 22270 C C . ILE A 1 38 ? -17.174 -14.507 -7.282 1.00 21.51 38 ILE A C 19
ATOM 22271 O O . ILE A 1 38 ? -17.754 -15.512 -7.700 1.00 24.12 38 ILE A O 19
ATOM 22287 N N . LYS A 1 39 ? -17.079 -14.215 -5.998 1.00 62.41 39 LYS A N 19
ATOM 22288 C CA . LYS A 1 39 ? -17.761 -15.004 -4.994 1.00 70.34 39 LYS A CA 19
ATOM 22289 C C . LYS A 1 39 ? -19.064 -14.310 -4.633 1.00 25.51 39 LYS A C 19
ATOM 22290 O O . LYS A 1 39 ? -19.068 -13.262 -3.986 1.00 73.43 39 LYS A O 19
ATOM 22309 N N . VAL A 1 40 ? -20.164 -14.891 -5.062 1.00 63.22 40 VAL A N 19
ATOM 22310 C CA . VAL A 1 40 ? -21.464 -14.268 -4.897 1.00 35.24 40 VAL A CA 19
ATOM 22311 C C . VAL A 1 40 ? -22.252 -14.955 -3.792 1.00 33.00 40 VAL A C 19
ATOM 22312 O O . VAL A 1 40 ? -22.573 -16.142 -3.881 1.00 4.22 40 VAL A O 19
ATOM 22325 N N . ILE A 1 41 ? -22.544 -14.210 -2.739 1.00 54.23 41 ILE A N 19
ATOM 22326 C CA . ILE A 1 41 ? -23.321 -14.738 -1.633 1.00 33.03 41 ILE A CA 19
ATOM 22327 C C . ILE A 1 41 ? -24.793 -14.396 -1.813 1.00 40.43 41 ILE A C 19
ATOM 22328 O O . ILE A 1 41 ? -25.190 -13.237 -1.705 1.00 0.12 41 ILE A O 19
ATOM 22344 N N . SER A 1 42 ? -25.590 -15.404 -2.128 1.00 20.34 42 SER A N 19
ATOM 22345 C CA . SER A 1 42 ? -27.020 -15.224 -2.296 1.00 24.41 42 SER A CA 19
ATOM 22346 C C . SER A 1 42 ? -27.768 -16.375 -1.640 1.00 53.10 42 SER A C 19
ATOM 22347 O O . SER A 1 42 ? -27.298 -17.515 -1.647 1.00 71.22 42 SER A O 19
ATOM 22355 N N . SER A 1 43 ? -28.936 -16.073 -1.085 1.00 30.43 43 SER A N 19
ATOM 22356 C CA . SER A 1 43 ? -29.756 -17.068 -0.404 1.00 73.12 43 SER A CA 19
ATOM 22357 C C . SER A 1 43 ? -30.143 -18.211 -1.347 1.00 23.01 43 SER A C 19
ATOM 22358 O O . SER A 1 43 ? -30.376 -19.335 -0.911 1.00 1.22 43 SER A O 19
ATOM 22366 N N . GLN A 1 44 ? -30.172 -17.921 -2.646 1.00 22.21 44 GLN A N 19
ATOM 22367 C CA . GLN A 1 44 ? -30.579 -18.904 -3.643 1.00 35.52 44 GLN A CA 19
ATOM 22368 C C . GLN A 1 44 ? -29.473 -19.930 -3.906 1.00 53.44 44 GLN A C 19
ATOM 22369 O O . GLN A 1 44 ? -29.715 -20.959 -4.530 1.00 5.22 44 GLN A O 19
ATOM 22383 N N . PHE A 1 45 ? -28.263 -19.648 -3.436 1.00 2.34 45 PHE A N 19
ATOM 22384 C CA . PHE A 1 45 ? -27.132 -20.537 -3.676 1.00 54.05 45 PHE A CA 19
ATOM 22385 C C . PHE A 1 45 ? -26.788 -21.352 -2.432 1.00 52.21 45 PHE A C 19
ATOM 22386 O O . PHE A 1 45 ? -25.935 -22.241 -2.478 1.00 54.32 45 PHE A O 19
ATOM 22403 N N . GLN A 1 46 ? -27.447 -21.044 -1.321 1.00 72.45 46 GLN A N 19
ATOM 22404 C CA . GLN A 1 46 ? -27.148 -21.701 -0.054 1.00 75.13 46 GLN A CA 19
ATOM 22405 C C . GLN A 1 46 ? -27.631 -23.148 -0.060 1.00 33.34 46 GLN A C 19
ATOM 22406 O O . GLN A 1 46 ? -28.824 -23.418 -0.173 1.00 13.13 46 GLN A O 19
ATOM 22420 N N . GLY A 1 47 ? -26.683 -24.071 0.049 1.00 61.23 47 GLY A N 19
ATOM 22421 C CA . GLY A 1 47 ? -27.017 -25.481 0.106 1.00 30.52 47 GLY A CA 19
ATOM 22422 C C . GLY A 1 47 ? -27.242 -26.088 -1.267 1.00 5.25 47 GLY A C 19
ATOM 22423 O O . GLY A 1 47 ? -27.846 -27.153 -1.387 1.00 33.03 47 GLY A O 19
ATOM 22427 N N . LYS A 1 48 ? -26.760 -25.415 -2.302 1.00 74.22 48 LYS A N 19
ATOM 22428 C CA . LYS A 1 48 ? -26.909 -25.908 -3.668 1.00 25.13 48 LYS A CA 19
ATOM 22429 C C . LYS A 1 48 ? -25.674 -26.673 -4.120 1.00 55.24 48 LYS A C 19
ATOM 22430 O O . LYS A 1 48 ? -24.541 -26.281 -3.829 1.00 42.13 48 LYS A O 19
ATOM 22449 N N . SER A 1 49 ? -25.908 -27.769 -4.829 1.00 13.41 49 SER A N 19
ATOM 22450 C CA . SER A 1 49 ? -24.833 -28.575 -5.390 1.00 51.51 49 SER A CA 19
ATOM 22451 C C . SER A 1 49 ? -24.376 -27.981 -6.725 1.00 12.24 49 SER A C 19
ATOM 22452 O O . SER A 1 49 ? -25.009 -27.057 -7.239 1.00 74.40 49 SER A O 19
ATOM 22460 N N . LYS A 1 50 ? -23.296 -28.514 -7.299 1.00 4.42 50 LYS A N 19
ATOM 22461 C CA . LYS A 1 50 ? -22.747 -27.953 -8.532 1.00 71.43 50 LYS A CA 19
ATOM 22462 C C . LYS A 1 50 ? -23.707 -28.083 -9.695 1.00 23.45 50 LYS A C 19
ATOM 22463 O O . LYS A 1 50 ? -23.717 -27.235 -10.581 1.00 32.41 50 LYS A O 19
ATOM 22482 N N . LEU A 1 51 ? -24.504 -29.135 -9.705 1.00 35.35 51 LEU A N 19
ATOM 22483 C CA . LEU A 1 51 ? -25.475 -29.317 -10.768 1.00 23.42 51 LEU A CA 19
ATOM 22484 C C . LEU A 1 51 ? -26.471 -28.153 -10.747 1.00 5.20 51 LEU A C 19
ATOM 22485 O O . LEU A 1 51 ? -26.758 -27.529 -11.778 1.00 63.51 51 LEU A O 19
ATOM 22501 N N . GLU A 1 52 ? -26.964 -27.853 -9.552 1.00 71.20 52 GLU A N 19
ATOM 22502 C CA . GLU A 1 52 ? -27.872 -26.737 -9.347 1.00 3.31 52 GLU A CA 19
ATOM 22503 C C . GLU A 1 52 ? -27.178 -25.427 -9.704 1.00 30.12 52 GLU A C 19
ATOM 22504 O O . GLU A 1 52 ? -27.765 -24.558 -10.346 1.00 1.51 52 GLU A O 19
ATOM 22516 N N . GLN A 1 53 ? -25.916 -25.305 -9.292 1.00 12.11 53 GLN A N 19
ATOM 22517 C CA . GLN A 1 53 ? -25.102 -24.150 -9.645 1.00 42.34 53 GLN A CA 19
ATOM 22518 C C . GLN A 1 53 ? -25.002 -24.012 -11.160 1.00 43.01 53 GLN A C 19
ATOM 22519 O O . GLN A 1 53 ? -25.172 -22.924 -11.698 1.00 50.30 53 GLN A O 19
ATOM 22533 N N . HIS A 1 54 ? -24.739 -25.127 -11.841 1.00 11.40 54 HIS A N 19
ATOM 22534 C CA . HIS A 1 54 ? -24.659 -25.132 -13.301 1.00 50.22 54 HIS A CA 19
ATOM 22535 C C . HIS A 1 54 ? -25.928 -24.558 -13.902 1.00 75.33 54 HIS A C 19
ATOM 22536 O O . HIS A 1 54 ? -25.869 -23.636 -14.715 1.00 22.05 54 HIS A O 19
ATOM 22551 N N . ARG A 1 55 ? -27.073 -25.090 -13.487 1.00 60.31 55 ARG A N 19
ATOM 22552 C CA . ARG A 1 55 ? -28.361 -24.590 -13.964 1.00 40.14 55 ARG A CA 19
ATOM 22553 C C . ARG A 1 55 ? -28.485 -23.089 -13.726 1.00 43.34 55 ARG A C 19
ATOM 22554 O O . ARG A 1 55 ? -28.724 -22.315 -14.657 1.00 3.25 55 ARG A O 19
ATOM 22575 N N . MET A 1 56 ? -28.287 -22.687 -12.477 1.00 5.13 56 MET A N 19
ATOM 22576 C CA . MET A 1 56 ? -28.485 -21.300 -12.078 1.00 13.24 56 MET A CA 19
ATOM 22577 C C . MET A 1 56 ? -27.548 -20.367 -12.831 1.00 73.24 56 MET A C 19
ATOM 22578 O O . MET A 1 56 ? -27.997 -19.410 -13.458 1.00 12.14 56 MET A O 19
ATOM 22592 N N . ILE A 1 57 ? -26.254 -20.659 -12.782 1.00 55.45 57 ILE A N 19
ATOM 22593 C CA . ILE A 1 57 ? -25.247 -19.797 -13.393 1.00 13.21 57 ILE A CA 19
ATOM 22594 C C . ILE A 1 57 ? -25.458 -19.683 -14.900 1.00 34.43 57 ILE A C 19
ATOM 22595 O O . ILE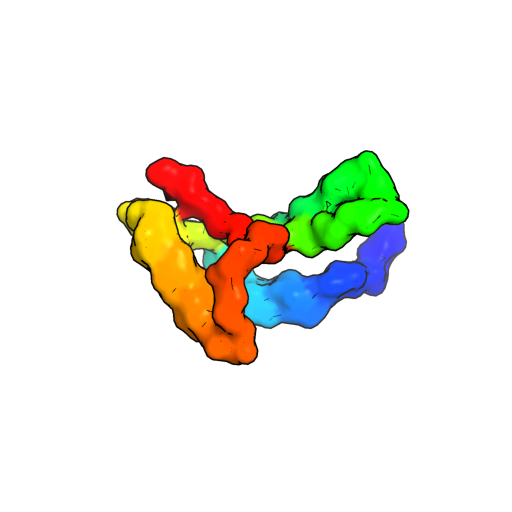 A 1 57 ? -25.484 -18.581 -15.444 1.00 62.10 57 ILE A O 19
ATOM 22611 N N . TYR A 1 58 ? -25.633 -20.816 -15.571 1.00 15.22 58 TYR A N 19
ATOM 22612 C CA . TYR A 1 58 ? -25.775 -20.805 -17.023 1.00 4.35 58 TYR A CA 19
ATOM 22613 C C . TYR A 1 58 ? -27.085 -20.153 -17.455 1.00 73.40 58 TYR A C 19
ATOM 22614 O O . TYR A 1 58 ? -27.147 -19.528 -18.512 1.00 43.54 58 TYR A O 19
ATOM 22632 N N . LYS A 1 59 ? -28.130 -20.289 -16.648 1.00 73.42 59 LYS A N 19
ATOM 22633 C CA . LYS A 1 59 ? -29.409 -19.677 -16.988 1.00 51.11 59 LYS A CA 19
ATOM 22634 C C . LYS A 1 59 ? -29.457 -18.192 -16.637 1.00 44.10 59 LYS A C 19
ATOM 22635 O O . LYS A 1 59 ? -30.124 -17.418 -17.324 1.00 22.41 59 LYS A O 19
ATOM 22654 N N . VAL A 1 60 ? -28.761 -17.784 -15.582 1.00 40.42 60 VAL A N 19
ATOM 22655 C CA . VAL A 1 60 ? -28.765 -16.379 -15.186 1.00 13.04 60 VAL A CA 19
ATOM 22656 C C . VAL A 1 60 ? -27.784 -15.570 -16.037 1.00 62.12 60 VAL A C 19
ATOM 22657 O O . VAL A 1 60 ? -28.007 -14.387 -16.304 1.00 21.20 60 VAL A O 19
ATOM 22670 N N . LEU A 1 61 ? -26.705 -16.210 -16.474 1.00 32.20 61 LEU A N 19
ATOM 22671 C CA . LEU A 1 61 ? -25.743 -15.563 -17.354 1.00 23.13 61 LEU A CA 19
ATOM 22672 C C . LEU A 1 61 ? -26.178 -15.711 -18.805 1.00 43.05 61 LEU A C 19
ATOM 22673 O O . LEU A 1 61 ? -25.643 -15.040 -19.690 1.00 70.44 61 LEU A O 19
ATOM 22689 N N . ASP A 1 62 ? -27.151 -16.603 -19.023 1.00 51.31 62 ASP A N 19
ATOM 22690 C CA . ASP A 1 62 ? -27.756 -16.849 -20.342 1.00 11.45 62 ASP A CA 19
ATOM 22691 C C . ASP A 1 62 ? -26.821 -17.614 -21.264 1.00 35.13 62 ASP A C 19
ATOM 22692 O O . ASP A 1 62 ? -27.157 -18.689 -21.767 1.00 45.22 62 ASP A O 19
ATOM 22701 N N . GLY A 1 63 ? -25.655 -17.060 -21.457 1.00 4.15 63 GLY A N 19
ATOM 22702 C CA . GLY A 1 63 ? -24.691 -17.620 -22.364 1.00 43.43 63 GLY A CA 19
ATOM 22703 C C . GLY A 1 63 ? -23.748 -18.575 -21.676 1.00 33.13 63 GLY A C 19
ATOM 22704 O O . GLY A 1 63 ? -22.934 -18.175 -20.845 1.00 43.24 63 GLY A O 19
ATOM 22708 N N . LEU A 1 64 ? -23.862 -19.840 -22.029 1.00 51.34 64 LEU A N 19
ATOM 22709 C CA . LEU A 1 64 ? -22.987 -20.879 -21.497 1.00 3.45 64 LEU A CA 19
ATOM 22710 C C . LEU A 1 64 ? -21.617 -20.839 -22.186 1.00 42.35 64 LEU A C 19
ATOM 22711 O O . LEU A 1 64 ? -20.750 -21.670 -21.918 1.00 0.34 64 LEU A O 19
ATOM 22727 N N . ASN A 1 65 ? -21.438 -19.865 -23.072 1.00 64.21 65 ASN A N 19
ATOM 22728 C CA . ASN A 1 65 ? -20.179 -19.669 -23.785 1.00 60.20 65 ASN A CA 19
ATOM 22729 C C . ASN A 1 65 ? -19.117 -19.060 -22.867 1.00 64.31 65 ASN A C 19
ATOM 22730 O O . ASN A 1 65 ? -17.919 -19.121 -23.155 1.00 34.35 65 ASN A O 19
ATOM 22741 N N . ILE A 1 66 ? -19.569 -18.473 -21.763 1.00 12.30 66 ILE A N 19
ATOM 22742 C CA . ILE A 1 66 ? -18.671 -17.837 -20.805 1.00 41.44 66 ILE A CA 19
ATOM 22743 C C . ILE A 1 66 ? -17.704 -18.858 -20.198 1.00 2.50 66 ILE A C 19
ATOM 22744 O O . ILE A 1 66 ? -18.048 -20.029 -20.026 1.00 31.11 66 ILE A O 19
ATOM 22760 N N . HIS A 1 67 ? -16.486 -18.405 -19.892 1.00 15.31 67 HIS A N 19
ATOM 22761 C CA . HIS A 1 67 ? -15.459 -19.261 -19.294 1.00 41.12 67 HIS A CA 19
ATOM 22762 C C . HIS A 1 67 ? -15.975 -19.969 -18.036 1.00 13.15 67 HIS A C 19
ATOM 22763 O O . HIS A 1 67 ? -15.608 -21.113 -17.775 1.00 11.25 67 HIS A O 19
ATOM 22778 N N . ALA A 1 68 ? -16.802 -19.263 -17.256 1.00 1.04 68 ALA A N 19
ATOM 22779 C CA . ALA A 1 68 ? -17.569 -19.848 -16.140 1.00 21.21 68 ALA A CA 19
ATOM 22780 C C . ALA A 1 68 ? -16.719 -20.269 -14.933 1.00 64.03 68 ALA A C 19
ATOM 22781 O O . ALA A 1 68 ? -17.193 -20.218 -13.806 1.00 11.40 68 ALA A O 19
ATOM 22788 N N . ILE A 1 69 ? -15.473 -20.667 -15.157 1.00 52.42 69 ILE A N 19
ATOM 22789 C CA . ILE A 1 69 ? -14.626 -21.231 -14.093 1.00 0.05 69 ILE A CA 19
ATOM 22790 C C . ILE A 1 69 ? -14.145 -20.160 -13.090 1.00 34.51 69 ILE A C 19
ATOM 22791 O O . ILE A 1 69 ? -13.151 -20.338 -12.386 1.00 0.24 69 ILE A O 19
ATOM 22807 N N . GLN A 1 70 ? -14.876 -19.062 -12.993 1.00 62.22 70 GLN A N 19
ATOM 22808 C CA . GLN A 1 70 ? -14.524 -17.998 -12.065 1.00 45.13 70 GLN A CA 19
ATOM 22809 C C . GLN A 1 70 ? -15.721 -17.607 -11.207 1.00 54.23 70 GLN A C 19
ATOM 22810 O O . GLN A 1 70 ? -15.727 -16.551 -10.575 1.00 20.23 70 GLN A O 19
ATOM 22824 N N . ILE A 1 71 ? -16.725 -18.472 -11.178 1.00 33.52 71 ILE A N 19
ATOM 22825 C CA . ILE A 1 71 ? -17.898 -18.253 -10.343 1.00 32.34 71 ILE A CA 19
ATOM 22826 C C . ILE A 1 71 ? -17.755 -19.029 -9.035 1.00 21.45 71 ILE A C 19
ATOM 22827 O O . ILE A 1 71 ? -17.489 -20.231 -9.043 1.00 21.34 71 ILE A O 19
ATOM 22843 N N . GLN A 1 72 ? -17.875 -18.335 -7.916 1.00 4.42 72 GLN A N 19
ATOM 22844 C CA . GLN A 1 72 ? -17.900 -18.994 -6.623 1.00 11.31 72 GLN A CA 19
ATOM 22845 C C . GLN A 1 72 ? -19.173 -18.623 -5.883 1.00 41.51 72 GLN A C 19
ATOM 22846 O O . GLN A 1 72 ? -19.333 -17.496 -5.422 1.00 30.42 72 GLN A O 19
ATOM 22860 N N . THR A 1 73 ? -20.075 -19.577 -5.778 1.00 51.10 73 THR A N 19
ATOM 22861 C CA . THR A 1 73 ? -21.365 -19.349 -5.168 1.00 71.51 73 THR A CA 19
ATOM 22862 C C . THR A 1 73 ? -21.720 -20.489 -4.226 1.00 31.34 73 THR A C 19
ATOM 22863 O O . THR A 1 73 ? -21.419 -21.649 -4.509 1.00 0.24 73 THR A O 19
ATOM 22874 N N . GLY A 1 74 ? -22.327 -20.160 -3.096 1.00 12.20 74 GLY A N 19
ATOM 22875 C CA . GLY A 1 74 ? -22.745 -21.188 -2.172 1.00 10.41 74 GLY A CA 19
ATOM 22876 C C . GLY A 1 74 ? -22.530 -20.804 -0.726 1.00 15.25 74 GLY A C 19
ATOM 22877 O O . GLY A 1 74 ? -22.825 -19.680 -0.323 1.00 44.31 74 GLY A O 19
ATOM 22881 N N . CYS A 1 75 ? -21.984 -21.737 0.042 1.00 41.31 75 CYS A N 19
ATOM 22882 C CA . CYS A 1 75 ? -21.867 -21.584 1.485 1.00 31.41 75 CYS A CA 19
ATOM 22883 C C . CYS A 1 75 ? -20.441 -21.213 1.897 1.00 22.14 75 CYS A C 19
ATOM 22884 O O . CYS A 1 75 ? -19.471 -21.596 1.239 1.00 42.21 75 CYS A O 19
ATOM 22892 N N . LYS A 1 76 ? -20.328 -20.446 2.977 1.00 72.44 76 LYS A N 19
ATOM 22893 C CA . LYS A 1 76 ? -19.037 -20.079 3.545 1.00 24.13 76 LYS A CA 19
ATOM 22894 C C . LYS A 1 76 ? -19.221 -19.653 4.998 1.00 65.44 76 LYS A C 19
ATOM 22895 O O . LYS A 1 76 ? -19.621 -18.494 5.229 1.00 51.21 76 LYS A O 19
ATOM 22915 N N . PRO A 1 1 ? -0.932 -3.439 -15.678 1.00 72.44 1 PRO A N 20
ATOM 22916 C CA . PRO A 1 1 ? -0.732 -2.674 -14.429 1.00 63.23 1 PRO A CA 20
ATOM 22917 C C . PRO A 1 1 ? -1.988 -2.715 -13.571 1.00 50.34 1 PRO A C 20
ATOM 22918 O O . PRO A 1 1 ? -3.039 -3.172 -14.020 1.00 54.34 1 PRO A O 20
ATOM 22931 N N . GLY A 1 2 ? -1.872 -2.248 -12.338 1.00 35.53 2 GLY A N 20
ATOM 22932 C CA . GLY A 1 2 ? -3.018 -2.187 -11.462 1.00 24.52 2 GLY A CA 20
ATOM 22933 C C . GLY A 1 2 ? -2.744 -2.792 -10.100 1.00 1.40 2 GLY A C 20
ATOM 22934 O O . GLY A 1 2 ? -2.951 -3.990 -9.894 1.00 22.44 2 GLY A O 20
ATOM 22938 N N . SER A 1 3 ? -2.262 -1.970 -9.177 1.00 10.13 3 SER A N 20
ATOM 22939 C CA . SER A 1 3 ? -2.053 -2.406 -7.805 1.00 12.40 3 SER A CA 20
ATOM 22940 C C . SER A 1 3 ? -3.395 -2.801 -7.194 1.00 50.22 3 SER A C 20
ATOM 22941 O O . SER A 1 3 ? -3.580 -3.937 -6.751 1.00 24.11 3 SER A O 20
ATOM 22949 N N . MET A 1 4 ? -4.334 -1.865 -7.191 1.00 64.30 4 MET A N 20
ATOM 22950 C CA . MET A 1 4 ? -5.706 -2.170 -6.815 1.00 73.21 4 MET A CA 20
ATOM 22951 C C . MET A 1 4 ? -6.477 -2.601 -8.050 1.00 42.35 4 MET A C 20
ATOM 22952 O O . MET A 1 4 ? -6.569 -1.851 -9.024 1.00 54.24 4 MET A O 20
ATOM 22966 N N . THR A 1 5 ? -7.007 -3.812 -8.020 1.00 5.32 5 THR A N 20
ATOM 22967 C CA . THR A 1 5 ? -7.741 -4.345 -9.152 1.00 22.53 5 THR A CA 20
ATOM 22968 C C . THR A 1 5 ? -9.075 -3.628 -9.322 1.00 65.22 5 THR A C 20
ATOM 22969 O O . THR A 1 5 ? -9.776 -3.358 -8.345 1.00 62.04 5 THR A O 20
ATOM 22980 N N . VAL A 1 6 ? -9.413 -3.321 -10.563 1.00 4.20 6 VAL A N 20
ATOM 22981 C CA . VAL A 1 6 ? -10.652 -2.632 -10.868 1.00 13.52 6 VAL A CA 20
ATOM 22982 C C . VAL A 1 6 ? -11.779 -3.652 -11.027 1.00 40.55 6 VAL A C 20
ATOM 22983 O O . VAL A 1 6 ? -11.560 -4.751 -11.536 1.00 4.41 6 VAL A O 20
ATOM 22996 N N . THR A 1 7 ? -12.965 -3.306 -10.552 1.00 31.41 7 THR A N 20
ATOM 22997 C CA . THR A 1 7 ? -14.102 -4.203 -10.640 1.00 35.31 7 THR A CA 20
ATOM 22998 C C . THR A 1 7 ? -14.773 -4.073 -12.007 1.00 31.42 7 THR A C 20
ATOM 22999 O O . THR A 1 7 ? -14.619 -3.056 -12.690 1.00 72.04 7 THR A O 20
ATOM 23010 N N . GLN A 1 8 ? -15.520 -5.095 -12.397 1.00 3.23 8 GLN A N 20
ATOM 23011 C CA . GLN A 1 8 ? -16.182 -5.102 -13.688 1.00 50.02 8 GLN A CA 20
ATOM 23012 C C . GLN A 1 8 ? -17.610 -4.611 -13.535 1.00 1.14 8 GLN A C 20
ATOM 23013 O O . GLN A 1 8 ? -18.448 -5.286 -12.930 1.00 72.35 8 GLN A O 20
ATOM 23027 N N . SER A 1 9 ? -17.870 -3.429 -14.089 1.00 52.14 9 SER A N 20
ATOM 23028 C CA . SER A 1 9 ? -19.142 -2.740 -13.918 1.00 2.52 9 SER A CA 20
ATOM 23029 C C . SER A 1 9 ? -20.328 -3.636 -14.261 1.00 0.31 9 SER A C 20
ATOM 23030 O O . SER A 1 9 ? -21.233 -3.799 -13.452 1.00 54.11 9 SER A O 20
ATOM 23038 N N . GLN A 1 10 ? -20.299 -4.237 -15.445 1.00 65.43 10 GLN A N 20
ATOM 23039 C CA . GLN A 1 10 ? -21.423 -5.034 -15.937 1.00 50.30 10 GLN A CA 20
ATOM 23040 C C . GLN A 1 10 ? -21.748 -6.193 -14.998 1.00 24.22 10 GLN A C 20
ATOM 23041 O O . GLN A 1 10 ? -22.901 -6.379 -14.602 1.00 13.03 10 GLN A O 20
ATOM 23055 N N . LEU A 1 11 ? -20.725 -6.957 -14.636 1.00 1.21 11 LEU A N 20
ATOM 23056 C CA . LEU A 1 11 ? -20.911 -8.134 -13.797 1.00 12.41 11 LEU A CA 20
ATOM 23057 C C . LEU A 1 11 ? -21.409 -7.742 -12.413 1.00 54.11 11 LEU A C 20
ATOM 23058 O O . LEU A 1 11 ? -22.355 -8.337 -11.897 1.00 71.13 11 LEU A O 20
ATOM 23074 N N . GLU A 1 12 ? -20.789 -6.730 -11.823 1.00 14.13 12 GLU A N 20
ATOM 23075 C CA . GLU A 1 12 ? -21.181 -6.288 -10.493 1.00 13.33 12 GLU A CA 20
ATOM 23076 C C . GLU A 1 12 ? -22.578 -5.685 -10.529 1.00 23.45 12 GLU A C 20
ATOM 23077 O O . GLU A 1 12 ? -23.409 -5.969 -9.669 1.00 35.24 12 GLU A O 20
ATOM 23089 N N . LEU A 1 13 ? -22.829 -4.860 -11.539 1.00 24.43 13 LEU A N 20
ATOM 23090 C CA . LEU A 1 13 ? -24.137 -4.246 -11.742 1.00 1.43 13 LEU A CA 20
ATOM 23091 C C . LEU A 1 13 ? -25.214 -5.316 -11.849 1.00 31.21 13 LEU A C 20
ATOM 23092 O O . LEU A 1 13 ? -26.315 -5.158 -11.320 1.00 4.34 13 LEU A O 20
ATOM 23108 N N . LEU A 1 14 ? -24.879 -6.412 -12.512 1.00 72.01 14 LEU A N 20
ATOM 23109 C CA . LEU A 1 14 ? -25.807 -7.526 -12.657 1.00 3.52 14 LEU A CA 20
ATOM 23110 C C . LEU A 1 14 ? -26.192 -8.073 -11.284 1.00 71.02 14 LEU A C 20
ATOM 23111 O O . LEU A 1 14 ? -27.376 -8.235 -10.976 1.00 70.32 14 LEU A O 20
ATOM 23127 N N . ILE A 1 15 ? -25.186 -8.326 -10.455 1.00 13.25 15 ILE A N 20
ATOM 23128 C CA . ILE A 1 15 ? -25.407 -8.855 -9.118 1.00 24.23 15 ILE A CA 20
ATOM 23129 C C . ILE A 1 15 ? -26.124 -7.827 -8.240 1.00 61.32 15 ILE A C 20
ATOM 23130 O O . ILE A 1 15 ? -27.005 -8.181 -7.464 1.00 75.31 15 ILE A O 20
ATOM 23146 N N . ARG A 1 16 ? -25.758 -6.554 -8.387 1.00 32.24 16 ARG A N 20
ATOM 23147 C CA . ARG A 1 16 ? -26.372 -5.470 -7.616 1.00 15.30 16 ARG A CA 20
ATOM 23148 C C . ARG A 1 16 ? -27.860 -5.344 -7.921 1.00 74.23 16 ARG A C 20
ATOM 23149 O O . ARG A 1 16 ? -28.662 -5.037 -7.039 1.00 15.23 16 ARG A O 20
ATOM 23170 N N . ASN A 1 17 ? -28.224 -5.568 -9.177 1.00 21.01 17 ASN A N 20
ATOM 23171 C CA . ASN A 1 17 ? -29.623 -5.511 -9.579 1.00 71.44 17 ASN A CA 20
ATOM 23172 C C . ASN A 1 17 ? -30.372 -6.752 -9.119 1.00 24.13 17 ASN A C 20
ATOM 23173 O O . ASN A 1 17 ? -31.506 -6.661 -8.654 1.00 64.41 17 ASN A O 20
ATOM 23184 N N . ALA A 1 18 ? -29.733 -7.908 -9.247 1.00 24.13 18 ALA A N 20
ATOM 23185 C CA . ALA A 1 18 ? -30.345 -9.168 -8.845 1.00 52.44 18 ALA A CA 20
ATOM 23186 C C . ALA A 1 18 ? -30.472 -9.260 -7.326 1.00 63.32 18 ALA A C 20
ATOM 23187 O O . ALA A 1 18 ? -31.553 -9.523 -6.796 1.00 53.11 18 ALA A O 20
ATOM 23194 N N . PHE A 1 19 ? -29.361 -9.041 -6.634 1.00 32.44 19 PHE A N 20
ATOM 23195 C CA . PHE A 1 19 ? -29.327 -9.109 -5.181 1.00 64.45 19 PHE A CA 20
ATOM 23196 C C . PHE A 1 19 ? -28.500 -7.949 -4.629 1.00 11.13 19 PHE A C 20
ATOM 23197 O O . PHE A 1 19 ? -27.280 -8.049 -4.513 1.00 74.13 19 PHE A O 20
ATOM 23214 N N . PRO A 1 20 ? -29.148 -6.825 -4.289 1.00 74.32 20 PRO A N 20
ATOM 23215 C CA . PRO A 1 20 ? -28.453 -5.642 -3.767 1.00 62.04 20 PRO A CA 20
ATOM 23216 C C . PRO A 1 20 ? -27.767 -5.927 -2.433 1.00 53.13 20 PRO A C 20
ATOM 23217 O O . PRO A 1 20 ? -26.760 -5.304 -2.089 1.00 3.14 20 PRO A O 20
ATOM 23228 N N . GLU A 1 21 ? -28.309 -6.891 -1.702 1.00 43.25 21 GLU A N 20
ATOM 23229 C CA . GLU A 1 21 ? -27.814 -7.224 -0.371 1.00 14.45 21 GLU A CA 20
ATOM 23230 C C . GLU A 1 21 ? -26.831 -8.391 -0.419 1.00 61.52 21 GLU A C 20
ATOM 23231 O O . GLU A 1 21 ? -26.474 -8.953 0.615 1.00 44.12 21 GLU A O 20
ATOM 23243 N N . ALA A 1 22 ? -26.394 -8.748 -1.620 1.00 13.31 22 ALA A N 20
ATOM 23244 C CA . ALA A 1 22 ? -25.453 -9.846 -1.793 1.00 45.34 22 ALA A CA 20
ATOM 23245 C C . ALA A 1 22 ? -24.025 -9.367 -1.592 1.00 74.40 22 ALA A C 20
ATOM 23246 O O . ALA A 1 22 ? -23.680 -8.246 -1.976 1.00 53.45 22 ALA A O 20
ATOM 23253 N N . GLU A 1 23 ? -23.201 -10.207 -0.988 1.00 31.23 23 GLU A N 20
ATOM 23254 C CA . GLU A 1 23 ? -21.803 -9.873 -0.791 1.00 5.24 23 GLU A CA 20
ATOM 23255 C C . GLU A 1 23 ? -21.018 -10.151 -2.065 1.00 11.04 23 GLU A C 20
ATOM 23256 O O . GLU A 1 23 ? -20.841 -11.308 -2.458 1.00 5.32 23 GLU A O 20
ATOM 23268 N N . ILE A 1 24 ? -20.567 -9.091 -2.713 1.00 13.41 24 ILE A N 20
ATOM 23269 C CA . ILE A 1 24 ? -19.807 -9.220 -3.942 1.00 74.24 24 ILE A CA 20
ATOM 23270 C C . ILE A 1 24 ? -18.326 -9.047 -3.656 1.00 61.32 24 ILE A C 20
ATOM 23271 O O . ILE A 1 24 ? -17.873 -7.952 -3.326 1.00 75.31 24 ILE A O 20
ATOM 23287 N N . THR A 1 25 ? -17.576 -10.123 -3.782 1.00 14.02 25 THR A N 20
ATOM 23288 C CA . THR A 1 25 ? -16.152 -10.075 -3.534 1.00 54.43 25 THR A CA 20
ATOM 23289 C C . THR A 1 25 ? -15.380 -10.555 -4.755 1.00 60.33 25 THR A C 20
ATOM 23290 O O . THR A 1 25 ? -15.449 -11.727 -5.132 1.00 24.53 25 THR A O 20
ATOM 23301 N N . VAL A 1 26 ? -14.656 -9.642 -5.382 1.00 74.44 26 VAL A N 20
ATOM 23302 C CA . VAL A 1 26 ? -13.844 -9.987 -6.534 1.00 13.43 26 VAL A CA 20
ATOM 23303 C C . VAL A 1 26 ? -12.503 -10.555 -6.078 1.00 70.34 26 VAL A C 20
ATOM 23304 O O . VAL A 1 26 ? -11.700 -9.867 -5.451 1.00 52.34 26 VAL A O 20
ATOM 23317 N N . THR A 1 27 ? -12.281 -11.825 -6.371 1.00 53.51 27 THR A N 20
ATOM 23318 C CA . THR A 1 27 ? -11.071 -12.496 -5.943 1.00 3.34 27 THR A CA 20
ATOM 23319 C C . THR A 1 27 ? -10.022 -12.425 -7.042 1.00 43.20 27 THR A C 20
ATOM 23320 O O . THR A 1 27 ? -10.121 -13.108 -8.065 1.00 52.12 27 THR A O 20
ATOM 23331 N N . SER A 1 28 ? -9.035 -11.576 -6.829 1.00 23.54 28 SER A N 20
ATOM 23332 C CA . SER A 1 28 ? -7.975 -11.377 -7.793 1.00 22.03 28 SER A CA 20
ATOM 23333 C C . SER A 1 28 ? -6.809 -12.315 -7.502 1.00 14.30 28 SER A C 20
ATOM 23334 O O . SER A 1 28 ? -6.022 -12.083 -6.583 1.00 32.51 28 SER A O 20
ATOM 23342 N N . LEU A 1 29 ? -6.734 -13.393 -8.265 1.00 60.25 29 LEU A N 20
ATOM 23343 C CA . LEU A 1 29 ? -5.645 -14.348 -8.148 1.00 24.55 29 LEU A CA 20
ATOM 23344 C C . LEU A 1 29 ? -5.197 -14.757 -9.539 1.00 12.10 29 LEU A C 20
ATOM 23345 O O . LEU A 1 29 ? -6.022 -14.891 -10.443 1.00 65.12 29 LEU A O 20
ATOM 23361 N N . VAL A 1 30 ? -3.900 -14.934 -9.718 1.00 4.40 30 VAL A N 20
ATOM 23362 C CA . VAL A 1 30 ? -3.369 -15.297 -11.020 1.00 1.44 30 VAL A CA 20
ATOM 23363 C C . VAL A 1 30 ? -1.909 -15.739 -10.929 1.00 64.14 30 VAL A C 20
ATOM 23364 O O . VAL A 1 30 ? -1.024 -14.966 -10.559 1.00 15.34 30 VAL A O 20
ATOM 23377 N N . GLY A 1 31 ? -1.685 -17.006 -11.225 1.00 42.32 31 GLY A N 20
ATOM 23378 C CA . GLY A 1 31 ? -0.340 -17.506 -11.398 1.00 63.24 31 GLY A CA 20
ATOM 23379 C C . GLY A 1 31 ? -0.133 -17.908 -12.836 1.00 24.53 31 GLY A C 20
ATOM 23380 O O . GLY A 1 31 ? 0.803 -17.456 -13.500 1.00 24.33 31 GLY A O 20
ATOM 23384 N N . ASP A 1 32 ? -1.032 -18.749 -13.318 1.00 54.21 32 ASP A N 20
ATOM 23385 C CA . ASP A 1 32 ? -1.100 -19.088 -14.728 1.00 24.22 32 ASP A CA 20
ATOM 23386 C C . ASP A 1 32 ? -2.133 -18.178 -15.385 1.00 21.34 32 ASP A C 20
ATOM 23387 O O . ASP A 1 32 ? -3.082 -17.759 -14.724 1.00 50.54 32 ASP A O 20
ATOM 23396 N N . ASN A 1 33 ? -1.946 -17.849 -16.659 1.00 11.01 33 ASN A N 20
ATOM 23397 C CA . ASN A 1 33 ? -2.826 -16.890 -17.330 1.00 33.31 33 ASN A CA 20
ATOM 23398 C C . ASN A 1 33 ? -4.258 -17.408 -17.425 1.00 73.15 33 ASN A C 20
ATOM 23399 O O . ASN A 1 33 ? -4.581 -18.231 -18.281 1.00 35.41 33 ASN A O 20
ATOM 23410 N N . ASN A 1 34 ? -5.113 -16.907 -16.548 1.00 61.41 34 ASN A N 20
ATOM 23411 C CA . ASN A 1 34 ? -6.512 -17.300 -16.519 1.00 4.13 34 ASN A CA 20
ATOM 23412 C C . ASN A 1 34 ? -7.356 -16.090 -16.117 1.00 1.44 34 ASN A C 20
ATOM 23413 O O . ASN A 1 34 ? -6.853 -14.965 -16.084 1.00 40.12 34 ASN A O 20
ATOM 23424 N N . HIS A 1 35 ? -8.627 -16.316 -15.831 1.00 11.54 35 HIS A N 20
ATOM 23425 C CA . HIS A 1 35 ? -9.522 -15.252 -15.398 1.00 21.41 35 HIS A CA 20
ATOM 23426 C C . HIS A 1 35 ? -9.491 -15.121 -13.881 1.00 54.15 35 HIS A C 20
ATOM 23427 O O . HIS A 1 35 ? -8.742 -15.828 -13.207 1.00 54.44 35 HIS A O 20
ATOM 23442 N N . TYR A 1 36 ? -10.313 -14.233 -13.345 1.00 43.33 36 TYR A N 20
ATOM 23443 C CA . TYR A 1 36 ? -10.351 -14.008 -11.907 1.00 71.31 36 TYR A CA 20
ATOM 23444 C C . TYR A 1 36 ? -11.579 -14.677 -11.304 1.00 40.50 36 TYR A C 20
ATOM 23445 O O . TYR A 1 36 ? -12.474 -15.112 -12.030 1.00 24.43 36 TYR A O 20
ATOM 23463 N N . SER A 1 37 ? -11.622 -14.765 -9.984 1.00 2.23 37 SER A N 20
ATOM 23464 C CA . SER A 1 37 ? -12.682 -15.500 -9.317 1.00 21.11 37 SER A CA 20
ATOM 23465 C C . SER A 1 37 ? -13.739 -14.551 -8.765 1.00 62.15 37 SER A C 20
ATOM 23466 O O . SER A 1 37 ? -13.421 -13.567 -8.093 1.00 50.13 37 SER A O 20
ATOM 23474 N N . ILE A 1 38 ? -14.993 -14.837 -9.068 1.00 34.53 38 ILE A N 20
ATOM 23475 C CA . ILE A 1 38 ? -16.097 -14.035 -8.574 1.00 12.35 38 ILE A CA 20
ATOM 23476 C C . ILE A 1 38 ? -16.746 -14.720 -7.372 1.00 21.51 38 ILE A C 20
ATOM 23477 O O . ILE A 1 38 ? -17.457 -15.714 -7.525 1.00 24.12 38 ILE A O 20
ATOM 23493 N N . LYS A 1 39 ? -16.481 -14.204 -6.178 1.00 62.41 39 LYS A N 20
ATOM 23494 C CA . LYS A 1 39 ? -17.056 -14.769 -4.968 1.00 70.34 39 LYS A CA 20
ATOM 23495 C C . LYS A 1 39 ? -18.340 -14.032 -4.618 1.00 25.51 39 LYS A C 20
ATOM 23496 O O . LYS A 1 39 ? -18.317 -12.845 -4.284 1.00 73.43 39 LYS A O 20
ATOM 23515 N N . VAL A 1 40 ? -19.459 -14.733 -4.718 1.00 63.22 40 VAL A N 20
ATOM 23516 C CA . VAL A 1 40 ? -20.757 -14.141 -4.443 1.00 35.24 40 VAL A CA 20
ATOM 23517 C C . VAL A 1 40 ? -21.436 -14.857 -3.285 1.00 33.00 40 VAL A C 20
ATOM 23518 O O . VAL A 1 40 ? -21.789 -16.032 -3.389 1.00 4.22 40 VAL A O 20
ATOM 23531 N N . ILE A 1 41 ? -21.601 -14.153 -2.178 1.00 54.23 41 ILE A N 20
ATOM 23532 C CA . ILE A 1 41 ? -22.276 -14.712 -1.025 1.00 33.03 41 ILE A CA 20
ATOM 23533 C C . ILE A 1 41 ? -23.713 -14.219 -0.972 1.00 40.43 41 ILE A C 20
ATOM 23534 O O . ILE A 1 41 ? -23.973 -13.027 -0.780 1.00 0.12 41 ILE A O 20
ATOM 23550 N N . SER A 1 42 ? -24.639 -15.136 -1.196 1.00 20.34 42 SER A N 20
ATOM 23551 C CA . SER A 1 42 ? -26.055 -14.832 -1.143 1.00 24.41 42 SER A CA 20
ATOM 23552 C C . SER A 1 42 ? -26.807 -16.012 -0.546 1.00 53.10 42 SER A C 20
ATOM 23553 O O . SER A 1 42 ? -26.672 -17.139 -1.021 1.00 71.22 42 SER A O 20
ATOM 23561 N N . SER A 1 43 ? -27.596 -15.748 0.487 1.00 30.43 43 SER A N 20
ATOM 23562 C CA . SER A 1 43 ? -28.362 -16.791 1.164 1.00 73.12 43 SER A CA 20
ATOM 23563 C C . SER A 1 43 ? -29.424 -17.396 0.243 1.00 23.01 43 SER A C 20
ATOM 23564 O O . SER A 1 43 ? -30.052 -18.403 0.572 1.00 1.22 43 SER A O 20
ATOM 23572 N N . GLN A 1 44 ? -29.621 -16.775 -0.912 1.00 22.21 44 GLN A N 20
ATOM 23573 C CA . GLN A 1 44 ? -30.586 -17.259 -1.885 1.00 35.52 44 GLN A CA 20
ATOM 23574 C C . GLN A 1 44 ? -29.961 -18.276 -2.838 1.00 53.44 44 GLN A C 20
ATOM 23575 O O . GLN A 1 44 ? -30.646 -18.801 -3.709 1.00 5.22 44 GLN A O 20
ATOM 23589 N N . PHE A 1 45 ? -28.667 -18.551 -2.680 1.00 2.34 45 PHE A N 20
ATOM 23590 C CA . PHE A 1 45 ? -28.007 -19.577 -3.491 1.00 54.05 45 PHE A CA 20
ATOM 23591 C C . PHE A 1 45 ? -28.294 -20.956 -2.920 1.00 52.21 45 PHE A C 20
ATOM 23592 O O . PHE A 1 45 ? -28.033 -21.976 -3.555 1.00 54.32 45 PHE A O 20
ATOM 23609 N N . GLN A 1 46 ? -28.853 -20.969 -1.722 1.00 72.45 46 GLN A N 20
ATOM 23610 C CA . GLN A 1 46 ? -29.247 -22.199 -1.063 1.00 75.13 46 GLN A CA 20
ATOM 23611 C C . GLN A 1 46 ? -30.740 -22.426 -1.257 1.00 33.34 46 GLN A C 20
ATOM 23612 O O . GLN A 1 46 ? -31.523 -21.474 -1.284 1.00 13.13 46 GLN A O 20
ATOM 23626 N N . GLY A 1 47 ? -31.129 -23.678 -1.416 1.00 61.23 47 GLY A N 20
ATOM 23627 C CA . GLY A 1 47 ? -32.521 -23.992 -1.667 1.00 30.52 47 GLY A CA 20
ATOM 23628 C C . GLY A 1 47 ? -32.799 -24.218 -3.136 1.00 5.25 47 GLY A C 20
ATOM 23629 O O . GLY A 1 47 ? -33.906 -24.599 -3.517 1.00 33.03 47 GLY A O 20
ATOM 23633 N N . LYS A 1 48 ? -31.793 -23.975 -3.968 1.00 74.22 48 LYS A N 20
ATOM 23634 C CA . LYS A 1 48 ? -31.885 -24.286 -5.385 1.00 25.13 48 LYS A CA 20
ATOM 23635 C C . LYS A 1 48 ? -31.142 -25.577 -5.675 1.00 55.24 48 LYS A C 20
ATOM 23636 O O . LYS A 1 48 ? -30.094 -25.841 -5.087 1.00 42.13 48 LYS A O 20
ATOM 23655 N N . SER A 1 49 ? -31.703 -26.379 -6.564 1.00 13.41 49 SER A N 20
ATOM 23656 C CA . SER A 1 49 ? -31.122 -27.664 -6.921 1.00 51.51 49 SER A CA 20
ATOM 23657 C C . SER A 1 49 ? -29.725 -27.496 -7.517 1.00 12.24 49 SER A C 20
ATOM 23658 O O . SER A 1 49 ? -29.374 -26.424 -8.018 1.00 74.40 49 SER A O 20
ATOM 23666 N N . LYS A 1 50 ? -28.935 -28.562 -7.451 1.00 4.42 50 LYS A N 20
ATOM 23667 C CA . LYS A 1 50 ? -27.570 -28.560 -7.969 1.00 71.43 50 LYS A CA 20
ATOM 23668 C C . LYS A 1 50 ? -27.560 -28.120 -9.433 1.00 23.45 50 LYS A C 20
ATOM 23669 O O . LYS A 1 50 ? -26.747 -27.282 -9.844 1.00 32.41 50 LYS A O 20
ATOM 23688 N N . LEU A 1 51 ? -28.490 -28.673 -10.209 1.00 35.35 51 LEU A N 20
ATOM 23689 C CA . LEU A 1 51 ? -28.613 -28.334 -11.623 1.00 23.42 51 LEU A CA 20
ATOM 23690 C C . LEU A 1 51 ? -28.905 -26.848 -11.814 1.00 5.20 51 LEU A C 20
ATOM 23691 O O . LEU A 1 51 ? -28.323 -26.206 -12.678 1.00 63.51 51 LEU A O 20
ATOM 23707 N N . GLU A 1 52 ? -29.798 -26.313 -10.986 1.00 71.20 52 GLU A N 20
ATOM 23708 C CA . GLU A 1 52 ? -30.214 -24.915 -11.087 1.00 3.31 52 GLU A CA 20
ATOM 23709 C C . GLU A 1 52 ? -29.040 -23.991 -10.757 1.00 30.12 52 GLU A C 20
ATOM 23710 O O . GLU A 1 52 ? -28.854 -22.953 -11.393 1.00 1.51 52 GLU A O 20
ATOM 23722 N N . GLN A 1 53 ? -28.239 -24.387 -9.772 1.00 12.11 53 GLN A N 20
ATOM 23723 C CA . GLN A 1 53 ? -27.026 -23.654 -9.434 1.00 42.34 53 GLN A CA 20
ATOM 23724 C C . GLN A 1 53 ? -26.079 -23.636 -10.630 1.00 43.01 53 GLN A C 20
ATOM 23725 O O . GLN A 1 53 ? -25.582 -22.581 -11.028 1.00 50.30 53 GLN A O 20
ATOM 23739 N N . HIS A 1 54 ? -25.873 -24.804 -11.237 1.00 11.40 54 HIS A N 20
ATOM 23740 C CA . HIS A 1 54 ? -25.037 -24.901 -12.434 1.00 50.22 54 HIS A CA 20
ATOM 23741 C C . HIS A 1 54 ? -25.653 -24.110 -13.575 1.00 75.33 54 HIS A C 20
ATOM 23742 O O . HIS A 1 54 ? -24.947 -23.535 -14.396 1.00 22.05 54 HIS A O 20
ATOM 23757 N N . ARG A 1 55 ? -26.975 -24.087 -13.611 1.00 60.31 55 ARG A N 20
ATOM 23758 C CA . ARG A 1 55 ? -27.710 -23.404 -14.659 1.00 40.14 55 ARG A CA 20
ATOM 23759 C C . ARG A 1 55 ? -27.441 -21.900 -14.616 1.00 43.34 55 ARG A C 20
ATOM 23760 O O . ARG A 1 55 ? -27.098 -21.289 -15.632 1.00 3.25 55 ARG A O 20
ATOM 23781 N N . MET A 1 56 ? -27.582 -21.305 -13.434 1.00 5.13 56 MET A N 20
ATOM 23782 C CA . MET A 1 56 ? -27.361 -19.874 -13.285 1.00 13.24 56 MET A CA 20
ATOM 23783 C C . MET A 1 56 ? -25.880 -19.534 -13.430 1.00 73.24 56 MET A C 20
ATOM 23784 O O . MET A 1 56 ? -25.539 -18.479 -13.966 1.00 12.14 56 MET A O 20
ATOM 23798 N N . ILE A 1 57 ? -25.000 -20.433 -12.986 1.00 55.45 57 ILE A N 20
ATOM 23799 C CA . ILE A 1 57 ? -23.568 -20.254 -13.216 1.00 13.21 57 ILE A CA 20
ATOM 23800 C C . ILE A 1 57 ? -23.280 -20.269 -14.719 1.00 34.43 57 ILE A C 20
ATOM 23801 O O . ILE A 1 57 ? -22.524 -19.439 -15.234 1.00 62.10 57 ILE A O 20
ATOM 23817 N N . TYR A 1 58 ? -23.915 -21.205 -15.418 1.00 15.22 58 TYR A N 20
ATOM 23818 C CA . TYR A 1 58 ? -23.798 -21.297 -16.865 1.00 4.35 58 TYR A CA 20
ATOM 23819 C C . TYR A 1 58 ? -24.319 -20.030 -17.537 1.00 73.40 58 TYR A C 20
ATOM 23820 O O . TYR A 1 58 ? -23.776 -19.593 -18.542 1.00 43.54 58 TYR A O 20
ATOM 23838 N N . LYS A 1 59 ? -25.373 -19.444 -16.993 1.00 73.42 59 LYS A N 20
ATOM 23839 C CA . LYS A 1 59 ? -25.908 -18.212 -17.556 1.00 51.11 59 LYS A CA 20
ATOM 23840 C C . LYS A 1 59 ? -24.964 -17.026 -17.361 1.00 44.10 59 LYS A C 20
ATOM 23841 O O . LYS A 1 59 ? -24.711 -16.270 -18.299 1.00 22.41 59 LYS A O 20
ATOM 23860 N N . VAL A 1 60 ? -24.441 -16.864 -16.152 1.00 40.42 60 VAL A N 20
ATOM 23861 C CA . VAL A 1 60 ? -23.644 -15.684 -15.830 1.00 13.04 60 VAL A CA 20
ATOM 23862 C C . VAL A 1 60 ? -22.241 -15.745 -16.451 1.00 62.12 60 VAL A C 20
ATOM 23863 O O . VAL A 1 60 ? -21.713 -14.726 -16.900 1.00 21.20 60 VAL A O 20
ATOM 23876 N N . LEU A 1 61 ? -21.646 -16.929 -16.510 1.00 32.20 61 LEU A N 20
ATOM 23877 C CA . LEU A 1 61 ? -20.279 -17.054 -17.012 1.00 23.13 61 LEU A CA 20
ATOM 23878 C C . LEU A 1 61 ? -20.228 -17.669 -18.406 1.00 43.05 61 LEU A C 20
ATOM 23879 O O . LEU A 1 61 ? -19.234 -17.502 -19.117 1.00 70.44 61 LEU A O 20
ATOM 23895 N N . ASP A 1 62 ? -21.302 -18.357 -18.799 1.00 51.31 62 ASP A N 20
ATOM 23896 C CA . ASP A 1 62 ? -21.315 -19.161 -20.027 1.00 11.45 62 ASP A CA 20
ATOM 23897 C C . ASP A 1 62 ? -20.171 -20.164 -19.990 1.00 35.13 62 ASP A C 20
ATOM 23898 O O . ASP A 1 62 ? -19.142 -19.995 -20.650 1.00 45.22 62 ASP A O 20
ATOM 23907 N N . GLY A 1 63 ? -20.342 -21.198 -19.184 1.00 4.15 63 GLY A N 20
ATOM 23908 C CA . GLY A 1 63 ? -19.268 -22.132 -18.959 1.00 43.43 63 GLY A CA 20
ATOM 23909 C C . GLY A 1 63 ? -19.684 -23.572 -19.138 1.00 33.13 63 GLY A C 20
ATOM 23910 O O . GLY A 1 63 ? -20.170 -24.211 -18.204 1.00 43.24 63 GLY A O 20
ATOM 23914 N N . LEU A 1 64 ? -19.504 -24.083 -20.346 1.00 51.34 64 LEU A N 20
ATOM 23915 C CA . LEU A 1 64 ? -19.649 -25.511 -20.596 1.00 3.45 64 LEU A CA 20
ATOM 23916 C C . LEU A 1 64 ? -18.354 -26.221 -20.217 1.00 42.35 64 LEU A C 20
ATOM 23917 O O . LEU A 1 64 ? -18.239 -27.446 -20.300 1.00 0.34 64 LEU A O 20
ATOM 23933 N N . ASN A 1 65 ? -17.380 -25.420 -19.811 1.00 64.21 65 ASN A N 20
ATOM 23934 C CA . ASN A 1 65 ? -16.119 -25.920 -19.293 1.00 60.20 65 ASN A CA 20
ATOM 23935 C C . ASN A 1 65 ? -16.239 -26.083 -17.784 1.00 64.31 65 ASN A C 20
ATOM 23936 O O . ASN A 1 65 ? -16.277 -25.098 -17.046 1.00 34.35 65 ASN A O 20
ATOM 23947 N N . ILE A 1 66 ? -16.329 -27.326 -17.335 1.00 12.30 66 ILE A N 20
ATOM 23948 C CA . ILE A 1 66 ? -16.565 -27.616 -15.929 1.00 41.44 66 ILE A CA 20
ATOM 23949 C C . ILE A 1 66 ? -15.332 -27.336 -15.064 1.00 2.50 66 ILE A C 20
ATOM 23950 O O . ILE A 1 66 ? -14.507 -28.214 -14.818 1.00 31.11 66 ILE A O 20
ATOM 23966 N N . HIS A 1 67 ? -15.210 -26.088 -14.632 1.00 15.31 67 HIS A N 20
ATOM 23967 C CA . HIS A 1 67 ? -14.142 -25.666 -13.732 1.00 41.12 67 HIS A CA 20
ATOM 23968 C C . HIS A 1 67 ? -14.633 -24.554 -12.814 1.00 13.15 67 HIS A C 20
ATOM 23969 O O . HIS A 1 67 ? -14.663 -23.385 -13.204 1.00 11.25 67 HIS A O 20
ATOM 23984 N N . ALA A 1 68 ? -15.033 -24.917 -11.602 1.00 1.04 68 ALA A N 20
ATOM 23985 C CA . ALA A 1 68 ? -15.514 -23.939 -10.638 1.00 21.21 68 ALA A CA 20
ATOM 23986 C C . ALA A 1 68 ? -14.353 -23.207 -9.976 1.00 64.03 68 ALA A C 20
ATOM 23987 O O . ALA A 1 68 ? -14.017 -23.456 -8.819 1.00 11.40 68 ALA A O 20
ATOM 23994 N N . ILE A 1 69 ? -13.721 -22.329 -10.737 1.00 52.42 69 ILE A N 20
ATOM 23995 C CA . ILE A 1 69 ? -12.621 -21.526 -10.225 1.00 0.05 69 ILE A CA 20
ATOM 23996 C C . ILE A 1 69 ? -12.878 -20.042 -10.490 1.00 34.51 69 ILE A C 20
ATOM 23997 O O . ILE A 1 69 ? -12.512 -19.186 -9.687 1.00 0.24 69 ILE A O 20
ATOM 24013 N N . GLN A 1 70 ? -13.540 -19.750 -11.607 1.00 62.22 70 GLN A N 20
ATOM 24014 C CA . GLN A 1 70 ? -13.876 -18.376 -11.966 1.00 45.13 70 GLN A CA 20
ATOM 24015 C C . GLN A 1 70 ? -15.102 -17.908 -11.180 1.00 54.23 70 GLN A C 20
ATOM 24016 O O . GLN A 1 70 ? -15.396 -16.717 -11.102 1.00 20.23 70 GLN A O 20
ATOM 24030 N N . ILE A 1 71 ? -15.800 -18.861 -10.579 1.00 33.52 71 ILE A N 20
ATOM 24031 C CA . ILE A 1 71 ? -16.973 -18.566 -9.775 1.00 32.34 71 ILE A CA 20
ATOM 24032 C C . ILE A 1 71 ? -16.838 -19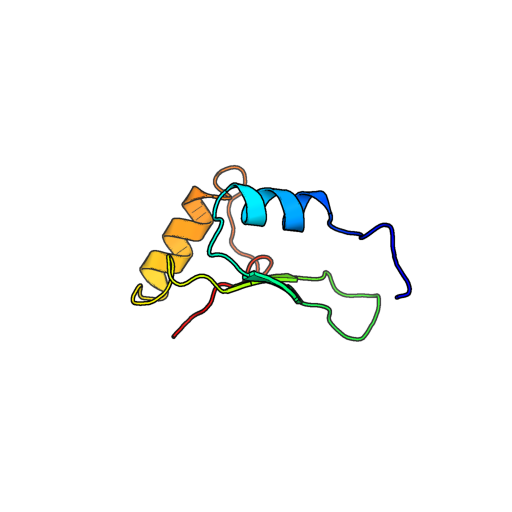.217 -8.398 1.00 21.45 71 ILE A C 20
ATOM 24033 O O . ILE A 1 71 ? -16.433 -20.377 -8.286 1.00 21.34 71 ILE A O 20
ATOM 24049 N N . GLN A 1 72 ? -17.142 -18.460 -7.355 1.00 4.42 72 GLN A N 20
ATOM 24050 C CA . GLN A 1 72 ? -17.085 -18.981 -6.003 1.00 11.31 72 GLN A CA 20
ATOM 24051 C C . GLN A 1 72 ? -18.398 -18.716 -5.279 1.00 41.51 72 GLN A C 20
ATOM 24052 O O . GLN A 1 72 ? -18.723 -17.572 -4.939 1.00 30.42 72 GLN A O 20
ATOM 24066 N N . THR A 1 73 ? -19.154 -19.780 -5.063 1.00 51.10 73 THR A N 20
ATOM 24067 C CA . THR A 1 73 ? -20.430 -19.697 -4.371 1.00 71.51 73 THR A CA 20
ATOM 24068 C C . THR A 1 73 ? -20.615 -20.913 -3.473 1.00 31.34 73 THR A C 20
ATOM 24069 O O . THR A 1 73 ? -20.621 -22.048 -3.953 1.00 0.24 73 THR A O 20
ATOM 24080 N N . GLY A 1 74 ? -20.761 -20.679 -2.179 1.00 12.20 74 GLY A N 20
ATOM 24081 C CA . GLY A 1 74 ? -20.946 -21.770 -1.246 1.00 10.41 74 GLY A CA 20
ATOM 24082 C C . GLY A 1 74 ? -20.986 -21.286 0.184 1.00 15.25 74 GLY A C 20
ATOM 24083 O O . GLY A 1 74 ? -20.921 -20.080 0.436 1.00 44.31 74 GLY A O 20
ATOM 24087 N N . CYS A 1 75 ? -21.089 -22.216 1.121 1.00 41.31 75 CYS A N 20
ATOM 24088 C CA . CYS A 1 75 ? -21.147 -21.875 2.531 1.00 31.41 75 CYS A CA 20
ATOM 24089 C C . CYS A 1 75 ? -20.091 -22.650 3.311 1.00 22.14 75 CYS A C 20
ATOM 24090 O O . CYS A 1 75 ? -20.059 -23.879 3.279 1.00 42.21 75 CYS A O 20
ATOM 24098 N N . LYS A 1 76 ? -19.221 -21.926 3.998 1.00 72.44 76 LYS A N 20
ATOM 24099 C CA . LYS A 1 76 ? -18.156 -22.542 4.775 1.00 24.13 76 LYS A CA 20
ATOM 24100 C C . LYS A 1 76 ? -17.846 -21.686 5.997 1.00 65.44 76 LYS A C 20
ATOM 24101 O O . LYS A 1 76 ? -17.118 -20.684 5.849 1.00 51.21 76 LYS A O 20
#

InterPro domains:
  IPR002634 BolA protein [PF01722] (28-70)
  IPR002634 BolA protein [PIRSF003113] (4-70)
  IPR036065 BolA-like superfamily [G3DSA:3.30.300.90] (3-73)
  IPR036065 BolA-like superfamily [SSF82657] (1-70)